Protein 9WPN (pdb70)

Secondary structure (DSSP, 8-state):
--EEEEEE-SSPPSSTHHHHHHHHHHHHTTEEEEEE-TTSSS--HHHHHTS-HHHHHHHHHHHHHHHHHHHHHHT-EEEEEEEEEETTEEEEEEEEEETTEEEEEE-SS----GGG-HHHH------SS---EEEEETTEEEEE--TGGGG-HHHHHHHHHTT-SEEEEE----GGGHHHHHHHHHHHHHHHT-EEEEE--EEE-TT--EEE---EEE-TTS-EEEE--SSSEEEEE----SHHHHHHH-HHHHHHTS--/--EEEEEE--SPPSS-SHHHHHHHHHHHTTEEEEEE-TTSSS--HHHHHTS-HHHHHHHHHHHHHHHHHHHHHHT-EEEEEEEEE-SS-EEEEEEEEETTEEEEEE-SS----GGG-HHHH------SS---EEEEETTEEEEE--TGGGG-HHHHHHHHHTT-SEEEEE----GGGHHHHHHHHHHHHHHHT-EEEEE--EEE-TT--EEE---EEE-TTS-EEEE--SSSEEEEE----THHHHHHH-HHHHHHT-/--EEEEEE--PPPSS-SHHHHHHHHHHHTTEEEEEE-TTSSS--HHHHTTS-HHHHHHHHHHHHHHHHHHHHHHT-EEEEEEEEE-SS-EEEEEEEEETTEEEEEE-SS----GGG-HHHH------SS---EEEEETTEEEEE--TGGGG-HHHHHHHHHTT-SEEEEE----TT-HHHHHHHHHHHHHHHT-EEEEE--EEE-TT--EEE---EEE-TTS-EEEE--SSSEEEEE----THHHHHHH-HHHHHHT-/--EEEEEE---HHHHHHHHHTTEEEEEE-TTSSS--HHHHHTS-HHHHHHHHHHHHHHHHHHHHHHT-EEEEEEEEEETTEEEEEEEEEETTEEEEEE-SS----GGG-HHHH------SS---EEEEETTEEEEE--TGGGG-HHHHHHHHHTT-SEEEEE----GGGHHHHHHHHHHHHHHHT-EEEEE--EEE-TT--EEE---EEE-TTS-EEEE--SSSEEEEE----THHHHHHH-HHHHHHT-/--EEEEEE-SSPPSSTHHHHHHHHHHHHTTEEEEEE-TTSSS--HHHHHTS-HHHHHHHHHHHHHHHHHHHHHHT-EEEEEEEEE-SS-EEEEEEEEETTEEEEEE-SS----GGG-HHHH------SS---EEEEETTEEEEE--TGGGG-HHHHHHHHHTT-SEEEEE----TT-HHHHHHHHHHHHHHHT-EEEEE--EEE-TT--EEE---EEE-TTS-EEEE--SSSEEEEE----SHHHHHHH-HHHHHHT-/-EEEEEE---HHHHHHHHHHHTTEEEEEE-TTSSS--HHHHHTS-HHHHHHHHHHHHHHHHHHHHHHT-EEEEEEEEEETTEEEEEEEEEETTEEEEEE-SS----GGG-HHHH------SS---EEEEETTEEEEE--TGGGG-HHHHHHHHHTT-SEEEEE------HHHHHHHHHHHHHHHT-EEEEE--EEE-TT--EEE---EEE-TTS-EEEE--SSSEEEEE----THHHHHHH-HHHHHHT---

Nearest PDB structures (foldseek):
  4izt-assembly1_A-2  TM=8.010E-01  e=1.543E-17  Nesterenkonia sp. 10004
  4izs-assembly1_A  TM=7.920E-01  e=1.069E-17  Nesterenkonia sp. 10004
  5ny2-assembly1_A  TM=7.999E-01  e=2.094E-17  Nesterenkonia sp. 10004
  5g3o-assembly1_F  TM=7.509E-01  e=4.819E-15  Bacillus cereus
  2e2k-assembly1_D  TM=7.493E-01  e=9.438E-15  Helicobacter pylori 26695

Foldseek 3Di:
DAKEKEWAAAADDLDCVVVLVVLVVCLVVPYQEYEYAAQNLHHDQVVVVVDDLVVLQCSQVSVVVVQLVSQLVSQHWYWAWGWDRDDNAIFTWIWTHHPVGIDIGGAQDDDCDPVRHPVVRHDTDHDPDDDWAWDDDPPFTETEHELVRLVDVSHLVNCLVVQGAEYEYRYEDFPVCVVVSLVSQLVSLQLSQYKYWYFYYADADPVRGGGFTFTWIAGSNSHTDDTDTRDGDMDMDDTDRRPVSCVPVVNVVVVVVDDD/DEKEKEWAAAADDLDDCPVVVVLVVCLVVVYQEYEYAANNLHHDQVVVVPDDLVRRQSSQVSVVVVQQVSQLVSQHWYWAFGWDRDDPAIFTWIWTHGPVGIDIGGAQDDDCDPVRHPVVRGDTDHDPDDDWAWDDRPPFTETEHELVRLVDVSHLVNCLVVQGAEYEYRYEDFDVCVVVSLVSVLCSLQLSQYKYWYFYYADADPVRTGGFTFTWIAGSNSHTDGTDTRDTDMDMDDGDRSPVSCVVVVSSVVVVVD/DEKEKEWAAAADDLDDCVVVVVLVVCLVVPYQEYEYAPCRLHHDQVVVVVDDLVVLQSSQVSVVVVLQVSQLVSQHWYWAWGWHRDDPFIFIWIWTHHPVGIDIHGAQDDDCDPVRHPVVRGDTDHDPDDEWAWDDDPPFTETEHELVRLVDVVHLVNCLVVQHAEYEYHYEDFPPCVVVSLVSQLVSLQLSQYKYFYFYYADADPVRTGRFTFTFIAGSNSDTDDTDTRDTDMDMDDGDRSVVSCVPVVNSVVVVVD/DEKEKEWADLPLVVLVVCLVVPYQEYEYAACPLHHDQVVVVPDDLVRRQVSQVVSVVVQLVSQLVSQHWYWYFGWDRDDPFIFTWIWTHGPVGIDIGTAQDDDCDPVRHPVVRHPTDHDPDDDWAWDDDPPFTETEHELVRLVDVVHLVRCLVVQGAEYEYRYEDFDVCVVVSLVSVLCSLQLSQHKYWYFYYAHADPVRGGTFTFTFIAHSNSHTDGTDTSDTDMDMDDTDRSVVSCVVVVNSVVVVVD/DAKEKEWAAAADDLPCVVVLVVLVVCLVVPYQEYEYAPNNLHHDQVVVVVDDLVVLVSSQVSVQVVLQVSQLVSQHWYWAWGWDRDPPFIFTWIWTHGPVGIDIGGAQDFDCDPVRHPVVRGDTDHDPDDDWAWDDDPPFTETEHELVRLVDVVNLVVCLVVQGAEYEYRYEDWDPCVVVSLVSVLVSLQLSQYKYFYFYYADADPVRTGRFTFTFIAASNSHTDDTDGRDTDMDMDDGDGRPVSCVVVVNVVVVVVD/DKEKEWAALVVVLVVLVVCLVVPHQEYEYAPQRLHHDQVVVVVDDLVVRCVSQVVVVVVQQVSQLVSQHWYWAWGWDSDDPFIFTWIWTHHPVGIDIGGAADDDCDPVRHPVVRHDTDHDPDDDWAWDDDDPFTETEHELVRLVDVVHLVNCLVVQHAEYEYRYEDFVCVVVSLVSQLVSLQLSQYKYWYFYYADADPVRGGGFTFTFIAGSNSHTDDTDGRDTDMDMDDGDRSPVSCVPVVNVVVPVVDDD

Radius of gyration: 45.3 Å; Cα contacts (8 Å, |Δi|>4): 3450; chains: 6; bounding box: 81×86×154 Å

B-factor: mean 49.9, std 15.81, range [15.61, 124.73]

Organism: Campylobacter jejuni (NCBI:txid197)

InterPro domains:
  IPR003010 Carbon-nitrogen hydrolase [PF00795] (22-237)
  IPR036526 Carbon-nitrogen hydrolase superfamily [G3DSA:3.60.110.10] (1-256)
  IPR036526 Carbon-nitrogen hydrolase superfamily [SSF56317] (3-249)
  IPR050345 Aliphatic Amidase/Beta-Ureidopropionase [PTHR43674] (17-251)

Sequence (1536 aa):
MSKIAALQFPTLALSESRLDYYLKASKDNGVNLVVLGEYVINSFFTELLHMPKNMIKEQSEAKKESLIKLAKKYELEIIAPYVSVEAKSYKKLCLKVTPNGVKSYEQQILMPYEHWNEEKFFSNKTPSELKIFTFNYEKLKCALLFGFETHFDIFWQQIMAKKIDLVIVPSACTFESKQRWEELLKTRAFLNSTSILRVNRIGKTKDEWNFYGDTLFINAFGEIESKLGSEEEMLIIEPKKSDEARKLWGFDKIIKEFKNMSKIAALQFPTLALSESRLDYYLKASKDNGVNLVVLGEYVINSFFTELLHMPKNMIKEQSEAKKESLIKLAKKYELEIIAPYVSVEAKSYKKLCLKVTPNGVKSYEQQILMPYEHWNEEKFFSNKTPSELKIFTFNYEKLKCALLFGFETHFDIFWQQIMAKKIDLVIVPSACTFESKQRWEELLKTRAFLNSTSILRVNRIGKTKDEWNFYGDTLFINAFGEIESKLGSEEEMLIIEPKKSDEARKLWGFDKIIKEFMSKIAALQFPTLALSESRLDYYLKASKDNGVNLVVLGEYVINSFFTELLHMPKNMIKEQSEAKKESLIKLAKKYELEIIAPYVSVEAKSYKKLCLKVTPNGVKSYEQQILMPYEHWNEEKFFSNKTPSELKIFTFNYEKLKCALLFGFETHFDIFWQQIMAKKIDLVIVPSACTFESKQRWEELLKTRAFLNSTSILRVNRIGKTKDEWNFYGDTLFINAFGEIESKLGSEEEMLIIEPKKSDEARKLWGFDKIIKEFMSKIAALQFPLDYYLKASKDNGVNLVVLGEYVINSFFTELLHMPKNMIKEQSEAKKESLIKLAKKYELEIIAPYVSVEAKSYKKLCLKVTPNGVKSYEQQILMPYEHWNEEKFFSNKTPSELKIFTFNYEKLKCALLFGFETHFDIFWQQIMAKKIDLVIVPSACTFESKQRWEELLKTRAFLNSTSILRVNRIGKTKDEWNFYGDTLFINAFGEIESKLGSEEEMLIIEPKKSDEARKLWGFDKIIKEFMSKIAALQFPTLALSESRLDYYLKASKDNGVNLVVLGEYVINSFFTELLHMPKNMIKEQSEAKKESLIKLAKKYELEIIAPYVSVEAKSYKKLCLKVTPNGVKSYEQQILMPYEHWNEEKFFSNKTPSELKIFTFNYEKLKCALLFGFETHFDIFWQQIMAKKIDLVIVPSACTFESKQRWEELLKTRAFLNSTSILRVNRIGKTKDEWNFYGDTLFINAFGEIESKLGSEEEMLIIEPKKSDEARKLWGFDKIIKEFSKIAALQFPSRLDYYLKASKDNGVNLVVLGEYVINSFFTELLHMPKNMIKEQSEAKKESLIKLAKKYELEIIAPYVSVEAKSYKKLCLKVTPNGVKSYEQQILMPYEHWNEEKFFSNKTPSELKIFTFNYEKLKCALLFGFETHFDIFWQQIMAKKIDLVIVPSACTESKQRWEELLKTRAFLNSTSILRVNRIGKTKDEWNFYGDTLFINAFGEIESKLGSEEEMLIIEPKKSDEARKLWGFDKIIKEFKN

Solvent-accessible surface area: 58599 Å² total; per-residue (Å²): 193,24,49,0,0,0,0,0,4,46,32,15,50,25,30,50,39,90,7,7,10,15,0,47,15,0,68,90,72,41,0,55,0,0,0,0,0,9,6,0,0,2,3,0,4,16,6,2,91,113,15,77,46,105,14,1,25,51,0,0,86,29,5,59,123,14,0,50,92,0,0,114,108,29,122,2,41,0,0,0,5,10,4,23,28,67,102,79,51,26,53,6,20,1,5,22,0,20,33,150,34,59,132,58,12,54,1,19,4,4,28,53,33,170,118,23,38,2,75,167,38,8,58,23,68,91,43,96,146,12,62,10,45,53,22,118,12,98,135,5,51,0,0,2,1,3,1,8,0,0,6,3,15,50,0,0,57,42,1,18,77,104,98,6,1,0,0,0,0,1,1,10,3,39,111,100,15,69,120,63,10,35,16,1,0,31,7,2,0,9,5,7,7,0,4,0,0,2,0,0,10,19,28,82,4,75,87,132,53,63,4,10,0,6,0,0,3,0,26,9,80,8,106,53,93,29,92,22,34,65,120,61,51,52,17,42,2,84,12,154,96,0,69,119,7,33,152,111,58,15,4,24,69,27,38,66,126,25,150,103,110,17,45,0,0,0,0,0,0,35,42,2,60,114,101,48,88,75,5,44,133,29,0,105,23,0,66,100,76,37,0,49,0,0,0,0,0,10,6,0,1,1,7,6,3,20,93,1,89,166,24,84,51,73,110,0,84,110,23,0,71,35,5,69,126,45,0,58,59,18,0,117,130,28,119,2,36,1,0,0,6,9,2,12,21,81,117,107,31,40,44,6,19,1,5,12,0,7,28,144,33,56,116,57,11,49,1,18,4,7,26,53,33,170,120,22,36,5,74,173,40,6,59,19,63,96,44,74,52,5,63,10,48,51,21,118,8,98,78,5,63,0,0,1,0,2,1,15,0,0,5,1,11,17,0,0,62,39,1,25,81,107,27,5,0,0,0,0,0,2,1,13,2,34,122,108,13,67,123,62,18,33,16,1,0,26,5,2,0,3,3,8,1,0,4,0,0,2,0,0,10,19,28,85,18,98,79,139,59,69,3,12,0,15,0,0,6,0,17,10,66,10,101,49,105,30,87,17,31,80,61,55,58,58,19,48,5,99,13,148,84,1,79,122,2,38,84,106,53,16,1,41,68,28,42,75,145,72,205,18,34,0,0,0,0,0,0,35,39,3,61,104,104,42,51,80,4,26,25,17,0,20,11,0,68,99,61,40,0,53,0,0,0,0,0,9,6,0,1,2,20,6,3,19,46,1,88,162,34,88,61,118,106,0,87,50,18,1,86,36,8,74,131,39,0,63,62,18,0,126,102,19,119,2,38,0,0,0,7,16,5,13,20,72,118,108,35,39,50,4,20,1,4,15,0,19,30,148,33,53,130,60,11,54,1,23,3,7,24,51,28,177,94,11,31,4,91,166,40,6,56,21,60,86,45,108,149,12,56,10,41,57,20,115,10,96,75,4,73,1,0,1,0,2,2,16,0,0,9,1,12,56,0,0,55,44,1,27,70,106,46,7,0,0,0,0,0,1,1,12,3,5,102,102,12,99,122,69,20,28,11,2,0,30,5,2,0,8,4,8,8,0,4,0,0,1,0,0,12,15,28,101,19,110,86,129,37,80,3,26,0,7,0,0,2,0,19,8,76,9,97,26,58,0,75,17,37,62,106,53,45,53,8,12,0,26,13,73,92,1,55,122,5,43,158,107,47,16,4,30,66,25,55,73,133,98,124,20,60,0,0,1,3,0,41,122,74,80,168,52,5,38,25,0,71,131,76,38,0,49,0,0,0,10,0,9,7,30,14,7,24,4,3,16,92,1,85,164,43,74,50,94,97,0,61,109,48,0,84,56,85,66,125,54,10,70,63,31,0,62,128,38,60,2,37,2,0,0,5,11,4,12,22,80,107,110,32,40,44,6,16,0,4,12,0,9,61,149,31,55,116,58,11,41,1,25,5,10,33,53,31,100,122,16,37,4,95,174,33,5,59,22,129,99,24,111,75,10,60,12,44,49,20,115,8,87,85,6,94,0,0,0,0,1,2,12,0,0,6,4,14,54,0,0,64,47,0,18,67,107,87,5,7,0,0,0,0,1,1,15,3,36,62,107,12,76,122,67,17,42,17,1,0,32,6,2,0,2,4,8,5,0,5,0,0,3,0,0,19,11,23,75,10,97,87,122,53,80,6,8,0,10,0,0,2,0,28,8,73,10,101,63,102,25,70,14,31,85,63,47,63,53,16,53,5,89,9,148,66,1,62,122,2,59,158,102,50,18,3,27,74,25,44,79,90,76,187,22,53,0,0,0,0,0,0,35,40,6,36,10,59,77,81,79,2,37,147,25,0,28,27,1,64,121,84,40,0,55,0,0,0,0,0,9,6,0,1,2,16,8,2,20,48,1,82,144,19,9,60,68,1,0,86,19,5,1,65,11,3,46,78,6,0,51,52,8,0,38,146,41,61,4,32,0,0,0,7,9,4,18,12,63,110,109,34,40,50,5,19,1,1,15,0,18,30,27,5,17,51,59,11,49,2,16,2,5,28,52,36,101,118,12,34,4,74,174,36,6,56,20,62,85,43,83,119,4,64,11,35,48,11,121,8,102,77,6,26,0,0,1,1,2,1,12,0,0,6,4,14,19,0,0,63,42,1,22,53,93,44,6,2,0,0,0,0,1,0,12,1,15,83,112,12,38,122,65,14,35,19,1,0,26,6,2,0,6,6,11,4,0,3,0,0,0,0,0,10,15,27,117,23,111,85,123,51,65,2,31,0,18,0,0,4,0,18,9,70,7,102,55,108,29,106,28,45,64,129,70,26,64,17,43,3,96,14,71,102,0,70,137,3,52,84,98,51,15,4,55,66,30,77,75,82,84,61,12,0,0,0,1,0,17,92,132,69,30,30,73,47,1,43,51,1,68,94,66,45,0,46,0,0,0,5,0,9,6,22,7,7,21,7,2,33,100,2,91,166,33,85,45,83,124,0,29,68,52,0,99,51,79,66,127,45,5,71,60,20,0,58,146,42,120,3,41,0,0,2,7,19,3,15,44,73,106,93,47,28,50,6,18,1,7,22,0,19,57,151,35,50,137,57,10,48,2,25,5,24,28,55,34,100,118,21,46,4,51,76,40,7,68,22,58,112,35,103,77,22,60,14,49,56,24,122,10,102,77,6,81,1,0,2,0,2,1,16,0,0,9,2,16,74,0,0,60,45,0,28,79,108,36,8,1,0,0,0,0,1,0,14,2,34,131,16,34,118,64,18,54,14,1,0,22,5,2,0,9,6,8,7,0,4,0,0,2,0,0,19,19,29,78,27,120,66,82,64,95,4,31,0,39,0,2,3,0,26,8,76,8,103,60,104,31,72,24,32,62,123,85,60,58,18,65,7,106,6,146,95,2,72,133,4,64,85,102,47,20,5,47,68,26,44,96,139,23,89,91

Structure (mmCIF, N/CA/C/O backbone):
data_9WPN
#
_entry.id   9WPN
#
_cell.length_a   80.829
_cell.length_b   133.433
_cell.length_c   152.811
_cell.angle_alpha   90.000
_cell.angle_beta   90.000
_cell.angle_gamma   90.000
#
_symmetry.space_group_name_H-M   'P 21 21 21'
#
loop_
_entity.id
_entity.type
_entity.pdbx_description
1 polymer 'Carbon-nitrogen hydrolase family protein'
2 water water
#
loop_
_atom_site.group_PDB
_atom_site.id
_atom_site.type_symbol
_atom_site.label_atom_id
_atom_site.label_alt_id
_atom_site.label_comp_id
_atom_site.label_asym_id
_atom_site.label_entity_id
_atom_site.label_seq_id
_atom_site.pdbx_PDB_ins_code
_atom_site.Cartn_x
_atom_site.Cartn_y
_atom_site.Cartn_z
_atom_site.occupancy
_atom_site.B_iso_or_equiv
_atom_site.auth_seq_id
_atom_site.auth_comp_id
_atom_site.auth_asym_id
_atom_site.auth_atom_id
_atom_site.pdbx_PDB_model_num
ATOM 1 N N . MET A 1 7 ? 21.16300 -3.21900 6.10200 1.000 69.99692 1 MET A N 1
ATOM 2 C CA . MET A 1 7 ? 20.25400 -4.28000 6.52400 1.000 70.71457 1 MET A CA 1
ATOM 3 C C . MET A 1 7 ? 20.17400 -5.39300 5.47700 1.000 65.74973 1 MET A C 1
ATOM 4 O O . MET A 1 7 ? 19.89900 -5.14300 4.30300 1.000 64.95553 1 MET A O 1
ATOM 9 N N . SER A 1 8 ? 20.41500 -6.62400 5.92400 1.000 62.59845 2 SER A N 1
ATOM 10 C CA . SER A 1 8 ? 20.50400 -7.78600 5.04400 1.000 55.49769 2 SER A CA 1
ATOM 11 C C . SER A 1 8 ? 19.10200 -8.28000 4.70800 1.000 55.18699 2 SER A C 1
ATOM 12 O O . SER A 1 8 ? 18.37800 -8.75900 5.58600 1.000 59.73558 2 SER A O 1
ATOM 15 N N . LYS A 1 9 ? 18.71000 -8.16200 3.44300 1.000 52.21137 3 LYS A N 1
ATOM 16 C CA . LYS A 1 9 ? 17.38600 -8.56800 3.00100 1.000 49.17009 3 LYS A CA 1
ATOM 17 C C . LYS A 1 9 ? 17.51400 -9.64000 1.92800 1.000 44.11243 3 LYS A C 1
ATOM 18 O O . LYS A 1 9 ? 18.50000 -9.68700 1.18500 1.000 44.09088 3 LYS A O 1
ATOM 24 N N . ILE A 1 10 ? 16.51400 -10.51500 1.86500 1.000 40.93784 4 ILE A N 1
ATOM 25 C CA . ILE A 1 10 ? 16.47300 -11.60600 0.90000 1.000 37.97888 4 ILE A CA 1
ATOM 26 C C . ILE A 1 10 ? 15.11100 -11.59800 0.22400 1.000 36.20535 4 ILE A C 1
ATOM 27 O O . ILE A 1 10 ? 14.09300 -11.29500 0.85700 1.000 35.30674 4 ILE A O 1
ATOM 32 N N . ALA A 1 11 ? 15.09400 -11.92800 -1.06400 1.000 35.17107 5 ALA A N 1
ATOM 33 C CA . ALA A 1 11 ? 13.87000 -12.00600 -1.83900 1.000 33.53915 5 ALA A CA 1
ATOM 34 C C . ALA A 1 11 ? 13.64600 -13.44400 -2.27700 1.000 31.82070 5 ALA A C 1
ATOM 35 O O . ALA A 1 11 ? 14.58000 -14.12700 -2.70400 1.000 33.58243 5 ALA A O 1
ATOM 37 N N . ALA A 1 12 ? 12.41100 -13.90300 -2.14700 1.000 28.93404 6 ALA A N 1
ATOM 38 C CA . ALA A 1 12 ? 11.99900 -15.21300 -2.62200 1.000 28.88393 6 ALA A CA 1
ATOM 39 C C . ALA A 1 12 ? 11.00000 -15.00500 -3.74700 1.000 38.97942 6 ALA A C 1
ATOM 40 O O . ALA A 1 12 ? 10.05100 -14.22700 -3.59900 1.000 46.47361 6 ALA A O 1
ATOM 42 N N . LEU A 1 13 ? 11.21900 -15.67900 -4.87000 1.000 37.32947 7 LEU A N 1
ATOM 43 C CA . LEU A 1 13 ? 10.36600 -15.52600 -6.03900 1.000 32.97079 7 LEU A CA 1
ATOM 44 C C . LEU A 1 13 ? 9.50500 -16.77000 -6.18200 1.000 26.10637 7 LEU A C 1
ATOM 45 O O . LEU A 1 13 ? 10.02700 -17.87600 -6.35100 1.000 25.20520 7 LEU A O 1
ATOM 50 N N . GLN A 1 14 ? 8.19100 -16.58200 -6.13700 1.000 27.61056 8 GLN A N 1
ATOM 51 C CA . GLN A 1 14 ? 7.24000 -17.67100 -6.31900 1.000 30.64196 8 GLN A CA 1
ATOM 52 C C . GLN A 1 14 ? 6.88100 -17.69400 -7.79800 1.000 40.15448 8 GLN A C 1
ATOM 53 O O . GLN A 1 14 ? 6.19500 -16.79300 -8.29200 1.000 43.73192 8 GLN A O 1
ATOM 59 N N . PHE A 1 15 ? 7.34300 -18.71600 -8.50300 1.000 43.38654 9 PHE A N 1
ATOM 60 C CA . PHE A 1 15 ? 7.25900 -18.77800 -9.95200 1.000 44.17804 9 PHE A CA 1
ATOM 61 C C . PHE A 1 15 ? 6.69100 -20.10300 -10.42300 1.000 44.33780 9 PHE A C 1
ATOM 62 O O . PHE A 1 15 ? 6.75200 -21.11200 -9.71000 1.000 45.67911 9 PHE A O 1
ATOM 70 N N . PRO A 1 16 ? 6.11800 -20.12500 -11.62800 1.000 37.27892 10 PRO A N 1
ATOM 71 C CA . PRO A 1 16 ? 5.92700 -21.39300 -12.33100 1.000 33.32603 10 PRO A CA 1
ATOM 72 C C . PRO A 1 16 ? 7.20600 -21.67400 -13.09900 1.000 32.97077 10 PRO A C 1
ATOM 73 O O . PRO A 1 16 ? 8.23000 -21.04200 -12.81600 1.000 34.56937 10 PRO A O 1
ATOM 77 N N . THR A 1 17 ? 7.19500 -22.60200 -14.04900 1.000 32.93008 11 THR A N 1
ATOM 78 C CA . THR A 1 17 ? 8.39400 -22.80700 -14.84800 1.000 34.08044 11 THR A CA 1
ATOM 79 C C . THR A 1 17 ? 8.69300 -21.53900 -15.64300 1.000 34.32585 11 THR A C 1
ATOM 80 O O . THR A 1 17 ? 7.80200 -20.96800 -16.27900 1.000 38.12571 11 THR A O 1
ATOM 84 N N . LEU A 1 18 ? 9.94400 -21.08600 -15.57000 1.000 30.84860 12 LEU A N 1
ATOM 85 C CA . LEU A 1 18 ? 10.32900 -19.80500 -16.14900 1.000 31.41260 12 LEU A CA 1
ATOM 86 C C . LEU A 1 18 ? 10.13400 -19.79400 -17.66000 1.000 35.33576 12 LEU A C 1
ATOM 87 O O . LEU A 1 18 ? 10.37900 -20.79000 -18.34600 1.000 33.57665 12 LEU A O 1
ATOM 92 N N . ALA A 1 19 ? 9.69200 -18.65300 -18.17700 1.000 39.85677 13 ALA A N 1
ATOM 93 C CA . ALA A 1 19 ? 9.69500 -18.44900 -19.61500 1.000 41.06713 13 ALA A CA 1
ATOM 94 C C . ALA A 1 19 ? 11.12900 -18.42400 -20.12300 1.000 39.90910 13 ALA A C 1
ATOM 95 O O . ALA A 1 19 ? 12.06800 -18.13200 -19.37900 1.000 39.98319 13 ALA A O 1
ATOM 97 N N . LEU A 1 20 ? 11.29700 -18.74800 -21.40500 1.000 44.18902 14 LEU A N 1
ATOM 98 C CA . LEU A 1 20 ? 12.63200 -18.70800 -21.98700 1.000 45.85389 14 LEU A CA 1
ATOM 99 C C . LEU A 1 20 ? 13.12500 -17.27800 -22.14900 1.000 46.86788 14 LEU A C 1
ATOM 100 O O . LEU A 1 20 ? 14.32700 -17.02200 -22.02500 1.000 48.67931 14 LEU A O 1
ATOM 105 N N . SER A 1 21 ? 12.22200 -16.33800 -22.41300 1.000 47.69702 15 SER A N 1
ATOM 106 C CA . SER A 1 21 ? 12.60500 -14.93400 -22.42100 1.000 52.63123 15 SER A CA 1
ATOM 107 C C . SER A 1 21 ? 12.85000 -14.46900 -20.99200 1.000 50.24784 15 SER A C 1
ATOM 108 O O . SER A 1 21 ? 12.02100 -14.68900 -20.10300 1.000 52.08766 15 SER A O 1
ATOM 111 N N . GLU A 1 22 ? 13.99300 -13.83000 -20.77100 1.000 47.00806 16 GLU A N 1
ATOM 112 C CA . GLU A 1 22 ? 14.39100 -13.39700 -19.44000 1.000 42.54583 16 GLU A CA 1
ATOM 113 C C . GLU A 1 22 ? 13.69300 -12.12100 -18.98500 1.000 43.07350 16 GLU A C 1
ATOM 114 O O . GLU A 1 22 ? 14.00400 -11.62900 -17.89800 1.000 43.48002 16 GLU A O 1
ATOM 120 N N . SER A 1 23 ? 12.75200 -11.59000 -19.77000 1.000 45.24058 17 SER A N 1
ATOM 121 C CA . SER A 1 23 ? 12.17000 -10.28700 -19.45900 1.000 46.19597 17 SER A CA 1
ATOM 122 C C . SER A 1 23 ? 11.45900 -10.29000 -18.10900 1.000 45.86450 17 SER A C 1
ATOM 123 O O . SER A 1 23 ? 11.62100 -9.35500 -17.31600 1.000 44.27988 17 SER A O 1
ATOM 126 N N . ARG A 1 24 ? 10.66200 -11.32500 -17.83200 1.000 47.56662 18 ARG A N 1
ATOM 127 C CA . ARG A 1 24 ? 9.89900 -11.34300 -16.58700 1.000 47.37219 18 ARG A CA 1
ATOM 128 C C . ARG A 1 24 ? 10.80000 -11.61600 -15.38800 1.000 48.86598 18 ARG A C 1
ATOM 129 O O . ARG A 1 24 ? 10.60500 -11.03900 -14.31200 1.000 48.92389 18 ARG A O 1
ATOM 137 N N . LEU A 1 25 ? 11.79000 -12.49500 -15.55300 1.000 48.58089 19 LEU A N 1
ATOM 138 C CA . LEU A 1 25 ? 12.76800 -12.70600 -14.49100 1.000 48.55723 19 LEU A CA 1
ATOM 139 C C . LEU A 1 25 ? 13.62300 -11.46200 -14.28000 1.000 48.39063 19 LEU A C 1
ATOM 140 O O . LEU A 1 25 ? 13.99500 -11.13900 -13.14500 1.000 44.54178 19 LEU A O 1
ATOM 145 N N . ASP A 1 26 ? 13.93200 -10.74800 -15.36700 1.000 50.46524 20 ASP A N 1
ATOM 146 C CA . ASP A 1 26 ? 14.74000 -9.53500 -15.28200 1.000 49.35711 20 ASP A CA 1
ATOM 147 C C . ASP A 1 26 ? 14.07000 -8.49000 -14.39800 1.000 50.33644 20 ASP A C 1
ATOM 148 O O . ASP A 1 26 ? 14.74200 -7.79400 -13.62700 1.000 52.55791 20 ASP A O 1
ATOM 153 N N . TYR A 1 27 ? 12.74500 -8.36700 -14.49900 1.000 45.86009 21 TYR A N 1
ATOM 154 C CA . TYR A 1 27 ? 12.03300 -7.34500 -13.73900 1.000 40.17171 21 TYR A CA 1
ATOM 155 C C . TYR A 1 27 ? 12.11500 -7.60900 -12.24200 1.000 37.13195 21 TYR A C 1
ATOM 156 O O . TYR A 1 27 ? 12.31800 -6.67800 -11.45200 1.000 34.47220 21 TYR A O 1
ATOM 165 N N . TYR A 1 28 ? 11.95700 -8.86900 -11.83200 1.000 38.08928 22 TYR A N 1
ATOM 166 C CA . TYR A 1 28 ? 11.97000 -9.18100 -10.40700 1.000 37.27234 22 TYR A CA 1
ATOM 167 C C . TYR A 1 28 ? 13.35200 -8.97300 -9.80700 1.000 43.25245 22 TYR A C 1
ATOM 168 O O . TYR A 1 28 ? 13.47400 -8.51200 -8.66600 1.000 49.62957 22 TYR A O 1
ATOM 177 N N . LEU A 1 29 ? 14.40700 -9.29800 -10.55700 1.000 43.13656 23 LEU A N 1
ATOM 178 C CA . LEU A 1 29 ? 15.75300 -9.06400 -10.04700 1.000 43.01912 23 LEU A CA 1
ATOM 179 C C . LEU A 1 29 ? 16.01000 -7.57400 -9.85900 1.000 44.91848 23 LEU A C 1
ATOM 180 O O . LEU A 1 29 ? 16.67100 -7.16900 -8.89600 1.000 45.66106 23 LEU A O 1
ATOM 185 N N . LYS A 1 30 ? 15.48500 -6.74200 -10.76200 1.000 46.97254 24 LYS A N 1
ATOM 186 C CA . LYS A 1 30 ? 15.59900 -5.29700 -10.58900 1.000 47.80323 24 LYS A CA 1
ATOM 187 C C . LYS A 1 30 ? 14.76600 -4.82200 -9.40500 1.000 43.35809 24 LYS A C 1
ATOM 188 O O . LYS A 1 30 ? 15.18300 -3.92100 -8.66900 1.000 44.20317 24 LYS A O 1
ATOM 194 N N . ALA A 1 31 ? 13.57600 -5.40100 -9.22000 1.000 37.69324 25 ALA A N 1
ATOM 195 C CA . ALA A 1 31 ? 12.75400 -5.04100 -8.07000 1.000 37.95255 25 ALA A CA 1
ATOM 196 C C . ALA A 1 31 ? 13.44100 -5.42000 -6.76600 1.000 38.92287 25 ALA A C 1
ATOM 197 O O . ALA A 1 31 ? 13.38500 -4.67000 -5.78400 1.000 41.03505 25 ALA A O 1
ATOM 199 N N . SER A 1 32 ? 14.10000 -6.57800 -6.73900 1.000 38.20212 26 SER A N 1
ATOM 200 C CA . SER A 1 32 ? 14.82800 -6.97900 -5.54200 1.000 37.05220 26 SER A CA 1
ATOM 201 C C . SER A 1 32 ? 15.96200 -6.00700 -5.26300 1.000 38.28020 26 SER A C 1
ATOM 202 O O . SER A 1 32 ? 16.10200 -5.49400 -4.14700 1.000 40.96136 26 SER A O 1
ATOM 205 N N . LYS A 1 33 ? 16.76300 -5.71700 -6.28900 1.000 38.03657 27 LYS A N 1
ATOM 206 C CA . LYS A 1 33 ? 17.89800 -4.81800 -6.12500 1.000 40.12606 27 LYS A CA 1
ATOM 207 C C . LYS A 1 33 ? 17.43800 -3.42200 -5.71400 1.000 42.69268 27 LYS A C 1
ATOM 208 O O . LYS A 1 33 ? 18.06500 -2.78000 -4.86300 1.000 42.64536 27 LYS A O 1
ATOM 214 N N . ASP A 1 34 ? 16.32900 -2.94600 -6.29100 1.000 45.15935 28 ASP A N 1
ATOM 215 C CA . ASP A 1 34 ? 15.80900 -1.62900 -5.93200 1.000 49.48075 28 ASP A CA 1
ATOM 216 C C . ASP A 1 34 ? 15.38500 -1.56800 -4.47200 1.000 49.18689 28 ASP A C 1
ATOM 217 O O . ASP A 1 34 ? 15.51300 -0.51800 -3.83300 1.000 50.68715 28 ASP A O 1
ATOM 222 N N . ASN A 1 35 ? 14.87800 -2.67400 -3.93200 1.000 48.52532 29 ASN A N 1
ATOM 223 C CA . ASN A 1 35 ? 14.44600 -2.75200 -2.54400 1.000 47.13808 29 ASN A CA 1
ATOM 224 C C . ASN A 1 35 ? 15.57500 -3.11500 -1.59200 1.000 49.09360 29 ASN A C 1
ATOM 225 O O . ASN A 1 35 ? 15.31500 -3.35600 -0.41100 1.000 56.18136 29 ASN A O 1
ATOM 230 N N . GLY A 1 36 ? 16.80800 -3.20000 -2.07800 1.000 48.17501 30 GLY A N 1
ATOM 231 C CA . GLY A 1 36 ? 17.92900 -3.49400 -1.21300 1.000 51.65670 30 GLY A CA 1
ATOM 232 C C . GLY A 1 36 ? 18.17000 -4.96700 -0.99000 1.000 53.53118 30 GLY A C 1
ATOM 233 O O . GLY A 1 36 ? 18.71000 -5.34400 0.05600 1.000 60.16597 30 GLY A O 1
ATOM 234 N N . VAL A 1 37 ? 17.77600 -5.81600 -1.93300 1.000 47.48265 31 VAL A N 1
ATOM 235 C CA . VAL A 1 37 ? 17.95700 -7.25800 -1.82300 1.000 40.81355 31 VAL A CA 1
ATOM 236 C C . VAL A 1 37 ? 19.18100 -7.65700 -2.63400 1.000 41.18488 31 VAL A C 1
ATOM 237 O O . VAL A 1 37 ? 19.32600 -7.25200 -3.79400 1.000 45.06928 31 VAL A O 1
ATOM 241 N N . ASN A 1 38 ? 20.07000 -8.43800 -2.02100 1.000 41.31192 32 ASN A N 1
ATOM 242 C CA . ASN A 1 38 ? 21.27100 -8.93600 -2.67700 1.000 42.35939 32 ASN A CA 1
ATOM 243 C C . ASN A 1 38 ? 21.28300 -10.45100 -2.83900 1.000 41.63856 32 ASN A C 1
ATOM 244 O O . ASN A 1 38 ? 22.28600 -11.00100 -3.30300 1.000 43.91962 32 ASN A O 1
ATOM 249 N N . LEU A 1 39 ? 20.20500 -11.13900 -2.46800 1.000 39.16061 33 LEU A N 1
ATOM 250 C CA . LEU A 1 39 ? 20.11500 -12.58700 -2.60200 1.000 37.45806 33 LEU A CA 1
ATOM 251 C C . LEU A 1 39 ? 18.69300 -12.97000 -2.97500 1.000 36.85902 33 LEU A C 1
ATOM 252 O O . LEU A 1 39 ? 17.74000 -12.52800 -2.32900 1.000 38.04671 33 LEU A O 1
ATOM 257 N N . VAL A 1 40 ? 18.55200 -13.78200 -4.02100 1.000 36.54073 34 VAL A N 1
ATOM 258 C CA . VAL A 1 40 ? 17.25200 -14.20400 -4.52700 1.000 34.16734 34 VAL A CA 1
ATOM 259 C C . VAL A 1 40 ? 17.19300 -15.72500 -4.56200 1.000 30.14801 34 VAL A C 1
ATOM 260 O O . VAL A 1 40 ? 18.15600 -16.38500 -4.96800 1.000 29.55410 34 VAL A O 1
ATOM 264 N N . VAL A 1 41 ? 16.05100 -16.27900 -4.15800 1.000 28.97002 35 VAL A N 1
ATOM 265 C CA . VAL A 1 41 ? 15.84600 -17.71900 -4.09400 1.000 28.55042 35 VAL A CA 1
ATOM 266 C C . VAL A 1 41 ? 14.68700 -18.09100 -5.00400 1.000 28.34028 35 VAL A C 1
ATOM 267 O O . VAL A 1 41 ? 13.64500 -17.42700 -5.00300 1.000 32.91554 35 VAL A O 1
ATOM 271 N N . LEU A 1 42 ? 14.86600 -19.16700 -5.76100 1.000 26.13504 36 LEU A N 1
ATOM 272 C CA . LEU A 1 42 ? 13.83700 -19.71500 -6.62500 1.000 28.34848 36 LEU A CA 1
ATOM 273 C C . LEU A 1 42 ? 13.42200 -21.08300 -6.10700 1.000 31.65929 36 LEU A C 1
ATOM 274 O O . LEU A 1 42 ? 14.18400 -21.76500 -5.41600 1.000 33.26007 36 LEU A O 1
ATOM 279 N N . GLY A 1 43 ? 12.21300 -21.49600 -6.47200 1.000 31.79634 37 GLY A N 1
ATOM 280 C CA . GLY A 1 43 ? 11.72400 -22.78700 -6.04700 1.000 34.47983 37 GLY A CA 1
ATOM 281 C C . GLY A 1 43 ? 12.26100 -23.90900 -6.91100 1.000 37.56705 37 GLY A C 1
ATOM 282 O O . GLY A 1 43 ? 12.99000 -23.70800 -7.88100 1.000 45.68650 37 GLY A O 1
ATOM 283 N N . GLU A 1 44 ? 11.89600 -25.12700 -6.53200 1.000 35.27487 38 GLU A N 1
ATOM 284 C CA . GLU A 1 44 ? 12.29500 -26.28600 -7.31200 1.000 37.32288 38 GLU A CA 1
ATOM 285 C C . GLU A 1 44 ? 11.52900 -26.30800 -8.62800 1.000 40.64255 38 GLU A C 1
ATOM 286 O O . GLU A 1 44 ? 10.35300 -25.93900 -8.68400 1.000 44.85843 38 GLU A O 1
ATOM 292 N N . TYR A 1 45 ? 12.20900 -26.73400 -9.69300 1.000 38.62887 39 TYR A N 1
ATOM 293 C CA . TYR A 1 45 ? 11.60300 -26.85500 -11.01900 1.000 32.93681 39 TYR A CA 1
ATOM 294 C C . TYR A 1 45 ? 10.98000 -25.53600 -11.47600 1.000 33.30457 39 TYR A C 1
ATOM 295 O O . TYR A 1 45 ? 9.85200 -25.48400 -11.97100 1.000 33.48009 39 TYR A O 1
ATOM 304 N N . VAL A 1 46 ? 11.73400 -24.45700 -11.29200 1.000 32.82567 40 VAL A N 1
ATOM 305 C CA . VAL A 1 46 ? 11.38500 -23.15600 -11.83900 1.000 30.62943 40 VAL A CA 1
ATOM 306 C C . VAL A 1 46 ? 12.18700 -22.85400 -13.10000 1.000 28.45709 40 VAL A C 1
ATOM 307 O O . VAL A 1 46 ? 11.64500 -22.33300 -14.07400 1.000 32.99191 40 VAL A O 1
ATOM 311 N N . ILE A 1 47 ? 13.47700 -23.19800 -13.10300 1.000 25.23407 41 ILE A N 1
ATOM 312 C CA . ILE A 1 47 ? 14.26600 -23.12000 -14.32700 1.000 29.63972 41 ILE A CA 1
ATOM 313 C C . ILE A 1 47 ? 13.84100 -24.20600 -15.30700 1.000 33.96332 41 ILE A C 1
ATOM 314 O O . ILE A 1 47 ? 13.81500 -23.99300 -16.52500 1.000 35.64442 41 ILE A O 1
ATOM 319 N N . ASN A 1 48 ? 13.48200 -25.37700 -14.79600 1.000 33.54632 42 ASN A N 1
ATOM 320 C CA . ASN A 1 48 ? 13.13700 -26.51500 -15.63100 1.000 31.86929 42 ASN A CA 1
ATOM 321 C C . ASN A 1 48 ? 11.64900 -26.81100 -15.51400 1.000 30.43115 42 ASN A C 1
ATOM 322 O O . ASN A 1 48 ? 10.94800 -26.28900 -14.64400 1.000 29.74516 42 ASN A O 1
ATOM 327 N N . SER A 1 49 ? 11.17900 -27.69400 -16.38500 1.000 33.09490 43 SER A N 1
ATOM 328 C CA . SER A 1 49 ? 9.81600 -28.16800 -16.25700 1.000 36.60690 43 SER A CA 1
ATOM 329 C C . SER A 1 49 ? 9.73700 -29.12800 -15.07600 1.000 35.87804 43 SER A C 1
ATOM 330 O O . SER A 1 49 ? 10.75000 -29.65500 -14.60700 1.000 37.63841 43 SER A O 1
ATOM 333 N N . PHE A 1 50 ? 8.52500 -29.32500 -14.56700 1.000 34.68820 44 PHE A N 1
ATOM 334 C CA . PHE A 1 50 ? 8.36900 -30.18400 -13.40300 1.000 33.10518 44 PHE A CA 1
ATOM 335 C C . PHE A 1 50 ? 8.82300 -31.60900 -13.71500 1.000 32.89307 44 PHE A C 1
ATOM 336 O O . PHE A 1 50 ? 8.83500 -32.04500 -14.87100 1.000 33.86135 44 PHE A O 1
ATOM 344 N N . PHE A 1 51 ? 9.20700 -32.32800 -12.65700 1.000 31.25471 45 PHE A N 1
ATOM 345 C CA . PHE A 1 51 ? 9.83700 -33.63700 -12.79700 1.000 31.66806 45 PHE A CA 1
ATOM 346 C C . PHE A 1 51 ? 9.03900 -34.56800 -13.70400 1.000 33.30504 45 PHE A C 1
ATOM 347 O O . PHE A 1 51 ? 9.59400 -35.17600 -14.62600 1.000 32.03329 45 PHE A O 1
ATOM 355 N N . THR A 1 52 ? 7.73000 -34.68600 -13.46400 1.000 35.81835 46 THR A N 1
ATOM 356 C CA . THR A 1 52 ? 6.92300 -35.59000 -14.28100 1.000 38.71498 46 THR A CA 1
ATOM 357 C C . THR A 1 52 ? 6.79600 -35.09400 -15.71800 1.000 44.54900 46 THR A C 1
ATOM 358 O O . THR A 1 52 ? 6.63100 -35.90500 -16.63800 1.000 44.16551 46 THR A O 1
ATOM 362 N N . GLU A 1 53 ? 6.87700 -33.77700 -15.93400 1.000 47.17149 47 GLU A N 1
ATOM 363 C CA . GLU A 1 53 ? 6.88200 -33.25500 -17.29700 1.000 44.85778 47 GLU A CA 1
ATOM 364 C C . GLU A 1 53 ? 8.22300 -33.49600 -17.98000 1.000 40.40895 47 GLU A C 1
ATOM 365 O O . GLU A 1 53 ? 8.28000 -33.61500 -19.21000 1.000 41.05632 47 GLU A O 1
ATOM 371 N N . LEU A 1 54 ? 9.30500 -33.57400 -17.20100 1.000 38.82605 48 LEU A N 1
ATOM 372 C CA . LEU A 1 54 ? 10.60900 -33.91000 -17.76400 1.000 38.41118 48 LEU A CA 1
ATOM 373 C C . LEU A 1 54 ? 10.62700 -35.32100 -18.33400 1.000 41.93397 48 LEU A C 1
ATOM 374 O O . LEU A 1 54 ? 11.39300 -35.59900 -19.26300 1.000 49.53734 48 LEU A O 1
ATOM 379 N N . LEU A 1 55 ? 9.80100 -36.22300 -17.79200 1.000 40.06519 49 LEU A N 1
ATOM 380 C CA . LEU A 1 55 ? 9.77500 -37.59800 -18.28300 1.000 42.84034 49 LEU A CA 1
ATOM 381 C C . LEU A 1 55 ? 9.29200 -37.67900 -19.72500 1.000 45.99672 49 LEU A C 1
ATOM 382 O O . LEU A 1 55 ? 9.75100 -38.54300 -20.48100 1.000 50.54702 49 LEU A O 1
ATOM 387 N N . HIS A 1 56 ? 8.36600 -36.80500 -20.12500 1.000 45.30835 50 HIS A N 1
ATOM 388 C CA . HIS A 1 56 ? 7.84600 -36.78200 -21.48700 1.000 51.47920 50 HIS A CA 1
ATOM 389 C C . HIS A 1 56 ? 8.55200 -35.73900 -22.35200 1.000 52.13283 50 HIS A C 1
ATOM 390 O O . HIS A 1 56 ? 7.95400 -35.19600 -23.28900 1.000 53.65271 50 HIS A O 1
ATOM 397 N N . MET A 1 57 ? 9.82000 -35.45200 -22.05400 1.000 48.88938 51 MET A N 1
ATOM 398 C CA . MET A 1 57 ? 10.63900 -34.48600 -22.76200 1.000 48.13339 51 MET A CA 1
ATOM 399 C C . MET A 1 57 ? 11.91700 -35.13300 -23.28200 1.000 51.65536 51 MET A C 1
ATOM 400 O O . MET A 1 57 ? 12.51100 -35.97000 -22.59300 1.000 53.35094 51 MET A O 1
ATOM 405 N N . PRO A 1 58 ? 12.36100 -34.77500 -24.48400 1.000 54.04301 52 PRO A N 1
ATOM 406 C CA . PRO A 1 58 ? 13.62000 -35.32600 -24.99700 1.000 56.19545 52 PRO A CA 1
ATOM 407 C C . PRO A 1 58 ? 14.81600 -34.78300 -24.22900 1.000 56.22654 52 PRO A C 1
ATOM 408 O O . PRO A 1 58 ? 14.78200 -33.67700 -23.67900 1.000 51.30385 52 PRO A O 1
ATOM 412 N N . LYS A 1 59 ? 15.88100 -35.59100 -24.18100 1.000 58.25578 53 LYS A N 1
ATOM 413 C CA . LYS A 1 59 ? 17.08300 -35.20300 -23.44500 1.000 54.39493 53 LYS A CA 1
ATOM 414 C C . LYS A 1 59 ? 17.63200 -33.86800 -23.93600 1.000 56.47289 53 LYS A C 1
ATOM 415 O O . LYS A 1 59 ? 17.99700 -33.00400 -23.12900 1.000 54.51327 53 LYS A O 1
ATOM 418 N N . ASN A 1 60 ? 17.68800 -33.67700 -25.25800 1.000 56.78433 54 ASN A N 1
ATOM 419 C CA . ASN A 1 60 ? 18.22300 -32.43300 -25.80300 1.000 56.15841 54 ASN A CA 1
ATOM 420 C C . ASN A 1 60 ? 17.37200 -31.24000 -25.39700 1.000 56.92271 54 ASN A C 1
ATOM 421 O O . ASN A 1 60 ? 17.89500 -30.14500 -25.16200 1.000 60.69242 54 ASN A O 1
ATOM 426 N N . MET A 1 61 ? 16.05600 -31.42900 -25.31800 1.000 54.36171 55 MET A N 1
ATOM 427 C CA . MET A 1 61 ? 15.17700 -30.32500 -24.95300 1.000 43.26062 55 MET A CA 1
ATOM 428 C C . MET A 1 61 ? 15.40000 -29.89200 -23.50600 1.000 42.38154 55 MET A C 1
ATOM 429 O O . MET A 1 61 ? 15.33800 -28.69500 -23.19400 1.000 38.18794 55 MET A O 1
ATOM 434 N N . ILE A 1 62 ? 15.65800 -30.85000 -22.60900 1.000 40.65013 56 ILE A N 1
ATOM 435 C CA . ILE A 1 62 ? 15.96800 -30.51200 -21.22300 1.000 35.26528 56 ILE A CA 1
ATOM 436 C C . ILE A 1 62 ? 17.30800 -29.79800 -21.14600 1.000 36.65378 56 ILE A C 1
ATOM 437 O O . ILE A 1 62 ? 17.46800 -28.82800 -20.39400 1.000 34.01361 56 ILE A O 1
ATOM 442 N N . LYS A 1 63 ? 18.29700 -30.27100 -21.91100 1.000 38.87674 57 LYS A N 1
ATOM 443 C CA . LYS A 1 63 ? 19.59000 -29.59700 -21.93700 1.000 42.69707 57 LYS A CA 1
ATOM 444 C C . LYS A 1 63 ? 19.45300 -28.17100 -22.45700 1.000 46.41942 57 LYS A C 1
ATOM 445 O O . LYS A 1 63 ? 20.01100 -27.23300 -21.87400 1.000 44.09212 57 LYS A O 1
ATOM 447 N N . GLU A 1 64 ? 18.69400 -27.98500 -23.54300 1.000 49.05670 58 GLU A N 1
ATOM 448 C CA . GLU A 1 64 ? 18.47400 -26.64100 -24.07200 1.000 48.33675 58 GLU A CA 1
ATOM 449 C C . GLU A 1 64 ? 17.77900 -25.75500 -23.04500 1.000 42.06513 58 GLU A C 1
ATOM 450 O O . GLU A 1 64 ? 18.12400 -24.57800 -22.89300 1.000 38.22152 58 GLU A O 1
ATOM 456 N N . GLN A 1 65 ? 16.81700 -26.31400 -22.30800 1.000 41.11689 59 GLN A N 1
ATOM 457 C CA . GLN A 1 65 ? 16.10700 -25.54000 -21.29500 1.000 38.45092 59 GLN A CA 1
ATOM 458 C C . GLN A 1 65 ? 17.04400 -25.10200 -20.18000 1.000 35.48076 59 GLN A C 1
ATOM 459 O O . GLN A 1 65 ? 17.01000 -23.94700 -19.74200 1.000 33.79119 59 GLN A O 1
ATOM 465 N N . SER A 1 66 ? 17.88100 -26.02200 -19.69900 1.000 35.30999 60 SER A N 1
ATOM 466 C CA . SER A 1 66 ? 18.76700 -25.71200 -18.58600 1.000 31.65810 60 SER A CA 1
ATOM 467 C C . SER A 1 66 ? 19.86300 -24.74200 -19.01000 1.000 38.36900 60 SER A C 1
ATOM 468 O O . SER A 1 66 ? 20.10200 -23.72800 -18.34300 1.000 35.15189 60 SER A O 1
ATOM 471 N N . GLU A 1 67 ? 20.51800 -25.02300 -20.14200 1.000 46.73118 61 GLU A N 1
ATOM 472 C CA . GLU A 1 67 ? 21.65300 -24.21200 -20.57700 1.000 51.10818 61 GLU A CA 1
ATOM 473 C C . GLU A 1 67 ? 21.22500 -22.79300 -20.93500 1.000 46.26396 61 GLU A C 1
ATOM 474 O O . GLU A 1 67 ? 21.96300 -21.83400 -20.67800 1.000 41.78279 61 GLU A O 1
ATOM 480 N N . ALA A 1 68 ? 20.05000 -22.64400 -21.55200 1.000 45.52332 62 ALA A N 1
ATOM 481 C CA . ALA A 1 68 ? 19.56300 -21.31800 -21.92100 1.000 43.94007 62 ALA A CA 1
ATOM 482 C C . ALA A 1 68 ? 19.27400 -20.47100 -20.69000 1.000 39.71119 62 ALA A C 1
ATOM 483 O O . ALA A 1 68 ? 19.64500 -19.29300 -20.63500 1.000 43.00999 62 ALA A O 1
ATOM 485 N N . LYS A 1 69 ? 18.60300 -21.04900 -19.69400 1.000 34.41860 63 LYS A N 1
ATOM 486 C CA . LYS A 1 69 ? 18.21900 -20.26900 -18.52400 1.000 34.48546 63 LYS A CA 1
ATOM 487 C C . LYS A 1 69 ? 19.36700 -20.11400 -17.53300 1.000 31.64677 63 LYS A C 1
ATOM 488 O O . LYS A 1 69 ? 19.41700 -19.11400 -16.80600 1.000 29.99951 63 LYS A O 1
ATOM 494 N N . LYS A 1 70 ? 20.29200 -21.07500 -17.48500 1.000 30.23566 64 LYS A N 1
ATOM 495 C CA . LYS A 1 70 ? 21.52300 -20.84800 -16.73900 1.000 34.85864 64 LYS A CA 1
ATOM 496 C C . LYS A 1 70 ? 22.29000 -19.66200 -17.31100 1.000 45.65797 64 LYS A C 1
ATOM 497 O O . LYS A 1 70 ? 22.87200 -18.86900 -16.56200 1.000 54.38070 64 LYS A O 1
ATOM 503 N N . GLU A 1 71 ? 22.29300 -19.51900 -18.64000 1.000 44.87837 65 GLU A N 1
ATOM 504 C CA . GLU A 1 71 ? 22.95500 -18.37700 -19.26200 1.000 44.48594 65 GLU A CA 1
ATOM 505 C C . GLU A 1 71 ? 22.30000 -17.06600 -18.84400 1.000 43.42143 65 GLU A C 1
ATOM 506 O O . GLU A 1 71 ? 22.99100 -16.06800 -18.60400 1.000 40.93316 65 GLU A O 1
ATOM 512 N N . SER A 1 72 ? 20.96600 -17.04900 -18.74500 1.000 44.72968 66 SER A N 1
ATOM 513 C CA . SER A 1 72 ? 20.27800 -15.83600 -18.31100 1.000 41.95998 66 SER A CA 1
ATOM 514 C C . SER A 1 72 ? 20.60100 -15.50800 -16.85900 1.000 35.40702 66 SER A C 1
ATOM 515 O O . SER A 1 72 ? 20.82500 -14.34200 -16.51700 1.000 34.08690 66 SER A O 1
ATOM 518 N N . LEU A 1 73 ? 20.64700 -16.52200 -15.99600 1.000 34.74113 67 LEU A N 1
ATOM 519 C CA . LEU A 1 73 ? 20.95100 -16.27300 -14.59100 1.000 36.12997 67 LEU A CA 1
ATOM 520 C C . LEU A 1 73 ? 22.36700 -15.73900 -14.41300 1.000 38.02728 67 LEU A C 1
ATOM 521 O O . LEU A 1 73 ? 22.59800 -14.83200 -13.60700 1.000 39.79331 67 LEU A O 1
ATOM 526 N N . ILE A 1 74 ? 23.32900 -16.28700 -15.16000 1.000 36.29592 68 ILE A N 1
ATOM 527 C CA . ILE A 1 74 ? 24.71300 -15.83300 -15.04700 1.000 36.08418 68 ILE A CA 1
ATOM 528 C C . ILE A 1 74 ? 24.84200 -14.39000 -15.51800 1.000 39.50744 68 ILE A C 1
ATOM 529 O O . ILE A 1 74 ? 25.55100 -13.58300 -14.90400 1.000 33.62533 68 ILE A O 1
ATOM 534 N N . LYS A 1 75 ? 24.16300 -14.04400 -16.61400 1.000 43.30933 69 LYS A N 1
ATOM 535 C CA . LYS A 1 75 ? 24.20300 -12.67300 -17.11200 1.000 46.06141 69 LYS A CA 1
ATOM 536 C C . LYS A 1 75 ? 23.47400 -11.71700 -16.17600 1.000 44.45997 69 LYS A C 1
ATOM 537 O O . LYS A 1 75 ? 23.97600 -10.62500 -15.88100 1.000 47.99203 69 LYS A O 1
ATOM 543 N N . LEU A 1 76 ? 22.29200 -12.10900 -15.69800 1.000 40.50396 70 LEU A N 1
ATOM 544 C CA . LEU A 1 76 ? 21.50800 -11.23000 -14.83600 1.000 40.46892 70 LEU A CA 1
ATOM 545 C C . LEU A 1 76 ? 22.16700 -11.02800 -13.47700 1.000 41.19790 70 LEU A C 1
ATOM 546 O O . LEU A 1 76 ? 22.00800 -9.96500 -12.86400 1.000 42.13192 70 LEU A O 1
ATOM 551 N N . ALA A 1 77 ? 22.88900 -12.03300 -12.97900 1.000 40.54079 71 ALA A N 1
ATOM 552 C CA . ALA A 1 77 ? 23.61000 -11.86000 -11.72200 1.000 38.56234 71 ALA A CA 1
ATOM 553 C C . ALA A 1 77 ? 24.68100 -10.78800 -11.85600 1.000 46.03999 71 ALA A C 1
ATOM 554 O O . ALA A 1 77 ? 24.84600 -9.94900 -10.96300 1.000 49.14332 71 ALA A O 1
ATOM 556 N N . LYS A 1 78 ? 25.41000 -10.78700 -12.97600 1.000 48.99499 72 LYS A N 1
ATOM 557 C CA . LYS A 1 78 ? 26.39700 -9.74000 -13.21300 1.000 48.40487 72 LYS A CA 1
ATOM 558 C C . LYS A 1 78 ? 25.71700 -8.39400 -13.42400 1.000 47.76668 72 LYS A C 1
ATOM 559 O O . LYS A 1 78 ? 26.22500 -7.35600 -12.98300 1.000 47.25633 72 LYS A O 1
ATOM 565 N N . LYS A 1 79 ? 24.55600 -8.40500 -14.08500 1.000 47.41168 73 LYS A N 1
ATOM 566 C CA . LYS A 1 79 ? 23.86300 -7.16800 -14.42900 1.000 47.04696 73 LYS A CA 1
ATOM 567 C C . LYS A 1 79 ? 23.40300 -6.41300 -13.18600 1.000 41.39738 73 LYS A C 1
ATOM 568 O O . LYS A 1 79 ? 23.53500 -5.18600 -13.11300 1.000 40.49079 73 LYS A O 1
ATOM 574 N N . TYR A 1 80 ? 22.83200 -7.12000 -12.21300 1.000 37.80299 74 TYR A N 1
ATOM 575 C CA . TYR A 1 80 ? 22.30600 -6.49900 -11.00600 1.000 39.94662 74 TYR A CA 1
ATOM 576 C C . TYR A 1 80 ? 23.19900 -6.67800 -9.78400 1.000 39.59253 74 TYR A C 1
ATOM 577 O O . TYR A 1 80 ? 22.84100 -6.19700 -8.70400 1.000 37.72189 74 TYR A O 1
ATOM 586 N N . GLU A 1 81 ? 24.34300 -7.34600 -9.92700 1.000 55.97033 75 GLU A N 1
ATOM 587 C CA . GLU A 1 81 ? 25.32100 -7.48400 -8.84900 1.000 53.75310 75 GLU A CA 1
ATOM 588 C C . GLU A 1 81 ? 24.67900 -8.08000 -7.59700 1.000 54.03607 75 GLU A C 1
ATOM 589 O O . GLU A 1 81 ? 24.77200 -7.53900 -6.49300 1.000 56.67904 75 GLU A O 1
ATOM 595 N N . LEU A 1 82 ? 24.03000 -9.22600 -7.78300 1.000 50.54353 76 LEU A N 1
ATOM 596 C CA . LEU A 1 82 ? 23.37100 -9.94500 -6.70600 1.000 45.23287 76 LEU A CA 1
ATOM 597 C C . LEU A 1 82 ? 23.58800 -11.43700 -6.91100 1.000 44.36463 76 LEU A C 1
ATOM 598 O O . LEU A 1 82 ? 24.09000 -11.87700 -7.94900 1.000 46.07823 76 LEU A O 1
ATOM 603 N N . GLU A 1 83 ? 23.22800 -12.21300 -5.89700 1.000 39.35793 77 GLU A N 1
ATOM 604 C CA . GLU A 1 83 ? 23.30100 -13.66200 -5.96300 1.000 37.76963 77 GLU A CA 1
ATOM 605 C C . GLU A 1 83 ? 21.91700 -14.24300 -6.21800 1.000 37.02514 77 GLU A C 1
ATOM 606 O O . GLU A 1 83 ? 20.90400 -13.71400 -5.75100 1.000 35.73806 77 GLU A O 1
ATOM 612 N N . ILE A 1 84 ? 21.88100 -15.33800 -6.97300 1.000 38.84755 78 ILE A N 1
ATOM 613 C CA . ILE A 1 84 ? 20.64600 -16.04700 -7.28200 1.000 35.65113 78 ILE A CA 1
ATOM 614 C C . ILE A 1 84 ? 20.82000 -17.49700 -6.86200 1.000 35.49276 78 ILE A C 1
ATOM 615 O O . ILE A 1 84 ? 21.81900 -18.13600 -7.21700 1.000 35.42409 78 ILE A O 1
ATOM 620 N N . ILE A 1 85 ? 19.85200 -18.00800 -6.10700 1.000 32.87062 79 ILE A N 1
ATOM 621 C CA . ILE A 1 85 ? 19.81700 -19.40200 -5.68600 1.000 31.00097 79 ILE A CA 1
ATOM 622 C C . ILE A 1 85 ? 18.71900 -20.08400 -6.48900 1.000 31.47018 79 ILE A C 1
ATOM 623 O O . ILE A 1 85 ? 17.55500 -19.66600 -6.43700 1.000 28.85088 79 ILE A O 1
ATOM 628 N N . ALA A 1 86 ? 19.08200 -21.11600 -7.24700 1.000 30.90702 80 ALA A N 1
ATOM 629 C CA . ALA A 1 86 ? 18.06800 -21.72200 -8.09800 1.000 31.99186 80 ALA A CA 1
ATOM 630 C C . ALA A 1 86 ? 18.30100 -23.21200 -8.31500 1.000 33.29082 80 ALA A C 1
ATOM 631 O O . ALA A 1 86 ? 19.36900 -23.61100 -8.79900 1.000 29.47353 80 ALA A O 1
ATOM 633 N N . PRO A 1 87 ? 17.31700 -24.05900 -7.99900 1.000 35.59065 81 PRO A N 1
ATOM 634 C CA . PRO A 1 87 ? 17.42600 -25.48400 -8.34300 1.000 32.75227 81 PRO A CA 1
ATOM 635 C C . PRO A 1 87 ? 17.53800 -25.67200 -9.85100 1.000 32.53293 81 PRO A C 1
ATOM 636 O O . PRO A 1 87 ? 16.76200 -25.10700 -10.62700 1.000 36.48488 81 PRO A O 1
ATOM 640 N N . TYR A 1 88 ? 18.51500 -26.47500 -10.25900 1.000 29.89540 82 TYR A N 1
ATOM 641 C CA . TYR A 1 88 ? 18.91100 -26.61200 -11.65300 1.000 29.86673 82 TYR A CA 1
ATOM 642 C C . TYR A 1 88 ? 19.06000 -28.08500 -11.99500 1.000 32.04952 82 TYR A C 1
ATOM 643 O O . TYR A 1 88 ? 19.61600 -28.86100 -11.21000 1.000 36.41894 82 TYR A O 1
ATOM 652 N N . VAL A 1 89 ? 18.56400 -28.46900 -13.16500 1.000 31.34284 83 VAL A N 1
ATOM 653 C CA . VAL A 1 89 ? 18.71900 -29.83300 -13.65700 1.000 34.12026 83 VAL A CA 1
ATOM 654 C C . VAL A 1 89 ? 19.88700 -29.83000 -14.63400 1.000 36.81508 83 VAL A C 1
ATOM 655 O O . VAL A 1 89 ? 19.80600 -29.23700 -15.71800 1.000 39.03325 83 VAL A O 1
ATOM 659 N N . SER A 1 90 ? 20.97400 -30.49800 -14.23500 1.000 37.22474 84 SER A N 1
ATOM 660 C CA . SER A 1 90 ? 22.21500 -30.52000 -14.99800 1.000 39.20350 84 SER A CA 1
ATOM 661 C C . SER A 1 90 ? 22.19800 -31.73300 -15.91800 1.000 45.94295 84 SER A C 1
ATOM 662 O O . SER A 1 90 ? 22.14200 -32.87200 -15.44300 1.000 49.23860 84 SER A O 1
ATOM 665 N N . VAL A 1 91 ? 22.25800 -31.49400 -17.22300 1.000 47.09035 85 VAL A N 1
ATOM 666 C CA . VAL A 1 91 ? 22.26900 -32.56600 -18.21100 1.000 48.15057 85 VAL A CA 1
ATOM 667 C C . VAL A 1 91 ? 23.69600 -32.78200 -18.70900 1.000 54.55617 85 VAL A C 1
ATOM 668 O O . VAL A 1 91 ? 24.21400 -31.98700 -19.50100 1.000 57.15367 85 VAL A O 1
ATOM 672 N N . GLU A 1 92 ? 24.35000 -33.83400 -18.21600 1.000 59.53483 86 GLU A N 1
ATOM 673 C CA . GLU A 1 92 ? 25.64400 -34.28300 -18.71200 1.000 67.18965 86 GLU A CA 1
ATOM 674 C C . GLU A 1 92 ? 25.40400 -35.54600 -19.52100 1.000 69.94197 86 GLU A C 1
ATOM 675 O O . GLU A 1 92 ? 24.70000 -36.44900 -19.05900 1.000 71.98827 86 GLU A O 1
ATOM 681 N N . ALA A 1 93 ? 26.00400 -35.62100 -20.71000 1.000 71.21610 87 ALA A N 1
ATOM 682 C CA . ALA A 1 93 ? 25.75700 -36.73900 -21.61600 1.000 75.45232 87 ALA A CA 1
ATOM 683 C C . ALA A 1 93 ? 24.27100 -37.07400 -21.66100 1.000 77.15544 87 ALA A C 1
ATOM 684 O O . ALA A 1 93 ? 23.45100 -36.25300 -22.08800 1.000 79.28870 87 ALA A O 1
ATOM 686 N N . LYS A 1 94 ? 23.92400 -38.27200 -21.18600 1.000 73.31160 88 LYS A N 1
ATOM 687 C CA . LYS A 1 94 ? 22.54500 -38.72700 -21.09000 1.000 67.43959 88 LYS A CA 1
ATOM 688 C C . LYS A 1 94 ? 22.08900 -38.78900 -19.64000 1.000 63.05256 88 LYS A C 1
ATOM 689 O O . LYS A 1 94 ? 20.91500 -39.07900 -19.38300 1.000 62.80050 88 LYS A O 1
ATOM 691 N N . SER A 1 95 ? 22.97900 -38.49900 -18.69000 1.000 60.87319 89 SER A N 1
ATOM 692 C CA . SER A 1 95 ? 22.63500 -38.58700 -17.28100 1.000 53.60974 89 SER A CA 1
ATOM 693 C C . SER A 1 95 ? 22.15100 -37.22900 -16.79000 1.000 50.55701 89 SER A C 1
ATOM 694 O O . SER A 1 95 ? 22.45400 -36.18800 -17.37500 1.000 52.96159 89 SER A O 1
ATOM 697 N N . TYR A 1 96 ? 21.42100 -37.24300 -15.68000 1.000 48.57119 90 TYR A N 1
ATOM 698 C CA . TYR A 1 96 ? 20.89600 -36.02200 -15.08700 1.000 45.95363 90 TYR A CA 1
ATOM 699 C C . TYR A 1 96 ? 21.34200 -35.88000 -13.63900 1.000 47.54472 90 TYR A C 1
ATOM 700 O O . TYR A 1 96 ? 21.40000 -36.86600 -12.89900 1.000 54.29194 90 TYR A O 1
ATOM 709 N N . LYS A 1 97 ? 21.62800 -34.64700 -13.23300 1.000 43.07496 91 LYS A N 1
ATOM 710 C CA . LYS A 1 97 ? 21.92800 -34.32200 -11.84500 1.000 42.62136 91 LYS A CA 1
ATOM 711 C C . LYS A 1 97 ? 21.00100 -33.21200 -11.37300 1.000 40.16500 91 LYS A C 1
ATOM 712 O O . LYS A 1 97 ? 20.73000 -32.25900 -12.11200 1.000 40.56873 91 LYS A O 1
ATOM 718 N N . LYS A 1 98 ? 20.51200 -33.34400 -10.14200 1.000 38.27811 92 LYS A N 1
ATOM 719 C CA . LYS A 1 98 ? 19.67900 -32.32600 -9.51200 1.000 37.91674 92 LYS A CA 1
ATOM 720 C C . LYS A 1 98 ? 20.56300 -31.51200 -8.57500 1.000 43.67595 92 LYS A C 1
ATOM 721 O O . LYS A 1 98 ? 21.02000 -32.01700 -7.54200 1.000 46.38812 92 LYS A O 1
ATOM 727 N N . LEU A 1 99 ? 20.80400 -30.25600 -8.92900 1.000 42.63974 93 LEU A N 1
ATOM 728 C CA . LEU A 1 99 ? 21.65400 -29.39800 -8.12600 1.000 39.29482 93 LEU A CA 1
ATOM 729 C C . LEU A 1 99 ? 20.87100 -28.15300 -7.73900 1.000 38.13519 93 LEU A C 1
ATOM 730 O O . LEU A 1 99 ? 19.78800 -27.88000 -8.26200 1.000 35.88335 93 LEU A O 1
ATOM 735 N N . CYS A 1 100 ? 21.42700 -27.39100 -6.80600 1.000 42.52604 94 CYS A N 1
ATOM 736 C CA . CYS A 1 100 ? 20.92600 -26.05600 -6.50400 1.000 42.29675 94 CYS A CA 1
ATOM 737 C C . CYS A 1 100 ? 22.06000 -25.09100 -6.81000 1.000 38.40336 94 CYS A C 1
ATOM 738 O O . CYS A 1 100 ? 23.10400 -25.12100 -6.15100 1.000 36.26375 94 CYS A O 1
ATOM 741 N N . LEU A 1 101 ? 21.85700 -24.24700 -7.81100 1.000 37.27834 95 LEU A N 1
ATOM 742 C CA . LEU A 1 101 ? 22.88100 -23.29800 -8.20400 1.000 37.62743 95 LEU A CA 1
ATOM 743 C C . LEU A 1 101 ? 22.87400 -22.08500 -7.28600 1.000 40.25661 95 LEU A C 1
ATOM 744 O O . LEU A 1 101 ? 21.82600 -21.64600 -6.80400 1.000 39.39462 95 LEU A O 1
ATOM 749 N N . LYS A 1 102 ? 24.06500 -21.54600 -7.04600 1.000 45.32600 96 LYS A N 1
ATOM 750 C CA . LYS A 1 102 ? 24.25000 -20.26700 -6.36500 1.000 45.73989 96 LYS A CA 1
ATOM 751 C C . LYS A 1 102 ? 24.99700 -19.37400 -7.34900 1.000 45.69821 96 LYS A C 1
ATOM 752 O O . LYS A 1 102 ? 26.22300 -19.25400 -7.30000 1.000 51.38099 96 LYS A O 1
ATOM 758 N N . VAL A 1 103 ? 24.24900 -18.76600 -8.26300 1.000 37.30006 97 VAL A N 1
ATOM 759 C CA . VAL A 1 103 ? 24.84200 -17.92600 -9.29500 1.000 38.23103 97 VAL A CA 1
ATOM 760 C C . VAL A 1 103 ? 25.16400 -16.56400 -8.69800 1.000 38.31984 97 VAL A C 1
ATOM 761 O O . VAL A 1 103 ? 24.29100 -15.90100 -8.12700 1.000 35.67295 97 VAL A O 1
ATOM 765 N N . THR A 1 104 ? 26.40900 -16.13500 -8.85000 1.000 39.76728 98 THR A N 1
ATOM 766 C CA . THR A 1 104 ? 26.90100 -14.86000 -8.35200 1.000 45.05504 98 THR A CA 1
ATOM 767 C C . THR A 1 104 ? 27.55800 -14.12500 -9.50700 1.000 49.32157 98 THR A C 1
ATOM 768 O O . THR A 1 104 ? 27.84700 -14.72000 -10.55100 1.000 50.49264 98 THR A O 1
ATOM 772 N N . PRO A 1 105 ? 27.82000 -12.82200 -9.35700 1.000 50.23785 99 PRO A N 1
ATOM 773 C CA . PRO A 1 105 ? 28.48100 -12.09000 -10.45300 1.000 50.81260 99 PRO A CA 1
ATOM 774 C C . PRO A 1 105 ? 29.85600 -12.62100 -10.81400 1.000 56.17149 99 PRO A C 1
ATOM 775 O O . PRO A 1 105 ? 30.25100 -12.54900 -11.98500 1.000 58.39155 99 PRO A O 1
ATOM 779 N N . ASN A 1 106 ? 30.59400 -13.16300 -9.84700 1.000 58.31525 100 ASN A N 1
ATOM 780 C CA . ASN A 1 106 ? 31.96600 -13.59900 -10.06400 1.000 63.06651 100 ASN A CA 1
ATOM 781 C C . ASN A 1 106 ? 32.10800 -15.08400 -10.38600 1.000 61.80425 100 ASN A C 1
ATOM 782 O O . ASN A 1 106 ? 33.22100 -15.53000 -10.68600 1.000 67.67707 100 ASN A O 1
ATOM 787 N N . GLY A 1 107 ? 31.02400 -15.84700 -10.36200 1.000 54.20046 101 GLY A N 1
ATOM 788 C CA . GLY A 1 107 ? 31.10400 -17.25700 -10.68600 1.000 52.89313 101 GLY A CA 1
ATOM 789 C C . GLY A 1 107 ? 29.86100 -17.98600 -10.22500 1.000 49.33414 101 GLY A C 1
ATOM 790 O O . GLY A 1 107 ? 28.90700 -17.38700 -9.72200 1.000 46.24642 101 GLY A O 1
ATOM 791 N N . VAL A 1 108 ? 29.89800 -19.30700 -10.39200 1.000 49.40529 102 VAL A N 1
ATOM 792 C CA . VAL A 1 108 ? 28.77400 -20.17000 -10.05200 1.000 48.93450 102 VAL A CA 1
ATOM 793 C C . VAL A 1 108 ? 29.23800 -21.27500 -9.11100 1.000 52.16295 102 VAL A C 1
ATOM 794 O O . VAL A 1 108 ? 30.18000 -22.01000 -9.43000 1.000 59.69611 102 VAL A O 1
ATOM 798 N N . LYS A 1 109 ? 28.57600 -21.39200 -7.96100 1.000 45.34326 103 LYS A N 1
ATOM 799 C CA . LYS A 1 109 ? 28.73700 -22.51100 -7.04400 1.000 40.34122 103 LYS A CA 1
ATOM 800 C C . LYS A 1 109 ? 27.46700 -23.35300 -7.07100 1.000 38.40528 103 LYS A C 1
ATOM 801 O O . LYS A 1 109 ? 26.37700 -22.84000 -7.33300 1.000 45.43395 103 LYS A O 1
ATOM 807 N N . SER A 1 110 ? 27.60700 -24.65400 -6.82500 1.000 35.19672 104 SER A N 1
ATOM 808 C CA . SER A 1 110 ? 26.47500 -25.56700 -6.90900 1.000 36.12766 104 SER A CA 1
ATOM 809 C C . SER A 1 110 ? 26.43900 -26.49700 -5.70300 1.000 39.72971 104 SER A C 1
ATOM 810 O O . SER A 1 110 ? 27.47900 -26.85700 -5.14100 1.000 44.81558 104 SER A O 1
ATOM 813 N N . TYR A 1 111 ? 25.22200 -26.87500 -5.31000 1.000 36.60861 105 TYR A N 1
ATOM 814 C CA . TYR A 1 111 ? 24.97800 -27.82900 -4.23300 1.000 35.70540 105 TYR A CA 1
ATOM 815 C C . TYR A 1 111 ? 24.27400 -29.04700 -4.80700 1.000 35.16747 105 TYR A C 1
ATOM 816 O O . TYR A 1 111 ? 23.18700 -28.92400 -5.38300 1.000 32.90568 105 TYR A O 1
ATOM 825 N N . GLU A 1 112 ? 24.88200 -30.21800 -4.63500 1.000 38.06227 106 GLU A N 1
ATOM 826 C CA . GLU A 1 112 ? 24.32000 -31.46700 -5.13200 1.000 37.95577 106 GLU A CA 1
ATOM 827 C C . GLU A 1 112 ? 23.41500 -32.07300 -4.06600 1.000 39.50232 106 GLU A C 1
ATOM 828 O O . GLU A 1 112 ? 23.87000 -32.35500 -2.95100 1.000 45.26659 106 GLU A O 1
ATOM 834 N N . GLN A 1 113 ? 22.14000 -32.27300 -4.40700 1.000 34.93865 107 GLN A N 1
ATOM 835 C CA . GLN A 1 113 ? 21.19500 -32.83500 -3.45000 1.000 36.30281 107 GLN A CA 1
ATOM 836 C C . GLN A 1 113 ? 21.65000 -34.22000 -3.01600 1.000 39.46411 107 GLN A C 1
ATOM 837 O O . GLN A 1 113 ? 21.98000 -35.07200 -3.84800 1.000 41.82497 107 GLN A O 1
ATOM 843 N N . GLN A 1 114 ? 21.66300 -34.44200 -1.70400 1.000 36.57859 108 GLN A N 1
ATOM 844 C CA . GLN A 1 114 ? 22.16800 -35.69000 -1.15400 1.000 36.46499 108 GLN A CA 1
ATOM 845 C C . GLN A 1 114 ? 21.09300 -36.75300 -0.99100 1.000 36.62809 108 GLN A C 1
ATOM 846 O O . GLN A 1 114 ? 21.39100 -37.94400 -1.12300 1.000 44.81838 108 GLN A O 1
ATOM 852 N N . ILE A 1 115 ? 19.85400 -36.36200 -0.71200 1.000 31.39863 109 ILE A N 1
ATOM 853 C CA . ILE A 1 115 ? 18.75700 -37.30400 -0.53300 1.000 33.86564 109 ILE A CA 1
ATOM 854 C C . ILE A 1 115 ? 17.63700 -36.92300 -1.49400 1.000 35.90529 109 ILE A C 1
ATOM 855 O O . ILE A 1 115 ? 17.11000 -35.80500 -1.43000 1.000 27.06761 109 ILE A O 1
ATOM 860 N N . LEU A 1 116 ? 17.26700 -37.85700 -2.36800 1.000 33.51887 110 LEU A N 1
ATOM 861 C CA . LEU A 1 116 ? 16.23700 -37.65700 -3.37500 1.000 30.43529 110 LEU A CA 1
ATOM 862 C C . LEU A 1 116 ? 15.02700 -38.53600 -3.08500 1.000 32.66646 110 LEU A C 1
ATOM 863 O O . LEU A 1 116 ? 15.12200 -39.56900 -2.41500 1.000 33.92544 110 LEU A O 1
ATOM 868 N N . MET A 1 117 ? 13.89200 -38.12900 -3.63600 1.000 35.83364 111 MET A N 1
ATOM 869 C CA . MET A 1 117 ? 12.64400 -38.85500 -3.42300 1.000 39.22180 111 MET A CA 1
ATOM 870 C C . MET A 1 117 ? 12.66900 -40.17400 -4.18800 1.000 41.52221 111 MET A C 1
ATOM 871 O O . MET A 1 117 ? 12.92200 -40.17700 -5.39900 1.000 46.25309 111 MET A O 1
ATOM 876 N N . PRO A 1 118 ? 12.40500 -41.30400 -3.53300 1.000 40.75382 112 PRO A N 1
ATOM 877 C CA . PRO A 1 118 ? 12.39400 -42.60500 -4.23000 1.000 44.08985 112 PRO A CA 1
ATOM 878 C C . PRO A 1 118 ? 11.00900 -43.15800 -4.55200 1.000 47.66785 112 PRO A C 1
ATOM 879 O O . PRO A 1 118 ? 10.92800 -44.30700 -4.99900 1.000 55.66833 112 PRO A O 1
ATOM 883 N N . TYR A 1 119 ? 9.94700 -42.38500 -4.35200 1.000 44.63778 113 TYR A N 1
ATOM 884 C CA . TYR A 1 119 ? 8.59300 -42.88800 -4.54100 1.000 45.37068 113 TYR A CA 1
ATOM 885 C C . TYR A 1 119 ? 8.31200 -43.09100 -6.02500 1.000 44.99908 113 TYR A C 1
ATOM 886 O O . TYR A 1 119 ? 8.73800 -42.29500 -6.86000 1.000 43.74919 113 TYR A O 1
ATOM 895 N N . GLU A 1 120 ? 7.57900 -44.15900 -6.35500 1.000 48.24476 114 GLU A N 1
ATOM 896 C CA . GLU A 1 120 ? 7.43800 -44.54900 -7.75700 1.000 52.29012 114 GLU A CA 1
ATOM 897 C C . GLU A 1 120 ? 6.81500 -43.43700 -8.59800 1.000 50.51263 114 GLU A C 1
ATOM 898 O O . GLU A 1 120 ? 7.27000 -43.17200 -9.71600 1.000 51.84642 114 GLU A O 1
ATOM 904 N N . HIS A 1 121 ? 5.77900 -42.77100 -8.08000 1.000 49.71719 115 HIS A N 1
ATOM 905 C CA . HIS A 1 121 ? 5.12000 -41.71900 -8.85100 1.000 49.61217 115 HIS A CA 1
ATOM 906 C C . HIS A 1 121 ? 5.98900 -40.47600 -8.99900 1.000 52.36142 115 HIS A C 1
ATOM 907 O O . HIS A 1 121 ? 5.73200 -39.65700 -9.88800 1.000 57.71876 115 HIS A O 1
ATOM 914 N N . TRP A 1 122 ? 7.00200 -40.31600 -8.14900 1.000 48.95077 116 TRP A N 1
ATOM 915 C CA . TRP A 1 122 ? 7.86700 -39.14500 -8.15800 1.000 46.18270 116 TRP A CA 1
ATOM 916 C C . TRP A 1 122 ? 9.29400 -39.61100 -7.85000 1.000 46.74098 116 TRP A C 1
ATOM 917 O O . TRP A 1 122 ? 9.92900 -39.19200 -6.88600 1.000 48.25691 116 TRP A O 1
ATOM 928 N N . ASN A 1 123 ? 9.80700 -40.50700 -8.70100 1.000 46.11384 117 ASN A N 1
ATOM 929 C CA . ASN A 1 123 ? 11.06400 -41.22000 -8.44900 1.000 45.95300 117 ASN A CA 1
ATOM 930 C C . ASN A 1 123 ? 12.25100 -40.38400 -8.91900 1.000 47.40735 117 ASN A C 1
ATOM 931 O O . ASN A 1 123 ? 12.78800 -40.56100 -10.01400 1.000 52.27769 117 ASN A O 1
ATOM 936 N N . GLU A 1 124 ? 12.67400 -39.45900 -8.05600 1.000 45.77406 118 GLU A N 1
ATOM 937 C CA . GLU A 1 124 ? 13.86000 -38.66600 -8.35700 1.000 44.96653 118 GLU A CA 1
ATOM 938 C C . GLU A 1 124 ? 15.14100 -39.47800 -8.20700 1.000 47.98446 118 GLU A C 1
ATOM 939 O O . GLU A 1 124 ? 16.13100 -39.19600 -8.89200 1.000 51.58991 118 GLU A O 1
ATOM 945 N N . GLU A 1 125 ? 15.14400 -40.48900 -7.33200 1.000 47.03733 119 GLU A N 1
ATOM 946 C CA . GLU A 1 125 ? 16.34200 -41.30700 -7.15100 1.000 51.14064 119 GLU A CA 1
ATOM 947 C C . GLU A 1 125 ? 16.71100 -42.05900 -8.42500 1.000 55.76276 119 GLU A C 1
ATOM 948 O O . GLU A 1 125 ? 17.89600 -42.18300 -8.76000 1.000 64.06562 119 GLU A O 1
ATOM 954 N N . LYS A 1 126 ? 15.71700 -42.57800 -9.14500 1.000 49.91888 120 LYS A N 1
ATOM 955 C CA . LYS A 1 126 ? 16.02400 -43.33200 -10.35400 1.000 50.98093 120 LYS A CA 1
ATOM 956 C C . LYS A 1 126 ? 16.33000 -42.40800 -11.52500 1.000 51.20771 120 LYS A C 1
ATOM 957 O O . LYS A 1 126 ? 17.17600 -42.73300 -12.36600 1.000 58.29820 120 LYS A O 1
ATOM 963 N N . PHE A 1 127 ? 15.66600 -41.25200 -11.59200 1.000 42.74053 121 PHE A N 1
ATOM 964 C CA . PHE A 1 127 ? 15.86900 -40.35500 -12.72700 1.000 42.73109 121 PHE A CA 1
ATOM 965 C C . PHE A 1 127 ? 17.22500 -39.66700 -12.66000 1.000 42.51862 121 PHE A C 1
ATOM 966 O O . PHE A 1 127 ? 17.91000 -39.53600 -13.68200 1.000 46.43503 121 PHE A O 1
ATOM 974 N N . PHE A 1 128 ? 17.61700 -39.19700 -11.48100 1.000 39.95676 122 PHE A N 1
ATOM 975 C CA . PHE A 1 128 ? 18.85700 -38.45100 -11.33400 1.000 41.66717 122 PHE A CA 1
ATOM 976 C C . PHE A 1 128 ? 20.02000 -39.38000 -11.00800 1.000 41.81518 122 PHE A C 1
ATOM 977 O O . PHE A 1 128 ? 19.84500 -40.48100 -10.48000 1.000 42.89130 122 PHE A O 1
ATOM 985 N N . SER A 1 129 ? 21.22500 -38.91000 -11.32800 1.000 42.73120 123 SER A N 1
ATOM 986 C CA . SER A 1 129 ? 22.43800 -39.67000 -11.06700 1.000 45.15755 123 SER A CA 1
ATOM 987 C C . SER A 1 129 ? 23.30900 -38.91900 -10.06900 1.000 48.04408 123 SER A C 1
ATOM 988 O O . SER A 1 129 ? 24.51700 -38.76500 -10.27500 1.000 45.73446 123 SER A O 1
ATOM 991 N N . ASN A 1 130 ? 22.69500 -38.44000 -8.99000 1.000 48.13190 124 ASN A N 1
ATOM 992 C CA . ASN A 1 130 ? 23.42100 -37.68400 -7.98300 1.000 46.57823 124 ASN A CA 1
ATOM 993 C C . ASN A 1 130 ? 24.35100 -38.60400 -7.20400 1.000 52.24704 124 ASN A C 1
ATOM 994 O O . ASN A 1 130 ? 24.01900 -39.76300 -6.93500 1.000 54.89764 124 ASN A O 1
ATOM 999 N N . LYS A 1 131 ? 25.51800 -38.08300 -6.83100 1.000 54.36609 125 LYS A N 1
ATOM 1000 C CA . LYS A 1 131 ? 26.43700 -38.86100 -6.01300 1.000 55.08594 125 LYS A CA 1
ATOM 1001 C C . LYS A 1 131 ? 25.88700 -38.95500 -4.59600 1.000 63.48194 125 LYS A C 1
ATOM 1002 O O . LYS A 1 131 ? 25.50500 -37.94300 -3.99600 1.000 64.86614 125 LYS A O 1
ATOM 1004 N N . THR A 1 132 ? 25.84300 -40.17000 -4.05900 1.000 67.15815 126 THR A N 1
ATOM 1005 C CA . THR A 1 132 ? 25.37600 -40.37400 -2.69700 1.000 64.95927 126 THR A CA 1
ATOM 1006 C C . THR A 1 132 ? 26.58700 -40.37200 -1.77500 1.000 60.59445 126 THR A C 1
ATOM 1007 O O . THR A 1 132 ? 27.41000 -41.29800 -1.85100 1.000 60.30687 126 THR A O 1
ATOM 1011 N N . PRO A 1 133 ? 26.74900 -39.37200 -0.91400 1.000 55.84644 127 PRO A N 1
ATOM 1012 C CA . PRO A 1 133 ? 27.94800 -39.30300 -0.07400 1.000 56.16119 127 PRO A CA 1
ATOM 1013 C C . PRO A 1 133 ? 27.92200 -40.32900 1.05000 1.000 59.20589 127 PRO A C 1
ATOM 1014 O O . PRO A 1 133 ? 26.86900 -40.80800 1.47600 1.000 62.66720 127 PRO A O 1
ATOM 1018 N N . SER A 1 134 ? 29.12500 -40.67900 1.51700 1.000 57.62217 128 SER A N 1
ATOM 1019 C CA . SER A 1 134 ? 29.24000 -41.58200 2.65900 1.000 58.63603 128 SER A CA 1
ATOM 1020 C C . SER A 1 134 ? 28.70200 -40.93000 3.92900 1.000 63.87613 128 SER A C 1
ATOM 1021 O O . SER A 1 134 ? 28.07000 -41.59700 4.75700 1.000 70.88340 128 SER A O 1
ATOM 1023 N N . GLU A 1 135 ? 28.95100 -39.63400 4.10700 1.000 57.95300 129 GLU A N 1
ATOM 1024 C CA . GLU A 1 135 ? 28.43000 -38.88100 5.23700 1.000 51.34584 129 GLU A CA 1
ATOM 1025 C C . GLU A 1 135 ? 27.64200 -37.68400 4.73000 1.000 43.24043 129 GLU A C 1
ATOM 1026 O O . GLU A 1 135 ? 28.06600 -36.99700 3.79500 1.000 42.63114 129 GLU A O 1
ATOM 1032 N N . LEU A 1 136 ? 26.49900 -37.43400 5.35900 1.000 40.65406 130 LEU A N 1
ATOM 1033 C CA . LEU A 1 136 ? 25.69500 -36.26500 5.04600 1.000 37.35646 130 LEU A CA 1
ATOM 1034 C C . LEU A 1 136 ? 26.30200 -35.03300 5.70100 1.000 46.78147 130 LEU A C 1
ATOM 1035 O O . LEU A 1 136 ? 26.70300 -35.07000 6.86800 1.000 52.14009 130 LEU A O 1
ATOM 1040 N N . LYS A 1 137 ? 26.38400 -33.94400 4.94200 1.000 34.40069 131 LYS A N 1
ATOM 1041 C CA . LYS A 1 137 ? 26.89800 -32.68200 5.45700 1.000 34.15011 131 LYS A CA 1
ATOM 1042 C C . LYS A 1 137 ? 26.01600 -31.55300 4.94600 1.000 39.66706 131 LYS A C 1
ATOM 1043 O O . LYS A 1 137 ? 25.72900 -31.49000 3.74700 1.000 42.18877 131 LYS A O 1
ATOM 1045 N N . ILE A 1 138 ? 25.58700 -30.66500 5.84700 1.000 30.58455 132 ILE A N 1
ATOM 1046 C CA . ILE A 1 138 ? 24.74400 -29.54800 5.43700 1.000 36.00098 132 ILE A CA 1
ATOM 1047 C C . ILE A 1 138 ? 25.56700 -28.55800 4.62600 1.000 40.75380 132 ILE A C 1
ATOM 1048 O O . ILE A 1 138 ? 26.75000 -28.31900 4.91000 1.000 42.81568 132 ILE A O 1
ATOM 1053 N N . PHE A 1 139 ? 24.93500 -27.97100 3.61000 1.000 40.79296 133 PHE A N 1
ATOM 1054 C CA . PHE A 1 139 ? 25.55900 -26.94500 2.78400 1.000 36.03489 133 PHE A CA 1
ATOM 1055 C C . PHE A 1 139 ? 25.36200 -25.60200 3.47200 1.000 31.81136 133 PHE A C 1
ATOM 1056 O O . PHE A 1 139 ? 24.22400 -25.15900 3.65700 1.000 26.49501 133 PHE A O 1
ATOM 1064 N N . THR A 1 140 ? 26.46100 -24.95800 3.85100 1.000 33.27784 134 THR A N 1
ATOM 1065 C CA . THR A 1 140 ? 26.40300 -23.70600 4.58800 1.000 32.43364 134 THR A CA 1
ATOM 1066 C C . THR A 1 140 ? 27.17200 -22.62500 3.84800 1.000 36.34143 134 THR A C 1
ATOM 1067 O O . THR A 1 140 ? 28.20200 -22.89400 3.22100 1.000 40.15618 134 THR A O 1
ATOM 1071 N N . PHE A 1 141 ? 26.65800 -21.40200 3.93300 1.000 36.01235 135 PHE A N 1
ATOM 1072 C CA . PHE A 1 141 ? 27.32700 -20.23900 3.38000 1.000 36.63446 135 PHE A CA 1
ATOM 1073 C C . PHE A 1 141 ? 26.97100 -19.05300 4.25700 1.000 36.48864 135 PHE A C 1
ATOM 1074 O O . PHE A 1 141 ? 25.95500 -19.05600 4.95700 1.000 36.31384 135 PHE A O 1
ATOM 1082 N N . ASN A 1 142 ? 27.81200 -18.03000 4.20500 1.000 41.46288 136 ASN A N 1
ATOM 1083 C CA . ASN A 1 142 ? 27.60200 -16.81000 4.96800 1.000 45.39397 136 ASN A CA 1
ATOM 1084 C C . ASN A 1 142 ? 27.13700 -15.72000 4.01600 1.000 52.78632 136 ASN A C 1
ATOM 1085 O O . ASN A 1 142 ? 27.81600 -15.41800 3.02900 1.000 61.89122 136 ASN A O 1
ATOM 1090 N N . TYR A 1 143 ? 25.98200 -15.13800 4.31100 1.000 49.15959 137 TYR A N 1
ATOM 1091 C CA . TYR A 1 143 ? 25.43200 -14.02700 3.54400 1.000 48.29323 137 TYR A CA 1
ATOM 1092 C C . TYR A 1 143 ? 25.45700 -12.81500 4.46200 1.000 54.02975 137 TYR A C 1
ATOM 1093 O O . TYR A 1 143 ? 24.62200 -12.68900 5.36200 1.000 53.78130 137 TYR A O 1
ATOM 1102 N N . GLU A 1 144 ? 26.41500 -11.92200 4.21200 1.000 59.30394 138 GLU A N 1
ATOM 1103 C CA . GLU A 1 144 ? 26.67300 -10.74600 5.04600 1.000 55.17472 138 GLU A CA 1
ATOM 1104 C C . GLU A 1 144 ? 26.96300 -11.25400 6.45400 1.000 47.28387 138 GLU A C 1
ATOM 1105 O O . GLU A 1 144 ? 27.89500 -12.06200 6.61100 1.000 43.55166 138 GLU A O 1
ATOM 1111 N N . LYS A 1 145 ? 26.22800 -10.84100 7.48000 1.000 47.09164 139 LYS A N 1
ATOM 1112 C CA . LYS A 1 145 ? 26.48900 -11.27900 8.84700 1.000 47.05432 139 LYS A CA 1
ATOM 1113 C C . LYS A 1 145 ? 25.66900 -12.50100 9.25800 1.000 45.16207 139 LYS A C 1
ATOM 1114 O O . LYS A 1 145 ? 25.74600 -12.92000 10.41800 1.000 48.84819 139 LYS A O 1
ATOM 1118 N N . LEU A 1 146 ? 24.87100 -13.06200 8.35400 1.000 42.82862 140 LEU A N 1
ATOM 1119 C CA . LEU A 1 146 ? 24.02400 -14.20700 8.65300 1.000 43.16119 140 LEU A CA 1
ATOM 1120 C C . LEU A 1 146 ? 24.76800 -15.51100 8.38400 1.000 49.32574 140 LEU A C 1
ATOM 1121 O O . LEU A 1 146 ? 25.58300 -15.60400 7.46300 1.000 54.12819 140 LEU A O 1
ATOM 1126 N N . LYS A 1 147 ? 24.47400 -16.52600 9.19900 1.000 48.40318 141 LYS A N 1
ATOM 1127 C CA . LYS A 1 147 ? 24.94600 -17.88700 8.96200 1.000 41.56109 141 LYS A CA 1
ATOM 1128 C C . LYS A 1 147 ? 23.79900 -18.65600 8.32400 1.000 38.80604 141 LYS A C 1
ATOM 1129 O O . LYS A 1 147 ? 22.74900 -18.83700 8.94800 1.000 37.86529 141 LYS A O 1
ATOM 1133 N N . CYS A 1 148 ? 23.98300 -19.08500 7.07900 1.000 39.49914 142 CYS A N 1
ATOM 1134 C CA . CYS A 1 148 ? 22.91100 -19.71600 6.32800 1.000 39.35512 142 CYS A CA 1
ATOM 1135 C C . CYS A 1 148 ? 23.25800 -21.14700 5.94700 1.000 41.38722 142 CYS A C 1
ATOM 1136 O O . CYS A 1 148 ? 24.42600 -21.53000 5.85400 1.000 41.25742 142 CYS A O 1
ATOM 1139 N N . ALA A 1 149 ? 22.20600 -21.93000 5.72300 1.000 41.24032 143 ALA A N 1
ATOM 1140 C CA . ALA A 1 149 ? 22.31000 -23.29300 5.23500 1.000 39.88133 143 ALA A CA 1
ATOM 1141 C C . ALA A 1 149 ? 21.30800 -23.49400 4.10500 1.000 37.61778 143 ALA A C 1
ATOM 1142 O O . ALA A 1 149 ? 20.26200 -22.83900 4.06200 1.000 36.34172 143 ALA A O 1
ATOM 1144 N N . LEU A 1 150 ? 21.63700 -24.40000 3.18600 1.000 34.93662 144 LEU A N 1
ATOM 1145 C CA . LEU A 1 150 ? 20.79300 -24.70000 2.03500 1.000 28.58034 144 LEU A CA 1
ATOM 1146 C C . LEU A 1 150 ? 20.32800 -26.14500 2.13800 1.000 26.05101 144 LEU A C 1
ATOM 1147 O O . LEU A 1 150 ? 21.14900 -27.06800 2.14300 1.000 30.04367 144 LEU A O 1
ATOM 1152 N N . LEU A 1 151 ? 19.01600 -26.33800 2.21800 1.000 23.40999 145 LEU A N 1
ATOM 1153 C CA . LEU A 1 151 ? 18.41100 -27.65500 2.32800 1.000 26.62661 145 LEU A CA 1
ATOM 1154 C C . LEU A 1 151 ? 17.30600 -27.78700 1.29100 1.000 33.69663 145 LEU A C 1
ATOM 1155 O O . LEU A 1 151 ? 16.49200 -26.87400 1.12100 1.000 37.62823 145 LEU A O 1
ATOM 1160 N N . PHE A 1 152 ? 17.25300 -28.93900 0.63100 1.000 33.70295 146 PHE A N 1
ATOM 1161 C CA . PHE A 1 152 ? 16.15100 -29.19600 -0.27800 1.000 33.38361 146 PHE A CA 1
ATOM 1162 C C . PHE A 1 152 ? 14.91100 -29.58800 0.51700 1.000 40.71311 146 PHE A C 1
ATOM 1163 O O . PHE A 1 152 ? 14.98800 -29.98100 1.68500 1.000 47.02976 146 PHE A O 1
ATOM 1171 N N . GLY A 1 153 ? 13.75000 -29.45900 -0.12700 1.000 38.84299 147 GLY A N 1
ATOM 1172 C CA . GLY A 1 153 ? 12.50500 -29.69900 0.58000 1.000 34.97551 147 GLY A CA 1
ATOM 1173 C C . GLY A 1 153 ? 12.43000 -31.09300 1.16900 1.000 37.44230 147 GLY A C 1
ATOM 1174 O O . GLY A 1 153 ? 12.09200 -31.26200 2.34300 1.000 45.02873 147 GLY A O 1
ATOM 1175 N N . PHE A 1 154 ? 12.80200 -32.10600 0.38500 1.000 33.79953 148 PHE A N 1
ATOM 1176 C CA . PHE A 1 154 ? 12.70600 -33.47100 0.88600 1.000 29.49966 148 PHE A CA 1
ATOM 1177 C C . PHE A 1 154 ? 13.70100 -33.72600 2.00800 1.000 29.84312 148 PHE A C 1
ATOM 1178 O O . PHE A 1 154 ? 13.40600 -34.48700 2.93600 1.000 29.55986 148 PHE A O 1
ATOM 1186 N N . GLU A 1 155 ? 14.86300 -33.07500 1.95800 1.000 31.24949 149 GLU A N 1
ATOM 1187 C CA . GLU A 1 155 ? 15.90900 -33.30500 2.94400 1.000 31.47930 149 GLU A CA 1
ATOM 1188 C C . GLU A 1 155 ? 15.55300 -32.76300 4.32600 1.000 28.96962 149 GLU A C 1
ATOM 1189 O O . GLU A 1 155 ? 16.19300 -33.15500 5.30900 1.000 23.81804 149 GLU A O 1
ATOM 1195 N N . THR A 1 156 ? 14.53800 -31.90100 4.43300 1.000 26.57416 150 THR A N 1
ATOM 1196 C CA . THR A 1 156 ? 14.15400 -31.35300 5.72900 1.000 32.92875 150 THR A CA 1
ATOM 1197 C C . THR A 1 156 ? 13.48900 -32.38700 6.63200 1.000 35.21966 150 THR A C 1
ATOM 1198 O O . THR A 1 156 ? 13.26700 -32.10000 7.81400 1.000 35.63355 150 THR A O 1
ATOM 1202 N N . HIS A 1 157 ? 13.17300 -33.57100 6.10600 1.000 33.30185 151 HIS A N 1
ATOM 1203 C CA . HIS A 1 157 ? 12.49200 -34.63500 6.83400 1.000 31.62959 151 HIS A CA 1
ATOM 1204 C C . HIS A 1 157 ? 13.41800 -35.45200 7.72000 1.000 32.84566 151 HIS A C 1
ATOM 1205 O O . HIS A 1 157 ? 12.94700 -36.37300 8.39800 1.000 35.85640 151 HIS A O 1
ATOM 1212 N N . PHE A 1 158 ? 14.71200 -35.16300 7.71700 1.000 30.76531 152 PHE A N 1
ATOM 1213 C CA . PHE A 1 158 ? 15.70500 -35.99800 8.37500 1.000 31.49572 152 PHE A CA 1
ATOM 1214 C C . PHE A 1 158 ? 16.35700 -35.23100 9.51600 1.000 30.86384 152 PHE A C 1
ATOM 1215 O O . PHE A 1 158 ? 16.90600 -34.14500 9.30300 1.000 29.01175 152 PHE A O 1
ATOM 1223 N N . ASP A 1 159 ? 16.29900 -35.80400 10.72500 1.000 32.92156 153 ASP A N 1
ATOM 1224 C CA . ASP A 1 159 ? 16.83300 -35.11600 11.89700 1.000 39.28792 153 ASP A CA 1
ATOM 1225 C C . ASP A 1 159 ? 18.33700 -34.90700 11.78900 1.000 44.26017 153 ASP A C 1
ATOM 1226 O O . ASP A 1 159 ? 18.87500 -33.96200 12.37800 1.000 45.47315 153 ASP A O 1
ATOM 1231 N N . ILE A 1 160 ? 19.02600 -35.78000 11.05000 1.000 45.98660 154 ILE A N 1
ATOM 1232 C CA . ILE A 1 160 ? 20.48400 -35.72600 10.96400 1.000 46.44667 154 ILE A CA 1
ATOM 1233 C C . ILE A 1 160 ? 20.95500 -34.37900 10.41700 1.000 42.83762 154 ILE A C 1
ATOM 1234 O O . ILE A 1 160 ? 21.96600 -33.83100 10.87300 1.000 44.93796 154 ILE A O 1
ATOM 1239 N N . PHE A 1 161 ? 20.23200 -33.82000 9.44000 1.000 34.64162 155 PHE A N 1
ATOM 1240 C CA . PHE A 1 161 ? 20.59300 -32.50300 8.91700 1.000 29.06651 155 PHE A CA 1
ATOM 1241 C C . PHE A 1 161 ? 20.39900 -31.41900 9.96600 1.000 27.01473 155 PHE A C 1
ATOM 1242 O O . PHE A 1 161 ? 21.22000 -30.50200 10.08200 1.000 27.22429 155 PHE A O 1
ATOM 1250 N N . TRP A 1 162 ? 19.30300 -31.49100 10.71700 1.000 28.21571 156 TRP A N 1
ATOM 1251 C CA . TRP A 1 162 ? 18.97500 -30.42600 11.65600 1.000 29.25231 156 TRP A CA 1
ATOM 1252 C C . TRP A 1 162 ? 19.93500 -30.38500 12.83600 1.000 33.75041 156 TRP A C 1
ATOM 1253 O O . TRP A 1 162 ? 20.21300 -29.30300 13.36400 1.000 34.69698 156 TRP A O 1
ATOM 1264 N N . GLN A 1 163 ? 20.44900 -31.53900 13.26200 1.000 39.56892 157 GLN A N 1
ATOM 1265 C CA . GLN A 1 163 ? 21.45500 -31.55000 14.31900 1.000 42.15022 157 GLN A CA 1
ATOM 1266 C C . GLN A 1 163 ? 22.68900 -30.75200 13.90600 1.000 42.36210 157 GLN A C 1
ATOM 1267 O O . GLN A 1 163 ? 23.27700 -30.03600 14.72600 1.000 42.19811 157 GLN A O 1
ATOM 1273 N N . GLN A 1 164 ? 23.09000 -30.85500 12.63400 1.000 39.73529 158 GLN A N 1
ATOM 1274 C CA . GLN A 1 164 ? 24.21000 -30.05700 12.14000 1.000 36.83821 158 GLN A CA 1
ATOM 1275 C C . GLN A 1 164 ? 23.86800 -28.57100 12.11000 1.000 35.27436 158 GLN A C 1
ATOM 1276 O O . GLN A 1 164 ? 24.72300 -27.72700 12.40400 1.000 40.56756 158 GLN A O 1
ATOM 1282 N N . ILE A 1 165 ? 22.63200 -28.22800 11.73900 1.000 31.15579 159 ILE A N 1
ATOM 1283 C CA . ILE A 1 165 ? 22.22200 -26.82500 11.71000 1.000 31.58216 159 ILE A CA 1
ATOM 1284 C C . ILE A 1 165 ? 22.29500 -26.22000 13.10900 1.000 36.75508 159 ILE A C 1
ATOM 1285 O O . ILE A 1 165 ? 22.73700 -25.07700 13.28700 1.000 40.06085 159 ILE A O 1
ATOM 1290 N N . MET A 1 166 ? 21.86900 -26.97700 14.12300 1.000 36.43494 160 MET A N 1
ATOM 1291 C CA . MET A 1 166 ? 21.96200 -26.49600 15.49700 1.000 38.16419 160 MET A CA 1
ATOM 1292 C C . MET A 1 166 ? 23.41300 -26.36900 15.94500 1.000 43.21962 160 MET A C 1
ATOM 1293 O O . MET A 1 166 ? 23.78200 -25.39000 16.60600 1.000 45.51534 160 MET A O 1
ATOM 1298 N N . ALA A 1 167 ? 24.24700 -27.35600 15.60800 1.000 43.69643 161 ALA A N 1
ATOM 1299 C CA . ALA A 1 167 ? 25.64100 -27.32500 16.03800 1.000 46.28758 161 ALA A CA 1
ATOM 1300 C C . ALA A 1 167 ? 26.38800 -26.15600 15.40900 1.000 47.29361 161 ALA A C 1
ATOM 1301 O O . ALA A 1 167 ? 27.25400 -25.54700 16.04900 1.000 48.29448 161 ALA A O 1
ATOM 1303 N N . LYS A 1 168 ? 26.08200 -25.83800 14.15300 1.000 48.97119 162 LYS A N 1
ATOM 1304 C CA . LYS A 1 168 ? 26.75600 -24.74700 13.46200 1.000 50.57556 162 LYS A CA 1
ATOM 1305 C C . LYS A 1 168 ? 26.12200 -23.39000 13.75400 1.000 48.76224 162 LYS A C 1
ATOM 1306 O O . LYS A 1 168 ? 26.59000 -22.37900 13.21600 1.000 53.67814 162 LYS A O 1
ATOM 1312 N N . LYS A 1 169 ? 25.09100 -23.35000 14.60100 1.000 40.43275 163 LYS A N 1
ATOM 1313 C CA . LYS A 1 169 ? 24.42700 -22.11300 15.01600 1.000 39.38289 163 LYS A CA 1
ATOM 1314 C C . LYS A 1 169 ? 23.95700 -21.30100 13.81000 1.000 39.67827 163 LYS A C 1
ATOM 1315 O O . LYS A 1 169 ? 24.20800 -20.09900 13.69500 1.000 41.75585 163 LYS A O 1
ATOM 1321 N N . ILE A 1 170 ? 23.26800 -21.98900 12.89800 1.000 38.67483 164 ILE A N 1
ATOM 1322 C CA . ILE A 1 170 ? 22.76900 -21.37400 11.67500 1.000 36.99524 164 ILE A CA 1
ATOM 1323 C C . ILE A 1 170 ? 21.67200 -20.36700 11.99600 1.000 38.93087 164 ILE A C 1
ATOM 1324 O O . ILE A 1 170 ? 20.81400 -20.60700 12.85600 1.000 41.55553 164 ILE A O 1
ATOM 1329 N N . ASP A 1 171 ? 21.69500 -19.22600 11.30000 1.000 38.68052 165 ASP A N 1
ATOM 1330 C CA . ASP A 1 171 ? 20.68300 -18.19000 11.46900 1.000 38.17475 165 ASP A CA 1
ATOM 1331 C C . ASP A 1 171 ? 19.48300 -18.40300 10.55900 1.000 37.41513 165 ASP A C 1
ATOM 1332 O O . ASP A 1 171 ? 18.33800 -18.21800 10.98700 1.000 34.59537 165 ASP A O 1
ATOM 1337 N N . LEU A 1 172 ? 19.72200 -18.80000 9.31200 1.000 38.44265 166 LEU A N 1
ATOM 1338 C CA . LEU A 1 172 ? 18.65800 -18.96000 8.33100 1.000 40.65264 166 LEU A CA 1
ATOM 1339 C C . LEU A 1 172 ? 18.89300 -20.22100 7.51400 1.000 39.39916 166 LEU A C 1
ATOM 1340 O O . LEU A 1 172 ? 20.00500 -20.46000 7.03400 1.000 38.85205 166 LEU A O 1
ATOM 1345 N N . VAL A 1 173 ? 17.84000 -21.00900 7.33200 1.000 36.21344 167 VAL A N 1
ATOM 1346 C CA . VAL A 1 173 ? 17.87400 -22.18300 6.47100 1.000 34.65893 167 VAL A CA 1
ATOM 1347 C C . VAL A 1 173 ? 17.01500 -21.88600 5.25000 1.000 35.33122 167 VAL A C 1
ATOM 1348 O O . VAL A 1 173 ? 15.82900 -21.55500 5.37700 1.000 31.03039 167 VAL A O 1
ATOM 1352 N N . ILE A 1 174 ? 17.60800 -22.01900 4.06700 1.000 36.64387 168 ILE A N 1
ATOM 1353 C CA . ILE A 1 174 ? 16.92700 -21.75200 2.80800 1.000 30.68370 168 ILE A CA 1
ATOM 1354 C C . ILE A 1 174 ? 16.43500 -23.08500 2.26800 1.000 31.56370 168 ILE A C 1
ATOM 1355 O O . ILE A 1 174 ? 17.22400 -24.02200 2.09600 1.000 19.96131 168 ILE A O 1
ATOM 1360 N N . VAL A 1 175 ? 15.13200 -23.17800 2.01500 1.000 26.86092 169 VAL A N 1
ATOM 1361 C CA . VAL A 1 175 ? 14.52800 -24.43300 1.57600 1.000 27.96978 169 VAL A CA 1
ATOM 1362 C C . VAL A 1 175 ? 13.78700 -24.21900 0.26000 1.000 34.56645 169 VAL A C 1
ATOM 1363 O O . VAL A 1 175 ? 12.60800 -23.83600 0.26800 1.000 42.28232 169 VAL A O 1
ATOM 1367 N N . PRO A 1 176 ? 14.43100 -24.42400 -0.88700 1.000 27.37612 170 PRO A N 1
ATOM 1368 C CA . PRO A 1 176 ? 13.67400 -24.53800 -2.13700 1.000 25.82172 170 PRO A CA 1
ATOM 1369 C C . PRO A 1 176 ? 12.97300 -25.88500 -2.19900 1.000 31.38220 170 PRO A C 1
ATOM 1370 O O . PRO A 1 176 ? 13.54900 -26.91600 -1.84600 1.000 34.40286 170 PRO A O 1
ATOM 1374 N N . SER A 1 177 ? 11.71600 -25.87400 -2.63700 1.000 34.22183 171 SER A N 1
ATOM 1375 C CA . SER A 1 177 ? 10.91400 -27.09000 -2.61200 1.000 37.57988 171 SER A CA 1
ATOM 1376 C C . SER A 1 177 ? 9.89700 -27.07500 -3.74500 1.000 37.40733 171 SER A C 1
ATOM 1377 O O . SER A 1 177 ? 9.73000 -26.08000 -4.45400 1.000 35.72365 171 SER A O 1
ATOM 1380 N N . ALA A 1 178 ? 9.23200 -28.21900 -3.91400 1.000 37.31261 172 ALA A N 1
ATOM 1381 C CA . ALA A 1 178 ? 8.08900 -28.36900 -4.81600 1.000 35.36428 172 ALA A CA 1
ATOM 1382 C C . ALA A 1 178 ? 7.04300 -29.17000 -4.04300 1.000 34.33722 172 ALA A C 1
ATOM 1383 O O . ALA A 1 178 ? 7.16200 -30.39000 -3.91300 1.000 35.35371 172 ALA A O 1
ATOM 1385 N N . CYS A 1 179 ? 6.04400 -28.47600 -3.50400 1.000 33.40292 173 CYS A N 1
ATOM 1386 C CA . CYS A 1 179 ? 5.06900 -29.06100 -2.59500 1.000 34.90796 173 CYS A CA 1
ATOM 1387 C C . CYS A 1 179 ? 3.67200 -29.01700 -3.19200 1.000 36.42090 173 CYS A C 1
ATOM 1388 O O . CYS A 1 179 ? 3.29700 -28.04200 -3.84700 1.000 34.94920 173 CYS A O 1
ATOM 1391 N N . THR A 1 180 ? 2.89500 -30.05800 -2.91700 1.000 41.53966 174 THR A N 1
ATOM 1392 C CA . THR A 1 180 ? 1.57100 -30.24600 -3.48700 1.000 43.60696 174 THR A CA 1
ATOM 1393 C C . THR A 1 180 ? 0.51100 -29.90800 -2.44300 1.000 49.02122 174 THR A C 1
ATOM 1394 O O . THR A 1 180 ? 0.71500 -30.10100 -1.24200 1.000 53.61815 174 THR A O 1
ATOM 1398 N N . PHE A 1 181 ? -0.61700 -29.36100 -2.92100 1.000 60.96165 175 PHE A N 1
ATOM 1399 C CA . PHE A 1 181 ? -1.62000 -28.76100 -2.04200 1.000 59.13024 175 PHE A CA 1
ATOM 1400 C C . PHE A 1 181 ? -2.14700 -29.73300 -0.99400 1.000 60.63677 175 PHE A C 1
ATOM 1401 O O . PHE A 1 181 ? -2.55900 -29.30400 0.09000 1.000 65.26084 175 PHE A O 1
ATOM 1409 N N . GLU A 1 182 ? -2.14200 -31.03400 -1.27700 1.000 55.56182 176 GLU A N 1
ATOM 1410 C CA . GLU A 1 182 ? -2.65800 -31.93200 -0.25300 1.000 53.70210 176 GLU A CA 1
ATOM 1411 C C . GLU A 1 182 ? -1.68900 -32.14000 0.90300 1.000 48.30903 176 GLU A C 1
ATOM 1412 O O . GLU A 1 182 ? -2.00300 -32.91800 1.80900 1.000 51.39880 176 GLU A O 1
ATOM 1414 N N . SER A 1 183 ? -0.53900 -31.46100 0.90800 1.000 43.68404 177 SER A N 1
ATOM 1415 C CA . SER A 1 183 ? 0.43100 -31.54500 1.99600 1.000 44.89902 177 SER A CA 1
ATOM 1416 C C . SER A 1 183 ? 0.65800 -30.19300 2.66100 1.000 42.76136 177 SER A C 1
ATOM 1417 O O . SER A 1 183 ? 1.66200 -30.01100 3.35600 1.000 33.69653 177 SER A O 1
ATOM 1420 N N . LYS A 1 184 ? -0.23700 -29.23100 2.42400 1.000 48.35952 178 LYS A N 1
ATOM 1421 C CA . LYS A 1 184 ? -0.03000 -27.86800 2.90700 1.000 46.96325 178 LYS A CA 1
ATOM 1422 C C . LYS A 1 184 ? 0.09600 -27.82300 4.42500 1.000 46.60138 178 LYS A C 1
ATOM 1423 O O . LYS A 1 184 ? 1.00100 -27.17500 4.96500 1.000 44.31151 178 LYS A O 1
ATOM 1429 N N . GLN A 1 185 ? -0.80900 -28.50700 5.13100 1.000 47.60025 179 GLN A N 1
ATOM 1430 C CA . GLN A 1 185 ? -0.79700 -28.47300 6.59100 1.000 48.33946 179 GLN A CA 1
ATOM 1431 C C . GLN A 1 185 ? 0.43200 -29.17500 7.15600 1.000 48.30664 179 GLN A C 1
ATOM 1432 O O . GLN A 1 185 ? 1.07700 -28.66100 8.07700 1.000 49.86530 179 GLN A O 1
ATOM 1438 N N . ARG A 1 186 ? 0.76800 -30.35200 6.62200 1.000 43.79147 180 ARG A N 1
ATOM 1439 C CA . ARG A 1 186 ? 1.90500 -31.10900 7.13800 1.000 34.46953 180 ARG A CA 1
ATOM 1440 C C . ARG A 1 186 ? 3.21000 -30.33900 6.97400 1.000 30.49817 180 ARG A C 1
ATOM 1441 O O . ARG A 1 186 ? 4.06000 -30.34700 7.87200 1.000 29.17485 180 ARG A O 1
ATOM 1449 N N . TRP A 1 187 ? 3.38500 -29.66300 5.83500 1.000 31.27223 181 TRP A N 1
ATOM 1450 C CA . TRP A 1 187 ? 4.59900 -28.87800 5.61700 1.000 36.48805 181 TRP A CA 1
ATOM 1451 C C . TRP A 1 187 ? 4.69500 -27.72400 6.60500 1.000 33.83456 181 TRP A C 1
ATOM 1452 O O . TRP A 1 187 ? 5.78900 -27.39300 7.07800 1.000 32.24152 181 TRP A O 1
ATOM 1463 N N . GLU A 1 188 ? 3.56600 -27.07300 6.89600 1.000 33.17674 182 GLU A N 1
ATOM 1464 C CA . GLU A 1 188 ? 3.56100 -25.99200 7.87500 1.000 32.27264 182 GLU A CA 1
ATOM 1465 C C . GLU A 1 188 ? 3.96000 -26.50600 9.24900 1.000 34.64683 182 GLU A C 1
ATOM 1466 O O . GLU A 1 188 ? 4.76200 -25.88000 9.95300 1.000 36.81564 182 GLU A O 1
ATOM 1472 N N . GLU A 1 189 ? 3.39400 -27.64400 9.65000 1.000 33.68348 183 GLU A N 1
ATOM 1473 C CA . GLU A 1 189 ? 3.70000 -28.22300 10.95000 1.000 34.02056 183 GLU A CA 1
ATOM 1474 C C . GLU A 1 189 ? 5.15400 -28.66400 11.03100 1.000 31.75359 183 GLU A C 1
ATOM 1475 O O . GLU A 1 189 ? 5.79700 -28.50700 12.07300 1.000 36.08081 183 GLU A O 1
ATOM 1481 N N . LEU A 1 190 ? 5.68200 -29.23500 9.94800 1.000 30.65026 184 LEU A N 1
ATOM 1482 C CA . LEU A 1 190 ? 7.07000 -29.68500 9.94300 1.000 31.56344 184 LEU A CA 1
ATOM 1483 C C . LEU A 1 190 ? 8.03800 -28.51100 10.03600 1.000 30.51581 184 LEU A C 1
ATOM 1484 O O . LEU A 1 190 ? 8.95400 -28.51400 10.86600 1.000 32.60863 184 LEU A O 1
ATOM 1489 N N . LEU A 1 191 ? 7.85700 -27.49700 9.18500 1.000 29.14795 185 LEU A N 1
ATOM 1490 C CA . LEU A 1 191 ? 8.81800 -26.39800 9.13900 1.000 32.07073 185 LEU A CA 1
ATOM 1491 C C . LEU A 1 191 ? 8.74600 -25.53300 10.39200 1.000 36.75268 185 LEU A C 1
ATOM 1492 O O . LEU A 1 191 ? 9.77800 -25.06100 10.88600 1.000 33.90164 185 LEU A O 1
ATOM 1497 N N . LYS A 1 192 ? 7.54100 -25.31000 10.91900 1.000 40.65545 186 LYS A N 1
ATOM 1498 C CA . LYS A 1 192 ? 7.41000 -24.56300 12.16600 1.000 37.36562 186 LYS A CA 1
ATOM 1499 C C . LYS A 1 192 ? 8.07000 -25.30800 13.32100 1.000 38.40439 186 LYS A C 1
ATOM 1500 O O . LYS A 1 192 ? 8.68300 -24.69100 14.20200 1.000 40.58502 186 LYS A O 1
ATOM 1506 N N . THR A 1 193 ? 7.95800 -26.64100 13.33200 1.000 34.49667 187 THR A N 1
ATOM 1507 C CA . THR A 1 193 ? 8.58400 -27.43200 14.38600 1.000 32.86689 187 THR A CA 1
ATOM 1508 C C . THR A 1 193 ? 10.10000 -27.43300 14.25800 1.000 34.51023 187 THR A C 1
ATOM 1509 O O . THR A 1 193 ? 10.81000 -27.34600 15.26600 1.000 36.42890 187 THR A O 1
ATOM 1513 N N . ARG A 1 194 ? 10.61600 -27.51500 13.02900 1.000 30.62810 188 ARG A N 1
ATOM 1514 C CA . ARG A 1 194 ? 12.06200 -27.50000 12.83900 1.000 25.51672 188 ARG A CA 1
ATOM 1515 C C . ARG A 1 194 ? 12.65600 -26.17100 13.27600 1.000 23.81623 188 ARG A C 1
ATOM 1516 O O . ARG A 1 194 ? 13.71200 -26.13500 13.91900 1.000 23.36870 188 ARG A O 1
ATOM 1524 N N . ALA A 1 195 ? 11.98600 -25.06800 12.94400 1.000 25.59904 189 ALA A N 1
ATOM 1525 C CA . ALA A 1 195 ? 12.48800 -23.75400 13.32600 1.000 26.14737 189 ALA A CA 1
ATOM 1526 C C . ALA A 1 195 ? 12.44800 -23.56600 14.83700 1.000 26.26286 189 ALA A C 1
ATOM 1527 O O . ALA A 1 195 ? 13.40300 -23.05000 15.42900 1.000 27.43830 189 ALA A O 1
ATOM 1529 N N . PHE A 1 196 ? 11.35900 -23.99300 15.47700 1.000 27.85022 190 PHE A N 1
ATOM 1530 C CA . PHE A 1 196 ? 11.23900 -23.84300 16.92400 1.000 31.72740 190 PHE A CA 1
ATOM 1531 C C . PHE A 1 196 ? 12.26200 -24.70500 17.65700 1.000 32.35320 190 PHE A C 1
ATOM 1532 O O . PHE A 1 196 ? 12.90200 -24.24400 18.61100 1.000 34.68117 190 PHE A O 1
ATOM 1540 N N . LEU A 1 197 ? 12.42700 -25.96000 17.23100 1.000 29.72859 191 LEU A N 1
ATOM 1541 C CA . LEU A 1 197 ? 13.30400 -26.88000 17.94600 1.000 32.02253 191 LEU A CA 1
ATOM 1542 C C . LEU A 1 197 ? 14.77800 -26.50900 17.78300 1.000 35.05362 191 LEU A C 1
ATOM 1543 O O . LEU A 1 197 ? 15.55900 -26.62700 18.73500 1.000 39.35975 191 LEU A O 1
ATOM 1548 N N . ASN A 1 198 ? 15.18500 -26.06900 16.59300 1.000 32.80187 192 ASN A N 1
ATOM 1549 C CA . ASN A 1 198 ? 16.58800 -25.77200 16.32700 1.000 32.21807 192 ASN A CA 1
ATOM 1550 C C . ASN A 1 198 ? 16.90800 -24.28600 16.35200 1.000 36.23865 192 ASN A C 1
ATOM 1551 O O . ASN A 1 198 ? 18.05700 -23.91400 16.09500 1.000 37.36431 192 ASN A O 1
ATOM 1556 N N . SER A 1 199 ? 15.92600 -23.43600 16.64400 1.000 41.44128 193 SER A N 1
ATOM 1557 C CA . SER A 1 199 ? 16.12100 -21.99300 16.79900 1.000 45.42108 193 SER A CA 1
ATOM 1558 C C . SER A 1 199 ? 16.83000 -21.39300 15.58600 1.000 44.07438 193 SER A C 1
ATOM 1559 O O . SER A 1 199 ? 17.91500 -20.81700 15.68100 1.000 47.57915 193 SER A O 1
ATOM 1562 N N . THR A 1 200 ? 16.20000 -21.56600 14.42800 1.000 38.13488 194 THR A N 1
ATOM 1563 C CA . THR A 1 200 ? 16.69600 -21.00800 13.18100 1.000 34.31845 194 THR A CA 1
ATOM 1564 C C . THR A 1 200 ? 15.51300 -20.55900 12.33800 1.000 30.08172 194 THR A C 1
ATOM 1565 O O . THR A 1 200 ? 14.43000 -21.14200 12.40600 1.000 26.93259 194 THR A O 1
ATOM 1569 N N . SER A 1 201 ? 15.72400 -19.50700 11.55400 1.000 30.38338 195 SER A N 1
ATOM 1570 C CA . SER A 1 201 ? 14.71600 -19.08200 10.59700 1.000 27.67595 195 SER A CA 1
ATOM 1571 C C . SER A 1 201 ? 14.74900 -19.96800 9.35700 1.000 24.99143 195 SER A C 1
ATOM 1572 O O . SER A 1 201 ? 15.80000 -20.46600 8.94600 1.000 24.33649 195 SER A O 1
ATOM 1575 N N . ILE A 1 202 ? 13.57500 -20.17100 8.76800 1.000 26.56791 196 ILE A N 1
ATOM 1576 C CA . ILE A 1 202 ? 13.41500 -21.01100 7.58800 1.000 27.23471 196 ILE A CA 1
ATOM 1577 C C . ILE A 1 202 ? 12.73500 -20.18900 6.50000 1.000 30.76609 196 ILE A C 1
ATOM 1578 O O . ILE A 1 202 ? 11.69000 -19.57000 6.73900 1.000 30.07860 196 ILE A O 1
ATOM 1583 N N . LEU A 1 203 ? 13.32700 -20.18800 5.31100 1.000 30.22720 197 LEU A N 1
ATOM 1584 C CA . LEU A 1 203 ? 12.73100 -19.59000 4.12400 1.000 26.45223 197 LEU A CA 1
ATOM 1585 C C . LEU A 1 203 ? 12.41400 -20.72500 3.16600 1.000 26.39176 197 LEU A C 1
ATOM 1586 O O . LEU A 1 203 ? 13.32400 -21.38500 2.65400 1.000 29.13168 197 LEU A O 1
ATOM 1591 N N . ARG A 1 204 ? 11.13100 -20.96600 2.94700 1.000 25.34714 198 ARG A N 1
ATOM 1592 C CA . ARG A 1 204 ? 10.66600 -22.03800 2.07700 1.000 29.87021 198 ARG A CA 1
ATOM 1593 C C . ARG A 1 204 ? 10.03800 -21.40800 0.83800 1.000 31.15577 198 ARG A C 1
ATOM 1594 O O . ARG A 1 204 ? 9.02100 -20.71400 0.93300 1.000 33.91309 198 ARG A O 1
ATOM 1602 N N . VAL A 1 205 ? 10.66600 -21.62100 -0.31400 1.000 31.88658 199 VAL A N 1
ATOM 1603 C CA . VAL A 1 205 ? 10.20800 -21.07800 -1.58900 1.000 34.07544 199 VAL A CA 1
ATOM 1604 C C . VAL A 1 205 ? 9.64500 -22.22900 -2.40900 1.000 36.59566 199 VAL A C 1
ATOM 1605 O O . VAL A 1 205 ? 10.35800 -23.19300 -2.71000 1.000 40.93154 199 VAL A O 1
ATOM 1609 N N . ASN A 1 206 ? 8.37300 -22.12600 -2.77400 1.000 34.99539 200 ASN A N 1
ATOM 1610 C CA . ASN A 1 206 ? 7.67700 -23.15900 -3.52500 1.000 31.51632 200 ASN A CA 1
ATOM 1611 C C . ASN A 1 206 ? 7.36400 -22.67200 -4.93800 1.000 33.54090 200 ASN A C 1
ATOM 1612 O O . ASN A 1 206 ? 7.40500 -21.47400 -5.23200 1.000 34.75556 200 ASN A O 1
ATOM 1617 N N . ARG A 1 207 ? 7.05500 -23.61800 -5.82000 1.000 33.83157 201 ARG A N 1
ATOM 1618 C CA . ARG A 1 207 ? 6.62800 -23.30000 -7.17300 1.000 35.19889 201 ARG A CA 1
ATOM 1619 C C . ARG A 1 207 ? 5.10600 -23.24400 -7.25100 1.000 37.34857 201 ARG A C 1
ATOM 1620 O O . ARG A 1 207 ? 4.39600 -23.66300 -6.33600 1.000 37.57138 201 ARG A O 1
ATOM 1628 N N . ILE A 1 208 ? 4.60600 -22.69900 -8.36200 1.000 39.84479 202 ILE A N 1
ATOM 1629 C CA . ILE A 1 208 ? 3.17800 -22.65100 -8.65800 1.000 41.21671 202 ILE A CA 1
ATOM 1630 C C . ILE A 1 208 ? 2.93300 -23.29900 -10.01400 1.000 43.45197 202 ILE A C 1
ATOM 1631 O O . ILE A 1 208 ? 3.80300 -23.29300 -10.89200 1.000 46.12685 202 ILE A O 1
ATOM 1636 N N . GLY A 1 209 ? 1.76000 -23.88900 -10.17100 1.000 43.45130 203 GLY A N 1
ATOM 1637 C CA . GLY A 1 209 ? 1.34900 -24.46500 -11.43800 1.000 46.45540 203 GLY A CA 1
ATOM 1638 C C . GLY A 1 209 ? 0.68500 -25.81800 -11.26000 1.000 51.69739 203 GLY A C 1
ATOM 1639 O O . GLY A 1 209 ? 0.81500 -26.48100 -10.23100 1.000 45.64989 203 GLY A O 1
ATOM 1640 N N . LYS A 1 210 ? -0.04800 -26.23300 -12.29000 1.000 53.08623 204 LYS A N 1
ATOM 1641 C CA . LYS A 1 210 ? -0.66500 -27.55100 -12.34200 1.000 60.19872 204 LYS A CA 1
ATOM 1642 C C . LYS A 1 210 ? 0.01500 -28.39100 -13.41700 1.000 67.70678 204 LYS A C 1
ATOM 1643 O O . LYS A 1 210 ? 0.42800 -27.86800 -14.45800 1.000 70.73145 204 LYS A O 1
ATOM 1647 N N . THR A 1 211 ? 0.12900 -29.69400 -13.16100 1.000 67.91143 205 THR A N 1
ATOM 1648 C CA . THR A 1 211 ? 0.83100 -30.60900 -14.04700 1.000 64.63578 205 THR A CA 1
ATOM 1649 C C . THR A 1 211 ? -0.16000 -31.41300 -14.89100 1.000 65.08507 205 THR A C 1
ATOM 1650 O O . THR A 1 211 ? -1.38000 -31.27300 -14.77200 1.000 64.59789 205 THR A O 1
ATOM 1654 N N . LYS A 1 212 ? 0.38900 -32.27500 -15.75600 1.000 65.84504 206 LYS A N 1
ATOM 1655 C CA . LYS A 1 212 ? -0.44300 -33.09100 -16.63800 1.000 70.21415 206 LYS A CA 1
ATOM 1656 C C . LY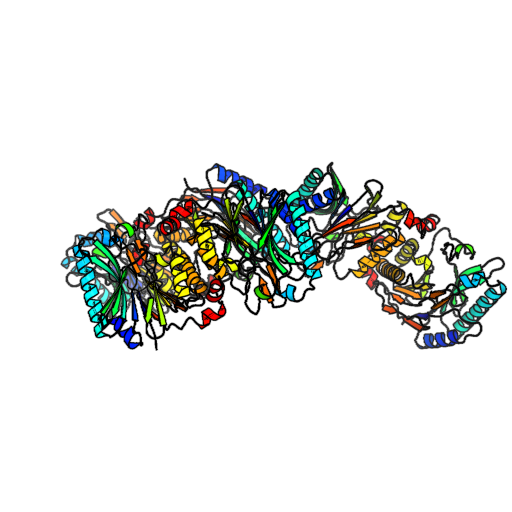S A 1 212 ? -1.35600 -34.02000 -15.85000 1.000 71.60144 206 LYS A C 1
ATOM 1657 O O . LYS A 1 212 ? -2.45300 -34.35300 -16.31400 1.000 69.31659 206 LYS A O 1
ATOM 1659 N N . ASP A 1 213 ? -0.92300 -34.44800 -14.66600 1.000 73.96527 207 ASP A N 1
ATOM 1660 C CA . ASP A 1 213 ? -1.71800 -35.28200 -13.77700 1.000 76.78967 207 ASP A CA 1
ATOM 1661 C C . ASP A 1 213 ? -2.59600 -34.45600 -12.84900 1.000 72.76098 207 ASP A C 1
ATOM 1662 O O . ASP A 1 213 ? -3.13400 -34.99700 -11.87700 1.000 65.45299 207 ASP A O 1
ATOM 1667 N N . GLU A 1 214 ? -2.72700 -33.15500 -13.12300 1.000 76.48492 208 GLU A N 1
ATOM 1668 C CA . GLU A 1 214 ? -3.53300 -32.23600 -12.31900 1.000 78.05076 208 GLU A CA 1
ATOM 1669 C C . GLU A 1 214 ? -3.03800 -32.17600 -10.87400 1.000 72.82779 208 GLU A C 1
ATOM 1670 O O . GLU A 1 214 ? -3.82600 -32.08600 -9.93100 1.000 74.66833 208 GLU A O 1
ATOM 1676 N N . TRP A 1 215 ? -1.71700 -32.22800 -10.70500 1.000 65.47907 209 TRP A N 1
ATOM 1677 C CA . TRP A 1 215 ? -1.09100 -31.97100 -9.41300 1.000 59.21421 209 TRP A CA 1
ATOM 1678 C C . TRP A 1 215 ? -1.01900 -30.46500 -9.20700 1.000 60.05097 209 TRP A C 1
ATOM 1679 O O . TRP A 1 215 ? -0.43800 -29.75400 -10.03400 1.000 61.86477 209 TRP A O 1
ATOM 1690 N N . ASN A 1 216 ? -1.59000 -29.97300 -8.11500 1.000 58.43372 210 ASN A N 1
ATOM 1691 C CA . ASN A 1 216 ? -1.66400 -28.53700 -7.88300 1.000 57.93576 210 ASN A CA 1
ATOM 1692 C C . ASN A 1 216 ? -0.51600 -28.09700 -6.98400 1.000 46.58746 210 ASN A C 1
ATOM 1693 O O . ASN A 1 216 ? -0.32800 -28.64600 -5.89400 1.000 43.57760 210 ASN A O 1
ATOM 1698 N N . PHE A 1 217 ? 0.25700 -27.12000 -7.45700 1.000 43.79983 211 PHE A N 1
ATOM 1699 C CA . PHE A 1 217 ? 1.30000 -26.47100 -6.66900 1.000 40.40514 211 PHE A CA 1
ATOM 1700 C C . PHE A 1 217 ? 0.77000 -25.12100 -6.20400 1.000 50.18675 211 PHE A C 1
ATOM 1701 O O . PHE A 1 217 ? 0.61300 -24.19200 -7.00400 1.000 42.05942 211 PHE A O 1
ATOM 1709 N N . TYR A 1 218 ? 0.51200 -25.02000 -4.90500 1.000 52.49105 212 TYR A N 1
ATOM 1710 C CA . TYR A 1 218 ? -0.17600 -23.89800 -4.28500 1.000 56.73702 212 TYR A CA 1
ATOM 1711 C C . TYR A 1 218 ? 0.75700 -22.74900 -3.94400 1.000 49.69614 212 TYR A C 1
ATOM 1712 O O . TYR A 1 218 ? 0.29000 -21.70600 -3.47900 1.000 50.11000 212 TYR A O 1
ATOM 1721 N N . GLY A 1 219 ? 2.05200 -22.90900 -4.17600 1.000 45.84250 213 GLY A N 1
ATOM 1722 C CA . GLY A 1 219 ? 3.00700 -21.92100 -3.73400 1.000 42.26074 213 GLY A CA 1
ATOM 1723 C C . GLY A 1 219 ? 3.10100 -21.90400 -2.22400 1.000 39.80210 213 GLY A C 1
ATOM 1724 O O . GLY A 1 219 ? 3.64000 -22.83500 -1.61900 1.000 37.98670 213 GLY A O 1
ATOM 1725 N N . ASP A 1 220 ? 2.55900 -20.85300 -1.60800 1.000 40.90649 214 ASP A N 1
ATOM 1726 C CA . ASP A 1 220 ? 2.61400 -20.66600 -0.15900 1.000 43.18322 214 ASP A CA 1
ATOM 1727 C C . ASP A 1 220 ? 4.06100 -20.55000 0.31900 1.000 40.88249 214 ASP A C 1
ATOM 1728 O O . ASP A 1 220 ? 4.47900 -21.19200 1.28400 1.000 41.55910 214 ASP A O 1
ATOM 1733 N N . THR A 1 221 ? 4.84000 -19.74700 -0.40100 1.000 37.47501 215 THR A N 1
ATOM 1734 C CA . THR A 1 221 ? 6.17200 -19.39600 0.06600 1.000 32.98615 215 THR A CA 1
ATOM 1735 C C . THR A 1 221 ? 6.06100 -18.62900 1.37400 1.000 33.99356 215 THR A C 1
ATOM 1736 O O . THR A 1 221 ? 5.29200 -17.66800 1.47800 1.000 35.84062 215 THR A O 1
ATOM 1740 N N . LEU A 1 222 ? 6.81900 -19.06000 2.38200 1.000 32.81001 216 LEU A N 1
ATOM 1741 C CA . LEU A 1 222 ? 6.68400 -18.49000 3.71200 1.000 37.52728 216 LEU A CA 1
ATOM 1742 C C . LEU A 1 222 ? 8.04700 -18.29100 4.35600 1.000 35.97617 216 LEU A C 1
ATOM 1743 O O . LEU A 1 222 ? 9.03700 -18.92700 3.98600 1.000 35.44107 216 LEU A O 1
ATOM 1748 N N . PHE A 1 223 ? 8.07200 -17.37700 5.32600 1.000 38.34376 217 PHE A N 1
ATOM 1749 C CA . PHE A 1 223 ? 9.22200 -17.10500 6.18100 1.000 35.04592 217 PHE A CA 1
ATOM 1750 C C . PHE A 1 223 ? 8.85000 -17.42500 7.62300 1.000 32.89329 217 PHE A C 1
ATOM 1751 O O . PHE A 1 223 ? 7.88300 -16.86700 8.15400 1.000 29.59628 217 PHE A O 1
ATOM 1759 N N . ILE A 1 224 ? 9.60800 -18.32400 8.24900 1.000 32.47093 218 ILE A N 1
ATOM 1760 C CA . ILE A 1 224 ? 9.42200 -18.69200 9.65000 1.000 33.26571 218 ILE A CA 1
ATOM 1761 C C . ILE A 1 224 ? 10.62900 -18.19900 10.43500 1.000 31.05007 218 ILE A C 1
ATOM 1762 O O . ILE A 1 224 ? 11.77300 -18.41400 10.01700 1.000 25.64302 218 ILE A O 1
ATOM 1767 N N . ASN A 1 225 ? 10.38400 -17.53700 11.56600 1.000 34.40415 219 ASN A N 1
ATOM 1768 C CA . ASN A 1 225 ? 11.48400 -17.03000 12.37400 1.000 33.76549 219 ASN A CA 1
ATOM 1769 C C . ASN A 1 225 ? 11.97700 -18.11000 13.33900 1.000 29.78030 219 ASN A C 1
ATOM 1770 O O . ASN A 1 225 ? 11.45300 -19.22600 13.39000 1.000 25.95971 219 ASN A O 1
ATOM 1775 N N . ALA A 1 226 ? 12.99500 -17.76200 14.13100 1.000 33.08464 220 ALA A N 1
ATOM 1776 C CA . ALA A 1 226 ? 13.65000 -18.71200 15.02500 1.000 35.41022 220 ALA A CA 1
ATOM 1777 C C . ALA A 1 226 ? 12.78600 -19.13200 16.21000 1.000 40.42449 220 ALA A C 1
ATOM 1778 O O . ALA A 1 226 ? 13.19000 -20.03100 16.95500 1.000 42.09877 220 ALA A O 1
ATOM 1780 N N . PHE A 1 227 ? 11.63000 -18.50400 16.41700 1.000 42.42352 221 PHE A N 1
ATOM 1781 C CA . PHE A 1 227 ? 10.69300 -18.91900 17.45300 1.000 40.65818 221 PHE A CA 1
ATOM 1782 C C . PHE A 1 227 ? 9.68900 -19.94800 16.95200 1.000 40.57860 221 PHE A C 1
ATOM 1783 O O . PHE A 1 227 ? 8.85600 -20.41900 17.73500 1.000 42.79924 221 PHE A O 1
ATOM 1791 N N . GLY A 1 228 ? 9.74400 -20.29800 15.67000 1.000 36.21444 222 GLY A N 1
ATOM 1792 C CA . GLY A 1 228 ? 8.78900 -21.22000 15.09800 1.000 36.76227 222 GLY A CA 1
ATOM 1793 C C . GLY A 1 228 ? 7.48400 -20.57800 14.70500 1.000 38.91608 222 GLY A C 1
ATOM 1794 O O . GLY A 1 228 ? 6.47500 -21.27700 14.57300 1.000 41.79845 222 GLY A O 1
ATOM 1795 N N . GLU A 1 229 ? 7.47500 -19.26500 14.50400 1.000 37.91668 223 GLU A N 1
ATOM 1796 C CA . GLU A 1 229 ? 6.28800 -18.52000 14.11700 1.000 39.01444 223 GLU A CA 1
ATOM 1797 C C . GLU A 1 229 ? 6.43100 -18.04400 12.67700 1.000 35.59780 223 GLU A C 1
ATOM 1798 O O . GLU A 1 229 ? 7.52900 -17.72200 12.21400 1.000 29.36380 223 GLU A O 1
ATOM 1804 N N . ILE A 1 230 ? 5.30900 -18.01100 11.96800 1.000 39.90129 224 ILE A N 1
ATOM 1805 C CA . ILE A 1 230 ? 5.29900 -17.57000 10.57700 1.000 41.49256 224 ILE A CA 1
ATOM 1806 C C . ILE A 1 230 ? 5.29000 -16.04400 10.53100 1.000 41.72240 224 ILE A C 1
ATOM 1807 O O . ILE A 1 230 ? 4.35800 -15.40500 11.03200 1.000 41.92956 224 ILE A O 1
ATOM 1812 N N . GLU A 1 231 ? 6.32200 -15.46000 9.91200 1.000 32.13135 225 GLU A N 1
ATOM 1813 C CA . GLU A 1 231 ? 6.45000 -14.01200 9.76100 1.000 33.73705 225 GLU A CA 1
ATOM 1814 C C . GLU A 1 231 ? 5.81200 -13.52100 8.46900 1.000 42.29658 225 GLU A C 1
ATOM 1815 O O . GLU A 1 231 ? 5.05900 -12.54200 8.47500 1.000 37.28214 225 GLU A O 1
ATOM 1821 N N . SER A 1 232 ? 6.11900 -14.18000 7.35500 1.000 39.57422 226 SER A N 1
ATOM 1822 C CA . SER A 1 232 ? 5.63700 -13.78300 6.04400 1.000 34.23507 226 SER A CA 1
ATOM 1823 C C . SER A 1 232 ? 5.05900 -14.99600 5.33100 1.000 37.12132 226 SER A C 1
ATOM 1824 O O . SER A 1 232 ? 5.44300 -16.14000 5.58600 1.000 34.16100 226 SER A O 1
ATOM 1827 N N . LYS A 1 233 ? 4.14300 -14.72900 4.41000 1.000 40.22668 227 LYS A N 1
ATOM 1828 C CA . LYS A 1 233 ? 3.48200 -15.78600 3.66600 1.000 40.75141 227 LYS A CA 1
ATOM 1829 C C . LYS A 1 233 ? 3.12500 -15.24100 2.29400 1.000 47.42394 227 LYS A C 1
ATOM 1830 O O . LYS A 1 233 ? 2.98200 -14.03000 2.10500 1.000 54.84217 227 LYS A O 1
ATOM 1836 N N . LEU A 1 234 ? 2.99900 -16.14300 1.33000 1.000 45.03697 228 LEU A N 1
ATOM 1837 C CA . LEU A 1 234 ? 2.59700 -15.78500 -0.01900 1.000 43.89115 228 LEU A CA 1
ATOM 1838 C C . LEU A 1 234 ? 1.35800 -16.58200 -0.40100 1.000 43.92570 228 LEU A C 1
ATOM 1839 O O . LEU A 1 234 ? 0.97300 -17.54100 0.27100 1.000 46.48602 228 LEU A O 1
ATOM 1844 N N . GLY A 1 235 ? 0.72400 -16.17000 -1.49000 1.000 41.80852 229 GLY A N 1
ATOM 1845 C CA . GLY A 1 235 ? -0.45800 -16.82700 -1.98800 1.000 44.35725 229 GLY A CA 1
ATOM 1846 C C . GLY A 1 235 ? -0.13200 -17.84700 -3.05800 1.000 45.43865 229 GLY A C 1
ATOM 1847 O O . GLY A 1 235 ? 0.99700 -18.33700 -3.17000 1.000 40.34252 229 GLY A O 1
ATOM 1848 N N . SER A 1 236 ? -1.13800 -18.15800 -3.86900 1.000 51.32776 230 SER A N 1
ATOM 1849 C CA . SER A 1 236 ? -0.99200 -19.10500 -4.96300 1.000 51.69963 230 SER A CA 1
ATOM 1850 C C . SER A 1 236 ? -0.61300 -18.43600 -6.27600 1.000 54.42762 230 SER A C 1
ATOM 1851 O O . SER A 1 236 ? -0.38400 -19.13700 -7.26500 1.000 59.32094 230 SER A O 1
ATOM 1854 N N . GLU A 1 237 ? -0.52000 -17.11200 -6.30700 1.000 54.06084 231 GLU A N 1
ATOM 1855 C CA . GLU A 1 237 ? -0.21300 -16.38100 -7.52600 1.000 58.52880 231 GLU A CA 1
ATOM 1856 C C . GLU A 1 237 ? 1.27600 -16.06000 -7.60800 1.000 57.74442 231 GLU A C 1
ATOM 1857 O O . GLU A 1 237 ? 2.03700 -16.24100 -6.65400 1.000 54.79894 231 GLU A O 1
ATOM 1863 N N . GLU A 1 238 ? 1.68900 -15.59700 -8.78700 1.000 60.00003 232 GLU A N 1
ATOM 1864 C CA . GLU A 1 238 ? 3.06000 -15.14800 -8.99200 1.000 54.39590 232 GLU A CA 1
ATOM 1865 C C . GLU A 1 238 ? 3.34600 -13.97300 -8.07000 1.000 57.21268 232 GLU A C 1
ATOM 1866 O O . GLU A 1 238 ? 2.65300 -12.95200 -8.12800 1.000 66.17315 232 GLU A O 1
ATOM 1872 N N . GLU A 1 239 ? 4.37500 -14.09800 -7.23500 1.000 49.96372 233 GLU A N 1
ATOM 1873 C CA . GLU A 1 239 ? 4.62200 -13.09200 -6.21200 1.000 52.52985 233 GLU A CA 1
ATOM 1874 C C . GLU A 1 239 ? 6.10000 -13.06900 -5.84800 1.000 51.62859 233 GLU A C 1
ATOM 1875 O O . GLU A 1 239 ? 6.86600 -13.97500 -6.18400 1.000 50.52228 233 GLU A O 1
ATOM 1881 N N . MET A 1 240 ? 6.48100 -12.01800 -5.12700 1.000 51.93623 234 MET A N 1
ATOM 1882 C CA . MET A 1 240 ? 7.83000 -11.84200 -4.61100 1.000 46.40941 234 MET A CA 1
ATOM 1883 C C . MET A 1 240 ? 7.72300 -11.56600 -3.12100 1.000 39.93580 234 MET A C 1
ATOM 1884 O O . MET A 1 240 ? 6.89000 -10.75900 -2.69700 1.000 38.61434 234 MET A O 1
ATOM 1889 N N . LEU A 1 241 ? 8.55000 -12.24300 -2.33200 1.000 34.32258 235 LEU A N 1
ATOM 1890 C CA . LEU A 1 241 ? 8.54600 -12.09500 -0.88400 1.000 33.90328 235 LEU A CA 1
ATOM 1891 C C . LEU A 1 241 ? 9.91700 -11.61000 -0.44500 1.000 35.84685 235 LEU A C 1
ATOM 1892 O O . LEU A 1 241 ? 10.92100 -12.28900 -0.67800 1.000 39.23208 235 LEU A O 1
ATOM 1897 N N . ILE A 1 242 ? 9.95500 -10.44700 0.19700 1.000 38.31246 236 ILE A N 1
ATOM 1898 C CA . ILE A 1 242 ? 11.18500 -9.87500 0.73000 1.000 37.64173 236 ILE A CA 1
ATOM 1899 C C . ILE A 1 242 ? 11.17400 -10.05600 2.24100 1.000 40.22998 236 ILE A C 1
ATOM 1900 O O . ILE A 1 242 ? 10.17900 -9.73800 2.90400 1.000 42.95973 236 ILE A O 1
ATOM 1905 N N . ILE A 1 243 ? 12.27800 -10.56600 2.78100 1.000 36.98777 237 ILE A N 1
ATOM 1906 C CA . ILE A 1 243 ? 12.38500 -10.88300 4.19800 1.000 36.69046 237 ILE A CA 1
ATOM 1907 C C . ILE A 1 243 ? 13.60400 -10.17500 4.76900 1.000 41.27722 237 ILE A C 1
ATOM 1908 O O . ILE A 1 243 ? 14.62500 -10.02200 4.08800 1.000 41.03146 237 ILE A O 1
ATOM 1913 N N . GLU A 1 244 ? 13.48000 -9.70900 6.01500 1.000 48.32836 238 GLU A N 1
ATOM 1914 C CA . GLU A 1 244 ? 14.58600 -9.15200 6.78800 1.000 49.72053 238 GLU A CA 1
ATOM 1915 C C . GLU A 1 244 ? 14.91500 -10.14800 7.88900 1.000 49.17456 238 GLU A C 1
ATOM 1916 O O . GLU A 1 244 ? 14.38600 -10.04600 9.00600 1.000 49.24887 238 GLU A O 1
ATOM 1922 N N . PRO A 1 245 ? 15.76500 -11.13600 7.62800 1.000 49.82978 239 PRO A N 1
ATOM 1923 C CA . PRO A 1 245 ? 16.04100 -12.15800 8.64100 1.000 48.40094 239 PRO A CA 1
ATOM 1924 C C . PRO A 1 245 ? 16.97300 -11.64200 9.72300 1.000 48.32974 239 PRO A C 1
ATOM 1925 O O . PRO A 1 245 ? 17.84200 -10.79900 9.48800 1.000 50.70221 239 PRO A O 1
ATOM 1929 N N . LYS A 1 246 ? 16.77000 -12.16200 10.92800 1.000 44.36064 240 LYS A N 1
ATOM 1930 C CA . LYS A 1 246 ? 17.50700 -11.73200 12.10300 1.000 47.16036 240 LYS A CA 1
ATOM 1931 C C . LYS A 1 246 ? 18.36800 -12.87300 12.62600 1.000 49.13793 240 LYS A C 1
ATOM 1932 O O . LYS A 1 246 ? 18.14200 -14.04600 12.31400 1.000 49.54306 240 LYS A O 1
ATOM 1938 N N . LYS A 1 247 ? 19.36400 -12.51600 13.43100 1.000 50.26589 241 LYS A N 1
ATOM 1939 C CA . LYS A 1 247 ? 20.22400 -13.52600 14.02700 1.000 49.01227 241 LYS A CA 1
ATOM 1940 C C . LYS A 1 247 ? 19.45400 -14.32300 15.07500 1.000 48.01961 241 LYS A C 1
ATOM 1941 O O . LYS A 1 247 ? 18.57600 -13.80200 15.76900 1.000 46.09378 241 LYS A O 1
ATOM 1947 N N . SER A 1 248 ? 19.78500 -15.60700 15.17800 1.000 49.17223 242 SER A N 1
ATOM 1948 C CA . SER A 1 248 ? 19.04200 -16.53000 16.02400 1.000 53.40666 242 SER A CA 1
ATOM 1949 C C . SER A 1 248 ? 19.56800 -16.59200 17.44700 1.000 54.74755 242 SER A C 1
ATOM 1950 O O . SER A 1 248 ? 19.13700 -17.46100 18.20900 1.000 59.48663 242 SER A O 1
ATOM 1953 N N . ASP A 1 249 ? 20.48900 -15.70300 17.82400 1.000 54.15277 243 ASP A N 1
ATOM 1954 C CA . ASP A 1 249 ? 21.03900 -15.74900 19.17400 1.000 52.99551 243 ASP A CA 1
ATOM 1955 C C . ASP A 1 249 ? 19.96400 -15.49800 20.22200 1.000 53.14599 243 ASP A C 1
ATOM 1956 O O . ASP A 1 249 ? 19.88700 -16.21300 21.22700 1.000 51.99899 243 ASP A O 1
ATOM 1961 N N . GLU A 1 250 ? 19.10500 -14.50200 19.98900 1.000 55.8109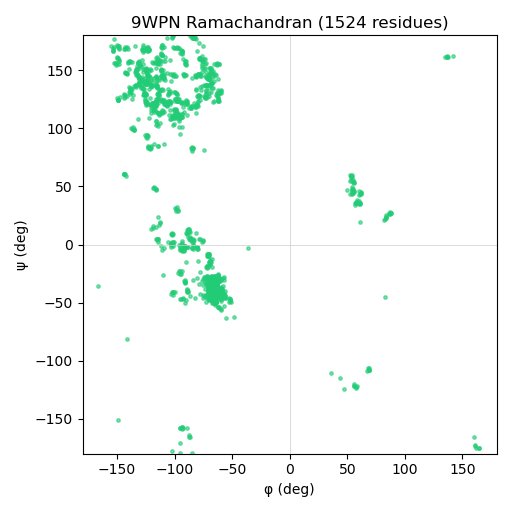3 244 GLU A N 1
ATOM 1962 C CA . GLU A 1 250 ? 18.11500 -14.12800 20.99400 1.000 60.04599 244 GLU A CA 1
ATOM 1963 C C . GLU A 1 250 ? 17.09500 -15.23700 21.22200 1.000 53.01655 244 GLU A C 1
ATOM 1964 O O . GLU A 1 250 ? 16.75000 -15.54900 22.36700 1.000 57.53813 244 GLU A O 1
ATOM 1970 N N . ALA A 1 251 ? 16.58800 -15.83400 20.14200 1.000 45.02525 245 ALA A N 1
ATOM 1971 C CA . ALA A 1 251 ? 15.60500 -16.90000 20.29000 1.000 42.87963 245 ALA A CA 1
ATOM 1972 C C . ALA A 1 251 ? 16.23300 -18.16400 20.85600 1.000 41.96544 245 ALA A C 1
ATOM 1973 O O . ALA A 1 251 ? 15.56700 -18.92000 21.57100 1.000 44.19689 245 ALA A O 1
ATOM 1975 N N . ARG A 1 252 ? 17.50600 -18.40900 20.54000 1.000 41.71511 246 ARG A N 1
ATOM 1976 C CA . ARG A 1 252 ? 18.19800 -19.57900 21.06600 1.000 40.99493 246 ARG A CA 1
ATOM 1977 C C . ARG A 1 252 ? 18.23000 -19.54700 22.58800 1.000 44.19466 246 ARG A C 1
ATOM 1978 O O . ARG A 1 252 ? 18.10600 -20.58800 23.24400 1.000 49.80206 246 ARG A O 1
ATOM 1986 N N . LYS A 1 253 ? 18.40200 -18.35500 23.16400 1.000 43.66792 247 LYS A N 1
ATOM 1987 C CA . LYS A 1 253 ? 18.45200 -18.21000 24.61500 1.000 44.37838 247 LYS A CA 1
ATOM 1988 C C . LYS A 1 253 ? 17.12900 -18.57800 25.28200 1.000 44.51618 247 LYS A C 1
ATOM 1989 O O . LYS A 1 253 ? 17.13000 -19.05900 26.42100 1.000 46.29419 247 LYS A O 1
ATOM 1995 N N . LEU A 1 254 ? 15.99800 -18.35100 24.60800 1.000 43.39764 248 LEU A N 1
ATOM 1996 C CA . LEU A 1 254 ? 14.69800 -18.48000 25.26600 1.000 44.99864 248 LEU A CA 1
ATOM 1997 C C . LEU A 1 254 ? 14.46900 -19.88800 25.80100 1.000 45.66929 248 LEU A C 1
ATOM 1998 O O . LEU A 1 254 ? 14.21200 -20.07900 26.99400 1.000 49.89512 248 LEU A O 1
ATOM 2003 N N . TRP A 1 255 ? 14.55500 -20.89000 24.92900 1.000 46.58585 249 TRP A N 1
ATOM 2004 C CA . TRP A 1 255 ? 14.33700 -22.27600 25.32100 1.000 44.89197 249 TRP A CA 1
ATOM 2005 C C . TRP A 1 255 ? 15.63000 -23.00900 25.64000 1.000 43.12595 249 TRP A C 1
ATOM 2006 O O . TRP A 1 255 ? 15.59700 -23.99400 26.38500 1.000 44.58968 249 TRP A O 1
ATOM 2017 N N . GLY A 1 256 ? 16.75600 -22.54200 25.11100 1.000 41.53870 250 GLY A N 1
ATOM 2018 C CA . GLY A 1 256 ? 18.04300 -23.12600 25.44700 1.000 43.41785 250 GLY A CA 1
ATOM 2019 C C . GLY A 1 256 ? 18.15400 -24.59900 25.13200 1.000 44.27084 250 GLY A C 1
ATOM 2020 O O . GLY A 1 256 ? 18.77600 -25.34900 25.89600 1.000 49.76747 250 GLY A O 1
ATOM 2021 N N . PHE A 1 257 ? 17.55400 -25.03800 24.02400 1.000 41.70063 251 PHE A N 1
ATOM 2022 C CA . PHE A 1 257 ? 17.65200 -26.44300 23.64500 1.000 41.44066 251 PHE A CA 1
ATOM 2023 C C . PHE A 1 257 ? 19.09700 -26.82800 23.34600 1.000 42.77626 251 PHE A C 1
ATOM 2024 O O . PHE A 1 257 ? 19.51800 -27.95600 23.62800 1.000 43.25283 251 PHE A O 1
ATOM 2032 N N . ASP A 1 258 ? 19.87100 -25.90200 22.77300 1.000 43.40508 252 ASP A N 1
ATOM 2033 C CA . ASP A 1 258 ? 21.26800 -26.19500 22.47400 1.000 45.10836 252 ASP A CA 1
ATOM 2034 C C . ASP A 1 258 ? 22.08500 -26.33900 23.75300 1.000 43.33267 252 ASP A C 1
ATOM 2035 O O . ASP A 1 258 ? 22.96000 -27.20800 23.83900 1.000 43.34396 252 ASP A O 1
ATOM 2040 N N . LYS A 1 259 ? 21.82800 -25.49000 24.75100 1.000 43.76652 253 LYS A N 1
ATOM 2041 C CA . LYS A 1 259 ? 22.57100 -25.58700 26.00500 1.000 45.65936 253 LYS A CA 1
ATOM 2042 C C . LYS A 1 259 ? 22.31000 -26.92400 26.69100 1.000 45.57448 253 LYS A C 1
ATOM 2043 O O . LYS A 1 259 ? 23.20600 -27.49100 27.32700 1.000 46.33801 253 LYS A O 1
ATOM 2045 N N . ILE A 1 260 ? 21.07500 -27.42500 26.59600 1.000 44.82145 254 ILE A N 1
ATOM 2046 C CA . ILE A 1 260 ? 20.73300 -28.72100 27.17700 1.000 44.17555 254 ILE A CA 1
ATOM 2047 C C . ILE A 1 260 ? 21.39100 -29.85700 26.39800 1.000 43.38268 254 ILE A C 1
ATOM 2048 O O . ILE A 1 260 ? 21.99400 -30.76600 26.98100 1.000 46.67062 254 ILE A O 1
ATOM 2053 N N . ILE A 1 261 ? 21.29700 -29.81400 25.06700 1.000 40.60252 255 ILE A N 1
ATOM 2054 C CA . ILE A 1 261 ? 21.78900 -30.91300 24.24000 1.000 41.27184 255 ILE A CA 1
ATOM 2055 C C . ILE A 1 261 ? 23.30900 -30.99100 24.25200 1.000 44.66797 255 ILE A C 1
ATOM 2056 O O . ILE A 1 261 ? 23.88200 -32.08400 24.15800 1.000 44.42704 255 ILE A O 1
ATOM 2061 N N . LYS A 1 262 ? 23.98800 -29.85000 24.37500 1.000 51.79920 256 LYS A N 1
ATOM 2062 C CA . LYS A 1 262 ? 25.44600 -29.84100 24.30000 1.000 54.40085 256 LYS A CA 1
ATOM 2063 C C . LYS A 1 262 ? 26.08700 -30.65900 25.42000 1.000 57.61742 256 LYS A C 1
ATOM 2064 O O . LYS A 1 262 ? 27.20300 -31.16600 25.25200 1.000 62.22869 256 LYS A O 1
ATOM 2066 N N . GLU A 1 263 ? 25.39800 -30.81500 26.55800 1.000 55.49258 257 GLU A N 1
ATOM 2067 C CA . GLU A 1 263 ? 26.00500 -31.47200 27.70800 1.000 62.91778 257 GLU A CA 1
ATOM 2068 C C . GLU A 1 263 ? 26.00200 -32.99500 27.61000 1.000 64.68573 257 GLU A C 1
ATOM 2069 O O . GLU A 1 263 ? 26.70500 -33.65000 28.38600 1.000 70.31193 257 GLU A O 1
ATOM 2075 N N . PHE A 1 264 ? 25.22700 -33.57700 26.70100 1.000 62.68004 258 PHE A N 1
ATOM 2076 C CA . PHE A 1 264 ? 25.16300 -35.02300 26.53500 1.000 63.98378 258 PHE A CA 1
ATOM 2077 C C . PHE A 1 264 ? 26.14500 -35.50100 25.46800 1.000 62.71127 258 PHE A C 1
ATOM 2078 O O . PHE A 1 264 ? 26.65000 -34.72500 24.65700 1.000 62.16577 258 PHE A O 1
ATOM 2086 N N . LYS A 1 265 ? 26.40600 -36.81100 25.47900 1.000 65.47999 259 LYS A N 1
ATOM 2087 C CA . LYS A 1 265 ? 27.49600 -37.40400 24.71100 1.000 67.89788 259 LYS A CA 1
ATOM 2088 C C . LYS A 1 265 ? 27.01400 -38.31100 23.58200 1.000 69.37427 259 LYS A C 1
ATOM 2089 O O . LYS A 1 265 ? 27.79100 -39.13200 23.08400 1.000 70.70669 259 LYS A O 1
ATOM 2095 N N . ASN A 1 266 ? 25.75800 -38.18700 23.16600 1.000 68.38708 260 ASN A N 1
ATOM 2096 C CA . ASN A 1 266 ? 25.24400 -39.02900 22.08800 1.000 69.95993 260 ASN A CA 1
ATOM 2097 C C . ASN A 1 266 ? 25.79600 -38.58200 20.73700 1.000 71.89951 260 ASN A C 1
ATOM 2098 O O . ASN A 1 266 ? 26.13800 -37.41400 20.54700 1.000 71.85327 260 ASN A O 1
ATOM 2104 N N . MET B 1 7 ? -7.16800 -58.23500 20.73100 1.000 68.62108 1 MET B N 1
ATOM 2105 C CA . MET B 1 7 ? -6.28600 -57.18200 20.24000 1.000 68.86002 1 MET B CA 1
ATOM 2106 C C . MET B 1 7 ? -5.63100 -56.42000 21.39000 1.000 63.87205 1 MET B C 1
ATOM 2107 O O . MET B 1 7 ? -6.07100 -56.50700 22.53500 1.000 64.38023 1 MET B O 1
ATOM 2109 N N . SER B 1 8 ? -4.57800 -55.66900 21.07500 1.000 61.27385 2 SER B N 1
ATOM 2110 C CA . SER B 1 8 ? -3.81400 -54.92100 22.07200 1.000 58.59611 2 SER B CA 1
ATOM 2111 C C . SER B 1 8 ? -4.36800 -53.50300 22.16400 1.000 59.10125 2 SER B C 1
ATOM 2112 O O . SER B 1 8 ? -4.23700 -52.71600 21.22100 1.000 65.86857 2 SER B O 1
ATOM 2114 N N . LYS B 1 9 ? -4.98300 -53.17800 23.30100 1.000 52.80840 3 LYS B N 1
ATOM 2115 C CA . LYS B 1 9 ? -5.61200 -51.88600 23.52500 1.000 45.95314 3 LYS B CA 1
ATOM 2116 C C . LYS B 1 9 ? -4.99000 -51.19900 24.73400 1.000 43.41164 3 LYS B C 1
ATOM 2117 O O . LYS B 1 9 ? -4.50100 -51.85300 25.66000 1.000 43.77730 3 LYS B O 1
ATOM 2123 N N . ILE B 1 10 ? -5.01300 -49.86600 24.70900 1.000 43.93257 4 ILE B N 1
ATOM 2124 C CA . ILE B 1 10 ? -4.45800 -49.02900 25.76800 1.000 41.14440 4 ILE B CA 1
ATOM 2125 C C . ILE B 1 10 ? -5.49500 -47.98600 26.16200 1.000 37.61659 4 ILE B C 1
ATOM 2126 O O . ILE B 1 10 ? -6.23500 -47.48200 25.30900 1.000 37.24037 4 ILE B O 1
ATOM 2131 N N . ALA B 1 11 ? -5.55100 -47.65900 27.45100 1.000 34.89474 5 ALA B N 1
ATOM 2132 C CA . ALA B 1 11 ? -6.46700 -46.64900 27.95900 1.000 32.76658 5 ALA B CA 1
ATOM 2133 C C . ALA B 1 11 ? -5.67600 -45.47700 28.51800 1.000 32.91414 5 ALA B C 1
ATOM 2134 O O . ALA B 1 11 ? -4.66100 -45.66500 29.19200 1.000 33.59271 5 ALA B O 1
ATOM 2136 N N . ALA B 1 12 ? -6.12100 -44.26700 28.20100 1.000 30.37256 6 ALA B N 1
ATOM 2137 C CA . ALA B 1 12 ? -5.54300 -43.04800 28.74500 1.000 28.62752 6 ALA B CA 1
ATOM 2138 C C . ALA B 1 12 ? -6.59400 -42.35800 29.59700 1.000 27.87110 6 ALA B C 1
ATOM 2139 O O . ALA B 1 12 ? -7.72500 -42.15300 29.14700 1.000 28.92716 6 ALA B O 1
ATOM 2141 N N . LEU B 1 13 ? -6.22400 -42.00700 30.82300 1.000 26.60139 7 LEU B N 1
ATOM 2142 C CA . LEU B 1 13 ? -7.13400 -41.37400 31.76800 1.000 26.73560 7 LEU B CA 1
ATOM 2143 C C . LEU B 1 13 ? -6.73300 -39.91600 31.91300 1.000 27.46266 7 LEU B C 1
ATOM 2144 O O . LEU B 1 13 ? -5.58400 -39.61500 32.25300 1.000 30.72117 7 LEU B O 1
ATOM 2149 N N . GLN B 1 14 ? -7.66800 -39.01700 31.63100 1.000 28.86544 8 GLN B N 1
ATOM 2150 C CA . GLN B 1 14 ? -7.44300 -37.58300 31.76500 1.000 33.08499 8 GLN B CA 1
ATOM 2151 C C . GLN B 1 14 ? -7.96000 -37.14600 33.13000 1.000 37.68651 8 GLN B C 1
ATOM 2152 O O . GLN B 1 14 ? -9.17400 -37.09800 33.35300 1.000 43.86147 8 GLN B O 1
ATOM 2158 N N . PHE B 1 15 ? -7.04800 -36.80700 34.02900 1.000 34.34492 9 PHE B N 1
ATOM 2159 C CA . PHE B 1 15 ? -7.37100 -36.55300 35.42300 1.000 35.18967 9 PHE B CA 1
ATOM 2160 C C . PHE B 1 15 ? -6.74200 -35.25800 35.90600 1.000 42.09878 9 PHE B C 1
ATOM 2161 O O . PHE B 1 15 ? -5.75600 -34.78000 35.33300 1.000 29.15910 9 PHE B O 1
ATOM 2169 N N . PRO B 1 16 ? -7.30000 -34.66000 36.96200 1.000 43.20744 10 PRO B N 1
ATOM 2170 C CA . PRO B 1 16 ? -6.55800 -33.64100 37.71000 1.000 44.14872 10 PRO B CA 1
ATOM 2171 C C . PRO B 1 16 ? -5.72500 -34.31900 38.78500 1.000 45.79832 10 PRO B C 1
ATOM 2172 O O . PRO B 1 16 ? -5.54600 -35.54100 38.75200 1.000 46.55313 10 PRO B O 1
ATOM 2176 N N . THR B 1 17 ? -5.20800 -33.55800 39.74200 1.000 47.54721 11 THR B N 1
ATOM 2177 C CA . THR B 1 17 ? -4.54500 -34.17700 40.88100 1.000 46.59094 11 THR B CA 1
ATOM 2178 C C . THR B 1 17 ? -5.56100 -34.96500 41.69800 1.000 45.40952 11 THR B C 1
ATOM 2179 O O . THR B 1 17 ? -6.57900 -34.41800 42.13600 1.000 47.35397 11 THR B O 1
ATOM 2183 N N . LEU B 1 18 ? -5.29300 -36.25300 41.88400 1.000 40.31075 12 LEU B N 1
ATOM 2184 C CA . LEU B 1 18 ? -6.22800 -37.13000 42.57000 1.000 39.82378 12 LEU B CA 1
ATOM 2185 C C . LEU B 1 18 ? -6.10300 -36.98300 44.08200 1.000 43.02081 12 LEU B C 1
ATOM 2186 O O . LEU B 1 18 ? -5.01300 -36.76900 44.62200 1.000 43.53759 12 LEU B O 1
ATOM 2191 N N . ALA B 1 19 ? -7.24200 -37.10700 44.76300 1.000 45.23008 13 ALA B N 1
ATOM 2192 C CA . ALA B 1 19 ? -7.31700 -36.97800 46.21000 1.000 46.30613 13 ALA B CA 1
ATOM 2193 C C . ALA B 1 19 ? -6.83700 -38.25500 46.89700 1.000 55.09546 13 ALA B C 1
ATOM 2194 O O . ALA B 1 19 ? -6.56600 -39.27700 46.26000 1.000 58.10364 13 ALA B O 1
ATOM 2196 N N . LEU B 1 20 ? -6.74500 -38.18900 48.22700 1.000 60.33429 14 LEU B N 1
ATOM 2197 C CA . LEU B 1 20 ? -6.22100 -39.31500 48.99500 1.000 61.54850 14 LEU B CA 1
ATOM 2198 C C . LEU B 1 20 ? -7.15900 -40.51400 48.92800 1.000 62.21476 14 LEU B C 1
ATOM 2199 O O . LEU B 1 20 ? -6.72900 -41.63600 48.63300 1.000 62.87887 14 LEU B O 1
ATOM 2204 N N . SER B 1 21 ? -8.44100 -40.30200 49.20500 1.000 63.96377 15 SER B N 1
ATOM 2205 C CA . SER B 1 21 ? -9.45100 -41.35400 49.11400 1.000 65.35296 15 SER B CA 1
ATOM 2206 C C . SER B 1 21 ? -10.19800 -41.16100 47.79800 1.000 70.68464 15 SER B C 1
ATOM 2207 O O . SER B 1 21 ? -11.04500 -40.27300 47.67600 1.000 75.68420 15 SER B O 1
ATOM 2209 N N . GLU B 1 22 ? -9.87900 -41.99700 46.81000 1.000 68.36057 16 GLU B N 1
ATOM 2210 C CA . GLU B 1 22 ? -10.44200 -41.86600 45.47400 1.000 69.10111 16 GLU B CA 1
ATOM 2211 C C . GLU B 1 22 ? -10.83600 -43.23700 44.95100 1.000 68.70797 16 GLU B C 1
ATOM 2212 O O . GLU B 1 22 ? -10.00900 -44.15200 44.92200 1.000 73.66685 16 GLU B O 1
ATOM 2218 N N . SER B 1 23 ? -12.09200 -43.37400 44.54100 1.000 62.90541 17 SER B N 1
ATOM 2219 C CA . SER B 1 23 ? -12.53900 -44.56400 43.83300 1.000 56.69081 17 SER B CA 1
ATOM 2220 C C . SER B 1 23 ? -12.46000 -44.40000 42.32200 1.000 52.34589 17 SER B C 1
ATOM 2221 O O . SER B 1 23 ? -12.82200 -45.32800 41.59200 1.000 50.46161 17 SER B O 1
ATOM 2224 N N . ARG B 1 24 ? -11.98300 -43.24800 41.84200 1.000 50.43655 18 ARG B N 1
ATOM 2225 C CA . ARG B 1 24 ? -11.96000 -42.99400 40.40500 1.000 49.47248 18 ARG B CA 1
ATOM 2226 C C . ARG B 1 24 ? -10.95900 -43.89600 39.69600 1.000 46.83239 18 ARG B C 1
ATOM 2227 O O . ARG B 1 24 ? -11.24700 -44.41100 38.60900 1.000 49.95520 18 ARG B O 1
ATOM 2235 N N . LEU B 1 25 ? -9.78100 -44.10400 40.28900 1.000 39.29299 19 LEU B N 1
ATOM 2236 C CA . LEU B 1 25 ? -8.83100 -45.03500 39.69200 1.000 33.73838 19 LEU B CA 1
ATOM 2237 C C . LEU B 1 25 ? -9.39600 -46.44800 39.67900 1.000 36.77714 19 LEU B C 1
ATOM 2238 O O . LEU B 1 25 ? -9.21500 -47.18800 38.70700 1.000 35.29847 19 LEU B O 1
ATOM 2243 N N . ASP B 1 26 ? -10.10300 -46.83300 40.74300 1.000 42.97786 20 ASP B N 1
ATOM 2244 C CA . ASP B 1 26 ? -10.70100 -48.16300 40.78600 1.000 41.87040 20 ASP B CA 1
ATOM 2245 C C . ASP B 1 26 ? -11.75900 -48.33000 39.69900 1.000 43.94615 20 ASP B C 1
ATOM 2246 O O . ASP B 1 26 ? -11.80200 -49.36200 39.02000 1.000 45.55293 20 ASP B O 1
ATOM 2251 N N . TYR B 1 27 ? -12.61300 -47.31600 39.51100 1.000 44.66026 21 TYR B N 1
ATOM 2252 C CA . TYR B 1 27 ? -13.69300 -47.42500 38.53200 1.000 49.71228 21 TYR B CA 1
ATOM 2253 C C . TYR B 1 27 ? -13.17400 -47.42000 37.09900 1.000 51.57189 21 TYR B C 1
ATOM 2254 O O . TYR B 1 27 ? -13.62700 -48.21700 36.26800 1.000 51.27042 21 TYR B O 1
ATOM 2263 N N . TYR B 1 28 ? -12.23900 -46.52200 36.78400 1.000 50.73406 22 TYR B N 1
ATOM 2264 C CA . TYR B 1 28 ? -11.75800 -46.42100 35.40900 1.000 46.37092 22 TYR B CA 1
ATOM 2265 C C . TYR B 1 28 ? -10.95600 -47.65600 35.01100 1.000 43.28572 22 TYR B C 1
ATOM 2266 O O . TYR B 1 28 ? -11.00700 -48.08700 33.85300 1.000 39.62997 22 TYR B O 1
ATOM 2275 N N . LEU B 1 29 ? -10.19500 -48.22800 35.94800 1.000 43.12979 23 LEU B N 1
ATOM 2276 C CA . LEU B 1 29 ? -9.46200 -49.45400 35.64500 1.000 38.45775 23 LEU B CA 1
ATOM 2277 C C . LEU B 1 29 ? -10.40400 -50.62200 35.36800 1.000 39.09832 23 LEU B C 1
ATOM 2278 O O . LEU B 1 29 ? -10.10300 -51.47700 34.52700 1.000 40.19124 23 LEU B O 1
ATOM 2283 N N . LYS B 1 30 ? -11.54100 -50.69000 36.06400 1.000 39.61976 24 LYS B N 1
ATOM 2284 C CA . LYS B 1 30 ? -12.48600 -51.76600 35.77700 1.000 42.82339 24 LYS B CA 1
ATOM 2285 C C . LYS B 1 30 ? -13.10300 -51.61100 34.39200 1.000 43.54355 24 LYS B C 1
ATOM 2286 O O . LYS B 1 30 ? -13.26800 -52.60100 33.66900 1.000 42.68631 24 LYS B O 1
ATOM 2292 N N . ALA B 1 31 ? -13.44500 -50.38000 34.00200 1.000 44.79606 25 ALA B N 1
ATOM 2293 C CA . ALA B 1 31 ? -13.98800 -50.15000 32.66600 1.000 41.78283 25 ALA B CA 1
ATOM 2294 C C . ALA B 1 31 ? -12.96200 -50.48000 31.59000 1.000 43.98804 25 ALA B C 1
ATOM 2295 O O . ALA B 1 31 ? -13.30800 -51.03100 30.53800 1.000 43.06980 25 ALA B O 1
ATOM 2297 N N . SER B 1 32 ? -11.69200 -50.15100 31.83900 1.000 46.58517 26 SER B N 1
ATOM 2298 C CA . SER B 1 32 ? -10.63500 -50.46000 30.88100 1.000 47.58732 26 SER B CA 1
ATOM 2299 C C . SER B 1 32 ? -10.47200 -51.96500 30.70800 1.000 51.12098 26 SER B C 1
ATOM 2300 O O . SER B 1 32 ? -10.45900 -52.47500 29.58200 1.000 57.13576 26 SER B O 1
ATOM 2303 N N . LYS B 1 33 ? -10.36500 -52.69400 31.82400 1.000 46.07907 27 LYS B N 1
ATOM 2304 C CA . LYS B 1 33 ? -10.17300 -54.14000 31.75900 1.000 43.96987 27 LYS B CA 1
ATOM 2305 C C . LYS B 1 33 ? -11.34500 -54.82800 31.07000 1.000 52.07533 27 LYS B C 1
ATOM 2306 O O . LYS B 1 33 ? -11.15200 -55.79500 30.32500 1.000 53.73767 27 LYS B O 1
ATOM 2312 N N . ASP B 1 34 ? -12.56800 -54.35100 31.31800 1.000 59.11679 28 ASP B N 1
ATOM 2313 C CA . ASP B 1 34 ? -13.74100 -54.94300 30.67800 1.000 59.98777 28 ASP B CA 1
ATOM 2314 C C . ASP B 1 34 ? -13.69900 -54.78500 29.16500 1.000 53.87379 28 ASP B C 1
ATOM 2315 O O . ASP B 1 34 ? -14.20800 -55.64500 28.43800 1.000 53.31797 28 ASP B O 1
ATOM 2320 N N . ASN B 1 35 ? -13.10700 -53.70000 28.67400 1.000 51.07012 29 ASN B N 1
ATOM 2321 C CA . ASN B 1 35 ? -12.99300 -53.45500 27.24500 1.000 53.60327 29 ASN B CA 1
ATOM 2322 C C . ASN B 1 35 ? -11.77100 -54.11400 26.62400 1.000 51.26309 29 ASN B C 1
ATOM 2323 O O . ASN B 1 35 ? -11.50500 -53.89900 25.43800 1.000 53.35608 29 ASN B O 1
ATOM 2328 N N . GLY B 1 36 ? -11.02400 -54.90100 27.38900 1.000 48.16599 30 GLY B N 1
ATOM 2329 C CA . GLY B 1 36 ? -9.86800 -55.58500 26.85500 1.000 47.96648 30 GLY B CA 1
ATOM 2330 C C . GLY B 1 36 ? -8.60500 -54.76200 26.88800 1.000 50.02038 30 GLY B C 1
ATOM 2331 O O . GLY B 1 36 ? -7.70300 -54.99200 26.07300 1.000 54.69300 30 GLY B O 1
ATOM 2332 N N . VAL B 1 37 ? -8.50600 -53.81100 27.81200 1.000 46.58035 31 VAL B N 1
ATOM 2333 C CA . VAL B 1 37 ? -7.33500 -52.95500 27.94100 1.000 43.04973 31 VAL B CA 1
ATOM 2334 C C . VAL B 1 37 ? -6.45900 -53.52400 29.04400 1.000 44.75790 31 VAL B C 1
ATOM 2335 O O . VAL B 1 37 ? -6.94600 -53.82100 30.14200 1.000 48.21100 31 VAL B O 1
ATOM 2339 N N . ASN B 1 38 ? -5.17500 -53.70100 28.74900 1.000 43.93180 32 ASN B N 1
ATOM 2340 C CA . ASN B 1 38 ? -4.21900 -54.20300 29.72100 1.000 42.69435 32 ASN B CA 1
ATOM 2341 C C . ASN B 1 38 ? -3.12500 -53.20100 30.05900 1.000 40.23151 32 ASN B C 1
ATOM 2342 O O . ASN B 1 38 ? -2.19600 -53.55100 30.79500 1.000 37.32504 32 ASN B O 1
ATOM 2347 N N . LEU B 1 39 ? -3.19500 -51.97900 29.53200 1.000 40.29518 33 LEU B N 1
ATOM 2348 C CA . LEU B 1 39 ? -2.22600 -50.93400 29.83500 1.000 41.71414 33 LEU B CA 1
ATOM 2349 C C . LEU B 1 39 ? -2.96000 -49.60400 29.90600 1.000 43.68339 33 LEU B C 1
ATOM 2350 O O . LEU B 1 39 ? -3.67500 -49.23900 28.96700 1.000 46.19730 33 LEU B O 1
ATOM 2355 N N . VAL B 1 40 ? -2.77200 -48.88300 31.01200 1.000 38.37447 34 VAL B N 1
ATOM 2356 C CA . VAL B 1 40 ? -3.44100 -47.61300 31.26700 1.000 31.69584 34 VAL B CA 1
ATOM 2357 C C . VAL B 1 40 ? -2.38100 -46.55900 31.54700 1.000 26.86157 34 VAL B C 1
ATOM 2358 O O . VAL B 1 40 ? -1.42500 -46.81000 32.28700 1.000 25.76910 34 VAL B O 1
ATOM 2362 N N . VAL B 1 41 ? -2.57100 -45.36700 30.98900 1.000 27.01663 35 VAL B N 1
ATOM 2363 C CA . VAL B 1 41 ? -1.59500 -44.29100 31.09200 1.000 28.74569 35 VAL B CA 1
ATOM 2364 C C . VAL B 1 41 ? -2.22600 -43.09500 31.78700 1.000 27.12861 35 VAL B C 1
ATOM 2365 O O . VAL B 1 41 ? -3.37300 -42.72900 31.50900 1.000 24.78896 35 VAL B O 1
ATOM 2369 N N . LEU B 1 42 ? -1.46400 -42.49200 32.69100 1.000 28.29429 36 LEU B N 1
ATOM 2370 C CA . LEU B 1 42 ? -1.85400 -41.29200 33.40800 1.000 30.02261 36 LEU B CA 1
ATOM 2371 C C . LEU B 1 42 ? -0.93800 -40.14800 33.00300 1.000 36.04099 36 LEU B C 1
ATOM 2372 O O . LEU B 1 42 ? 0.20000 -40.35400 32.57500 1.000 42.19953 36 LEU B O 1
ATOM 2377 N N . GLY B 1 43 ? -1.44400 -38.93000 33.15200 1.000 37.92620 37 GLY B N 1
ATOM 2378 C CA . GLY B 1 43 ? -0.66600 -37.75700 32.83300 1.000 34.69905 37 GLY B CA 1
ATOM 2379 C C . GLY B 1 43 ? 0.24600 -37.35100 33.97400 1.000 30.69056 37 GLY B C 1
ATOM 2380 O O . GLY B 1 43 ? 0.25800 -37.94300 35.05300 1.000 29.78130 37 GLY B O 1
ATOM 2381 N N . GLU B 1 44 ? 1.02000 -36.30200 33.71600 1.000 28.08768 38 GLU B N 1
ATOM 2382 C CA . GLU B 1 44 ? 1.91400 -35.75900 34.72600 1.000 25.24260 38 GLU B CA 1
ATOM 2383 C C . GLU B 1 44 ? 1.11400 -35.07200 35.82300 1.000 27.22681 38 GLU B C 1
ATOM 2384 O O . GLU B 1 44 ? 0.07400 -34.46200 35.56600 1.000 28.67583 38 GLU B O 1
ATOM 2390 N N . TYR B 1 45 ? 1.59500 -35.20100 37.05800 1.000 29.02611 39 TYR B N 1
ATOM 2391 C CA . TYR B 1 45 ? 0.99100 -34.54800 38.22000 1.000 27.13369 39 TYR B CA 1
ATOM 2392 C C . TYR B 1 45 ? -0.49300 -34.87800 38.34500 1.000 25.83384 39 TYR B C 1
ATOM 2393 O O . TYR B 1 45 ? -1.32800 -34.01100 38.59400 1.000 26.98245 39 TYR B O 1
ATOM 2402 N N . VAL B 1 46 ? -0.81700 -36.15300 38.16200 1.000 26.05240 40 VAL B N 1
ATOM 2403 C CA . VAL B 1 46 ? -2.14100 -36.67800 38.46700 1.000 32.64875 40 VAL B CA 1
ATOM 2404 C C . VAL B 1 46 ? -2.14100 -37.41600 39.79900 1.000 32.53426 40 VAL B C 1
ATOM 2405 O O . VAL B 1 46 ? -3.06400 -37.27000 40.60000 1.000 34.25925 40 VAL B O 1
ATOM 2409 N N . ILE B 1 47 ? -1.08400 -38.18800 40.05400 1.000 32.18441 41 ILE B N 1
ATOM 2410 C CA . ILE B 1 47 ? -0.89000 -38.77700 41.36900 1.000 31.24315 41 ILE B CA 1
ATOM 2411 C C . ILE B 1 47 ? -0.52900 -37.70300 42.38300 1.000 37.39244 41 ILE B C 1
ATOM 2412 O O . ILE B 1 47 ? -0.94600 -37.76600 43.54700 1.000 41.44593 41 ILE B O 1
ATOM 2417 N N . ASN B 1 48 ? 0.20700 -36.68500 41.95400 1.000 38.16481 42 ASN B N 1
ATOM 2418 C CA . ASN B 1 48 ? 0.73400 -35.64700 42.82300 1.000 37.21612 42 ASN B CA 1
ATOM 2419 C C . ASN B 1 48 ? 0.04200 -34.31700 42.55400 1.000 36.43750 42 ASN B C 1
ATOM 2420 O O . ASN B 1 48 ? -0.72700 -34.16100 41.60100 1.000 37.28823 42 ASN B O 1
ATOM 2425 N N . SER B 1 49 ? 0.32700 -33.34800 43.41600 1.000 35.47412 43 SER B N 1
ATOM 2426 C CA . SER B 1 49 ? -0.11000 -31.98900 43.15400 1.000 35.05033 43 SER B CA 1
ATOM 2427 C C . SER B 1 49 ? 0.78700 -31.37700 42.08600 1.000 33.98716 43 SER B C 1
ATOM 2428 O O . SER B 1 49 ? 1.90100 -31.84800 41.84000 1.000 33.35927 43 SER B O 1
ATOM 2431 N N . PHE B 1 50 ? 0.28500 -30.33500 41.42300 1.000 34.26949 44 PHE B N 1
ATOM 2432 C CA . PHE B 1 50 ? 1.07600 -29.72400 40.36400 1.000 35.03612 44 PHE B CA 1
ATOM 2433 C C . PHE B 1 50 ? 2.36700 -29.13300 40.92600 1.000 37.51199 44 PHE B C 1
ATOM 2434 O O . PHE B 1 50 ? 2.45400 -28.78200 42.10500 1.000 41.28287 44 PHE B O 1
ATOM 2442 N N . PHE B 1 51 ? 3.37200 -29.02000 40.05000 1.000 35.76830 45 PHE B N 1
ATOM 2443 C CA . PHE B 1 51 ? 4.72900 -28.66100 40.45900 1.000 35.85572 45 PHE B CA 1
ATOM 2444 C C . PHE B 1 51 ? 4.77300 -27.39200 41.30800 1.000 39.62410 45 PHE B C 1
ATOM 2445 O O . PHE B 1 51 ? 5.41600 -27.36600 42.36400 1.000 40.22478 45 PHE B O 1
ATOM 2453 N N . THR B 1 52 ? 4.09900 -26.32500 40.86900 1.000 41.80188 46 THR B N 1
ATOM 2454 C CA . THR B 1 52 ? 4.14900 -25.08300 41.63600 1.000 43.33990 46 THR B CA 1
ATOM 2455 C C . THR B 1 52 ? 3.47300 -25.23500 42.99200 1.000 46.40737 46 THR B C 1
ATOM 2456 O O . THR B 1 52 ? 3.82700 -24.53100 43.94500 1.000 47.77085 46 THR B O 1
ATOM 2460 N N . GLU B 1 53 ? 2.50500 -26.14500 43.09900 1.000 51.19282 47 GLU B N 1
ATOM 2461 C CA . GLU B 1 53 ? 1.91900 -26.44200 44.39800 1.000 57.04154 47 GLU B CA 1
ATOM 2462 C C . GLU B 1 53 ? 2.88900 -27.22800 45.27300 1.000 55.39931 47 GLU B C 1
ATOM 2463 O O . GLU B 1 53 ? 2.86500 -27.09200 46.50200 1.000 58.29383 47 GLU B O 1
ATOM 2469 N N . LEU B 1 54 ? 3.75700 -28.03700 44.65500 1.000 51.30104 48 LEU B N 1
ATOM 2470 C CA . LEU B 1 54 ? 4.69200 -28.87100 45.40500 1.000 46.52339 48 LEU B CA 1
ATOM 2471 C C . LEU B 1 54 ? 5.75200 -28.04400 46.12100 1.000 46.74617 48 LEU B C 1
ATOM 2472 O O . LEU B 1 54 ? 6.29000 -28.48500 47.14200 1.000 45.61545 48 LEU B O 1
ATOM 2477 N N . LEU B 1 55 ? 6.07500 -26.85700 45.59800 1.000 48.20958 49 LEU B N 1
ATOM 2478 C CA . LEU B 1 55 ? 7.09400 -26.02000 46.22400 1.000 51.46115 49 LEU B CA 1
ATOM 2479 C C . LEU B 1 55 ? 6.67100 -25.58200 47.62200 1.000 61.55273 49 LEU B C 1
ATOM 2480 O O . LEU B 1 55 ? 7.50700 -25.47000 48.52600 1.000 71.27372 49 LEU B O 1
ATOM 2485 N N . HIS B 1 56 ? 5.37700 -25.32600 47.82100 1.000 60.51512 50 HIS B N 1
ATOM 2486 C CA . HIS B 1 56 ? 4.84500 -24.89300 49.10700 1.000 62.64400 50 HIS B CA 1
ATOM 2487 C C . HIS B 1 56 ? 4.23100 -26.04200 49.90400 1.000 60.25276 50 HIS B C 1
ATOM 2488 O O . HIS B 1 56 ? 3.29000 -25.83100 50.67900 1.000 63.75178 50 HIS B O 1
ATOM 2495 N N . MET B 1 57 ? 4.74500 -27.25800 49.73300 1.000 53.56669 51 MET B N 1
ATOM 2496 C CA . MET B 1 57 ? 4.22500 -28.40100 50.45600 1.000 51.79023 51 MET B CA 1
ATOM 2497 C C . MET B 1 57 ? 5.33700 -29.06900 51.25500 1.000 52.60479 51 MET B C 1
ATOM 2498 O O . MET B 1 57 ? 6.47500 -29.15700 50.78000 1.000 48.25581 51 MET B O 1
ATOM 2503 N N . PRO B 1 58 ? 5.04700 -29.52600 52.47200 1.000 60.38108 52 PRO B N 1
ATOM 2504 C CA . PRO B 1 58 ? 6.07300 -30.20800 53.26900 1.000 59.11446 52 PRO B CA 1
ATOM 2505 C C . PRO B 1 58 ? 6.41000 -31.57500 52.69600 1.000 55.98313 52 PRO B C 1
ATOM 2506 O O . PRO B 1 58 ? 5.58400 -32.22600 52.05300 1.000 53.00284 52 PRO B O 1
ATOM 2510 N N . LYS B 1 59 ? 7.65300 -32.00300 52.93500 1.000 54.79725 53 LYS B N 1
ATOM 2511 C CA . LYS B 1 59 ? 8.10600 -33.29200 52.42000 1.000 48.49084 53 LYS B CA 1
ATOM 2512 C C . LYS B 1 59 ? 7.20200 -34.42300 52.89300 1.000 52.24566 53 LYS B C 1
ATOM 2513 O O . LYS B 1 59 ? 6.84800 -35.31100 52.10900 1.000 51.88505 53 LYS B O 1
ATOM 2515 N N . ASN B 1 60 ? 6.81700 -34.40700 54.17400 1.000 55.44224 54 ASN B N 1
ATOM 2516 C CA . ASN B 1 60 ? 5.95100 -35.45900 54.70100 1.000 53.66845 54 ASN B CA 1
ATOM 2517 C C . ASN B 1 60 ? 4.59400 -35.44800 54.00900 1.000 56.15324 54 ASN B C 1
ATOM 2518 O O . ASN B 1 60 ? 3.99700 -36.50700 53.78100 1.000 54.33133 54 ASN B O 1
ATOM 2520 N N . MET B 1 61 ? 4.08600 -34.25800 53.67300 1.000 59.36899 55 MET B N 1
ATOM 2521 C CA . MET B 1 61 ? 2.81300 -34.16900 52.96300 1.000 56.93810 55 MET B CA 1
ATOM 2522 C C . MET B 1 61 ? 2.91600 -34.74800 51.55900 1.000 54.95815 55 MET B C 1
ATOM 2523 O O . MET B 1 61 ? 2.02300 -35.47800 51.11300 1.000 52.01895 55 MET B O 1
ATOM 2528 N N . ILE B 1 62 ? 4.01100 -34.44900 50.85800 1.000 55.27396 56 ILE B N 1
ATOM 2529 C CA . ILE B 1 62 ? 4.21900 -34.99700 49.52400 1.000 46.75167 56 ILE B CA 1
ATOM 2530 C C . ILE B 1 62 ? 4.48600 -36.49100 49.60600 1.000 46.07677 56 ILE B C 1
ATOM 2531 O O . ILE B 1 62 ? 3.97400 -37.27400 48.79800 1.000 47.91625 56 ILE B O 1
ATOM 2536 N N . LYS B 1 63 ? 5.28900 -36.90900 50.58700 1.000 46.78312 57 LYS B N 1
ATOM 2537 C CA . LYS B 1 63 ? 5.53100 -38.33200 50.79700 1.000 50.36262 57 LYS B CA 1
ATOM 2538 C C . LYS B 1 63 ? 4.22600 -39.05900 51.09700 1.000 51.25649 57 LYS B C 1
ATOM 2539 O O . LYS B 1 63 ? 3.98500 -40.15900 50.58500 1.000 49.67027 57 LYS B O 1
ATOM 2545 N N . GLU B 1 64 ? 3.36900 -38.44900 51.91900 1.000 51.06783 58 GLU B N 1
ATOM 2546 C CA . GLU B 1 64 ? 2.05900 -39.02300 52.20800 1.000 50.50296 58 GLU B CA 1
ATOM 2547 C C . GLU B 1 64 ? 1.24300 -39.19000 50.93500 1.000 44.28859 58 GLU B C 1
ATOM 2548 O O . GLU B 1 64 ? 0.53900 -40.19100 50.76000 1.000 42.20088 58 GLU B O 1
ATOM 2554 N N . GLN B 1 65 ? 1.31800 -38.20400 50.04000 1.000 44.60892 59 GLN B N 1
ATOM 2555 C CA . GLN B 1 65 ? 0.56500 -38.24100 48.79100 1.000 43.16953 59 GLN B CA 1
ATOM 2556 C C . GLN B 1 65 ? 1.07200 -39.33600 47.86000 1.000 42.22875 59 GLN B C 1
ATOM 2557 O O . GLN B 1 65 ? 0.28100 -40.10200 47.29500 1.000 40.48685 59 GLN B O 1
ATOM 2563 N N . SER B 1 66 ? 2.39200 -39.41900 47.68400 1.000 42.76215 60 SER B N 1
ATOM 2564 C CA . SER B 1 66 ? 2.96100 -40.36500 46.73000 1.000 44.09567 60 SER B CA 1
ATOM 2565 C C . SER B 1 66 ? 2.83100 -41.80300 47.21700 1.000 48.30977 60 SER B C 1
ATOM 2566 O O . SER B 1 66 ? 2.44600 -42.69300 46.45000 1.000 50.52079 60 SER B O 1
ATOM 2569 N N . GLU B 1 67 ? 3.15300 -42.05000 48.49000 1.000 47.77130 61 GLU B N 1
ATOM 2570 C CA . GLU B 1 67 ? 3.15900 -43.42000 48.99700 1.000 46.83506 61 GLU B CA 1
ATOM 2571 C C . GLU B 1 67 ? 1.76200 -44.02600 48.97200 1.000 47.13899 61 GLU B C 1
ATOM 2572 O O . GLU B 1 67 ? 1.60100 -45.22400 48.70700 1.000 47.72214 61 GLU B O 1
ATOM 2578 N N . ALA B 1 68 ? 0.73900 -43.21700 49.26000 1.000 46.51279 62 ALA B N 1
ATOM 2579 C CA . ALA B 1 68 ? -0.63300 -43.71800 49.25100 1.000 43.25707 62 ALA B CA 1
ATOM 2580 C C . ALA B 1 68 ? -1.06900 -44.14000 47.85300 1.000 36.91245 62 ALA B C 1
ATOM 2581 O O . ALA B 1 68 ? -1.74900 -45.15900 47.69000 1.000 38.01788 62 ALA B O 1
ATOM 2583 N N . LYS B 1 69 ? -0.70000 -43.36600 46.83200 1.000 35.42419 63 LYS B N 1
ATOM 2584 C CA . LYS B 1 69 ? -1.10000 -43.71100 45.47300 1.000 33.85797 63 LYS B CA 1
ATOM 2585 C C . LYS B 1 69 ? -0.28200 -44.87400 44.93000 1.000 32.54919 63 LYS B C 1
ATOM 2586 O O . LYS B 1 69 ? -0.80100 -45.69600 44.16700 1.000 33.53168 63 LYS B O 1
ATOM 2592 N N . LYS B 1 70 ? 0.99600 -44.95500 45.30500 1.000 33.03028 64 LYS B N 1
ATOM 2593 C CA . LYS B 1 70 ? 1.81300 -46.10200 44.92200 1.000 36.54490 64 LYS B CA 1
ATOM 2594 C C . LYS B 1 70 ? 1.22300 -47.39600 45.46900 1.000 37.90803 64 LYS B C 1
ATOM 2595 O O . LYS B 1 70 ? 1.19200 -48.41700 44.77400 1.000 35.22828 64 LYS B O 1
ATOM 2601 N N . GLU B 1 71 ? 0.73300 -47.36300 46.71200 1.000 44.09486 65 GLU B N 1
ATOM 2602 C CA . GLU B 1 71 ? 0.07000 -48.52800 47.28700 1.000 49.24730 65 GLU B CA 1
ATOM 2603 C C . GLU B 1 71 ? -1.21700 -48.86000 46.54200 1.000 50.51605 65 GLU B C 1
ATOM 2604 O O . GLU B 1 71 ? -1.49700 -50.03200 46.26600 1.000 56.28611 65 GLU B O 1
ATOM 2610 N N . SER B 1 72 ? -2.01600 -47.84200 46.21600 1.000 44.57666 66 SER B N 1
ATOM 2611 C CA . SER B 1 72 ? -3.26300 -48.08800 45.50000 1.000 42.14030 66 SER B CA 1
ATOM 2612 C C . SER B 1 72 ? -3.00000 -48.66500 44.11600 1.000 41.16506 66 SER B C 1
ATOM 2613 O O . SER B 1 72 ? -3.69100 -49.59400 43.68700 1.000 40.16646 66 SER B O 1
ATOM 2616 N N . LEU B 1 73 ? -1.99200 -48.14000 43.41400 1.000 40.97809 67 LEU B N 1
ATOM 2617 C CA . LEU B 1 73 ? -1.66300 -48.64800 42.08700 1.000 36.19191 67 LEU B CA 1
ATOM 2618 C C . LEU B 1 73 ? -1.18400 -50.09400 42.15100 1.000 37.62737 67 LEU B C 1
ATOM 2619 O O . LEU B 1 73 ? -1.54300 -50.91300 41.29700 1.000 41.05045 67 LEU B O 1
ATOM 2624 N N . ILE B 1 74 ? -0.37900 -50.43000 43.16400 1.000 35.34840 68 ILE B N 1
ATOM 2625 C CA . ILE B 1 74 ? 0.11600 -51.79900 43.29500 1.000 35.86429 68 ILE B CA 1
ATOM 2626 C C . ILE B 1 74 ? -1.03400 -52.76000 43.55200 1.000 36.38429 68 ILE B C 1
ATOM 2627 O O . ILE B 1 74 ? -1.11000 -53.83700 42.94700 1.000 36.34242 68 ILE B O 1
ATOM 2632 N N . LYS B 1 75 ? -1.95800 -52.37600 44.43600 1.000 35.93579 69 LYS B N 1
ATOM 2633 C CA . LYS B 1 75 ? -3.11900 -53.21400 44.71500 1.000 33.87967 69 LYS B CA 1
ATOM 2634 C C . LYS B 1 75 ? -4.06400 -53.26300 43.51900 1.000 33.66551 69 LYS B C 1
ATOM 2635 O O . LYS B 1 75 ? -4.57500 -54.33400 43.17100 1.000 33.66622 69 LYS B O 1
ATOM 2637 N N . LEU B 1 76 ? -4.31200 -52.11400 42.88000 1.000 31.83857 70 LEU B N 1
ATOM 2638 C CA . LEU B 1 76 ? -5.22300 -52.08700 41.73900 1.000 33.50522 70 LEU B CA 1
ATOM 2639 C C . LEU B 1 76 ? -4.65700 -52.83800 40.54400 1.000 34.07928 70 LEU B C 1
ATOM 2640 O O . LEU B 1 76 ? -5.41700 -53.45000 39.78400 1.000 39.27387 70 LEU B O 1
ATOM 2645 N N . ALA B 1 77 ? -3.33700 -52.80800 40.35500 1.000 30.56332 71 ALA B N 1
ATOM 2646 C CA . ALA B 1 77 ? -2.74600 -53.57400 39.26500 1.000 34.70888 71 ALA B CA 1
ATOM 2647 C C . ALA B 1 77 ? -2.95400 -55.06900 39.47500 1.000 38.94104 71 ALA B C 1
ATOM 2648 O O . ALA B 1 77 ? -3.28900 -55.79300 38.53300 1.000 40.23465 71 ALA B O 1
ATOM 2650 N N . LYS B 1 78 ? -2.76900 -55.54700 40.70800 1.000 40.24826 72 LYS B N 1
ATOM 2651 C CA . LYS B 1 78 ? -3.02300 -56.95200 41.01100 1.000 38.74122 72 LYS B CA 1
ATOM 2652 C C . LYS B 1 78 ? -4.51000 -57.28500 40.96400 1.000 42.23858 72 LYS B C 1
ATOM 2653 O O . LYS B 1 78 ? -4.87900 -58.41100 40.61000 1.000 43.74652 72 LYS B O 1
ATOM 2659 N N . LYS B 1 79 ? -5.37300 -56.34400 41.35600 1.000 43.41577 73 LYS B N 1
ATOM 2660 C CA . LYS B 1 79 ? -6.81000 -56.60600 41.34400 1.000 41.86206 73 LYS B CA 1
ATOM 2661 C C . LYS B 1 79 ? -7.31700 -56.83200 39.92600 1.000 38.72644 73 LYS B C 1
ATOM 2662 O O . LYS B 1 79 ? -8.05000 -57.79100 39.66100 1.000 38.17953 73 LYS B O 1
ATOM 2668 N N . TYR B 1 80 ? -6.92000 -55.96800 38.99500 1.000 38.80769 74 TYR B N 1
ATOM 2669 C CA . TYR B 1 80 ? -7.41400 -56.03200 37.62700 1.000 40.40990 74 TYR B CA 1
ATOM 2670 C C . TYR B 1 80 ? -6.40800 -56.64600 36.66200 1.000 44.60374 74 TYR B C 1
ATOM 2671 O O . TYR B 1 80 ? -6.72800 -56.81100 35.48000 1.000 45.74677 74 TYR B O 1
ATOM 2680 N N . GLU B 1 81 ? -5.21700 -57.00200 37.14200 1.000 43.79624 75 GLU B N 1
ATOM 2681 C CA . GLU B 1 81 ? -4.20700 -57.70900 36.35700 1.000 46.08542 75 GLU B CA 1
ATOM 2682 C C . GLU B 1 81 ? -3.90200 -56.97900 35.04600 1.000 43.85999 75 GLU B C 1
ATOM 2683 O O . GLU B 1 81 ? -4.00900 -57.52300 33.94600 1.000 41.55353 75 GLU B O 1
ATOM 2689 N N . LEU B 1 82 ? -3.53500 -55.70600 35.19500 1.000 43.59682 76 LEU B N 1
ATOM 2690 C CA . LEU B 1 82 ? -3.13900 -54.84300 34.09000 1.000 39.11910 76 LEU B CA 1
ATOM 2691 C C . LEU B 1 82 ? -1.99700 -53.94700 34.55900 1.000 36.05864 76 LEU B C 1
ATOM 2692 O O . LEU B 1 82 ? -1.67900 -53.88600 35.75000 1.000 37.07677 76 LEU B O 1
ATOM 2697 N N . GLU B 1 83 ? -1.37000 -53.25400 33.61200 1.000 33.14923 77 GLU B N 1
ATOM 2698 C CA . GLU B 1 83 ? -0.26100 -52.35400 33.89700 1.000 35.07328 77 GLU B CA 1
ATOM 2699 C C . GLU B 1 83 ? -0.72700 -50.90200 33.93400 1.000 32.24815 77 GLU B C 1
ATOM 2700 O O . GLU B 1 83 ? -1.63700 -50.50400 33.20200 1.000 31.57879 77 GLU B O 1
ATOM 2706 N N . ILE B 1 84 ? -0.09400 -50.11000 34.80000 1.000 33.42013 78 ILE B N 1
ATOM 2707 C CA . ILE B 1 84 ? -0.41000 -48.69500 34.96800 1.000 33.03123 78 ILE B CA 1
ATOM 2708 C C . ILE B 1 84 ? 0.86400 -47.88400 34.77500 1.000 32.04347 78 ILE B C 1
ATOM 2709 O O . ILE B 1 84 ? 1.89300 -48.17400 35.39600 1.000 34.30645 78 ILE B O 1
ATOM 2714 N N . ILE B 1 85 ? 0.78500 -46.86200 33.93000 1.000 29.26528 79 ILE B N 1
ATOM 2715 C CA . ILE B 1 85 ? 1.88200 -45.93300 33.69200 1.000 30.82285 79 ILE B CA 1
ATOM 2716 C C . ILE B 1 85 ? 1.50100 -44.60900 34.34400 1.000 28.20348 79 ILE B C 1
ATOM 2717 O O . ILE B 1 85 ? 0.46400 -44.02200 34.01000 1.000 27.90751 79 ILE B O 1
ATOM 2722 N N . ALA B 1 86 ? 2.31800 -44.14200 35.28600 1.000 25.88712 80 ALA B N 1
ATOM 2723 C CA . ALA B 1 86 ? 1.94000 -42.92000 35.98700 1.000 25.55696 80 ALA B CA 1
ATOM 2724 C C . ALA B 1 86 ? 3.16000 -42.11900 36.42300 1.000 24.90433 80 ALA B C 1
ATOM 2725 O O . ALA B 1 86 ? 4.03000 -42.64200 37.13400 1.000 22.13190 80 ALA B O 1
ATOM 2727 N N . PRO B 1 87 ? 3.24900 -40.84800 36.02900 1.000 25.10080 81 PRO B N 1
ATOM 2728 C CA . PRO B 1 87 ? 4.31400 -39.98400 36.55200 1.000 25.21000 81 PRO B CA 1
ATOM 2729 C C . PRO B 1 87 ? 4.20700 -39.85900 38.06300 1.000 22.76839 81 PRO B C 1
ATOM 2730 O O . PRO B 1 87 ? 3.13800 -39.58500 38.61100 1.000 22.80199 81 PRO B O 1
ATOM 2734 N N . TYR B 1 88 ? 5.33000 -40.06600 38.73500 1.000 23.28868 82 TYR B N 1
ATOM 2735 C CA . TYR B 1 88 ? 5.35000 -40.22500 40.18000 1.000 29.64204 82 TYR B CA 1
ATOM 2736 C C . TYR B 1 88 ? 6.47000 -39.38600 40.77200 1.000 28.76889 82 TYR B C 1
ATOM 2737 O O . TYR B 1 88 ? 7.59300 -39.38300 40.26000 1.000 27.24270 82 TYR B O 1
ATOM 2746 N N . VAL B 1 89 ? 6.17300 -38.70100 41.86900 1.000 31.03456 83 VAL B N 1
ATOM 2747 C CA . VAL B 1 89 ? 7.16700 -37.91500 42.59000 1.000 31.04351 83 VAL B CA 1
ATOM 2748 C C . VAL B 1 89 ? 7.65200 -38.76600 43.75700 1.000 30.56779 83 VAL B C 1
ATOM 2749 O O . VAL B 1 89 ? 6.90300 -39.03500 44.70200 1.000 28.57529 83 VAL B O 1
ATOM 2753 N N . SER B 1 90 ? 8.90800 -39.19900 43.67400 1.000 30.31998 84 SER B N 1
ATOM 2754 C CA . SER B 1 90 ? 9.51500 -40.08400 44.65800 1.000 31.37333 84 SER B CA 1
ATOM 2755 C C . SER B 1 90 ? 10.23200 -39.25800 45.71800 1.000 41.77798 84 SER B C 1
ATOM 2756 O O . SER B 1 90 ? 11.11600 -38.45400 45.39400 1.000 47.11016 84 SER B O 1
ATOM 2759 N N . VAL B 1 91 ? 9.84200 -39.45300 46.97400 1.000 42.62184 85 VAL B N 1
ATOM 2760 C CA . VAL B 1 91 ? 10.43800 -38.77900 48.12200 1.000 44.88454 85 VAL B CA 1
ATOM 2761 C C . VAL B 1 91 ? 11.48600 -39.70800 48.72300 1.000 48.79871 85 VAL B C 1
ATOM 2762 O O . VAL B 1 91 ? 11.15000 -40.69100 49.39600 1.000 54.42366 85 VAL B O 1
ATOM 2766 N N . GLU B 1 92 ? 12.75900 -39.37500 48.51300 1.000 46.96036 86 GLU B N 1
ATOM 2767 C CA . GLU B 1 92 ? 13.87400 -40.15400 49.01700 1.000 48.44921 86 GLU B CA 1
ATOM 2768 C C . GLU B 1 92 ? 14.33600 -39.54600 50.34000 1.000 49.30405 86 GLU B C 1
ATOM 2769 O O . GLU B 1 92 ? 13.67900 -38.66700 50.90700 1.000 51.07173 86 GLU B O 1
ATOM 2775 N N . ALA B 1 93 ? 15.47400 -40.02400 50.84500 1.000 50.55146 87 ALA B N 1
ATOM 2776 C CA . ALA B 1 93 ? 15.93500 -39.59300 52.16000 1.000 51.60764 87 ALA B CA 1
ATOM 2777 C C . ALA B 1 93 ? 16.26300 -38.10400 52.17700 1.000 48.86441 87 ALA B C 1
ATOM 2778 O O . ALA B 1 93 ? 15.80200 -37.37000 53.05900 1.000 49.16678 87 ALA B O 1
ATOM 2780 N N . LYS B 1 94 ? 17.04600 -37.63500 51.20700 1.000 46.23228 88 LYS B N 1
ATOM 2781 C CA . LYS B 1 94 ? 17.43100 -36.23400 51.14300 1.000 45.17085 88 LYS B CA 1
ATOM 2782 C C . LYS B 1 94 ? 16.83800 -35.45400 49.97200 1.000 44.71162 88 LYS B C 1
ATOM 2783 O O . LYS B 1 94 ? 17.08300 -34.24600 49.87800 1.000 46.40576 88 LYS B O 1
ATOM 2785 N N . SER B 1 95 ? 16.05700 -36.07700 49.08800 1.000 45.10708 89 SER B N 1
ATOM 2786 C CA . SER B 1 95 ? 15.65700 -35.37000 47.87300 1.000 41.90391 89 SER B CA 1
ATOM 2787 C C . SER B 1 95 ? 14.32700 -35.87900 47.33200 1.000 46.22470 89 SER B C 1
ATOM 2788 O O . SER B 1 95 ? 13.72500 -36.81500 47.85900 1.000 46.92655 89 SER B O 1
ATOM 2791 N N . TYR B 1 96 ? 13.87700 -35.21900 46.26200 1.000 50.82490 90 TYR B N 1
ATOM 2792 C CA . TYR B 1 96 ? 12.69200 -35.59600 45.50500 1.000 43.67470 90 TYR B CA 1
ATOM 2793 C C . TYR B 1 96 ? 13.16500 -36.03100 44.12600 1.000 44.36293 90 TYR B C 1
ATOM 2794 O O . TYR B 1 96 ? 14.08900 -35.43400 43.56800 1.000 45.32873 90 TYR B O 1
ATOM 2803 N N . LYS B 1 97 ? 12.53600 -37.06800 43.57800 1.000 45.09772 91 LYS B N 1
ATOM 2804 C CA . LYS B 1 97 ? 12.83800 -37.54100 42.23300 1.000 43.19358 91 LYS B CA 1
ATOM 2805 C C . LYS B 1 97 ? 11.56500 -37.61600 41.40400 1.000 40.56505 91 LYS B C 1
ATOM 2806 O O . LYS B 1 97 ? 10.51600 -38.04000 41.89600 1.000 42.41996 91 LYS B O 1
ATOM 2812 N N . LYS B 1 98 ? 11.66500 -37.21000 40.14200 1.000 36.63817 92 LYS B N 1
ATOM 2813 C CA . LYS B 1 98 ? 10.54800 -37.28100 39.20800 1.000 32.27193 92 LYS B CA 1
ATOM 2814 C C . LYS B 1 98 ? 10.71600 -38.53800 38.36900 1.000 35.81263 92 LYS B C 1
ATOM 2815 O O . LYS B 1 98 ? 11.62200 -38.61900 37.53100 1.000 38.71699 92 LYS B O 1
ATOM 2821 N N . LEU B 1 99 ? 9.83600 -39.50700 38.58200 1.000 35.90455 93 LEU B N 1
ATOM 2822 C CA . LEU B 1 99 ? 9.89800 -40.76300 37.86500 1.000 32.58165 93 LEU B CA 1
ATOM 2823 C C . LEU B 1 99 ? 8.57500 -40.98900 37.15300 1.000 32.67903 93 LEU B C 1
ATOM 2824 O O . LEU B 1 99 ? 7.59000 -40.27600 37.36500 1.000 31.97698 93 LEU B O 1
ATOM 2829 N N . CYS B 1 100 ? 8.56900 -41.99300 36.28700 1.000 31.69120 94 CYS B N 1
ATOM 2830 C CA . CYS B 1 100 ? 7.33900 -42.52600 35.72600 1.000 30.36801 94 CYS B CA 1
ATOM 2831 C C . CYS B 1 100 ? 7.25100 -43.98500 36.13500 1.000 32.66690 94 CYS B C 1
ATOM 2832 O O . CYS B 1 100 ? 8.10800 -44.78700 35.75600 1.000 38.07222 94 CYS B O 1
ATOM 2835 N N . LEU B 1 101 ? 6.24000 -44.32100 36.92700 1.000 32.51653 95 LEU B N 1
ATOM 2836 C CA . LEU B 1 101 ? 6.06700 -45.69600 37.35900 1.000 33.09952 95 LEU B CA 1
ATOM 2837 C C . LEU B 1 101 ? 5.37800 -46.50700 36.27000 1.000 34.23732 95 LEU B C 1
ATOM 2838 O O . LEU B 1 101 ? 4.50400 -46.00700 35.55700 1.000 36.66826 95 LEU B O 1
ATOM 2843 N N . LYS B 1 102 ? 5.78000 -47.76900 36.14900 1.000 32.63554 96 LYS B N 1
ATOM 2844 C CA . LYS B 1 102 ? 5.09600 -48.75800 35.32200 1.000 32.42930 96 LYS B CA 1
ATOM 2845 C C . LYS B 1 102 ? 4.70800 -49.88100 36.27400 1.000 35.80289 96 LYS B C 1
ATOM 2846 O O . LYS B 1 102 ? 5.43000 -50.87000 36.42900 1.000 37.52527 96 LYS B O 1
ATOM 2852 N N . VAL B 1 103 ? 3.58000 -49.69700 36.95100 1.000 33.38062 97 VAL B N 1
ATOM 2853 C CA . VAL B 1 103 ? 3.11300 -50.66200 37.93700 1.000 30.78497 97 VAL B CA 1
ATOM 2854 C C . VAL B 1 103 ? 2.45000 -51.82400 37.21200 1.000 29.43531 97 VAL B C 1
ATOM 2855 O O . VAL B 1 103 ? 1.56900 -51.62600 36.36900 1.000 27.78047 97 VAL B O 1
ATOM 2859 N N . THR B 1 104 ? 2.86300 -53.03600 37.54500 1.000 31.03336 98 THR B N 1
ATOM 2860 C CA . THR B 1 104 ? 2.36500 -54.25900 36.93400 1.000 34.60819 98 THR B CA 1
ATOM 2861 C C . THR B 1 104 ? 1.88500 -55.19700 38.02600 1.000 37.22293 98 THR B C 1
ATOM 2862 O O . THR B 1 104 ? 2.12300 -54.96100 39.21500 1.000 37.29668 98 THR B O 1
ATOM 2866 N N . PRO B 1 105 ? 1.16600 -56.26300 37.65900 1.000 37.42776 99 PRO B N 1
ATOM 2867 C CA . PRO B 1 105 ? 0.78500 -57.26200 38.66900 1.000 38.00803 99 PRO B CA 1
ATOM 2868 C C . PRO B 1 105 ? 1.97900 -57.92100 39.32600 1.000 39.13592 99 PRO B C 1
ATOM 2869 O O . PRO B 1 105 ? 1.88000 -58.37900 40.47100 1.000 38.60467 99 PRO B O 1
ATOM 2873 N N . ASN B 1 106 ? 3.09900 -58.01200 38.61500 1.000 42.86139 100 ASN B N 1
ATOM 2874 C CA . ASN B 1 106 ? 4.28600 -58.70600 39.08800 1.000 49.44812 100 ASN B CA 1
ATOM 2875 C C . ASN B 1 106 ? 5.31800 -57.79800 39.75200 1.000 45.58508 100 ASN B C 1
ATOM 2876 O O . ASN B 1 106 ? 6.32900 -58.30200 40.24600 1.000 50.43358 100 ASN B O 1
ATOM 2881 N N . GLY B 1 107 ? 5.11000 -56.49000 39.76900 1.000 40.54333 101 GLY B N 1
ATOM 2882 C CA . GLY B 1 107 ? 6.05300 -55.60400 40.42000 1.000 39.34177 101 GLY B CA 1
ATOM 2883 C C . GLY B 1 107 ? 5.89600 -54.17400 39.93700 1.000 36.49414 101 GLY B C 1
ATOM 2884 O O . GLY B 1 107 ? 4.97500 -53.84600 39.19200 1.000 37.38758 101 GLY B O 1
ATOM 2885 N N . VAL B 1 108 ? 6.83400 -53.33400 40.37100 1.000 35.45875 102 VAL B N 1
ATOM 2886 C CA . VAL B 1 108 ? 6.87000 -51.92400 39.99400 1.000 33.38178 102 VAL B CA 1
ATOM 2887 C C . VAL B 1 108 ? 8.22400 -51.62200 39.36700 1.000 39.22833 102 VAL B C 1
ATOM 2888 O O . VAL B 1 108 ? 9.26800 -51.83700 39.99500 1.000 36.09607 102 VAL B O 1
ATOM 2892 N N . LYS B 1 109 ? 8.20100 -51.12100 38.13400 1.000 44.24628 103 LYS B N 1
ATOM 2893 C CA . LYS B 1 109 ? 9.37400 -50.59500 37.45500 1.000 42.74655 103 LYS B CA 1
ATOM 2894 C C . LYS B 1 109 ? 9.20900 -49.09000 37.29000 1.000 39.38388 103 LYS B C 1
ATOM 2895 O O . LYS B 1 109 ? 8.08800 -48.58400 37.19600 1.000 41.74999 103 LYS B O 1
ATOM 2901 N N . SER B 1 110 ? 10.32600 -48.36700 37.27200 1.000 34.35197 104 SER B N 1
ATOM 2902 C CA . SER B 1 110 ? 10.27600 -46.91400 37.22000 1.000 32.49168 104 SER B CA 1
ATOM 2903 C C . SER B 1 110 ? 11.23900 -46.38100 36.16900 1.000 30.66830 104 SER B C 1
ATOM 2904 O O . SER B 1 110 ? 12.31000 -46.94500 35.93400 1.000 31.69886 104 SER B O 1
ATOM 2907 N N . TYR B 1 111 ? 10.84500 -45.26700 35.55400 1.000 29.09399 105 TYR B N 1
ATOM 2908 C CA . TYR B 1 111 ? 11.65700 -44.55300 34.57700 1.000 29.44512 105 TYR B CA 1
ATOM 2909 C C . TYR B 1 111 ? 11.97400 -43.17600 35.14400 1.000 28.29432 105 TYR B C 1
ATOM 2910 O O . TYR B 1 111 ? 11.06300 -42.38700 35.41500 1.000 27.30874 105 TYR B O 1
ATOM 2919 N N . GLU B 1 112 ? 13.26000 -42.89000 35.30900 1.000 29.54480 106 GLU B N 1
ATOM 2920 C CA . GLU B 1 112 ? 13.72300 -41.61800 35.84800 1.000 31.60905 106 GLU B CA 1
ATOM 2921 C C . GLU B 1 112 ? 13.93500 -40.64000 34.69800 1.000 33.53016 106 GLU B C 1
ATOM 2922 O O . GLU B 1 112 ? 14.71600 -40.91700 33.78000 1.000 39.14875 106 GLU B O 1
ATOM 2928 N N . GLN B 1 113 ? 13.24700 -39.50100 34.75200 1.000 28.28484 107 GLN B N 1
ATOM 2929 C CA . GLN B 1 113 ? 13.33100 -38.52800 33.67100 1.000 30.03377 107 GLN B CA 1
ATOM 2930 C C . GLN B 1 113 ? 14.76600 -38.05600 33.48400 1.000 30.79185 107 GLN B C 1
ATOM 2931 O O . GLN B 1 113 ? 15.45500 -37.71600 34.45000 1.000 30.91280 107 GLN B O 1
ATOM 2937 N N . GLN B 1 114 ? 15.21800 -38.05700 32.23100 1.000 31.19125 108 GLN B N 1
ATOM 2938 C CA . GLN B 1 114 ? 16.59900 -37.72500 31.91400 1.000 29.61784 108 GLN B CA 1
ATOM 2939 C C . GLN B 1 114 ? 16.81300 -36.25000 31.62300 1.000 35.64101 108 GLN B C 1
ATOM 2940 O O . GLN B 1 114 ? 17.89300 -35.72300 31.92200 1.000 44.26416 108 GLN B O 1
ATOM 2946 N N . ILE B 1 115 ? 15.82700 -35.56700 31.05100 1.000 30.74375 109 ILE B N 1
ATOM 2947 C CA . ILE B 1 115 ? 15.93700 -34.14200 30.75800 1.000 31.48391 109 ILE B CA 1
ATOM 2948 C C . ILE B 1 115 ? 14.77100 -33.43500 31.43400 1.000 36.34323 109 ILE B C 1
ATOM 2949 O O . ILE B 1 115 ? 13.60400 -33.72800 31.14300 1.000 37.84784 109 ILE B O 1
ATOM 2954 N N . LEU B 1 116 ? 15.09200 -32.49300 32.31800 1.000 36.04730 110 LEU B N 1
ATOM 2955 C CA . LEU B 1 116 ? 14.12300 -31.75600 33.11400 1.000 31.30008 110 LEU B CA 1
ATOM 2956 C C . LEU B 1 116 ? 14.10600 -30.28700 32.70400 1.000 30.67511 110 LEU B C 1
ATOM 2957 O O . LEU B 1 116 ? 15.09400 -29.74800 32.19800 1.000 32.71383 110 LEU B O 1
ATOM 2962 N N . MET B 1 117 ? 12.98000 -29.63100 32.95900 1.000 31.05613 111 MET B N 1
ATOM 2963 C CA . MET B 1 117 ? 12.83800 -28.22500 32.58900 1.000 32.27845 111 MET B CA 1
ATOM 2964 C C . MET B 1 117 ? 13.63600 -27.34500 33.54800 1.000 36.37535 111 MET B C 1
ATOM 2965 O O . MET B 1 117 ? 13.48500 -27.47300 34.77000 1.000 38.45654 111 MET B O 1
ATOM 2970 N N . PRO B 1 118 ? 14.50400 -26.46600 33.04600 1.000 36.31383 112 PRO B N 1
ATOM 2971 C CA . PRO B 1 118 ? 15.27900 -25.56800 33.92300 1.000 38.18365 112 PRO B CA 1
ATOM 2972 C C . PRO B 1 118 ? 14.78100 -24.12700 33.97200 1.000 36.69029 112 PRO B C 1
ATOM 2973 O O . PRO B 1 118 ? 15.47700 -23.28400 34.54700 1.000 38.46648 112 PRO B O 1
ATOM 2977 N N . TYR B 1 119 ? 13.62600 -23.83100 33.38900 1.000 36.80780 113 TYR B N 1
ATOM 2978 C CA . TYR B 1 119 ? 13.13800 -22.46100 33.29500 1.000 37.76901 113 TYR B CA 1
ATOM 2979 C C . TYR B 1 119 ? 12.70200 -21.94700 34.66400 1.000 37.57258 113 TYR B C 1
ATOM 2980 O O . TYR B 1 119 ? 12.16500 -22.69800 35.47700 1.000 37.19986 113 TYR B O 1
ATOM 2989 N N . GLU B 1 120 ? 12.93400 -20.65300 34.91200 1.000 38.82648 114 GLU B N 1
ATOM 2990 C CA . GLU B 1 120 ? 12.79100 -20.10500 36.26100 1.000 40.52513 114 GLU B CA 1
ATOM 2991 C C . GLU B 1 120 ? 11.38800 -20.31500 36.82400 1.000 40.72495 114 GLU B C 1
ATOM 2992 O O . GLU B 1 120 ? 11.22800 -20.72100 37.98300 1.000 39.56711 114 GLU B O 1
ATOM 2998 N N . HIS B 1 121 ? 10.35600 -20.05100 36.01600 1.000 43.65099 115 HIS B N 1
ATOM 2999 C CA . HIS B 1 121 ? 8.98200 -20.15900 36.50100 1.000 44.88070 115 HIS B CA 1
ATOM 3000 C C . HIS B 1 121 ? 8.55000 -21.60300 36.72000 1.000 43.25392 115 HIS B C 1
ATOM 3001 O O . HIS B 1 121 ? 7.54900 -21.84300 37.40300 1.000 44.95703 115 HIS B O 1
ATOM 3008 N N . TRP B 1 122 ? 9.25700 -22.56100 36.12700 1.000 40.40607 116 TRP B N 1
ATOM 3009 C CA . TRP B 1 122 ? 8.91200 -23.96800 36.21700 1.000 39.09302 116 TRP B CA 1
ATOM 3010 C C . TRP B 1 122 ? 10.21200 -24.77400 36.27800 1.000 41.73221 116 TRP B C 1
ATOM 3011 O O . TRP B 1 122 ? 10.51600 -25.59400 35.41700 1.000 45.77854 116 TRP B O 1
ATOM 3022 N N . ASN B 1 123 ? 11.01600 -24.51000 37.31100 1.000 42.53078 117 ASN B N 1
ATOM 3023 C CA . ASN B 1 123 ? 12.37100 -25.05600 37.42100 1.000 41.63832 117 ASN B CA 1
ATOM 3024 C C . ASN B 1 123 ? 12.31600 -26.44700 38.04900 1.000 42.68588 117 ASN B C 1
ATOM 3025 O O . ASN B 1 123 ? 12.57800 -26.64000 39.23900 1.000 51.29635 117 ASN B O 1
ATOM 3030 N N . GLU B 1 124 ? 11.99600 -27.44300 37.21800 1.000 38.18340 118 GLU B N 1
ATOM 3031 C CA . GLU B 1 124 ? 12.01200 -28.81900 37.70200 1.000 39.60185 118 GLU B CA 1
ATOM 3032 C C . GLU B 1 124 ? 13.43300 -29.33100 37.88500 1.000 44.28292 118 GLU B C 1
ATOM 3033 O O . GLU B 1 124 ? 13.67000 -30.19900 38.73300 1.000 43.46711 118 GLU B O 1
ATOM 3039 N N . GLU B 1 125 ? 14.38300 -28.81100 37.10300 1.000 48.54568 119 GLU B N 1
ATOM 3040 C CA . GLU B 1 125 ? 15.77700 -29.22400 37.24100 1.000 49.31489 119 GLU B CA 1
ATOM 3041 C C . GLU B 1 125 ? 16.33000 -28.85700 38.61400 1.000 48.22959 119 GLU B C 1
ATOM 3042 O O . GLU B 1 125 ? 17.13400 -29.60100 39.18900 1.000 53.08835 119 GLU B O 1
ATOM 3048 N N . LYS B 1 126 ? 15.91700 -27.70900 39.15200 1.000 43.81010 120 LYS B N 1
ATOM 3049 C CA . LYS B 1 126 ? 16.37800 -27.29400 40.47300 1.000 46.16324 120 LYS B CA 1
ATOM 3050 C C . LYS B 1 126 ? 15.69700 -28.09800 41.57400 1.000 45.47847 120 LYS B C 1
ATOM 3051 O O . LYS B 1 126 ? 16.35800 -28.56900 42.50600 1.000 46.71703 120 LYS B O 1
ATOM 3057 N N . PHE B 1 127 ? 14.37900 -28.28800 41.46500 1.000 45.32789 121 PHE B N 1
ATOM 3058 C CA . PHE B 1 127 ? 13.61100 -28.91900 42.53500 1.000 46.16448 121 PHE B CA 1
ATOM 3059 C C . PHE B 1 127 ? 13.94600 -30.39900 42.67500 1.000 47.53707 121 PHE B C 1
ATOM 3060 O O . PHE B 1 127 ? 14.09000 -30.90400 43.79500 1.000 58.26784 121 PHE B O 1
ATOM 3068 N N . PHE B 1 128 ? 14.05100 -31.11400 41.56100 1.000 39.93107 122 PHE B N 1
ATOM 3069 C CA . PHE B 1 128 ? 14.29900 -32.54600 41.58800 1.000 38.61318 122 PHE B CA 1
ATOM 3070 C C . PHE B 1 128 ? 15.79300 -32.84700 41.55700 1.000 40.17983 122 PHE B C 1
ATOM 3071 O O . PHE B 1 128 ? 16.61500 -32.02200 41.14900 1.000 43.74899 122 PHE B O 1
ATOM 3079 N N . SER B 1 129 ? 16.13800 -34.04400 42.02900 1.000 39.53586 123 SER B N 1
ATOM 3080 C CA . SER B 1 129 ? 17.51800 -34.50900 42.02900 1.000 40.76723 123 SER B CA 1
ATOM 3081 C C . SER B 1 129 ? 17.64200 -35.75000 41.15400 1.000 40.17845 123 SER B C 1
ATOM 3082 O O . SER B 1 129 ? 18.20200 -36.76400 41.57900 1.000 40.04257 123 SER B O 1
ATOM 3085 N N . ASN B 1 130 ? 17.09900 -35.68200 39.94100 1.000 41.12990 124 ASN B N 1
ATOM 3086 C CA . ASN B 1 130 ? 17.12500 -36.81600 39.02800 1.000 39.59154 124 ASN B CA 1
ATOM 3087 C C . ASN B 1 130 ? 18.54400 -37.08800 38.54300 1.000 39.59770 124 ASN B C 1
ATOM 3088 O O . ASN B 1 130 ? 19.36100 -36.17500 38.39600 1.000 39.94605 124 ASN B O 1
ATOM 3093 N N . LYS B 1 131 ? 18.83700 -38.36300 38.29700 1.000 43.98132 125 LYS B N 1
ATOM 3094 C CA . LYS B 1 131 ? 20.15000 -38.73400 37.78800 1.000 52.03075 125 LYS B CA 1
ATOM 3095 C C . LYS B 1 131 ? 20.29400 -38.25500 36.35000 1.000 65.08683 125 LYS B C 1
ATOM 3096 O O . LYS B 1 131 ? 19.40700 -38.47500 35.51700 1.000 68.00207 125 LYS B O 1
ATOM 3098 N N . THR B 1 132 ? 21.40300 -37.57400 36.06500 1.000 70.64116 126 THR B N 1
ATOM 3099 C CA . THR B 1 132 ? 21.67200 -37.11000 34.71500 1.000 67.89462 126 THR B CA 1
ATOM 3100 C C . THR B 1 132 ? 22.57700 -38.11100 34.01500 1.000 60.89868 126 THR B C 1
ATOM 3101 O O . THR B 1 132 ? 23.75700 -38.22200 34.38300 1.000 61.87397 126 THR B O 1
ATOM 3105 N N . PRO B 1 133 ? 22.09000 -38.86000 33.03100 1.000 54.06022 127 PRO B N 1
ATOM 3106 C CA . PRO B 1 133 ? 22.94800 -39.83400 32.35400 1.000 57.63857 127 PRO B CA 1
ATOM 3107 C C . PRO B 1 133 ? 23.90300 -39.15300 31.38700 1.000 59.37659 127 PRO B C 1
ATOM 3108 O O . PRO B 1 133 ? 23.63400 -38.07100 30.86200 1.000 60.43127 127 PRO B O 1
ATOM 3112 N N . SER B 1 134 ? 25.03800 -39.81000 31.15400 1.000 61.42171 128 SER B N 1
ATOM 3113 C CA . SER B 1 134 ? 26.00300 -39.28500 30.19400 1.000 65.66789 128 SER B CA 1
ATOM 3114 C C . SER B 1 134 ? 25.46500 -39.35000 28.77100 1.000 66.58964 128 SER B C 1
ATOM 3115 O O . SER B 1 134 ? 25.64400 -38.41100 27.98700 1.000 72.17527 128 SER B O 1
ATOM 3117 N N . GLU B 1 135 ? 24.79400 -40.44200 28.42700 1.000 57.26077 129 GLU B N 1
ATOM 3118 C CA . GLU B 1 135 ? 24.19400 -40.62300 27.11800 1.000 46.98613 129 GLU B CA 1
ATOM 3119 C C . GLU B 1 135 ? 22.71100 -40.89200 27.30500 1.000 42.62695 129 GLU B C 1
ATOM 3120 O O . GLU B 1 135 ? 22.30800 -41.61700 28.21900 1.000 42.93103 129 GLU B O 1
ATOM 3122 N N . LEU B 1 136 ? 21.90600 -40.30200 26.43500 1.000 38.33305 130 LEU B N 1
ATOM 3123 C CA . LEU B 1 136 ? 20.46900 -40.49300 26.48500 1.000 27.99102 130 LEU B CA 1
ATOM 3124 C C . LEU B 1 136 ? 20.09700 -41.85900 25.93300 1.000 26.64350 130 LEU B C 1
ATOM 3125 O O . LEU B 1 136 ? 20.64700 -42.31200 24.92500 1.000 27.34846 130 LEU B O 1
ATOM 3130 N N . LYS B 1 137 ? 19.18900 -42.53200 26.63200 1.000 25.89591 131 LYS B N 1
ATOM 3131 C CA . LYS B 1 137 ? 18.66800 -43.81600 26.19300 1.000 30.75923 131 LYS B CA 1
ATOM 3132 C C . LYS B 1 137 ? 17.16400 -43.79500 26.41200 1.000 37.36088 131 LYS B C 1
ATOM 3133 O O . LYS B 1 137 ? 16.69600 -43.48400 27.51200 1.000 43.56388 131 LYS B O 1
ATOM 3135 N N . ILE B 1 138 ? 16.41400 -44.13200 25.36400 1.000 37.91186 132 ILE B N 1
ATOM 3136 C CA . ILE B 1 138 ? 14.96200 -44.15900 25.45800 1.000 36.90406 132 ILE B CA 1
ATOM 3137 C C . ILE B 1 138 ? 14.52700 -45.33800 26.31000 1.000 35.45266 132 ILE B C 1
ATOM 3138 O O . ILE B 1 138 ? 15.15600 -46.40600 26.30200 1.000 36.95443 132 ILE B O 1
ATOM 3143 N N . PHE B 1 139 ? 13.45800 -45.14200 27.07200 1.000 31.82205 133 PHE B N 1
ATOM 3144 C CA . PHE B 1 139 ? 12.88900 -46.21200 27.87500 1.000 31.62981 133 PHE B CA 1
ATOM 3145 C C . PHE B 1 139 ? 11.92800 -46.99200 26.98700 1.000 28.46322 133 PHE B C 1
ATOM 3146 O O . PHE B 1 139 ? 10.93400 -46.44000 26.50500 1.000 26.14615 133 PHE B O 1
ATOM 3154 N N . THR B 1 140 ? 12.22800 -48.26800 26.76600 1.000 29.54420 134 THR B N 1
ATOM 3155 C CA . THR B 1 140 ? 11.45600 -49.10300 25.86100 1.000 30.66895 134 THR B CA 1
ATOM 3156 C C . THR B 1 140 ? 10.94200 -50.33700 26.58400 1.000 36.27097 134 THR B C 1
ATOM 3157 O O . THR B 1 140 ? 11.61600 -50.90200 27.45200 1.000 39.92730 134 THR B O 1
ATOM 3161 N N . PHE B 1 141 ? 9.74300 -50.75800 26.19200 1.000 35.09977 135 PHE B N 1
ATOM 3162 C CA . PHE B 1 141 ? 9.12800 -51.96100 26.72300 1.000 29.92247 135 PHE B CA 1
ATOM 3163 C C . PHE B 1 141 ? 8.25800 -52.58700 25.64500 1.000 30.53253 135 PHE B C 1
ATOM 3164 O O . PHE B 1 141 ? 7.84500 -51.92700 24.68700 1.000 29.37962 135 PHE B O 1
ATOM 3172 N N . ASN B 1 142 ? 7.98400 -53.87600 25.81400 1.000 35.42057 136 ASN B N 1
ATOM 3173 C CA . ASN B 1 142 ? 7.13700 -54.62800 24.90000 1.000 38.12682 136 ASN B CA 1
ATOM 3174 C C . ASN B 1 142 ? 5.78200 -54.77800 25.57500 1.000 41.78203 136 ASN B C 1
ATOM 3175 O O . ASN B 1 142 ? 5.70100 -55.29400 26.69500 1.000 47.04200 136 ASN B O 1
ATOM 3180 N N . TYR B 1 143 ? 4.73000 -54.30700 24.91500 1.000 40.34925 137 TYR B N 1
ATOM 3181 C CA . TYR B 1 143 ? 3.36100 -54.46600 25.40000 1.000 44.73219 137 TYR B CA 1
ATOM 3182 C C . TYR B 1 143 ? 2.63100 -55.34200 24.39300 1.000 49.36233 137 TYR B C 1
ATOM 3183 O O . TYR B 1 143 ? 2.23900 -54.87000 23.32100 1.000 56.71749 137 TYR B O 1
ATOM 3192 N N . GLU B 1 144 ? 2.43800 -56.61200 24.74900 1.000 46.81072 138 GLU B N 1
ATOM 3193 C CA . GLU B 1 144 ? 1.83500 -57.60800 23.86200 1.000 48.40956 138 GLU B CA 1
ATOM 3194 C C . GLU B 1 144 ? 2.66500 -57.62600 22.58300 1.000 48.28807 138 GLU B C 1
ATOM 3195 O O . GLU B 1 144 ? 3.88400 -57.85800 22.67100 1.000 49.30186 138 GLU B O 1
ATOM 3201 N N . LYS B 1 145 ? 2.09300 -57.37700 21.40800 1.000 48.76095 139 LYS B N 1
ATOM 3202 C CA . LYS B 1 145 ? 2.85500 -57.42900 20.16500 1.000 51.92239 139 LYS B CA 1
ATOM 3203 C C . LYS B 1 145 ? 3.44700 -56.08200 19.75600 1.000 51.04025 139 LYS B C 1
ATOM 3204 O O . LYS B 1 145 ? 4.15300 -56.01500 18.74400 1.000 50.97815 139 LYS B O 1
ATOM 3206 N N . LEU B 1 146 ? 3.19600 -55.02000 20.51700 1.000 48.09727 140 LEU B N 1
ATOM 3207 C CA . LEU B 1 146 ? 3.66200 -53.68300 20.17600 1.000 40.57782 140 LEU B CA 1
ATOM 3208 C C . LEU B 1 146 ? 5.02800 -53.39800 20.79000 1.000 41.41521 140 LEU B C 1
ATOM 3209 O O . LEU B 1 146 ? 5.33900 -53.84400 21.89700 1.000 49.55258 140 LEU B O 1
ATOM 3214 N N . LYS B 1 147 ? 5.83600 -52.62600 20.06700 1.000 36.15348 141 LYS B N 1
ATOM 3215 C CA . LYS B 1 147 ? 7.09200 -52.09700 20.58600 1.000 38.05581 141 LYS B CA 1
ATOM 3216 C C . LYS B 1 147 ? 6.83700 -50.66400 21.03500 1.000 39.60001 141 LYS B C 1
ATOM 3217 O O . LYS B 1 147 ? 6.50500 -49.80300 20.21200 1.000 36.70831 141 LYS B O 1
ATOM 3223 N N . CYS B 1 148 ? 6.97900 -50.41200 22.33500 1.000 39.39919 142 CYS B N 1
ATOM 3224 C CA . CYS B 1 148 ? 6.59800 -49.13300 22.91200 1.000 31.03377 142 CYS B CA 1
ATOM 3225 C C . CYS B 1 148 ? 7.80100 -48.40800 23.49600 1.000 29.41632 142 CYS B C 1
ATOM 3226 O O . CYS B 1 148 ? 8.80800 -49.01500 23.86500 1.000 29.82797 142 CYS B O 1
ATOM 3229 N N . ALA B 1 149 ? 7.66600 -47.08900 23.59000 1.000 30.45931 143 ALA B N 1
ATOM 3230 C CA . ALA B 1 149 ? 8.65800 -46.23200 24.21700 1.000 30.12041 143 ALA B CA 1
ATOM 3231 C C . ALA B 1 149 ? 7.95900 -45.28000 25.17600 1.000 28.57976 143 ALA B C 1
ATOM 3232 O O . ALA B 1 149 ? 6.78800 -44.93400 24.99500 1.000 27.91021 143 ALA B O 1
ATOM 3234 N N . LEU B 1 150 ? 8.68300 -44.88000 26.21600 1.000 26.79399 144 LEU B N 1
ATOM 3235 C CA . LEU B 1 150 ? 8.16400 -43.99200 27.24600 1.000 30.45931 144 LEU B CA 1
ATOM 3236 C C . LEU B 1 150 ? 8.98500 -42.71100 27.23900 1.000 32.57695 144 LEU B C 1
ATOM 3237 O O . LEU B 1 150 ? 10.19800 -42.74600 27.47500 1.000 36.96254 144 LEU B O 1
ATOM 3242 N N . LEU B 1 151 ? 8.32500 -41.58900 26.97300 1.000 30.15613 145 LEU B N 1
ATOM 3243 C CA . LEU B 1 151 ? 8.97600 -40.28900 26.92500 1.000 30.92541 145 LEU B CA 1
ATOM 3244 C C . LEU B 1 151 ? 8.18500 -39.29500 27.75700 1.000 30.07013 145 LEU B C 1
ATOM 3245 O O . LEU B 1 151 ? 6.95200 -39.29900 27.72900 1.000 32.84845 145 LEU B O 1
ATOM 3250 N N . PHE B 1 152 ? 8.89200 -38.44700 28.49600 1.000 30.94913 146 PHE B N 1
ATOM 3251 C CA . PHE B 1 152 ? 8.21600 -37.36300 29.18600 1.000 35.96139 146 PHE B CA 1
ATOM 3252 C C . PHE B 1 152 ? 7.89800 -36.24600 28.19700 1.000 45.76871 146 PHE B C 1
ATOM 3253 O O . PHE B 1 152 ? 8.50600 -36.13700 27.12900 1.000 48.86035 146 PHE B O 1
ATOM 3261 N N . GLY B 1 153 ? 6.93300 -35.40400 28.57200 1.000 49.85485 147 GLY B N 1
ATOM 3262 C CA . GLY B 1 153 ? 6.46100 -34.38400 27.65000 1.000 47.61350 147 GLY B CA 1
ATOM 3263 C C . GLY B 1 153 ? 7.56600 -33.46600 27.17000 1.000 42.14769 147 GLY B C 1
ATOM 3264 O O . GLY B 1 153 ? 7.67200 -33.17900 25.97600 1.000 44.79672 147 GLY B O 1
ATOM 3265 N N . PHE B 1 154 ? 8.41900 -33.01400 28.08800 1.000 35.15520 148 PHE B N 1
ATOM 3266 C CA . PHE B 1 154 ? 9.48000 -32.08800 27.71000 1.000 31.31749 148 PHE B CA 1
ATOM 3267 C C . PHE B 1 154 ? 10.54100 -32.75800 26.85200 1.000 30.24055 148 PHE B C 1
ATOM 3268 O O . PHE B 1 154 ? 11.13400 -32.10800 25.98400 1.000 32.08193 148 PHE B O 1
ATOM 3276 N N . GLU B 1 155 ? 10.78900 -34.05000 27.07500 1.000 27.62453 149 GLU B N 1
ATOM 3277 C CA . GLU B 1 155 ? 11.85400 -34.75800 26.37800 1.000 25.71044 149 GLU B CA 1
ATOM 3278 C C . GLU B 1 155 ? 11.55900 -34.96200 24.89300 1.000 25.17211 149 GLU B C 1
ATOM 3279 O O . GLU B 1 155 ? 12.48400 -35.26300 24.13000 1.000 24.48873 149 GLU B O 1
ATOM 3285 N N . THR B 1 156 ? 10.31300 -34.77200 24.45500 1.000 25.07487 150 THR B N 1
ATOM 3286 C CA . THR B 1 156 ? 9.97500 -34.95600 23.04800 1.000 31.81714 150 THR B CA 1
ATOM 3287 C C . THR B 1 156 ? 10.56200 -33.87100 22.15600 1.000 38.86588 150 THR B C 1
ATOM 3288 O O . THR B 1 156 ? 10.48800 -33.99600 20.92700 1.000 44.54841 150 THR B O 1
ATOM 3292 N N . HIS B 1 157 ? 11.14300 -32.82400 22.73800 1.000 37.34272 151 HIS B N 1
ATOM 3293 C CA . HIS B 1 157 ? 11.70800 -31.71300 21.98600 1.000 35.88533 151 HIS B CA 1
ATOM 3294 C C . HIS B 1 157 ? 13.09600 -32.00700 21.43500 1.000 33.02710 151 HIS B C 1
ATOM 3295 O O . HIS B 1 157 ? 13.65800 -31.15300 20.74100 1.000 38.18073 151 HIS B O 1
ATOM 3302 N N . PHE B 1 158 ? 13.66000 -33.17800 21.71700 1.000 29.08044 152 PHE B N 1
ATOM 3303 C CA . PHE B 1 158 ? 15.05300 -33.48000 21.41300 1.000 34.18418 152 PHE B CA 1
ATOM 3304 C C . PHE B 1 158 ? 15.17000 -34.58000 20.36300 1.000 37.70155 152 PHE B C 1
ATOM 3305 O O . PHE B 1 158 ? 14.59400 -35.66300 20.52200 1.000 38.23998 152 PHE B O 1
ATOM 3313 N N . ASP B 1 159 ? 15.91200 -34.28600 19.28500 1.000 35.49689 153 ASP B N 1
ATOM 3314 C CA . ASP B 1 159 ? 16.03400 -35.21800 18.16600 1.000 33.38483 153 ASP B CA 1
ATOM 3315 C C . ASP B 1 159 ? 16.72000 -36.51900 18.57100 1.000 34.16267 153 ASP B C 1
ATOM 3316 O O . ASP B 1 159 ? 16.45700 -37.56800 17.96800 1.000 33.22272 153 ASP B O 1
ATOM 3321 N N . ILE B 1 160 ? 17.59700 -36.47100 19.57900 1.000 36.19400 154 ILE B N 1
ATOM 3322 C CA . ILE B 1 160 ? 18.36700 -37.65200 19.97300 1.000 34.68185 154 ILE B CA 1
ATOM 3323 C C . ILE B 1 160 ? 17.44500 -38.79600 20.37300 1.000 34.38300 154 ILE B C 1
ATOM 3324 O O . ILE B 1 160 ? 17.69100 -39.96100 20.03300 1.000 34.48307 154 ILE B O 1
ATOM 3329 N N . PHE B 1 161 ? 16.35600 -38.48200 21.07800 1.000 35.50760 155 PHE B N 1
ATOM 3330 C CA . PHE B 1 161 ? 15.41700 -39.51900 21.49200 1.000 34.69317 155 PHE B CA 1
ATOM 3331 C C . PHE B 1 161 ? 14.73300 -40.15800 20.29200 1.000 33.91144 155 PHE B C 1
ATOM 3332 O O . PHE B 1 161 ? 14.55100 -41.38100 20.24600 1.000 32.43014 155 PHE B O 1
ATOM 3340 N N . TRP B 1 162 ? 14.32700 -39.34300 19.32200 1.000 33.45625 156 TRP B N 1
ATOM 3341 C CA . TRP B 1 162 ? 13.57000 -39.86400 18.19400 1.000 27.93460 156 TRP B CA 1
ATOM 3342 C C . TRP B 1 162 ? 14.43800 -40.71000 17.27400 1.000 27.00201 156 TRP B C 1
ATOM 3343 O O . TRP B 1 162 ? 13.95100 -41.68500 16.69400 1.000 26.64702 156 TRP B O 1
ATOM 3354 N N . GLN B 1 163 ? 15.72100 -40.36400 17.14100 1.000 29.76779 157 GLN B N 1
ATOM 3355 C CA . GLN B 1 163 ? 16.63000 -41.19600 16.36200 1.000 32.18602 157 GLN B CA 1
ATOM 3356 C C . GLN B 1 163 ? 16.70200 -42.60200 16.94200 1.000 34.46437 157 GLN B C 1
ATOM 3357 O O . GLN B 1 163 ? 16.68600 -43.59300 16.20300 1.000 35.79220 157 GLN B O 1
ATOM 3363 N N . GLN B 1 164 ? 16.75200 -42.70600 18.27300 1.000 34.15293 158 GLN B N 1
ATOM 3364 C CA . GLN B 1 164 ? 16.73700 -44.01100 18.92200 1.000 28.52479 158 GLN B CA 1
ATOM 3365 C C . GLN B 1 164 ? 15.39400 -44.70300 18.73500 1.000 26.90518 158 GLN B C 1
ATOM 3366 O O . GLN B 1 164 ? 15.34300 -45.92000 18.51900 1.000 29.14977 158 GLN B O 1
ATOM 3372 N N . ILE B 1 165 ? 14.30000 -43.94500 18.81900 1.000 25.35389 159 ILE B N 1
ATOM 3373 C CA . ILE B 1 165 ? 12.97200 -44.51400 18.60500 1.000 29.78335 159 ILE B CA 1
ATOM 3374 C C . ILE B 1 165 ? 12.85000 -45.05200 17.18400 1.000 33.46445 159 ILE B C 1
ATOM 3375 O O . ILE B 1 165 ? 12.29000 -46.13200 16.95600 1.000 34.03147 159 ILE B O 1
ATOM 3380 N N . MET B 1 166 ? 13.39000 -44.31800 16.20700 1.000 34.02002 160 MET B N 1
ATOM 3381 C CA . MET B 1 166 ? 13.36400 -44.79200 14.82900 1.000 33.36717 160 MET B CA 1
ATOM 3382 C C . MET B 1 166 ? 14.22500 -46.03500 14.65200 1.000 36.04921 160 MET B C 1
ATOM 3383 O O . MET B 1 166 ? 13.82600 -46.97800 13.95900 1.000 41.65857 160 MET B O 1
ATOM 3388 N N . ALA B 1 167 ? 15.41100 -46.05200 15.26200 1.000 31.90654 161 ALA B N 1
ATOM 3389 C CA . ALA B 1 167 ? 16.31500 -47.18100 15.08000 1.000 30.79840 161 ALA B CA 1
ATOM 3390 C C . ALA B 1 167 ? 15.71400 -48.46100 15.64000 1.000 37.67260 161 ALA B C 1
ATOM 3391 O O . ALA B 1 167 ? 15.85700 -49.53600 15.04600 1.000 46.98251 161 ALA B O 1
ATOM 3393 N N . LYS B 1 168 ? 15.01000 -48.36400 16.76400 1.000 36.64636 162 LYS B N 1
ATOM 3394 C CA . LYS B 1 168 ? 14.42400 -49.53300 17.40200 1.000 38.78645 162 LYS B CA 1
ATOM 3395 C C . LYS B 1 168 ? 13.08700 -49.93000 16.78900 1.000 41.50740 162 LYS B C 1
ATOM 3396 O O . LYS B 1 168 ? 12.44700 -50.85700 17.29800 1.000 43.96540 162 LYS B O 1
ATOM 3402 N N . LYS B 1 169 ? 12.65600 -49.24800 15.72500 1.000 41.05400 163 LYS B N 1
ATOM 3403 C CA . LYS B 1 169 ? 11.41400 -49.55400 15.01100 1.000 36.73094 163 LYS B CA 1
ATOM 3404 C C . LYS B 1 169 ? 10.21900 -49.57300 15.96300 1.000 41.18853 163 LYS B C 1
ATOM 3405 O O . LYS B 1 169 ? 9.37800 -50.47200 15.92600 1.000 43.99327 163 LYS B O 1
ATOM 3407 N N . ILE B 1 170 ? 10.13800 -48.53900 16.80400 1.000 40.91197 164 ILE B N 1
ATOM 3408 C CA . ILE B 1 170 ? 9.08400 -48.44000 17.80800 1.000 37.14016 164 ILE B CA 1
ATOM 3409 C C . ILE B 1 170 ? 7.73100 -48.24200 17.13300 1.000 37.87564 164 ILE B C 1
ATOM 3410 O O . ILE B 1 170 ? 7.60400 -47.48900 16.15600 1.000 38.51389 164 ILE B O 1
ATOM 3415 N N . ASP B 1 171 ? 6.70800 -48.92300 17.65800 1.000 38.14555 165 ASP B N 1
ATOM 3416 C CA . ASP B 1 171 ? 5.34500 -48.82800 17.14500 1.000 36.89616 165 ASP B CA 1
ATOM 3417 C C . ASP B 1 171 ? 4.55000 -47.70800 17.80600 1.000 35.11512 165 ASP B C 1
ATOM 3418 O O . ASP B 1 171 ? 3.77200 -47.02500 17.13300 1.000 35.21520 165 ASP B O 1
ATOM 3423 N N . LEU B 1 172 ? 4.70900 -47.52100 19.11600 1.000 36.96867 166 LEU B N 1
ATOM 3424 C CA . LEU B 1 172 ? 3.95700 -46.51000 19.84900 1.000 40.19754 166 LEU B CA 1
ATOM 3425 C C . LEU B 1 172 ? 4.86600 -45.81600 20.85100 1.000 39.42770 166 LEU B C 1
ATOM 3426 O O . LEU B 1 172 ? 5.59800 -46.47900 21.59100 1.000 39.28564 166 LEU B O 1
ATOM 3431 N N . VAL B 1 173 ? 4.80100 -44.48800 20.89100 1.000 36.13377 167 VAL B N 1
ATOM 3432 C CA . VAL B 1 173 ? 5.50700 -43.69600 21.89100 1.000 33.26923 167 VAL B CA 1
ATOM 3433 C C . VAL B 1 173 ? 4.46500 -43.09100 22.82000 1.000 32.79451 167 VAL B C 1
ATOM 3434 O O . VAL B 1 173 ? 3.54700 -42.39300 22.37000 1.000 30.76932 167 VAL B O 1
ATOM 3438 N N . ILE B 1 174 ? 4.60200 -43.36800 24.11300 1.000 32.74815 168 ILE B N 1
ATOM 3439 C CA . ILE B 1 174 ? 3.68700 -42.87600 25.13400 1.000 33.99894 168 ILE B CA 1
ATOM 3440 C C . ILE B 1 174 ? 4.31400 -41.67000 25.81000 1.000 30.43029 168 ILE B C 1
ATOM 3441 O O . ILE B 1 174 ? 5.44700 -41.74300 26.30500 1.000 28.59531 168 ILE B O 1
ATOM 3446 N N . VAL B 1 175 ? 3.58600 -40.55800 25.81900 1.000 31.13804 169 VAL B N 1
ATOM 3447 C CA . VAL B 1 175 ? 4.09000 -39.29800 26.35400 1.000 28.28992 169 VAL B CA 1
ATOM 3448 C C . VAL B 1 175 ? 3.13900 -38.79900 27.43500 1.000 32.14606 169 VAL B C 1
ATOM 3449 O O . VAL B 1 175 ? 2.13500 -38.14500 27.11900 1.000 36.71556 169 VAL B O 1
ATOM 3453 N N . PRO B 1 176 ? 3.38400 -39.10400 28.70800 1.000 32.83192 170 PRO B N 1
ATOM 3454 C CA . PRO B 1 176 ? 2.66500 -38.39600 29.77200 1.000 34.40843 170 PRO B CA 1
ATOM 3455 C C . PRO B 1 176 ? 3.20600 -36.98200 29.87500 1.000 32.92524 170 PRO B C 1
ATOM 3456 O O . PRO B 1 176 ? 4.41800 -36.76000 29.82300 1.000 34.14655 170 PRO B O 1
ATOM 3460 N N . SER B 1 177 ? 2.30700 -36.01600 30.01000 1.000 30.94384 171 SER B N 1
ATOM 3461 C CA . SER B 1 177 ? 2.74800 -34.63300 29.94400 1.000 34.94996 171 SER B CA 1
ATOM 3462 C C . SER B 1 177 ? 1.86900 -33.75000 30.81300 1.000 45.28643 171 SER B C 1
ATOM 3463 O O . SER B 1 177 ? 0.83800 -34.17400 31.34200 1.000 48.63865 171 SER B O 1
ATOM 3466 N N . ALA B 1 178 ? 2.31500 -32.50600 30.96200 1.000 48.34188 172 ALA B N 1
ATOM 3467 C CA . ALA B 1 178 ? 1.55700 -31.44100 31.61000 1.000 48.59249 172 ALA B CA 1
ATOM 3468 C C . ALA B 1 178 ? 1.70600 -30.22200 30.70700 1.000 45.35106 172 ALA B C 1
ATOM 3469 O O . ALA B 1 178 ? 2.73100 -29.53500 30.74200 1.000 46.77444 172 ALA B O 1
ATOM 3471 N N . CYS B 1 179 ? 0.69200 -29.97900 29.88200 1.000 42.46107 173 CYS B N 1
ATOM 3472 C CA . CYS B 1 179 ? 0.72000 -28.94600 28.85600 1.000 42.85672 173 CYS B CA 1
ATOM 3473 C C . CYS B 1 179 ? -0.34200 -27.89700 29.15100 1.000 45.15691 173 CYS B C 1
ATOM 3474 O O . CYS B 1 179 ? -1.44500 -28.22600 29.59600 1.000 44.47153 173 CYS B O 1
ATOM 3477 N N . THR B 1 180 ? -0.02400 -26.64000 28.85600 1.000 49.51304 174 THR B N 1
ATOM 3478 C CA . THR B 1 180 ? -0.88300 -25.51800 29.20000 1.000 54.57881 174 THR B CA 1
ATOM 3479 C C . THR B 1 180 ? -1.39000 -24.86300 27.92300 1.000 59.56510 174 THR B C 1
ATOM 3480 O O . THR B 1 180 ? -0.78900 -24.99100 26.85200 1.000 55.01863 174 THR B O 1
ATOM 3484 N N . PHE B 1 181 ? -2.52700 -24.17100 28.05400 1.000 57.66344 175 PHE B N 1
ATOM 3485 C CA . PHE B 1 181 ? -3.34800 -23.84100 26.89200 1.000 57.67066 175 PHE B CA 1
ATOM 3486 C C . PHE B 1 181 ? -2.61800 -22.95500 25.89400 1.000 56.90830 175 PHE B C 1
ATOM 3487 O O . PHE B 1 181 ? -2.93000 -22.98800 24.69800 1.000 59.31826 175 PHE B O 1
ATOM 3495 N N . GLU B 1 182 ? -1.64900 -22.16500 26.34400 1.000 51.58256 176 GLU B N 1
ATOM 3496 C CA . GLU B 1 182 ? -0.96500 -21.30500 25.39200 1.000 49.28714 176 GLU B CA 1
ATOM 3497 C C . GLU B 1 182 ? 0.03500 -22.05700 24.52600 1.000 47.93913 176 GLU B C 1
ATOM 3498 O O . GLU B 1 182 ? 0.70500 -21.42900 23.70100 1.000 57.17444 176 GLU B O 1
ATOM 3500 N N . SER B 1 183 ? 0.14700 -23.37800 24.67700 1.000 40.85575 177 SER B N 1
ATOM 3501 C CA . SER B 1 183 ? 1.02600 -24.18400 23.83900 1.000 42.50229 177 SER B CA 1
ATOM 3502 C C . SER B 1 183 ? 0.27200 -25.26200 23.06600 1.000 39.52271 177 SER B C 1
ATOM 3503 O O . SER B 1 183 ? 0.90700 -26.16300 22.50500 1.000 37.12173 177 SER B O 1
ATOM 3506 N N . LYS B 1 184 ? -1.05900 -25.18500 23.01100 1.000 38.76635 178 LYS B N 1
ATOM 3507 C CA . LYS B 1 184 ? -1.85200 -26.25900 22.41800 1.000 37.43199 178 LYS B CA 1
ATOM 3508 C C . LYS B 1 184 ? -1.47800 -26.49700 20.95800 1.000 35.82822 178 LYS B C 1
ATOM 3509 O O . LYS B 1 184 ? -1.28000 -27.64300 20.53700 1.000 34.91043 178 LYS B O 1
ATOM 3515 N N . GLN B 1 185 ? -1.37600 -25.42400 20.16800 1.000 36.60626 179 GLN B N 1
ATOM 3516 C CA . GLN B 1 185 ? -1.08400 -25.57900 18.74500 1.000 39.31036 179 GLN B CA 1
ATOM 3517 C C . GLN B 1 185 ? 0.33400 -26.09000 18.51900 1.000 38.88545 179 GLN B C 1
ATOM 3518 O O . GLN B 1 185 ? 0.55500 -26.97400 17.68200 1.000 37.02833 179 GLN B O 1
ATOM 3524 N N . ARG B 1 186 ? 1.30900 -25.53400 19.24500 1.000 39.99718 180 ARG B N 1
ATOM 3525 C CA . ARG B 1 186 ? 2.70000 -25.94700 19.07700 1.000 33.24571 180 ARG B CA 1
ATOM 3526 C C . ARG B 1 186 ? 2.88900 -27.41900 19.42500 1.000 31.15868 180 ARG B C 1
ATOM 3527 O O . ARG B 1 186 ? 3.65100 -28.12700 18.75600 1.000 31.98723 180 ARG B O 1
ATOM 3535 N N . TRP B 1 187 ? 2.21100 -27.89700 20.47400 1.000 28.81420 181 TRP B N 1
ATOM 3536 C CA . TRP B 1 187 ? 2.34500 -29.30100 20.85300 1.000 27.58222 181 TRP B CA 1
ATOM 3537 C C . TRP B 1 187 ? 1.79400 -30.22300 19.76900 1.000 30.68208 181 TRP B C 1
ATOM 3538 O O . TRP B 1 187 ? 2.40200 -31.25400 19.45900 1.000 33.43205 181 TRP B O 1
ATOM 3549 N N . GLU B 1 188 ? 0.64200 -29.87200 19.18600 1.000 32.64083 182 GLU B N 1
ATOM 3550 C CA . GLU B 1 188 ? 0.05700 -30.68500 18.12100 1.000 36.01593 182 GLU B CA 1
ATOM 3551 C C . GLU B 1 188 ? 0.96500 -30.73600 16.90200 1.000 38.05618 182 GLU B C 1
ATOM 3552 O O . GLU B 1 188 ? 1.17500 -31.80500 16.31500 1.000 38.31140 182 GLU B O 1
ATOM 3558 N N . GLU B 1 189 ? 1.50600 -29.58300 16.50600 1.000 36.61997 183 GLU B N 1
ATOM 3559 C CA . GLU B 1 189 ? 2.39800 -29.52400 15.35600 1.000 33.01048 183 GLU B CA 1
ATOM 3560 C C . GLU B 1 189 ? 3.64700 -30.35100 15.60700 1.000 37.87295 183 GLU B C 1
ATOM 3561 O O . GLU B 1 189 ? 4.12500 -31.06200 14.71500 1.000 40.28521 183 GLU B O 1
ATOM 3567 N N . LEU B 1 190 ? 4.17500 -30.28100 16.83100 1.000 39.04346 184 LEU B N 1
ATOM 3568 C CA . LEU B 1 190 ? 5.38300 -31.01500 17.18900 1.000 34.26194 184 LEU B CA 1
ATOM 3569 C C . LEU B 1 190 ? 5.15000 -32.51900 17.15600 1.000 33.58720 184 LEU B C 1
ATOM 3570 O O . LEU B 1 190 ? 5.92100 -33.26300 16.53900 1.000 36.59935 184 LEU B O 1
ATOM 3575 N N . LEU B 1 191 ? 4.08900 -32.98500 17.81900 1.000 32.95378 185 LEU B N 1
ATOM 3576 C CA . LEU B 1 191 ? 3.86000 -34.42200 17.94600 1.000 34.97250 185 LEU B CA 1
ATOM 3577 C C . LEU B 1 191 ? 3.44400 -35.04700 16.61800 1.000 31.08641 185 LEU B C 1
ATOM 3578 O O . LEU B 1 191 ? 3.85400 -36.16800 16.29800 1.000 26.97435 185 LEU B O 1
ATOM 3583 N N . LYS B 1 192 ? 2.62700 -34.34400 15.83500 1.000 30.53250 186 LYS B N 1
ATOM 3584 C CA . LYS B 1 192 ? 2.26400 -34.85400 14.51900 1.000 33.28018 186 LYS B CA 1
ATOM 3585 C C . LYS B 1 192 ? 3.49400 -34.96200 13.62800 1.000 40.99979 186 LYS B C 1
ATOM 3586 O O . LYS B 1 192 ? 3.61900 -35.90400 12.83600 1.000 46.37579 186 LYS B O 1
ATOM 3592 N N . THR B 1 193 ? 4.42400 -34.01400 13.76200 1.000 38.46341 187 THR B N 1
ATOM 3593 C CA . THR B 1 193 ? 5.65300 -34.07400 12.98100 1.000 34.36468 187 THR B CA 1
ATOM 3594 C C . THR B 1 193 ? 6.53000 -35.23800 13.42400 1.000 33.92909 187 THR B C 1
ATOM 3595 O O . THR B 1 193 ? 7.11000 -35.93600 12.58500 1.000 36.00627 187 THR B O 1
ATOM 3599 N N . ARG B 1 194 ? 6.60700 -35.48100 14.73600 1.000 30.85163 188 ARG B N 1
ATOM 3600 C CA . ARG B 1 194 ? 7.41000 -36.58500 15.25700 1.000 28.09714 188 ARG B CA 1
ATOM 3601 C C . ARG B 1 194 ? 6.85600 -37.93600 14.81700 1.000 28.93884 188 ARG B C 1
ATOM 3602 O O . ARG B 1 194 ? 7.62000 -38.84600 14.47300 1.000 30.48930 188 ARG B O 1
ATOM 3610 N N . ALA B 1 195 ? 5.53100 -38.09200 14.84400 1.000 28.77380 189 ALA B N 1
ATOM 3611 C CA . ALA B 1 195 ? 4.92300 -39.34800 14.41800 1.000 31.87724 189 ALA B CA 1
ATOM 3612 C C . ALA B 1 195 ? 5.12500 -39.57200 12.92600 1.000 36.19849 189 ALA B C 1
ATOM 3613 O O . ALA B 1 195 ? 5.41400 -40.69100 12.48800 1.000 38.45567 189 ALA B O 1
ATOM 3615 N N . PHE B 1 196 ? 4.96700 -38.51400 12.13400 1.000 37.47583 190 PHE B N 1
ATOM 3616 C CA . PHE B 1 196 ? 5.15100 -38.61400 10.69300 1.000 37.43887 190 PHE B CA 1
ATOM 3617 C C . PHE B 1 196 ? 6.60500 -38.90300 10.33900 1.000 37.89479 190 PHE B C 1
ATOM 3618 O O . PHE B 1 196 ? 6.89000 -39.80100 9.54100 1.000 40.90162 190 PHE B O 1
ATOM 3626 N N . LEU B 1 197 ? 7.54100 -38.17100 10.94800 1.000 34.15427 191 LEU B N 1
ATOM 3627 C CA . LEU B 1 197 ? 8.94300 -38.30600 10.56900 1.000 34.66397 191 LEU B CA 1
ATOM 3628 C C . LEU B 1 197 ? 9.52500 -39.64500 10.99800 1.000 35.64600 191 LEU B C 1
ATOM 3629 O O . LEU B 1 197 ? 10.31800 -40.24300 10.26300 1.000 38.58824 191 LEU B O 1
ATOM 3634 N N . ASN B 1 198 ? 9.15000 -40.13600 12.17400 1.000 33.65150 192 ASN B N 1
ATOM 3635 C CA . ASN B 1 198 ? 9.73400 -41.36000 12.70500 1.000 32.85434 192 ASN B CA 1
ATOM 3636 C C . ASN B 1 198 ? 8.84700 -42.58600 12.52800 1.000 35.22566 192 ASN B C 1
ATOM 3637 O O . ASN B 1 198 ? 9.23400 -43.67600 12.96100 1.000 34.85926 192 ASN B O 1
ATOM 3642 N N . SER B 1 199 ? 7.69000 -42.43800 11.88300 1.000 39.02807 193 SER B N 1
ATOM 3643 C CA . SER B 1 199 ? 6.78500 -43.54600 11.57900 1.000 40.08650 193 SER B CA 1
ATOM 3644 C C . SER B 1 199 ? 6.43700 -44.32900 12.84200 1.000 39.16686 193 SER B C 1
ATOM 3645 O O . SER B 1 199 ? 6.67300 -45.53200 12.95700 1.000 39.76434 193 SER B O 1
ATOM 3648 N N . THR B 1 200 ? 5.86400 -43.60900 13.80100 1.000 37.46023 194 THR B N 1
ATOM 3649 C CA . THR B 1 200 ? 5.43000 -44.19600 15.05600 1.000 36.45184 194 THR B CA 1
ATOM 3650 C C . THR B 1 200 ? 4.12500 -43.54600 15.48500 1.000 36.55700 194 THR B C 1
ATOM 3651 O O . THR B 1 200 ? 3.87300 -42.37600 15.19300 1.000 34.00463 194 THR B O 1
ATOM 3655 N N . SER B 1 201 ? 3.28300 -44.32500 16.15200 1.000 37.96393 195 SER B N 1
ATOM 3656 C CA . SER B 1 201 ? 2.09500 -43.77600 16.78000 1.000 39.49518 195 SER B CA 1
ATOM 3657 C C . SER B 1 201 ? 2.47900 -43.11500 18.09900 1.000 37.91606 195 SER B C 1
ATOM 3658 O O . SER B 1 201 ? 3.42400 -43.53500 18.77500 1.000 36.64372 195 SER B O 1
ATOM 3661 N N . ILE B 1 202 ? 1.76200 -42.05000 18.45000 1.000 37.48872 196 ILE B N 1
ATOM 3662 C CA . ILE B 1 202 ? 2.03900 -41.29400 19.66700 1.000 35.13777 196 ILE B CA 1
ATOM 3663 C C . ILE B 1 202 ? 0.76500 -41.19400 20.49500 1.000 36.14385 196 ILE B C 1
ATOM 3664 O O . ILE B 1 202 ? -0.29500 -40.83400 19.97300 1.000 37.46005 196 ILE B O 1
ATOM 3669 N N . LEU B 1 203 ? 0.86800 -41.52800 21.78000 1.000 34.91796 197 LEU B N 1
ATOM 3670 C CA . LEU B 1 203 ? -0.20400 -41.32500 22.75000 1.000 34.39835 197 LEU B CA 1
ATOM 3671 C C . LEU B 1 203 ? 0.28300 -40.28900 23.75300 1.000 32.88812 197 LEU B C 1
ATOM 3672 O O . LEU B 1 203 ? 1.24000 -40.53800 24.49500 1.000 32.64854 197 LEU B O 1
ATOM 3677 N N . ARG B 1 204 ? -0.35400 -39.12200 23.75000 1.000 30.15706 198 ARG B N 1
ATOM 3678 C CA . ARG B 1 204 ? -0.00600 -38.01000 24.62900 1.000 25.93470 198 ARG B CA 1
ATOM 3679 C C . ARG B 1 204 ? -1.13900 -37.82500 25.63100 1.000 24.76490 198 ARG B C 1
ATOM 3680 O O . ARG B 1 204 ? -2.25400 -37.45800 25.25000 1.000 25.63322 198 ARG B O 1
ATOM 3688 N N . VAL B 1 205 ? -0.85500 -38.08000 26.90400 1.000 25.36860 199 VAL B N 1
ATOM 3689 C CA . VAL B 1 205 ? -1.84300 -37.97500 27.97200 1.000 26.84672 199 VAL B CA 1
ATOM 3690 C C . VAL B 1 205 ? -1.51700 -36.74300 28.80500 1.000 27.46602 199 VAL B C 1
ATOM 3691 O O . VAL B 1 205 ? -0.41000 -36.62600 29.34600 1.000 30.05154 199 VAL B O 1
ATOM 3695 N N . ASN B 1 206 ? -2.47100 -35.82200 28.89400 1.000 28.72039 200 ASN B N 1
ATOM 3696 C CA . ASN B 1 206 ? -2.32200 -34.57700 29.63300 1.000 30.90365 200 ASN B CA 1
ATOM 3697 C C . ASN B 1 206 ? -3.23600 -34.56200 30.85500 1.000 35.07706 200 ASN B C 1
ATOM 3698 O O . ASN B 1 206 ? -4.16000 -35.36900 30.98200 1.000 43.57010 200 ASN B O 1
ATOM 3703 N N . ARG B 1 207 ? -2.94900 -33.64100 31.77100 1.000 31.85561 201 ARG B N 1
ATOM 3704 C CA . ARG B 1 207 ? -3.78200 -33.40000 32.93900 1.000 32.82638 201 ARG B CA 1
ATOM 3705 C C . ARG B 1 207 ? -4.77100 -32.26400 32.67600 1.000 34.70984 201 ARG B C 1
ATOM 3706 O O . ARG B 1 207 ? -4.67200 -31.53400 31.68800 1.000 33.93210 201 ARG B O 1
ATOM 3714 N N . ILE B 1 208 ? -5.74900 -32.13700 33.57700 1.000 39.48563 202 ILE B N 1
ATOM 3715 C CA . ILE B 1 208 ? -6.73600 -31.06100 33.55600 1.000 37.56245 202 ILE B CA 1
ATOM 3716 C C . ILE B 1 208 ? -6.71500 -30.33500 34.89600 1.000 37.83053 202 ILE B C 1
ATOM 3717 O O . ILE B 1 208 ? -6.40600 -30.92000 35.93900 1.000 37.73780 202 ILE B O 1
ATOM 3722 N N . GLY B 1 209 ? -7.02800 -29.04900 34.86100 1.000 40.12705 203 GLY B N 1
ATOM 3723 C CA . GLY B 1 209 ? -7.15200 -28.24600 36.06400 1.000 41.63339 203 GLY B CA 1
ATOM 3724 C C . GLY B 1 209 ? -6.50100 -26.88100 35.92200 1.000 44.13971 203 GLY B C 1
ATOM 3725 O O . GLY B 1 209 ? -5.67700 -26.63600 35.04100 1.000 44.44792 203 GLY B O 1
ATOM 3726 N N . LYS B 1 210 ? -6.88700 -25.97000 36.81200 1.000 48.23262 204 LYS B N 1
ATOM 3727 C CA . LYS B 1 210 ? -6.28100 -24.65000 36.92000 1.000 50.17581 204 LYS B CA 1
ATOM 3728 C C . LYS B 1 210 ? -5.48800 -24.59000 38.21600 1.000 53.40485 204 LYS B C 1
ATOM 3729 O O . LYS B 1 210 ? -5.90300 -25.15500 39.23300 1.000 57.04783 204 LYS B O 1
ATOM 3732 N N . THR B 1 211 ? -4.36000 -23.89100 38.18700 1.000 54.17094 205 THR B N 1
ATOM 3733 C CA . THR B 1 211 ? -3.46400 -23.83800 39.33100 1.000 56.39440 205 THR B CA 1
ATOM 3734 C C . THR B 1 211 ? -3.63900 -22.52600 40.09100 1.000 67.44847 205 THR B C 1
ATOM 3735 O O . THR B 1 211 ? -4.45700 -21.67100 39.74000 1.000 76.85655 205 THR B O 1
ATOM 3739 N N . LYS B 1 212 ? -2.85900 -22.37900 41.16600 1.000 65.35055 206 LYS B N 1
ATOM 3740 C CA . LYS B 1 212 ? -2.92900 -21.17200 41.98200 1.000 62.85007 206 LYS B CA 1
ATOM 3741 C C . LYS B 1 212 ? -2.54600 -19.92900 41.18800 1.000 61.13498 206 LYS B C 1
ATOM 3742 O O . LYS B 1 212 ? -3.05000 -18.83600 41.46800 1.000 64.92975 206 LYS B O 1
ATOM 3744 N N . ASP B 1 213 ? -1.66600 -20.07500 40.19900 1.000 58.33168 207 ASP B N 1
ATOM 3745 C CA . ASP B 1 213 ? -1.24200 -18.98200 39.33300 1.000 62.16236 207 ASP B CA 1
ATOM 3746 C C . ASP B 1 213 ? -2.13900 -18.81000 38.11400 1.000 62.55112 207 ASP B C 1
ATOM 3747 O O . ASP B 1 213 ? -1.75300 -18.10900 37.17400 1.000 66.95645 207 ASP B O 1
ATOM 3752 N N . GLU B 1 214 ? -3.31500 -19.44100 38.10700 1.000 59.09704 208 GLU B N 1
ATOM 3753 C CA . GLU B 1 214 ? -4.24700 -19.39100 36.97900 1.000 57.98049 208 GLU B CA 1
ATOM 3754 C C . GLU B 1 214 ? -3.62000 -19.97600 35.71700 1.000 56.15472 208 GLU B C 1
ATOM 3755 O O . GLU B 1 214 ? -3.85400 -19.50000 34.60400 1.000 55.23880 208 GLU B O 1
ATOM 3761 N N . TRP B 1 215 ? -2.80500 -21.01300 35.89200 1.000 56.56616 209 TRP B N 1
ATOM 3762 C CA . TRP B 1 215 ? -2.32400 -21.80400 34.76700 1.000 56.78215 209 TRP B CA 1
ATOM 3763 C C . TRP B 1 215 ? -3.39400 -22.83000 34.41700 1.000 61.41859 209 TRP B C 1
ATOM 3764 O O . TRP B 1 215 ? -3.77900 -23.64000 35.26700 1.000 65.72543 209 TRP B O 1
ATOM 3775 N N . ASN B 1 216 ? -3.88000 -22.80200 33.18200 1.000 61.21673 210 ASN B N 1
ATOM 3776 C CA . ASN B 1 216 ? -4.96700 -23.67800 32.76700 1.000 59.16042 210 ASN B CA 1
ATOM 3777 C C . ASN B 1 216 ? -4.39200 -24.89100 32.05300 1.000 52.72431 210 ASN B C 1
ATOM 3778 O O . ASN B 1 216 ? -3.61700 -24.74700 31.10200 1.000 53.09238 210 ASN B O 1
ATOM 3783 N N . PHE B 1 217 ? -4.75400 -26.08000 32.52800 1.000 51.19477 211 PHE B N 1
ATOM 3784 C CA . PHE B 1 217 ? -4.40200 -27.33300 31.86700 1.000 48.22293 211 PHE B CA 1
ATOM 3785 C C . PHE B 1 217 ? -5.63300 -27.83500 31.12600 1.000 52.60004 211 PHE B C 1
ATOM 3786 O O . PHE B 1 217 ? -6.63300 -28.21900 31.74400 1.000 53.68299 211 PHE B O 1
ATOM 3794 N N . TYR B 1 218 ? -5.55800 -27.80500 29.79800 1.000 52.17753 212 TYR B N 1
ATOM 3795 C CA . TYR B 1 218 ? -6.69600 -28.03400 28.92100 1.000 52.20068 212 TYR B CA 1
ATOM 3796 C C . TYR B 1 218 ? -6.95200 -29.50600 28.65100 1.000 48.16230 212 TYR B C 1
ATOM 3797 O O . TYR B 1 218 ? -7.93800 -29.83200 27.98300 1.000 49.83709 212 TYR B O 1
ATOM 3806 N N . GLY B 1 219 ? -6.11000 -30.39600 29.16000 1.000 45.82326 213 GLY B N 1
ATOM 3807 C CA . GLY B 1 219 ? -6.21500 -31.79500 28.81300 1.000 46.01898 213 GLY B CA 1
ATOM 3808 C C . GLY B 1 219 ? -5.86600 -31.99800 27.35400 1.000 49.02931 213 GLY B C 1
ATOM 3809 O O . GLY B 1 219 ? -4.70300 -31.86100 26.96200 1.000 53.37540 213 GLY B O 1
ATOM 3810 N N . ASP B 1 220 ? -6.87400 -32.30900 26.54000 1.000 46.56693 214 ASP B N 1
ATOM 3811 C CA . ASP B 1 220 ? -6.69400 -32.54900 25.10800 1.000 48.10685 214 ASP B CA 1
ATOM 3812 C C . ASP B 1 220 ? -5.73200 -33.71300 24.86800 1.000 42.35306 214 ASP B C 1
ATOM 3813 O O . ASP B 1 220 ? -4.80500 -33.63400 24.05700 1.000 40.43684 214 ASP B O 1
ATOM 3818 N N . THR B 1 221 ? -5.94300 -34.79100 25.61600 1.000 39.04900 215 THR B N 1
ATOM 3819 C CA . THR B 1 221 ? -5.22500 -36.03500 25.37900 1.000 34.47372 215 THR B CA 1
ATOM 3820 C C . THR B 1 221 ? -5.54700 -36.54300 23.98000 1.000 38.68603 215 THR B C 1
ATOM 3821 O O . THR B 1 221 ? -6.71500 -36.59100 23.58200 1.000 44.75443 215 THR B O 1
ATOM 3825 N N . LEU B 1 222 ? -4.51600 -36.90300 23.21700 1.000 35.15051 216 LEU B N 1
ATOM 3826 C CA . LEU B 1 222 ? -4.73100 -37.27300 21.82500 1.000 38.97823 216 LEU B CA 1
ATOM 3827 C C . LEU B 1 222 ? -3.91700 -38.50700 21.46100 1.000 35.90896 216 LEU B C 1
ATOM 3828 O O . LEU B 1 222 ? -2.91000 -38.83300 22.09600 1.000 33.65357 216 LEU B O 1
ATOM 3833 N N . PHE B 1 223 ? -4.38800 -39.18900 20.42000 1.000 34.08841 217 PHE B N 1
ATOM 3834 C CA . PHE B 1 223 ? -3.71600 -40.33000 19.81300 1.000 34.40567 217 PHE B CA 1
ATOM 3835 C C . PHE B 1 223 ? -3.34900 -39.97200 18.37900 1.000 35.71273 217 PHE B C 1
ATOM 3836 O O . PHE B 1 223 ? -4.22000 -39.59800 17.58400 1.000 33.65350 217 PHE B O 1
ATOM 3844 N N . ILE B 1 224 ? -2.06200 -40.06400 18.05800 1.000 33.63793 218 ILE B N 1
ATOM 3845 C CA . ILE B 1 224 ? -1.55500 -39.80600 16.71600 1.000 33.71563 218 ILE B CA 1
ATOM 3846 C C . ILE B 1 224 ? -1.03100 -41.11700 16.14700 1.000 34.13748 218 ILE B C 1
ATOM 3847 O O . ILE B 1 224 ? -0.31200 -41.85100 16.83500 1.000 34.76292 218 ILE B O 1
ATOM 3852 N N . ASN B 1 225 ? -1.39400 -41.41800 14.89800 1.000 35.68700 219 ASN B N 1
ATOM 3853 C CA . ASN B 1 225 ? -0.97300 -42.65700 14.25800 1.000 37.67651 219 ASN B CA 1
ATOM 3854 C C . ASN B 1 225 ? 0.41000 -42.50400 13.62300 1.000 37.94624 219 ASN B C 1
ATOM 3855 O O . ASN B 1 225 ? 1.02700 -41.43700 13.65400 1.000 36.48286 219 ASN B O 1
ATOM 3860 N N . ALA B 1 226 ? 0.89800 -43.59100 13.02300 1.000 40.05307 220 ALA B N 1
ATOM 3861 C CA . ALA B 1 226 ? 2.23700 -43.59600 12.44400 1.000 40.82655 220 ALA B CA 1
ATOM 3862 C C . ALA B 1 226 ? 2.34700 -42.76600 11.17000 1.000 41.25654 220 ALA B C 1
ATOM 3863 O O . ALA B 1 226 ? 3.46500 -42.55900 10.68300 1.000 41.96269 220 ALA B O 1
ATOM 3865 N N . PHE B 1 227 ? 1.23100 -42.29900 10.61500 1.000 40.89641 221 PHE B N 1
ATOM 3866 C CA . PHE B 1 227 ? 1.24700 -41.40800 9.46300 1.000 41.21480 221 PHE B CA 1
ATOM 3867 C C . PHE B 1 227 ? 1.26200 -39.93700 9.85100 1.000 39.37824 221 PHE B C 1
ATOM 3868 O O . PHE B 1 227 ? 1.29700 -39.07600 8.96400 1.000 39.66708 221 PHE B O 1
ATOM 3876 N N . GLY B 1 228 ? 1.23200 -39.62700 11.14300 1.000 38.58231 222 GLY B N 1
ATOM 3877 C CA . GLY B 1 228 ? 1.18800 -38.24500 11.56700 1.000 36.96187 222 GLY B CA 1
ATOM 3878 C C . GLY B 1 228 ? -0.19600 -37.65100 11.57000 1.000 37.83184 222 GLY B C 1
ATOM 3879 O O . GLY B 1 228 ? -0.33600 -36.42900 11.47100 1.000 43.13568 222 GLY B O 1
ATOM 3880 N N . GLU B 1 229 ? -1.22600 -38.48300 11.67100 1.000 36.04060 223 GLU B N 1
ATOM 3881 C CA . GLU B 1 229 ? -2.60900 -38.03900 11.68600 1.000 36.74340 223 GLU B CA 1
ATOM 3882 C C . GLU B 1 229 ? -3.17600 -38.22400 13.08500 1.000 38.12541 223 GLU B C 1
ATOM 3883 O O . GLU B 1 229 ? -2.82300 -39.17800 13.78600 1.000 36.38303 223 GLU B O 1
ATOM 3889 N N . ILE B 1 230 ? -4.04100 -37.30600 13.49800 1.000 43.17884 224 ILE B N 1
ATOM 3890 C CA . ILE B 1 230 ? -4.70600 -37.43200 14.78900 1.000 42.45378 224 ILE B CA 1
ATOM 3891 C C . ILE B 1 230 ? -5.89700 -38.36600 14.62300 1.000 43.82639 224 ILE B C 1
ATOM 3892 O O . ILE B 1 230 ? -6.81600 -38.08400 13.84800 1.000 45.56615 224 ILE B O 1
ATOM 3897 N N . GLU B 1 231 ? -5.87900 -39.48600 15.34700 1.000 44.47539 225 GLU B N 1
ATOM 3898 C CA . GLU B 1 231 ? -6.96200 -40.46500 15.31700 1.000 47.96828 225 GLU B CA 1
ATOM 3899 C C . GLU B 1 231 ? -7.98800 -40.21700 16.41600 1.000 49.44206 225 GLU B C 1
ATOM 3900 O O . GLU B 1 231 ? -9.19600 -40.23600 16.16400 1.000 52.57175 225 GLU B O 1
ATOM 3906 N N . SER B 1 232 ? -7.52400 -39.98900 17.63700 1.000 50.18347 226 SER B N 1
ATOM 3907 C CA . SER B 1 232 ? -8.40300 -39.80600 18.77600 1.000 50.91727 226 SER B CA 1
ATOM 3908 C C . SER B 1 232 ? -7.99300 -38.54400 19.51900 1.000 48.35781 226 SER B C 1
ATOM 3909 O O . SER B 1 232 ? -6.84600 -38.09700 19.44700 1.000 44.79461 226 SER B O 1
ATOM 3912 N N . LYS B 1 233 ? -8.95500 -37.95200 20.21500 1.000 49.82260 227 LYS B N 1
ATOM 3913 C CA . LYS B 1 233 ? -8.69500 -36.74300 20.97800 1.000 49.82265 227 LYS B CA 1
ATOM 3914 C C . LYS B 1 233 ? -9.67100 -36.69800 22.14300 1.000 54.74900 227 LYS B C 1
ATOM 3915 O O . LYS B 1 233 ? -10.74900 -37.29800 22.09900 1.000 59.55713 227 LYS B O 1
ATOM 3921 N N . LEU B 1 234 ? -9.28500 -35.98000 23.19000 1.000 50.75885 228 LEU B N 1
ATOM 3922 C CA . LEU B 1 234 ? -10.13800 -35.80600 24.35300 1.000 47.97037 228 LEU B CA 1
ATOM 3923 C C . LEU B 1 234 ? -10.37100 -34.31900 24.59400 1.000 49.63371 228 LEU B C 1
ATOM 3924 O O . LEU B 1 234 ? -9.70500 -33.45600 24.01700 1.000 53.30378 228 LEU B O 1
ATOM 3929 N N . GLY B 1 235 ? -11.32700 -34.02100 25.46100 1.000 47.94715 229 GLY B N 1
ATOM 3930 C CA . GLY B 1 235 ? -11.69300 -32.65500 25.76300 1.000 49.25758 229 GLY B CA 1
ATOM 3931 C C . GLY B 1 235 ? -10.95000 -32.11400 26.96200 1.000 48.98778 229 GLY B C 1
ATOM 3932 O O . GLY B 1 235 ? -9.87400 -32.59000 27.33100 1.000 50.25496 229 GLY B O 1
ATOM 3933 N N . SER B 1 236 ? -11.53400 -31.09000 27.57400 1.000 50.21658 230 SER B N 1
ATOM 3934 C CA . SER B 1 236 ? -10.95000 -30.46600 28.75100 1.000 51.91223 230 SER B CA 1
ATOM 3935 C C . SER B 1 236 ? -11.45700 -31.06200 30.05900 1.000 51.69111 230 SER B C 1
ATOM 3936 O O . SER B 1 236 ? -10.95900 -30.68600 31.12500 1.000 55.37849 230 SER B O 1
ATOM 3939 N N . GLU B 1 237 ? -12.41700 -31.97900 30.00600 1.000 49.92633 231 GLU B N 1
ATOM 3940 C CA . GLU B 1 237 ? -12.98800 -32.59700 31.19300 1.000 44.70418 231 GLU B CA 1
ATOM 3941 C C . GLU B 1 237 ? -12.36700 -33.97100 31.43400 1.000 46.98352 231 GLU B C 1
ATOM 3942 O O . GLU B 1 237 ? -11.64400 -34.51200 30.59500 1.000 45.23222 231 GLU B O 1
ATOM 3944 N N . GLU B 1 238 ? -12.64900 -34.52300 32.61500 1.000 48.12571 232 GLU B N 1
ATOM 3945 C CA . GLU B 1 238 ? -12.20300 -35.87000 32.95300 1.000 45.49946 232 GLU B CA 1
ATOM 3946 C C . GLU B 1 238 ? -12.82300 -36.89100 32.00800 1.000 46.89887 232 GLU B C 1
ATOM 3947 O O . GLU B 1 238 ? -14.04800 -36.98900 31.89800 1.000 53.13721 232 GLU B O 1
ATOM 3953 N N . GLU B 1 239 ? -11.97500 -37.68000 31.35500 1.000 44.01994 233 GLU B N 1
ATOM 3954 C CA . GLU B 1 239 ? -12.42300 -38.58100 30.30500 1.000 47.15140 233 GLU B CA 1
ATOM 3955 C C . GLU B 1 239 ? -11.46700 -39.75900 30.21200 1.000 45.13863 233 GLU B C 1
ATOM 3956 O O . GLU B 1 239 ? -10.38300 -39.76200 30.80100 1.000 45.56022 233 GLU B O 1
ATOM 3962 N N . MET B 1 240 ? -11.88400 -40.76500 29.44900 1.000 43.74430 234 MET B N 1
ATOM 3963 C CA . MET B 1 240 ? -11.06900 -41.93900 29.18200 1.000 41.30112 234 MET B CA 1
ATOM 3964 C C . MET B 1 240 ? -11.00700 -42.15000 27.68000 1.000 38.64713 234 MET B C 1
ATOM 3965 O O . MET B 1 240 ? -12.03000 -42.05300 26.99500 1.000 44.01189 234 MET B O 1
ATOM 3970 N N . LEU B 1 241 ? -9.81100 -42.41700 27.16800 1.000 35.35552 235 LEU B N 1
ATOM 3971 C CA . LEU B 1 241 ? -9.60100 -42.65200 25.74700 1.000 35.84989 235 LEU B CA 1
ATOM 3972 C C . LEU B 1 241 ? -9.02200 -44.04600 25.56800 1.000 37.22840 235 LEU B C 1
ATOM 3973 O O . LEU B 1 241 ? -7.94300 -44.34200 26.08900 1.000 36.80419 235 LEU B O 1
ATOM 3978 N N . ILE B 1 242 ? -9.73200 -44.89700 24.83400 1.000 39.12678 236 ILE B N 1
ATOM 3979 C CA . ILE B 1 242 ? -9.26800 -46.24600 24.52600 1.000 40.80583 236 ILE B CA 1
ATOM 3980 C C . ILE B 1 242 ? -8.82700 -46.27900 23.07000 1.000 42.67625 236 ILE B C 1
ATOM 3981 O O . ILE B 1 242 ? -9.56500 -45.84400 22.17900 1.000 47.14575 236 ILE B O 1
ATOM 3986 N N . ILE B 1 243 ? -7.62200 -46.79200 22.83200 1.000 42.90959 237 ILE B N 1
ATOM 3987 C CA . ILE B 1 243 ? -7.02800 -46.81100 21.50400 1.000 43.51038 237 ILE B CA 1
ATOM 3988 C C . ILE B 1 243 ? -6.59400 -48.23000 21.17600 1.000 47.18472 237 ILE B C 1
ATOM 3989 O O . ILE B 1 243 ? -6.22800 -49.01300 22.05900 1.000 48.02290 237 ILE B O 1
ATOM 3994 N N . GLU B 1 244 ? -6.65200 -48.56200 19.88700 1.000 51.32394 238 GLU B N 1
ATOM 3995 C CA . GLU B 1 244 ? -6.19700 -49.84800 19.37200 1.000 53.44417 238 GLU B CA 1
ATOM 3996 C C . GLU B 1 244 ? -5.00500 -49.57700 18.46900 1.000 52.63415 238 GLU B C 1
ATOM 3997 O O . GLU B 1 244 ? -5.16600 -49.42200 17.24900 1.000 55.36739 238 GLU B O 1
ATOM 4003 N N . PRO B 1 245 ? -3.79500 -49.47700 19.01600 1.000 49.76314 239 PRO B N 1
ATOM 4004 C CA . PRO B 1 245 ? -2.63600 -49.15000 18.18100 1.000 49.76375 239 PRO B CA 1
ATOM 4005 C C . PRO B 1 245 ? -2.33800 -50.25800 17.18700 1.000 51.81075 239 PRO B C 1
ATOM 4006 O O . PRO B 1 245 ? -2.45300 -51.44700 17.49600 1.000 54.38943 239 PRO B O 1
ATOM 4010 N N . LYS B 1 246 ? -1.96500 -49.85000 15.97900 1.000 51.59482 240 LYS B N 1
ATOM 4011 C CA . LYS B 1 246 ? -1.55900 -50.74800 14.91200 1.000 51.31220 240 LYS B CA 1
ATOM 4012 C C . LYS B 1 246 ? -0.04500 -50.71100 14.76000 1.000 49.86210 240 LYS B C 1
ATOM 4013 O O . LYS B 1 246 ? 0.62100 -49.76600 15.19300 1.000 49.62600 240 LYS B O 1
ATOM 4019 N N . LYS B 1 247 ? 0.50000 -51.76000 14.15200 1.000 50.11256 241 LYS B N 1
ATOM 4020 C CA . LYS B 1 247 ? 1.93800 -51.80900 13.94300 1.000 49.02661 241 LYS B CA 1
ATOM 4021 C C . LYS B 1 247 ? 2.33300 -50.83900 12.83400 1.000 48.67423 241 LYS B C 1
ATOM 4022 O O . LYS B 1 247 ? 1.60300 -50.63900 11.85900 1.000 51.10003 241 LYS B O 1
ATOM 4028 N N . SER B 1 248 ? 3.50400 -50.23400 12.99000 1.000 47.33641 242 SER B N 1
ATOM 4029 C CA . SER B 1 248 ? 3.94600 -49.16500 12.10800 1.000 53.22160 242 SER B CA 1
ATOM 4030 C C . SER B 1 248 ? 4.69100 -49.67300 10.88400 1.000 56.03368 242 SER B C 1
ATOM 4031 O O . SER B 1 248 ? 5.30300 -48.87100 10.16900 1.000 53.84670 242 SER B O 1
ATOM 4034 N N . ASP B 1 249 ? 4.65900 -50.98300 10.63300 1.000 61.38137 243 ASP B N 1
ATOM 4035 C CA . ASP B 1 249 ? 5.37000 -51.53800 9.48600 1.000 60.72355 243 ASP B CA 1
ATOM 4036 C C . ASP B 1 249 ? 4.84900 -50.95100 8.17900 1.000 57.95246 243 ASP B C 1
ATOM 4037 O O . ASP B 1 249 ? 5.63300 -50.64600 7.27200 1.000 56.34937 243 ASP B O 1
ATOM 4042 N N . GLU B 1 250 ? 3.52700 -50.79700 8.05700 1.000 57.64440 244 GLU B N 1
ATOM 4043 C CA . GLU B 1 250 ? 2.96600 -50.24300 6.82800 1.000 62.34199 244 GLU B CA 1
ATOM 4044 C C . GLU B 1 250 ? 3.37800 -48.79000 6.61500 1.000 59.34738 244 GLU B C 1
ATOM 4045 O O . GLU B 1 250 ? 3.76000 -48.40700 5.50300 1.000 59.23963 244 GLU B O 1
ATOM 4051 N N . ALA B 1 251 ? 3.32900 -47.97100 7.66400 1.000 56.29481 245 ALA B N 1
ATOM 4052 C CA . ALA B 1 251 ? 3.69600 -46.56900 7.50100 1.000 52.89024 245 ALA B CA 1
ATOM 4053 C C . ALA B 1 251 ? 5.19200 -46.40500 7.26000 1.000 54.52127 245 ALA B C 1
ATOM 4054 O O . ALA B 1 251 ? 5.61100 -45.52300 6.50000 1.000 58.38031 245 ALA B O 1
ATOM 4056 N N . ARG B 1 252 ? 6.01300 -47.24300 7.89500 1.000 52.37958 246 ARG B N 1
ATOM 4057 C CA . ARG B 1 252 ? 7.45200 -47.16400 7.67300 1.000 50.60745 246 ARG B CA 1
ATOM 4058 C C . ARG B 1 252 ? 7.79800 -47.47500 6.22300 1.000 55.18940 246 ARG B C 1
ATOM 4059 O O . ARG B 1 252 ? 8.65000 -46.80900 5.62300 1.000 60.51202 246 ARG B O 1
ATOM 4067 N N . LYS B 1 253 ? 7.14200 -48.48300 5.63900 1.000 53.80745 247 LYS B N 1
ATOM 4068 C CA . LYS B 1 253 ? 7.40300 -48.82000 4.24300 1.000 53.21300 247 LYS B CA 1
ATOM 4069 C C . LYS B 1 253 ? 6.95600 -47.70400 3.30800 1.000 53.78973 247 LYS B C 1
ATOM 4070 O O . LYS B 1 253 ? 7.58300 -47.48600 2.26500 1.000 55.47196 247 LYS B O 1
ATOM 4072 N N . LEU B 1 254 ? 5.87000 -47.00400 3.65300 1.000 51.91418 248 LEU B N 1
ATOM 4073 C CA . LEU B 1 254 ? 5.30600 -46.00000 2.75400 1.000 50.97934 248 LEU B CA 1
ATOM 4074 C C . LEU B 1 254 ? 6.29000 -44.86600 2.50000 1.000 45.73518 248 LEU B C 1
ATOM 4075 O O . LEU B 1 254 ? 6.59800 -44.53900 1.34800 1.000 45.14664 248 LEU B O 1
ATOM 4080 N N . TRP B 1 255 ? 6.79600 -44.25200 3.56800 1.000 44.34316 249 TRP B N 1
ATOM 4081 C CA . TRP B 1 255 ? 7.68000 -43.10600 3.41900 1.000 44.94900 249 TRP B CA 1
ATOM 4082 C C . TRP B 1 255 ? 9.15000 -43.49300 3.41500 1.000 42.39716 249 TRP B C 1
ATOM 4083 O O . TRP B 1 255 ? 9.97500 -42.73000 2.89700 1.000 40.93243 249 TRP B O 1
ATOM 4094 N N . GLY B 1 256 ? 9.49300 -44.64300 3.98800 1.000 42.09674 250 GLY B N 1
ATOM 4095 C CA . GLY B 1 256 ? 10.85200 -45.14900 3.94000 1.000 40.39093 250 GLY B CA 1
ATOM 4096 C C . GLY B 1 256 ? 11.90100 -44.21700 4.49700 1.000 41.59896 250 GLY B C 1
ATOM 4097 O O . GLY B 1 256 ? 13.02500 -44.18500 3.98300 1.000 42.95633 250 GLY B O 1
ATOM 4098 N N . PHE B 1 257 ? 11.56700 -43.44200 5.53200 1.000 42.14369 251 PHE B N 1
ATOM 4099 C CA . PHE B 1 257 ? 12.58100 -42.59500 6.14700 1.000 43.63485 251 PHE B CA 1
ATOM 4100 C C . PHE B 1 257 ? 13.66300 -43.43500 6.81500 1.000 47.23323 251 PHE B C 1
ATOM 4101 O O . PHE B 1 257 ? 14.83700 -43.04700 6.81300 1.000 51.60485 251 PHE B O 1
ATOM 4109 N N . ASP B 1 258 ? 13.29000 -44.58700 7.38300 1.000 45.59038 252 ASP B N 1
ATOM 4110 C CA . ASP B 1 258 ? 14.27600 -45.44900 8.02600 1.000 45.50193 252 ASP B CA 1
ATOM 4111 C C . ASP B 1 258 ? 15.23100 -46.06100 7.01200 1.000 47.65383 252 ASP B C 1
ATOM 4112 O O . ASP B 1 258 ? 16.44400 -46.10800 7.24900 1.000 49.79606 252 ASP B O 1
ATOM 4117 N N . LYS B 1 259 ? 14.70400 -46.52700 5.87400 1.000 45.50541 253 LYS B N 1
ATOM 4118 C CA . LYS B 1 259 ? 15.54900 -47.17500 4.87600 1.000 43.42294 253 LYS B CA 1
ATOM 4119 C C . LYS B 1 259 ? 16.57400 -46.20500 4.31000 1.000 47.50068 253 LYS B C 1
ATOM 4120 O O . LYS B 1 259 ? 17.71800 -46.58700 4.04300 1.000 52.76509 253 LYS B O 1
ATOM 4122 N N . ILE B 1 260 ? 16.18200 -44.94300 4.12300 1.000 47.61606 254 ILE B N 1
ATOM 4123 C CA . ILE B 1 260 ? 17.10600 -43.94300 3.59600 1.000 48.42431 254 ILE B CA 1
ATOM 4124 C C . ILE B 1 260 ? 18.19400 -43.62300 4.61600 1.000 53.60904 254 ILE B C 1
ATOM 4125 O O . ILE B 1 260 ? 19.38500 -43.59700 4.28400 1.000 60.90208 254 ILE B O 1
ATOM 4130 N N . ILE B 1 261 ? 17.81200 -43.39100 5.87600 1.000 50.74167 255 ILE B N 1
ATOM 4131 C CA . ILE B 1 261 ? 18.82100 -43.02700 6.87000 1.000 53.70384 255 ILE B CA 1
ATOM 4132 C C . ILE B 1 261 ? 19.71700 -44.20800 7.21200 1.000 57.75521 255 ILE B C 1
ATOM 4133 O O . ILE B 1 261 ? 20.91300 -44.02800 7.48300 1.000 60.80185 255 ILE B O 1
ATOM 4138 N N . LYS B 1 262 ? 19.17300 -45.42900 7.18300 1.000 56.59438 256 LYS B N 1
ATOM 4139 C CA . LYS B 1 262 ? 19.95200 -46.60400 7.56400 1.000 53.13786 256 LYS B CA 1
ATOM 4140 C C . LYS B 1 262 ? 21.14500 -46.82300 6.64200 1.000 57.82948 256 LYS B C 1
ATOM 4141 O O . LYS B 1 262 ? 22.13300 -47.44100 7.05200 1.000 63.71258 256 LYS B O 1
ATOM 4143 N N . GLU B 1 263 ? 21.07700 -46.32900 5.40000 1.000 55.69229 257 GLU B N 1
ATOM 4144 C CA . GLU B 1 263 ? 22.19100 -46.47300 4.46600 1.000 64.27326 257 GLU B CA 1
ATOM 4145 C C . GLU B 1 263 ? 23.42100 -45.67400 4.88700 1.000 70.99269 257 GLU B C 1
ATOM 4146 O O . GLU B 1 263 ? 24.52700 -45.97000 4.42100 1.000 77.78429 257 GLU B O 1
ATOM 4152 N N . PHE B 1 264 ? 23.26100 -44.67600 5.74800 1.000 69.14839 258 PHE B N 1
ATOM 4153 C CA . PHE B 1 264 ? 24.39200 -43.86800 6.19000 1.000 68.59038 258 PHE B CA 1
ATOM 4154 C C . PHE B 1 264 ? 24.87900 -44.31600 7.56600 1.000 67.44480 258 PHE B C 1
ATOM 4155 O O . PHE B 1 264 ? 24.50200 -43.74100 8.58700 1.000 63.59158 258 PHE B O 1
ATOM 4163 N N . MET C 1 7 ? 11.81600 5.63000 -34.21500 1.000 62.87294 1 MET C N 1
ATOM 4164 C CA . MET C 1 7 ? 10.38200 5.82200 -34.40900 1.000 68.11477 1 MET C CA 1
ATOM 4165 C C . MET C 1 7 ? 9.63100 6.01400 -33.09100 1.000 69.05818 1 MET C C 1
ATOM 4166 O O . MET C 1 7 ? 10.18800 5.85400 -32.00500 1.000 71.27529 1 MET C O 1
ATOM 4171 N N . SER C 1 8 ? 8.35100 6.35300 -33.21700 1.000 67.50748 2 SER C N 1
ATOM 4172 C CA . SER C 1 8 ? 7.44700 6.58800 -32.09700 1.000 63.40638 2 SER C CA 1
ATOM 4173 C C . SER C 1 8 ? 6.52100 5.38700 -31.95700 1.000 61.65460 2 SER C C 1
ATOM 4174 O O . SER C 1 8 ? 5.71400 5.11500 -32.85300 1.000 65.99315 2 SER C O 1
ATOM 4177 N N . LYS C 1 9 ? 6.62800 4.68100 -30.83600 1.000 55.52616 3 LYS C N 1
ATOM 4178 C CA . LYS C 1 9 ? 5.87000 3.46200 -30.61500 1.000 49.77124 3 LYS C CA 1
ATOM 4179 C C . LYS C 1 9 ? 4.91300 3.63200 -29.44600 1.000 50.89735 3 LYS C C 1
ATOM 4180 O O . LYS C 1 9 ? 5.16800 4.40100 -28.51400 1.000 55.58095 3 LYS C O 1
ATOM 4186 N N . ILE C 1 10 ? 3.80900 2.89000 -29.50400 1.000 45.79205 4 ILE C N 1
ATOM 4187 C CA . ILE C 1 10 ? 2.77200 2.90800 -28.48200 1.000 39.97937 4 ILE C CA 1
ATOM 4188 C C . ILE C 1 10 ? 2.49000 1.47100 -28.07700 1.000 38.82275 4 ILE C C 1
ATOM 4189 O O . ILE C 1 10 ? 2.48500 0.57000 -28.92300 1.000 40.17601 4 ILE C O 1
ATOM 4194 N N . ALA C 1 11 ? 2.23700 1.26000 -26.78900 1.000 36.59680 5 ALA C N 1
ATOM 4195 C CA . ALA C 1 11 ? 1.93200 -0.06000 -26.25700 1.000 36.63489 5 ALA C CA 1
ATOM 4196 C C . ALA C 1 11 ? 0.51400 -0.07600 -25.71300 1.000 38.69572 5 ALA C C 1
ATOM 4197 O O . ALA C 1 11 ? 0.08300 0.86800 -25.04700 1.000 42.19455 5 ALA C O 1
ATOM 4199 N N . ALA C 1 12 ? -0.20900 -1.14800 -26.01100 1.000 40.01492 6 ALA C N 1
ATOM 4200 C CA . ALA C 1 12 ? -1.54500 -1.36700 -25.48300 1.000 39.39365 6 ALA C CA 1
ATOM 4201 C C . ALA C 1 12 ? -1.51300 -2.57300 -24.55700 1.000 34.76639 6 ALA C C 1
ATOM 4202 O O . ALA C 1 12 ? -1.02600 -3.64100 -24.93900 1.000 30.79371 6 ALA C O 1
ATOM 4204 N N . LEU C 1 13 ? -2.03600 -2.40200 -23.34800 1.000 35.72505 7 LEU C N 1
ATOM 4205 C CA . LEU C 1 13 ? -2.04200 -3.45100 -22.34000 1.000 37.24555 7 LEU C CA 1
ATOM 4206 C C . LEU C 1 13 ? -3.46600 -3.97000 -22.21100 1.000 34.45741 7 LEU C C 1
ATOM 4207 O O . LEU C 1 13 ? -4.38400 -3.21000 -21.88000 1.000 30.88151 7 LEU C O 1
ATOM 4212 N N . GLN C 1 14 ? -3.64700 -5.25500 -22.47800 1.000 37.00066 8 GLN C N 1
ATOM 4213 C CA . GLN C 1 14 ? -4.94900 -5.89900 -22.37300 1.000 36.64710 8 GLN C CA 1
ATOM 4214 C C . GLN C 1 14 ? -5.01800 -6.55500 -20.99900 1.000 33.31083 8 GLN C C 1
ATOM 4215 O O . GLN C 1 14 ? -4.34800 -7.56100 -20.74900 1.000 33.62210 8 GLN C O 1
ATOM 4221 N N . PHE C 1 15 ? -5.83100 -5.98700 -20.11900 1.000 33.69090 9 PHE C N 1
ATOM 4222 C CA . PHE C 1 15 ? -5.87700 -6.33000 -18.70900 1.000 34.16162 9 PHE C CA 1
ATOM 4223 C C . PHE C 1 15 ? -7.30400 -6.55100 -18.24500 1.000 36.51756 9 PHE C C 1
ATOM 4224 O O . PHE C 1 15 ? -8.25300 -6.03900 -18.84800 1.000 37.29971 9 PHE C O 1
ATOM 4232 N N . PRO C 1 16 ? -7.48500 -7.30900 -17.16600 1.000 39.51610 10 PRO C N 1
ATOM 4233 C CA . PRO C 1 16 ? -8.74500 -7.24200 -16.42200 1.000 39.04440 10 PRO C CA 1
ATOM 4234 C C . PRO C 1 16 ? -8.63200 -6.13600 -15.38600 1.000 42.10732 10 PRO C C 1
ATOM 4235 O O . PRO C 1 16 ? -7.72700 -5.29700 -15.47300 1.000 42.79298 10 PRO C O 1
ATOM 4239 N N . THR C 1 17 ? -9.52300 -6.11400 -14.40000 1.000 43.43012 11 THR C N 1
ATOM 4240 C CA . THR C 1 17 ? -9.37400 -5.16900 -13.30300 1.000 37.48238 11 THR C CA 1
ATOM 4241 C C . THR C 1 17 ? -8.15300 -5.53800 -12.46700 1.000 37.22376 11 THR C C 1
ATOM 4242 O O . THR C 1 17 ? -7.97000 -6.70100 -12.09800 1.000 42.75878 11 THR C O 1
ATOM 4246 N N . LEU C 1 18 ? -7.31000 -4.54800 -12.18600 1.000 34.75139 12 LEU C N 1
ATOM 4247 C CA . LEU C 1 18 ? -6.07200 -4.76500 -11.45200 1.000 38.78723 12 LEU C CA 1
ATOM 4248 C C . LEU C 1 18 ? -6.32900 -4.74200 -9.94900 1.000 48.08689 12 LEU C C 1
ATOM 4249 O O . LEU C 1 18 ? -7.15200 -3.96200 -9.45600 1.000 53.54837 12 LEU C O 1
ATOM 4254 N N . ALA C 1 19 ? -5.61700 -5.60100 -9.22200 1.000 47.66406 13 ALA C N 1
ATOM 4255 C CA . ALA C 1 19 ? -5.73400 -5.64300 -7.77200 1.000 47.40709 13 ALA C CA 1
ATOM 4256 C C . ALA C 1 19 ? -4.99200 -4.47000 -7.13600 1.000 50.51899 13 ALA C C 1
ATOM 4257 O O . ALA C 1 19 ? -4.13300 -3.83400 -7.75300 1.000 52.68274 13 ALA C O 1
ATOM 4259 N N . LEU C 1 20 ? -5.33800 -4.19200 -5.87600 1.000 52.95834 14 LEU C N 1
ATOM 4260 C CA . LEU C 1 20 ? -4.75300 -3.05800 -5.16300 1.000 58.69566 14 LEU C CA 1
ATOM 4261 C C . LEU C 1 20 ? -3.23000 -3.13600 -5.14500 1.000 64.83844 14 LEU C C 1
ATOM 4262 O O . LEU C 1 20 ? -2.54300 -2.26600 -5.69400 1.000 69.82956 14 LEU C O 1
ATOM 4267 N N . SER C 1 21 ? -2.68000 -4.17300 -4.51600 1.000 64.10301 15 SER C N 1
ATOM 4268 C CA . SER C 1 21 ? -1.23600 -4.39900 -4.51900 1.000 62.39150 15 SER C CA 1
ATOM 4269 C C . SER C 1 21 ? -0.92000 -5.33900 -5.67300 1.000 63.81201 15 SER C C 1
ATOM 4270 O O . SER C 1 21 ? -1.12300 -6.55200 -5.57700 1.000 69.74682 15 SER C O 1
ATOM 4272 N N . GLU C 1 22 ? -0.43200 -4.77800 -6.77800 1.000 56.94376 16 GLU C N 1
ATOM 4273 C CA . GLU C 1 22 ? -0.10700 -5.56400 -7.95500 1.000 56.02902 16 GLU C CA 1
ATOM 4274 C C . GLU C 1 22 ? 1.19000 -5.05500 -8.56400 1.000 59.33163 16 GLU C C 1
ATOM 4275 O O . GLU C 1 22 ? 1.53200 -3.87500 -8.44600 1.000 61.45358 16 GLU C O 1
ATOM 4277 N N . SER C 1 23 ? 1.91100 -5.96800 -9.21100 1.000 58.82493 17 SER C N 1
ATOM 4278 C CA . SER C 1 23 ? 3.11000 -5.63700 -9.96500 1.000 56.95957 17 SER C CA 1
ATOM 4279 C C . SER C 1 23 ? 2.88800 -5.68300 -11.47000 1.000 57.63877 17 SER C C 1
ATOM 4280 O O . SER C 1 23 ? 3.83700 -5.45500 -12.22800 1.000 59.70439 17 SER C O 1
ATOM 4283 N N . ARG C 1 24 ? 1.66000 -5.97100 -11.91800 1.000 55.48727 18 ARG C N 1
ATOM 4284 C CA . ARG C 1 24 ? 1.37600 -6.08000 -13.34800 1.000 51.12929 18 ARG C CA 1
ATOM 4285 C C . ARG C 1 24 ? 1.75000 -4.80400 -14.08600 1.000 48.91353 18 ARG C C 1
ATOM 4286 O O . ARG C 1 24 ? 2.48300 -4.83600 -15.08200 1.000 50.57293 18 ARG C O 1
ATOM 4294 N N . LEU C 1 25 ? 1.24100 -3.66600 -13.61200 1.000 44.61635 19 LEU C N 1
ATOM 4295 C CA . LEU C 1 25 ? 1.49100 -2.40100 -14.29000 1.000 39.51914 19 LEU C CA 1
ATOM 4296 C C . LEU C 1 25 ? 2.97500 -2.06400 -14.29400 1.000 45.22216 19 LEU C C 1
ATOM 4297 O O . LEU C 1 25 ? 3.49500 -1.53600 -15.28100 1.000 48.07032 19 LEU C O 1
ATOM 4302 N N . ASP C 1 26 ? 3.67500 -2.37400 -13.20100 1.000 51.39623 20 ASP C N 1
ATOM 4303 C CA . ASP C 1 26 ? 5.10100 -2.07200 -13.11700 1.000 51.95237 20 ASP C CA 1
ATOM 4304 C C . ASP C 1 26 ? 5.91300 -2.85000 -14.15200 1.000 52.56249 20 ASP C C 1
ATOM 4305 O O . ASP C 1 26 ? 6.79800 -2.28400 -14.80600 1.000 51.73340 20 ASP C O 1
ATOM 4310 N N . TYR C 1 27 ? 5.63400 -4.14800 -14.31400 1.000 52.26312 21 TYR C N 1
ATOM 4311 C CA . TYR C 1 27 ? 6.42100 -4.94900 -15.25100 1.000 53.24094 21 TYR C CA 1
ATOM 4312 C C . TYR C 1 27 ? 6.13100 -4.57100 -16.69900 1.000 46.85406 21 TYR C C 1
ATOM 4313 O O . TYR C 1 27 ? 7.05600 -4.44400 -17.51100 1.000 41.32349 21 TYR C O 1
ATOM 4322 N N . TYR C 1 28 ? 4.85500 -4.38500 -17.04400 1.000 45.37725 22 TYR C N 1
ATOM 4323 C CA . TYR C 1 28 ? 4.51300 -4.08600 -18.43000 1.000 44.12490 22 TYR C CA 1
ATOM 4324 C C . TYR C 1 28 ? 5.04200 -2.72100 -18.84600 1.000 42.07819 22 TYR C C 1
ATOM 4325 O O . TYR C 1 28 ? 5.47100 -2.54400 -19.99300 1.000 42.92163 22 TYR C O 1
ATOM 4334 N N . LEU C 1 29 ? 5.01600 -1.74400 -17.93500 1.000 39.50753 23 LEU C N 1
ATOM 4335 C CA . LEU C 1 29 ? 5.60800 -0.44600 -18.24200 1.000 38.04980 23 LEU C CA 1
ATOM 4336 C C . LEU C 1 29 ? 7.11400 -0.56200 -18.42800 1.000 45.33457 23 LEU C C 1
ATOM 4337 O O . LEU C 1 29 ? 7.69800 0.14400 -19.26100 1.000 50.44934 23 LEU C O 1
ATOM 4342 N N . LYS C 1 30 ? 7.76500 -1.43200 -17.65100 1.000 44.91697 24 LYS C N 1
ATOM 4343 C CA . LYS C 1 30 ? 9.18900 -1.66600 -17.86100 1.000 47.02472 24 LYS C CA 1
ATOM 4344 C C . LYS C 1 30 ? 9.43200 -2.35200 -19.19800 1.000 47.42297 24 LYS C C 1
ATOM 4345 O O . LYS C 1 30 ? 10.37700 -2.00800 -19.91800 1.000 46.05905 24 LYS C O 1
ATOM 4351 N N . ALA C 1 31 ? 8.57700 -3.31500 -19.55000 1.000 50.14246 25 ALA C N 1
ATOM 4352 C CA . ALA C 1 31 ? 8.69200 -3.98200 -20.84200 1.000 52.39663 25 ALA C CA 1
ATOM 4353 C C . ALA C 1 31 ? 8.46700 -3.00300 -21.98800 1.000 53.07584 25 ALA C C 1
ATOM 4354 O O . ALA C 1 31 ? 9.12600 -3.09500 -23.03100 1.000 53.91206 25 ALA C O 1
ATOM 4356 N N . SER C 1 32 ? 7.53000 -2.06700 -21.81800 1.000 50.41900 26 SER C N 1
ATOM 4357 C CA . SER C 1 32 ? 7.28300 -1.06500 -22.84900 1.000 46.85283 26 SER C CA 1
ATOM 4358 C C . SER C 1 32 ? 8.50300 -0.17400 -23.05000 1.000 45.46707 26 SER C C 1
ATOM 4359 O O . SER C 1 32 ? 8.96000 0.03000 -24.18000 1.000 44.65813 26 SER C O 1
ATOM 4362 N N . LYS C 1 33 ? 9.05100 0.35500 -21.95400 1.000 44.94203 27 LYS C N 1
ATOM 4363 C CA . LYS C 1 33 ? 10.19800 1.24900 -22.05700 1.000 42.90647 27 LYS C CA 1
ATOM 4364 C C . LYS C 1 33 ? 11.40100 0.54300 -22.66700 1.000 45.31090 27 LYS C C 1
ATOM 4365 O O . LYS C 1 33 ? 12.14600 1.14100 -23.45300 1.000 46.67397 27 LYS C O 1
ATOM 4371 N N . ASP C 1 34 ? 11.61200 -0.72800 -22.31700 1.000 46.35063 28 ASP C N 1
ATOM 4372 C CA . ASP C 1 34 ? 12.73900 -1.46700 -22.87700 1.000 51.32667 28 ASP C CA 1
ATOM 4373 C C . ASP C 1 34 ? 12.61700 -1.62100 -24.38700 1.000 54.64020 28 ASP C C 1
ATOM 4374 O O . ASP C 1 34 ? 13.63200 -1.65200 -25.09100 1.000 57.91336 28 ASP C O 1
ATOM 4379 N N . ASN C 1 35 ? 11.39500 -1.73900 -24.89800 1.000 53.31511 29 ASN C N 1
ATOM 4380 C CA . ASN C 1 35 ? 11.14400 -1.86700 -26.32600 1.000 53.61817 29 ASN C CA 1
ATOM 4381 C C . ASN C 1 35 ? 10.98900 -0.52100 -27.03300 1.000 51.23873 29 ASN C C 1
ATOM 4382 O O . ASN C 1 35 ? 10.62100 -0.49600 -28.21200 1.000 52.77884 29 ASN C O 1
ATOM 4387 N N . GLY C 1 36 ? 11.21900 0.59100 -26.34000 1.000 48.31841 30 GLY C N 1
ATOM 4388 C CA . GLY C 1 36 ? 11.16200 1.89100 -26.97700 1.000 47.14206 30 GLY C CA 1
ATOM 4389 C C . GLY C 1 36 ? 9.80000 2.53900 -27.02100 1.000 49.36400 30 GLY C C 1
ATOM 4390 O O . GLY C 1 36 ? 9.52800 3.32300 -27.93800 1.000 54.92729 30 GLY C O 1
ATOM 4391 N N . VAL C 1 37 ? 8.92800 2.24000 -26.06700 1.000 47.52565 31 VAL C N 1
ATOM 4392 C CA . VAL C 1 37 ? 7.58300 2.80100 -26.02000 1.000 44.48254 31 VAL C CA 1
ATOM 4393 C C . VAL C 1 37 ? 7.56400 3.97100 -25.04700 1.000 44.37061 31 VAL C C 1
ATOM 4394 O O . VAL C 1 37 ? 8.04900 3.85700 -23.91300 1.000 44.38637 31 VAL C O 1
ATOM 4398 N N . ASN C 1 38 ? 7.01000 5.09800 -25.49100 1.000 43.46114 32 ASN C N 1
ATOM 4399 C CA . ASN C 1 38 ? 6.85900 6.28100 -24.65700 1.000 43.92003 32 ASN C CA 1
ATOM 4400 C C . ASN C 1 38 ? 5.40100 6.61500 -24.379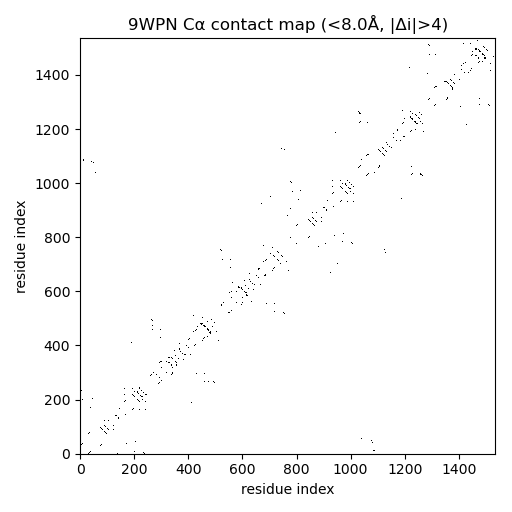00 1.000 39.29111 32 ASN C C 1
ATOM 4401 O O . ASN C 1 38 ? 5.12900 7.60900 -23.70000 1.000 39.75935 32 ASN C O 1
ATOM 4406 N N . LEU C 1 39 ? 4.46100 5.80700 -24.87000 1.000 36.67844 33 LEU C N 1
ATOM 4407 C CA . LEU C 1 39 ? 3.04000 6.01800 -24.62900 1.000 33.95058 33 LEU C CA 1
ATOM 4408 C C . LEU C 1 39 ? 2.35600 4.66800 -24.48000 1.000 33.71150 33 LEU C C 1
ATOM 4409 O O . LEU C 1 39 ? 2.47100 3.81100 -25.36000 1.000 35.47904 33 LEU C O 1
ATOM 4414 N N . VAL C 1 40 ? 1.63100 4.49100 -23.37600 1.000 32.02296 34 VAL C N 1
ATOM 4415 C CA . VAL C 1 40 ? 0.96400 3.23600 -23.04500 1.000 29.78294 34 VAL C CA 1
ATOM 4416 C C . VAL C 1 40 ? -0.51200 3.51400 -22.79700 1.000 30.39572 34 VAL C C 1
ATOM 4417 O O . VAL C 1 40 ? -0.86300 4.50900 -22.15400 1.000 33.29645 34 VAL C O 1
ATOM 4421 N N . VAL C 1 41 ? -1.37900 2.63000 -23.29400 1.000 31.45965 35 VAL C N 1
ATOM 4422 C CA . VAL C 1 41 ? -2.82500 2.80300 -23.20300 1.000 31.59554 35 VAL C CA 1
ATOM 4423 C C . VAL C 1 41 ? -3.44600 1.62800 -22.45700 1.000 30.94274 35 VAL C C 1
ATOM 4424 O O . VAL C 1 41 ? -3.07200 0.47100 -22.67700 1.000 27.12496 35 VAL C O 1
ATOM 4428 N N . LEU C 1 42 ? -4.39700 1.93200 -21.57300 1.000 34.98339 36 LEU C N 1
ATOM 4429 C CA . LEU C 1 42 ? -5.16600 0.93400 -20.84200 1.000 32.82126 36 LEU C CA 1
ATOM 4430 C C . LEU C 1 42 ? -6.63400 0.99000 -21.25100 1.000 36.23182 36 LEU C C 1
ATOM 4431 O O . LEU C 1 42 ? -7.14000 2.01800 -21.71100 1.000 36.14936 36 LEU C O 1
ATOM 4436 N N . GLY C 1 43 ? -7.32100 -0.13700 -21.06100 1.000 38.60609 37 GLY C N 1
ATOM 4437 C CA . GLY C 1 43 ? -8.72600 -0.24300 -21.38900 1.000 36.12165 37 GLY C CA 1
ATOM 4438 C C . GLY C 1 43 ? -9.63100 0.29300 -20.29200 1.000 35.60960 37 GLY C C 1
ATOM 4439 O O . GLY C 1 43 ? -9.19500 0.73800 -19.23100 1.000 39.09354 37 GLY C O 1
ATOM 4440 N N . GLU C 1 44 ? -10.93100 0.25200 -20.57500 1.000 33.65491 38 GLU C N 1
ATOM 4441 C CA . GLU C 1 44 ? -11.93100 0.69700 -19.61500 1.000 32.82124 38 GLU C CA 1
ATOM 4442 C C . GLU C 1 44 ? -12.05900 -0.28700 -18.46000 1.000 33.12047 38 GLU C C 1
ATOM 4443 O O . GLU C 1 44 ? -11.95800 -1.50300 -18.64500 1.000 32.00025 38 GLU C O 1
ATOM 4449 N N . TYR C 1 45 ? -12.27800 0.25400 -17.25800 1.000 33.87841 39 TYR C N 1
ATOM 4450 C CA . TYR C 1 45 ? -12.46400 -0.54600 -16.04400 1.000 30.95220 39 TYR C CA 1
ATOM 4451 C C . TYR C 1 45 ? -11.30700 -1.51600 -15.84300 1.000 32.56686 39 TYR C C 1
ATOM 4452 O O . TYR C 1 45 ? -11.49200 -2.69000 -15.51500 1.000 35.60213 39 TYR C O 1
ATOM 4461 N N . VAL C 1 46 ? -10.09700 -1.01100 -16.04900 1.000 32.10242 40 VAL C N 1
ATOM 4462 C CA . VAL C 1 46 ? -8.88400 -1.74300 -15.73300 1.000 30.53476 40 VAL C CA 1
ATOM 4463 C C . VAL C 1 46 ? -8.27200 -1.25000 -14.42800 1.000 31.01609 40 VAL C C 1
ATOM 4464 O O . VAL C 1 46 ? -7.79900 -2.04800 -13.61700 1.000 33.23021 40 VAL C O 1
ATOM 4468 N N . ILE C 1 47 ? -8.28200 0.06800 -14.21600 1.000 30.70810 41 ILE C N 1
ATOM 4469 C CA . ILE C 1 47 ? -7.89600 0.62500 -12.92400 1.000 34.60457 41 ILE C CA 1
ATOM 4470 C C . ILE C 1 47 ? -8.97200 0.34800 -11.87900 1.000 41.67441 41 ILE C C 1
ATOM 4471 O O . ILE C 1 47 ? -8.67100 0.09300 -10.70500 1.000 43.25210 41 ILE C O 1
ATOM 4476 N N . ASN C 1 48 ? -10.23700 0.38000 -12.28700 1.000 43.14691 42 ASN C N 1
ATOM 4477 C CA . ASN C 1 48 ? -11.36500 0.15900 -11.39600 1.000 41.24259 42 ASN C CA 1
ATOM 4478 C C . ASN C 1 48 ? -12.04800 -1.15400 -11.74800 1.000 40.05563 42 ASN C C 1
ATOM 4479 O O . ASN C 1 48 ? -11.77700 -1.77000 -12.78100 1.000 43.47175 42 ASN C O 1
ATOM 4484 N N . SER C 1 49 ? -12.96500 -1.57000 -10.88500 1.000 40.49940 43 SER C N 1
ATOM 4485 C CA . SER C 1 49 ? -13.76700 -2.74300 -11.18100 1.000 41.24756 43 SER C CA 1
ATOM 4486 C C . SER C 1 49 ? -14.81700 -2.39800 -12.22800 1.000 43.39749 43 SER C C 1
ATOM 4487 O O . SER C 1 49 ? -15.15200 -1.23000 -12.44700 1.000 45.15398 43 SER C O 1
ATOM 4490 N N . PHE C 1 50 ? -15.33000 -3.43000 -12.89000 1.000 43.45336 44 PHE C N 1
ATOM 4491 C CA . PHE C 1 50 ? -16.30500 -3.19200 -13.94300 1.000 40.80904 44 PHE C CA 1
ATOM 4492 C C . PHE C 1 50 ? -17.54200 -2.50300 -13.37700 1.000 38.09321 44 PHE C C 1
ATOM 4493 O O . PHE C 1 50 ? -17.84100 -2.59200 -12.18300 1.000 38.83505 44 PHE C O 1
ATOM 4501 N N . PHE C 1 51 ? -18.24900 -1.79200 -14.25800 1.000 35.87155 45 PHE C N 1
ATOM 4502 C CA . PHE C 1 51 ? -19.34800 -0.92100 -13.84800 1.000 35.95178 45 PHE C CA 1
ATOM 4503 C C . PHE C 1 51 ? -20.37400 -1.64300 -12.97100 1.000 38.93996 45 PHE C C 1
ATOM 4504 O O . PHE C 1 51 ? -20.80800 -1.11300 -11.94200 1.000 37.35952 45 PHE C O 1
ATOM 4512 N N . THR C 1 52 ? -20.78500 -2.85100 -13.36800 1.000 43.09000 46 THR C N 1
ATOM 4513 C CA . THR C 1 52 ? -21.79800 -3.56800 -12.59500 1.000 44.83637 46 THR C CA 1
ATOM 4514 C C . THR C 1 52 ? -21.28900 -3.96600 -11.21200 1.000 45.10562 46 THR C C 1
ATOM 4515 O O . THR C 1 52 ? -22.08300 -4.06900 -10.26900 1.000 45.54752 46 THR C O 1
ATOM 4519 N N . GLU C 1 53 ? -19.98100 -4.20000 -11.06800 1.000 43.50637 47 GLU C N 1
ATOM 4520 C CA . GLU C 1 53 ? -19.43100 -4.46100 -9.74200 1.000 43.34163 47 GLU C CA 1
ATOM 4521 C C . GLU C 1 53 ? -19.32400 -3.17900 -8.92500 1.000 44.70416 47 GLU C C 1
ATOM 4522 O O . GLU C 1 53 ? -19.43500 -3.21700 -7.69400 1.000 48.60201 47 GLU C O 1
ATOM 4524 N N . LEU C 1 54 ? -19.11900 -2.03900 -9.59400 1.000 41.72758 48 LEU C N 1
ATOM 4525 C CA . LEU C 1 54 ? -19.04000 -0.75200 -8.90800 1.000 40.60154 48 LEU C CA 1
ATOM 4526 C C . LEU C 1 54 ? -20.34500 -0.40700 -8.20400 1.000 44.04268 48 LEU C C 1
ATOM 4527 O O . LEU C 1 54 ? -20.34100 0.33200 -7.21400 1.000 46.29077 48 LEU C O 1
ATOM 4532 N N . LEU C 1 55 ? -21.47000 -0.90800 -8.71500 1.000 46.02241 49 LEU C N 1
ATOM 4533 C CA . LEU C 1 55 ? -22.75500 -0.62500 -8.08900 1.000 48.03234 49 LEU C CA 1
ATOM 4534 C C . LEU C 1 55 ? -22.81600 -1.21800 -6.69100 1.000 51.84190 49 LEU C C 1
ATOM 4535 O O . LEU C 1 55 ? -23.44400 -0.64500 -5.79400 1.000 54.62776 49 LEU C O 1
ATOM 4540 N N . HIS C 1 56 ? -22.17600 -2.37000 -6.49200 1.000 54.56648 50 HIS C N 1
ATOM 4541 C CA . HIS C 1 56 ? -22.16400 -3.06600 -5.21500 1.000 58.92501 50 HIS C CA 1
ATOM 4542 C C . HIS C 1 56 ? -20.89300 -2.79500 -4.41600 1.000 60.52926 50 HIS C C 1
ATOM 4543 O O . HIS C 1 56 ? -20.49100 -3.62900 -3.59600 1.000 66.30194 50 HIS C O 1
ATOM 4550 N N . MET C 1 57 ? -20.27200 -1.62900 -4.60500 1.000 52.90822 51 MET C N 1
ATOM 4551 C CA . MET C 1 57 ? -19.05600 -1.31000 -3.87500 1.000 49.88199 51 MET C CA 1
ATOM 4552 C C . MET C 1 57 ? -19.25000 -0.05400 -3.04100 1.000 53.77651 51 MET C C 1
ATOM 4553 O O . MET C 1 57 ? -19.89000 0.90200 -3.49700 1.000 54.59260 51 MET C O 1
ATOM 4558 N N . PRO C 1 58 ? -18.69900 -0.01900 -1.83100 1.000 55.00774 52 PRO C N 1
ATOM 4559 C CA . PRO C 1 58 ? -18.82100 1.18100 -1.00200 1.000 56.15180 52 PRO C CA 1
ATOM 4560 C C . PRO C 1 58 ? -18.03000 2.32500 -1.61100 1.000 54.73561 52 PRO C C 1
ATOM 4561 O O . PRO C 1 58 ? -17.04100 2.11700 -2.31800 1.000 54.48377 52 PRO C O 1
ATOM 4565 N N . LYS C 1 59 ? -18.49500 3.54600 -1.34000 1.000 55.76350 53 LYS C N 1
ATOM 4566 C CA . LYS C 1 59 ? -17.87400 4.73100 -1.92600 1.000 55.04934 53 LYS C CA 1
ATOM 4567 C C . LYS C 1 59 ? -16.38100 4.79600 -1.62000 1.000 58.44921 53 LYS C C 1
ATOM 4568 O O . LYS C 1 59 ? -15.56500 5.05500 -2.51400 1.000 56.92578 53 LYS C O 1
ATOM 4571 N N . ASN C 1 60 ? -16.00400 4.55600 -0.36200 1.000 61.55037 54 ASN C N 1
ATOM 4572 C CA . ASN C 1 60 ? -14.59700 4.61600 0.02400 1.000 62.92819 54 ASN C CA 1
ATOM 4573 C C . ASN C 1 60 ? -13.76600 3.51400 -0.62600 1.000 50.56214 54 ASN C C 1
ATOM 4574 O O . ASN C 1 60 ? -12.58400 3.73000 -0.92000 1.000 50.05109 54 ASN C O 1
ATOM 4579 N N . MET C 1 61 ? -14.33700 2.32600 -0.83200 1.000 49.71761 55 MET C N 1
ATOM 4580 C CA . MET C 1 61 ? -13.57100 1.27200 -1.49300 1.000 48.11299 55 MET C CA 1
ATOM 4581 C C . MET C 1 61 ? -13.23900 1.65800 -2.92700 1.000 46.47409 55 MET C C 1
ATOM 4582 O O . MET C 1 61 ? -12.16400 1.32100 -3.43700 1.000 44.16672 55 MET C O 1
ATOM 4587 N N . ILE C 1 62 ? -14.16100 2.34800 -3.60100 1.000 45.52799 56 ILE C N 1
ATOM 4588 C CA . ILE C 1 62 ? -13.88700 2.82000 -4.95200 1.000 43.10161 56 ILE C CA 1
ATOM 4589 C C . ILE C 1 62 ? -12.80600 3.89300 -4.92900 1.000 46.65591 56 ILE C C 1
ATOM 4590 O O . ILE C 1 62 ? -11.90000 3.89700 -5.77200 1.000 43.43628 56 ILE C O 1
ATOM 4595 N N . LYS C 1 63 ? -12.87200 4.80700 -3.95600 1.000 43.30321 57 LYS C N 1
ATOM 4596 C CA . LYS C 1 63 ? -11.85800 5.85200 -3.84700 1.000 44.20612 57 LYS C CA 1
ATOM 4597 C C . LYS C 1 63 ? -10.47500 5.26100 -3.59700 1.000 50.13797 57 LYS C C 1
ATOM 4598 O O . LYS C 1 63 ? -9.50400 5.62500 -4.26900 1.000 46.00030 57 LYS C O 1
ATOM 4604 N N . GLU C 1 64 ? -10.37100 4.31900 -2.65400 1.000 53.50100 58 GLU C N 1
ATOM 4605 C CA . GLU C 1 64 ? -9.08200 3.68600 -2.38300 1.000 54.31411 58 GLU C CA 1
ATOM 4606 C C . GLU C 1 64 ? -8.55500 2.98000 -3.62600 1.000 50.23210 58 GLU C C 1
ATOM 4607 O O . GLU C 1 64 ? -7.35100 3.01200 -3.90900 1.000 46.21081 58 GLU C O 1
ATOM 4609 N N . GLN C 1 65 ? -9.45100 2.35200 -4.38900 1.000 47.66843 59 GLN C N 1
ATOM 4610 C CA . GLN C 1 65 ? -9.05000 1.68100 -5.61900 1.000 45.04506 59 GLN C CA 1
ATOM 4611 C C . GLN C 1 65 ? -8.52400 2.68800 -6.63200 1.000 49.53722 59 GLN C C 1
ATOM 4612 O O . GLN C 1 65 ? -7.48000 2.47200 -7.25900 1.000 50.37565 59 GLN C O 1
ATOM 4618 N N . SER C 1 66 ? -9.24400 3.79900 -6.80600 1.000 50.25916 60 SER C N 1
ATOM 4619 C CA . SER C 1 66 ? -8.84400 4.80700 -7.78300 1.000 44.37142 60 SER C CA 1
ATOM 4620 C C . SER C 1 66 ? -7.60400 5.56500 -7.32000 1.000 44.73999 60 SER C C 1
ATOM 4621 O O . SER C 1 66 ? -6.65600 5.75200 -8.09200 1.000 39.92109 60 SER C O 1
ATOM 4624 N N . GLU C 1 67 ? -7.59000 5.99600 -6.05300 1.000 49.29612 61 GLU C N 1
ATOM 4625 C CA . GLU C 1 67 ? -6.49300 6.82000 -5.54700 1.000 50.95073 61 GLU C CA 1
ATOM 4626 C C . GLU C 1 67 ? -5.17300 6.06000 -5.55600 1.000 48.79481 61 GLU C C 1
ATOM 4627 O O . GLU C 1 67 ? -4.11300 6.64100 -5.82200 1.000 44.88214 61 GLU C O 1
ATOM 4633 N N . ALA C 1 68 ? -5.21400 4.76200 -5.24800 1.000 47.71143 62 ALA C N 1
ATOM 4634 C CA . ALA C 1 68 ? -3.99300 3.96400 -5.23900 1.000 47.33743 62 ALA C CA 1
ATOM 4635 C C . ALA C 1 68 ? -3.38600 3.86600 -6.63300 1.000 41.42625 62 ALA C C 1
ATOM 4636 O O . ALA C 1 68 ? -2.18300 4.08400 -6.81500 1.000 43.08364 62 ALA C O 1
ATOM 4638 N N . LYS C 1 69 ? -4.20600 3.54600 -7.63500 1.000 37.94896 63 LYS C N 1
ATOM 4639 C CA . LYS C 1 69 ? -3.67100 3.38800 -8.98300 1.000 35.79681 63 LYS C CA 1
ATOM 4640 C C . LYS C 1 69 ? -3.22400 4.71900 -9.57600 1.000 36.09420 63 LYS C C 1
ATOM 4641 O O . LYS C 1 69 ? -2.25900 4.75500 -10.34900 1.000 34.60038 63 LYS C O 1
ATOM 4647 N N . LYS C 1 70 ? -3.89600 5.82000 -9.22500 1.000 36.06201 64 LYS C N 1
ATOM 4648 C CA . LYS C 1 70 ? -3.46600 7.12900 -9.70900 1.000 36.22675 64 LYS C CA 1
ATOM 4649 C C . LYS C 1 70 ? -2.08600 7.49100 -9.17700 1.000 53.31505 64 LYS C C 1
ATOM 4650 O O . LYS C 1 70 ? -1.25000 8.02100 -9.91800 1.000 53.99092 64 LYS C O 1
ATOM 4656 N N . GLU C 1 71 ? -1.82700 7.22500 -7.89300 1.000 47.31583 65 GLU C N 1
ATOM 4657 C CA . GLU C 1 71 ? -0.51100 7.53700 -7.34400 1.000 47.48758 65 GLU C CA 1
ATOM 4658 C C . GLU C 1 71 ? 0.54900 6.59800 -7.90600 1.000 47.58519 65 GLU C C 1
ATOM 4659 O O . GLU C 1 71 ? 1.68800 7.01100 -8.15300 1.000 42.05137 65 GLU C O 1
ATOM 4665 N N . SER C 1 72 ? 0.18900 5.33000 -8.12000 1.000 50.13082 66 SER C N 1
ATOM 4666 C CA . SER C 1 72 ? 1.10300 4.40600 -8.78300 1.000 52.44664 66 SER C CA 1
ATOM 4667 C C . SER C 1 72 ? 1.44000 4.88200 -10.18900 1.000 51.69544 66 SER C C 1
ATOM 4668 O O . SER C 1 72 ? 2.59800 4.81500 -10.61400 1.000 55.45722 66 SER C O 1
ATOM 4671 N N . LEU C 1 73 ? 0.44100 5.38200 -10.92200 1.000 45.73046 67 LEU C N 1
ATOM 4672 C CA . LEU C 1 73 ? 0.69600 5.86000 -12.27700 1.000 41.32693 67 LEU C CA 1
ATOM 4673 C C . LEU C 1 73 ? 1.62900 7.06400 -12.27200 1.000 42.20349 67 LEU C C 1
ATOM 4674 O O . LEU C 1 73 ? 2.52600 7.16700 -13.11700 1.000 44.87891 67 LEU C O 1
ATOM 4679 N N . ILE C 1 74 ? 1.45100 7.97400 -11.31200 1.000 40.63474 68 ILE C N 1
ATOM 4680 C CA . ILE C 1 74 ? 2.29300 9.16400 -11.25000 1.000 43.95483 68 ILE C CA 1
ATOM 4681 C C . ILE C 1 74 ? 3.73700 8.78100 -10.96800 1.000 49.70820 68 ILE C C 1
ATOM 4682 O O . ILE C 1 74 ? 4.67100 9.32300 -11.57200 1.000 52.31531 68 ILE C O 1
ATOM 4687 N N . LYS C 1 75 ? 3.94600 7.83700 -10.04800 1.000 50.87359 69 LYS C N 1
ATOM 4688 C CA . LYS C 1 75 ? 5.29800 7.37700 -9.76200 1.000 48.28168 69 LYS C CA 1
ATOM 4689 C C . LYS C 1 75 ? 5.86500 6.58500 -10.93300 1.000 45.52524 69 LYS C C 1
ATOM 4690 O O . LYS C 1 75 ? 7.02500 6.77600 -11.31600 1.000 45.31673 69 LYS C O 1
ATOM 4692 N N . LEU C 1 76 ? 5.05900 5.69600 -11.51900 1.000 43.09880 70 LEU C N 1
ATOM 4693 C CA . LEU C 1 76 ? 5.54100 4.86600 -12.61800 1.000 42.57723 70 LEU C CA 1
ATOM 4694 C C . LEU C 1 76 ? 5.81700 5.67700 -13.87600 1.000 42.41340 70 LEU C C 1
ATOM 4695 O O . LEU C 1 76 ? 6.74000 5.34800 -14.63000 1.000 48.33694 70 LEU C O 1
ATOM 4700 N N . ALA C 1 77 ? 5.03700 6.72900 -14.12800 1.000 39.07283 71 ALA C N 1
ATOM 4701 C CA . ALA C 1 77 ? 5.32100 7.57400 -15.28200 1.000 39.33422 71 ALA C CA 1
ATOM 4702 C C . ALA C 1 77 ? 6.66700 8.26700 -15.12700 1.000 38.02184 71 ALA C C 1
ATOM 4703 O O . ALA C 1 77 ? 7.45800 8.32700 -16.07500 1.000 36.09421 71 ALA C O 1
ATOM 4705 N N . LYS C 1 78 ? 6.95000 8.78200 -13.92800 1.000 38.41737 72 LYS C N 1
ATOM 4706 C CA . LYS C 1 78 ? 8.24800 9.39200 -13.66500 1.000 42.47851 72 LYS C CA 1
ATOM 4707 C C . LYS C 1 78 ? 9.35400 8.34600 -13.64000 1.000 47.15346 72 LYS C C 1
ATOM 4708 O O . LYS C 1 78 ? 10.48400 8.61800 -14.06500 1.000 50.98262 72 LYS C O 1
ATOM 4714 N N . LYS C 1 79 ? 9.04800 7.14800 -13.13500 1.000 47.84492 73 LYS C N 1
ATOM 4715 C CA . LYS C 1 79 ? 10.05800 6.10100 -13.01400 1.000 48.82732 73 LYS C CA 1
ATOM 4716 C C . LYS C 1 79 ? 10.56400 5.65800 -14.38100 1.000 49.71481 73 LYS C C 1
ATOM 4717 O O . LYS C 1 79 ? 11.77400 5.53700 -14.60200 1.000 54.46639 73 LYS C O 1
ATOM 4723 N N . TYR C 1 80 ? 9.65000 5.41800 -15.31500 1.000 46.94878 74 TYR C N 1
ATOM 4724 C CA . TYR C 1 80 ? 10.00700 4.91200 -16.63100 1.000 47.61963 74 TYR C CA 1
ATOM 4725 C C . TYR C 1 80 ? 9.97700 5.97200 -17.72300 1.000 48.07248 74 TYR C C 1
ATOM 4726 O O . TYR C 1 80 ? 10.22100 5.64000 -18.88700 1.000 48.49451 74 TYR C O 1
ATOM 4735 N N . GLU C 1 81 ? 9.67400 7.22500 -17.38400 1.000 56.18286 75 GLU C N 1
ATOM 4736 C CA . GLU C 1 81 ? 9.73000 8.33600 -18.33600 1.000 52.48818 75 GLU C CA 1
A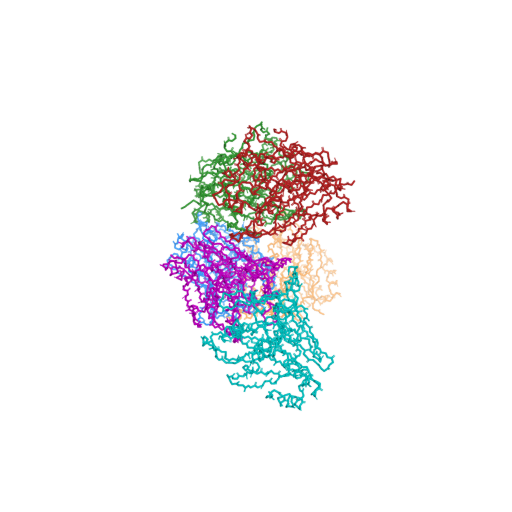TOM 4737 C C . GLU C 1 81 ? 8.86900 8.06500 -19.56900 1.000 48.11388 75 GLU C C 1
ATOM 4738 O O . GLU C 1 81 ? 9.33500 8.13700 -20.70800 1.000 50.95880 75 GLU C O 1
ATOM 4744 N N . LEU C 1 82 ? 7.60100 7.73300 -19.33600 1.000 46.00441 76 LEU C N 1
ATOM 4745 C CA . LEU C 1 82 ? 6.66100 7.51100 -20.42400 1.000 45.10623 76 LEU C CA 1
ATOM 4746 C C . LEU C 1 82 ? 5.28200 8.01300 -20.01200 1.000 42.61450 76 LEU C C 1
ATOM 4747 O O . LEU C 1 82 ? 5.03000 8.31700 -18.84300 1.000 44.09241 76 LEU C O 1
ATOM 4752 N N . GLU C 1 83 ? 4.38000 8.09100 -20.98800 1.000 41.33390 77 GLU C N 1
ATOM 4753 C CA . GLU C 1 83 ? 3.00900 8.52800 -20.76100 1.000 40.20219 77 GLU C CA 1
ATOM 4754 C C . GLU C 1 83 ? 2.08400 7.32100 -20.66400 1.000 41.33247 77 GLU C C 1
ATOM 4755 O O . GLU C 1 83 ? 2.29300 6.30800 -21.33800 1.000 38.31195 77 GLU C O 1
ATOM 4761 N N . ILE C 1 84 ? 1.06700 7.43500 -19.80900 1.000 43.28579 78 ILE C N 1
ATOM 4762 C CA . ILE C 1 84 ? 0.09200 6.37600 -19.57600 1.000 38.19731 78 ILE C CA 1
ATOM 4763 C C . ILE C 1 84 ? -1.30900 6.94300 -19.76800 1.000 34.63085 78 ILE C C 1
ATOM 4764 O O . ILE C 1 84 ? -1.65400 7.96800 -19.17100 1.000 34.14526 78 ILE C O 1
ATOM 4769 N N . ILE C 1 85 ? -2.11700 6.26900 -20.58000 1.000 34.28779 79 ILE C N 1
ATOM 4770 C CA . ILE C 1 85 ? -3.51300 6.63200 -20.79800 1.000 35.49335 79 ILE C CA 1
ATOM 4771 C C . ILE C 1 85 ? -4.37600 5.57200 -20.12400 1.000 35.57341 79 ILE C C 1
ATOM 4772 O O . ILE C 1 85 ? -4.28700 4.38500 -20.46500 1.000 31.07169 79 ILE C O 1
ATOM 4777 N N . ALA C 1 86 ? -5.21300 5.99000 -19.17300 1.000 38.67010 80 ALA C N 1
ATOM 4778 C CA . ALA C 1 86 ? -6.00000 5.01100 -18.43100 1.000 37.41493 80 ALA C CA 1
ATOM 4779 C C . ALA C 1 86 ? -7.34700 5.57500 -17.99300 1.000 38.67582 80 ALA C C 1
ATOM 4780 O O . ALA C 1 86 ? -7.39200 6.59800 -17.29700 1.000 41.46988 80 ALA C O 1
ATOM 4782 N N . PRO C 1 87 ? -8.45600 4.92500 -18.35400 1.000 32.71448 81 PRO C N 1
ATOM 4783 C CA . PRO C 1 87 ? -9.76700 5.34400 -17.83600 1.000 31.05999 81 PRO C CA 1
ATOM 4784 C C . PRO C 1 87 ? -9.82200 5.23900 -16.31900 1.000 29.83668 81 PRO C C 1
ATOM 4785 O O . PRO C 1 87 ? -9.44700 4.22400 -15.72900 1.000 30.72472 81 PRO C O 1
ATOM 4789 N N . TYR C 1 88 ? -10.29900 6.30300 -15.69100 1.000 28.68724 82 TYR C N 1
ATOM 4790 C CA . TYR C 1 88 ? -10.20500 6.47400 -14.25100 1.000 29.88814 82 TYR C CA 1
ATOM 4791 C C . TYR C 1 88 ? -11.55300 6.92600 -13.71100 1.000 32.52109 82 TYR C C 1
ATOM 4792 O O . TYR C 1 88 ? -12.18500 7.81900 -14.28200 1.000 36.03434 82 TYR C O 1
ATOM 4801 N N . VAL C 1 89 ? -11.98900 6.32700 -12.60800 1.000 33.00709 83 VAL C N 1
ATOM 4802 C CA . VAL C 1 89 ? -13.22100 6.72900 -11.93500 1.000 34.46872 83 VAL C CA 1
ATOM 4803 C C . VAL C 1 89 ? -12.83400 7.60300 -10.75200 1.000 34.96245 83 VAL C C 1
ATOM 4804 O O . VAL C 1 89 ? -12.24100 7.12000 -9.78400 1.000 34.87755 83 VAL C O 1
ATOM 4808 N N . SER C 1 90 ? -13.14700 8.89400 -10.82800 1.000 36.37115 84 SER C N 1
ATOM 4809 C CA . SER C 1 90 ? -12.78200 9.83700 -9.77700 1.000 42.05870 84 SER C CA 1
ATOM 4810 C C . SER C 1 90 ? -13.94800 9.96700 -8.80300 1.000 45.96613 84 SER C C 1
ATOM 4811 O O . SER C 1 90 ? -15.06200 10.31800 -9.20000 1.000 49.58385 84 SER C O 1
ATOM 4814 N N . VAL C 1 91 ? -13.69400 9.66600 -7.53500 1.000 47.78700 85 VAL C N 1
ATOM 4815 C CA . VAL C 1 91 ? -14.71000 9.75200 -6.49600 1.000 52.78624 85 VAL C CA 1
ATOM 4816 C C . VAL C 1 91 ? -14.57300 11.11500 -5.85200 1.000 59.27391 85 VAL C C 1
ATOM 4817 O O . VAL C 1 91 ? -13.61200 11.37600 -5.13100 1.000 63.33121 85 VAL C O 1
ATOM 4821 N N . GLU C 1 92 ? -15.54900 11.96400 -6.09500 1.000 60.88467 86 GLU C N 1
ATOM 4822 C CA . GLU C 1 92 ? -15.53100 13.32300 -5.60100 1.000 61.27516 86 GLU C CA 1
ATOM 4823 C C . GLU C 1 92 ? -16.32400 13.34300 -4.30200 1.000 64.83600 86 GLU C C 1
ATOM 4824 O O . GLU C 1 92 ? -16.74400 12.29800 -3.81300 1.000 65.31339 86 GLU C O 1
ATOM 4830 N N . ALA C 1 93 ? -16.44000 14.50900 -3.67300 1.000 68.70762 87 ALA C N 1
ATOM 4831 C CA . ALA C 1 93 ? -17.08300 14.60800 -2.36300 1.000 71.07746 87 ALA C CA 1
ATOM 4832 C C . ALA C 1 93 ? -18.42100 13.87100 -2.33100 1.000 69.61948 87 ALA C C 1
ATOM 4833 O O . ALA C 1 93 ? -18.59500 12.91400 -1.56500 1.000 68.77136 87 ALA C O 1
ATOM 4835 N N . LYS C 1 94 ? -19.37800 14.30900 -3.15200 1.000 66.19595 88 LYS C N 1
ATOM 4836 C CA . LYS C 1 94 ? -20.69400 13.69100 -3.22100 1.000 65.31364 88 LYS C CA 1
ATOM 4837 C C . LYS C 1 94 ? -20.98800 12.94300 -4.52800 1.000 62.60487 88 LYS C C 1
ATOM 4838 O O . LYS C 1 94 ? -22.06100 12.33400 -4.63800 1.000 64.39367 88 LYS C O 1
ATOM 4840 N N . SER C 1 95 ? -20.09800 12.98000 -5.52900 1.000 59.48115 89 SER C N 1
ATOM 4841 C CA . SER C 1 95 ? -20.39600 12.37800 -6.82900 1.000 54.20042 89 SER C CA 1
ATOM 4842 C C . SER C 1 95 ? -19.23700 11.53900 -7.37000 1.000 51.31494 89 SER C C 1
ATOM 4843 O O . SER C 1 95 ? -18.12800 11.52500 -6.83200 1.000 51.68316 89 SER C O 1
ATOM 4846 N N . TYR C 1 96 ? -19.53100 10.81800 -8.45300 1.000 50.39600 90 TYR C N 1
ATOM 4847 C CA . TYR C 1 96 ? -18.55100 10.06800 -9.23100 1.000 46.15802 90 TYR C CA 1
ATOM 4848 C C . TYR C 1 96 ? -18.44700 10.66700 -10.63000 1.000 38.48395 90 TYR C C 1
ATOM 4849 O O . TYR C 1 96 ? -19.44800 11.08900 -11.21100 1.000 38.24474 90 TYR C O 1
ATOM 4858 N N . LYS C 1 97 ? -17.22600 10.71300 -11.16300 1.000 36.71430 91 LYS C N 1
ATOM 4859 C CA . LYS C 1 97 ? -16.99500 11.15100 -12.53400 1.000 37.34101 91 LYS C CA 1
ATOM 4860 C C . LYS C 1 97 ? -16.14900 10.11500 -13.26500 1.000 34.74678 91 LYS C C 1
ATOM 4861 O O . LYS C 1 97 ? -15.21200 9.54800 -12.69200 1.000 33.47052 91 LYS C O 1
ATOM 4867 N N . LYS C 1 98 ? -16.48800 9.87400 -14.53300 1.000 33.65786 92 LYS C N 1
ATOM 4868 C CA . LYS C 1 98 ? -15.76000 8.94300 -15.38700 1.000 33.81489 92 LYS C CA 1
ATOM 4869 C C . LYS C 1 98 ? -14.78900 9.75000 -16.23300 1.000 35.78663 92 LYS C C 1
ATOM 4870 O O . LYS C 1 98 ? -15.20700 10.53400 -17.08900 1.000 39.18435 92 LYS C O 1
ATOM 4876 N N . LEU C 1 99 ? -13.49900 9.56900 -15.98100 1.000 36.84235 93 LEU C N 1
ATOM 4877 C CA . LEU C 1 99 ? -12.45600 10.29900 -16.67800 1.000 33.02840 93 LEU C CA 1
ATOM 4878 C C . LEU C 1 99 ? -11.50400 9.32600 -17.35000 1.000 33.83737 93 LEU C C 1
ATOM 4879 O O . LEU C 1 99 ? -11.54900 8.11300 -17.13000 1.000 42.65935 93 LEU C O 1
ATOM 4884 N N . CYS C 1 100 ? -10.66000 9.87900 -18.21200 1.000 26.94540 94 CYS C N 1
ATOM 4885 C CA . CYS C 1 100 ? -9.50600 9.17700 -18.75000 1.000 26.32039 94 CYS C CA 1
ATOM 4886 C C . CYS C 1 100 ? -8.27500 9.97800 -18.35800 1.000 28.70590 94 CYS C C 1
ATOM 4887 O O . CYS C 1 100 ? -8.12700 11.13200 -18.77600 1.000 31.24154 94 CYS C O 1
ATOM 4890 N N . LEU C 1 101 ? -7.41500 9.38800 -17.53600 1.000 27.75410 95 LEU C N 1
ATOM 4891 C CA . LEU C 1 101 ? -6.20400 10.07200 -17.11600 1.000 28.86073 95 LEU C CA 1
ATOM 4892 C C . LEU C 1 101 ? -5.13000 9.94600 -18.18400 1.000 34.53381 95 LEU C C 1
ATOM 4893 O O . LEU C 1 101 ? -5.02900 8.92400 -18.86900 1.000 37.41095 95 LEU C O 1
ATOM 4898 N N . LYS C 1 102 ? -4.33500 11.00100 -18.33400 1.000 35.20935 96 LYS C N 1
ATOM 4899 C CA . LYS C 1 102 ? -3.13500 10.98100 -19.16700 1.000 38.38930 96 LYS C CA 1
ATOM 4900 C C . LYS C 1 102 ? -1.96000 11.38300 -18.27900 1.000 41.60467 96 LYS C C 1
ATOM 4901 O O . LYS C 1 102 ? -1.56200 12.55000 -18.23300 1.000 44.32446 96 LYS C O 1
ATOM 4907 N N . VAL C 1 103 ? -1.42600 10.41000 -17.54700 1.000 41.94408 97 VAL C N 1
ATOM 4908 C CA . VAL C 1 103 ? -0.33000 10.65500 -16.61600 1.000 44.16200 97 VAL C CA 1
ATOM 4909 C C . VAL C 1 103 ? 0.98400 10.70100 -17.38300 1.000 44.65035 97 VAL C C 1
ATOM 4910 O O . VAL C 1 103 ? 1.30500 9.78000 -18.14400 1.000 45.89975 97 VAL C O 1
ATOM 4914 N N . THR C 1 104 ? 1.74900 11.76300 -17.18000 1.000 44.58895 98 THR C N 1
ATOM 4915 C CA . THR C 1 104 ? 3.03700 11.97700 -17.82400 1.000 45.20386 98 THR C CA 1
ATOM 4916 C C . THR C 1 104 ? 4.06200 12.28800 -16.74900 1.000 48.11309 98 THR C C 1
ATOM 4917 O O . THR C 1 104 ? 3.70700 12.52800 -15.59100 1.000 49.89707 98 THR C O 1
ATOM 4921 N N . PRO C 1 105 ? 5.35500 12.28700 -17.09300 1.000 48.20793 99 PRO C N 1
ATOM 4922 C CA . PRO C 1 105 ? 6.36400 12.67500 -16.09500 1.000 52.48148 99 PRO C CA 1
ATOM 4923 C C . PRO C 1 10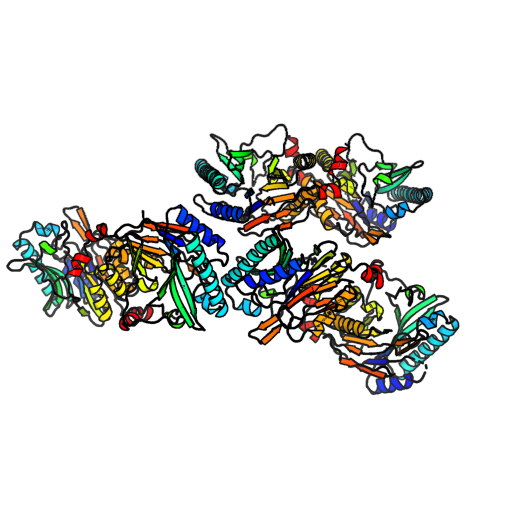5 ? 6.17100 14.08300 -15.57000 1.000 57.87084 99 PRO C C 1
ATOM 4924 O O . PRO C 1 105 ? 6.50700 14.36000 -14.41200 1.000 62.06813 99 PRO C O 1
ATOM 4928 N N . ASN C 1 106 ? 5.63400 14.97900 -16.39000 1.000 56.82493 100 ASN C N 1
ATOM 4929 C CA . ASN C 1 106 ? 5.43800 16.37800 -16.03500 1.000 59.78033 100 ASN C CA 1
ATOM 4930 C C . ASN C 1 106 ? 4.04600 16.69300 -15.49400 1.000 53.84009 100 ASN C C 1
ATOM 4931 O O . ASN C 1 106 ? 3.74600 17.86700 -15.26000 1.000 47.80879 100 ASN C O 1
ATOM 4936 N N . GLY C 1 107 ? 3.15800 15.71800 -15.37400 1.000 43.87782 101 GLY C N 1
ATOM 4937 C CA . GLY C 1 107 ? 1.87100 16.00100 -14.77700 1.000 43.17749 101 GLY C CA 1
ATOM 4938 C C . GLY C 1 107 ? 0.83000 14.95500 -15.12500 1.000 46.97876 101 GLY C C 1
ATOM 4939 O O . GLY C 1 107 ? 1.12400 13.92300 -15.72700 1.000 43.40319 101 GLY C O 1
ATOM 4940 N N . VAL C 1 108 ? -0.39800 15.25700 -14.71300 1.000 47.15478 102 VAL C N 1
ATOM 4941 C CA . VAL C 1 108 ? -1.56900 14.43200 -14.97700 1.000 42.16662 102 VAL C CA 1
ATOM 4942 C C . VAL C 1 108 ? -2.59700 15.32300 -15.65400 1.000 40.01612 102 VAL C C 1
ATOM 4943 O O . VAL C 1 108 ? -2.96700 16.37500 -15.11600 1.000 38.41104 102 VAL C O 1
ATOM 4947 N N . LYS C 1 109 ? -3.03800 14.91900 -16.83500 1.000 40.74837 103 LYS C N 1
ATOM 4948 C CA . LYS C 1 109 ? -4.14300 15.55800 -17.52500 1.000 42.84904 103 LYS C CA 1
ATOM 4949 C C . LYS C 1 109 ? -5.31700 14.59000 -17.54800 1.000 45.74210 103 LYS C C 1
ATOM 4950 O O . LYS C 1 109 ? -5.13100 13.37000 -17.53500 1.000 45.71163 103 LYS C O 1
ATOM 4956 N N . SER C 1 110 ? -6.53000 15.13400 -17.56900 1.000 47.43686 104 SER C N 1
ATOM 4957 C CA . SER C 1 110 ? -7.72600 14.30900 -17.49900 1.000 43.90048 104 SER C CA 1
ATOM 4958 C C . SER C 1 110 ? -8.70900 14.72700 -18.58300 1.000 46.74969 104 SER C C 1
ATOM 4959 O O . SER C 1 110 ? -8.81300 15.90500 -18.93800 1.000 51.31056 104 SER C O 1
ATOM 4962 N N . TYR C 1 111 ? -9.42700 13.73700 -19.11000 1.000 42.81404 105 TYR C N 1
ATOM 4963 C CA . TYR C 1 111 ? -10.46500 13.94000 -20.11300 1.000 36.20075 105 TYR C CA 1
ATOM 4964 C C . TYR C 1 111 ? -11.78900 13.47000 -19.53100 1.000 32.09030 105 TYR C C 1
ATOM 4965 O O . TYR C 1 111 ? -11.92100 12.30500 -19.14700 1.000 31.67954 105 TYR C O 1
ATOM 4974 N N . GLU C 1 112 ? -12.76600 14.36600 -19.46700 1.000 34.12883 106 GLU C N 1
ATOM 4975 C CA . GLU C 1 112 ? -14.07800 14.02000 -18.94000 1.000 37.24037 106 GLU C CA 1
ATOM 4976 C C . GLU C 1 112 ? -14.93600 13.50900 -20.08900 1.000 39.80170 106 GLU C C 1
ATOM 4977 O O . GLU C 1 112 ? -15.14500 14.22100 -21.07700 1.000 42.68623 106 GLU C O 1
ATOM 4983 N N . GLN C 1 113 ? -15.41500 12.27300 -19.96700 1.000 35.55857 107 GLN C N 1
ATOM 4984 C CA . GLN C 1 113 ? -16.23700 11.68600 -21.01500 1.000 31.52406 107 GLN C CA 1
ATOM 4985 C C . GLN C 1 113 ? -17.50900 12.50800 -21.19700 1.000 31.83457 107 GLN C C 1
ATOM 4986 O O . GLN C 1 113 ? -18.18500 12.85100 -20.22400 1.000 33.22481 107 GLN C O 1
ATOM 4992 N N . GLN C 1 114 ? -17.82500 12.84000 -22.44900 1.000 33.47787 108 GLN C N 1
ATOM 4993 C CA . GLN C 1 114 ? -18.94900 13.72300 -22.74200 1.000 35.21494 108 GLN C CA 1
ATOM 4994 C C . GLN C 1 114 ? -20.25900 12.98000 -22.97100 1.000 34.41792 108 GLN C C 1
ATOM 4995 O O . GLN C 1 114 ? -21.32300 13.49100 -22.60400 1.000 35.82287 108 GLN C O 1
ATOM 5001 N N . ILE C 1 115 ? -20.21400 11.78200 -23.54200 1.000 33.67170 109 ILE C N 1
ATOM 5002 C CA . ILE C 1 115 ? -21.40800 10.98700 -23.81100 1.000 36.28505 109 ILE C CA 1
ATOM 5003 C C . ILE C 1 115 ? -21.23400 9.64200 -23.12100 1.000 40.16836 109 ILE C C 1
ATOM 5004 O O . ILE C 1 115 ? -20.27200 8.91400 -23.40000 1.000 39.98689 109 ILE C O 1
ATOM 5009 N N . LEU C 1 116 ? -22.15800 9.31700 -22.22200 1.000 42.38239 110 LEU C N 1
ATOM 5010 C CA . LEU C 1 116 ? -22.12300 8.09000 -21.44300 1.000 41.36782 110 LEU C CA 1
ATOM 5011 C C . LEU C 1 116 ? -23.29600 7.19200 -21.82200 1.000 40.74665 110 LEU C C 1
ATOM 5012 O O . LEU C 1 116 ? -24.32400 7.65400 -22.32900 1.000 39.47023 110 LEU C O 1
ATOM 5017 N N . MET C 1 117 ? -23.14100 5.90100 -21.55100 1.000 38.48892 111 MET C N 1
ATOM 5018 C CA . MET C 1 117 ? -24.18300 4.94000 -21.89400 1.000 41.51114 111 MET C CA 1
ATOM 5019 C C . MET C 1 117 ? -25.36900 5.07400 -20.94400 1.000 44.29562 111 MET C C 1
ATOM 5020 O O . MET C 1 117 ? -25.18500 5.04100 -19.72000 1.000 41.60972 111 MET C O 1
ATOM 5025 N N . PRO C 1 118 ? -26.58900 5.23300 -21.45900 1.000 45.73492 112 PRO C N 1
ATOM 5026 C CA . PRO C 1 118 ? -27.78500 5.31800 -20.60100 1.000 46.03630 112 PRO C CA 1
ATOM 5027 C C . PRO C 1 118 ? -28.62700 4.04500 -20.53700 1.000 44.99947 112 PRO C C 1
ATOM 5028 O O . PRO C 1 118 ? -29.73800 4.10400 -19.99900 1.000 43.53002 112 PRO C O 1
ATOM 5032 N N . TYR C 1 119 ? -28.13800 2.92800 -21.06900 1.000 44.63924 113 TYR C N 1
ATOM 5033 C CA . TYR C 1 119 ? -28.93000 1.70600 -21.15500 1.000 48.28004 113 TYR C CA 1
ATOM 5034 C C . TYR C 1 119 ? -29.15100 1.08700 -19.77800 1.000 48.80632 113 TYR C C 1
ATOM 5035 O O . TYR C 1 119 ? -28.27500 1.13100 -18.91300 1.000 43.26972 113 TYR C O 1
ATOM 5044 N N . GLU C 1 120 ? -30.33400 0.49100 -19.58700 1.000 47.02178 114 GLU C N 1
ATOM 5045 C CA . GLU C 1 120 ? -30.75800 0.05700 -18.25700 1.000 51.91583 114 GLU C CA 1
ATOM 5046 C C . GLU C 1 120 ? -29.76700 -0.91400 -17.62500 1.000 54.88123 114 GLU C C 1
ATOM 5047 O O . GLU C 1 120 ? -29.44900 -0.79900 -16.43400 1.000 56.60211 114 GLU C O 1
ATOM 5053 N N . HIS C 1 121 ? -29.28800 -1.89300 -18.39700 1.000 55.36597 115 HIS C N 1
ATOM 5054 C CA . HIS C 1 121 ? -28.37400 -2.89300 -17.85300 1.000 53.82236 115 HIS C CA 1
ATOM 5055 C C . HIS C 1 121 ? -26.97800 -2.33900 -17.58300 1.000 46.68088 115 HIS C C 1
ATOM 5056 O O . HIS C 1 121 ? -26.22100 -2.95200 -16.82500 1.000 47.75697 115 HIS C O 1
ATOM 5063 N N . TRP C 1 122 ? -26.61500 -1.21000 -18.19400 1.000 42.99283 116 TRP C N 1
ATOM 5064 C CA . TRP C 1 122 ? -25.28400 -0.62800 -18.05900 1.000 41.06449 116 TRP C CA 1
ATOM 5065 C C . TRP C 1 122 ? -25.39600 0.90100 -18.05600 1.000 41.14850 116 TRP C C 1
ATOM 5066 O O . TRP C 1 122 ? -24.84400 1.60000 -18.90000 1.000 40.46608 116 TRP C O 1
ATOM 5077 N N . ASN C 1 123 ? -26.12800 1.44600 -17.08100 1.000 42.90539 117 ASN C N 1
ATOM 5078 C CA . ASN C 1 123 ? -26.47800 2.87100 -17.06600 1.000 47.96673 117 ASN C CA 1
ATOM 5079 C C . ASN C 1 123 ? -25.34200 3.68500 -16.44700 1.000 48.94098 117 ASN C C 1
ATOM 5080 O O . ASN C 1 123 ? -25.36700 4.06700 -15.27400 1.000 51.90960 117 ASN C O 1
ATOM 5085 N N . GLU C 1 124 ? -24.34200 3.99200 -17.28000 1.000 47.39032 118 GLU C N 1
ATOM 5086 C CA . GLU C 1 124 ? -23.23300 4.83500 -16.83800 1.000 47.22259 118 GLU C CA 1
ATOM 5087 C C . GLU C 1 124 ? -23.66600 6.28500 -16.66500 1.000 51.65030 118 GLU C C 1
ATOM 5088 O O . GLU C 1 124 ? -23.07500 7.01600 -15.86100 1.000 50.03049 118 GLU C O 1
ATOM 5094 N N . GLU C 1 125 ? -24.69000 6.71300 -17.40900 1.000 53.37203 119 GLU C N 1
ATOM 5095 C CA . GLU C 1 125 ? -25.18600 8.08000 -17.29100 1.000 53.31247 119 GLU C CA 1
ATOM 5096 C C . GLU C 1 125 ? -25.72000 8.35900 -15.89100 1.000 52.43762 119 GLU C C 1
ATOM 5097 O O . GLU C 1 125 ? -25.46400 9.42700 -15.32000 1.000 57.41718 119 GLU C O 1
ATOM 5103 N N . LYS C 1 126 ? -26.45900 7.40900 -15.31700 1.000 46.73528 120 LYS C N 1
ATOM 5104 C CA . LYS C 1 126 ? -27.04100 7.62600 -13.99700 1.000 45.89503 120 LYS C CA 1
ATOM 5105 C C . LYS C 1 126 ? -25.97400 7.56800 -12.91300 1.000 42.97098 120 LYS C C 1
ATOM 5106 O O . LYS C 1 126 ? -25.87500 8.47500 -12.07800 1.000 47.11398 120 LYS C O 1
ATOM 5112 N N . PHE C 1 127 ? -25.15000 6.51600 -12.92800 1.000 41.48455 121 PHE C N 1
ATOM 5113 C CA . PHE C 1 127 ? -24.16500 6.31200 -11.86900 1.000 45.42105 121 PHE C CA 1
ATOM 5114 C C . PHE C 1 127 ? -23.18000 7.47400 -11.78400 1.000 49.88934 121 PHE C C 1
ATOM 5115 O O . PHE C 1 127 ? -22.87600 7.96100 -10.68700 1.000 51.98879 121 PHE C O 1
ATOM 5123 N N . PHE C 1 128 ? -22.67800 7.93700 -12.92400 1.000 48.17521 122 PHE C N 1
ATOM 5124 C CA . PHE C 1 128 ? -21.69100 9.00500 -12.93600 1.000 42.20454 122 PHE C CA 1
ATOM 5125 C C . PHE C 1 128 ? -22.37500 10.36500 -13.00300 1.000 46.30663 122 PHE C C 1
ATOM 5126 O O . PHE C 1 128 ? -23.53100 10.49200 -13.41900 1.000 45.67427 122 PHE C O 1
ATOM 5134 N N . SER C 1 129 ? -21.64200 11.38800 -12.56100 1.000 50.10987 123 SER C N 1
ATOM 5135 C CA . SER C 1 129 ? -22.14400 12.75500 -12.54600 1.000 51.15326 123 SER C CA 1
ATOM 5136 C C . SER C 1 129 ? -21.32000 13.62900 -13.47900 1.000 51.34662 123 SER C C 1
ATOM 5137 O O . SER C 1 129 ? -20.89100 14.72300 -13.09300 1.000 54.48663 123 SER C O 1
ATOM 5140 N N . ASN C 1 130 ? -21.08000 13.14900 -14.69700 1.000 48.72972 124 ASN C N 1
ATOM 5141 C CA . ASN C 1 130 ? -20.27400 13.89200 -15.65400 1.000 50.54546 124 ASN C CA 1
ATOM 5142 C C . ASN C 1 130 ? -21.02000 15.12500 -16.15500 1.000 52.17406 124 ASN C C 1
ATOM 5143 O O . ASN C 1 130 ? -22.24700 15.12700 -16.29300 1.000 51.35635 124 ASN C O 1
ATOM 5148 N N . LYS C 1 131 ? -20.25800 16.18700 -16.41700 1.000 55.66029 125 LYS C N 1
ATOM 5149 C CA . LYS C 1 131 ? -20.82000 17.41900 -16.95800 1.000 59.88404 125 LYS C CA 1
ATOM 5150 C C . LYS C 1 131 ? -21.20100 17.24000 -18.42300 1.000 67.68607 125 LYS C C 1
ATOM 5151 O O . LYS C 1 131 ? -20.42100 16.70200 -19.21600 1.000 67.93655 125 LYS C O 1
ATOM 5153 N N . THR C 1 132 ? -22.40800 17.68700 -18.78300 1.000 71.89646 126 THR C N 1
ATOM 5154 C CA . THR C 1 132 ? -22.85300 17.63200 -20.17000 1.000 70.64945 126 THR C CA 1
ATOM 5155 C C . THR C 1 132 ? -22.51700 18.96300 -20.83000 1.000 71.46116 126 THR C C 1
ATOM 5156 O O . THR C 1 132 ? -23.15400 19.97800 -20.51000 1.000 76.29858 126 THR C O 1
ATOM 5158 N N . PRO C 1 133 ? -21.55200 19.01200 -21.74200 1.000 66.08927 127 PRO C N 1
ATOM 5159 C CA . PRO C 1 133 ? -21.14700 20.28800 -22.33500 1.000 64.29501 127 PRO C CA 1
ATOM 5160 C C . PRO C 1 133 ? -22.14400 20.78900 -23.36800 1.000 65.44294 127 PRO C C 1
ATOM 5161 O O . PRO C 1 133 ? -22.92300 20.03200 -23.94900 1.000 64.07362 127 PRO C O 1
ATOM 5165 N N . SER C 1 134 ? -22.12500 22.10900 -23.56200 1.000 71.07212 128 SER C N 1
ATOM 5166 C CA . SER C 1 134 ? -22.94000 22.71700 -24.60900 1.000 74.60289 128 SER C CA 1
ATOM 5167 C C . SER C 1 134 ? -22.43600 22.32800 -25.99500 1.000 74.48020 128 SER C C 1
ATOM 5168 O O . SER C 1 134 ? -23.23600 22.10300 -26.91300 1.000 74.36164 128 SER C O 1
ATOM 5170 N N . GLU C 1 135 ? -21.11800 22.23500 -26.16300 1.000 70.58973 129 GLU C N 1
ATOM 5171 C CA . GLU C 1 135 ? -20.50200 21.87700 -27.43300 1.000 64.12981 129 GLU C CA 1
ATOM 5172 C C . GLU C 1 135 ? -19.63500 20.63800 -27.25000 1.000 56.06477 129 GLU C C 1
ATOM 5173 O O . GLU C 1 135 ? -18.85700 20.55600 -26.29400 1.000 55.16425 129 GLU C O 1
ATOM 5179 N N . LEU C 1 136 ? -19.76500 19.68100 -28.16800 1.000 50.61232 130 LEU C N 1
ATOM 5180 C CA . LEU C 1 136 ? -18.93300 18.48400 -28.15100 1.000 45.38228 130 LEU C CA 1
ATOM 5181 C C . LEU C 1 136 ? -17.58500 18.78000 -28.79600 1.000 42.01482 130 LEU C C 1
ATOM 5182 O O . LEU C 1 136 ? -17.52400 19.35900 -29.88500 1.000 44.49414 130 LEU C O 1
ATOM 5187 N N . LYS C 1 137 ? -16.50400 18.36900 -28.13800 1.000 39.66307 131 LYS C N 1
ATOM 5188 C CA . LYS C 1 137 ? -15.16400 18.60600 -28.65700 1.000 37.83854 131 LYS C CA 1
ATOM 5189 C C . LYS C 1 137 ? -14.28300 17.38900 -28.42600 1.000 35.80228 131 LYS C C 1
ATOM 5190 O O . LYS C 1 137 ? -14.23200 16.86300 -27.31100 1.000 38.36585 131 LYS C O 1
ATOM 5192 N N . ILE C 1 138 ? -13.57700 16.95500 -29.47100 1.000 33.49068 132 ILE C N 1
ATOM 5193 C CA . ILE C 1 138 ? -12.66000 15.83100 -29.32900 1.000 34.58508 132 ILE C CA 1
ATOM 5194 C C . ILE C 1 138 ? -11.45300 16.25100 -28.50200 1.000 33.32053 132 ILE C C 1
ATOM 5195 O O . ILE C 1 138 ? -10.94900 17.37500 -28.62200 1.000 33.93087 132 ILE C O 1
ATOM 5200 N N . PHE C 1 139 ? -10.96900 15.33100 -27.67500 1.000 33.69616 133 PHE C N 1
ATOM 5201 C CA . PHE C 1 139 ? -9.78000 15.55100 -26.86300 1.000 36.65770 133 PHE C CA 1
ATOM 5202 C C . PHE C 1 139 ? -8.55300 15.20500 -27.70300 1.000 39.67579 133 PHE C C 1
ATOM 5203 O O . PHE C 1 139 ? -8.39400 14.05800 -28.13700 1.000 38.52488 133 PHE C O 1
ATOM 5211 N N . THR C 1 140 ? -7.69200 16.19300 -27.93900 1.000 41.46053 134 THR C N 1
ATOM 5212 C CA . THR C 1 140 ? -6.53000 16.01600 -28.79800 1.000 40.50131 134 THR C CA 1
ATOM 5213 C C . THR C 1 140 ? -5.25600 16.37100 -28.04600 1.000 34.33052 134 THR C C 1
ATOM 5214 O O . THR C 1 140 ? -5.24500 17.25000 -27.18000 1.000 36.17069 134 THR C O 1
ATOM 5218 N N . PHE C 1 141 ? -4.18500 15.65700 -28.38200 1.000 31.80749 135 PHE C N 1
ATOM 5219 C CA . PHE C 1 141 ? -2.86600 15.90900 -27.82600 1.000 35.23033 135 PHE C CA 1
ATOM 5220 C C . PHE C 1 141 ? -1.82900 15.53100 -28.87200 1.000 39.31418 135 PHE C C 1
ATOM 5221 O O . PHE C 1 141 ? -2.10800 14.77000 -29.80300 1.000 38.37662 135 PHE C O 1
ATOM 5229 N N . ASN C 1 142 ? -0.62300 16.06600 -28.71000 1.000 44.16729 136 ASN C N 1
ATOM 5230 C CA . ASN C 1 142 ? 0.48400 15.77800 -29.61300 1.000 48.07242 136 ASN C CA 1
ATOM 5231 C C . ASN C 1 142 ? 1.46700 14.83400 -28.93600 1.000 53.36401 136 ASN C C 1
ATOM 5232 O O . ASN C 1 142 ? 1.99500 15.14100 -27.86200 1.000 62.26780 136 ASN C O 1
ATOM 5237 N N . TYR C 1 143 ? 1.70600 13.68700 -29.56600 1.000 50.70505 137 TYR C N 1
ATOM 5238 C CA . TYR C 1 143 ? 2.69100 12.71000 -29.11200 1.000 47.64605 137 TYR C CA 1
ATOM 5239 C C . TYR C 1 143 ? 3.76300 12.61000 -30.19300 1.000 43.97831 137 TYR C C 1
ATOM 5240 O O . TYR C 1 143 ? 3.54900 11.98200 -31.23600 1.000 36.56841 137 TYR C O 1
ATOM 5249 N N . GLU C 1 144 ? 4.91000 13.24300 -29.93600 1.000 50.36058 138 GLU C N 1
ATOM 5250 C CA . GLU C 1 144 ? 6.04200 13.31200 -30.86500 1.000 50.73201 138 GLU C CA 1
ATOM 5251 C C . GLU C 1 144 ? 5.55000 13.89700 -32.18400 1.000 50.12806 138 GLU C C 1
ATOM 5252 O O . GLU C 1 144 ? 5.01800 15.02100 -32.16800 1.000 52.11176 138 GLU C O 1
ATOM 5258 N N . LYS C 1 145 ? 5.68500 13.21500 -33.31900 1.000 48.15288 139 LYS C N 1
ATOM 5259 C CA . LYS C 1 145 ? 5.27800 13.78900 -34.59700 1.000 47.25386 139 LYS C CA 1
ATOM 5260 C C . LYS C 1 145 ? 3.84100 13.45900 -34.98000 1.000 49.02795 139 LYS C C 1
ATOM 5261 O O . LYS C 1 145 ? 3.38300 13.90700 -36.03500 1.000 52.68016 139 LYS C O 1
ATOM 5263 N N . LEU C 1 146 ? 3.12800 12.68900 -34.16500 1.000 49.07199 140 LEU C N 1
ATOM 5264 C CA . LEU C 1 146 ? 1.76600 12.27300 -34.47300 1.000 46.03029 140 LEU C CA 1
ATOM 5265 C C . LEU C 1 146 ? 0.74200 13.24700 -33.89600 1.000 47.29651 140 LEU C C 1
ATOM 5266 O O . LEU C 1 146 ? 0.95100 13.84800 -32.83900 1.000 54.06721 140 LEU C O 1
ATOM 5271 N N . LYS C 1 147 ? -0.37300 13.40000 -34.60700 1.000 40.75100 141 LYS C N 1
ATOM 5272 C CA . LYS C 1 147 ? -1.53400 14.12200 -34.10200 1.000 37.62429 141 LYS C CA 1
ATOM 5273 C C . LYS C 1 147 ? -2.53600 13.09200 -33.60000 1.000 37.69846 141 LYS C C 1
ATOM 5274 O O . LYS C 1 147 ? -3.06500 12.30400 -34.39200 1.000 38.53576 141 LYS C O 1
ATOM 5280 N N . CYS C 1 148 ? -2.80400 13.09800 -32.29700 1.000 37.42999 142 CYS C N 1
ATOM 5281 C CA . CYS C 1 148 ? -3.63200 12.06800 -31.69100 1.000 33.68857 142 CYS C CA 1
ATOM 5282 C C . CYS C 1 148 ? -4.91900 12.66000 -31.13400 1.000 30.52539 142 CYS C C 1
ATOM 5283 O O . CYS C 1 148 ? -5.01700 13.85900 -30.86300 1.000 34.15352 142 CYS C O 1
ATOM 5286 N N . ALA C 1 149 ? -5.91600 11.78800 -31.00000 1.000 25.59959 143 ALA C N 1
ATOM 5287 C CA . ALA C 1 149 ? -7.18800 12.10800 -30.37700 1.000 25.15101 143 ALA C CA 1
ATOM 5288 C C . ALA C 1 149 ? -7.53600 11.00000 -29.39600 1.000 27.12409 143 ALA C C 1
ATOM 5289 O O . ALA C 1 149 ? -7.13800 9.84600 -29.57400 1.000 28.96272 143 ALA C O 1
ATOM 5291 N N . LEU C 1 150 ? -8.27100 11.36100 -28.34900 1.000 28.71932 144 LEU C N 1
ATOM 5292 C CA . LEU C 1 150 ? -8.66700 10.42400 -27.30500 1.000 28.12874 144 LEU C CA 1
ATOM 5293 C C . LEU C 1 150 ? -10.18400 10.32000 -27.30200 1.000 24.72587 144 LEU C C 1
ATOM 5294 O O . LEU C 1 150 ? -10.87700 11.31300 -27.05400 1.000 26.73268 144 LEU C O 1
ATOM 5299 N N . LEU C 1 151 ? -10.69600 9.12400 -27.56900 1.000 23.54289 145 LEU C N 1
ATOM 5300 C CA . LEU C 1 151 ? -12.13000 8.88300 -27.60800 1.000 27.45617 145 LEU C CA 1
ATOM 5301 C C . LEU C 1 151 ? -12.46500 7.65300 -26.78200 1.000 32.15788 145 LEU C C 1
ATOM 5302 O O . LEU C 1 151 ? -11.77300 6.63400 -26.86000 1.000 35.95354 145 LEU C O 1
ATOM 5307 N N . PHE C 1 152 ? -13.54900 7.74000 -26.01900 1.000 32.99171 146 PHE C N 1
ATOM 5308 C CA . PHE C 1 152 ? -14.02900 6.57700 -25.29800 1.000 36.39334 146 PHE C CA 1
ATOM 5309 C C . PHE C 1 152 ? -14.76700 5.64900 -26.25800 1.000 42.23292 146 PHE C C 1
ATOM 5310 O O . PHE C 1 152 ? -15.21100 6.05500 -27.33600 1.000 48.89163 146 PHE C O 1
ATOM 5318 N N . GLY C 1 153 ? -14.89700 4.38600 -25.85300 1.000 40.38563 147 GLY C N 1
ATOM 5319 C CA . GLY C 1 153 ? -15.46700 3.39500 -26.75000 1.000 39.86138 147 GLY C CA 1
ATOM 5320 C C . GLY C 1 153 ? -16.86300 3.75200 -27.22300 1.000 36.25799 147 GLY C C 1
ATOM 5321 O O . GLY C 1 153 ? -17.17400 3.63200 -28.40900 1.000 33.95681 147 GLY C O 1
ATOM 5322 N N . PHE C 1 154 ? -17.71900 4.20500 -26.30400 1.000 36.08481 148 PHE C N 1
ATOM 5323 C CA . PHE C 1 154 ? -19.09500 4.52800 -26.66800 1.000 30.99680 148 PHE C CA 1
ATOM 5324 C C . PHE C 1 154 ? -19.16800 5.75900 -27.55800 1.000 34.55295 148 PHE C C 1
ATOM 5325 O O . PHE C 1 154 ? -20.06600 5.86000 -28.40200 1.000 38.01696 148 PHE C O 1
ATOM 5333 N N . GLU C 1 155 ? -18.24000 6.70100 -27.38800 1.000 34.06144 149 GLU C N 1
ATOM 5334 C CA . GLU C 1 155 ? -18.28400 7.95300 -28.13200 1.000 31.71206 149 GLU C CA 1
ATOM 5335 C C . GLU C 1 155 ? -17.97000 7.77800 -29.61800 1.000 29.58996 149 GLU C C 1
ATOM 5336 O O . GLU C 1 155 ? -18.26300 8.68300 -30.40800 1.000 28.63882 149 GLU C O 1
ATOM 5342 N N . THR C 1 156 ? -17.40700 6.63900 -30.02700 1.000 27.18893 150 THR C N 1
ATOM 5343 C CA . THR C 1 156 ? -17.11700 6.43100 -31.43900 1.000 26.53742 150 THR C CA 1
ATOM 5344 C C . THR C 1 156 ? -18.37600 6.22600 -32.27100 1.000 27.41147 150 THR C C 1
ATOM 5345 O O . THR C 1 156 ? -18.29200 6.24100 -33.50200 1.000 27.68291 150 THR C O 1
ATOM 5349 N N . HIS C 1 157 ? -19.53200 6.05200 -31.63300 1.000 28.03980 151 HIS C N 1
ATOM 5350 C CA . HIS C 1 157 ? -20.78700 5.82800 -32.33600 1.000 29.03832 151 HIS C CA 1
ATOM 5351 C C . HIS C 1 157 ? -21.41500 7.11300 -32.85500 1.000 31.56492 151 HIS C C 1
ATOM 5352 O O . HIS C 1 157 ? -22.44900 7.04900 -33.52800 1.000 34.84278 151 HIS C O 1
ATOM 5359 N N . PHE C 1 158 ? -20.82400 8.27000 -32.57300 1.000 32.92543 152 PHE C N 1
ATOM 5360 C CA . PHE C 1 158 ? -21.43300 9.55600 -32.88700 1.000 35.12047 152 PHE C CA 1
ATOM 5361 C C . PHE C 1 158 ? -20.58700 10.26700 -33.93600 1.000 34.63403 152 PHE C C 1
ATOM 5362 O O . PHE C 1 158 ? -19.40300 10.53900 -33.70700 1.000 31.54964 152 PHE C O 1
ATOM 5370 N N . ASP C 1 159 ? -21.21300 10.58300 -35.07700 1.000 36.47079 153 ASP C N 1
ATOM 5371 C CA . ASP C 1 159 ? -20.48800 11.14100 -36.21600 1.000 37.38792 153 ASP C CA 1
ATOM 5372 C C . ASP C 1 159 ? -19.90400 12.51500 -35.91600 1.000 35.34064 153 ASP C C 1
ATOM 5373 O O . ASP C 1 159 ? -18.90300 12.90300 -36.52800 1.000 35.32570 153 ASP C O 1
ATOM 5378 N N . ILE C 1 160 ? -20.51700 13.26600 -34.99700 1.000 35.49398 154 ILE C N 1
ATOM 5379 C CA . ILE C 1 160 ? -20.06400 14.62700 -34.71800 1.000 37.28906 154 ILE C CA 1
ATOM 5380 C C . ILE C 1 160 ? -18.60100 14.63300 -34.28100 1.000 36.35915 154 ILE C C 1
ATOM 5381 O O . ILE C 1 160 ? -17.84400 15.55100 -34.61600 1.000 37.16095 154 ILE C O 1
ATOM 5386 N N . PHE C 1 161 ? -18.17800 13.61000 -33.53400 1.000 36.36984 155 PHE C N 1
ATOM 5387 C CA . PHE C 1 161 ? -16.78200 13.52600 -33.11100 1.000 36.17367 155 PHE C CA 1
ATOM 5388 C C . PHE C 1 161 ? -15.85300 13.32200 -34.30200 1.000 35.61095 155 PHE C C 1
ATOM 5389 O O . PHE C 1 161 ? -14.81000 13.97700 -34.41000 1.000 33.31417 155 PHE C O 1
ATOM 5397 N N . TRP C 1 162 ? -16.22700 12.42200 -35.21300 1.000 35.69955 156 TRP C N 1
ATOM 5398 C CA . TRP C 1 162 ? -15.33500 12.03900 -36.30400 1.000 32.52638 156 TRP C CA 1
ATOM 5399 C C . TRP C 1 162 ? -15.14900 13.15900 -37.31400 1.000 33.71041 156 TRP C C 1
ATOM 5400 O O . TRP C 1 162 ? -14.07300 13.27700 -37.91100 1.000 33.64610 156 TRP C O 1
ATOM 5411 N N . GLN C 1 163 ? -16.17900 13.98100 -37.52400 1.000 34.69486 157 GLN C N 1
ATOM 5412 C CA . GLN C 1 163 ? -16.03500 15.13500 -38.40400 1.000 35.65113 157 GLN C CA 1
ATOM 5413 C C . GLN C 1 163 ? -14.93300 16.06400 -37.90900 1.000 35.81351 157 GLN C C 1
ATOM 5414 O O . GLN C 1 163 ? -14.15800 16.60600 -38.70700 1.000 35.92502 157 GLN C O 1
ATOM 5420 N N . GLN C 1 164 ? -14.84400 16.25200 -36.59100 1.000 36.86539 158 GLN C N 1
ATOM 5421 C CA . GLN C 1 164 ? -13.75700 17.03700 -36.01300 1.000 40.38771 158 GLN C CA 1
ATOM 5422 C C . GLN C 1 164 ? -12.41200 16.33900 -36.18500 1.000 40.73061 158 GLN C C 1
ATOM 5423 O O . GLN C 1 164 ? -11.39200 16.99600 -36.42400 1.000 45.33922 158 GLN C O 1
ATOM 5429 N N . ILE C 1 165 ? -12.38500 15.01100 -36.05200 1.000 35.61245 159 ILE C N 1
ATOM 5430 C CA . ILE C 1 165 ? -11.14400 14.26200 -36.23800 1.000 33.80409 159 ILE C CA 1
ATOM 5431 C C . ILE C 1 165 ? -10.62400 14.43800 -37.66000 1.000 40.44881 159 ILE C C 1
ATOM 5432 O O . ILE C 1 165 ? -9.41700 14.59900 -37.88300 1.000 47.31842 159 ILE C O 1
ATOM 5437 N N . MET C 1 166 ? -11.52700 14.41900 -38.64200 1.000 38.92118 160 MET C N 1
ATOM 5438 C CA . MET C 1 166 ? -11.13400 14.63200 -40.03200 1.000 37.19544 160 MET C CA 1
ATOM 5439 C C . MET C 1 166 ? -10.63700 16.05300 -40.26800 1.000 36.80431 160 MET C C 1
ATOM 5440 O O . MET C 1 166 ? -9.64700 16.26000 -40.97800 1.000 39.47371 160 MET C O 1
ATOM 5445 N N . ALA C 1 167 ? -11.33000 17.04400 -39.70300 1.000 35.29488 161 ALA C N 1
ATOM 5446 C CA . ALA C 1 167 ? -10.95900 18.43600 -39.93300 1.000 36.07841 161 ALA C CA 1
ATOM 5447 C C . ALA C 1 167 ? -9.58900 18.75400 -39.35000 1.000 35.24787 161 ALA C C 1
ATOM 5448 O O . ALA C 1 167 ? -8.82000 19.52400 -39.93500 1.000 35.86621 161 ALA C O 1
ATOM 5450 N N . LYS C 1 168 ? -9.26600 18.17100 -38.20300 1.000 34.01658 162 LYS C N 1
ATOM 5451 C CA . LYS C 1 168 ? -8.00400 18.44200 -37.53200 1.000 37.83831 162 LYS C CA 1
ATOM 5452 C C . LYS C 1 168 ? -6.85000 17.60400 -38.07200 1.000 41.27987 162 LYS C C 1
ATOM 5453 O O . LYS C 1 168 ? -5.74700 17.67500 -37.51700 1.000 43.79485 162 LYS C O 1
ATOM 5459 N N . LYS C 1 169 ? -7.07800 16.81800 -39.12700 1.000 39.94953 163 LYS C N 1
ATOM 5460 C CA . LYS C 1 169 ? -6.04100 15.99600 -39.75300 1.000 41.16815 163 LYS C CA 1
ATOM 5461 C C . LYS C 1 169 ? -5.37200 15.08300 -38.72800 1.000 41.64641 163 LYS C C 1
ATOM 5462 O O . LYS C 1 169 ? -4.14500 14.98200 -38.65200 1.000 40.58710 163 LYS C O 1
ATOM 5466 N N . ILE C 1 170 ? -6.20500 14.42000 -37.92200 1.000 40.12490 164 ILE C N 1
ATOM 5467 C CA . ILE C 1 170 ? -5.70400 13.53500 -36.87800 1.000 37.61156 164 ILE C CA 1
ATOM 5468 C C . ILE C 1 170 ? -5.06200 12.30300 -37.50400 1.000 36.80128 164 ILE C C 1
ATOM 5469 O O . ILE C 1 170 ? -5.60600 11.70100 -38.44000 1.000 36.16908 164 ILE C O 1
ATOM 5474 N N . ASP C 1 171 ? -3.90700 11.90200 -36.96600 1.000 36.47630 165 ASP C N 1
ATOM 5475 C CA . ASP C 1 171 ? -3.19800 10.71800 -37.44100 1.000 34.57949 165 ASP C CA 1
ATOM 5476 C C . ASP C 1 171 ? -3.64100 9.45200 -36.72100 1.000 33.46758 165 ASP C C 1
ATOM 5477 O O . ASP C 1 171 ? -3.75700 8.39200 -37.34500 1.000 33.65652 165 ASP C O 1
ATOM 5482 N N . LEU C 1 172 ? -3.87500 9.53800 -35.41300 1.000 31.98931 166 LEU C N 1
ATOM 5483 C CA . LEU C 1 172 ? -4.22600 8.37400 -34.61500 1.000 30.91421 166 LEU C CA 1
ATOM 5484 C C . LEU C 1 172 ? -5.32600 8.73300 -33.63100 1.000 29.19260 166 LEU C C 1
ATOM 5485 O O . LEU C 1 172 ? -5.27200 9.78400 -32.99100 1.000 28.65209 166 LEU C O 1
ATOM 5490 N N . VAL C 1 173 ? -6.32800 7.86600 -33.52900 1.000 30.50274 167 VAL C N 1
ATOM 5491 C CA . VAL C 1 173 ? -7.38800 7.97800 -32.53400 1.000 30.22535 167 VAL C CA 1
ATOM 5492 C C . VAL C 1 173 ? -7.22300 6.83300 -31.54700 1.000 32.82959 167 VAL C C 1
ATOM 5493 O O . VAL C 1 173 ? -7.17100 5.66200 -31.94600 1.000 31.18850 167 VAL C O 1
ATOM 5497 N N . ILE C 1 174 ? -7.13900 7.16800 -30.26400 1.000 34.18669 168 ILE C N 1
ATOM 5498 C CA . ILE C 1 174 ? -6.96100 6.18900 -29.19800 1.000 29.60034 168 ILE C CA 1
ATOM 5499 C C . ILE C 1 174 ? -8.33100 5.90700 -28.59900 1.000 30.46426 168 ILE C C 1
ATOM 5500 O O . ILE C 1 174 ? -9.02400 6.83300 -28.16200 1.000 32.61044 168 ILE C O 1
ATOM 5505 N N . VAL C 1 175 ? -8.73600 4.64000 -28.58300 1.000 32.15430 169 VAL C N 1
ATOM 5506 C CA . VAL C 1 175 ? -10.07900 4.29100 -28.12000 1.000 29.74797 169 VAL C CA 1
ATOM 5507 C C . VAL C 1 175 ? -9.99100 3.25900 -27.00000 1.000 28.86294 169 VAL C C 1
ATOM 5508 O O . VAL C 1 175 ? -9.94400 2.04900 -27.26900 1.000 29.87180 169 VAL C O 1
ATOM 5512 N N . PRO C 1 176 ? -9.95800 3.68200 -25.73800 1.000 28.37643 170 PRO C N 1
ATOM 5513 C CA . PRO C 1 176 ? -10.15900 2.73000 -24.64000 1.000 35.33917 170 PRO C CA 1
ATOM 5514 C C . PRO C 1 176 ? -11.61900 2.31700 -24.57200 1.000 47.80969 170 PRO C C 1
ATOM 5515 O O . PRO C 1 176 ? -12.52000 3.15000 -24.70200 1.000 58.14196 170 PRO C O 1
ATOM 5519 N N . SER C 1 177 ? -11.85700 1.02400 -24.36300 1.000 46.04829 171 SER C N 1
ATOM 5520 C CA . SER C 1 177 ? -13.22000 0.51900 -24.42700 1.000 44.61399 171 SER C CA 1
ATOM 5521 C C . SER C 1 177 ? -13.40300 -0.64700 -23.47000 1.000 39.93194 171 SER C C 1
ATOM 5522 O O . SER C 1 177 ? -12.44700 -1.17900 -22.90100 1.000 37.60898 171 SER C O 1
ATOM 5525 N N . ALA C 1 178 ? -14.66700 -1.02700 -23.29900 1.000 38.16563 172 ALA C N 1
ATOM 5526 C CA . ALA C 1 178 ? -15.06400 -2.23700 -22.58100 1.000 36.09882 172 ALA C CA 1
ATOM 5527 C C . ALA C 1 178 ? -16.16300 -2.87100 -23.42800 1.000 37.08996 172 ALA C C 1
ATOM 5528 O O . ALA C 1 178 ? -17.31900 -2.43900 -23.37400 1.000 38.87916 172 ALA C O 1
ATOM 5530 N N . CYS C 1 179 ? -15.80200 -3.87500 -24.22100 1.000 37.72874 173 CYS C N 1
ATOM 5531 C CA . CYS C 1 179 ? -16.71600 -4.45600 -25.19300 1.000 42.09283 173 CYS C CA 1
ATOM 5532 C C . CYS C 1 179 ? -17.00700 -5.90900 -24.84700 1.000 43.60232 173 CYS C C 1
ATOM 5533 O O . CYS C 1 179 ? -16.10300 -6.67200 -24.49300 1.000 44.40292 173 CYS C O 1
ATOM 5536 N N . THR C 1 180 ? -18.27500 -6.28900 -24.98700 1.000 42.82323 174 THR C N 1
ATOM 5537 C CA . THR C 1 180 ? -18.74400 -7.60900 -24.59300 1.000 45.51131 174 THR C CA 1
ATOM 5538 C C . THR C 1 180 ? -19.89000 -8.03000 -25.50100 1.000 50.78983 174 THR C C 1
ATOM 5539 O O . THR C 1 180 ? -19.93600 -7.62800 -26.66700 1.000 52.76812 174 THR C O 1
ATOM 5543 N N . PHE C 1 181 ? -20.80400 -8.84900 -24.97900 1.000 56.99226 175 PHE C N 1
ATOM 5544 C CA . PHE C 1 181 ? -22.08900 -9.15300 -25.60900 1.000 62.29415 175 PHE C CA 1
ATOM 5545 C C . PHE C 1 181 ? -21.94900 -9.81700 -26.97500 1.000 65.25257 175 PHE C C 1
ATOM 5546 O O . PHE C 1 181 ? -22.90300 -9.81300 -27.76200 1.000 69.66941 175 PHE C O 1
ATOM 5554 N N . GLU C 1 182 ? -20.78600 -10.39900 -27.27100 1.000 60.86520 176 GLU C N 1
ATOM 5555 C CA . GLU C 1 182 ? -20.51900 -10.99400 -28.57900 1.000 59.00912 176 GLU C CA 1
ATOM 5556 C C . GLU C 1 182 ? -20.81400 -9.99300 -29.69500 1.000 60.78934 176 GLU C C 1
ATOM 5557 O O . GLU C 1 182 ? -21.57900 -10.25600 -30.62500 1.000 65.62423 176 GLU C O 1
ATOM 5559 N N . SER C 1 183 ? -20.18200 -8.82500 -29.59000 1.000 42.97434 177 SER C N 1
ATOM 5560 C CA . SER C 1 183 ? -20.31300 -7.73800 -30.55200 1.000 45.79938 177 SER C CA 1
ATOM 5561 C C . SER C 1 183 ? -19.00800 -7.51500 -31.30600 1.000 43.73003 177 SER C C 1
ATOM 5562 O O . SER C 1 183 ? -18.79200 -6.44200 -31.88400 1.000 38.14161 177 SER C O 1
ATOM 5565 N N . LYS C 1 184 ? -18.13800 -8.52700 -31.29700 1.000 42.54724 178 LYS C N 1
ATOM 5566 C CA . LYS C 1 184 ? -16.78600 -8.41500 -31.83500 1.000 42.50680 178 LYS C CA 1
ATOM 5567 C C . LYS C 1 184 ? -16.78700 -7.97700 -33.29600 1.000 44.07453 178 LYS C C 1
ATOM 5568 O O . LYS C 1 184 ? -16.01200 -7.09600 -33.69000 1.000 41.27786 178 LYS C O 1
ATOM 5574 N N . GLN C 1 185 ? -17.64700 -8.58500 -34.11900 1.000 38.57648 179 GLN C N 1
ATOM 5575 C CA . GLN C 1 185 ? -17.66700 -8.25300 -35.54300 1.000 48.61503 179 GLN C CA 1
ATOM 5576 C C . GLN C 1 185 ? -18.17100 -6.83300 -35.78400 1.000 47.89982 179 GLN C C 1
ATOM 5577 O O . GLN C 1 185 ? -17.60700 -6.10100 -36.60500 1.000 45.62384 179 GLN C O 1
ATOM 5583 N N . ARG C 1 186 ? -19.24400 -6.43600 -35.09400 1.000 46.14126 180 ARG C N 1
ATOM 5584 C CA . ARG C 1 186 ? -19.79200 -5.09300 -35.26900 1.000 40.73452 180 ARG C CA 1
ATOM 5585 C C . ARG C 1 186 ? -18.77400 -4.02300 -34.89500 1.000 40.23295 180 ARG C C 1
ATOM 5586 O O . ARG C 1 186 ? -18.68200 -2.98200 -35.55700 1.000 38.92779 180 ARG C O 1
ATOM 5594 N N . TRP C 1 187 ? -18.01400 -4.25400 -33.82300 1.000 38.23483 181 TRP C N 1
ATOM 5595 C CA . TRP C 1 187 ? -16.99700 -3.29300 -33.41400 1.000 37.28609 181 TRP C CA 1
ATOM 5596 C C . TRP C 1 187 ? -15.88900 -3.18900 -34.45200 1.000 37.89062 181 TRP C C 1
ATOM 5597 O O . TRP C 1 187 ? -15.40400 -2.08900 -34.73900 1.000 40.76833 181 TRP C O 1
ATOM 5608 N N . GLU C 1 188 ? -15.46400 -4.32300 -35.01400 1.000 40.02220 182 GLU C N 1
ATOM 5609 C CA . GLU C 1 188 ? -14.44400 -4.29100 -36.05700 1.000 44.94648 182 GLU C CA 1
ATOM 5610 C C . GLU C 1 188 ? -14.94100 -3.51900 -37.26800 1.000 47.85424 182 GLU C C 1
ATOM 5611 O O . GLU C 1 188 ? -14.22000 -2.68600 -37.82800 1.000 51.60498 182 GLU C O 1
ATOM 5617 N N . GLU C 1 189 ? -16.18400 -3.78100 -37.67200 1.000 45.05452 183 GLU C N 1
ATOM 5618 C CA . GLU C 1 189 ? -16.76500 -3.11000 -38.82500 1.000 40.11205 183 GLU C CA 1
ATOM 5619 C C . GLU C 1 189 ? -16.88200 -1.61300 -38.58400 1.000 35.03991 183 GLU C C 1
ATOM 5620 O O . GLU C 1 189 ? -16.61800 -0.80800 -39.48400 1.000 32.37964 183 GLU C O 1
ATOM 5626 N N . LEU C 1 190 ? -17.26900 -1.22400 -37.36900 1.000 30.10403 184 LEU C N 1
ATOM 5627 C CA . LEU C 1 190 ? -17.40600 0.19200 -37.05100 1.000 31.78666 184 LEU C CA 1
ATOM 5628 C C . LEU C 1 190 ? -16.06000 0.89600 -37.11800 1.000 32.74362 184 LEU C C 1
ATOM 5629 O O . LEU C 1 190 ? -15.91700 1.92900 -37.78100 1.000 27.22141 184 LEU C O 1
ATOM 5634 N N . LEU C 1 191 ? -15.05300 0.33600 -36.44800 1.000 30.60038 185 LEU C N 1
ATOM 5635 C CA . LEU C 1 191 ? -13.75600 0.99700 -36.36500 1.000 28.47443 185 LEU C CA 1
ATOM 5636 C C . LEU C 1 191 ? -13.03200 0.98200 -37.70400 1.000 29.37763 185 LEU C C 1
ATOM 5637 O O . LEU C 1 191 ? -12.35000 1.95200 -38.05500 1.000 31.75131 185 LEU C O 1
ATOM 5642 N N . LYS C 1 192 ? -13.15400 -0.10700 -38.46400 1.000 28.74601 186 LYS C N 1
ATOM 5643 C CA . LYS C 1 192 ? -12.55200 -0.12600 -39.79300 1.000 31.61266 186 LYS C CA 1
ATOM 5644 C C . LYS C 1 192 ? -13.19500 0.92600 -40.69000 1.000 30.36451 186 LYS C C 1
ATOM 5645 O O . LYS C 1 192 ? -12.51100 1.57900 -41.48700 1.000 28.21640 186 LYS C O 1
ATOM 5651 N N . THR C 1 193 ? -14.50700 1.12400 -40.54800 1.000 32.23171 187 THR C N 1
ATOM 5652 C CA . THR C 1 193 ? -15.20300 2.13000 -41.34300 1.000 32.72188 187 THR C CA 1
ATOM 5653 C C . THR C 1 193 ? -14.80400 3.54300 -40.92600 1.000 30.04119 187 THR C C 1
ATOM 5654 O O . THR C 1 193 ? -14.65500 4.43000 -41.77600 1.000 31.58258 187 THR C O 1
ATOM 5658 N N . ARG C 1 194 ? -14.62600 3.77300 -39.62500 1.000 26.81682 188 ARG C N 1
ATOM 5659 C CA . ARG C 1 194 ? -14.21000 5.09400 -39.16400 1.000 28.33839 188 ARG C CA 1
ATOM 5660 C C . ARG C 1 194 ? -12.80800 5.43200 -39.66000 1.000 29.32552 188 ARG C C 1
ATOM 5661 O O . ARG C 1 194 ? -12.54200 6.57100 -40.06200 1.000 29.82452 188 ARG C O 1
ATOM 5669 N N . ALA C 1 195 ? -11.89600 4.45500 -39.62800 1.000 26.75165 189 ALA C N 1
ATOM 5670 C CA . ALA C 1 195 ? -10.53200 4.69700 -40.08500 1.000 26.78192 189 ALA C CA 1
ATOM 5671 C C . ALA C 1 195 ? -10.49200 4.96200 -41.58300 1.000 30.51328 189 ALA C C 1
ATOM 5672 O O . ALA C 1 195 ? -9.78300 5.86500 -42.04400 1.000 30.92192 189 ALA C O 1
ATOM 5674 N N . PHE C 1 196 ? -11.25600 4.18900 -42.35400 1.000 35.91661 190 PHE C N 1
ATOM 5675 C CA . PHE C 1 196 ? -11.28500 4.36900 -43.80000 1.000 37.89643 190 PHE C CA 1
ATOM 5676 C C . PHE C 1 196 ? -11.90600 5.71200 -44.17700 1.000 42.66258 190 PHE C C 1
ATOM 5677 O O . PHE C 1 196 ? -11.37100 6.44000 -45.02400 1.000 43.87481 190 PHE C O 1
ATOM 5685 N N . LEU C 1 197 ? -13.03800 6.05700 -43.55600 1.000 39.03374 191 LEU C N 1
ATOM 5686 C CA . LEU C 1 197 ? -13.75600 7.27000 -43.93500 1.000 34.86288 191 LEU C CA 1
ATOM 5687 C C . LEU C 1 197 ? -13.01500 8.53100 -43.50400 1.000 34.64955 191 LEU C C 1
ATOM 5688 O O . LEU C 1 197 ? -12.99900 9.52700 -44.23600 1.000 36.69297 191 LEU C O 1
ATOM 5693 N N . ASN C 1 198 ? -12.40400 8.52100 -42.32500 1.000 34.65039 192 ASN C N 1
ATOM 5694 C CA . ASN C 1 198 ? -11.77100 9.72100 -41.79500 1.000 35.44206 192 ASN C CA 1
ATOM 5695 C C . ASN C 1 198 ? -10.25500 9.72300 -41.94800 1.000 38.76839 192 ASN C C 1
ATOM 5696 O O . ASN C 1 198 ? -9.60900 10.68700 -41.52600 1.000 39.55504 192 ASN C O 1
ATOM 5701 N N . SER C 1 199 ? -9.68300 8.68300 -42.55300 1.000 39.92740 193 SER C N 1
ATOM 5702 C CA . SER C 1 199 ? -8.25000 8.59500 -42.84200 1.000 36.97004 193 SER C CA 1
ATOM 5703 C C . SER C 1 199 ? -7.41200 8.83300 -41.58600 1.000 37.30292 193 SER C C 1
ATOM 5704 O O . SER C 1 199 ? -6.58500 9.74300 -41.50800 1.000 38.61985 193 SER C O 1
ATOM 5707 N N . THR C 1 200 ? -7.65500 7.99500 -40.58700 1.000 37.75925 194 THR C N 1
ATOM 5708 C CA . THR C 1 200 ? -6.90700 8.03900 -39.34300 1.000 32.76409 194 THR C CA 1
ATOM 5709 C C . THR C 1 200 ? -6.69800 6.61900 -38.84500 1.000 31.53926 194 THR C C 1
ATOM 5710 O O . THR C 1 200 ? -7.53200 5.74100 -39.06900 1.000 30.52835 194 THR C O 1
ATOM 5714 N N . SER C 1 201 ? -5.56900 6.40000 -38.18000 1.000 31.72071 195 SER C N 1
ATOM 5715 C CA . SER C 1 201 ? -5.33500 5.12600 -37.52400 1.000 30.20540 195 SER C CA 1
ATOM 5716 C C . SER C 1 201 ? -6.11500 5.07800 -36.22000 1.000 30.37513 195 SER C C 1
ATOM 5717 O O . SER C 1 201 ? -6.32500 6.09900 -35.55900 1.000 24.94301 195 SER C O 1
ATOM 5720 N N . ILE C 1 202 ? -6.57000 3.88100 -35.86600 1.000 37.25001 196 ILE C N 1
ATOM 5721 C CA . ILE C 1 202 ? -7.35900 3.67100 -34.66000 1.000 35.29156 196 ILE C CA 1
ATOM 5722 C C . ILE C 1 202 ? -6.69500 2.58600 -33.82700 1.000 34.34585 196 ILE C C 1
ATOM 5723 O O . ILE C 1 202 ? -6.38600 1.50700 -34.34100 1.000 38.35973 196 ILE C O 1
ATOM 5728 N N . LEU C 1 203 ? -6.46600 2.87800 -32.55100 1.000 34.75782 197 LEU C N 1
ATOM 5729 C CA . LEU C 1 203 ? -5.99700 1.89800 -31.57700 1.000 34.32580 197 LEU C CA 1
ATOM 5730 C C . LEU C 1 203 ? -7.10500 1.70800 -30.55300 1.000 30.30648 197 LEU C C 1
ATOM 5731 O O . LEU C 1 203 ? -7.42100 2.63200 -29.79600 1.000 31.64388 197 LEU C O 1
ATOM 5736 N N . ARG C 1 204 ? -7.69300 0.51800 -30.53500 1.000 27.86441 198 ARG C N 1
ATOM 5737 C CA . ARG C 1 204 ? -8.79700 0.18000 -29.64500 1.000 30.02152 198 ARG C CA 1
ATOM 5738 C C . ARG C 1 204 ? -8.29100 -0.81100 -28.60700 1.000 30.09147 198 ARG C C 1
ATOM 5739 O O . ARG C 1 204 ? -7.92300 -1.93900 -28.95100 1.000 31.02823 198 ARG C O 1
ATOM 5747 N N . VAL C 1 205 ? -8.27000 -0.39000 -27.34500 1.000 29.27209 199 VAL C N 1
ATOM 5748 C CA . VAL C 1 205 ? -7.78800 -1.21600 -26.24100 1.000 30.47585 199 VAL C CA 1
ATOM 5749 C C . VAL C 1 205 ? -8.98500 -1.66100 -25.41300 1.000 27.91446 199 VAL C C 1
ATOM 5750 O O . VAL C 1 205 ? -9.71500 -0.82300 -24.86700 1.000 27.26697 199 VAL C O 1
ATOM 5754 N N . ASN C 1 206 ? -9.17200 -2.97500 -25.30400 1.000 27.68094 200 ASN C N 1
ATOM 5755 C CA . ASN C 1 206 ? -10.28500 -3.57300 -24.57900 1.000 31.00182 200 ASN C CA 1
ATOM 5756 C C . ASN C 1 206 ? -9.79100 -4.26400 -23.31400 1.000 32.64882 200 ASN C C 1
ATOM 5757 O O . ASN C 1 206 ? -8.60000 -4.54700 -23.15700 1.000 37.77915 200 ASN C O 1
ATOM 5762 N N . ARG C 1 207 ? -10.72400 -4.53100 -22.40600 1.000 31.35723 201 ARG C N 1
ATOM 5763 C CA . ARG C 1 207 ? -10.41600 -5.30100 -21.21200 1.000 32.86134 201 ARG C CA 1
ATOM 5764 C C . ARG C 1 207 ? -10.72500 -6.77600 -21.45400 1.000 35.95616 201 ARG C C 1
ATOM 5765 O O . ARG C 1 207 ? -11.38500 -7.15300 -22.42400 1.000 36.40487 201 ARG C O 1
ATOM 5773 N N . ILE C 1 208 ? -10.23300 -7.61700 -20.55200 1.000 37.69634 202 ILE C N 1
ATOM 5774 C CA . ILE C 1 208 ? -10.51500 -9.04600 -20.56800 1.000 38.53059 202 ILE C CA 1
ATOM 5775 C C . ILE C 1 208 ? -11.12000 -9.42600 -19.22400 1.000 37.99420 202 ILE C C 1
ATOM 5776 O O . ILE C 1 208 ? -10.88200 -8.76300 -18.21000 1.000 37.53286 202 ILE C O 1
ATOM 5781 N N . GLY C 1 209 ? -11.96600 -10.44400 -19.23200 1.000 40.02444 203 GLY C N 1
ATOM 5782 C CA . GLY C 1 209 ? -12.54200 -10.97700 -18.01100 1.000 42.00137 203 GLY C CA 1
ATOM 5783 C C . GLY C 1 209 ? -14.02700 -11.25500 -18.15100 1.000 43.38088 203 GLY C C 1
ATOM 5784 O O . GLY C 1 209 ? -14.70800 -10.75000 -19.04200 1.000 42.45397 203 GLY C O 1
ATOM 5785 N N . LYS C 1 210 ? -14.53800 -12.08600 -17.24600 1.000 45.86767 204 LYS C N 1
ATOM 5786 C CA . LYS C 1 210 ? -15.96000 -12.38900 -17.15000 1.000 48.93498 204 LYS C CA 1
ATOM 5787 C C . LYS C 1 210 ? -16.52000 -11.81000 -15.85800 1.000 54.28882 204 LYS C C 1
ATOM 5788 O O . LYS C 1 210 ? -15.83400 -11.78800 -14.83100 1.000 60.55678 204 LYS C O 1
ATOM 5792 N N . THR C 1 211 ? -17.76500 -11.34400 -15.90400 1.000 53.28272 205 THR C N 1
ATOM 5793 C CA . THR C 1 211 ? -18.37900 -10.73900 -14.73500 1.000 59.88240 205 THR C CA 1
ATOM 5794 C C . THR C 1 211 ? -19.33100 -11.73800 -14.08000 1.000 63.88746 205 THR C C 1
ATOM 5795 O O . THR C 1 211 ? -19.53100 -12.85700 -14.56000 1.000 68.26008 205 THR C O 1
ATOM 5799 N N . LYS C 1 212 ? -19.93400 -11.31600 -12.96400 1.000 63.14923 206 LYS C N 1
ATOM 5800 C CA . LYS C 1 212 ? -20.86000 -12.18800 -12.24900 1.000 62.40687 206 LYS C CA 1
ATOM 5801 C C . LYS C 1 212 ? -22.06000 -12.55800 -13.11100 1.000 63.44157 206 LYS C C 1
ATOM 5802 O O . LYS C 1 212 ? -22.63400 -13.64000 -12.94600 1.000 64.33657 206 LYS C O 1
ATOM 5804 N N . ASP C 1 213 ? -22.44600 -11.68100 -14.03600 1.000 64.49350 207 ASP C N 1
ATOM 5805 C CA . ASP C 1 213 ? -23.55300 -11.92100 -14.95100 1.000 69.07451 207 ASP C CA 1
ATOM 5806 C C . ASP C 1 213 ? -23.12300 -12.65500 -16.21800 1.000 66.47426 207 ASP C C 1
ATOM 5807 O O . ASP C 1 213 ? -23.89900 -12.71000 -17.18000 1.000 65.25299 207 ASP C O 1
ATOM 5812 N N . GLU C 1 214 ? -21.91200 -13.22100 -16.22900 1.000 63.45190 208 GLU C N 1
ATOM 5813 C CA . GLU C 1 214 ? -21.36100 -13.93800 -17.38300 1.000 59.17572 208 GLU C CA 1
ATOM 5814 C C . GLU C 1 214 ? -21.23100 -13.02800 -18.60000 1.000 53.69406 208 GLU C C 1
ATOM 5815 O O . GLU C 1 214 ? -21.38600 -13.46400 -19.74200 1.000 54.25615 208 GLU C O 1
ATOM 5821 N N . TRP C 1 215 ? -20.91200 -11.76000 -18.36300 1.000 50.99487 209 TRP C N 1
ATOM 5822 C CA . TRP C 1 215 ? -20.57200 -10.87300 -19.46500 1.000 55.40797 209 TRP C CA 1
ATOM 5823 C C . TRP C 1 215 ? -19.12000 -11.12800 -19.83500 1.000 53.03007 209 TRP C C 1
ATOM 5824 O O . TRP C 1 215 ? -18.21800 -10.92000 -19.01400 1.000 49.62009 209 TRP C O 1
ATOM 5835 N N . ASN C 1 216 ? -18.88900 -11.54700 -21.07300 1.000 51.81938 210 ASN C N 1
ATOM 5836 C CA . ASN C 1 216 ? -17.56400 -11.95000 -21.51900 1.000 50.16437 210 ASN C CA 1
ATOM 5837 C C . ASN C 1 216 ? -16.89600 -10.78400 -22.22700 1.000 43.68335 210 ASN C C 1
ATOM 5838 O O . ASN C 1 216 ? -17.43900 -10.24800 -23.19800 1.000 43.74866 210 ASN C O 1
ATOM 5843 N N . PHE C 1 217 ? -15.72100 -10.40200 -21.74900 1.000 42.07290 211 PHE C N 1
ATOM 5844 C CA . PHE C 1 217 ? -14.91600 -9.38200 -22.40200 1.000 38.65617 211 PHE C CA 1
ATOM 5845 C C . PHE C 1 217 ? -13.80700 -10.11200 -23.14400 1.000 39.50877 211 PHE C C 1
ATOM 5846 O O . PHE C 1 217 ? -12.86300 -10.61900 -22.52900 1.000 39.23566 211 PHE C O 1
ATOM 5854 N N . TYR C 1 218 ? -13.92000 -10.13500 -24.46800 1.000 42.44662 212 TYR C N 1
ATOM 5855 C CA . TYR C 1 218 ? -13.10300 -10.95300 -25.35200 1.000 44.68263 212 TYR C CA 1
ATOM 5856 C C . TYR C 1 218 ? -11.76800 -10.31500 -25.68900 1.000 45.50847 212 TYR C C 1
ATOM 5857 O O . TYR C 1 218 ? -10.98300 -10.91600 -26.42900 1.000 51.18169 212 TYR C O 1
ATOM 5866 N N . GLY C 1 219 ? -11.49700 -9.12200 -25.17500 1.000 42.39668 213 GLY C N 1
ATOM 5867 C CA . GLY C 1 219 ? -10.30800 -8.39300 -25.55300 1.000 38.89473 213 GLY C CA 1
ATOM 5868 C C . GLY C 1 219 ? -10.37700 -7.92000 -26.98800 1.000 36.51048 213 GLY C C 1
ATOM 5869 O O . GLY C 1 219 ? -11.15300 -7.01600 -27.30700 1.000 37.97496 213 GLY C O 1
ATOM 5870 N N . ASP C 1 220 ? -9.58500 -8.53900 -27.86400 1.000 36.07499 214 ASP C N 1
ATOM 5871 C CA . ASP C 1 220 ? -9.50200 -8.14600 -29.27300 1.000 42.47526 214 ASP C CA 1
ATOM 5872 C C . ASP C 1 220 ? -9.02000 -6.70400 -29.41100 1.000 43.91309 214 ASP C C 1
ATOM 5873 O O . ASP C 1 220 ? -9.56600 -5.91600 -30.18600 1.000 46.23175 214 ASP C O 1
ATOM 5878 N N . THR C 1 221 ? -8.00800 -6.34500 -28.62700 1.000 43.40043 215 THR C N 1
ATOM 5879 C CA . THR C 1 221 ? -7.33700 -5.06900 -28.81900 1.000 40.83221 215 THR C CA 1
ATOM 5880 C C . THR C 1 221 ? -6.65300 -5.07200 -30.18000 1.000 38.26581 215 THR C C 1
ATOM 5881 O O . THR C 1 221 ? -5.91300 -6.00300 -30.51200 1.000 37.20862 215 THR C O 1
ATOM 5885 N N . LEU C 1 222 ? -6.90900 -4.04100 -30.98000 1.000 38.65501 216 LEU C N 1
ATOM 5886 C CA . LEU C 1 222 ? -6.44100 -4.04900 -32.35800 1.000 44.00333 216 LEU C CA 1
ATOM 5887 C C . LEU C 1 222 ? -5.93800 -2.67600 -32.77700 1.000 42.04508 216 LEU C C 1
ATOM 5888 O O . LEU C 1 222 ? -6.31800 -1.64600 -32.21400 1.000 42.56764 216 LEU C O 1
ATOM 5893 N N . PHE C 1 223 ? -5.08500 -2.68300 -33.79900 1.000 39.01412 217 PHE C N 1
ATOM 5894 C CA . PHE C 1 223 ? -4.56900 -1.47700 -34.43200 1.000 35.31759 217 PHE C CA 1
ATOM 5895 C C . PHE C 1 223 ? -5.04800 -1.45000 -35.87500 1.000 34.13064 217 PHE C C 1
ATOM 5896 O O . PHE C 1 223 ? -4.76500 -2.37500 -36.64400 1.000 32.11928 217 PHE C O 1
ATOM 5904 N N . ILE C 1 224 ? -5.77800 -0.39900 -36.23700 1.000 33.16254 218 ILE C N 1
ATOM 5905 C CA . ILE C 1 224 ? -6.25500 -0.18700 -37.59900 1.000 33.57334 218 ILE C CA 1
ATOM 5906 C C . ILE C 1 224 ? -5.54200 1.03200 -38.16100 1.000 33.41033 218 ILE C C 1
ATOM 5907 O O . ILE C 1 224 ? -5.46300 2.06900 -37.49100 1.000 29.54370 218 ILE C O 1
ATOM 5912 N N . ASN C 1 225 ? -5.02600 0.91300 -39.38700 1.000 33.30275 219 ASN C N 1
ATOM 5913 C CA . ASN C 1 225 ? -4.31300 2.01200 -40.02400 1.000 33.47571 219 ASN C CA 1
ATOM 5914 C C . ASN C 1 225 ? -5.29800 2.95100 -40.72100 1.000 36.16989 219 ASN C C 1
ATOM 5915 O O . ASN C 1 225 ? -6.51500 2.74900 -40.69800 1.000 40.70675 219 ASN C O 1
ATOM 5920 N N . ALA C 1 226 ? -4.76500 3.99600 -41.35800 1.000 35.62284 220 ALA C N 1
ATOM 5921 C CA . ALA C 1 226 ? -5.60900 5.00600 -41.98500 1.000 36.00644 220 ALA C CA 1
ATOM 5922 C C . ALA C 1 226 ? -6.32600 4.51400 -43.24300 1.000 35.84353 220 ALA C C 1
ATOM 5923 O O . ALA C 1 226 ? -7.19400 5.23000 -43.75500 1.000 36.64402 220 ALA C O 1
ATOM 5925 N N . PHE C 1 227 ? -5.99700 3.33300 -43.75900 1.000 35.61598 221 PHE C N 1
ATOM 5926 C CA . PHE C 1 227 ? -6.73700 2.77000 -44.88300 1.000 38.25768 221 PHE C CA 1
ATOM 5927 C C . PHE C 1 227 ? -7.89900 1.88700 -44.44400 1.000 38.92902 221 PHE C C 1
ATOM 5928 O O . PHE C 1 227 ? -8.65500 1.41300 -45.30000 1.000 39.88639 221 PHE C O 1
ATOM 5936 N N . GLY C 1 228 ? -8.07500 1.67400 -43.14200 1.000 35.74208 222 GLY C N 1
ATOM 5937 C CA . GLY C 1 228 ? -9.12800 0.79200 -42.68300 1.000 36.03740 222 GLY C CA 1
ATOM 5938 C C . GLY C 1 228 ? -8.74600 -0.66700 -42.68700 1.000 38.61427 222 GLY C C 1
ATOM 5939 O O . GLY C 1 228 ? -9.62000 -1.52900 -42.81300 1.000 43.31262 222 GLY C O 1
ATOM 5940 N N . GLU C 1 229 ? -7.45600 -0.96700 -42.58500 1.000 38.13518 223 GLU C N 1
ATOM 5941 C CA . GLU C 1 229 ? -6.94700 -2.32900 -42.59000 1.000 42.68924 223 GLU C CA 1
ATOM 5942 C C . GLU C 1 229 ? -6.46200 -2.68000 -41.18900 1.000 43.66220 223 GLU C C 1
ATOM 5943 O O . GLU C 1 229 ? -5.85100 -1.84600 -40.51200 1.000 46.62795 223 GLU C O 1
ATOM 5949 N N . ILE C 1 230 ? -6.69900 -3.91600 -40.75800 1.000 42.73635 224 ILE C N 1
ATOM 5950 C CA . ILE C 1 230 ? -6.22900 -4.34500 -39.44300 1.000 40.70535 224 ILE C CA 1
ATOM 5951 C C . ILE C 1 230 ? -4.76200 -4.72800 -39.55800 1.000 44.41029 224 ILE C C 1
ATOM 5952 O O . ILE C 1 230 ? -4.39700 -5.62000 -40.33200 1.000 48.66107 224 ILE C O 1
ATOM 5957 N N . GLU C 1 231 ? -3.91600 -4.04000 -38.79700 1.000 43.35977 225 GLU C N 1
ATOM 5958 C CA . GLU C 1 231 ? -2.48300 -4.28300 -38.82500 1.000 44.04489 225 GLU C CA 1
ATOM 5959 C C . GLU C 1 231 ? -2.06800 -5.26000 -37.72600 1.000 45.09442 225 GLU C C 1
ATOM 5960 O O . GLU C 1 231 ? -1.31900 -6.20900 -37.98000 1.000 46.36156 225 GLU C O 1
ATOM 5966 N N . SER C 1 232 ? -2.54900 -5.03300 -36.50100 1.000 47.90674 226 SER C N 1
ATOM 5967 C CA . SER C 1 232 ? -2.21000 -5.84200 -35.34000 1.000 48.06807 226 SER C CA 1
ATOM 5968 C C . SER C 1 232 ? -3.47700 -6.21100 -34.58500 1.000 44.09661 226 SER C C 1
ATOM 5969 O O . SER C 1 232 ? -4.47800 -5.49300 -34.62400 1.000 44.25360 226 SER C O 1
ATOM 5972 N N . LYS C 1 233 ? -3.41600 -7.33000 -33.87500 1.000 41.25033 227 LYS C N 1
ATOM 5973 C CA . LYS C 1 233 ? -4.57800 -7.82000 -33.15600 1.000 38.99450 227 LYS C CA 1
ATOM 5974 C C . LYS C 1 233 ? -4.09300 -8.58600 -31.94200 1.000 42.53231 227 LYS C C 1
ATOM 5975 O O . LYS C 1 233 ? -2.98300 -9.11600 -31.93400 1.000 51.06188 227 LYS C O 1
ATOM 5981 N N . LEU C 1 234 ? -4.94400 -8.65400 -30.92500 1.000 36.41223 228 LEU C N 1
ATOM 5982 C CA . LEU C 1 234 ? -4.65700 -9.41700 -29.72200 1.000 35.27535 228 LEU C CA 1
ATOM 5983 C C . LEU C 1 234 ? -5.75900 -10.44300 -29.47500 1.000 41.46302 228 LEU C C 1
ATOM 5984 O O . LEU C 1 234 ? -6.84200 -10.39400 -30.06500 1.000 44.12687 228 LEU C O 1
ATOM 5989 N N . GLY C 1 235 ? -5.47500 -11.37600 -28.57400 1.000 42.15579 229 GLY C N 1
ATOM 5990 C CA . GLY C 1 235 ? -6.40700 -12.42500 -28.22600 1.000 45.87123 229 GLY C CA 1
ATOM 5991 C C . GLY C 1 235 ? -7.24100 -12.04500 -27.02300 1.000 48.04977 229 GLY C C 1
ATOM 5992 O O . GLY C 1 235 ? -7.44300 -10.86700 -26.71600 1.000 48.56116 229 GLY C O 1
ATOM 5993 N N . SER C 1 236 ? -7.75600 -13.06800 -26.35000 1.000 49.68100 230 SER C N 1
ATOM 5994 C CA . SER C 1 236 ? -8.55000 -12.88900 -25.14600 1.000 49.86531 230 SER C CA 1
ATOM 5995 C C . SER C 1 236 ? -7.71900 -12.96000 -23.87300 1.000 50.38460 230 SER C C 1
ATOM 5996 O O . SER C 1 236 ? -8.27200 -12.78200 -22.78600 1.000 56.21477 230 SER C O 1
ATOM 5999 N N . GLU C 1 237 ? -6.41700 -13.21400 -23.97600 1.000 51.49596 231 GLU C N 1
ATOM 6000 C CA . GLU C 1 237 ? -5.54900 -13.33800 -22.81400 1.000 57.96832 231 GLU C CA 1
ATOM 6001 C C . GLU C 1 237 ? -4.82200 -12.02900 -22.52900 1.000 58.99705 231 GLU C C 1
ATOM 6002 O O . GLU C 1 237 ? -4.84700 -11.08000 -23.31800 1.000 59.22023 231 GLU C O 1
ATOM 6008 N N . GLU C 1 238 ? -4.18200 -11.98800 -21.36000 1.000 57.74536 232 GLU C N 1
ATOM 6009 C CA . GLU C 1 238 ? -3.36400 -10.84600 -20.97100 1.000 53.00388 232 GLU C CA 1
ATOM 6010 C C . GLU C 1 238 ? -2.21200 -10.68700 -21.95400 1.000 47.13652 232 GLU C C 1
ATOM 6011 O O . GLU C 1 238 ? -1.41200 -11.60900 -22.14100 1.000 47.54156 232 GLU C O 1
ATOM 6017 N N . GLU C 1 239 ? -2.11400 -9.51300 -22.57000 1.000 41.88169 233 GLU C N 1
ATOM 6018 C CA . GLU C 1 239 ? -1.15700 -9.32600 -23.64900 1.000 42.47994 233 GLU C CA 1
ATOM 6019 C C . GLU C 1 239 ? -0.76400 -7.86200 -23.75100 1.000 40.95084 233 GLU C C 1
ATOM 6020 O O . GLU C 1 239 ? -1.40600 -6.97300 -23.18700 1.000 39.83686 233 GLU C O 1
ATOM 6026 N N . MET C 1 240 ? 0.29900 -7.62800 -24.51400 1.000 40.57392 234 MET C N 1
ATOM 6027 C CA . MET C 1 240 ? 0.80500 -6.29600 -24.80000 1.000 40.33432 234 MET C CA 1
ATOM 6028 C C . MET C 1 240 ? 0.98100 -6.17400 -26.30400 1.000 38.89063 234 MET C C 1
ATOM 6029 O O . MET C 1 240 ? 1.49000 -7.09800 -26.94400 1.000 39.58030 234 MET C O 1
ATOM 6034 N N . LEU C 1 241 ? 0.53900 -5.05600 -26.87000 1.000 37.69792 235 LEU C N 1
ATOM 6035 C CA . LEU C 1 241 ? 0.64100 -4.82100 -28.30400 1.000 38.29182 235 LEU C CA 1
ATOM 6036 C C . LEU C 1 241 ? 1.46500 -3.56500 -28.53000 1.000 38.18212 235 LEU C C 1
ATOM 6037 O O . LEU C 1 241 ? 1.06500 -2.47800 -28.10500 1.000 37.21412 235 LEU C O 1
ATOM 6042 N N . ILE C 1 242 ? 2.59900 -3.70500 -29.21100 1.000 40.56152 236 ILE C N 1
ATOM 6043 C CA . ILE C 1 242 ? 3.46500 -2.57600 -29.52600 1.000 42.47384 236 ILE C CA 1
ATOM 6044 C C . ILE C 1 242 ? 3.30400 -2.25200 -31.00200 1.000 42.78576 236 ILE C C 1
ATOM 6045 O O . ILE C 1 242 ? 3.43400 -3.13500 -31.85800 1.000 43.47119 236 ILE C O 1
ATOM 6050 N N . ILE C 1 243 ? 3.03900 -0.97800 -31.29700 1.000 44.30292 237 ILE C N 1
ATOM 6051 C CA . ILE C 1 243 ? 2.73000 -0.51300 -32.64200 1.000 42.14028 237 ILE C CA 1
ATOM 6052 C C . ILE C 1 243 ? 3.63200 0.65700 -33.01300 1.000 43.36805 237 ILE C C 1
ATOM 6053 O O . ILE C 1 243 ? 4.15000 1.37300 -32.15400 1.000 43.08896 237 ILE C O 1
ATOM 6058 N N . GLU C 1 244 ? 3.82000 0.83400 -34.32700 1.000 45.41006 238 GLU C N 1
ATOM 6059 C CA . GLU C 1 244 ? 4.58100 1.93800 -34.91300 1.000 48.16705 238 GLU C CA 1
ATOM 6060 C C . GLU C 1 244 ? 3.64400 2.72000 -35.82800 1.000 47.10958 238 GLU C C 1
ATOM 6061 O O . GLU C 1 244 ? 3.60400 2.48000 -37.04500 1.000 47.04659 238 GLU C O 1
ATOM 6067 N N . PRO C 1 245 ? 2.87000 3.65800 -35.27900 1.000 45.99213 239 PRO C N 1
ATOM 6068 C CA . PRO C 1 245 ? 1.88600 4.37500 -36.10100 1.000 45.67920 239 PRO C CA 1
ATOM 6069 C C . PRO C 1 245 ? 2.55900 5.30200 -37.10000 1.000 47.72672 239 PRO C C 1
ATOM 6070 O O . PRO C 1 245 ? 3.57200 5.93800 -36.80100 1.000 50.99748 239 PRO C O 1
ATOM 6074 N N . LYS C 1 246 ? 1.97600 5.38100 -38.29300 1.000 45.27627 240 LYS C N 1
ATOM 6075 C CA . LYS C 1 246 ? 2.47300 6.23100 -39.36200 1.000 44.48075 240 LYS C CA 1
ATOM 6076 C C . LYS C 1 246 ? 1.53500 7.41400 -39.57300 1.000 42.89122 240 LYS C C 1
ATOM 6077 O O . LYS C 1 246 ? 0.35500 7.37600 -39.20900 1.000 40.92825 240 LYS C O 1
ATOM 6079 N N . LYS C 1 247 ? 2.07500 8.47700 -40.16400 1.000 45.56777 241 LYS C N 1
ATOM 6080 C CA . LYS C 1 247 ? 1.25000 9.63500 -40.47100 1.000 44.80830 241 LYS C CA 1
ATOM 6081 C C . LYS C 1 247 ? 0.24000 9.28200 -41.55500 1.000 43.63415 241 LYS C C 1
ATOM 6082 O O . LYS C 1 247 ? 0.52900 8.51200 -42.47500 1.000 43.34119 241 LYS C O 1
ATOM 6088 N N . SER C 1 248 ? -0.95000 9.86100 -41.44400 1.000 42.70036 242 SER C N 1
ATOM 6089 C CA . SER C 1 248 ? -2.06400 9.54200 -42.32100 1.000 45.34158 242 SER C CA 1
ATOM 6090 C C . SER C 1 248 ? -2.08400 10.40100 -43.57800 1.000 50.59326 242 SER C C 1
ATOM 6091 O O . SER C 1 248 ? -3.08600 10.39900 -44.30200 1.000 48.81592 242 SER C O 1
ATOM 6094 N N . ASP C 1 249 ? -1.00000 11.14000 -43.84100 1.000 54.29215 243 ASP C N 1
ATOM 6095 C CA . ASP C 1 249 ? -0.95300 12.02900 -44.99900 1.000 52.56039 243 ASP C CA 1
ATOM 6096 C C . ASP C 1 249 ? -1.10100 11.26300 -46.30900 1.000 51.38780 243 ASP C C 1
ATOM 6097 O O . ASP C 1 249 ? -1.79800 11.71900 -47.22300 1.000 54.34274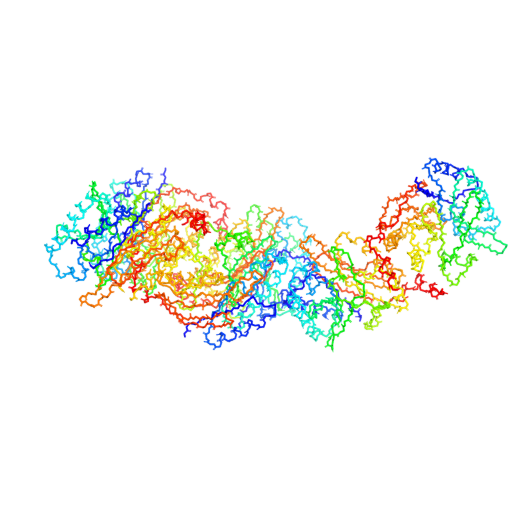 243 ASP C O 1
ATOM 6102 N N . GLU C 1 250 ? -0.43900 10.11100 -46.43600 1.000 47.93526 244 GLU C N 1
ATOM 6103 C CA . GLU C 1 250 ? -0.53700 9.35500 -47.68200 1.000 51.10746 244 GLU C CA 1
ATOM 6104 C C . GLU C 1 250 ? -1.94700 8.82100 -47.90600 1.000 44.97045 244 GLU C C 1
ATOM 6105 O O . GLU C 1 250 ? -2.48600 8.90600 -49.01600 1.000 43.80627 244 GLU C O 1
ATOM 6111 N N . ALA C 1 251 ? -2.55800 8.26100 -46.86200 1.000 43.88459 245 ALA C N 1
ATOM 6112 C CA . ALA C 1 251 ? -3.89500 7.69900 -47.00200 1.000 42.28673 245 ALA C CA 1
ATOM 6113 C C . ALA C 1 251 ? -4.93700 8.78200 -47.22300 1.000 45.82522 245 ALA C C 1
ATOM 6114 O O . ALA C 1 251 ? -5.95400 8.53600 -47.87900 1.000 49.44771 245 ALA C O 1
ATOM 6116 N N . ARG C 1 252 ? -4.71700 9.97000 -46.65600 1.000 46.84365 246 ARG C N 1
ATOM 6117 C CA . ARG C 1 252 ? -5.64500 11.07500 -46.86700 1.000 49.25984 246 ARG C CA 1
ATOM 6118 C C . ARG C 1 252 ? -5.72700 11.43500 -48.34500 1.000 50.85734 246 ARG C C 1
ATOM 6119 O O . ARG C 1 252 ? -6.81200 11.72500 -48.86400 1.000 55.69360 246 ARG C O 1
ATOM 6127 N N . LYS C 1 253 ? -4.58300 11.41900 -49.03800 1.000 44.32174 247 LYS C N 1
ATOM 6128 C CA . LYS C 1 253 ? -4.55100 11.75100 -50.45800 1.000 43.36448 247 LYS C CA 1
ATOM 6129 C C . LYS C 1 253 ? -5.30200 10.73700 -51.31000 1.000 41.20215 247 LYS C C 1
ATOM 6130 O O . LYS C 1 253 ? -5.89900 11.11100 -52.32300 1.000 42.30153 247 LYS C O 1
ATOM 6136 N N . LEU C 1 254 ? -5.28200 9.45900 -50.92400 1.000 41.48412 248 LEU C N 1
ATOM 6137 C CA . LEU C 1 254 ? -5.79000 8.40500 -51.79800 1.000 42.07876 248 LEU C CA 1
ATOM 6138 C C . LEU C 1 254 ? -7.26200 8.61700 -52.13800 1.000 44.19146 248 LEU C C 1
ATOM 6139 O O . LEU C 1 254 ? -7.63800 8.68400 -53.31400 1.000 42.92323 248 LEU C O 1
ATOM 6144 N N . TRP C 1 255 ? -8.11100 8.73200 -51.11700 1.000 46.34546 249 TRP C N 1
ATOM 6145 C CA . TRP C 1 255 ? -9.54300 8.91100 -51.32000 1.000 44.34024 249 TRP C CA 1
ATOM 6146 C C . TRP C 1 255 ? -9.97700 10.36700 -51.27200 1.000 39.38887 249 TRP C C 1
ATOM 6147 O O . TRP C 1 255 ? -11.03800 10.69600 -51.81300 1.000 39.15581 249 TRP C O 1
ATOM 6158 N N . GLY C 1 256 ? -9.19700 11.23200 -50.63300 1.000 38.86481 250 GLY C N 1
ATOM 6159 C CA . GLY C 1 256 ? -9.47400 12.66000 -50.64000 1.000 39.21401 250 GLY C CA 1
ATOM 6160 C C . GLY C 1 256 ? -10.83300 13.05000 -50.10500 1.000 42.99109 250 GLY C C 1
ATOM 6161 O O . GLY C 1 256 ? -11.44300 14.00200 -50.60500 1.000 39.31383 250 GLY C O 1
ATOM 6162 N N . PHE C 1 257 ? -11.32200 12.33500 -49.09000 1.000 43.12043 251 PHE C N 1
ATOM 6163 C CA . PHE C 1 257 ? -12.60900 12.68000 -48.49600 1.000 42.45047 251 PHE C CA 1
ATOM 6164 C C . PHE C 1 257 ? -12.56600 14.04500 -47.81400 1.000 44.16111 251 PHE C C 1
ATOM 6165 O O . PHE C 1 257 ? -13.56800 14.77100 -47.82000 1.000 44.21645 251 PHE C O 1
ATOM 6173 N N . ASP C 1 258 ? -11.42200 14.41100 -47.22500 1.000 44.17802 252 ASP C N 1
ATOM 6174 C CA . ASP C 1 258 ? -11.30500 15.71000 -46.56900 1.000 47.14467 252 ASP C CA 1
ATOM 6175 C C . ASP C 1 258 ? -11.34600 16.85400 -47.57700 1.000 45.13037 252 ASP C C 1
ATOM 6176 O O . ASP C 1 258 ? -12.00300 17.87400 -47.33600 1.000 43.12736 252 ASP C O 1
ATOM 6181 N N . LYS C 1 259 ? -10.65200 16.70500 -48.71000 1.000 42.99398 253 LYS C N 1
ATOM 6182 C CA . LYS C 1 259 ? -10.63600 17.77000 -49.71100 1.000 43.49519 253 LYS C CA 1
ATOM 6183 C C . LYS C 1 259 ? -12.02400 18.00300 -50.29200 1.000 42.73998 253 LYS C C 1
ATOM 6184 O O . LYS C 1 259 ? -12.39400 19.14300 -50.59100 1.000 45.17255 253 LYS C O 1
ATOM 6186 N N . ILE C 1 260 ? -12.80500 16.93600 -50.46300 1.000 42.19972 254 ILE C N 1
ATOM 6187 C CA . ILE C 1 260 ? -14.15600 17.07700 -50.99700 1.000 44.80367 254 ILE C CA 1
ATOM 6188 C C . ILE C 1 260 ? -15.04200 17.83700 -50.01600 1.000 49.46674 254 ILE C C 1
ATOM 6189 O O . ILE C 1 260 ? -15.81600 18.71900 -50.40900 1.000 50.94632 254 ILE C O 1
ATOM 6194 N N . ILE C 1 261 ? -14.94400 17.50400 -48.72700 1.000 52.80166 255 ILE C N 1
ATOM 6195 C CA . ILE C 1 261 ? -15.79900 18.12100 -47.71700 1.000 57.19032 255 ILE C CA 1
ATOM 6196 C C . ILE C 1 261 ? -15.44200 19.59000 -47.49500 1.000 63.63957 255 ILE C C 1
ATOM 6197 O O . ILE C 1 261 ? -16.32700 20.41700 -47.23800 1.000 67.42872 255 ILE C O 1
ATOM 6202 N N . LYS C 1 262 ? -14.16100 19.95000 -47.63000 1.000 64.14153 256 LYS C N 1
ATOM 6203 C CA . LYS C 1 262 ? -13.73400 21.31700 -47.33500 1.000 61.45546 256 LYS C CA 1
ATOM 6204 C C . LYS C 1 262 ? -14.40400 22.34300 -48.24400 1.000 63.52342 256 LYS C C 1
ATOM 6205 O O . LYS C 1 262 ? -14.61500 23.48900 -47.83000 1.000 63.46025 256 LYS C O 1
ATOM 6207 N N . GLU C 1 263 ? -14.75300 21.95500 -49.47400 1.000 65.31755 257 GLU C N 1
ATOM 6208 C CA . GLU C 1 263 ? -15.28100 22.91400 -50.43900 1.000 69.56982 257 GLU C CA 1
ATOM 6209 C C . GLU C 1 263 ? -16.67200 23.41000 -50.07000 1.000 73.62278 257 GLU C C 1
ATOM 6210 O O . GLU C 1 263 ? -17.11300 24.43200 -50.60300 1.000 78.47297 257 GLU C O 1
ATOM 6216 N N . PHE C 1 264 ? -17.36400 22.71500 -49.17500 1.000 73.00075 258 PHE C N 1
ATOM 6217 C CA . PHE C 1 264 ? -18.69600 23.11300 -48.74500 1.000 73.97911 258 PHE C CA 1
ATOM 6218 C C . PHE C 1 264 ? -18.63300 23.91600 -47.44700 1.000 72.34048 258 PHE C C 1
ATOM 6219 O O . PHE C 1 264 ? -17.82300 24.83300 -47.31000 1.000 71.98336 258 PHE C O 1
ATOM 6227 N N . MET D 1 7 ? -49.67600 -3.23800 -47.24100 1.000 84.23678 1 MET D N 1
ATOM 6228 C CA . MET D 1 7 ? -48.52100 -4.00000 -47.70300 1.000 80.70715 1 MET D CA 1
ATOM 6229 C C . MET D 1 7 ? -47.56700 -3.11100 -48.49400 1.000 74.42455 1 MET D C 1
ATOM 6230 O O . MET D 1 7 ? -47.97300 -2.47600 -49.46600 1.000 77.16012 1 MET D O 1
ATOM 6232 N N . SER D 1 8 ? -46.30100 -3.05900 -48.07700 1.000 66.14607 2 SER D N 1
ATOM 6233 C CA . SER D 1 8 ? -45.29300 -2.24700 -48.75300 1.000 62.69783 2 SER D CA 1
ATOM 6234 C C . SER D 1 8 ? -44.05100 -3.09400 -48.99100 1.000 64.23511 2 SER D C 1
ATOM 6235 O O . SER D 1 8 ? -43.31200 -3.39700 -48.04800 1.000 66.57278 2 SER D O 1
ATOM 6238 N N . LYS D 1 9 ? -43.82300 -3.46100 -50.25000 1.000 62.19168 3 LYS D N 1
ATOM 6239 C CA . LYS D 1 9 ? -42.69100 -4.27800 -50.66200 1.000 57.11463 3 LYS D CA 1
ATOM 6240 C C . LYS D 1 9 ? -41.92500 -3.56000 -51.76300 1.000 49.91232 3 LYS D C 1
ATOM 6241 O O . LYS D 1 9 ? -42.50000 -2.78500 -52.53000 1.000 50.55573 3 LYS D O 1
ATOM 6247 N N . ILE D 1 10 ? -40.62100 -3.82000 -51.84000 1.000 54.93326 4 ILE D N 1
ATOM 6248 C CA . ILE D 1 10 ? -39.75600 -3.21500 -52.84800 1.000 51.74083 4 ILE D CA 1
ATOM 6249 C C . ILE D 1 10 ? -38.92000 -4.30600 -53.50600 1.000 50.88642 4 ILE D C 1
ATOM 6250 O O . ILE D 1 10 ? -38.49700 -5.26100 -52.84500 1.000 48.56088 4 ILE D O 1
ATOM 6255 N N . ALA D 1 11 ? -38.68100 -4.16200 -54.80900 1.000 52.94106 5 ALA D N 1
ATOM 6256 C CA . ALA D 1 11 ? -37.87800 -5.10400 -55.57600 1.000 53.86130 5 ALA D CA 1
ATOM 6257 C C . ALA D 1 11 ? -36.62600 -4.42000 -56.11300 1.000 52.31023 5 ALA D C 1
ATOM 6258 O O . ALA D 1 11 ? -36.68900 -3.29600 -56.62100 1.000 55.22671 5 ALA D O 1
ATOM 6260 N N . ALA D 1 12 ? -35.49100 -5.10700 -56.00300 1.000 48.90411 6 ALA D N 1
ATOM 6261 C CA . ALA D 1 12 ? -34.22100 -4.64500 -56.55000 1.000 49.55225 6 ALA D CA 1
ATOM 6262 C C . ALA D 1 12 ? -33.78400 -5.59300 -57.66200 1.000 55.64499 6 ALA D C 1
ATOM 6263 O O . ALA D 1 12 ? -33.78300 -6.81400 -57.47500 1.000 57.99843 6 ALA D O 1
ATOM 6265 N N . LEU D 1 13 ? -33.42800 -5.03200 -58.81800 1.000 52.76639 7 LEU D N 1
ATOM 6266 C CA . LEU D 1 13 ? -33.07400 -5.80600 -60.00500 1.000 52.55601 7 LEU D CA 1
ATOM 6267 C C . LEU D 1 13 ? -31.58300 -5.71300 -60.31900 1.000 50.99832 7 LEU D C 1
ATOM 6268 O O . LEU D 1 13 ? -31.03000 -4.61200 -60.42300 1.000 44.88364 7 LEU D O 1
ATOM 6273 N N . GLN D 1 14 ? -30.93400 -6.87400 -60.40700 1.000 49.50238 8 GLN D N 1
ATOM 6274 C CA . GLN D 1 14 ? -29.54200 -7.01200 -60.82400 1.000 61.62238 8 GLN D CA 1
ATOM 6275 C C . GLN D 1 14 ? -29.48200 -7.40500 -62.29900 1.000 67.63122 8 GLN D C 1
ATOM 6276 O O . GLN D 1 14 ? -29.92200 -8.50200 -62.66200 1.000 68.99400 8 GLN D O 1
ATOM 6282 N N . PHE D 1 15 ? -28.94000 -6.52800 -63.14900 1.000 72.44070 9 PHE D N 1
ATOM 6283 C CA . PHE D 1 15 ? -28.95300 -6.83700 -64.57400 1.000 79.61235 9 PHE D CA 1
ATOM 6284 C C . PHE D 1 15 ? -27.55300 -6.71800 -65.16000 1.000 82.27331 9 PHE D C 1
ATOM 6285 O O . PHE D 1 15 ? -26.80800 -5.79100 -64.81500 1.000 79.29655 9 PHE D O 1
ATOM 6293 N N . PRO D 1 16 ? -27.17900 -7.62900 -66.08000 1.000 83.04461 10 PRO D N 1
ATOM 6294 C CA . PRO D 1 16 ? -25.99000 -7.56500 -66.93700 1.000 84.84800 10 PRO D CA 1
ATOM 6295 C C . PRO D 1 16 ? -26.25400 -6.85200 -68.26400 1.000 84.00448 10 PRO D C 1
ATOM 6296 O O . PRO D 1 16 ? -25.30700 -6.35300 -68.87000 1.000 79.71411 10 PRO D O 1
ATOM 6300 N N . LEU D 1 25 ? -36.63800 -6.68100 -68.74300 1.000 84.94343 19 LEU D N 1
ATOM 6301 C CA . LEU D 1 25 ? -37.21200 -5.81300 -67.72000 1.000 82.34819 19 LEU D CA 1
ATOM 6302 C C . LEU D 1 25 ? -38.71200 -6.04500 -67.58700 1.000 87.65193 19 LEU D C 1
ATOM 6303 O O . LEU D 1 25 ? -39.26300 -5.97500 -66.48900 1.000 85.29819 19 LEU D O 1
ATOM 6305 N N . ASP D 1 26 ? -39.36900 -6.32100 -68.71600 1.000 96.71188 20 ASP D N 1
ATOM 6306 C CA . ASP D 1 26 ? -40.80900 -6.55800 -68.69500 1.000 101.81052 20 ASP D CA 1
ATOM 6307 C C . ASP D 1 26 ? -41.15900 -7.75000 -67.81500 1.000 106.76185 20 ASP D C 1
ATOM 6308 O O . ASP D 1 26 ? -42.14200 -7.71100 -67.06600 1.000 108.58989 20 ASP D O 1
ATOM 6313 N N . TYR D 1 27 ? -40.35600 -8.81400 -67.88200 1.000 108.57395 21 TYR D N 1
ATOM 6314 C CA . TYR D 1 27 ? -40.64300 -10.01400 -67.10300 1.000 109.16924 21 TYR D CA 1
ATOM 6315 C C . TYR D 1 27 ? -40.50700 -9.74200 -65.61100 1.000 99.05452 21 TYR D C 1
ATOM 6316 O O . TYR D 1 27 ? -41.35500 -10.16400 -64.81600 1.000 97.60849 21 TYR D O 1
ATOM 6325 N N . TYR D 1 28 ? -39.45600 -9.02400 -65.21700 1.000 94.01735 22 TYR D N 1
ATOM 6326 C CA . TYR D 1 28 ? -39.20800 -8.78300 -63.79900 1.000 88.83643 22 TYR D CA 1
ATOM 6327 C C . TYR D 1 28 ? -40.24100 -7.83400 -63.19900 1.000 87.77319 22 TYR D C 1
ATOM 6328 O O . TYR D 1 28 ? -40.65900 -8.01500 -62.04900 1.000 84.82135 22 TYR D O 1
ATOM 6337 N N . LEU D 1 29 ? -40.66800 -6.82000 -63.95900 1.000 89.18791 23 LEU D N 1
ATOM 6338 C CA . LEU D 1 29 ? -41.68300 -5.89400 -63.45800 1.000 84.41593 23 LEU D CA 1
ATOM 6339 C C . LEU D 1 29 ? -43.01400 -6.59700 -63.22100 1.000 87.11749 23 LEU D C 1
ATOM 6340 O O . LEU D 1 29 ? -43.73900 -6.26800 -62.27400 1.000 83.84997 23 LEU D O 1
ATOM 6345 N N . LYS D 1 30 ? -43.35700 -7.56700 -64.07200 1.000 93.95015 24 LYS D N 1
ATOM 6346 C CA . LYS D 1 30 ? -44.58600 -8.32500 -63.86500 1.000 99.34460 24 LYS D CA 1
ATOM 6347 C C . LYS D 1 30 ? -44.50300 -9.16700 -62.59900 1.000 101.37991 24 LYS D C 1
ATOM 6348 O O . LYS D 1 30 ? -45.48100 -9.26900 -61.85000 1.000 104.90670 24 LYS D O 1
ATOM 6350 N N . ALA D 1 31 ? -43.34000 -9.77200 -62.34200 1.000 99.12610 25 ALA D N 1
ATOM 6351 C CA . ALA D 1 31 ? -43.15600 -10.53900 -61.11400 1.000 96.55132 25 ALA D CA 1
ATOM 6352 C C . ALA D 1 31 ? -43.24700 -9.64500 -59.88500 1.000 90.82716 25 ALA D C 1
ATOM 6353 O O . ALA D 1 31 ? -43.79100 -10.05300 -58.85100 1.000 92.44195 25 ALA D O 1
ATOM 6355 N N . SER D 1 32 ? -42.70800 -8.42600 -59.97200 1.000 84.25327 26 SER D N 1
ATOM 6356 C CA . SER D 1 32 ? -42.79900 -7.49600 -58.85200 1.000 75.99321 26 SER D CA 1
ATOM 6357 C C . SER D 1 32 ? -44.25100 -7.13300 -58.57300 1.000 77.14604 26 SER D C 1
ATOM 6358 O O . SER D 1 32 ? -44.72000 -7.22100 -57.43200 1.000 74.91821 26 SER D O 1
ATOM 6361 N N . LYS D 1 33 ? -44.98500 -6.73400 -59.61400 1.000 82.81729 27 LYS D N 1
ATOM 6362 C CA . LYS D 1 33 ? -46.39200 -6.39700 -59.43100 1.000 86.07274 27 LYS D CA 1
ATOM 6363 C C . LYS D 1 33 ? -47.18400 -7.60900 -58.96100 1.000 91.21833 27 LYS D C 1
ATOM 6364 O O . LYS D 1 33 ? -48.08100 -7.48600 -58.11900 1.000 92.47129 27 LYS D O 1
ATOM 6370 N N . ASP D 1 34 ? -46.86000 -8.79100 -59.49300 1.000 93.72583 28 ASP D N 1
ATOM 6371 C CA . ASP D 1 34 ? -47.55900 -10.00800 -59.08900 1.000 99.76793 28 ASP D CA 1
ATOM 6372 C C . ASP D 1 34 ? -47.32200 -10.32600 -57.61700 1.000 99.14386 28 ASP D C 1
ATOM 6373 O O . ASP D 1 34 ? -48.21700 -10.83800 -56.93500 1.000 101.98404 28 ASP D O 1
ATOM 6378 N N . ASN D 1 35 ? -46.12600 -10.02900 -57.10700 1.000 77.44996 29 ASN D N 1
ATOM 6379 C CA . ASN D 1 35 ? -45.79300 -10.27800 -55.71000 1.000 78.30336 29 ASN D CA 1
ATOM 6380 C C . ASN D 1 35 ? -46.17100 -9.12500 -54.79000 1.000 77.60907 29 ASN D C 1
ATOM 6381 O O . ASN D 1 35 ? -45.84500 -9.17300 -53.59900 1.000 77.07383 29 ASN D O 1
ATOM 6386 N N . GLY D 1 36 ? -46.83200 -8.09400 -55.30700 1.000 81.56286 30 GLY D N 1
ATOM 6387 C CA . GLY D 1 36 ? -47.25700 -6.98300 -54.48100 1.000 82.43263 30 GLY D CA 1
ATOM 6388 C C . GLY D 1 36 ? -46.23000 -5.88900 -54.31300 1.000 77.67779 30 GLY D C 1
ATOM 6389 O O . GLY D 1 36 ? -46.26100 -5.17200 -53.30600 1.000 75.06007 30 GLY D O 1
ATOM 6390 N N . VAL D 1 37 ? -45.32300 -5.73000 -55.27200 1.000 76.36632 31 VAL D N 1
ATOM 6391 C CA . VAL D 1 37 ? -44.29400 -4.69900 -55.23000 1.000 71.66955 31 VAL D CA 1
ATOM 6392 C C . VAL D 1 37 ? -44.75100 -3.53300 -56.09600 1.000 71.03278 31 VAL D C 1
ATOM 6393 O O . VAL D 1 37 ? -45.15900 -3.72900 -57.24700 1.000 73.91672 31 VAL D O 1
ATOM 6397 N N . ASN D 1 38 ? -44.69100 -2.32300 -55.54000 1.000 68.47593 32 ASN D N 1
ATOM 6398 C CA . ASN D 1 38 ? -45.07200 -1.10600 -56.24300 1.000 66.37155 32 ASN D CA 1
ATOM 6399 C C . ASN D 1 38 ? -43.89800 -0.16100 -56.46700 1.000 62.50417 32 ASN D C 1
ATOM 6400 O O . ASN D 1 38 ? -44.10100 0.95300 -56.95900 1.000 67.15428 32 ASN D O 1
ATOM 6405 N N . LEU D 1 39 ? -42.68300 -0.56600 -56.09900 1.000 56.15466 33 LEU D N 1
ATOM 6406 C CA . LEU D 1 39 ? -41.47900 0.23000 -56.30100 1.000 50.83397 33 LEU D CA 1
ATOM 6407 C C . LEU D 1 39 ? -40.33000 -0.70000 -56.65200 1.000 50.78251 33 LEU D C 1
ATOM 6408 O O . LEU D 1 39 ? -40.07100 -1.66800 -55.93200 1.000 51.88699 33 LEU D O 1
ATOM 6413 N N . VAL D 1 40 ? -39.63100 -0.39100 -57.73900 1.000 50.64224 34 VAL D N 1
ATOM 6414 C CA . VAL D 1 40 ? -38.52500 -1.20100 -58.23100 1.000 50.10147 34 VAL D CA 1
ATOM 6415 C C . VAL D 1 40 ? -37.29200 -0.31300 -58.32400 1.000 46.46390 34 VAL D C 1
ATOM 6416 O O . VAL D 1 40 ? -37.38700 0.84900 -58.73400 1.000 48.75957 34 VAL D O 1
ATOM 6420 N N . VAL D 1 41 ? -36.13800 -0.85200 -57.93500 1.000 42.15536 35 VAL D N 1
ATOM 6421 C CA . VAL D 1 41 ? -34.89200 -0.09400 -57.91800 1.000 38.73822 35 VAL D CA 1
ATOM 6422 C C . VAL D 1 41 ? -33.88100 -0.75900 -58.83900 1.000 39.64259 35 VAL D C 1
ATOM 6423 O O . VAL D 1 41 ? -33.73600 -1.98700 -58.83900 1.000 41.22450 35 VAL D O 1
ATOM 6427 N N . LEU D 1 42 ? -33.17900 0.06000 -59.61900 1.000 38.29469 36 LEU D N 1
ATOM 6428 C CA . LEU D 1 42 ? -32.10800 -0.37700 -60.50000 1.000 39.14908 36 LEU D CA 1
ATOM 6429 C C . LEU D 1 42 ? -30.78100 0.19900 -60.02300 1.000 35.99216 36 LEU D C 1
ATOM 6430 O O . LEU D 1 42 ? -30.73300 1.22700 -59.34300 1.000 34.16765 36 LEU D O 1
ATOM 6435 N N . GLY D 1 43 ? -29.69500 -0.47400 -60.39900 1.000 35.35305 37 GLY D N 1
ATOM 6436 C CA . GLY D 1 43 ? -28.36900 -0.04700 -60.01500 1.000 32.65221 37 GLY D CA 1
ATOM 6437 C C . GLY D 1 43 ? -27.81800 1.04300 -60.91300 1.000 37.10725 37 GLY D C 1
ATOM 6438 O O . GLY D 1 43 ? -28.44700 1.49000 -61.87100 1.000 39.00073 37 GLY D O 1
ATOM 6439 N N . GLU D 1 44 ? -26.61000 1.48700 -60.57500 1.000 42.58048 38 GLU D N 1
ATOM 6440 C CA . GLU D 1 44 ? -25.93800 2.49800 -61.37800 1.000 47.20882 38 GLU D CA 1
ATOM 6441 C C . GLU D 1 44 ? -25.50100 1.91100 -62.71300 1.000 50.11693 38 GLU D C 1
ATOM 6442 O O . GLU D 1 44 ? -25.09400 0.74900 -62.79200 1.000 50.94533 38 GLU D O 1
ATOM 6448 N N . TYR D 1 45 ? -25.60800 2.72200 -63.76700 1.000 46.83891 39 TYR D N 1
ATOM 6449 C CA . TYR D 1 45 ? -25.16900 2.33300 -65.10500 1.000 40.33350 39 TYR D CA 1
ATOM 6450 C C . TYR D 1 45 ? -25.78600 1.00200 -65.52000 1.000 42.32422 39 TYR D C 1
ATOM 6451 O O . TYR D 1 45 ? -25.11100 0.11700 -66.04900 1.000 50.00563 39 TYR D O 1
ATOM 6460 N N . VAL D 1 46 ? -27.07600 0.84400 -65.24600 1.000 39.84248 40 VAL D N 1
ATOM 6461 C CA . VAL D 1 46 ? -27.83400 -0.29600 -65.73800 1.000 39.75107 40 VAL D CA 1
ATOM 6462 C C . VAL D 1 46 ? -28.71300 0.09400 -66.91600 1.000 44.57914 40 VAL D C 1
ATOM 6463 O O . VAL D 1 46 ? -28.77500 -0.62300 -67.91600 1.000 51.69775 40 VAL D O 1
ATOM 6467 N N . ILE D 1 47 ? -29.37200 1.25000 -66.81600 1.000 45.31578 41 ILE D N 1
ATOM 6468 C CA . ILE D 1 47 ? -30.09000 1.81700 -67.95100 1.000 47.10392 41 ILE D CA 1
ATOM 6469 C C . ILE D 1 47 ? -29.10600 2.33400 -68.99100 1.000 48.28457 41 ILE D C 1
ATOM 6470 O O . ILE D 1 47 ? -29.37100 2.27300 -70.19600 1.000 57.07351 41 ILE D O 1
ATOM 6475 N N . ASN D 1 48 ? -27.95300 2.82300 -68.55400 1.000 46.39347 42 ASN D N 1
ATOM 6476 C CA . ASN D 1 48 ? -26.93800 3.38200 -69.43000 1.000 48.98929 42 ASN D CA 1
ATOM 6477 C C . ASN D 1 48 ? -25.73700 2.44700 -69.49100 1.000 49.13176 42 ASN D C 1
ATOM 6478 O O . ASN D 1 48 ? -25.62100 1.48400 -68.72700 1.000 44.77368 42 ASN D O 1
ATOM 6483 N N . SER D 1 49 ? -24.83000 2.74700 -70.41400 1.000 53.73762 43 SER D N 1
ATOM 6484 C CA . SER D 1 49 ? -23.57500 2.02100 -70.46200 1.000 53.47887 43 SER D CA 1
ATOM 6485 C C . SER D 1 49 ? -22.66200 2.50600 -69.34100 1.000 52.93316 43 SER D C 1
ATOM 6486 O O . SER D 1 49 ? -22.81800 3.60800 -68.81000 1.000 54.97940 43 SER D O 1
ATOM 6489 N N . PHE D 1 50 ? -21.70300 1.66100 -68.97700 1.000 51.60444 44 PHE D N 1
ATOM 6490 C CA . PHE D 1 50 ? -20.81200 2.00200 -67.88200 1.000 47.26245 44 PHE D CA 1
ATOM 6491 C C . PHE D 1 50 ? -19.99400 3.24600 -68.21900 1.000 47.78655 44 PHE D C 1
ATOM 6492 O O . PHE D 1 50 ? -19.79300 3.59900 -69.38400 1.000 48.49289 44 PHE D O 1
ATOM 6500 N N . PHE D 1 51 ? -19.53900 3.92200 -67.16100 1.000 47.84807 45 PHE D N 1
ATOM 6501 C CA . PHE D 1 51 ? -18.87000 5.21200 -67.29800 1.000 47.54388 45 PHE D CA 1
ATOM 6502 C C . PHE D 1 51 ? -17.72300 5.15400 -68.30500 1.000 50.38344 45 PHE D C 1
ATOM 6503 O O . PHE D 1 51 ? -17.59700 6.02700 -69.17100 1.000 47.48617 45 PHE D O 1
ATOM 6511 N N . THR D 1 52 ? -16.87100 4.12700 -68.20200 1.000 56.00719 46 THR D N 1
ATOM 6512 C CA . THR D 1 52 ? -15.71900 4.01400 -69.09600 1.000 57.48647 46 THR D CA 1
ATOM 6513 C C . THR D 1 52 ? -16.13100 3.75000 -70.54200 1.000 55.54387 46 THR D C 1
ATOM 6514 O O . THR D 1 52 ? -15.41300 4.14500 -71.46800 1.000 57.50494 46 THR D O 1
ATOM 6518 N N . GLU D 1 53 ? -17.25900 3.06700 -70.75800 1.000 54.36935 47 GLU D N 1
ATOM 6519 C CA . GLU D 1 53 ? -17.78800 2.92800 -72.11200 1.000 55.53216 47 GLU D CA 1
ATOM 6520 C C . GLU D 1 53 ? -18.36900 4.24200 -72.61800 1.000 57.03116 47 GLU D C 1
ATOM 6521 O O . GLU D 1 53 ? -18.29600 4.53500 -73.81800 1.000 61.71961 47 GLU D O 1
ATOM 6527 N N . LEU D 1 54 ? -18.94300 5.04200 -71.71700 1.000 55.16840 48 LEU D N 1
ATOM 6528 C CA . LEU D 1 54 ? -19.55800 6.30900 -72.09900 1.000 52.57285 48 LEU D CA 1
ATOM 6529 C C . LEU D 1 54 ? -18.52300 7.31600 -72.58700 1.000 55.62762 48 LEU D C 1
ATOM 6530 O O . LEU D 1 54 ? -18.85300 8.20300 -73.38300 1.000 62.22134 48 LEU D O 1
ATOM 6535 N N . LEU D 1 55 ? -17.27800 7.20500 -72.11500 1.000 54.87433 49 LEU D N 1
ATOM 6536 C CA . LEU D 1 55 ? -16.23600 8.14500 -72.52000 1.000 58.85656 49 LEU D CA 1
ATOM 6537 C C . LEU D 1 55 ? -15.93900 8.04500 -74.01100 1.000 64.39656 49 LEU D C 1
ATOM 6538 O O . LEU D 1 55 ? -15.66300 9.05700 -74.66400 1.000 66.02592 49 LEU D O 1
ATOM 6543 N N . HIS D 1 56 ? -15.99700 6.83600 -74.57000 1.000 68.37621 50 HIS D N 1
ATOM 6544 C CA . HIS D 1 56 ? -15.69300 6.61600 -75.97700 1.000 74.62619 50 HIS D CA 1
ATOM 6545 C C . HIS D 1 56 ? -16.95100 6.57000 -76.83700 1.000 75.53784 50 HIS D C 1
ATOM 6546 O O . HIS D 1 56 ? -16.96600 5.91300 -77.88500 1.000 81.51926 50 HIS D O 1
ATOM 6553 N N . MET D 1 57 ? -18.00400 7.27000 -76.42200 1.000 67.98713 51 MET D N 1
ATOM 6554 C CA . MET D 1 57 ? -19.26200 7.28300 -77.14000 1.000 65.73289 51 MET D CA 1
ATOM 6555 C C . MET D 1 57 ? -19.65400 8.71300 -77.49500 1.000 69.53106 51 MET D C 1
ATOM 6556 O O . MET D 1 57 ? -19.44400 9.62700 -76.69000 1.000 73.72860 51 MET D O 1
ATOM 6561 N N . PRO D 1 58 ? -20.21100 8.94200 -78.68300 1.000 71.18009 52 PRO D N 1
ATOM 6562 C CA . PRO D 1 58 ? -20.63200 10.30000 -79.04600 1.000 72.03633 52 PRO D CA 1
ATOM 6563 C C . PRO D 1 58 ? -21.81800 10.74500 -78.20600 1.000 67.55041 52 PRO D C 1
ATOM 6564 O O . PRO D 1 58 ? -22.62500 9.93000 -77.75100 1.000 64.45590 52 PRO D O 1
ATOM 6568 N N . LYS D 1 59 ? -21.90700 12.06200 -77.99700 1.000 67.85305 53 LYS D N 1
ATOM 6569 C CA . LYS D 1 59 ? -22.95800 12.61800 -77.14800 1.000 63.39177 53 LYS D CA 1
ATOM 6570 C C . LYS D 1 59 ? -24.34200 12.21700 -77.63900 1.000 66.54318 53 LYS D C 1
ATOM 6571 O O . LYS D 1 59 ? -25.19900 11.81000 -76.84700 1.000 62.49760 53 LYS D O 1
ATOM 6573 N N . ASN D 1 60 ? -24.57700 12.32100 -78.95000 1.000 68.56816 54 ASN D N 1
ATOM 6574 C CA . ASN D 1 60 ? -25.88400 11.96700 -79.49600 1.000 74.88359 54 ASN D CA 1
ATOM 6575 C C . ASN D 1 60 ? -26.18200 10.48600 -79.31800 1.000 72.56928 54 ASN D C 1
ATOM 6576 O O . ASN D 1 60 ? -27.34200 10.10400 -79.12400 1.000 68.90258 54 ASN D O 1
ATOM 6581 N N . MET D 1 61 ? -25.15400 9.64000 -79.38800 1.000 72.36208 55 MET D N 1
ATOM 6582 C CA . MET D 1 61 ? -25.35900 8.21100 -79.18800 1.000 73.51606 55 MET D CA 1
ATOM 6583 C C . MET D 1 61 ? -25.82600 7.91700 -77.76900 1.000 72.45288 55 MET D C 1
ATOM 6584 O O . MET D 1 61 ? -26.67400 7.04200 -77.55300 1.000 73.60355 55 MET D O 1
ATOM 6589 N N . ILE D 1 62 ? -25.28000 8.63600 -76.78700 1.000 66.23605 56 ILE D N 1
ATOM 6590 C CA . ILE D 1 62 ? -25.72500 8.46600 -75.41000 1.000 57.47714 56 ILE D CA 1
ATOM 6591 C C . ILE D 1 62 ? -27.14800 8.98800 -75.24000 1.000 58.78332 56 ILE D C 1
ATOM 6592 O O . ILE D 1 62 ? -27.98400 8.34700 -74.59400 1.000 55.64506 56 ILE D O 1
ATOM 6597 N N . LYS D 1 63 ? -27.45600 10.13900 -75.84700 1.000 63.37480 57 LYS D N 1
ATOM 6598 C CA . LYS D 1 63 ? -28.80400 10.69400 -75.74900 1.000 66.62247 57 LYS D CA 1
ATOM 6599 C C . LYS D 1 63 ? -29.84400 9.73900 -76.32200 1.000 74.50437 57 LYS D C 1
ATOM 6600 O O . LYS D 1 63 ? -30.92000 9.56100 -75.73900 1.000 79.49155 57 LYS D O 1
ATOM 6606 N N . GLU D 1 64 ? -29.55100 9.13000 -77.47400 1.000 75.77664 58 GLU D N 1
ATOM 6607 C CA . GLU D 1 64 ? -30.47500 8.15700 -78.04600 1.000 67.76257 58 GLU D CA 1
ATOM 6608 C C . GLU D 1 64 ? -30.69200 6.98200 -77.09700 1.000 73.65133 58 GLU D C 1
ATOM 6609 O O . GLU D 1 64 ? -31.81300 6.47500 -76.97200 1.000 74.47805 58 GLU D O 1
ATOM 6615 N N . GLN D 1 65 ? -29.63100 6.53300 -76.41800 1.000 68.97633 59 GLN D N 1
ATOM 6616 C CA . GLN D 1 65 ? -29.77500 5.44300 -75.45600 1.000 62.93758 59 GLN D CA 1
ATOM 6617 C C . GLN D 1 65 ? -30.61900 5.85800 -74.26100 1.000 58.27114 59 GLN D C 1
ATOM 6618 O O . GLN D 1 65 ? -31.53300 5.13200 -73.84900 1.000 57.02529 59 GLN D O 1
ATOM 6624 N N . SER D 1 66 ? -30.32300 7.02700 -73.68900 1.000 55.40686 60 SER D N 1
ATOM 6625 C CA . SER D 1 66 ? -30.97100 7.43300 -72.44800 1.000 52.97498 60 SER D CA 1
ATOM 6626 C C . SER D 1 66 ? -32.44100 7.75200 -72.66900 1.000 57.84274 60 SER D C 1
ATOM 6627 O O . SER D 1 66 ? -33.30800 7.28700 -71.92000 1.000 54.76316 60 SER D O 1
ATOM 6630 N N . GLU D 1 67 ? -32.74000 8.54100 -73.69900 1.000 58.91583 61 GLU D N 1
ATOM 6631 C CA . GLU D 1 67 ? -34.11300 8.97100 -73.92200 1.000 61.86476 61 GLU D CA 1
ATOM 6632 C C . GLU D 1 67 ? -35.00400 7.79800 -74.31800 1.000 63.68082 61 GLU D C 1
ATOM 6633 O O . GLU D 1 67 ? -36.16700 7.73000 -73.90400 1.000 64.66293 61 GLU D O 1
ATOM 6639 N N . ALA D 1 68 ? -34.47600 6.86600 -75.11700 1.000 64.57832 62 ALA D N 1
ATOM 6640 C CA . ALA D 1 68 ? -35.25700 5.69400 -75.50200 1.000 66.81689 62 ALA D CA 1
ATOM 6641 C C . ALA D 1 68 ? -35.57000 4.81700 -74.29600 1.000 65.11868 62 ALA D C 1
ATOM 6642 O O . ALA D 1 68 ? -36.69600 4.32900 -74.15000 1.000 66.98356 62 ALA D O 1
ATOM 6644 N N . LYS D 1 69 ? -34.58600 4.60000 -73.42200 1.000 60.94189 63 LYS D N 1
ATOM 6645 C CA . LYS D 1 69 ? -34.82100 3.77800 -72.24100 1.000 59.78943 63 LYS D CA 1
ATOM 6646 C C . LYS D 1 69 ? -35.61600 4.53100 -71.18100 1.000 58.97975 63 LYS D C 1
ATOM 6647 O O . LYS D 1 69 ? -36.38800 3.91400 -70.43700 1.000 55.65934 63 LYS D O 1
ATOM 6653 N N . LYS D 1 70 ? -35.44900 5.85600 -71.10300 1.000 59.35767 64 LYS D N 1
ATOM 6654 C CA . LYS D 1 70 ? -36.35700 6.67200 -70.30200 1.000 58.43149 64 LYS D CA 1
ATOM 6655 C C . LYS D 1 70 ? -37.78100 6.58300 -70.82900 1.000 62.38670 64 LYS D C 1
ATOM 6656 O O . LYS D 1 70 ? -38.74000 6.54600 -70.04900 1.000 59.97537 64 LYS D O 1
ATOM 6662 N N . GLU D 1 71 ? -37.93900 6.56500 -72.15500 1.000 66.19455 65 GLU D N 1
ATOM 6663 C CA . GLU D 1 71 ? -39.26100 6.37600 -72.74300 1.000 70.48185 65 GLU D CA 1
ATOM 6664 C C . GLU D 1 71 ? -39.85900 5.04000 -72.32600 1.000 70.66398 65 GLU D C 1
ATOM 6665 O O . GLU D 1 71 ? -41.04600 4.96200 -71.98900 1.000 73.78319 65 GLU D O 1
ATOM 6671 N N . SER D 1 72 ? -39.04900 3.97600 -72.33600 1.000 68.90077 66 SER D N 1
ATOM 6672 C CA . SER D 1 72 ? -39.55000 2.66000 -71.95200 1.000 70.14118 66 SER D CA 1
ATOM 6673 C C . SER D 1 72 ? -39.94100 2.62100 -70.48100 1.000 66.42989 66 SER D C 1
ATOM 6674 O O . SER D 1 72 ? -40.95500 2.01400 -70.11900 1.000 66.79833 66 SER D O 1
ATOM 6677 N N . LEU D 1 73 ? -39.14700 3.26100 -69.61800 1.000 59.37806 67 LEU D N 1
ATOM 6678 C CA . LEU D 1 73 ? -39.45900 3.27100 -68.19100 1.000 56.97785 67 LEU D CA 1
ATOM 6679 C C . LEU D 1 73 ? -40.76900 3.99500 -67.90500 1.000 59.86890 67 LEU D C 1
ATOM 6680 O O . LEU D 1 73 ? -41.54700 3.56300 -67.04600 1.000 59.48747 67 LEU D O 1
ATOM 6685 N N . ILE D 1 74 ? -41.01900 5.11500 -68.59000 1.000 64.01166 68 ILE D N 1
ATOM 6686 C CA . ILE D 1 74 ? -42.26200 5.85100 -68.36800 1.000 68.16338 68 ILE D CA 1
ATOM 6687 C C . ILE D 1 74 ? -43.45400 5.02800 -68.83900 1.000 72.14066 68 ILE D C 1
ATOM 6688 O O . ILE D 1 74 ? -44.50800 4.99900 -68.19000 1.000 69.77538 68 ILE D O 1
ATOM 6693 N N . LYS D 1 75 ? -43.30300 4.34200 -69.97300 1.000 70.34573 69 LYS D N 1
ATOM 6694 C CA . LYS D 1 75 ? -44.36600 3.47300 -70.46400 1.000 74.76107 69 LYS D CA 1
ATOM 6695 C C . LYS D 1 75 ? -44.55700 2.26700 -69.54900 1.000 73.10318 69 LYS D C 1
ATOM 6696 O O . LYS D 1 75 ? -45.69200 1.91800 -69.20500 1.000 75.73512 69 LYS D O 1
ATOM 6698 N N . LEU D 1 76 ? -43.46000 1.63300 -69.12200 1.000 76.10514 70 LEU D N 1
ATOM 6699 C CA . LEU D 1 76 ? -43.58400 0.46400 -68.25400 1.000 75.70428 70 LEU D CA 1
ATOM 6700 C C . LEU D 1 76 ? -44.13200 0.83800 -66.88400 1.000 79.15706 70 LEU D C 1
ATOM 6701 O O . LEU D 1 76 ? -44.82200 0.02800 -66.25400 1.000 83.80837 70 LEU D O 1
ATOM 6706 N N . ALA D 1 77 ? -43.82400 2.04400 -66.39900 1.000 76.21805 71 ALA D N 1
ATOM 6707 C CA . ALA D 1 77 ? -44.39200 2.49700 -65.13400 1.000 72.60831 71 ALA D CA 1
ATOM 6708 C C . ALA D 1 77 ? -45.90400 2.65200 -65.23300 1.000 74.15418 71 ALA D C 1
ATOM 6709 O O . ALA D 1 77 ? -46.63700 2.27500 -64.31200 1.000 68.39613 71 ALA D O 1
ATOM 6711 N N . LYS D 1 78 ? -46.38800 3.21300 -66.34400 1.000 79.50528 72 LYS D N 1
ATOM 6712 C CA . LYS D 1 78 ? -47.82800 3.36000 -66.53700 1.000 87.78477 72 LYS D CA 1
ATOM 6713 C C . LYS D 1 78 ? -48.50800 2.01200 -66.75200 1.000 89.04215 72 LYS D C 1
ATOM 6714 O O . LYS D 1 78 ? -49.64400 1.81000 -66.30700 1.000 93.03398 72 LYS D O 1
ATOM 6716 N N . LYS D 1 79 ? -47.83800 1.08300 -67.44200 1.000 87.61705 73 LYS D N 1
ATOM 6717 C CA . LYS D 1 79 ? -48.45700 -0.20600 -67.74400 1.000 91.14886 73 LYS D CA 1
ATOM 6718 C C . LYS D 1 79 ? -48.71500 -1.01200 -66.47300 1.000 93.36070 73 LYS D C 1
ATOM 6719 O O . LYS D 1 79 ? -49.78300 -1.61900 -66.32300 1.000 84.48832 73 LYS D O 1
ATOM 6725 N N . TYR D 1 80 ? -47.75300 -1.03900 -65.55000 1.000 85.43431 74 TYR D N 1
ATOM 6726 C CA . TYR D 1 80 ? -47.88600 -1.80300 -64.31500 1.000 84.42469 74 TYR D CA 1
ATOM 6727 C C . TYR D 1 80 ? -48.25000 -0.95000 -63.10700 1.000 82.64053 74 TYR D C 1
ATOM 6728 O O . TYR D 1 80 ? -48.42500 -1.50300 -62.01800 1.000 76.27990 74 TYR D O 1
ATOM 6737 N N . GLU D 1 81 ? -48.38400 0.36600 -63.26900 1.000 87.84314 75 GLU D N 1
ATOM 6738 C CA . GLU D 1 81 ? -48.80900 1.25900 -62.18900 1.000 89.44445 75 GLU D CA 1
ATOM 6739 C C . GLU D 1 81 ? -47.91000 1.10100 -60.95900 1.000 85.49086 75 GLU D C 1
ATOM 6740 O O . GLU D 1 81 ? -48.36400 0.81900 -59.84800 1.000 89.51420 75 GLU D O 1
ATOM 6742 N N . LEU D 1 82 ? -46.60800 1.28000 -61.18200 1.000 76.43076 76 LEU D N 1
ATOM 6743 C CA . LEU D 1 82 ? -45.61800 1.18800 -60.12000 1.000 72.41818 76 LEU D CA 1
ATOM 6744 C C . LEU D 1 82 ? -44.56500 2.26700 -60.32500 1.000 67.98475 76 LEU D C 1
ATOM 6745 O O . LEU D 1 82 ? -44.50200 2.91300 -61.37400 1.000 69.85960 76 LEU D O 1
ATOM 6750 N N . GLU D 1 83 ? -43.73400 2.46600 -59.30900 1.000 62.79870 77 GLU D N 1
ATOM 6751 C CA . GLU D 1 83 ? -42.65100 3.43400 -59.38200 1.000 54.29911 77 GLU D CA 1
ATOM 6752 C C . GLU D 1 83 ? -41.33100 2.72300 -59.65800 1.000 50.16632 77 GLU D C 1
ATOM 6753 O O . GLU D 1 83 ? -41.11200 1.58900 -59.22700 1.000 48.75144 77 GLU D O 1
ATOM 6759 N N . ILE D 1 84 ? -40.46200 3.39100 -60.41300 1.000 52.87877 78 ILE D N 1
ATOM 6760 C CA . ILE D 1 84 ? -39.14700 2.86200 -60.75900 1.000 48.55074 78 ILE D CA 1
ATOM 6761 C C . ILE D 1 84 ? -38.08800 3.88500 -60.37000 1.000 43.87496 78 ILE D C 1
ATOM 6762 O O . ILE D 1 84 ? -38.18700 5.06100 -60.73900 1.000 43.90528 78 ILE D O 1
ATOM 6767 N N . ILE D 1 85 ? -37.07300 3.43300 -59.63900 1.000 41.24868 79 ILE D N 1
ATOM 6768 C CA . ILE D 1 85 ? -35.93300 4.25600 -59.25500 1.000 38.68451 79 ILE D CA 1
ATOM 6769 C C . ILE D 1 85 ? -34.75100 3.78800 -60.08900 1.000 38.69313 79 ILE D C 1
ATOM 6770 O O . ILE D 1 85 ? -34.37100 2.61300 -60.03000 1.000 38.64687 79 ILE D O 1
ATOM 6775 N N . ALA D 1 86 ? -34.17500 4.69300 -60.88000 1.000 41.07260 80 ALA D N 1
ATOM 6776 C CA . ALA D 1 86 ? -33.11700 4.25500 -61.76800 1.000 41.07426 80 ALA D CA 1
ATOM 6777 C C . ALA D 1 86 ? -32.09300 5.34800 -62.04200 1.000 41.85127 80 ALA D C 1
ATOM 6778 O O . ALA D 1 86 ? -32.48000 6.44900 -62.46200 1.000 43.63524 80 ALA D O 1
ATOM 6780 N N . PRO D 1 87 ? -30.80600 5.08900 -61.81300 1.000 44.90031 81 PRO D N 1
ATOM 6781 C CA . PRO D 1 87 ? -29.77900 6.04800 -62.24100 1.000 46.45110 81 PRO D CA 1
ATOM 6782 C C . PRO D 1 87 ? -29.79600 6.23800 -63.75300 1.000 41.55057 81 PRO D C 1
ATOM 6783 O O . PRO D 1 87 ? -29.75400 5.27700 -64.52500 1.000 37.22689 81 PRO D O 1
ATOM 6787 N N . TYR D 1 88 ? -29.82100 7.50100 -64.16400 1.000 39.84781 82 TYR D N 1
ATOM 6788 C CA . TYR D 1 88 ? -30.04500 7.92000 -65.53900 1.000 40.06633 82 TYR D CA 1
ATOM 6789 C C . TYR D 1 88 ? -29.01500 8.97200 -65.91500 1.000 45.04467 82 TYR D C 1
ATOM 6790 O O . TYR D 1 88 ? -28.71600 9.86700 -65.11900 1.000 48.50113 82 TYR D O 1
ATOM 6799 N N . VAL D 1 89 ? -28.46200 8.85800 -67.12000 1.000 44.99131 83 VAL D N 1
ATOM 6800 C CA . VAL D 1 89 ? -27.53200 9.85400 -67.64000 1.000 43.51523 83 VAL D CA 1
ATOM 6801 C C . VAL D 1 89 ? -28.32800 10.76400 -68.56300 1.000 45.90570 83 VAL D C 1
ATOM 6802 O O . VAL D 1 89 ? -28.72300 10.36300 -69.66200 1.000 48.49683 83 VAL D O 1
ATOM 6806 N N . SER D 1 90 ? -28.55600 11.99300 -68.11100 1.000 49.75389 84 SER D N 1
ATOM 6807 C CA . SER D 1 90 ? -29.35600 12.97500 -68.83100 1.000 50.26063 84 SER D CA 1
ATOM 6808 C C . SER D 1 90 ? -28.45500 13.85800 -69.68500 1.000 52.87482 84 SER D C 1
ATOM 6809 O O . SER D 1 90 ? -27.54000 14.50500 -69.16200 1.000 52.88084 84 SER D O 1
ATOM 6812 N N . VAL D 1 91 ? -28.71200 13.88800 -70.99100 1.000 57.02683 85 VAL D N 1
ATOM 6813 C CA . VAL D 1 91 ? -27.94400 14.72000 -71.91100 1.000 62.61438 85 VAL D CA 1
ATOM 6814 C C . VAL D 1 91 ? -28.70800 16.01900 -72.11600 1.000 68.39396 85 VAL D C 1
ATOM 6815 O O . VAL D 1 91 ? -29.67700 16.07100 -72.88200 1.000 64.64696 85 VAL D O 1
ATOM 6819 N N . GLU D 1 92 ? -28.26500 17.07300 -71.43500 1.000 76.63107 86 GLU D N 1
ATOM 6820 C CA . GLU D 1 92 ? -28.85600 18.39100 -71.58100 1.000 81.35613 86 GLU D CA 1
ATOM 6821 C C . GLU D 1 92 ? -27.91700 19.20400 -72.45500 1.000 80.41185 86 GLU D C 1
ATOM 6822 O O . GLU D 1 92 ? -26.69700 19.02500 -72.38200 1.000 77.83159 86 GLU D O 1
ATOM 6828 N N . ALA D 1 93 ? -28.47100 20.02700 -73.35200 1.000 83.31330 87 ALA D N 1
ATOM 6829 C CA . ALA D 1 93 ? -27.72500 20.95100 -74.24700 1.000 83.88236 87 ALA D CA 1
ATOM 6830 C C . ALA D 1 93 ? -26.41200 20.28900 -74.66400 1.000 80.74773 87 ALA D C 1
ATOM 6831 O O . ALA D 1 93 ? -26.46100 19.19300 -75.19900 1.000 78.12195 87 ALA D O 1
ATOM 6833 N N . LYS D 1 94 ? -25.30800 20.83900 -74.15200 1.000 79.80118 88 LYS D N 1
ATOM 6834 C CA . LYS D 1 94 ? -23.97200 20.32300 -74.44100 1.000 78.36791 88 LYS D CA 1
ATOM 6835 C C . LYS D 1 94 ? -23.30200 19.74600 -73.19300 1.000 69.08403 88 LYS D C 1
ATOM 6836 O O . LYS D 1 94 ? -22.07400 19.70600 -73.08800 1.000 73.42675 88 LYS D O 1
ATOM 6838 N N . SER D 1 95 ? -24.10400 19.34300 -72.20900 1.000 65.89304 89 SER D N 1
ATOM 6839 C CA . SER D 1 95 ? -23.59100 18.84700 -70.94000 1.000 64.01864 89 SER D CA 1
ATOM 6840 C C . SER D 1 95 ? -24.18400 17.47300 -70.63800 1.000 61.80670 89 SER D C 1
ATOM 6841 O O . SER D 1 95 ? -25.12100 17.02000 -71.29700 1.000 62.74167 89 SER D O 1
ATOM 6844 N N . TYR D 1 96 ? -23.60200 16.79900 -69.64600 1.000 58.14721 90 TYR D N 1
ATOM 6845 C CA . TYR D 1 96 ? -24.11100 15.53500 -69.13500 1.000 55.49385 90 TYR D CA 1
ATOM 6846 C C . TYR D 1 96 ? -24.43900 15.71700 -67.66400 1.000 53.95679 90 TYR D C 1
ATOM 6847 O O . TYR D 1 96 ? -23.67500 16.35100 -66.93100 1.000 54.84515 90 TYR D O 1
ATOM 6856 N N . LYS D 1 97 ? -25.55200 15.14500 -67.22100 1.000 52.03633 91 LYS D N 1
ATOM 6857 C CA . LYS D 1 97 ? -25.89600 15.16000 -65.80800 1.000 46.71238 91 LYS D CA 1
ATOM 6858 C C . LYS D 1 97 ? -26.21600 13.75000 -65.34400 1.000 49.31848 91 LYS D C 1
ATOM 6859 O O . LYS D 1 97 ? -26.89500 12.99200 -66.04300 1.000 44.77408 91 LYS D O 1
ATOM 6865 N N . LYS D 1 98 ? -25.72500 13.40800 -64.15800 1.000 46.74463 92 LYS D N 1
ATOM 6866 C CA . LYS D 1 98 ? -26.00400 12.12000 -63.53900 1.000 46.72994 92 LYS D CA 1
ATOM 6867 C C . LYS D 1 98 ? -27.11700 12.32700 -62.52100 1.000 48.17984 92 LYS D C 1
ATOM 6868 O O . LYS D 1 98 ? -26.90400 12.94800 -61.47200 1.000 49.63169 92 LYS D O 1
ATOM 6874 N N . LEU D 1 99 ? -28.29900 11.80800 -62.82400 1.000 43.83379 93 LEU D N 1
ATOM 6875 C CA . LEU D 1 99 ? -29.43400 11.92800 -61.92900 1.000 45.51976 93 LEU D CA 1
ATOM 6876 C C . LEU D 1 99 ? -29.97100 10.54300 -61.60600 1.000 43.26190 93 LEU D C 1
ATOM 6877 O O . LEU D 1 99 ? -29.56200 9.53600 -62.18700 1.000 40.95969 93 LEU D O 1
ATOM 6882 N N . CYS D 1 100 ? -30.87900 10.50100 -60.63800 1.000 40.67020 94 CYS D N 1
ATOM 6883 C CA . CYS D 1 100 ? -31.63500 9.29800 -60.32700 1.000 51.09766 94 CYS D CA 1
ATOM 6884 C C . CYS D 1 100 ? -33.10700 9.59200 -60.56500 1.000 50.21838 94 CYS D C 1
ATOM 6885 O O . CYS D 1 100 ? -33.69300 10.44500 -59.89000 1.000 43.70967 94 CYS D O 1
ATOM 6888 N N . LEU D 1 101 ? -33.69500 8.89400 -61.52800 1.000 48.18579 95 LEU D N 1
ATOM 6889 C CA . LEU D 1 101 ? -35.08900 9.10600 -61.87100 1.000 49.13304 95 LEU D CA 1
ATOM 6890 C C . LEU D 1 101 ? -35.98900 8.36200 -60.89700 1.000 51.58538 95 LEU D C 1
ATOM 6891 O O . LEU D 1 101 ? -35.64900 7.27600 -60.41900 1.000 53.55034 95 LEU D O 1
ATOM 6896 N N . LYS D 1 102 ? -37.13700 8.96000 -60.59300 1.000 55.25252 96 LYS D N 1
ATOM 6897 C CA . LYS D 1 102 ? -38.20100 8.30100 -59.84100 1.000 60.60420 96 LYS D CA 1
ATOM 6898 C C . LYS D 1 102 ? -39.41800 8.34500 -60.75400 1.000 64.84534 96 LYS D C 1
ATOM 6899 O O . LYS D 1 102 ? -40.27600 9.22400 -60.63700 1.000 67.73220 96 LYS D O 1
ATOM 6905 N N . VAL D 1 103 ? -39.47800 7.39000 -61.67700 1.000 65.33282 97 VAL D N 1
ATOM 6906 C CA . VAL D 1 103 ? -40.54000 7.34200 -62.67300 1.000 66.73657 97 VAL D CA 1
ATOM 6907 C C . VAL D 1 103 ? -41.79500 6.77700 -62.02800 1.000 70.44828 97 VAL D C 1
ATOM 6908 O O . VAL D 1 103 ? -41.76800 5.70100 -61.41900 1.000 72.14060 97 VAL D O 1
ATOM 6912 N N . THR D 1 104 ? -42.89900 7.49300 -62.17200 1.000 72.30260 98 THR D N 1
ATOM 6913 C CA . THR D 1 104 ? -44.18700 7.13700 -61.59800 1.000 73.72165 98 THR D CA 1
ATOM 6914 C C . THR D 1 104 ? -45.23300 7.15000 -62.69700 1.000 77.30925 98 THR D C 1
ATOM 6915 O O . THR D 1 104 ? -44.97600 7.62500 -63.80900 1.000 77.27133 98 THR D O 1
ATOM 6919 N N . PRO D 1 105 ? -46.42500 6.60200 -62.43800 1.000 78.77561 99 PRO D N 1
ATOM 6920 C CA . PRO D 1 105 ? -47.49200 6.69800 -63.44700 1.000 81.04642 99 PRO D CA 1
ATOM 6921 C C . PRO D 1 105 ? -47.89000 8.13000 -63.74700 1.000 81.11527 99 PRO D C 1
ATOM 6922 O O . PRO D 1 105 ? -48.30600 8.43500 -64.87200 1.000 81.98340 99 PRO D O 1
ATOM 6926 N N . ASN D 1 106 ? -47.78600 9.01200 -62.75400 1.000 80.24757 100 ASN D N 1
ATOM 6927 C CA . ASN D 1 106 ? -48.17300 10.41500 -62.84800 1.000 80.63594 100 ASN D CA 1
ATOM 6928 C C . ASN D 1 106 ? -47.01800 11.36400 -63.15900 1.000 73.30046 100 ASN D C 1
ATOM 6929 O O . ASN D 1 106 ? -47.23000 12.58000 -63.18200 1.000 73.16907 100 ASN D O 1
ATOM 6934 N N . GLY D 1 107 ? -45.80100 10.87200 -63.31100 1.000 69.00413 101 GLY D N 1
ATOM 6935 C CA . GLY D 1 107 ? -44.72200 11.75700 -63.69600 1.000 67.26284 101 GLY D CA 1
ATOM 6936 C C . GLY D 1 107 ? -43.35700 11.17200 -63.40700 1.000 64.20508 101 GLY D C 1
ATOM 6937 O O . GLY D 1 107 ? -43.21400 10.02400 -62.98900 1.000 64.16569 101 GLY D O 1
ATOM 6938 N N . VAL D 1 108 ? -42.34900 12.00600 -63.65000 1.000 63.31009 102 VAL D N 1
ATOM 6939 C CA . VAL D 1 108 ? -40.94900 11.67400 -63.41600 1.000 62.59182 102 VAL D CA 1
ATOM 6940 C C . VAL D 1 108 ? -40.35600 12.75400 -62.52700 1.000 64.32723 102 VAL D C 1
ATOM 6941 O O . VAL D 1 108 ? -40.37700 13.93800 -62.88600 1.000 67.51751 102 VAL D O 1
ATOM 6945 N N . LYS D 1 109 ? -39.82500 12.35100 -61.37800 1.000 61.48034 103 LYS D N 1
ATOM 6946 C CA . LYS D 1 109 ? -39.04700 13.22600 -60.51800 1.000 58.35178 103 LYS D CA 1
ATOM 6947 C C . LYS D 1 109 ? -37.60300 12.74500 -60.53400 1.000 56.36028 103 LYS D C 1
ATOM 6948 O O . LYS D 1 109 ? -37.33800 11.55100 -60.69700 1.000 55.85459 103 LYS D O 1
ATOM 6954 N N . SER D 1 110 ? -36.66400 13.67500 -60.37500 1.000 56.85389 104 SER D N 1
ATOM 6955 C CA . SER D 1 110 ? -35.25300 13.34000 -60.50400 1.000 60.62412 104 SER D CA 1
ATOM 6956 C C . SER D 1 110 ? -34.43700 13.91700 -59.35600 1.000 55.17778 104 SER D C 1
ATOM 6957 O O . SER D 1 110 ? -34.73000 14.99500 -58.83300 1.000 56.69444 104 SER D O 1
ATOM 6960 N N . TYR D 1 111 ? -33.39600 13.17700 -58.98800 1.000 51.29070 105 TYR D N 1
ATOM 6961 C CA . TYR D 1 111 ? -32.42700 13.57400 -57.97500 1.000 48.62272 105 TYR D CA 1
ATOM 6962 C C . TYR D 1 111 ? -31.06400 13.69600 -58.64100 1.000 42.32101 105 TYR D C 1
ATOM 6963 O O . TYR D 1 111 ? -30.57000 12.73000 -59.22800 1.000 41.16910 105 TYR D O 1
ATOM 6972 N N . GLU D 1 112 ? -30.46100 14.87600 -58.54700 1.000 42.91821 106 GLU D N 1
ATOM 6973 C CA . GLU D 1 112 ? -29.14800 15.13300 -59.12200 1.000 42.28286 106 GLU D CA 1
ATOM 6974 C C . GLU D 1 112 ? -28.07400 14.79900 -58.09400 1.000 40.41320 106 GLU D C 1
ATOM 6975 O O . GLU D 1 112 ? -28.08600 15.34800 -56.98800 1.000 44.75198 106 GLU D O 1
ATOM 6981 N N . GLN D 1 113 ? -27.15100 13.90400 -58.45100 1.000 37.26139 107 GLN D N 1
ATOM 6982 C CA . GLN D 1 113 ? -26.09500 13.52500 -57.52000 1.000 35.31788 107 GLN D CA 1
ATOM 6983 C C . GLN D 1 113 ? -25.28100 14.75000 -57.12200 1.000 36.77973 107 GLN D C 1
ATOM 6984 O O . GLN D 1 113 ? -24.84900 15.53000 -57.97400 1.000 42.17410 107 GLN D O 1
ATOM 6990 N N . GLN D 1 114 ? -25.08000 14.92000 -55.81600 1.000 33.31616 108 GLN D N 1
ATOM 6991 C CA . GLN D 1 114 ? -24.42400 16.11400 -55.29700 1.000 34.68776 108 GLN D CA 1
ATOM 6992 C C . GLN D 1 114 ? -22.91300 15.97600 -55.15600 1.000 33.77691 108 GLN D C 1
ATOM 6993 O O . GLN D 1 114 ? -22.20200 16.98000 -55.26600 1.000 35.67866 108 GLN D O 1
ATOM 6999 N N . ILE D 1 115 ? -22.40200 14.77900 -54.88600 1.000 36.29168 109 ILE D N 1
ATOM 7000 C CA . ILE D 1 115 ? -20.96400 14.54500 -54.77800 1.000 38.86617 109 ILE D CA 1
ATOM 7001 C C . ILE D 1 115 ? -20.58700 13.43100 -55.74600 1.000 41.90541 109 ILE D C 1
ATOM 7002 O O . ILE D 1 115 ? -21.10500 12.31200 -55.64300 1.000 48.98313 109 ILE D O 1
ATOM 7007 N N . LEU D 1 116 ? -19.67600 13.73100 -56.67000 1.000 36.83214 110 LEU D N 1
ATOM 7008 C CA . LEU D 1 116 ? -19.24100 12.80600 -57.70500 1.000 34.90368 110 LEU D CA 1
ATOM 7009 C C . LEU D 1 116 ? -17.78700 12.41200 -57.48000 1.000 34.41032 110 LEU D C 1
ATOM 7010 O O . LEU D 1 116 ? -17.02300 13.12100 -56.82100 1.000 34.90323 110 LEU D O 1
ATOM 7015 N N . MET D 1 117 ? -17.40600 11.28000 -58.05700 1.000 34.57484 111 MET D N 1
ATOM 7016 C CA . MET D 1 117 ? -16.04600 10.77100 -57.89200 1.000 38.20404 111 MET D CA 1
ATOM 7017 C C . MET D 1 117 ? -15.05900 11.61900 -58.68900 1.000 40.99513 111 MET D C 1
ATOM 7018 O O . MET D 1 117 ? -15.23900 11.80600 -59.89900 1.000 40.71410 111 MET D O 1
ATOM 7023 N N . PRO D 1 118 ? -13.99800 12.13900 -58.06300 1.000 40.56351 112 PRO D N 1
ATOM 7024 C CA . PRO D 1 118 ? -12.99700 12.92600 -58.79500 1.000 44.64746 112 PRO D CA 1
ATOM 7025 C C . PRO D 1 118 ? -11.71800 12.16600 -59.13000 1.000 52.84560 112 PRO D C 1
ATOM 7026 O O . PRO D 1 118 ? -10.76500 12.79500 -59.60300 1.000 59.55183 112 PRO D O 1
ATOM 7030 N N . TYR D 1 119 ? -11.68800 10.85600 -58.90200 1.000 49.54894 113 TYR D N 1
ATOM 7031 C CA . TYR D 1 119 ? -10.48200 10.06600 -59.09900 1.000 48.27344 113 TYR D CA 1
ATOM 7032 C C . TYR D 1 119 ? -10.17600 9.92000 -60.58600 1.000 50.95962 113 TYR D C 1
ATOM 7033 O O . TYR D 1 119 ? -11.08300 9.80900 -61.41300 1.000 46.66257 113 TYR D O 1
ATOM 7042 N N . GLU D 1 120 ? -8.88200 9.92800 -60.92200 1.000 59.01143 114 GLU D N 1
ATOM 7043 C CA . GLU D 1 120 ? -8.46900 10.03100 -62.32300 1.000 63.58365 114 GLU D CA 1
ATOM 7044 C C . GLU D 1 120 ? -9.01700 8.89000 -63.17700 1.000 52.41970 114 GLU D C 1
ATOM 7045 O O . GLU D 1 120 ? -9.51200 9.12500 -64.28400 1.000 53.72396 114 GLU D O 1
ATOM 7047 N N . HIS D 1 121 ? -8.94600 7.64900 -62.68300 1.000 52.59934 115 HIS D N 1
ATOM 7048 C CA . HIS D 1 121 ? -9.37400 6.50800 -63.49000 1.000 52.15526 115 HIS D CA 1
ATOM 7049 C C . HIS D 1 121 ? -10.88600 6.44200 -63.66600 1.000 50.11558 115 HIS D C 1
ATOM 7050 O O . HIS D 1 121 ? -11.36100 5.74700 -64.57000 1.000 51.50565 115 HIS D O 1
ATOM 7057 N N . TRP D 1 122 ? -11.65000 7.12300 -62.81400 1.000 47.28309 116 TRP D N 1
ATOM 7058 C CA . TRP D 1 122 ? -13.10400 7.10200 -62.86700 1.000 45.53668 116 TRP D CA 1
ATOM 7059 C C . TRP D 1 122 ? -13.61500 8.50000 -62.49900 1.000 48.41781 116 TRP D C 1
ATOM 7060 O O . TRP D 1 122 ? -14.32600 8.70400 -61.51900 1.000 46.85329 116 TRP D O 1
ATOM 7071 N N . ASN D 1 123 ? -13.22500 9.49300 -63.30200 1.000 50.38718 117 ASN D N 1
ATOM 7072 C CA . ASN D 1 123 ? -13.46800 10.90400 -62.99300 1.000 46.34139 117 ASN D CA 1
ATOM 7073 C C . ASN D 1 123 ? -14.86700 11.30300 -63.45200 1.000 45.99756 117 ASN D C 1
ATOM 7074 O O . ASN D 1 123 ? -15.07100 11.87100 -64.52800 1.000 48.45842 117 ASN D O 1
ATOM 7079 N N . GLU D 1 124 ? -15.85000 11.01100 -62.59600 1.000 44.67899 118 GLU D N 1
ATOM 7080 C CA . GLU D 1 124 ? -17.21700 11.44100 -62.86800 1.000 46.82176 118 GLU D CA 1
ATOM 7081 C C . GLU D 1 124 ? -17.37000 12.94500 -62.69400 1.000 48.08996 118 GLU D C 1
ATOM 7082 O O . GLU D 1 124 ? -18.24500 13.55300 -63.32000 1.000 50.89566 118 GLU D O 1
ATOM 7088 N N . GLU D 1 125 ? -16.54200 13.55700 -61.84100 1.000 47.77444 119 GLU D N 1
ATOM 7089 C CA . GLU D 1 125 ? -16.60400 15.00400 -61.66000 1.000 49.67603 119 GLU D CA 1
ATOM 7090 C C . GLU D 1 125 ? -16.25600 15.73500 -62.95100 1.000 57.80353 119 GLU D C 1
ATOM 7091 O O . GLU D 1 125 ? -16.83300 16.78500 -63.25600 1.000 64.65593 119 GLU D O 1
ATOM 7097 N N . LYS D 1 126 ? -15.31200 15.19400 -63.72300 1.000 59.33944 120 LYS D N 1
ATOM 7098 C CA . LYS D 1 126 ? -14.92700 15.80800 -64.98900 1.000 54.19660 120 LYS D CA 1
ATOM 7099 C C . LYS D 1 126 ? -15.98200 15.56600 -66.06300 1.000 55.26475 120 LYS D C 1
ATOM 7100 O O . LYS D 1 126 ? -16.37800 16.49400 -66.77600 1.000 67.74263 120 LYS D O 1
ATOM 7106 N N . PHE D 1 127 ? -16.45700 14.32200 -66.17500 1.000 59.97808 121 PHE D N 1
ATOM 7107 C CA . PHE D 1 127 ? -17.37200 13.95500 -67.25400 1.000 60.44466 121 PHE D CA 1
ATOM 7108 C C . PHE D 1 127 ? -18.72900 14.62500 -67.10300 1.000 54.97979 121 PHE D C 1
ATOM 7109 O O . PHE D 1 127 ? -19.29700 15.11500 -68.08700 1.000 58.01941 121 PHE D O 1
ATOM 7117 N N . PHE D 1 128 ? -19.27600 14.63900 -65.89400 1.000 51.81934 122 PHE D N 1
ATOM 7118 C CA . PHE D 1 128 ? -20.60900 15.17300 -65.67800 1.000 52.93016 122 PHE D CA 1
ATOM 7119 C C . PHE D 1 128 ? -20.53700 16.65800 -65.35300 1.000 55.84493 122 PHE D C 1
ATOM 7120 O O . PHE D 1 128 ? -19.52300 17.16200 -64.86200 1.000 58.31361 122 PHE D O 1
ATOM 7128 N N . SER D 1 129 ? -21.63300 17.35900 -65.63300 1.000 54.83971 123 SER D N 1
ATOM 7129 C CA . SER D 1 129 ? -21.71200 18.78800 -65.36700 1.000 64.09452 123 SER D CA 1
ATOM 7130 C C . SER D 1 129 ? -22.79800 19.02400 -64.33000 1.000 60.55506 123 SER D C 1
ATOM 7131 O O . SER D 1 129 ? -23.65100 19.90300 -64.49500 1.000 57.33891 123 SER D O 1
ATOM 7134 N N . ASN D 1 130 ? -22.75600 18.23800 -63.25700 1.000 57.41595 124 ASN D N 1
ATOM 7135 C CA . ASN D 1 130 ? -23.78000 18.29600 -62.22600 1.000 53.92201 124 ASN D CA 1
ATOM 7136 C C . ASN D 1 130 ? -23.71600 19.60500 -61.45100 1.000 52.68075 124 ASN D C 1
ATOM 7137 O O . ASN D 1 130 ? -22.64800 20.18800 -61.24100 1.000 52.51748 124 ASN D O 1
ATOM 7142 N N . LYS D 1 131 ? -24.88900 20.05600 -61.02300 1.000 53.91295 125 LYS D N 1
ATOM 7143 C CA . LYS D 1 131 ? -25.00600 21.27000 -60.23100 1.000 56.38722 125 LYS D CA 1
ATOM 7144 C C . LYS D 1 131 ? -24.43000 21.06500 -58.83600 1.000 57.26829 125 LYS D C 1
ATOM 7145 O O . LYS D 1 131 ? -24.67700 20.04500 -58.18500 1.000 55.29407 125 LYS D O 1
ATOM 7151 N N . THR D 1 132 ? -23.63800 22.03700 -58.38600 1.000 65.00334 126 THR D N 1
ATOM 7152 C CA . THR D 1 132 ? -23.06700 22.00000 -57.04700 1.000 69.11845 126 THR D CA 1
ATOM 7153 C C . THR D 1 132 ? -24.01700 22.73200 -56.10600 1.000 66.77116 126 THR D C 1
ATOM 7154 O O . THR D 1 132 ? -24.19500 23.95200 -56.25100 1.000 68.13525 126 THR D O 1
ATOM 7158 N N . PRO D 1 133 ? -24.64700 22.04800 -55.15300 1.000 61.44498 127 PRO D N 1
ATOM 7159 C CA . PRO D 1 133 ? -25.64100 22.70600 -54.30000 1.000 61.25722 127 PRO D CA 1
ATOM 7160 C C . PRO D 1 133 ? -24.98600 23.64600 -53.30000 1.000 64.97209 127 PRO D C 1
ATOM 7161 O O . PRO D 1 133 ? -23.81100 23.51000 -52.95100 1.000 62.90582 127 PRO D O 1
ATOM 7165 N N . SER D 1 134 ? -25.76900 24.62800 -52.84700 1.000 70.95299 128 SER D N 1
ATOM 7166 C CA . SER D 1 134 ? -25.25700 25.53900 -51.82800 1.000 75.65450 128 SER D CA 1
ATOM 7167 C C . SER D 1 134 ? -25.02300 24.80700 -50.51200 1.000 75.05733 128 SER D C 1
ATOM 7168 O O . SER D 1 134 ? -23.98600 24.99500 -49.86400 1.000 81.96030 128 SER D O 1
ATOM 7170 N N . GLU D 1 135 ? -25.97100 23.96300 -50.11300 1.000 64.21268 129 GLU D N 1
ATOM 7171 C CA . GLU D 1 135 ? -25.87800 23.11300 -48.93500 1.000 57.29377 129 GLU D CA 1
ATOM 7172 C C . GLU D 1 135 ? -26.20800 21.69000 -49.35600 1.000 55.00010 129 GLU D C 1
ATOM 7173 O O . GLU D 1 135 ? -27.08800 21.48300 -50.19800 1.000 63.29495 129 GLU D O 1
ATOM 7175 N N . LEU D 1 136 ? -25.52100 20.70800 -48.78100 1.000 46.30663 130 LEU D N 1
ATOM 7176 C CA . LEU D 1 136 ? -25.85400 19.32900 -49.10700 1.000 42.10467 130 LEU D CA 1
ATOM 7177 C C . LEU D 1 136 ? -27.17500 18.97400 -48.43800 1.000 40.38232 130 LEU D C 1
ATOM 7178 O O . LEU D 1 136 ? -27.37400 19.25100 -47.25200 1.000 39.65174 130 LEU D O 1
ATOM 7183 N N . LYS D 1 137 ? -28.08500 18.37000 -49.20100 1.000 42.82330 131 LYS D N 1
ATOM 7184 C CA . LYS D 1 137 ? -29.39400 17.99000 -48.68300 1.000 40.86243 131 LYS D CA 1
ATOM 7185 C C . LYS D 1 137 ? -29.77800 16.61200 -49.20500 1.000 38.78105 131 LYS D C 1
ATOM 7186 O O . LYS D 1 137 ? -29.67600 16.35400 -50.40700 1.000 41.40930 131 LYS D O 1
ATOM 7188 N N . ILE D 1 138 ? -30.21400 15.73300 -48.29900 1.000 33.07843 132 ILE D N 1
ATOM 7189 C CA . ILE D 1 138 ? -30.63400 14.39300 -48.69200 1.000 31.86998 132 ILE D CA 1
ATOM 7190 C C . ILE D 1 138 ? -31.96400 14.45300 -49.42700 1.000 33.20203 132 ILE D C 1
ATOM 7191 O O . ILE D 1 138 ? -32.85500 15.24500 -49.08800 1.000 34.35278 132 ILE D O 1
ATOM 7196 N N . PHE D 1 139 ? -32.10800 13.59000 -50.42700 1.000 35.96814 133 PHE D N 1
ATOM 7197 C CA . PHE D 1 139 ? -33.33900 13.44700 -51.19100 1.000 38.02639 133 PHE D CA 1
ATOM 7198 C C . PHE D 1 139 ? -34.25600 12.48000 -50.44900 1.000 38.76677 133 PHE D C 1
ATOM 7199 O O . PHE D 1 139 ? -33.88900 11.32100 -50.23200 1.000 36.33025 133 PHE D O 1
ATOM 7207 N N . THR D 1 140 ? -35.43300 12.95800 -50.04100 1.000 41.63709 134 THR D N 1
ATOM 7208 C CA . THR D 1 140 ? -36.36300 12.16400 -49.25000 1.000 39.56527 134 THR D CA 1
ATOM 7209 C C . THR D 1 140 ? -37.71400 12.07900 -49.94400 1.000 42.94936 134 THR D C 1
ATOM 7210 O O . THR D 1 140 ? -38.17400 13.03600 -50.57000 1.000 44.83877 134 THR D O 1
ATOM 7214 N N . PHE D 1 141 ? -38.35500 10.92200 -49.80200 1.000 46.82730 135 PHE D N 1
ATOM 7215 C CA . PHE D 1 141 ? -39.68000 10.69900 -50.35400 1.000 47.68328 135 PHE D CA 1
ATOM 7216 C C . PHE D 1 141 ? -40.42500 9.70100 -49.47900 1.000 51.33763 135 PHE D C 1
ATOM 7217 O O . PHE D 1 141 ? -39.82700 8.97300 -48.68100 1.000 42.48641 135 PHE D O 1
ATOM 7225 N N . ASN D 1 142 ? -41.74600 9.69600 -49.62600 1.000 53.88610 136 ASN D N 1
ATOM 7226 C CA . ASN D 1 142 ? -42.62200 8.78600 -48.90100 1.000 55.76450 136 ASN D CA 1
ATOM 7227 C C . ASN D 1 142 ? -43.07400 7.68200 -49.84400 1.000 60.89319 136 ASN D C 1
ATOM 7228 O O . ASN D 1 142 ? -43.66000 7.96100 -50.89700 1.000 67.60257 136 ASN D O 1
ATOM 7233 N N . TYR D 1 143 ? -42.81100 6.43800 -49.47100 1.000 59.06636 137 TYR D N 1
ATOM 7234 C CA . TYR D 1 143 ? -43.30400 5.29000 -50.22100 1.000 63.32026 137 TYR D CA 1
ATOM 7235 C C . TYR D 1 143 ? -44.28400 4.57500 -49.29900 1.000 66.36451 137 TYR D C 1
ATOM 7236 O O . TYR D 1 143 ? -43.87800 3.85000 -48.38600 1.000 57.72523 137 TYR D O 1
ATOM 7245 N N . GLU D 1 144 ? -45.57700 4.78500 -49.55300 1.000 68.61303 138 GLU D N 1
ATOM 7246 C CA . GLU D 1 144 ? -46.66400 4.24600 -48.73400 1.000 70.70871 138 GLU D CA 1
ATOM 7247 C C . GLU D 1 144 ? -46.43300 4.71400 -47.30100 1.000 71.50059 138 GLU D C 1
ATOM 7248 O O . GLU D 1 144 ? -46.39500 5.93600 -47.07400 1.000 71.10084 138 GLU D O 1
ATOM 7254 N N . LYS D 1 145 ? -46.26900 3.82400 -46.32600 1.000 71.08978 139 LYS D N 1
ATOM 7255 C CA . LYS D 1 145 ? -46.09700 4.22900 -44.93700 1.000 66.99799 139 LYS D CA 1
ATOM 7256 C C . LYS D 1 145 ? -44.63800 4.42800 -44.53500 1.000 62.69608 139 LYS D C 1
ATOM 7257 O O . LYS D 1 145 ? -44.37400 4.77800 -43.38100 1.000 54.04168 139 LYS D O 1
ATOM 7259 N N . LEU D 1 146 ? -43.69100 4.19800 -45.43800 1.000 60.88663 140 LEU D N 1
ATOM 7260 C CA . LEU D 1 146 ? -42.27200 4.32700 -45.12900 1.000 55.30184 140 LEU D CA 1
ATOM 7261 C C . LEU D 1 146 ? -41.75300 5.72300 -45.46200 1.000 55.20455 140 LEU D C 1
ATOM 7262 O O . LEU D 1 146 ? -42.20100 6.36500 -46.41600 1.000 57.47920 140 LEU D O 1
ATOM 7267 N N . LYS D 1 147 ? -40.78800 6.18200 -44.66700 1.000 51.95662 141 LYS D N 1
ATOM 7268 C CA . LYS D 1 147 ? -40.03600 7.39800 -44.95900 1.000 48.40897 141 LYS D CA 1
ATOM 7269 C C . LYS D 1 147 ? -38.72000 6.98200 -45.60100 1.000 44.85206 141 LYS D C 1
ATOM 7270 O O . LYS D 1 147 ? -37.89800 6.31900 -44.96100 1.000 42.12810 141 LYS D O 1
ATOM 7276 N N . CYS D 1 148 ? -38.51300 7.37300 -46.85300 1.000 45.53348 142 CYS D N 1
ATOM 7277 C CA . CYS D 1 148 ? -37.37400 6.88900 -47.61200 1.000 40.31968 142 CYS D CA 1
ATOM 7278 C C . CYS D 1 148 ? -36.42000 8.02600 -47.94600 1.000 36.17832 142 CYS D C 1
ATOM 7279 O O . CYS D 1 148 ? -36.79600 9.20000 -47.98200 1.000 35.81940 142 CYS D O 1
ATOM 7282 N N . ALA D 1 149 ? -35.16700 7.65100 -48.17900 1.000 34.74589 143 ALA D N 1
ATOM 7283 C CA . ALA D 1 149 ? -34.13600 8.56900 -48.62600 1.000 36.27858 143 ALA D CA 1
ATOM 7284 C C . ALA D 1 149 ? -33.38600 7.92800 -49.78200 1.000 36.70301 143 ALA D C 1
ATOM 7285 O O . ALA D 1 149 ? -33.25300 6.70200 -49.85300 1.000 34.90289 143 ALA D O 1
ATOM 7287 N N . LEU D 1 150 ? -32.89400 8.77000 -50.68700 1.000 39.05819 144 LEU D N 1
ATOM 7288 C CA . LEU D 1 150 ? -32.18900 8.32400 -51.88100 1.000 38.98302 144 LEU D CA 1
ATOM 7289 C C . LEU D 1 150 ? -30.76400 8.85400 -51.84700 1.000 38.81764 144 LEU D C 1
ATOM 7290 O O . LEU D 1 150 ? -30.55000 10.07200 -51.86200 1.000 44.00981 144 LEU D O 1
ATOM 7295 N N . LEU D 1 151 ? -29.79700 7.94200 -51.81800 1.000 33.62668 145 LEU D N 1
ATOM 7296 C CA . LEU D 1 151 ? -28.38500 8.28800 -51.78900 1.000 32.02665 145 LEU D CA 1
ATOM 7297 C C . LEU D 1 151 ? -27.64900 7.48500 -52.84600 1.000 38.37636 145 LEU D C 1
ATOM 7298 O O . LEU D 1 151 ? -27.90800 6.29000 -53.02200 1.000 42.22583 145 LEU D O 1
ATOM 7303 N N . PHE D 1 152 ? -26.72300 8.13700 -53.53600 1.000 40.59506 146 PHE D N 1
ATOM 7304 C CA . PHE D 1 152 ? -25.87300 7.41500 -54.46300 1.000 40.56996 146 PHE D CA 1
ATOM 7305 C C . PHE D 1 152 ? -24.77200 6.69000 -53.69800 1.000 38.74718 146 PHE D C 1
ATOM 7306 O O . PHE D 1 152 ? -24.46200 7.01700 -52.54900 1.000 35.48076 146 PHE D O 1
ATOM 7314 N N . GLY D 1 153 ? -24.18500 5.68600 -54.35200 1.000 41.40077 147 GLY D N 1
ATOM 7315 C CA . GLY D 1 153 ? -23.20500 4.85100 -53.67700 1.000 37.36887 147 GLY D CA 1
ATOM 7316 C C . GLY D 1 153 ? -22.03000 5.63900 -53.13600 1.000 34.04835 147 GLY D C 1
ATOM 7317 O O . GLY D 1 153 ? -21.61500 5.44300 -51.99200 1.000 35.47960 147 GLY D O 1
ATOM 7318 N N . PHE D 1 154 ? -21.49000 6.55900 -53.93600 1.000 30.92925 148 PHE D N 1
ATOM 7319 C CA . PHE D 1 154 ? -20.33100 7.31500 -53.47900 1.000 28.54658 148 PHE D CA 1
ATOM 7320 C C . PHE D 1 154 ? -20.70300 8.26500 -52.35000 1.000 32.48580 148 PHE D C 1
ATOM 7321 O O . PHE D 1 154 ? -19.89000 8.51000 -51.44900 1.000 33.62662 148 PHE D O 1
ATOM 7329 N N . GLU D 1 155 ? -21.93200 8.78500 -52.36500 1.000 31.52285 149 GLU D N 1
ATOM 7330 C CA . GLU D 1 155 ? -22.35900 9.76200 -51.37000 1.000 30.46705 149 GLU D CA 1
ATOM 7331 C C . GLU D 1 155 ? -22.50700 9.16100 -49.97800 1.000 30.71615 149 GLU D C 1
ATOM 7332 O O . GLU D 1 155 ? -22.60200 9.91500 -49.00400 1.000 32.63337 149 GLU D O 1
ATOM 7338 N N . THR D 1 156 ? -22.51500 7.83100 -49.85400 1.000 26.98679 150 THR D N 1
ATOM 7339 C CA . THR D 1 156 ? -22.63100 7.19600 -48.54800 1.000 24.37975 150 THR D CA 1
ATOM 7340 C C . THR D 1 156 ? -21.37800 7.36500 -47.69800 1.000 24.64063 150 THR D C 1
ATOM 7341 O O . THR D 1 156 ? -21.41900 7.07100 -46.49900 1.000 26.54575 150 THR D O 1
ATOM 7345 N N . HIS D 1 157 ? -20.28300 7.85700 -48.27300 1.000 25.77084 151 HIS D N 1
ATOM 7346 C CA . HIS D 1 157 ? -19.02200 8.00000 -47.55700 1.000 28.25213 151 HIS D CA 1
ATOM 7347 C C . HIS D 1 157 ? -18.97100 9.24200 -46.68400 1.000 34.32259 151 HIS D C 1
ATOM 7348 O O . HIS D 1 157 ? -17.97900 9.43700 -45.97300 1.000 43.49875 151 HIS D O 1
ATOM 7355 N N . PHE D 1 158 ? -19.99800 10.08300 -46.71100 1.000 31.67531 152 PHE D N 1
ATOM 7356 C CA . PHE D 1 158 ? -19.93900 11.39100 -46.07300 1.000 34.84833 152 PHE D CA 1
ATOM 7357 C C . PHE D 1 158 ? -20.92800 11.44700 -44.91700 1.000 36.88572 152 PHE D C 1
ATOM 7358 O O . PHE D 1 158 ? -22.12700 11.20700 -45.10600 1.000 36.44212 152 PHE D O 1
ATOM 7366 N N . ASP D 1 159 ? -20.41200 11.76800 -43.72500 1.000 33.25737 153 ASP D N 1
ATOM 7367 C CA . ASP D 1 159 ? -21.23000 11.74800 -42.51700 1.000 34.61292 153 ASP D CA 1
ATOM 7368 C C . ASP D 1 159 ? -22.34700 12.78100 -42.56400 1.000 31.32627 153 ASP D C 1
ATOM 7369 O O . ASP D 1 159 ? -23.39500 12.58200 -41.93900 1.000 32.18242 153 ASP D O 1
ATOM 7374 N N . ILE D 1 160 ? -22.14400 13.88700 -43.28500 1.000 31.39356 154 ILE D N 1
ATOM 7375 C CA . ILE D 1 160 ? -23.13900 14.95800 -43.30800 1.000 35.32810 154 ILE D CA 1
ATOM 7376 C C . ILE D 1 160 ? -24.47400 14.43900 -43.82600 1.000 32.02303 154 ILE D C 1
ATOM 7377 O O . ILE D 1 160 ? -25.53900 14.80300 -43.31200 1.000 33.56232 154 ILE D O 1
ATOM 7382 N N . PHE D 1 161 ? -24.44100 13.54900 -44.82200 1.000 30.22351 155 PHE D N 1
ATOM 7383 C CA . PHE D 1 161 ? -25.68100 12.97200 -45.33200 1.000 29.93558 155 PHE D CA 1
ATOM 7384 C C . PHE D 1 161 ? -26.37800 12.14900 -44.26000 1.000 27.08596 155 PHE D C 1
ATOM 7385 O O . PHE D 1 161 ? -27.60500 12.21000 -44.11200 1.000 26.12399 155 PHE D O 1
ATOM 7393 N N . TRP D 1 162 ? -25.60700 11.35700 -43.51400 1.000 28.13340 156 TRP D N 1
ATOM 7394 C CA . TRP D 1 162 ? -26.18200 10.45300 -42.52800 1.000 24.22956 156 TRP D CA 1
ATOM 7395 C C . TRP D 1 162 ? -26.73700 11.20100 -41.32500 1.000 26.90315 156 TRP D C 1
ATOM 7396 O O . TRP D 1 162 ? -27.73000 10.76000 -40.73400 1.000 27.68372 156 TRP D O 1
ATOM 7407 N N . GLN D 1 163 ? -26.11500 12.32000 -40.94300 1.000 27.62289 157 GLN D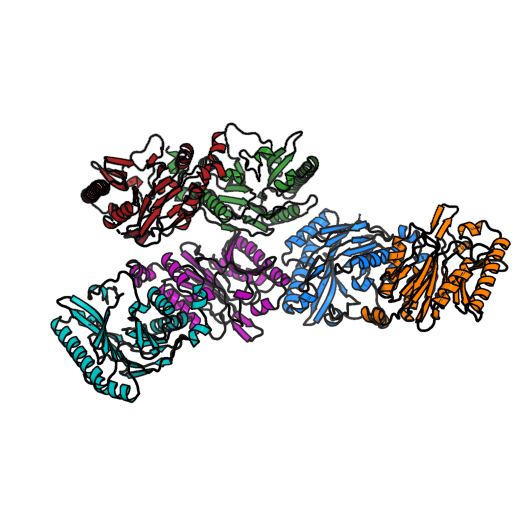 N 1
ATOM 7408 C CA . GLN D 1 163 ? -26.67500 13.13600 -39.87200 1.000 31.45286 157 GLN D CA 1
ATOM 7409 C C . GLN D 1 163 ? -28.07400 13.61300 -40.23500 1.000 32.20139 157 GLN D C 1
ATOM 7410 O O . GLN D 1 163 ? -28.98200 13.60900 -39.39600 1.000 35.28171 157 GLN D O 1
ATOM 7416 N N . GLN D 1 164 ? -28.26600 14.01000 -41.49400 1.000 30.19035 158 GLN D N 1
ATOM 7417 C CA . GLN D 1 164 ? -29.58100 14.43000 -41.96200 1.000 31.58866 158 GLN D CA 1
ATOM 7418 C C . GLN D 1 164 ? -30.56000 13.26400 -42.00900 1.000 33.48034 158 GLN D C 1
ATOM 7419 O O . GLN D 1 164 ? -31.74100 13.42900 -41.67900 1.000 38.50132 158 GLN D O 1
ATOM 7425 N N . ILE D 1 165 ? -30.09700 12.08400 -42.43000 1.000 31.08249 159 ILE D N 1
ATOM 7426 C CA . ILE D 1 165 ? -30.97500 10.91600 -42.48100 1.000 30.59951 159 ILE D CA 1
ATOM 7427 C C . ILE D 1 165 ? -31.47500 10.56400 -41.08400 1.000 30.01442 159 ILE D C 1
ATOM 7428 O O . ILE D 1 165 ? -32.64900 10.22700 -40.89200 1.000 29.74103 159 ILE D O 1
ATOM 7433 N N . MET D 1 166 ? -30.59700 10.65900 -40.08600 1.000 29.11788 160 MET D N 1
ATOM 7434 C CA . MET D 1 166 ? -31.00600 10.41700 -38.70900 1.000 30.26862 160 MET D CA 1
ATOM 7435 C C . MET D 1 166 ? -31.99300 11.47100 -38.23100 1.000 34.13926 160 MET D C 1
ATOM 7436 O O . MET D 1 166 ? -32.95700 11.15500 -37.52000 1.000 35.01221 160 MET D O 1
ATOM 7441 N N . ALA D 1 167 ? -31.75100 12.73400 -38.59400 1.000 34.42666 161 ALA D N 1
ATOM 7442 C CA . ALA D 1 167 ? -32.59900 13.81800 -38.11500 1.000 37.90454 161 ALA D CA 1
ATOM 7443 C C . ALA D 1 167 ? -34.02800 13.67000 -38.61800 1.000 38.65872 161 ALA D C 1
ATOM 7444 O O . ALA D 1 167 ? -34.98400 13.92400 -37.87400 1.000 43.19790 161 ALA D O 1
ATOM 7446 N N . LYS D 1 168 ? -34.19800 13.23500 -39.86600 1.000 36.01504 162 LYS D N 1
ATOM 7447 C CA . LYS D 1 168 ? -35.53000 13.07800 -40.43200 1.000 38.05311 162 LYS D CA 1
ATOM 7448 C C . LYS D 1 168 ? -36.17600 11.74400 -40.08500 1.000 41.21948 162 LYS D C 1
ATOM 7449 O O . LYS D 1 168 ? -37.29600 11.48500 -40.54400 1.000 44.06050 162 LYS D O 1
ATOM 7455 N N . LYS D 1 169 ? -35.51400 10.91200 -39.27400 1.000 37.80835 163 LYS D N 1
ATOM 7456 C CA . LYS D 1 169 ? -36.04500 9.61800 -38.84700 1.000 35.01283 163 LYS D CA 1
ATOM 7457 C C . LYS D 1 169 ? -36.42900 8.75500 -40.04900 1.000 32.87636 163 LYS D C 1
ATOM 7458 O O . LYS D 1 169 ? -37.52000 8.18400 -40.11500 1.000 33.63811 163 LYS D O 1
ATOM 7464 N N . ILE D 1 170 ? -35.51600 8.68400 -41.02000 1.000 30.37827 164 ILE D N 1
ATOM 7465 C CA . ILE D 1 170 ? -35.74600 7.90200 -42.22800 1.000 29.39296 164 ILE D CA 1
ATOM 7466 C C . ILE D 1 170 ? -35.74500 6.41800 -41.88600 1.000 31.23294 164 ILE D C 1
ATOM 7467 O O . ILE D 1 170 ? -34.89900 5.93600 -41.11900 1.000 32.93307 164 ILE D O 1
ATOM 7472 N N . ASP D 1 171 ? -36.68100 5.67700 -42.48000 1.000 32.60432 165 ASP D N 1
ATOM 7473 C CA . ASP D 1 171 ? -36.81300 4.24400 -42.25300 1.000 30.00538 165 ASP D CA 1
ATOM 7474 C C . ASP D 1 171 ? -35.95300 3.42400 -43.20400 1.000 30.21422 165 ASP D C 1
ATOM 7475 O O . ASP D 1 171 ? -35.35300 2.42400 -42.79400 1.000 32.14373 165 ASP D O 1
ATOM 7480 N N . LEU D 1 172 ? -35.88000 3.83300 -44.46800 1.000 29.30010 166 LEU D N 1
ATOM 7481 C CA . LEU D 1 172 ? -35.16600 3.09000 -45.49500 1.000 27.26076 166 LEU D CA 1
ATOM 7482 C C . LEU D 1 172 ? -34.35800 4.05000 -46.34700 1.000 30.38863 166 LEU D C 1
ATOM 7483 O O . LEU D 1 172 ? -34.87100 5.08500 -46.78000 1.000 34.13928 166 LEU D O 1
ATOM 7488 N N . VAL D 1 173 ? -33.10000 3.69900 -46.59200 1.000 28.63930 167 VAL D N 1
ATOM 7489 C CA . VAL D 1 173 ? -32.23400 4.43800 -47.50000 1.000 26.82384 167 VAL D CA 1
ATOM 7490 C C . VAL D 1 173 ? -31.99000 3.55900 -48.71400 1.000 26.48237 167 VAL D C 1
ATOM 7491 O O . VAL D 1 173 ? -31.50400 2.42900 -48.58400 1.000 28.01564 167 VAL D O 1
ATOM 7495 N N . ILE D 1 174 ? -32.30700 4.08200 -49.89200 1.000 24.34500 168 ILE D N 1
ATOM 7496 C CA . ILE D 1 174 ? -32.13500 3.36200 -51.14700 1.000 25.03835 168 ILE D CA 1
ATOM 7497 C C . ILE D 1 174 ? -30.81800 3.82200 -51.76000 1.000 28.33944 168 ILE D C 1
ATOM 7498 O O . ILE D 1 174 ? -30.60200 5.02500 -51.95700 1.000 27.13848 168 ILE D O 1
ATOM 7503 N N . VAL D 1 175 ? -29.91900 2.87900 -52.03000 1.000 30.15975 169 VAL D N 1
ATOM 7504 C CA . VAL D 1 175 ? -28.59000 3.23600 -52.52700 1.000 29.75913 169 VAL D CA 1
ATOM 7505 C C . VAL D 1 175 ? -28.28700 2.50800 -53.83300 1.000 27.21355 169 VAL D C 1
ATOM 7506 O O . VAL D 1 175 ? -27.82500 1.35700 -53.81100 1.000 27.43795 169 VAL D O 1
ATOM 7510 N N . PRO D 1 176 ? -28.54300 3.11900 -54.98800 1.000 26.46119 170 PRO D N 1
ATOM 7511 C CA . PRO D 1 176 ? -27.99200 2.57900 -56.23700 1.000 28.57522 170 PRO D CA 1
ATOM 7512 C C . PRO D 1 176 ? -26.49600 2.84400 -56.31000 1.000 30.76557 170 PRO D C 1
ATOM 7513 O O . PRO D 1 176 ? -26.02600 3.93500 -55.97800 1.000 31.42631 170 PRO D O 1
ATOM 7517 N N . SER D 1 177 ? -25.74100 1.84200 -56.75100 1.000 34.24000 171 SER D N 1
ATOM 7518 C CA . SER D 1 177 ? -24.29100 1.96200 -56.72700 1.000 38.04403 171 SER D CA 1
ATOM 7519 C C . SER D 1 177 ? -23.67800 1.18500 -57.88300 1.000 36.04657 171 SER D C 1
ATOM 7520 O O . SER D 1 177 ? -24.35000 0.43200 -58.59000 1.000 32.70803 171 SER D O 1
ATOM 7523 N N . ALA D 1 178 ? -22.37600 1.39500 -58.06600 1.000 39.12652 172 ALA D N 1
ATOM 7524 C CA . ALA D 1 178 ? -21.56700 0.62700 -59.01000 1.000 40.02488 172 ALA D CA 1
ATOM 7525 C C . ALA D 1 178 ? -20.28000 0.27800 -58.27100 1.000 39.62378 172 ALA D C 1
ATOM 7526 O O . ALA D 1 178 ? -19.36600 1.10200 -58.17300 1.000 43.15883 172 ALA D O 1
ATOM 7528 N N . CYS D 1 179 ? -20.22700 -0.93700 -57.73900 1.000 38.89728 173 CYS D N 1
ATOM 7529 C CA . CYS D 1 179 ? -19.14700 -1.39200 -56.87700 1.000 40.28128 173 CYS D CA 1
ATOM 7530 C C . CYS D 1 179 ? -18.42700 -2.57300 -57.51400 1.000 42.43232 173 CYS D C 1
ATOM 7531 O O . CYS D 1 179 ? -19.06100 -3.44100 -58.12100 1.000 42.54996 173 CYS D O 1
ATOM 7534 N N . THR D 1 180 ? -17.11200 -2.63500 -57.33100 1.000 44.55605 174 THR D N 1
ATOM 7535 C CA . THR D 1 180 ? -16.29000 -3.64400 -57.98200 1.000 49.12578 174 THR D CA 1
ATOM 7536 C C . THR D 1 180 ? -15.81500 -4.65500 -56.94800 1.000 53.73167 174 THR D C 1
ATOM 7537 O O . THR D 1 180 ? -15.84300 -4.40200 -55.74000 1.000 57.32066 174 THR D O 1
ATOM 7541 N N . PHE D 1 181 ? -15.39700 -5.82300 -57.44500 1.000 53.91864 175 PHE D N 1
ATOM 7542 C CA . PHE D 1 181 ? -15.24200 -6.98100 -56.57200 1.000 54.57932 175 PHE D CA 1
ATOM 7543 C C . PHE D 1 181 ? -14.19700 -6.75200 -55.49000 1.000 61.25804 175 PHE D C 1
ATOM 7544 O O . PHE D 1 181 ? -14.32200 -7.30000 -54.38800 1.000 68.42611 175 PHE D O 1
ATOM 7552 N N . GLU D 1 182 ? -13.17300 -5.94300 -55.76500 1.000 56.45645 176 GLU D N 1
ATOM 7553 C CA . GLU D 1 182 ? -12.15800 -5.76500 -54.73600 1.000 50.46657 176 GLU D CA 1
ATOM 7554 C C . GLU D 1 182 ? -12.61500 -4.86800 -53.59500 1.000 49.95260 176 GLU D C 1
ATOM 7555 O O . GLU D 1 182 ? -11.81300 -4.60700 -52.69300 1.000 56.94985 176 GLU D O 1
ATOM 7557 N N . SER D 1 183 ? -13.86900 -4.40800 -53.59500 1.000 43.24516 177 SER D N 1
ATOM 7558 C CA . SER D 1 183 ? -14.39600 -3.58700 -52.51400 1.000 39.94377 177 SER D CA 1
ATOM 7559 C C . SER D 1 183 ? -15.57200 -4.24200 -51.80600 1.000 42.42466 177 SER D C 1
ATOM 7560 O O . SER D 1 183 ? -16.28600 -3.56000 -51.06200 1.000 43.45649 177 SER D O 1
ATOM 7563 N N . LYS D 1 184 ? -15.80200 -5.53900 -52.02400 1.000 44.52136 178 LYS D N 1
ATOM 7564 C CA . LYS D 1 184 ? -16.99900 -6.17600 -51.48300 1.000 41.51928 178 LYS D CA 1
ATOM 7565 C C . LYS D 1 184 ? -17.04800 -6.08000 -49.96200 1.000 41.26592 178 LYS D C 1
ATOM 7566 O O . LYS D 1 184 ? -18.07000 -5.68300 -49.38900 1.000 39.54712 178 LYS D O 1
ATOM 7572 N N . GLN D 1 185 ? -15.94400 -6.42600 -49.28900 1.000 43.04026 179 GLN D N 1
ATOM 7573 C CA . GLN D 1 185 ? -15.94100 -6.41600 -47.82700 1.000 44.52311 179 GLN D CA 1
ATOM 7574 C C . GLN D 1 185 ? -16.02100 -4.99900 -47.27500 1.000 49.00564 179 GLN D C 1
ATOM 7575 O O . GLN D 1 185 ? -16.75800 -4.74300 -46.31600 1.000 49.06010 179 GLN D O 1
ATOM 7581 N N . ARG D 1 186 ? -15.25200 -4.07300 -47.85200 1.000 50.34318 180 ARG D N 1
ATOM 7582 C CA . ARG D 1 186 ? -15.26000 -2.69800 -47.36500 1.000 44.83591 180 ARG D CA 1
ATOM 7583 C C . ARG D 1 186 ? -16.64900 -2.08800 -47.48300 1.000 40.07317 180 ARG D C 1
ATOM 7584 O O . ARG D 1 186 ? -17.09100 -1.34900 -46.59600 1.000 38.34598 180 ARG D O 1
ATOM 7592 N N . TRP D 1 187 ? -17.34600 -2.37800 -48.58400 1.000 40.03921 181 TRP D N 1
ATOM 7593 C CA . TRP D 1 187 ? -18.70500 -1.87800 -48.76600 1.000 34.82968 181 TRP D CA 1
ATOM 7594 C C . TRP D 1 187 ? -19.67300 -2.48400 -47.75900 1.000 29.27331 181 TRP D C 1
ATOM 7595 O O . TRP D 1 187 ? -20.53600 -1.77800 -47.22600 1.000 27.20086 181 TRP D O 1
ATOM 7606 N N . GLU D 1 188 ? -19.55300 -3.78500 -47.48700 1.000 28.47840 182 GLU D N 1
ATOM 7607 C CA . GLU D 1 188 ? -20.44500 -4.41600 -46.51900 1.000 31.01080 182 GLU D CA 1
ATOM 7608 C C . GLU D 1 188 ? -20.26800 -3.80000 -45.13900 1.000 33.05033 182 GLU D C 1
ATOM 7609 O O . GLU D 1 188 ? -21.24700 -3.48100 -44.45400 1.000 30.37869 182 GLU D O 1
ATOM 7615 N N . GLU D 1 189 ? -19.01300 -3.61400 -44.72400 1.000 37.18061 183 GLU D N 1
ATOM 7616 C CA . GLU D 1 189 ? -18.73000 -3.03800 -43.41600 1.000 32.68624 183 GLU D CA 1
ATOM 7617 C C . GLU D 1 189 ? -19.21500 -1.59700 -43.32600 1.000 31.55568 183 GLU D C 1
ATOM 7618 O O . GLU D 1 189 ? -19.72700 -1.17300 -42.28300 1.000 37.12757 183 GLU D O 1
ATOM 7624 N N . LEU D 1 190 ? -19.05100 -0.82600 -44.40400 1.000 26.85837 184 LEU D N 1
ATOM 7625 C CA . LEU D 1 190 ? -19.48000 0.57000 -44.39700 1.000 29.35717 184 LEU D CA 1
ATOM 7626 C C . LEU D 1 190 ? -20.99200 0.67900 -44.25900 1.000 31.33625 184 LEU D C 1
ATOM 7627 O O . LEU D 1 190 ? -21.49700 1.45100 -43.43700 1.000 37.70713 184 LEU D O 1
ATOM 7632 N N . LEU D 1 191 ? -21.73200 -0.08000 -45.07100 1.000 27.06051 185 LEU D N 1
ATOM 7633 C CA . LEU D 1 191 ? -23.18900 0.02000 -45.06300 1.000 26.30434 185 LEU D CA 1
ATOM 7634 C C . LEU D 1 191 ? -23.78600 -0.54800 -43.78000 1.000 24.24747 185 LEU D C 1
ATOM 7635 O O . LEU D 1 191 ? -24.79200 -0.03200 -43.27800 1.000 22.69266 185 LEU D O 1
ATOM 7640 N N . LYS D 1 192 ? -23.20100 -1.62300 -43.24900 1.000 24.06517 186 LYS D N 1
ATOM 7641 C CA . LYS D 1 192 ? -23.68800 -2.16200 -41.98400 1.000 27.42015 186 LYS D CA 1
ATOM 7642 C C . LYS D 1 192 ? -23.50000 -1.15600 -40.85600 1.000 24.96068 186 LYS D C 1
ATOM 7643 O O . LYS D 1 192 ? -24.37500 -1.00400 -39.99500 1.000 25.32331 186 LYS D O 1
ATOM 7649 N N . THR D 1 193 ? -22.38400 -0.42500 -40.87100 1.000 24.88578 187 THR D N 1
ATOM 7650 C CA . THR D 1 193 ? -22.13700 0.57500 -39.83900 1.000 25.33360 187 THR D CA 1
ATOM 7651 C C . THR D 1 193 ? -23.08200 1.76400 -39.97300 1.000 25.05333 187 THR D C 1
ATOM 7652 O O . THR D 1 193 ? -23.56400 2.29200 -38.96700 1.000 26.69409 187 THR D O 1
ATOM 7656 N N . ARG D 1 194 ? -23.37100 2.19100 -41.20400 1.000 23.83772 188 ARG D N 1
ATOM 7657 C CA . ARG D 1 194 ? -24.29100 3.30800 -41.40200 1.000 24.37322 188 ARG D CA 1
ATOM 7658 C C . ARG D 1 194 ? -25.70200 2.95600 -40.94200 1.000 27.39212 188 ARG D C 1
ATOM 7659 O O . ARG D 1 194 ? -26.38600 3.78300 -40.32700 1.000 26.54132 188 ARG D O 1
ATOM 7667 N N . ALA D 1 195 ? -26.15900 1.73700 -41.24300 1.000 30.58888 189 ALA D N 1
ATOM 7668 C CA . ALA D 1 195 ? -27.49700 1.32600 -40.83200 1.000 32.67263 189 ALA D CA 1
ATOM 7669 C C . ALA D 1 195 ? -27.59800 1.21300 -39.31900 1.000 31.23038 189 ALA D C 1
ATOM 7670 O O . ALA D 1 195 ? -28.58900 1.64400 -38.71900 1.000 26.93057 189 ALA D O 1
ATOM 7672 N N . PHE D 1 196 ? -26.57600 0.64100 -38.68600 1.000 31.87106 190 PHE D N 1
ATOM 7673 C CA . PHE D 1 196 ? -26.58500 0.49100 -37.23700 1.000 34.60078 190 PHE D CA 1
ATOM 7674 C C . PHE D 1 196 ? -26.51400 1.84700 -36.54100 1.000 36.23407 190 PHE D C 1
ATOM 7675 O O . PHE D 1 196 ? -27.28400 2.11900 -35.61100 1.000 38.40481 190 PHE D O 1
ATOM 7683 N N . LEU D 1 197 ? -25.61200 2.72300 -36.99500 1.000 33.89554 191 LEU D N 1
ATOM 7684 C CA . LEU D 1 197 ? -25.39000 3.99400 -36.30800 1.000 35.67404 191 LEU D CA 1
ATOM 7685 C C . LEU D 1 197 ? -26.57400 4.94200 -36.46100 1.000 36.77520 191 LEU D C 1
ATOM 7686 O O . LEU D 1 197 ? -26.90200 5.68400 -35.52800 1.000 40.01619 191 LEU D O 1
ATOM 7691 N N . ASN D 1 198 ? -27.20900 4.96000 -37.63000 1.000 36.08068 192 ASN D N 1
ATOM 7692 C CA . ASN D 1 198 ? -28.29900 5.88900 -37.89500 1.000 34.92464 192 ASN D CA 1
ATOM 7693 C C . ASN D 1 198 ? -29.67700 5.24600 -37.80200 1.000 37.55429 192 ASN D C 1
ATOM 7694 O O . ASN D 1 198 ? -30.68000 5.94100 -38.00200 1.000 40.34153 192 ASN D O 1
ATOM 7699 N N . SER D 1 199 ? -29.74800 3.95300 -37.48700 1.000 37.29680 193 SER D N 1
ATOM 7700 C CA . SER D 1 199 ? -31.00300 3.22400 -37.28200 1.000 35.51715 193 SER D CA 1
ATOM 7701 C C . SER D 1 199 ? -31.95000 3.38700 -38.47100 1.000 31.42768 193 SER D C 1
ATOM 7702 O O . SER D 1 199 ? -33.07600 3.87000 -38.35400 1.000 31.36205 193 SER D O 1
ATOM 7705 N N . THR D 1 200 ? -31.46600 2.96300 -39.63300 1.000 30.72674 194 THR D N 1
ATOM 7706 C CA . THR D 1 200 ? -32.25900 2.98500 -40.85100 1.000 33.99858 194 THR D CA 1
ATOM 7707 C C . THR D 1 200 ? -31.96100 1.72300 -41.64500 1.000 33.37277 194 THR D C 1
ATOM 7708 O O . THR D 1 200 ? -30.84400 1.19900 -41.61200 1.000 30.72073 194 THR D O 1
ATOM 7712 N N . SER D 1 201 ? -32.97300 1.22800 -42.34900 1.000 32.63500 195 SER D N 1
ATOM 7713 C CA . SER D 1 201 ? -32.75300 0.12100 -43.26200 1.000 31.82703 195 SER D CA 1
ATOM 7714 C C . SER D 1 201 ? -32.11000 0.65100 -44.53400 1.000 30.34328 195 SER D C 1
ATOM 7715 O O . SER D 1 201 ? -32.38800 1.77200 -44.97300 1.000 27.05687 195 SER D O 1
ATOM 7718 N N . ILE D 1 202 ? -31.23000 -0.15100 -45.11700 1.000 29.36261 196 ILE D N 1
ATOM 7719 C CA . ILE D 1 202 ? -30.50100 0.24100 -46.31200 1.000 30.10568 196 ILE D CA 1
ATOM 7720 C C . ILE D 1 202 ? -30.72800 -0.82300 -47.36700 1.000 34.09455 196 ILE D C 1
ATOM 7721 O O . ILE D 1 202 ? -30.53800 -2.01600 -47.10200 1.000 37.62268 196 ILE D O 1
ATOM 7726 N N . LEU D 1 203 ? -31.13500 -0.39600 -48.55300 1.000 31.72891 197 LEU D N 1
ATOM 7727 C CA . LEU D 1 203 ? -31.23700 -1.27300 -49.70900 1.000 30.67015 197 LEU D CA 1
ATOM 7728 C C . LEU D 1 203 ? -30.19200 -0.79900 -50.70400 1.000 31.80100 197 LEU D C 1
ATOM 7729 O O . LEU D 1 203 ? -30.31300 0.29600 -51.26500 1.000 39.20687 197 LEU D O 1
ATOM 7734 N N . ARG D 1 204 ? -29.16800 -1.61400 -50.91600 1.000 27.44227 198 ARG D N 1
ATOM 7735 C CA . ARG D 1 204 ? -28.06900 -1.27300 -51.80900 1.000 28.98252 198 ARG D CA 1
ATOM 7736 C C . ARG D 1 204 ? -28.17500 -2.15600 -53.04300 1.000 34.18332 198 ARG D C 1
ATOM 7737 O O . ARG D 1 204 ? -27.99500 -3.37500 -52.95800 1.000 38.74523 198 ARG D O 1
ATOM 7745 N N . VAL D 1 205 ? -28.45100 -1.53400 -54.18600 1.000 33.64061 199 VAL D N 1
ATOM 7746 C CA . VAL D 1 205 ? -28.61400 -2.23200 -55.45400 1.000 40.21348 199 VAL D CA 1
ATOM 7747 C C . VAL D 1 205 ? -27.37800 -1.95300 -56.29400 1.000 42.34179 199 VAL D C 1
ATOM 7748 O O . VAL D 1 205 ? -27.09600 -0.79700 -56.63400 1.000 47.42662 199 VAL D O 1
ATOM 7752 N N . ASN D 1 206 ? -26.65400 -3.01000 -56.63900 1.000 41.40318 200 ASN D N 1
ATOM 7753 C CA . ASN D 1 206 ? -25.42300 -2.91400 -57.40200 1.000 42.39790 200 ASN D CA 1
ATOM 7754 C C . ASN D 1 206 ? -25.65100 -3.50400 -58.78600 1.000 47.58530 200 ASN D C 1
ATOM 7755 O O . ASN D 1 206 ? -26.62500 -4.22200 -59.02200 1.000 55.56502 200 ASN D O 1
ATOM 7760 N N . ARG D 1 207 ? -24.75500 -3.17800 -59.71000 1.000 47.67216 201 ARG D N 1
ATOM 7761 C CA . ARG D 1 207 ? -24.80300 -3.72500 -61.05700 1.000 49.76734 201 ARG D CA 1
ATOM 7762 C C . ARG D 1 207 ? -23.90000 -4.94700 -61.19400 1.000 48.94434 201 ARG D C 1
ATOM 7763 O O . ARG D 1 207 ? -23.01500 -5.20400 -60.37500 1.000 43.53845 201 ARG D O 1
ATOM 7771 N N . ILE D 1 208 ? -24.13000 -5.68900 -62.27700 1.000 52.96954 202 ILE D N 1
ATOM 7772 C CA . ILE D 1 208 ? -23.28400 -6.79700 -62.70100 1.000 54.20605 202 ILE D CA 1
ATOM 7773 C C . ILE D 1 208 ? -22.86800 -6.49700 -64.13400 1.000 57.61934 202 ILE D C 1
ATOM 7774 O O . ILE D 1 208 ? -23.58100 -5.79900 -64.86300 1.000 58.59461 202 ILE D O 1
ATOM 7779 N N . GLY D 1 209 ? -21.71000 -7.00100 -64.53100 1.000 63.67172 203 GLY D N 1
ATOM 7780 C CA . GLY D 1 209 ? -21.21200 -6.81700 -65.88400 1.000 72.93282 203 GLY D CA 1
ATOM 7781 C C . GLY D 1 209 ? -19.70800 -6.60700 -65.91900 1.000 74.28466 203 GLY D C 1
ATOM 7782 O O . GLY D 1 209 ? -19.06500 -6.30800 -64.91300 1.000 70.13383 203 GLY D O 1
ATOM 7783 N N . LYS D 1 210 ? -19.13300 -6.79300 -67.10900 1.000 79.66575 204 LYS D N 1
ATOM 7784 C CA . LYS D 1 210 ? -17.70300 -6.62700 -67.34300 1.000 82.75076 204 LYS D CA 1
ATOM 7785 C C . LYS D 1 210 ? -17.40900 -5.41600 -68.22000 1.000 84.86026 204 LYS D C 1
ATOM 7786 O O . LYS D 1 210 ? -18.18500 -5.08600 -69.12300 1.000 90.89012 204 LYS D O 1
ATOM 7788 N N . THR D 1 211 ? -16.29700 -4.73900 -67.92500 1.000 80.87077 205 THR D N 1
ATOM 7789 C CA . THR D 1 211 ? -15.85100 -3.56600 -68.66500 1.000 79.96967 205 THR D CA 1
ATOM 7790 C C . THR D 1 211 ? -14.64200 -3.92600 -69.52900 1.000 89.99921 205 THR D C 1
ATOM 7791 O O . THR D 1 211 ? -14.14500 -5.05700 -69.51000 1.000 93.39204 205 THR D O 1
ATOM 7795 N N . LYS D 1 212 ? -14.17000 -2.93600 -70.29500 1.000 94.12131 206 LYS D N 1
ATOM 7796 C CA . LYS D 1 212 ? -12.98400 -3.11900 -71.13000 1.000 96.38504 206 LYS D CA 1
ATOM 7797 C C . LYS D 1 212 ? -11.72400 -3.33000 -70.29600 1.000 96.97381 206 LYS D C 1
ATOM 7798 O O . LYS D 1 212 ? -10.80100 -4.02600 -70.73500 1.000 99.96834 206 LYS D O 1
ATOM 7800 N N . ASP D 1 213 ? -11.66400 -2.73700 -69.10200 1.000 92.19925 207 ASP D N 1
ATOM 7801 C CA . ASP D 1 213 ? -10.52800 -2.88500 -68.20300 1.000 88.46751 207 ASP D CA 1
ATOM 7802 C C . ASP D 1 213 ? -10.65400 -4.10400 -67.30100 1.000 83.30937 207 ASP D C 1
ATOM 7803 O O . ASP D 1 213 ? -9.87100 -4.24300 -66.35500 1.000 81.02020 207 ASP D O 1
ATOM 7808 N N . GLU D 1 214 ? -11.62300 -4.98000 -67.57300 1.000 82.97867 208 GLU D N 1
ATOM 7809 C CA . GLU D 1 214 ? -11.85400 -6.18300 -66.77400 1.000 83.57425 208 GLU D CA 1
ATOM 7810 C C . GLU D 1 214 ? -12.14000 -5.83100 -65.31500 1.000 75.87534 208 GLU D C 1
ATOM 7811 O O . GLU D 1 214 ? -11.69000 -6.51000 -64.39000 1.000 74.89790 208 GLU D O 1
ATOM 7817 N N . TRP D 1 215 ? -12.89000 -4.74900 -65.11300 1.000 71.97975 209 TRP D N 1
ATOM 7818 C CA . TRP D 1 215 ? -13.42300 -4.41200 -63.80000 1.000 66.64123 209 TRP D CA 1
ATOM 7819 C C . TRP D 1 215 ? -14.62300 -5.31000 -63.54100 1.000 67.35868 209 TRP D C 1
ATOM 7820 O O . TRP D 1 215 ? -15.55600 -5.35200 -64.34900 1.000 69.35758 209 TRP D O 1
ATOM 7831 N N . ASN D 1 216 ? -14.60100 -6.03700 -62.42700 1.000 65.47893 210 ASN D N 1
ATOM 7832 C CA . ASN D 1 216 ? -15.62500 -7.03800 -62.16400 1.000 66.18859 210 ASN D CA 1
ATOM 7833 C C . ASN D 1 216 ? -16.73300 -6.42000 -61.32200 1.000 57.19924 210 ASN D C 1
ATOM 7834 O O . ASN D 1 216 ? -16.47900 -5.92100 -60.22100 1.000 53.00832 210 ASN D O 1
ATOM 7839 N N . PHE D 1 217 ? -17.95900 -6.45400 -61.84600 1.000 57.72757 211 PHE D N 1
ATOM 7840 C CA . PHE D 1 217 ? -19.14400 -6.04800 -61.10200 1.000 57.34712 211 PHE D CA 1
ATOM 7841 C C . PHE D 1 217 ? -19.89200 -7.30600 -60.67800 1.000 61.52809 211 PHE D C 1
ATOM 7842 O O . PHE D 1 217 ? -20.50700 -7.98900 -61.50400 1.000 60.02621 211 PHE D O 1
ATOM 7850 N N . TYR D 1 218 ? -19.82500 -7.59600 -59.38200 1.000 65.47125 212 TYR D N 1
ATOM 7851 C CA . TYR D 1 218 ? -20.28900 -8.82400 -58.75200 1.000 67.47709 212 TYR D CA 1
ATOM 7852 C C . TYR D 1 218 ? -21.75400 -8.77300 -58.34200 1.000 61.83409 212 TYR D C 1
ATOM 7853 O O . TYR D 1 218 ? -22.26900 -9.76500 -57.81900 1.000 62.07861 212 TYR D O 1
ATOM 7862 N N . GLY D 1 219 ? -22.43000 -7.64900 -58.54800 1.000 58.61009 213 GLY D N 1
ATOM 7863 C CA . GLY D 1 219 ? -23.76900 -7.48700 -58.02600 1.000 57.20987 213 GLY D CA 1
ATOM 7864 C C . GLY D 1 219 ? -23.74500 -7.40300 -56.51800 1.000 55.70084 213 GLY D C 1
ATOM 7865 O O . GLY D 1 219 ? -23.28700 -6.40500 -55.95600 1.000 52.70787 213 GLY D O 1
ATOM 7866 N N . ASP D 1 220 ? -24.20800 -8.46200 -55.85600 1.000 57.79427 214 ASP D N 1
ATOM 7867 C CA . ASP D 1 220 ? -24.27600 -8.51700 -54.39600 1.000 54.31371 214 ASP D CA 1
ATOM 7868 C C . ASP D 1 220 ? -25.20800 -7.43800 -53.84800 1.000 46.02631 214 ASP D C 1
ATOM 7869 O O . ASP D 1 220 ? -24.89400 -6.75200 -52.87400 1.000 41.22208 214 ASP D O 1
ATOM 7874 N N . THR D 1 221 ? -26.36200 -7.28100 -54.49200 1.000 46.92547 215 THR D N 1
ATOM 7875 C CA . THR D 1 221 ? -27.41400 -6.42600 -53.96100 1.000 44.26682 215 THR D CA 1
ATOM 7876 C C . THR D 1 221 ? -27.89800 -6.98300 -52.62800 1.000 44.57210 215 THR D C 1
ATOM 7877 O O . THR D 1 221 ? -28.18300 -8.17900 -52.50800 1.000 48.24751 215 THR D O 1
ATOM 7881 N N . LEU D 1 222 ? -27.97500 -6.12400 -51.61500 1.000 37.96841 216 LEU D N 1
ATOM 7882 C CA . LEU D 1 222 ? -28.30800 -6.60300 -50.28400 1.000 38.60112 216 LEU D CA 1
ATOM 7883 C C . LEU D 1 222 ? -29.28000 -5.64500 -49.61300 1.000 39.06408 216 LEU D C 1
ATOM 7884 O O . LEU D 1 222 ? -29.39000 -4.47100 -49.97400 1.000 42.43294 216 LEU D O 1
ATOM 7889 N N . PHE D 1 223 ? -30.00200 -6.18600 -48.64000 1.000 40.32552 217 PHE D N 1
ATOM 7890 C CA . PHE D 1 223 ? -30.91100 -5.43500 -47.79000 1.000 38.59755 217 PHE D CA 1
ATOM 7891 C C . PHE D 1 223 ? -30.40200 -5.52900 -46.36000 1.000 39.35940 217 PHE D C 1
ATOM 7892 O O . PHE D 1 223 ? -30.24400 -6.63300 -45.82800 1.000 41.20792 217 PHE D O 1
ATOM 7900 N N . ILE D 1 224 ? -30.14800 -4.37700 -45.74400 1.000 38.19670 218 ILE D N 1
ATOM 7901 C CA . ILE D 1 224 ? -29.67400 -4.29200 -44.36600 1.000 35.93194 218 ILE D CA 1
ATOM 7902 C C . ILE D 1 224 ? -30.78500 -3.69800 -43.51400 1.000 33.88868 218 ILE D C 1
ATOM 7903 O O . ILE D 1 224 ? -31.41500 -2.71000 -43.90800 1.000 34.64879 218 ILE D O 1
ATOM 7908 N N . ASN D 1 225 ? -31.04000 -4.30400 -42.35700 1.000 36.57771 219 ASN D N 1
ATOM 7909 C CA . ASN D 1 225 ? -32.09900 -3.80800 -41.49300 1.000 42.05513 219 ASN D CA 1
ATOM 7910 C C . ASN D 1 225 ? -31.57600 -2.67400 -40.60900 1.000 40.82589 219 ASN D C 1
ATOM 7911 O O . ASN D 1 225 ? -30.39000 -2.33000 -40.62500 1.000 42.58683 219 ASN D O 1
ATOM 7916 N N . ALA D 1 226 ? -32.47300 -2.10000 -39.80600 1.000 36.17150 220 ALA D N 1
ATOM 7917 C CA . ALA D 1 226 ? -32.12700 -0.95000 -38.97800 1.000 30.05613 220 ALA D CA 1
ATOM 7918 C C . ALA D 1 226 ? -31.22300 -1.30800 -37.80500 1.000 31.69946 220 ALA D C 1
ATOM 7919 O O . ALA D 1 226 ? -30.76300 -0.40200 -37.10200 1.000 32.79670 220 ALA D O 1
ATOM 7921 N N . PHE D 1 227 ? -30.98300 -2.59100 -37.55600 1.000 30.44018 221 PHE D N 1
ATOM 7922 C CA . PHE D 1 227 ? -30.05600 -3.02500 -36.52100 1.000 33.90235 221 PHE D CA 1
ATOM 7923 C C . PHE D 1 227 ? -28.63600 -3.22400 -37.03900 1.000 37.82186 221 PHE D C 1
ATOM 7924 O O . PHE D 1 227 ? -27.74700 -3.57700 -36.25400 1.000 42.07181 221 PHE D O 1
ATOM 7932 N N . GLY D 1 228 ? -28.40300 -3.01100 -38.33200 1.000 36.61888 222 GLY D N 1
ATOM 7933 C CA . GLY D 1 228 ? -27.09200 -3.22300 -38.91200 1.000 27.99277 222 GLY D CA 1
ATOM 7934 C C . GLY D 1 228 ? -26.80300 -4.64900 -39.30800 1.000 29.04844 222 GLY D C 1
ATOM 7935 O O . GLY D 1 228 ? -25.63400 -5.02500 -39.42200 1.000 30.44734 222 GLY D O 1
ATOM 7936 N N . GLU D 1 229 ? -27.83700 -5.45000 -39.53600 1.000 31.45832 223 GLU D N 1
ATOM 7937 C CA . GLU D 1 229 ? -27.70900 -6.84300 -39.92900 1.000 32.94790 223 GLU D CA 1
ATOM 7938 C C . GLU D 1 229 ? -28.13700 -7.00100 -41.38100 1.000 33.05880 223 GLU D C 1
ATOM 7939 O O . GLU D 1 229 ? -29.03200 -6.29800 -41.85800 1.000 30.23766 223 GLU D O 1
ATOM 7945 N N . ILE D 1 230 ? -27.49200 -7.92100 -42.08800 1.000 34.64369 224 ILE D N 1
ATOM 7946 C CA . ILE D 1 230 ? -27.87900 -8.19700 -43.46700 1.000 34.02784 224 ILE D CA 1
ATOM 7947 C C . ILE D 1 230 ? -29.10800 -9.09500 -43.43400 1.000 35.68304 224 ILE D C 1
ATOM 7948 O O . ILE D 1 230 ? -29.05900 -10.21400 -42.91400 1.000 36.34271 224 ILE D O 1
ATOM 7953 N N . GLU D 1 231 ? -30.21400 -8.60300 -43.99200 1.000 33.91871 225 GLU D N 1
ATOM 7954 C CA . GLU D 1 231 ? -31.46500 -9.34900 -44.00600 1.000 36.18302 225 GLU D CA 1
ATOM 7955 C C . GLU D 1 231 ? -31.63200 -10.17100 -45.28300 1.000 37.89235 225 GLU D C 1
ATOM 7956 O O . GLU D 1 231 ? -32.01100 -11.34300 -45.21900 1.000 40.61370 225 GLU D O 1
ATOM 7962 N N . SER D 1 232 ? -31.37100 -9.56800 -46.44300 1.000 40.78499 226 SER D N 1
ATOM 7963 C CA . SER D 1 232 ? -31.52200 -10.21900 -47.73600 1.000 42.92520 226 SER D CA 1
ATOM 7964 C C . SER D 1 232 ? -30.24400 -10.00900 -48.53300 1.000 46.09907 226 SER D C 1
ATOM 7965 O O . SER D 1 232 ? -29.51700 -9.03600 -48.32200 1.000 46.01108 226 SER D O 1
ATOM 7968 N N . LYS D 1 233 ? -29.97800 -10.92300 -49.46400 1.000 50.15307 227 LYS D N 1
ATOM 7969 C CA . LYS D 1 233 ? -28.75300 -10.85300 -50.24700 1.000 50.44337 227 LYS D CA 1
ATOM 7970 C C . LYS D 1 233 ? -28.98800 -11.46800 -51.61900 1.000 56.05540 227 LYS D C 1
ATOM 7971 O O . LYS D 1 233 ? -29.89700 -12.27800 -51.81100 1.000 62.96681 227 LYS D O 1
ATOM 7974 N N . LEU D 1 234 ? -28.16600 -11.05000 -52.58200 1.000 56.53863 228 LEU D N 1
ATOM 7975 C CA . LEU D 1 234 ? -28.18100 -11.58800 -53.93500 1.000 60.65950 228 LEU D CA 1
ATOM 7976 C C . LEU D 1 234 ? -26.79100 -12.10000 -54.29800 1.000 66.27776 228 LEU D C 1
ATOM 7977 O O . LEU D 1 234 ? -25.79900 -11.81800 -53.61900 1.000 65.77827 228 LEU D O 1
ATOM 7982 N N . GLY D 1 235 ? -26.72800 -12.85600 -55.38900 1.000 72.22725 229 GLY D N 1
ATOM 7983 C CA . GLY D 1 235 ? -25.49200 -13.42300 -55.88000 1.000 76.16574 229 GLY D CA 1
ATOM 7984 C C . GLY D 1 235 ? -24.84800 -12.57400 -56.95800 1.000 71.98928 229 GLY D C 1
ATOM 7985 O O . GLY D 1 235 ? -25.08600 -11.36600 -57.06600 1.000 69.55722 229 GLY D O 1
ATOM 7986 N N . SER D 1 236 ? -24.00500 -13.21900 -57.76200 1.000 68.62326 230 SER D N 1
ATOM 7987 C CA . SER D 1 236 ? -23.32900 -12.55800 -58.86900 1.000 61.85479 230 SER D CA 1
ATOM 7988 C C . SER D 1 236 ? -24.07600 -12.69100 -60.19100 1.000 70.75694 230 SER D C 1
ATOM 7989 O O . SER D 1 236 ? -23.65700 -12.08900 -61.18500 1.000 73.80711 230 SER D O 1
ATOM 7992 N N . GLU D 1 237 ? -25.16800 -13.44700 -60.22600 1.000 72.83960 231 GLU D N 1
ATOM 7993 C CA . GLU D 1 237 ? -25.93600 -13.66100 -61.44300 1.000 70.85239 231 GLU D CA 1
ATOM 7994 C C . GLU D 1 237 ? -27.14300 -12.72600 -61.48000 1.000 72.28023 231 GLU D C 1
ATOM 7995 O O . GLU D 1 237 ? -27.47700 -12.05900 -60.49700 1.000 68.14007 231 GLU D O 1
ATOM 7997 N N . GLU D 1 238 ? -27.78700 -12.67000 -62.64600 1.000 78.08597 232 GLU D N 1
ATOM 7998 C CA . GLU D 1 238 ? -29.00400 -11.88000 -62.79400 1.000 75.00081 232 GLU D CA 1
ATOM 7999 C C . GLU D 1 238 ? -30.09000 -12.42400 -61.87500 1.000 73.82893 232 GLU D C 1
ATOM 8000 O O . GLU D 1 238 ? -30.46900 -13.59500 -61.97500 1.000 77.35207 232 GLU D O 1
ATOM 8002 N N . GLU D 1 239 ? -30.61600 -11.56500 -61.00400 1.000 68.36368 233 GLU D N 1
ATOM 8003 C CA . GLU D 1 239 ? -31.54000 -11.99700 -59.96500 1.000 66.05927 233 GLU D CA 1
ATOM 8004 C C . GLU D 1 239 ? -32.45700 -10.84300 -59.58500 1.000 59.30973 233 GLU D C 1
ATOM 8005 O O . GLU D 1 239 ? -32.25500 -9.69500 -59.98900 1.000 58.98397 233 GLU D O 1
ATOM 8011 N N . MET D 1 240 ? -33.48200 -11.17700 -58.80500 1.000 58.98423 234 MET D N 1
ATOM 8012 C CA . MET D 1 240 ? -34.44100 -10.22800 -58.26000 1.000 57.74560 234 MET D CA 1
ATOM 8013 C C . MET D 1 240 ? -34.54900 -10.44600 -56.75900 1.000 56.88743 234 MET D C 1
ATOM 8014 O O . MET D 1 240 ? -34.61500 -11.58900 -56.29400 1.000 61.13409 234 MET D O 1
ATOM 8019 N N . LEU D 1 241 ? -34.55600 -9.34800 -56.00600 1.000 51.50579 235 LEU D N 1
ATOM 8020 C CA . LEU D 1 241 ? -34.62800 -9.38000 -54.55100 1.000 47.96181 235 LEU D CA 1
ATOM 8021 C C . LEU D 1 241 ? -35.88200 -8.64600 -54.10200 1.000 43.31978 235 LEU D C 1
ATOM 8022 O O . LEU D 1 241 ? -36.06200 -7.47100 -54.43000 1.000 45.84803 235 LEU D O 1
ATOM 8027 N N . ILE D 1 242 ? -36.74900 -9.33500 -53.36600 1.000 42.62299 236 ILE D N 1
ATOM 8028 C CA . ILE D 1 242 ? -37.95900 -8.73500 -52.81300 1.000 42.30772 236 ILE D CA 1
ATOM 8029 C C . ILE D 1 242 ? -37.74600 -8.50500 -51.32300 1.000 45.83409 236 ILE D C 1
ATOM 8030 O O . ILE D 1 242 ? -37.30100 -9.41100 -50.60600 1.000 45.90201 236 ILE D O 1
ATOM 8035 N N . ILE D 1 243 ? -38.03900 -7.29200 -50.85800 1.000 43.70734 237 ILE D N 1
ATOM 8036 C CA . ILE D 1 243 ? -37.86100 -6.92400 -49.45800 1.000 42.69461 237 ILE D CA 1
ATOM 8037 C C . ILE D 1 243 ? -39.16400 -6.31900 -48.95000 1.000 43.36450 237 ILE D C 1
ATOM 8038 O O . ILE D 1 243 ? -39.87400 -5.63400 -49.69300 1.000 45.09394 237 ILE D O 1
ATOM 8043 N N . GLU D 1 244 ? -39.48700 -6.58800 -47.68500 1.000 45.67443 238 GLU D N 1
ATOM 8044 C CA . GLU D 1 244 ? -40.65000 -6.00100 -47.02100 1.000 50.47426 238 GLU D CA 1
ATOM 8045 C C . GLU D 1 244 ? -40.13300 -5.18100 -45.84600 1.000 53.97636 238 GLU D C 1
ATOM 8046 O O . GLU D 1 244 ? -40.03700 -5.68600 -44.71500 1.000 58.63712 238 GLU D O 1
ATOM 8052 N N . PRO D 1 245 ? -39.77100 -3.91900 -46.07000 1.000 49.03878 239 PRO D N 1
ATOM 8053 C CA . PRO D 1 245 ? -39.14500 -3.12700 -45.00600 1.000 47.33676 239 PRO D CA 1
ATOM 8054 C C . PRO D 1 245 ? -40.12200 -2.78100 -43.89300 1.000 46.60111 239 PRO D C 1
ATOM 8055 O O . PRO D 1 245 ? -41.31500 -2.56200 -44.12100 1.000 49.18292 239 PRO D O 1
ATOM 8059 N N . LYS D 1 246 ? -39.59200 -2.72500 -42.67400 1.000 45.32133 240 LYS D N 1
ATOM 8060 C CA . LYS D 1 246 ? -40.34100 -2.34200 -41.48600 1.000 46.27592 240 LYS D CA 1
ATOM 8061 C C . LYS D 1 246 ? -39.86900 -0.97700 -41.00000 1.000 45.65610 240 LYS D C 1
ATOM 8062 O O . LYS D 1 246 ? -38.75900 -0.53600 -41.30800 1.000 52.59927 240 LYS D O 1
ATOM 8068 N N . LYS D 1 247 ? -40.72800 -0.30600 -40.23700 1.000 41.98118 241 LYS D N 1
ATOM 8069 C CA . LYS D 1 247 ? -40.36600 0.99700 -39.70000 1.000 41.33757 241 LYS D CA 1
ATOM 8070 C C . LYS D 1 247 ? -39.19900 0.86400 -38.72700 1.000 39.86054 241 LYS D C 1
ATOM 8071 O O . LYS D 1 247 ? -39.06600 -0.13200 -38.01100 1.000 38.74722 241 LYS D O 1
ATOM 8074 N N . SER D 1 248 ? -38.34800 1.88500 -38.69900 1.000 38.43437 242 SER D N 1
ATOM 8075 C CA . SER D 1 248 ? -37.13600 1.84700 -37.89200 1.000 40.29831 242 SER D CA 1
ATOM 8076 C C . SER D 1 248 ? -37.38200 2.32200 -36.46500 1.000 43.99916 242 SER D C 1
ATOM 8077 O O . SER D 1 248 ? -36.42300 2.54700 -35.72000 1.000 42.26028 242 SER D O 1
ATOM 8080 N N . ASP D 1 249 ? -38.65300 2.48200 -36.08200 1.000 47.19504 243 ASP D N 1
ATOM 8081 C CA . ASP D 1 249 ? -38.99700 2.95700 -34.74500 1.000 48.85632 243 ASP D CA 1
ATOM 8082 C C . ASP D 1 249 ? -38.49100 2.00500 -33.66900 1.000 50.91478 243 ASP D C 1
ATOM 8083 O O . ASP D 1 249 ? -37.99600 2.44300 -32.62400 1.000 54.11640 243 ASP D O 1
ATOM 8088 N N . GLU D 1 250 ? -38.62200 0.69800 -33.89900 1.000 50.33227 244 GLU D N 1
ATOM 8089 C CA . GLU D 1 250 ? -38.16800 -0.27700 -32.91200 1.000 49.24288 244 GLU D CA 1
ATOM 8090 C C . GLU D 1 250 ? -36.66000 -0.21500 -32.71400 1.000 44.69929 244 GLU D C 1
ATOM 8091 O O . GLU D 1 250 ? -36.17500 -0.27700 -31.57900 1.000 41.57169 244 GLU D O 1
ATOM 8097 N N . ALA D 1 251 ? -35.89900 -0.10400 -33.80200 1.000 48.65644 245 ALA D N 1
ATOM 8098 C CA . ALA D 1 251 ? -34.44900 -0.02500 -33.67000 1.000 48.73670 245 ALA D CA 1
ATOM 8099 C C . ALA D 1 251 ? -34.00000 1.30800 -33.08300 1.000 51.32706 245 ALA D C 1
ATOM 8100 O O . ALA D 1 251 ? -32.98900 1.35400 -32.37200 1.000 55.47160 245 ALA D O 1
ATOM 8102 N N . ARG D 1 252 ? -34.71200 2.40100 -33.37800 1.000 47.35974 246 ARG D N 1
ATOM 8103 C CA . ARG D 1 252 ? -34.32700 3.69200 -32.81400 1.000 46.37653 246 ARG D CA 1
ATOM 8104 C C . ARG D 1 252 ? -34.41300 3.68000 -31.29400 1.000 45.23180 246 ARG D C 1
ATOM 8105 O O . ARG D 1 252 ? -33.51800 4.19500 -30.61300 1.000 45.20127 246 ARG D O 1
ATOM 8113 N N . LYS D 1 253 ? -35.47400 3.08000 -30.74400 1.000 45.39220 247 LYS D N 1
ATOM 8114 C CA . LYS D 1 253 ? -35.62300 3.04200 -29.29300 1.000 48.74179 247 LYS D CA 1
ATOM 8115 C C . LYS D 1 253 ? -34.52100 2.22400 -28.64000 1.000 53.32952 247 LYS D C 1
ATOM 8116 O O . LYS D 1 253 ? -34.07800 2.55400 -27.53500 1.000 64.63306 247 LYS D O 1
ATOM 8122 N N . LEU D 1 254 ? -34.06600 1.16200 -29.30700 1.000 46.79003 248 LEU D N 1
ATOM 8123 C CA . LEU D 1 254 ? -33.14100 0.22500 -28.68100 1.000 46.15301 248 LEU D CA 1
ATOM 8124 C C . LEU D 1 254 ? -31.83000 0.91500 -28.31200 1.000 47.14103 248 LEU D C 1
ATOM 8125 O O . LEU D 1 254 ? -31.40000 0.87400 -27.15400 1.000 52.54503 248 LEU D O 1
ATOM 8130 N N . TRP D 1 255 ? -31.18600 1.57100 -29.27900 1.000 46.39361 249 TRP D N 1
ATOM 8131 C CA . TRP D 1 255 ? -29.90900 2.22000 -29.01000 1.000 48.77365 249 TRP D CA 1
ATOM 8132 C C . TRP D 1 255 ? -30.05200 3.69700 -28.66900 1.000 49.66449 249 TRP D C 1
ATOM 8133 O O . TRP D 1 255 ? -29.18700 4.24200 -27.97300 1.000 48.37012 249 TRP D O 1
ATOM 8144 N N . GLY D 1 256 ? -31.12100 4.34400 -29.12600 1.000 51.84789 250 GLY D N 1
ATOM 8145 C CA . GLY D 1 256 ? -31.38100 5.73700 -28.79300 1.000 51.37860 250 GLY D CA 1
ATOM 8146 C C . GLY D 1 256 ? -30.27600 6.69300 -29.18200 1.000 49.12662 250 GLY D C 1
ATOM 8147 O O . GLY D 1 256 ? -30.03300 7.67500 -28.46900 1.000 48.40422 250 GLY D O 1
ATOM 8148 N N . PHE D 1 257 ? -29.60400 6.43800 -30.31100 1.000 50.89192 251 PHE D N 1
ATOM 8149 C CA . PHE D 1 257 ? -28.53500 7.33000 -30.75600 1.000 49.36817 251 PHE D CA 1
ATOM 8150 C C . PHE D 1 257 ? -29.05800 8.71600 -31.11500 1.000 49.93133 251 PHE D C 1
ATOM 8151 O O . PHE D 1 257 ? -28.39200 9.71600 -30.83700 1.000 51.30647 251 PHE D O 1
ATOM 8159 N N . ASP D 1 258 ? -30.25000 8.80300 -31.71000 1.000 48.97172 252 ASP D N 1
ATOM 8160 C CA . ASP D 1 258 ? -30.77600 10.11100 -32.08700 1.000 51.64422 252 ASP D CA 1
ATOM 8161 C C . ASP D 1 258 ? -31.11200 10.94100 -30.85400 1.000 52.21351 252 ASP D C 1
ATOM 8162 O O . ASP D 1 258 ? -30.88000 12.15600 -30.83300 1.000 53.19887 252 ASP D O 1
ATOM 8167 N N . LYS D 1 259 ? -31.67500 10.30300 -29.82400 1.000 50.54429 253 LYS D N 1
ATOM 8168 C CA . LYS D 1 259 ? -32.04800 11.02500 -28.61200 1.000 51.21515 253 LYS D CA 1
ATOM 8169 C C . LYS D 1 259 ? -30.82900 11.59600 -27.89700 1.000 51.43179 253 LYS D C 1
ATOM 8170 O O . LYS D 1 259 ? -30.90000 12.68700 -27.31800 1.000 51.13674 253 LYS D O 1
ATOM 8172 N N . ILE D 1 260 ? -29.70300 10.87600 -27.91500 1.000 49.44825 254 ILE D N 1
ATOM 8173 C CA . ILE D 1 260 ? -28.52000 11.35100 -27.20000 1.000 51.39793 254 ILE D CA 1
ATOM 8174 C C . ILE D 1 260 ? -27.95500 12.61300 -27.84900 1.000 59.91466 254 ILE D C 1
ATOM 8175 O O . ILE D 1 260 ? -27.67900 13.60400 -27.16200 1.000 64.77097 254 ILE D O 1
ATOM 8180 N N . ILE D 1 261 ? -27.77500 12.60500 -29.17500 1.000 60.46799 255 ILE D N 1
ATOM 8181 C CA . ILE D 1 261 ? -27.21600 13.79600 -29.81400 1.000 61.64658 255 ILE D CA 1
ATOM 8182 C C . ILE D 1 261 ? -28.23700 14.92500 -29.82200 1.000 65.48830 255 ILE D C 1
ATOM 8183 O O . ILE D 1 261 ? -27.86500 16.10400 -29.86100 1.000 70.19487 255 ILE D O 1
ATOM 8188 N N . LYS D 1 262 ? -29.53200 14.59500 -29.82800 1.000 66.08216 256 LYS D N 1
ATOM 8189 C CA . LYS D 1 262 ? -30.55400 15.63800 -29.84500 1.000 70.13703 256 LYS D CA 1
ATOM 8190 C C . LYS D 1 262 ? -30.45900 16.53000 -28.61200 1.000 72.69662 256 LYS D C 1
ATOM 8191 O O . LYS D 1 262 ? -30.81000 17.71400 -28.67700 1.000 74.22314 256 LYS D O 1
ATOM 8193 N N . GLU D 1 263 ? -29.98100 15.98400 -27.48600 1.000 73.13950 257 GLU D N 1
ATOM 8194 C CA . GLU D 1 263 ? -29.76600 16.77700 -26.27800 1.000 73.65958 257 GLU D CA 1
ATOM 8195 C C . GLU D 1 263 ? -28.60900 17.75900 -26.42500 1.000 74.58678 257 GLU D C 1
ATOM 8196 O O . GLU D 1 263 ? -28.50100 18.69200 -25.62300 1.000 77.38883 257 GLU D O 1
ATOM 8198 N N . PHE D 1 264 ? -27.74900 17.57300 -27.42200 1.000 73.02717 258 PHE D N 1
ATOM 8199 C CA . PHE D 1 264 ? -26.66100 18.50900 -27.68700 1.000 73.16982 258 PHE D CA 1
ATOM 8200 C C . PHE D 1 264 ? -27.03700 19.46100 -28.82000 1.000 71.47877 258 PHE D C 1
ATOM 8201 O O . PHE D 1 264 ? -27.87100 19.13700 -29.66600 1.000 66.22136 258 PHE D O 1
ATOM 8209 N N . MET E 1 7 ? 14.02800 -4.71600 -56.77500 1.000 77.18881 1 MET E N 1
ATOM 8210 C CA . MET E 1 7 ? 13.26800 -5.94700 -56.96000 1.000 76.26599 1 MET E CA 1
ATOM 8211 C C . MET E 1 7 ? 12.51900 -6.35200 -55.69600 1.000 74.03671 1 MET E C 1
ATOM 8212 O O . MET E 1 7 ? 12.92000 -6.00300 -54.58600 1.000 74.04044 1 MET E O 1
ATOM 8217 N N . SER E 1 8 ? 11.42600 -7.09100 -55.88100 1.000 71.14321 2 SER E N 1
ATOM 8218 C CA . SER E 1 8 ? 10.64200 -7.65000 -54.78400 1.000 66.26716 2 SER E CA 1
ATOM 8219 C C . SER E 1 8 ? 11.07700 -9.09800 -54.59400 1.000 62.27475 2 SER E C 1
ATOM 8220 O O . SER E 1 8 ? 10.86000 -9.93700 -55.47400 1.000 61.65078 2 SER E O 1
ATOM 8222 N N . LYS E 1 9 ? 11.71500 -9.38400 -53.46500 1.000 61.64329 3 LYS E N 1
ATOM 8223 C CA . LYS E 1 9 ? 12.24900 -10.70900 -53.19800 1.000 61.62151 3 LYS E CA 1
ATOM 8224 C C . LYS E 1 9 ? 11.66600 -11.29800 -51.92000 1.000 57.95735 3 LYS E C 1
ATOM 8225 O O . LYS E 1 9 ? 11.32200 -10.58100 -50.97700 1.000 59.63040 3 LYS E O 1
ATOM 8231 N N . ILE E 1 10 ? 11.56400 -12.62400 -51.90500 1.000 52.46877 4 ILE E N 1
ATOM 8232 C CA . ILE E 1 10 ? 11.06700 -13.37800 -50.76300 1.000 51.51347 4 ILE E CA 1
ATOM 8233 C C . ILE E 1 10 ? 12.05600 -14.49900 -50.49200 1.000 51.41837 4 ILE E C 1
ATOM 8234 O O . ILE E 1 10 ? 12.59900 -15.09700 -51.42700 1.000 51.56344 4 ILE E O 1
ATOM 8239 N N . ALA E 1 11 ? 12.28000 -14.79600 -49.21800 1.000 50.43388 5 ALA E N 1
ATOM 8240 C CA . ALA E 1 11 ? 13.18500 -15.86100 -48.82100 1.000 48.88388 5 ALA E CA 1
ATOM 8241 C C . ALA E 1 11 ? 12.38500 -16.94800 -48.12500 1.000 46.23692 5 ALA E C 1
ATOM 8242 O O . ALA E 1 11 ? 11.54100 -16.65300 -47.27200 1.000 47.22260 5 ALA E O 1
ATOM 8244 N N . ALA E 1 12 ? 12.65800 -18.19600 -48.48600 1.000 41.97385 6 ALA E N 1
ATOM 8245 C CA . ALA E 1 12 ? 12.05500 -19.35800 -47.85300 1.000 40.02919 6 ALA E CA 1
ATOM 8246 C C . ALA E 1 12 ? 13.15100 -20.11600 -47.11900 1.000 39.33235 6 ALA E C 1
ATOM 8247 O O . ALA E 1 12 ? 14.19500 -20.41900 -47.70500 1.000 40.47383 6 ALA E O 1
ATOM 8249 N N . LEU E 1 13 ? 12.91400 -20.42000 -45.84400 1.000 39.51847 7 LEU E N 1
ATOM 8250 C CA . LEU E 1 13 ? 13.89500 -21.07600 -44.98700 1.000 41.76983 7 LEU E CA 1
ATOM 8251 C C . LEU E 1 13 ? 13.46700 -22.52800 -44.78700 1.000 40.76178 7 LEU E C 1
ATOM 8252 O O . LEU E 1 13 ? 12.34800 -22.79300 -44.33900 1.000 40.13241 7 LEU E O 1
ATOM 8257 N N . GLN E 1 14 ? 14.33600 -23.46600 -45.16600 1.000 41.11705 8 GLN E N 1
ATOM 8258 C CA . GLN E 1 14 ? 14.06300 -24.89300 -44.98600 1.000 37.43087 8 GLN E CA 1
ATOM 8259 C C . GLN E 1 14 ? 14.73200 -25.30800 -43.69200 1.000 37.68211 8 GLN E C 1
ATOM 8260 O O . GLN E 1 14 ? 15.95600 -25.32300 -43.58200 1.000 37.29352 8 GLN E O 1
ATOM 8266 N N . PHE E 1 15 ? 13.91600 -25.61700 -42.70900 1.000 36.85146 9 PHE E N 1
ATOM 8267 C CA . PHE E 1 15 ? 14.37300 -25.83000 -41.35100 1.000 36.01740 9 PHE E CA 1
ATOM 8268 C C . PHE E 1 15 ? 13.84600 -27.15500 -40.84600 1.000 36.48526 9 PHE E C 1
ATOM 8269 O O . PHE E 1 15 ? 12.84100 -27.66800 -41.35100 1.000 42.97345 9 PHE E O 1
ATOM 8277 N N . PRO E 1 16 ? 14.48400 -27.72500 -39.83600 1.000 36.36902 10 PRO E N 1
ATOM 8278 C CA . PRO E 1 16 ? 13.78100 -28.74300 -39.04700 1.000 38.42558 10 PRO E CA 1
ATOM 8279 C C . PRO E 1 16 ? 13.05700 -28.03700 -37.91100 1.000 41.86680 10 PRO E C 1
ATOM 8280 O O . PRO E 1 16 ? 12.76200 -26.84600 -38.06000 1.000 42.37928 10 PRO E O 1
ATOM 8284 N N . THR E 1 17 ? 12.72400 -28.73900 -36.83500 1.000 42.18916 11 THR E N 1
ATOM 8285 C CA . THR E 1 17 ? 12.21800 -28.04300 -35.67700 1.000 36.95839 11 THR E CA 1
ATOM 8286 C C . THR E 1 17 ? 13.33200 -27.20900 -35.09400 1.000 37.51561 11 THR E C 1
ATOM 8287 O O . THR E 1 17 ? 14.47000 -27.67100 -34.98000 1.000 41.69348 11 THR E O 1
ATOM 8291 N N . LEU E 1 18 ? 13.00800 -25.96600 -34.76700 1.000 34.29225 12 LEU E N 1
ATOM 8292 C CA . LEU E 1 18 ? 13.98000 -25.05600 -34.19800 1.000 35.76571 12 LEU E CA 1
ATOM 8293 C C . LEU E 1 18 ? 14.20700 -25.38100 -32.73200 1.000 41.11125 12 LEU E C 1
ATOM 8294 O O . LEU E 1 18 ? 13.28100 -25.76400 -32.00600 1.000 46.27060 12 LEU E O 1
ATOM 8299 N N . ALA E 1 19 ? 15.45300 -25.20200 -32.29800 1.000 40.26888 13 ALA E N 1
ATOM 8300 C CA . ALA E 1 19 ? 15.80600 -25.40400 -30.90300 1.000 39.55305 13 ALA E CA 1
ATOM 8301 C C . ALA E 1 19 ? 15.32000 -24.23400 -30.04500 1.000 41.25706 13 ALA E C 1
ATOM 8302 O O . ALA E 1 19 ? 14.84800 -23.20800 -30.54200 1.000 41.92970 13 ALA E O 1
ATOM 8304 N N . LEU E 1 20 ? 15.43100 -24.40900 -28.72300 1.000 44.32052 14 LEU E N 1
ATOM 8305 C CA . LEU E 1 20 ? 15.00400 -23.36600 -27.79200 1.000 44.76987 14 LEU E CA 1
ATOM 8306 C C . LEU E 1 20 ? 15.86300 -22.11400 -27.93200 1.000 49.00215 14 LEU E C 1
ATOM 8307 O O . LEU E 1 20 ? 15.36400 -20.99100 -27.79900 1.000 47.94364 14 LEU E O 1
ATOM 8312 N N . SER E 1 21 ? 17.15500 -22.29000 -28.19500 1.000 58.61940 15 SER E N 1
ATOM 8313 C CA . SER E 1 21 ? 18.02700 -21.15900 -28.48500 1.000 64.80309 15 SER E CA 1
ATOM 8314 C C . SER E 1 21 ? 17.61100 -20.52000 -29.80500 1.000 69.26053 15 SER E C 1
ATOM 8315 O O . SER E 1 21 ? 17.58400 -21.18300 -30.84700 1.000 71.52598 15 SER E O 1
ATOM 8317 N N . GLU E 1 22 ? 17.28800 -19.23000 -29.75900 1.000 73.15994 16 GLU E N 1
ATOM 8318 C CA . GLU E 1 22 ? 16.76400 -18.51200 -30.91500 1.000 75.43732 16 GLU E CA 1
ATOM 8319 C C . GLU E 1 22 ? 17.83400 -18.12300 -31.92800 1.000 79.77983 16 GLU E C 1
ATOM 8320 O O . GLU E 1 22 ? 17.50800 -17.45000 -32.91400 1.000 80.77816 16 GLU E O 1
ATOM 8326 N N . SER E 1 23 ? 19.08900 -18.53700 -31.72600 1.000 77.32740 17 SER E N 1
ATOM 8327 C CA . SER E 1 23 ? 20.19900 -17.94400 -32.46800 1.000 74.33390 17 SER E CA 1
ATOM 8328 C C . SER E 1 23 ? 20.14900 -18.28900 -33.95200 1.000 66.49337 17 SER E C 1
ATOM 8329 O O . SER E 1 23 ? 20.51500 -17.46100 -34.79400 1.000 65.33564 17 SER E O 1
ATOM 8332 N N . ARG E 1 24 ? 19.70800 -19.50200 -34.29800 1.000 63.66731 18 ARG E N 1
ATOM 8333 C CA . ARG E 1 24 ? 19.74800 -19.92000 -35.69800 1.000 65.09019 18 ARG E CA 1
ATOM 8334 C C . ARG E 1 24 ? 18.81000 -19.09100 -36.56800 1.000 59.84067 18 ARG E C 1
ATOM 8335 O O . ARG E 1 24 ? 19.11400 -18.83900 -37.74000 1.000 54.68960 18 ARG E O 1
ATOM 8343 N N . LEU E 1 25 ? 17.67300 -18.66100 -36.01800 1.000 58.49578 19 LEU E N 1
ATOM 8344 C CA . LEU E 1 25 ? 16.72100 -17.88100 -36.80100 1.000 51.97756 19 LEU E CA 1
ATOM 8345 C C . LEU E 1 25 ? 17.25400 -16.48200 -37.08600 1.000 53.37332 19 LEU E C 1
ATOM 8346 O O . LEU E 1 25 ? 17.02400 -15.93400 -38.16900 1.000 55.31587 19 LEU E O 1
ATOM 8351 N N . ASP E 1 26 ? 17.97100 -15.89200 -36.12700 1.000 53.79693 20 ASP E N 1
ATOM 8352 C CA . ASP E 1 26 ? 18.52300 -14.55400 -36.32200 1.000 55.00158 20 ASP E CA 1
ATOM 8353 C C . ASP E 1 26 ? 19.50500 -14.52200 -37.48800 1.000 56.72929 20 ASP E C 1
ATOM 8354 O O . ASP E 1 26 ? 19.52100 -13.56200 -38.26900 1.000 58.21674 20 ASP E O 1
ATOM 8359 N N . TYR E 1 27 ? 20.32600 -15.56600 -37.62700 1.000 56.00802 21 TYR E N 1
ATOM 8360 C CA . TYR E 1 27 ? 21.35800 -15.57000 -38.65900 1.000 57.05819 21 TYR E CA 1
ATOM 8361 C C . TYR E 1 27 ? 20.74700 -15.56500 -40.05400 1.000 59.97811 21 TYR E C 1
ATOM 8362 O O . TYR E 1 27 ? 21.20200 -14.82400 -40.93600 1.000 64.54141 21 TYR E O 1
ATOM 8371 N N . TYR E 1 28 ? 19.71600 -16.38100 -40.27600 1.000 56.59245 22 TYR E N 1
ATOM 8372 C CA . TYR E 1 28 ? 19.08900 -16.42000 -41.59300 1.000 55.44753 22 TYR E CA 1
ATOM 8373 C C . TYR E 1 28 ? 18.33400 -15.12800 -41.88100 1.000 54.54439 22 TYR E C 1
ATOM 8374 O O . TYR E 1 28 ? 18.32200 -14.65200 -43.02100 1.000 48.74978 22 TYR E O 1
ATOM 8383 N N . LEU E 1 29 ? 17.70400 -14.54400 -40.85800 1.000 54.98967 23 LEU E N 1
ATOM 8384 C CA . LEU E 1 29 ? 16.98200 -13.29300 -41.05900 1.000 55.12692 23 LEU E CA 1
ATOM 8385 C C . LEU E 1 29 ? 17.92800 -12.17200 -41.47200 1.000 59.93951 23 LEU E C 1
ATOM 8386 O O . LEU E 1 29 ? 17.56500 -11.31200 -42.28200 1.000 61.82826 23 LEU E O 1
ATOM 8391 N N . LYS E 1 30 ? 19.14600 -12.16100 -40.92200 1.000 63.40106 24 LYS E N 1
ATOM 8392 C CA . LYS E 1 30 ? 20.13600 -11.17800 -41.35500 1.000 68.09649 24 LYS E CA 1
ATOM 8393 C C . LYS E 1 30 ? 20.57900 -11.44500 -42.78700 1.000 68.73700 24 LYS E C 1
ATOM 8394 O O . LYS E 1 30 ? 20.74200 -10.50900 -43.57800 1.000 69.91991 24 LYS E O 1
ATOM 8396 N N . ALA E 1 31 ? 20.77600 -12.71800 -43.13800 1.000 69.44438 25 ALA E N 1
ATOM 8397 C CA . ALA E 1 31 ? 21.12000 -13.06400 -44.51300 1.000 68.32586 25 ALA E CA 1
ATOM 8398 C C . ALA E 1 31 ? 19.98400 -12.71600 -45.46500 1.000 63.15064 25 ALA E C 1
ATOM 8399 O O . ALA E 1 31 ? 20.22400 -12.28600 -46.59900 1.000 66.01637 25 ALA E O 1
ATOM 8401 N N . SER E 1 32 ? 18.73900 -12.91100 -45.02600 1.000 56.36081 26 SER E N 1
ATOM 8402 C CA . SER E 1 32 ? 17.59600 -12.55600 -45.85900 1.000 58.62167 26 SER E CA 1
ATOM 8403 C C . SER E 1 32 ? 17.55600 -11.05500 -46.11800 1.000 62.25974 26 SER E C 1
ATOM 8404 O O . SER E 1 32 ? 17.42500 -10.61400 -47.26600 1.000 68.49861 26 SER E O 1
ATOM 8407 N N . LYS E 1 33 ? 17.67700 -10.25300 -45.05800 1.000 59.05626 27 LYS E N 1
ATOM 8408 C CA . LYS E 1 33 ? 17.63500 -8.80100 -45.21200 1.000 60.03754 27 LYS E CA 1
ATOM 8409 C C . LYS E 1 33 ? 18.78900 -8.29400 -46.07100 1.000 62.11452 27 LYS E C 1
ATOM 8410 O O . LYS E 1 33 ? 18.61700 -7.36200 -46.86400 1.000 65.38862 27 LYS E O 1
ATOM 8416 N N . ASP E 1 34 ? 19.97300 -8.89300 -45.92400 1.000 62.86472 28 ASP E N 1
ATOM 8417 C CA . ASP E 1 34 ? 21.14200 -8.44600 -46.68100 1.000 68.08395 28 ASP E CA 1
ATOM 8418 C C . ASP E 1 34 ? 20.97100 -8.61700 -48.18700 1.000 69.53760 28 ASP E C 1
ATOM 8419 O O . ASP E 1 34 ? 21.52600 -7.82900 -48.96200 1.000 72.13404 28 ASP E O 1
ATOM 8424 N N . ASN E 1 35 ? 20.24100 -9.63900 -48.62500 1.000 69.18249 29 ASN E N 1
ATOM 8425 C CA . ASN E 1 35 ? 20.01800 -9.87200 -50.04800 1.000 72.20473 29 ASN E CA 1
ATOM 8426 C C . ASN E 1 35 ? 18.82000 -9.10600 -50.60400 1.000 69.93928 29 ASN E C 1
ATOM 8427 O O . ASN E 1 35 ? 18.44800 -9.32000 -51.76300 1.000 68.10532 29 ASN E O 1
ATOM 8432 N N . GLY E 1 36 ? 18.20600 -8.23100 -49.81000 1.000 76.87940 30 GLY E N 1
ATOM 8433 C CA . GLY E 1 36 ? 17.09400 -7.43400 -50.28400 1.000 77.92978 30 GLY E CA 1
ATOM 8434 C C . GLY E 1 36 ? 15.73900 -8.08200 -50.13400 1.000 75.56074 30 GLY E C 1
ATOM 8435 O O . GLY E 1 36 ? 14.82800 -7.78500 -50.91500 1.000 81.09362 30 GLY E O 1
ATOM 8436 N N . VAL E 1 37 ? 15.57900 -8.96600 -49.15700 1.000 67.64571 31 VAL E N 1
ATOM 8437 C CA . VAL E 1 37 ? 14.32500 -9.66400 -48.90000 1.000 63.59600 31 VAL E CA 1
ATOM 8438 C C . VAL E 1 37 ? 13.60700 -8.98500 -47.74100 1.000 62.93483 31 VAL E C 1
ATOM 8439 O O . VAL E 1 37 ? 14.21600 -8.71900 -46.69800 1.000 63.71537 31 VAL E O 1
ATOM 8443 N N . ASN E 1 38 ? 12.31700 -8.69200 -47.91400 1.000 64.51901 32 ASN E N 1
ATOM 8444 C CA . ASN E 1 38 ? 11.52200 -8.11600 -46.83600 1.000 64.46177 32 ASN E CA 1
ATOM 8445 C C . ASN E 1 38 ? 10.42500 -9.05600 -46.35600 1.000 61.29002 32 ASN E C 1
ATOM 8446 O O . ASN E 1 38 ? 9.60700 -8.65800 -45.52000 1.000 59.86748 32 ASN E O 1
ATOM 8451 N N . LEU E 1 39 ? 10.37600 -10.28500 -46.86700 1.000 60.48203 33 LEU E N 1
ATOM 8452 C CA . LEU E 1 39 ? 9.38400 -11.26800 -46.45000 1.000 57.62309 33 LEU E CA 1
ATOM 8453 C C . LEU E 1 39 ? 10.03200 -12.64000 -46.39000 1.000 59.29706 33 LEU E C 1
ATOM 8454 O O . LEU E 1 39 ? 10.64000 -13.08400 -47.36800 1.000 62.48084 33 LEU E O 1
ATOM 8459 N N . VAL E 1 40 ? 9.87900 -13.31600 -45.25400 1.000 56.63678 34 VAL E N 1
ATOM 8460 C CA . VAL E 1 40 ? 10.48000 -14.62200 -45.02000 1.000 53.71428 34 VAL E CA 1
ATOM 8461 C C . VAL E 1 40 ? 9.38000 -15.60500 -44.65200 1.000 47.05672 34 VAL E C 1
ATOM 8462 O O . VAL E 1 40 ? 8.47100 -15.27500 -43.88300 1.000 45.62376 34 VAL E O 1
ATOM 8466 N N . VAL E 1 41 ? 9.47100 -16.81800 -45.19500 1.000 45.95663 35 VAL E N 1
ATOM 8467 C CA . VAL E 1 41 ? 8.47500 -17.85900 -44.98300 1.000 42.71665 35 VAL E CA 1
ATOM 8468 C C . VAL E 1 41 ? 9.14200 -19.06600 -44.34100 1.000 38.03019 35 VAL E C 1
ATOM 8469 O O . VAL E 1 41 ? 10.24800 -19.46100 -44.72500 1.000 36.73024 35 VAL E O 1
ATOM 8473 N N . LEU E 1 42 ? 8.46200 -19.64600 -43.35900 1.000 37.85063 36 LEU E N 1
ATOM 8474 C CA . LEU E 1 42 ? 8.89700 -20.85900 -42.69100 1.000 36.03663 36 LEU E CA 1
ATOM 8475 C C . LEU E 1 42 ? 7.91200 -21.97900 -42.99900 1.000 39.82048 36 LEU E C 1
ATOM 8476 O O . LEU E 1 42 ? 6.75400 -21.73700 -43.35400 1.000 43.90361 36 LEU E O 1
ATOM 8481 N N . GLY E 1 43 ? 8.39000 -23.21700 -42.87800 1.000 38.62690 37 GLY E N 1
ATOM 8482 C CA . GLY E 1 43 ? 7.55200 -24.37400 -43.10000 1.000 34.55907 37 GLY E CA 1
ATOM 8483 C C . GLY E 1 43 ? 6.73400 -24.72900 -41.86900 1.000 31.95011 37 GLY E C 1
ATOM 8484 O O . GLY E 1 43 ? 6.83600 -24.11000 -40.81000 1.000 31.48744 37 GLY E O 1
ATOM 8485 N N . GLU E 1 44 ? 5.90800 -25.76100 -42.02200 1.000 31.76349 38 GLU E N 1
ATOM 8486 C CA . GLU E 1 44 ? 5.09400 -26.24000 -40.91100 1.000 31.86930 38 GLU E CA 1
ATOM 8487 C C . GLU E 1 44 ? 5.96600 -26.91600 -39.85800 1.000 30.46035 38 GLU E C 1
ATOM 8488 O O . GLU E 1 44 ? 6.93500 -27.61000 -40.18200 1.000 29.70411 38 GLU E O 1
ATOM 8494 N N . TYR E 1 45 ? 5.61500 -26.70800 -38.58900 1.000 29.61195 39 TYR E N 1
ATOM 8495 C CA . TYR E 1 45 ? 6.30400 -27.34000 -37.46000 1.000 34.90197 39 TYR E CA 1
ATOM 8496 C C . TYR E 1 45 ? 7.80600 -27.07000 -37.48700 1.000 36.21664 39 TYR E C 1
ATOM 8497 O O . TYR E 1 45 ? 8.62800 -27.96100 -37.26100 1.000 39.08905 39 TYR E O 1
ATOM 8506 N N . VAL E 1 46 ? 8.16300 -25.81900 -37.75300 1.000 35.85119 40 VAL E N 1
ATOM 8507 C CA . VAL E 1 46 ? 9.53500 -25.34900 -37.62700 1.000 28.76750 40 VAL E CA 1
ATOM 8508 C C . VAL E 1 46 ? 9.73500 -24.59900 -36.31900 1.000 28.67001 40 VAL E C 1
ATOM 8509 O O . VAL E 1 46 ? 10.74600 -24.77900 -35.63900 1.000 30.46120 40 VAL E O 1
ATOM 8513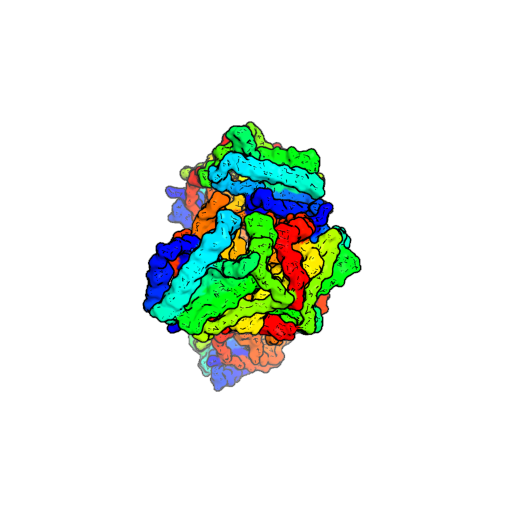 N N . ILE E 1 47 ? 8.75000 -23.78100 -35.94800 1.000 31.57156 41 ILE E N 1
ATOM 8514 C CA . ILE E 1 47 ? 8.73200 -23.15900 -34.63200 1.000 36.89197 41 ILE E CA 1
ATOM 8515 C C . ILE E 1 47 ? 8.46300 -24.20100 -33.55000 1.000 41.53285 41 ILE E C 1
ATOM 8516 O O . ILE E 1 47 ? 9.03600 -24.13700 -32.45400 1.000 44.12098 41 ILE E O 1
ATOM 8521 N N . ASN E 1 48 ? 7.63700 -25.19700 -33.85100 1.000 41.18833 42 ASN E N 1
ATOM 8522 C CA . ASN E 1 48 ? 7.21300 -26.21000 -32.89700 1.000 39.67525 42 ASN E CA 1
ATOM 8523 C C . ASN E 1 48 ? 7.80500 -27.56600 -33.24800 1.000 33.35969 42 ASN E C 1
ATOM 8524 O O . ASN E 1 48 ? 8.39900 -27.76400 -34.30800 1.000 35.46849 42 ASN E O 1
ATOM 8529 N N . SER E 1 49 ? 7.61900 -28.51300 -32.34000 1.000 31.18897 43 SER E N 1
ATOM 8530 C CA . SER E 1 49 ? 7.96600 -29.88400 -32.65400 1.000 34.26876 43 SER E CA 1
ATOM 8531 C C . SER E 1 49 ? 6.89900 -30.45800 -33.58200 1.000 32.12962 43 SER E C 1
ATOM 8532 O O . SER E 1 49 ? 5.77900 -29.94500 -33.66400 1.000 30.89867 43 SER E O 1
ATOM 8535 N N . PHE E 1 50 ? 7.26300 -31.50900 -34.31600 1.000 29.83873 44 PHE E N 1
ATOM 8536 C CA . PHE E 1 50 ? 6.31200 -32.07700 -35.26300 1.000 28.87652 44 PHE E CA 1
ATOM 8537 C C . PHE E 1 50 ? 5.08700 -32.64900 -34.55200 1.000 33.53564 44 PHE E C 1
ATOM 8538 O O . PHE E 1 50 ? 5.13900 -33.04500 -33.38500 1.000 39.70924 44 PHE E O 1
ATOM 8546 N N . PHE E 1 51 ? 3.98200 -32.71200 -35.30100 1.000 31.30506 45 PHE E N 1
ATOM 8547 C CA . PHE E 1 51 ? 2.67700 -33.07300 -34.75400 1.000 32.51971 45 PHE E CA 1
ATOM 8548 C C . PHE E 1 51 ? 2.71800 -34.37300 -33.95000 1.000 34.97743 45 PHE E C 1
ATOM 8549 O O . PHE E 1 51 ? 2.16800 -34.44500 -32.84500 1.000 33.98771 45 PHE E O 1
ATOM 8557 N N . THR E 1 52 ? 3.35000 -35.42000 -34.49100 1.000 37.02689 46 THR E N 1
ATOM 8558 C CA . THR E 1 52 ? 3.36300 -36.69600 -33.77700 1.000 40.82057 46 THR E CA 1
ATOM 8559 C C . THR E 1 52 ? 4.16700 -36.61300 -32.48400 1.000 44.60483 46 THR E C 1
ATOM 8560 O O . THR E 1 52 ? 3.84900 -37.31200 -31.51500 1.000 50.26003 46 THR E O 1
ATOM 8564 N N . GLU E 1 53 ? 5.20400 -35.77100 -32.44400 1.000 41.57769 47 GLU E N 1
ATOM 8565 C CA . GLU E 1 53 ? 5.88500 -35.52200 -31.17900 1.000 36.75407 47 GLU E CA 1
ATOM 8566 C C . GLU E 1 53 ? 5.03900 -34.64800 -30.26200 1.000 37.31344 47 GLU E C 1
ATOM 8567 O O . GLU E 1 53 ? 5.08400 -34.81500 -29.03900 1.000 40.35978 47 GLU E O 1
ATOM 8569 N N . LEU E 1 54 ? 4.24800 -33.73300 -30.83700 1.000 35.26206 48 LEU E N 1
ATOM 8570 C CA . LEU E 1 54 ? 3.40500 -32.84600 -30.04100 1.000 37.75593 48 LEU E CA 1
ATOM 8571 C C . LEU E 1 54 ? 2.33700 -33.60700 -29.26500 1.000 42.36408 48 LEU E C 1
ATOM 8572 O O . LEU E 1 54 ? 1.88800 -33.13600 -28.21400 1.000 49.20697 48 LEU E O 1
ATOM 8577 N N . LEU E 1 55 ? 1.89800 -34.76300 -29.76800 1.000 42.94086 49 LEU E N 1
ATOM 8578 C CA . LEU E 1 55 ? 0.88600 -35.52700 -29.04900 1.000 47.32837 49 LEU E CA 1
ATOM 8579 C C . LEU E 1 55 ? 1.42400 -35.98900 -27.70500 1.000 61.06098 49 LEU E C 1
ATOM 8580 O O . LEU E 1 55 ? 0.70400 -35.99100 -26.70000 1.000 69.29265 49 LEU E O 1
ATOM 8585 N N . HIS E 1 56 ? 2.70300 -36.36100 -27.67200 1.000 65.54152 50 HIS E N 1
ATOM 8586 C CA . HIS E 1 56 ? 3.37900 -36.87300 -26.48800 1.000 68.42279 50 HIS E CA 1
ATOM 8587 C C . HIS E 1 56 ? 4.21900 -35.81400 -25.78200 1.000 63.68078 50 HIS E C 1
ATOM 8588 O O . HIS E 1 56 ? 5.25100 -36.14000 -25.18600 1.000 70.49809 50 HIS E O 1
ATOM 8595 N N . MET E 1 57 ? 3.80600 -34.55000 -25.84800 1.000 54.58578 51 MET E N 1
ATOM 8596 C CA . MET E 1 57 ? 4.50100 -33.46000 -25.18500 1.000 52.32867 51 MET E CA 1
ATOM 8597 C C . MET E 1 57 ? 3.56200 -32.77400 -24.20600 1.000 57.46374 51 MET E C 1
ATOM 8598 O O . MET E 1 57 ? 2.36600 -32.64000 -24.48800 1.000 62.98633 51 MET E O 1
ATOM 8603 N N . PRO E 1 58 ? 4.06300 -32.33100 -23.05500 1.000 58.18795 52 PRO E N 1
ATOM 8604 C CA . PRO E 1 58 ? 3.18100 -31.68700 -22.08000 1.000 60.22337 52 PRO E CA 1
ATOM 8605 C C . PRO E 1 58 ? 2.66500 -30.36100 -22.60500 1.000 60.69925 52 PRO E C 1
ATOM 8606 O O . PRO E 1 58 ? 3.33200 -29.66800 -23.37600 1.000 59.27725 52 PRO E O 1
ATOM 8610 N N . LYS E 1 59 ? 1.44600 -30.01900 -22.18100 1.000 52.32389 53 LYS E N 1
ATOM 8611 C CA . LYS E 1 59 ? 0.83400 -28.76900 -22.61800 1.000 50.74436 53 LYS E CA 1
ATOM 8612 C C . LYS E 1 59 ? 1.71500 -27.57900 -22.25700 1.000 56.25080 53 LYS E C 1
ATOM 8613 O O . LYS E 1 59 ? 1.87100 -26.64700 -23.05400 1.000 58.47901 53 LYS E O 1
ATOM 8616 N N . ASN E 1 60 ? 2.29200 -27.59400 -21.05000 1.000 58.84854 54 ASN E N 1
ATOM 8617 C CA . ASN E 1 60 ? 3.12900 -26.48400 -20.60500 1.000 56.95207 54 ASN E CA 1
ATOM 8618 C C . ASN E 1 60 ? 4.38100 -26.33300 -21.46500 1.000 51.52175 54 ASN E C 1
ATOM 8619 O O . ASN E 1 60 ? 4.81700 -25.20900 -21.74100 1.000 49.02565 54 ASN E O 1
ATOM 8624 N N . MET E 1 61 ? 4.98300 -27.44900 -21.88800 1.000 51.55693 55 MET E N 1
ATOM 8625 C CA . MET E 1 61 ? 6.19400 -27.36400 -22.70300 1.000 50.60780 55 MET E CA 1
ATOM 8626 C C . MET E 1 61 ? 5.90000 -26.81500 -24.09500 1.000 49.76825 55 MET E C 1
ATOM 8627 O O . MET E 1 61 ? 6.72000 -26.08100 -24.66200 1.000 49.88118 55 MET E O 1
ATOM 8632 N N . ILE E 1 62 ? 4.74600 -27.16700 -24.67100 1.000 49.96933 56 ILE E N 1
ATOM 8633 C CA . ILE E 1 62 ? 4.37800 -26.61100 -25.97100 1.000 44.45256 56 ILE E CA 1
ATOM 8634 C C . ILE E 1 62 ? 4.17800 -25.10700 -25.84900 1.000 46.20039 56 ILE E C 1
ATOM 8635 O O . ILE E 1 62 ? 4.52200 -24.34200 -26.75900 1.000 41.68712 56 ILE E O 1
ATOM 8640 N N . LYS E 1 63 ? 3.60800 -24.66200 -24.72700 1.000 49.04123 57 LYS E N 1
ATOM 8641 C CA . LYS E 1 63 ? 3.49500 -23.23300 -24.45800 1.000 45.04548 57 LYS E CA 1
ATOM 8642 C C . LYS E 1 63 ? 4.87500 -22.58200 -24.42000 1.000 45.95010 57 LYS E C 1
ATOM 8643 O O . LYS E 1 63 ? 5.09600 -21.53100 -25.02900 1.000 49.44931 57 LYS E O 1
ATOM 8649 N N . GLU E 1 64 ? 5.82400 -23.21300 -23.72100 1.000 45.92048 58 GLU E N 1
ATOM 8650 C CA . GLU E 1 64 ? 7.18000 -22.67400 -23.62600 1.000 49.89603 58 GLU E CA 1
ATOM 8651 C C . GLU E 1 64 ? 7.86700 -22.60100 -24.98600 1.000 48.33832 58 GLU E C 1
ATOM 8652 O O . GLU E 1 64 ? 8.57800 -21.63200 -25.28100 1.000 45.92010 58 GLU E O 1
ATOM 8658 N N . GLN E 1 65 ? 7.68500 -23.62600 -25.81800 1.000 50.72854 59 GLN E N 1
ATOM 8659 C CA . GLN E 1 65 ? 8.32000 -23.64100 -27.13300 1.000 47.72600 59 GLN E CA 1
ATOM 8660 C C . GLN E 1 65 ? 7.75400 -22.54300 -28.02700 1.000 44.54653 59 GLN E C 1
ATOM 8661 O O . GLN E 1 65 ? 8.50500 -21.84000 -28.71300 1.000 41.63871 59 GLN E O 1
ATOM 8667 N N . SER E 1 66 ? 6.42900 -22.38600 -28.02800 1.000 46.12819 60 SER E N 1
ATOM 8668 C CA . SER E 1 66 ? 5.78200 -21.40900 -28.89700 1.000 45.81032 60 SER E CA 1
ATOM 8669 C C . SER E 1 66 ? 6.07400 -19.97900 -28.45600 1.000 47.25917 60 SER E C 1
ATOM 8670 O O . SER E 1 66 ? 6.33800 -19.11300 -29.29800 1.000 49.34168 60 SER E O 1
ATOM 8673 N N . GLU E 1 67 ? 6.01500 -19.70700 -27.14600 1.000 45.93340 61 GLU E N 1
ATOM 8674 C CA . GLU E 1 67 ? 6.16100 -18.33400 -26.66300 1.000 45.50841 61 GLU E CA 1
ATOM 8675 C C . GLU E 1 67 ? 7.53600 -17.76000 -26.98500 1.000 45.03067 61 GLU E C 1
ATOM 8676 O O . GLU E 1 67 ? 7.65200 -16.58900 -27.36500 1.000 43.80613 61 GLU E O 1
ATOM 8682 N N . ALA E 1 68 ? 8.58800 -18.57100 -26.86000 1.000 46.82643 62 ALA E N 1
ATOM 8683 C CA . ALA E 1 68 ? 9.92700 -18.06800 -27.14500 1.000 48.57655 62 ALA E CA 1
ATOM 8684 C C . ALA E 1 68 ? 10.05900 -17.66900 -28.60700 1.000 52.67811 62 ALA E C 1
ATOM 8685 O O . ALA E 1 68 ? 10.63100 -16.62000 -28.92300 1.000 59.50322 62 ALA E O 1
ATOM 8687 N N . LYS E 1 69 ? 9.51800 -18.48400 -29.51200 1.000 48.43580 63 LYS E N 1
ATOM 8688 C CA . LYS E 1 69 ? 9.61300 -18.16600 -30.93100 1.000 42.93502 63 LYS E CA 1
ATOM 8689 C C . LYS E 1 69 ? 8.69800 -17.00900 -31.30800 1.000 42.61679 63 LYS E C 1
ATOM 8690 O O . LYS E 1 69 ? 9.04900 -16.20300 -32.17600 1.000 45.08806 63 LYS E O 1
ATOM 8696 N N . LYS E 1 70 ? 7.53600 -16.89900 -30.66000 1.000 42.34742 64 LYS E N 1
ATOM 8697 C CA . LYS E 1 70 ? 6.63500 -15.78400 -30.93300 1.000 43.55164 64 LYS E CA 1
ATOM 8698 C C . LYS E 1 70 ? 7.25500 -14.45600 -30.51000 1.000 51.34728 64 LYS E C 1
ATOM 8699 O O . LYS E 1 70 ? 7.15100 -13.45700 -31.23200 1.000 52.64519 64 LYS E O 1
ATOM 8705 N N . GLU E 1 71 ? 7.90500 -14.42600 -29.34300 1.000 56.57110 65 GLU E N 1
ATOM 8706 C CA . GLU E 1 71 ? 8.54600 -13.19600 -28.88700 1.000 59.43817 65 GLU E CA 1
ATOM 8707 C C . GLU E 1 71 ? 9.78500 -12.88200 -29.71700 1.000 56.32504 65 GLU E C 1
ATOM 8708 O O . GLU E 1 71 ? 10.04000 -11.71700 -30.04000 1.000 58.01258 65 GLU E O 1
ATOM 8714 N N . SER E 1 72 ? 10.57200 -13.90800 -30.06300 1.000 53.80170 66 SER E N 1
ATOM 8715 C CA . SER E 1 72 ? 11.71900 -13.69400 -30.94200 1.000 52.52010 66 SER E CA 1
ATOM 8716 C C . SER E 1 72 ? 11.27200 -13.18300 -32.30300 1.000 48.05867 66 SER E C 1
ATOM 8717 O O . SER E 1 72 ? 11.92500 -12.31400 -32.89000 1.000 48.19310 66 SER E O 1
ATOM 8720 N N . LEU E 1 73 ? 10.16700 -13.71500 -32.82800 1.000 44.64056 67 LEU E N 1
ATOM 8721 C CA . LEU E 1 73 ? 9.67100 -13.22600 -34.10900 1.000 47.35423 67 LEU E CA 1
ATOM 8722 C C . LEU E 1 73 ? 9.24000 -11.76700 -34.01000 1.000 51.67450 67 LEU E C 1
ATOM 8723 O O . LEU E 1 73 ? 9.52500 -10.97100 -34.91100 1.000 57.72381 67 LEU E O 1
ATOM 8728 N N . ILE E 1 74 ? 8.57300 -11.39000 -32.91500 1.000 50.84528 68 ILE E N 1
ATOM 8729 C CA . ILE E 1 74 ? 8.16000 -9.99800 -32.74700 1.000 56.26145 68 ILE E CA 1
ATOM 8730 C C . ILE E 1 74 ? 9.37400 -9.08900 -32.59200 1.000 61.03614 68 ILE E C 1
ATOM 8731 O O . ILE E 1 74 ? 9.43200 -8.00400 -33.18400 1.000 65.41074 68 ILE E O 1
ATOM 8736 N N . LYS E 1 75 ? 10.36800 -9.51400 -31.80900 1.000 58.19327 69 LYS E N 1
ATOM 8737 C CA . LYS E 1 75 ? 11.56400 -8.69500 -31.63600 1.000 54.30912 69 LYS E CA 1
ATOM 8738 C C . LYS E 1 75 ? 12.38600 -8.63600 -32.91900 1.000 52.69411 69 LYS E C 1
ATOM 8739 O O . LYS E 1 75 ? 12.84800 -7.56300 -33.32400 1.000 50.88997 69 LYS E O 1
ATOM 8741 N N . LEU E 1 76 ? 12.58000 -9.78200 -33.57400 1.000 56.32311 70 LEU E N 1
ATOM 8742 C CA . LEU E 1 76 ? 13.38200 -9.81800 -34.79400 1.000 60.41878 70 LEU E CA 1
ATOM 8743 C C . LEU E 1 76 ? 12.69700 -9.11400 -35.96200 1.000 60.58179 70 LEU E C 1
ATOM 8744 O O . LEU E 1 76 ? 13.38100 -8.61800 -36.86500 1.000 62.48282 70 LEU E O 1
ATOM 8749 N N . ALA E 1 77 ? 11.36200 -9.10100 -35.99400 1.000 56.45415 71 ALA E N 1
ATOM 8750 C CA . ALA E 1 77 ? 10.66400 -8.38600 -37.06000 1.000 54.18469 71 ALA E CA 1
ATOM 8751 C C . ALA E 1 77 ? 10.95000 -6.89100 -37.00100 1.000 58.19138 71 ALA E C 1
ATOM 8752 O O . ALA E 1 77 ? 11.16400 -6.25100 -38.03600 1.000 61.97068 71 ALA E O 1
ATOM 8754 N N . LYS E 1 78 ? 10.94900 -6.31200 -35.79700 1.000 58.26955 72 LYS E N 1
ATOM 8755 C CA . LYS E 1 78 ? 11.31400 -4.90600 -35.65800 1.000 61.27583 72 LYS E CA 1
ATOM 8756 C C . LYS E 1 78 ? 12.79500 -4.69000 -35.94100 1.000 62.39410 72 LYS E C 1
ATOM 8757 O O . LYS E 1 78 ? 13.18100 -3.65600 -36.49600 1.000 71.26038 72 LYS E O 1
ATOM 8763 N N . LYS E 1 79 ? 13.64000 -5.65500 -35.56800 1.000 58.08002 73 LYS E N 1
ATOM 8764 C CA . LYS E 1 79 ? 15.08300 -5.48000 -35.71700 1.000 61.18763 73 LYS E CA 1
ATOM 8765 C C . LYS E 1 79 ? 15.47700 -5.33300 -37.18100 1.000 61.06729 73 LYS E C 1
ATOM 8766 O O . LYS E 1 79 ? 16.30000 -4.47800 -37.52700 1.000 66.52795 73 LYS E O 1
ATOM 8772 N N . TYR E 1 80 ? 14.92500 -6.17500 -38.04700 1.000 57.78426 74 TYR E N 1
ATOM 8773 C CA . TYR E 1 80 ? 15.24600 -6.16200 -39.46600 1.000 59.99748 74 TYR E CA 1
ATOM 8774 C C . TYR E 1 80 ? 14.16300 -5.50900 -40.31200 1.000 62.08340 74 TYR E C 1
ATOM 8775 O O . TYR E 1 80 ? 14.31500 -5.43700 -41.53300 1.000 63.52361 74 TYR E O 1
ATOM 8784 N N . GLU E 1 81 ? 13.07700 -5.03900 -39.69400 1.000 81.03983 75 GLU E N 1
ATOM 8785 C CA . GLU E 1 81 ? 12.01100 -4.29900 -40.37800 1.000 84.63468 75 GLU E CA 1
ATOM 8786 C C . GLU E 1 81 ? 11.44800 -5.08100 -41.56600 1.000 85.74595 75 GLU E C 1
ATOM 8787 O O . GLU E 1 81 ? 11.39300 -4.59200 -42.69600 1.000 90.14149 75 GLU E O 1
ATOM 8789 N N . LEU E 1 82 ? 11.01900 -6.31400 -41.30100 1.000 80.22617 76 LEU E N 1
ATOM 8790 C CA . LEU E 1 82 ? 10.42700 -7.15900 -42.32900 1.000 76.26600 76 LEU E CA 1
ATOM 8791 C C . LEU E 1 82 ? 9.29300 -7.98500 -41.73400 1.000 73.21529 76 LEU E C 1
ATOM 8792 O O . LEU E 1 82 ? 9.09300 -8.02300 -40.51700 1.000 72.96468 76 LEU E O 1
ATOM 8797 N N . GLU E 1 83 ? 8.54200 -8.64600 -42.61500 1.000 69.15241 77 GLU E N 1
ATOM 8798 C CA . GLU E 1 83 ? 7.47300 -9.54900 -42.21400 1.000 64.56622 77 GLU E CA 1
ATOM 8799 C C . GLU E 1 83 ? 7.98600 -10.98100 -42.26900 1.000 59.52032 77 GLU E C 1
ATOM 8800 O O . GLU E 1 83 ? 8.80200 -11.32700 -43.12900 1.000 62.26790 77 GLU E O 1
ATOM 8806 N N . ILE E 1 84 ? 7.51000 -11.81100 -41.34600 1.000 52.07949 78 ILE E N 1
ATOM 8807 C CA . ILE E 1 84 ? 7.87500 -13.22000 -41.28500 1.000 44.21865 78 ILE E CA 1
ATOM 8808 C C . ILE E 1 84 ? 6.59500 -14.04400 -41.27300 1.000 43.44290 78 ILE E C 1
ATOM 8809 O O . ILE E 1 84 ? 5.68600 -13.77500 -40.48100 1.000 44.38070 78 ILE E O 1
ATOM 8814 N N . ILE E 1 85 ? 6.53500 -15.05400 -42.13300 1.000 42.65161 79 ILE E N 1
ATOM 8815 C CA . ILE E 1 85 ? 5.40000 -15.96500 -42.20100 1.000 40.66472 79 ILE E CA 1
ATOM 8816 C C . ILE E 1 85 ? 5.83300 -17.26500 -41.54300 1.000 37.46891 79 ILE E C 1
ATOM 8817 O O . ILE E 1 85 ? 6.81900 -17.88200 -41.96400 1.000 38.88384 79 ILE E O 1
ATOM 8822 N N . ALA E 1 86 ? 5.11900 -17.67100 -40.49000 1.000 34.37631 80 ALA E N 1
ATOM 8823 C CA . ALA E 1 86 ? 5.52500 -18.85000 -39.74800 1.000 34.67120 80 ALA E CA 1
ATOM 8824 C C . ALA E 1 86 ? 4.34700 -19.59400 -39.13300 1.000 41.29756 80 ALA E C 1
ATOM 8825 O O . ALA E 1 86 ? 3.57400 -18.98900 -38.37200 1.000 46.27907 80 ALA E O 1
ATOM 8827 N N . PRO E 1 87 ? 4.19200 -20.88300 -39.42900 1.000 43.29371 81 PRO E N 1
ATOM 8828 C CA . PRO E 1 87 ? 3.18200 -21.69200 -38.73500 1.000 44.20896 81 PRO E CA 1
ATOM 8829 C C . PRO E 1 87 ? 3.46000 -21.76800 -37.23800 1.000 41.29108 81 PRO E C 1
ATOM 8830 O O . PRO E 1 87 ? 4.59000 -22.00700 -36.80500 1.000 42.79477 81 PRO E O 1
ATOM 8834 N N . TYR E 1 88 ? 2.41200 -21.54600 -36.45100 1.000 37.63956 82 TYR E N 1
ATOM 8835 C CA . TYR E 1 88 ? 2.51000 -21.37700 -35.01000 1.000 36.55686 82 TYR E CA 1
ATOM 8836 C C . TYR E 1 88 ? 1.44500 -22.21400 -34.31800 1.000 37.60505 82 TYR E C 1
ATOM 8837 O O . TYR E 1 88 ? 0.29200 -22.25400 -34.75700 1.000 39.24625 82 TYR E O 1
ATOM 8846 N N . VAL E 1 89 ? 1.83000 -22.87400 -33.23400 1.000 39.11176 83 VAL E N 1
ATOM 8847 C CA . VAL E 1 89 ? 0.90100 -23.62400 -32.39800 1.000 40.65204 83 VAL E CA 1
ATOM 8848 C C . VAL E 1 89 ? 0.56600 -22.75400 -31.19400 1.000 41.17827 83 VAL E C 1
ATOM 8849 O O . VAL E 1 89 ? 1.42200 -22.49700 -30.34100 1.000 36.19354 83 VAL E O 1
ATOM 8853 N N . SER E 1 90 ? -0.68000 -22.29200 -31.13000 1.000 48.63761 84 SER E N 1
ATOM 8854 C CA . SER E 1 90 ? -1.14900 -21.44700 -30.04000 1.000 52.48413 84 SER E CA 1
ATOM 8855 C C . SER E 1 90 ? -1.72900 -22.34700 -28.95600 1.000 54.30835 84 SER E C 1
ATOM 8856 O O . SER E 1 90 ? -2.67900 -23.08800 -29.20900 1.000 55.54064 84 SER E O 1
ATOM 8859 N N . VAL E 1 91 ? -1.16300 -22.27000 -27.75500 1.000 54.61764 85 VAL E N 1
ATOM 8860 C CA . VAL E 1 91 ? -1.58300 -23.06000 -26.59900 1.000 54.34674 85 VAL E CA 1
ATOM 8861 C C . VAL E 1 91 ? -2.53400 -22.20300 -25.76900 1.000 56.12934 85 VAL E C 1
ATOM 8862 O O . VAL E 1 91 ? -2.12300 -21.25300 -25.10200 1.000 54.83848 85 VAL E O 1
ATOM 8866 N N . GLU E 1 92 ? -3.81100 -22.56100 -25.80800 1.000 59.23707 86 GLU E N 1
ATOM 8867 C CA . GLU E 1 92 ? -4.87300 -21.83900 -25.13300 1.000 64.46877 86 GLU E CA 1
ATOM 8868 C C . GLU E 1 92 ? -5.25300 -22.56300 -23.84500 1.000 63.43412 86 GLU E C 1
ATOM 8869 O O . GLU E 1 92 ? -4.76300 -23.65400 -23.55700 1.000 59.16815 86 GLU E O 1
ATOM 8875 N N . ALA E 1 93 ? -6.06700 -21.91000 -23.01400 1.000 68.55178 87 ALA E N 1
ATOM 8876 C CA . ALA E 1 93 ? -6.40600 -22.46900 -21.70600 1.000 70.91579 87 ALA E CA 1
ATOM 8877 C C . ALA E 1 93 ? -6.93300 -23.90000 -21.81000 1.000 77.38905 87 ALA E C 1
ATOM 8878 O O . ALA E 1 93 ? -6.44000 -24.79900 -21.11700 1.000 82.56449 87 ALA E O 1
ATOM 8880 N N . LYS E 1 94 ? -7.90500 -24.14300 -22.69700 1.000 76.61835 88 LYS E N 1
ATOM 8881 C CA . LYS E 1 94 ? -8.48200 -25.47400 -22.83800 1.000 76.37724 88 LYS E CA 1
ATOM 8882 C C . LYS E 1 94 ? -8.13200 -26.19800 -24.13000 1.000 77.49309 88 LYS E C 1
ATOM 8883 O O . LYS E 1 94 ? -8.17800 -27.43100 -24.15300 1.000 84.46564 88 LYS E O 1
ATOM 8885 N N . SER E 1 95 ? -7.82500 -25.48100 -25.21000 1.000 71.88049 89 SER E N 1
ATOM 8886 C CA . SER E 1 95 ? -7.61900 -26.07600 -26.52300 1.000 66.05915 89 SER E CA 1
ATOM 8887 C C . SER E 1 95 ? -6.28200 -25.63900 -27.12600 1.000 61.18635 89 SER E C 1
ATOM 8888 O O . SER E 1 95 ? -5.56000 -24.80000 -26.57800 1.000 58.54977 89 SER E O 1
ATOM 8891 N N . TYR E 1 96 ? -5.93900 -26.26600 -28.25100 1.000 58.97176 90 TYR E N 1
ATOM 8892 C CA . TYR E 1 96 ? -4.80200 -25.89700 -29.08700 1.000 53.48088 90 TYR E CA 1
ATOM 8893 C C . TYR E 1 96 ? -5.33300 -25.38400 -30.41900 1.000 52.88089 90 TYR E C 1
ATOM 8894 O O . TYR E 1 96 ? -6.32600 -25.90000 -30.94300 1.000 58.96061 90 TYR E O 1
ATOM 8903 N N . LYS E 1 97 ? -4.66900 -24.37800 -30.97600 1.000 49.28765 91 LYS E N 1
ATOM 8904 C CA . LYS E 1 97 ? -5.03200 -23.85000 -32.28300 1.000 47.89763 91 LYS E CA 1
ATOM 8905 C C . LYS E 1 97 ? -3.82500 -23.86900 -33.20600 1.000 42.98388 91 LYS E C 1
ATOM 8906 O O . LYS E 1 97 ? -2.70900 -23.54600 -32.79100 1.000 40.97354 91 LYS E O 1
ATOM 8912 N N . LYS E 1 98 ? -4.05200 -24.26600 -34.45500 1.000 43.10620 92 LYS E N 1
ATOM 8913 C CA . LYS E 1 98 ? -3.02000 -24.24100 -35.48400 1.000 41.67105 92 LYS E CA 1
ATOM 8914 C C . LYS E 1 98 ? -3.26300 -23.00800 -36.34800 1.000 39.49051 92 LYS E C 1
ATOM 8915 O O . LYS E 1 98 ? -4.23600 -22.95300 -37.11100 1.000 40.24018 92 LYS E O 1
ATOM 8921 N N . LEU E 1 99 ? -2.39100 -22.01700 -36.22000 1.000 37.10448 93 LEU E N 1
ATOM 8922 C CA . LEU E 1 99 ? -2.51000 -20.79600 -36.99200 1.000 42.59616 93 LEU E CA 1
ATOM 8923 C C . LEU E 1 99 ? -1.21000 -20.55700 -37.74300 1.000 46.59125 93 LEU E C 1
ATOM 8924 O O . LEU E 1 99 ? -0.20100 -21.23100 -37.52000 1.000 49.05138 93 LEU E O 1
ATOM 8929 N N . CYS E 1 100 ? -1.25200 -19.59400 -38.65800 1.000 46.68230 94 CYS E N 1
ATOM 8930 C CA . CYS E 1 100 ? -0.06100 -19.10500 -39.33600 1.000 44.40605 94 CYS E CA 1
ATOM 8931 C C . CYS E 1 100 ? 0.12300 -17.64000 -38.98500 1.000 46.99646 94 CYS E C 1
ATOM 8932 O O . CYS E 1 100 ? -0.71700 -16.80500 -39.33600 1.000 55.50611 94 CYS E O 1
ATOM 8935 N N . LEU E 1 101 ? 1.21400 -17.33700 -38.29400 1.000 40.18090 95 LEU E N 1
ATOM 8936 C CA . LEU E 1 101 ? 1.50400 -15.97200 -37.89600 1.000 39.95980 95 LEU E CA 1
ATOM 8937 C C . LEU E 1 101 ? 2.13000 -15.21200 -39.05600 1.000 42.16701 95 LEU E C 1
ATOM 8938 O O . LEU E 1 101 ? 2.86600 -15.78100 -39.86800 1.000 43.39025 95 LEU E O 1
ATOM 8943 N N . LYS E 1 102 ? 1.80700 -13.92600 -39.14800 1.000 45.61350 96 LYS E N 1
ATOM 8944 C CA . LYS E 1 102 ? 2.47600 -12.98500 -40.04400 1.000 44.82136 96 LYS E CA 1
ATOM 8945 C C . LYS E 1 102 ? 2.99700 -11.85500 -39.16000 1.000 46.50835 96 LYS E C 1
ATOM 8946 O O . LYS E 1 102 ? 2.33400 -10.83200 -38.97300 1.000 51.01931 96 LYS E O 1
ATOM 8952 N N . VAL E 1 103 ? 4.17600 -12.06200 -38.58400 1.000 43.85485 97 VAL E N 1
ATOM 8953 C CA . VAL E 1 103 ? 4.75300 -11.09000 -37.66400 1.000 49.25326 97 VAL E CA 1
ATOM 8954 C C . VAL E 1 103 ? 5.36300 -9.94700 -38.46300 1.000 50.68392 97 VAL E C 1
ATOM 8955 O O . VAL E 1 103 ? 6.15600 -10.16800 -39.38400 1.000 48.83035 97 VAL E O 1
ATOM 8959 N N . THR E 1 104 ? 4.99200 -8.72700 -38.10700 1.000 53.78688 98 THR E N 1
ATOM 8960 C CA . THR E 1 104 ? 5.44000 -7.50100 -38.75000 1.000 61.55237 98 THR E CA 1
ATOM 8961 C C . THR E 1 104 ? 5.98100 -6.57300 -37.67900 1.000 65.43747 98 THR E C 1
ATOM 8962 O O . THR E 1 104 ? 5.83100 -6.83900 -36.48100 1.000 66.30118 98 THR E O 1
ATOM 8966 N N . PRO E 1 105 ? 6.63400 -5.47200 -38.06800 1.000 69.22955 99 PRO E N 1
ATOM 8967 C CA . PRO E 1 105 ? 7.11900 -4.53100 -37.04500 1.000 73.97550 99 PRO E CA 1
ATOM 8968 C C . PRO E 1 105 ? 6.03100 -3.97400 -36.14200 1.000 79.88945 99 PRO E C 1
ATOM 8969 O O . PRO E 1 105 ? 6.32000 -3.65600 -34.98100 1.000 82.69166 99 PRO E O 1
ATOM 8973 N N . ASN E 1 106 ? 4.79100 -3.84700 -36.61300 1.000 81.47357 100 ASN E N 1
ATOM 8974 C CA . ASN E 1 106 ? 3.76500 -3.24800 -35.77100 1.000 83.36160 100 ASN E CA 1
ATOM 8975 C C . ASN E 1 106 ? 2.95300 -4.26500 -34.98300 1.000 80.82490 100 ASN E C 1
ATOM 8976 O O . ASN E 1 106 ? 2.11700 -3.86000 -34.17000 1.000 87.84670 100 ASN E O 1
ATOM 8981 N N . GLY E 1 107 ? 3.15000 -5.55600 -35.19700 1.000 69.84786 101 GLY E N 1
ATOM 8982 C CA . GLY E 1 107 ? 2.35600 -6.52500 -34.47600 1.000 63.70662 101 GLY E CA 1
ATOM 8983 C C . GLY E 1 107 ? 2.34900 -7.87200 -35.16800 1.000 60.18453 101 GLY E C 1
ATOM 8984 O O . GLY E 1 107 ? 3.15200 -8.14900 -36.05900 1.000 56.25235 101 GLY E O 1
ATOM 8985 N N . VAL E 1 108 ? 1.40600 -8.69800 -34.72700 1.000 61.08755 102 VAL E N 1
ATOM 8986 C CA . VAL E 1 108 ? 1.21400 -10.05000 -35.22500 1.000 55.20450 102 VAL E CA 1
ATOM 8987 C C . VAL E 1 108 ? -0.19600 -10.18100 -35.78600 1.000 56.59231 102 VAL E C 1
ATOM 8988 O O . VAL E 1 108 ? -1.17800 -9.85700 -35.10600 1.000 58.57233 102 VAL E O 1
ATOM 8992 N N . LYS E 1 109 ? -0.28300 -10.63300 -37.03200 1.000 52.62662 103 LYS E N 1
ATOM 8993 C CA . LYS E 1 109 ? -1.52500 -11.06500 -37.64700 1.000 53.23414 103 LYS E CA 1
ATOM 8994 C C . LYS E 1 109 ? -1.46600 -12.58200 -37.73800 1.000 48.43398 103 LYS E C 1
ATOM 8995 O O . LYS E 1 109 ? -0.39000 -13.16300 -37.89700 1.000 46.89342 103 LYS E O 1
ATOM 9001 N N . SER E 1 110 ? -2.61700 -13.22700 -37.63000 1.000 52.05284 104 SER E N 1
ATOM 9002 C CA . SER E 1 110 ? -2.65600 -14.67800 -37.61200 1.000 53.87225 104 SER E CA 1
ATOM 9003 C C . SER E 1 110 ? -3.73800 -15.18000 -38.55200 1.000 56.96924 104 SER E C 1
ATOM 9004 O O . SER E 1 110 ? -4.79100 -14.55700 -38.71400 1.000 65.16052 104 SER E O 1
ATOM 9007 N N . TYR E 1 111 ? -3.45900 -16.31900 -39.17300 1.000 49.70302 105 TYR E N 1
ATOM 9008 C CA . TYR E 1 111 ? -4.40400 -17.00300 -40.04000 1.000 46.41525 105 TYR E CA 1
ATOM 9009 C C . TYR E 1 111 ? -4.69100 -18.36000 -39.42400 1.000 44.63036 105 TYR E C 1
ATOM 9010 O O . TYR E 1 111 ? -3.77800 -19.17600 -39.26400 1.000 41.32692 105 TYR E O 1
ATOM 9019 N N . GLU E 1 112 ? -5.95500 -18.60700 -39.09800 1.000 49.36987 106 GLU E N 1
ATOM 9020 C CA . GLU E 1 112 ? -6.36300 -19.86600 -38.49300 1.000 47.36857 106 GLU E CA 1
ATOM 9021 C C . GLU E 1 112 ? -6.71700 -20.84000 -39.60700 1.000 47.31081 106 GLU E C 1
ATOM 9022 O O . GLU E 1 112 ? -7.58200 -20.55000 -40.44100 1.000 53.94980 106 GLU E O 1
ATOM 9028 N N . GLN E 1 113 ? -6.03600 -21.98100 -39.62700 1.000 38.49620 107 GLN E N 1
ATOM 9029 C CA . GLN E 1 113 ? -6.24500 -22.96000 -40.68300 1.000 41.18865 107 GLN E CA 1
ATOM 9030 C C . GLN E 1 113 ? -7.69600 -23.42200 -40.69400 1.000 47.89677 107 GLN E C 1
ATOM 9031 O O . GLN E 1 113 ? -8.27800 -23.71400 -39.64400 1.000 54.55048 107 GLN E O 1
ATOM 9037 N N . GLN E 1 114 ? -8.29200 -23.44100 -41.88400 1.000 44.23427 108 GLN E N 1
ATOM 9038 C CA . GLN E 1 114 ? -9.70400 -23.76400 -42.03200 1.000 45.13483 108 GLN E CA 1
ATOM 9039 C C . GLN E 1 114 ? -9.97600 -25.24800 -42.27200 1.000 43.67758 108 GLN E C 1
ATOM 9040 O O . GLN E 1 114 ? -11.03000 -25.74400 -41.86000 1.000 49.28707 108 GLN E O 1
ATOM 9046 N N . ILE E 1 115 ? -9.06800 -25.97000 -42.92500 1.000 38.53873 109 ILE E N 1
ATOM 9047 C CA . ILE E 1 115 ? -9.24400 -27.39200 -43.21600 1.000 38.27293 109 ILE E CA 1
ATOM 9048 C C . ILE E 1 115 ? -8.05600 -28.15800 -42.64600 1.000 40.77426 109 ILE E C 1
ATOM 9049 O O . ILE E 1 115 ? -6.90500 -27.88000 -43.00400 1.000 37.05373 109 ILE E O 1
ATOM 9054 N N . LEU E 1 116 ? -8.32900 -29.11900 -41.76500 1.000 44.11085 110 LEU E N 1
ATOM 9055 C CA . LEU E 1 116 ? -7.27500 -29.88700 -41.11900 1.000 39.74892 110 LEU E CA 1
ATOM 9056 C C . LEU E 1 116 ? -7.34000 -31.35400 -41.53600 1.000 37.59822 110 LEU E C 1
ATOM 9057 O O . LEU E 1 116 ? -8.38100 -31.86200 -41.96300 1.000 35.74092 110 LEU E O 1
ATOM 9062 N N . MET E 1 117 ? -6.20700 -32.03500 -41.38500 1.000 41.91694 111 MET E N 1
ATOM 9063 C CA . MET E 1 117 ? -6.12900 -33.45300 -41.72300 1.000 45.10577 111 MET E CA 1
ATOM 9064 C C . MET E 1 117 ? -6.85900 -34.27800 -40.67000 1.000 45.35584 111 MET E C 1
ATOM 9065 O O . MET E 1 117 ? -6.54800 -34.16800 -39.47800 1.000 46.60150 111 MET E O 1
ATOM 9070 N N . PRO E 1 118 ? -7.81200 -35.12900 -41.05800 1.000 42.53547 112 PRO E N 1
ATOM 9071 C CA . PRO E 1 118 ? -8.51200 -35.98200 -40.08800 1.000 42.92069 112 PRO E CA 1
ATOM 9072 C C . PRO E 1 118 ? -8.05000 -37.43700 -40.05200 1.000 40.92931 112 PRO E C 1
ATOM 9073 O O . PRO E 1 118 ? -8.70200 -38.24500 -39.38500 1.000 44.10727 112 PRO E O 1
ATOM 9077 N N . TYR E 1 119 ? -6.96600 -37.77600 -40.74000 1.000 39.14000 113 TYR E N 1
ATOM 9078 C CA . TYR E 1 119 ? -6.53300 -39.16200 -40.85400 1.000 41.50233 113 TYR E CA 1
ATOM 9079 C C . TYR E 1 119 ? -5.95800 -39.66200 -39.53300 1.000 43.23816 113 TYR E C 1
ATOM 9080 O O . TYR E 1 119 ? -5.29700 -38.91700 -38.80900 1.000 41.28476 113 TYR E O 1
ATOM 9089 N N . GLU E 1 120 ? -6.20200 -40.94400 -39.23400 1.000 47.16916 114 GLU E N 1
ATOM 9090 C CA . GLU E 1 120 ? -5.90400 -41.48000 -37.90500 1.000 52.01768 114 GLU E CA 1
ATOM 9091 C C . GLU E 1 120 ? -4.43300 -41.31000 -37.53800 1.000 57.65761 114 GLU E C 1
ATOM 9092 O O . GLU E 1 120 ? -4.11000 -40.94400 -36.40100 1.000 65.02231 114 GLU E O 1
ATOM 9094 N N . HIS E 1 121 ? -3.52700 -41.58700 -38.47800 1.000 53.40282 115 HIS E N 1
ATOM 9095 C CA . HIS E 1 121 ? -2.10200 -41.48700 -38.18400 1.000 50.02457 115 HIS E CA 1
ATOM 9096 C C . HIS E 1 121 ? -1.63000 -40.04400 -38.04200 1.000 41.69162 115 HIS E C 1
ATOM 9097 O O . HIS E 1 121 ? -0.57000 -39.80900 -37.45400 1.000 38.03584 115 HIS E O 1
ATOM 9104 N N . TRP E 1 122 ? -2.38000 -39.07900 -38.57600 1.000 41.06800 116 TRP E N 1
ATOM 9105 C CA . TRP E 1 122 ? -1.99500 -37.67300 -38.54100 1.000 40.95742 116 TRP E CA 1
ATOM 9106 C C . TRP E 1 122 ? -3.25200 -36.81300 -38.35600 1.000 40.09442 116 TRP E C 1
ATOM 9107 O O . TRP E 1 122 ? -3.60400 -35.97700 -39.18100 1.000 37.35563 116 TRP E O 1
ATOM 9118 N N . ASN E 1 123 ? -3.95900 -37.02800 -37.24300 1.000 44.35487 117 ASN E N 1
ATOM 9119 C CA . ASN E 1 123 ? -5.27200 -36.41400 -37.02300 1.000 44.95615 117 ASN E CA 1
ATOM 9120 C C . ASN E 1 123 ? -5.10700 -35.01500 -36.43300 1.000 45.68366 117 ASN E C 1
ATOM 9121 O O . ASN E 1 123 ? -5.17300 -34.79700 -35.22200 1.000 48.37564 117 ASN E O 1
ATOM 9126 N N . GLU E 1 124 ? -4.89200 -34.04200 -37.32200 1.000 43.07496 118 GLU E N 1
ATOM 9127 C CA . GLU E 1 124 ? -4.83600 -32.65300 -36.88200 1.000 42.09951 118 GLU E CA 1
ATOM 9128 C C . GLU E 1 124 ? -6.21600 -32.13100 -36.50400 1.000 45.80993 118 GLU E C 1
ATOM 9129 O O . GLU E 1 124 ? -6.32600 -31.23600 -35.66000 1.000 49.76923 118 GLU E O 1
ATOM 9135 N N . GLU E 1 125 ? -7.27600 -32.67100 -37.11400 1.000 47.58481 119 GLU E N 1
ATOM 9136 C CA . GLU E 1 125 ? -8.62700 -32.23700 -36.76700 1.000 51.55495 119 GLU E CA 1
ATOM 9137 C C . GLU E 1 125 ? -8.95900 -32.55700 -35.31600 1.000 57.09541 119 GLU E C 1
ATOM 9138 O O . GLU E 1 125 ? -9.61800 -31.76400 -34.63300 1.000 69.71538 119 GLU E O 1
ATOM 9144 N N . LYS E 1 126 ? -8.52100 -33.71900 -34.82600 1.000 48.58905 120 LYS E N 1
ATOM 9145 C CA . LYS E 1 126 ? -8.84300 -34.09000 -33.45300 1.000 48.20590 120 LYS E CA 1
ATOM 9146 C C . LYS E 1 126 ? -7.95300 -33.36500 -32.44800 1.000 47.14504 120 LYS E C 1
ATOM 9147 O O . LYS E 1 126 ? -8.44300 -32.89900 -31.41500 1.000 50.00702 120 LYS E O 1
ATOM 9153 N N . PHE E 1 127 ? -6.64900 -33.25900 -32.73400 1.000 45.17203 121 PHE E N 1
ATOM 9154 C CA . PHE E 1 127 ? -5.73100 -32.61600 -31.79500 1.000 47.29243 121 PHE E CA 1
ATOM 9155 C C . PHE E 1 127 ? -6.00200 -31.12200 -31.68200 1.000 52.33517 121 PHE E C 1
ATOM 9156 O O . PHE E 1 127 ? -5.98900 -30.56300 -30.57700 1.000 47.03555 121 PHE E O 1
ATOM 9164 N N . PHE E 1 128 ? -6.21900 -30.45400 -32.80700 1.000 51.42430 122 PHE E N 1
ATOM 9165 C CA . PHE E 1 128 ? -6.41700 -29.01700 -32.79500 1.000 55.17561 122 PHE E CA 1
ATOM 9166 C C . PHE E 1 128 ? -7.89200 -28.68900 -32.64300 1.000 59.73697 122 PHE E C 1
ATOM 9167 O O . PHE E 1 128 ? -8.77300 -29.48400 -32.98700 1.000 61.95087 122 PHE E O 1
ATOM 9175 N N . SER E 1 129 ? -8.14800 -27.50200 -32.10800 1.000 61.20938 123 SER E N 1
ATOM 9176 C CA . SER E 1 129 ? -9.50400 -27.02500 -31.90100 1.000 64.64663 123 SER E CA 1
ATOM 9177 C C . SER E 1 129 ? -9.72400 -25.75800 -32.71200 1.000 66.46762 123 SER E C 1
ATOM 9178 O O . SER E 1 129 ? -10.22100 -24.75300 -32.19100 1.000 69.65286 123 SER E O 1
ATOM 9181 N N . ASN E 1 130 ? -9.35300 -25.80400 -33.98900 1.000 48.01726 124 ASN E N 1
ATOM 9182 C CA . ASN E 1 130 ? -9.46700 -24.63800 -34.84700 1.000 47.49702 124 ASN E CA 1
ATOM 9183 C C . ASN E 1 130 ? -10.92800 -24.28400 -35.07000 1.000 50.58597 124 ASN E C 1
ATOM 9184 O O . ASN E 1 130 ? -11.80200 -25.15500 -35.11900 1.000 51.81738 124 ASN E O 1
ATOM 9189 N N . LYS E 1 131 ? -11.19300 -22.98900 -35.20500 1.000 58.86158 125 LYS E N 1
ATOM 9190 C CA . LYS E 1 131 ? -12.54900 -22.56000 -35.49500 1.000 60.33503 125 LYS E CA 1
ATOM 9191 C C . LYS E 1 131 ? -12.88900 -22.97100 -36.91900 1.000 58.82499 125 LYS E C 1
ATOM 9192 O O . LYS E 1 131 ? -12.13700 -22.68300 -37.85600 1.000 51.92504 125 LYS E O 1
ATOM 9194 N N . THR E 1 132 ? -14.01700 -23.65600 -37.07900 1.000 67.71976 126 THR E N 1
ATOM 9195 C CA . THR E 1 132 ? -14.45600 -24.08400 -38.39600 1.000 68.32216 126 THR E CA 1
ATOM 9196 C C . THR E 1 132 ? -15.44100 -23.06900 -38.94400 1.000 69.26666 126 THR E C 1
ATOM 9197 O O . THR E 1 132 ? -16.55600 -22.95400 -38.41100 1.000 75.25314 126 THR E O 1
ATOM 9201 N N . PRO E 1 133 ? -15.08900 -22.30500 -39.97000 1.000 64.30918 127 PRO E N 1
ATOM 9202 C CA . PRO E 1 133 ? -16.02000 -21.30000 -40.47800 1.000 66.15047 127 PRO E CA 1
ATOM 9203 C C . PRO E 1 133 ? -17.12200 -21.94300 -41.30000 1.000 69.94161 127 PRO E C 1
ATOM 9204 O O . PRO E 1 133 ? -16.94500 -22.99900 -41.91200 1.000 70.86330 127 PRO E O 1
ATOM 9208 N N . SER E 1 134 ? -18.27700 -21.27500 -41.31000 1.000 70.92386 128 SER E N 1
ATOM 9209 C CA . SER E 1 134 ? -19.37200 -21.70400 -42.17200 1.000 69.87803 128 SER E CA 1
ATOM 9210 C C . SER E 1 134 ? -19.01400 -21.49600 -43.63700 1.000 70.18440 128 SER E C 1
ATOM 9211 O O . SER E 1 134 ? -19.41400 -22.28800 -44.49800 1.000 70.57034 128 SER E O 1
ATOM 9213 N N . GLU E 1 135 ? -18.25600 -20.44200 -43.92500 1.000 69.97388 129 GLU E N 1
ATOM 9214 C CA . GLU E 1 135 ? -17.81600 -20.09100 -45.26500 1.000 67.76117 129 GLU E CA 1
ATOM 9215 C C . GLU E 1 135 ? -16.29300 -20.08000 -45.31500 1.000 64.18051 129 GLU E C 1
ATOM 9216 O O . GLU E 1 135 ? -15.64000 -19.54600 -44.41400 1.000 66.91951 129 GLU E O 1
ATOM 9222 N N . LEU E 1 136 ? -15.72900 -20.67100 -46.36800 1.000 58.72055 130 LEU E N 1
ATOM 9223 C CA . LEU E 1 136 ? -14.28600 -20.63500 -46.58000 1.000 54.52049 130 LEU E CA 1
ATOM 9224 C C . LEU E 1 136 ? -13.87900 -19.31800 -47.23100 1.000 57.37325 130 LEU E C 1
ATOM 9225 O O . LEU E 1 136 ? -14.51100 -18.87000 -48.19400 1.000 61.46462 130 LEU E O 1
ATOM 9230 N N . LYS E 1 137 ? -12.82100 -18.69900 -46.70800 1.000 56.15555 131 LYS E N 1
ATOM 9231 C CA . LYS E 1 137 ? -12.29300 -17.45400 -47.25400 1.000 55.05991 131 LYS E CA 1
ATOM 9232 C C . LYS E 1 137 ? -10.77200 -17.50900 -47.25300 1.000 52.73289 131 LYS E C 1
ATOM 9233 O O . LYS E 1 137 ? -10.16300 -17.82300 -46.22500 1.000 49.93754 131 LYS E O 1
ATOM 9235 N N . ILE E 1 138 ? -10.16300 -17.19300 -48.40000 1.000 52.68021 132 ILE E N 1
ATOM 9236 C CA . ILE E 1 138 ? -8.70800 -17.20200 -48.50800 1.000 47.63721 132 ILE E CA 1
ATOM 9237 C C . ILE E 1 138 ? -8.11600 -16.01600 -47.75900 1.000 47.53614 132 ILE E C 1
ATOM 9238 O O . ILE E 1 138 ? -8.69400 -14.92000 -47.72400 1.000 43.76277 132 ILE E O 1
ATOM 9243 N N . PHE E 1 139 ? -6.96000 -16.24100 -47.14300 1.000 40.16045 133 PHE E N 1
ATOM 9244 C CA . PHE E 1 139 ? -6.21500 -15.20200 -46.44500 1.000 40.82993 133 PHE E CA 1
ATOM 9245 C C . PHE E 1 139 ? -5.30000 -14.51200 -47.45300 1.000 41.82198 133 PHE E C 1
ATOM 9246 O O . PHE E 1 139 ? -4.41500 -15.15300 -48.02900 1.000 38.69703 133 PHE E O 1
ATOM 9254 N N . THR E 1 140 ? -5.51100 -13.21500 -47.67300 1.000 44.78989 134 THR E N 1
ATOM 9255 C CA . THR E 1 140 ? -4.77000 -12.46500 -48.67900 1.000 45.35125 134 THR E CA 1
ATOM 9256 C C . THR E 1 140 ? -4.08800 -11.25700 -48.05100 1.000 50.25810 134 THR E C 1
ATOM 9257 O O . THR E 1 140 ? -4.60000 -10.65200 -47.10300 1.000 54.27690 134 THR E O 1
ATOM 9261 N N . PHE E 1 141 ? -2.92000 -10.91300 -48.59100 1.000 48.76586 135 PHE E N 1
ATOM 9262 C CA . PHE E 1 141 ? -2.19000 -9.73400 -48.15400 1.000 50.51652 135 PHE E CA 1
ATOM 9263 C C . PHE E 1 141 ? -1.40900 -9.18300 -49.33900 1.000 51.23300 135 PHE E C 1
ATOM 9264 O O . PHE E 1 141 ? -1.16600 -9.88300 -50.32500 1.000 48.89456 135 PHE E O 1
ATOM 9272 N N . ASN E 1 142 ? -1.02100 -7.91400 -49.23700 1.000 56.43753 136 ASN E N 1
ATOM 9273 C CA . ASN E 1 142 ? -0.24000 -7.23300 -50.26400 1.000 61.36163 136 ASN E CA 1
ATOM 9274 C C . ASN E 1 142 ? 1.20400 -7.10100 -49.79600 1.000 63.42889 136 ASN E C 1
ATOM 9275 O O . ASN E 1 142 ? 1.46300 -6.55200 -48.71900 1.000 66.31116 136 ASN E O 1
ATOM 9280 N N . TYR E 1 143 ? 2.13600 -7.61800 -50.59500 1.000 61.10275 137 TYR E N 1
ATOM 9281 C CA . TYR E 1 143 ? 3.57000 -7.48400 -50.34600 1.000 61.93222 137 TYR E CA 1
ATOM 9282 C C . TYR E 1 143 ? 4.17700 -6.68300 -51.49300 1.000 67.36956 137 TYR E C 1
ATOM 9283 O O . TYR E 1 143 ? 4.31800 -7.20100 -52.60600 1.000 71.14334 137 TYR E O 1
ATOM 9292 N N . GLU E 1 144 ? 4.52700 -5.42400 -51.22200 1.000 69.01414 138 GLU E N 1
ATOM 9293 C CA . GLU E 1 144 ? 5.04500 -4.48300 -52.22200 1.000 71.12250 138 GLU E CA 1
ATOM 9294 C C . GLU E 1 144 ? 4.00900 -4.36600 -53.33400 1.000 74.18058 138 GLU E C 1
ATOM 9295 O O . GLU E 1 144 ? 2.85200 -4.02000 -53.03700 1.000 75.92935 138 GLU E O 1
ATOM 9301 N N . LYS E 1 145 ? 4.34700 -4.63600 -54.59200 1.000 74.69693 139 LYS E N 1
ATOM 9302 C CA . LYS E 1 145 ? 3.39000 -4.50700 -55.68300 1.000 76.33031 139 LYS E CA 1
ATOM 9303 C C . LYS E 1 145 ? 2.64800 -5.80400 -55.96900 1.000 70.71597 139 LYS E C 1
ATOM 9304 O O . LYS E 1 145 ? 1.76800 -5.81900 -56.83600 1.000 72.10703 139 LYS E O 1
ATOM 9306 N N . LEU E 1 146 ? 2.97100 -6.87900 -55.25500 1.000 66.60366 140 LEU E N 1
ATOM 9307 C CA . LEU E 1 146 ? 2.37200 -8.18400 -55.49200 1.000 62.94966 140 LEU E CA 1
ATOM 9308 C C . LEU E 1 146 ? 1.13900 -8.37500 -54.61600 1.000 61.20127 140 LEU E C 1
ATOM 9309 O O . LEU E 1 146 ? 1.09400 -7.91000 -53.47400 1.000 61.98471 140 LEU E O 1
ATOM 9314 N N . LYS E 1 147 ? 0.14100 -9.06700 -55.16000 1.000 59.05051 141 LYS E N 1
ATOM 9315 C CA . LYS E 1 147 ? -1.03200 -9.49600 -54.40800 1.000 57.01063 141 LYS E CA 1
ATOM 9316 C C . LYS E 1 147 ? -0.85900 -10.96800 -54.05100 1.000 55.28179 141 LYS E C 1
ATOM 9317 O O . LYS E 1 147 ? -0.78300 -11.81900 -54.94300 1.000 52.98415 141 LYS E O 1
ATOM 9319 N N . CYS E 1 148 ? -0.78900 -11.26500 -52.75400 1.000 57.28276 142 CYS E N 1
ATOM 9320 C CA . CYS E 1 148 ? -0.45900 -12.60000 -52.27600 1.000 53.17165 142 CYS E CA 1
ATOM 9321 C C . CYS E 1 148 ? -1.61700 -13.22800 -51.51000 1.000 50.92478 142 CYS E C 1
ATOM 9322 O O . CYS E 1 148 ? -2.49400 -12.54200 -50.98000 1.000 53.51848 142 CYS E O 1
ATOM 9325 N N . ALA E 1 149 ? -1.58900 -14.55900 -51.45500 1.000 47.65702 143 ALA E N 1
ATOM 9326 C CA . ALA E 1 149 ? -2.52900 -15.35300 -50.68200 1.000 45.15653 143 ALA E CA 1
ATOM 9327 C C . ALA E 1 149 ? -1.75100 -16.37900 -49.86900 1.000 43.52959 143 ALA E C 1
ATOM 9328 O O . ALA E 1 149 ? -0.67300 -16.82500 -50.27200 1.000 41.49432 143 ALA E O 1
ATOM 9330 N N . LEU E 1 150 ? -2.31000 -16.74900 -48.71800 1.000 43.53321 144 LEU E N 1
ATOM 9331 C CA . LEU E 1 150 ? -1.67800 -17.67100 -47.78000 1.000 41.73010 144 LEU E CA 1
ATOM 9332 C C . LEU E 1 150 ? -2.52800 -18.92500 -47.65900 1.000 39.43728 144 LEU E C 1
ATOM 9333 O O . LEU E 1 150 ? -3.69500 -18.85300 -47.25800 1.000 43.37963 144 LEU E O 1
ATOM 9338 N N . LEU E 1 151 ? -1.94100 -20.06800 -47.99600 1.000 35.76624 145 LEU E N 1
ATOM 9339 C CA . LEU E 1 151 ? -2.63100 -21.34800 -47.94900 1.000 36.45106 145 LEU E CA 1
ATOM 9340 C C . LEU E 1 151 ? -1.77700 -22.36200 -47.20800 1.000 40.12023 145 LEU E C 1
ATOM 9341 O O . LEU E 1 151 ? -0.55800 -22.41100 -47.39600 1.000 44.77910 145 LEU E O 1
ATOM 9346 N N . PHE E 1 152 ? -2.41400 -23.17300 -46.37100 1.000 39.03060 146 PHE E N 1
ATOM 9347 C CA . PHE E 1 152 ? -1.68900 -24.27600 -45.76600 1.000 40.83778 146 PHE E CA 1
ATOM 9348 C C . PHE E 1 152 ? -1.53600 -25.40700 -46.77800 1.000 41.85399 146 PHE E C 1
ATOM 9349 O O . PHE E 1 152 ? -2.26400 -25.48800 -47.77400 1.000 43.54344 146 PHE E O 1
ATOM 9357 N N . GLY E 1 153 ? -0.56500 -26.28500 -46.51500 1.000 38.03462 147 GLY E N 1
ATOM 9358 C CA . GLY E 1 153 ? -0.25100 -27.32600 -47.48000 1.000 35.83112 147 GLY E CA 1
ATOM 9359 C C . GLY E 1 153 ? -1.44400 -28.20400 -47.80200 1.000 34.72565 147 GLY E C 1
ATOM 9360 O O . GLY E 1 153 ? -1.72900 -28.48100 -48.96800 1.000 37.68820 147 GLY E O 1
ATOM 9361 N N . PHE E 1 154 ? -2.17300 -28.63800 -46.77100 1.000 32.61105 148 PHE E N 1
ATOM 9362 C CA . PHE E 1 154 ? -3.31000 -29.51800 -47.00700 1.000 31.58259 148 PHE E CA 1
ATOM 9363 C C . PHE E 1 154 ? -4.46200 -28.78600 -47.67900 1.000 33.80556 148 PHE E C 1
ATOM 9364 O O . PHE E 1 154 ? -5.21700 -29.39600 -48.44500 1.000 36.35545 148 PHE E O 1
ATOM 9372 N N . GLU E 1 155 ? -4.61000 -27.48600 -47.41000 1.000 33.77537 149 GLU E N 1
ATOM 9373 C CA . GLU E 1 155 ? -5.74400 -26.73700 -47.94000 1.000 34.24268 149 GLU E CA 1
ATOM 9374 C C . GLU E 1 155 ? -5.67000 -26.55800 -49.45500 1.000 33.48793 149 GLU E C 1
ATOM 9375 O O . GLU E 1 155 ? -6.68900 -26.24900 -50.08200 1.000 33.44447 149 GLU E O 1
ATOM 9381 N N . THR E 1 156 ? -4.50600 -26.79500 -50.06400 1.000 32.70363 150 THR E N 1
ATOM 9382 C CA . THR E 1 156 ? -4.35600 -26.62900 -51.50400 1.000 35.16795 150 THR E CA 1
ATOM 9383 C C . THR E 1 156 ? -5.09200 -27.69400 -52.30700 1.000 42.49832 150 THR E C 1
ATOM 9384 O O . THR E 1 156 ? -5.17100 -27.57200 -53.53500 1.000 48.60874 150 THR E O 1
ATOM 9388 N N . HIS E 1 157 ? -5.63000 -28.72300 -51.65700 1.000 42.14382 151 HIS E N 1
ATOM 9389 C CA . HIS E 1 157 ? -6.30600 -29.81000 -52.35300 1.000 41.12696 151 HIS E CA 1
ATOM 9390 C C . HIS E 1 157 ? -7.73100 -29.47100 -52.75900 1.000 47.53476 151 HIS E C 1
ATOM 9391 O O . HIS E 1 157 ? -8.37500 -30.29100 -53.42200 1.000 57.43264 151 HIS E O 1
ATOM 9398 N N . PHE E 1 158 ? -8.23900 -28.29900 -52.39700 1.000 44.46299 152 PHE E N 1
ATOM 9399 C CA . PHE E 1 158 ? -9.65100 -27.97800 -52.56000 1.000 42.97480 152 PHE E CA 1
ATOM 9400 C C . PHE E 1 158 ? -9.82600 -26.84000 -53.55600 1.000 43.19630 152 PHE E C 1
ATOM 9401 O O . PHE E 1 158 ? -9.23900 -25.76600 -53.39000 1.000 42.27937 152 PHE E O 1
ATOM 9409 N N . ASP E 1 159 ? -10.64500 -27.08600 -54.58700 1.000 44.93482 153 ASP E N 1
ATOM 9410 C CA . ASP E 1 159 ? -10.79100 -26.13500 -55.68600 1.000 48.08941 153 ASP E CA 1
ATOM 9411 C C . ASP E 1 159 ? -11.38100 -24.80100 -55.23800 1.000 49.12373 153 ASP E C 1
ATOM 9412 O O . ASP E 1 159 ? -11.10500 -23.77000 -55.86300 1.000 52.79634 153 ASP E O 1
ATOM 9417 N N . ILE E 1 160 ? -12.19600 -24.79400 -54.17800 1.000 48.40332 154 ILE E N 1
ATOM 9418 C CA . ILE E 1 160 ? -12.85500 -23.55800 -53.75300 1.000 49.26108 154 ILE E CA 1
ATOM 9419 C C . ILE E 1 160 ? -11.82700 -22.48400 -53.41000 1.000 44.65852 154 ILE E C 1
ATOM 9420 O O . ILE E 1 160 ? -12.01500 -21.30200 -53.72400 1.000 44.04898 154 ILE E O 1
ATOM 9425 N N . PHE E 1 161 ? -10.71200 -22.87700 -52.79000 1.000 40.21037 155 PHE E N 1
ATOM 9426 C CA . PHE E 1 161 ? -9.67600 -21.90100 -52.47200 1.000 38.54504 155 PHE E CA 1
ATOM 9427 C C . PHE E 1 161 ? -9.09000 -21.30700 -53.74500 1.000 37.35902 155 PHE E C 1
ATOM 9428 O O . PHE E 1 161 ? -8.86600 -20.09400 -53.83300 1.000 37.45629 155 PHE E O 1
ATOM 9436 N N . TRP E 1 162 ? -8.83300 -22.15000 -54.74400 1.000 37.63458 156 TRP E N 1
ATOM 9437 C CA . TRP E 1 162 ? -8.18300 -21.68200 -55.96200 1.000 37.99718 156 TRP E CA 1
ATOM 9438 C C . TRP E 1 162 ? -9.11200 -20.81800 -56.80300 1.000 42.40331 156 TRP E C 1
ATOM 9439 O O . TRP E 1 162 ? -8.64800 -19.89200 -57.47800 1.000 46.28315 156 TRP E O 1
ATOM 9450 N N . GLN E 1 163 ? -10.41500 -21.11300 -56.79300 1.000 44.44830 157 GLN E N 1
ATOM 9451 C CA . GLN E 1 163 ? -11.37300 -20.26200 -57.49200 1.000 47.05792 157 GLN E CA 1
ATOM 9452 C C . GLN E 1 163 ? -11.37200 -18.84600 -56.92600 1.000 49.50126 157 GLN E C 1
ATOM 9453 O O . GLN E 1 163 ? -11.46200 -17.86900 -57.67900 1.000 53.08693 157 GLN E O 1
ATOM 9459 N N . GLN E 1 164 ? -11.27200 -18.71600 -55.60000 1.000 47.19234 158 GLN E N 1
ATOM 9460 C CA . GLN E 1 164 ? -11.17200 -17.39200 -54.99300 1.000 46.88248 158 GLN E CA 1
ATOM 9461 C C . GLN E 1 164 ? -9.85700 -16.71600 -55.35900 1.000 46.55952 158 GLN E C 1
ATOM 9462 O O . GLN E 1 164 ? -9.82100 -15.50300 -55.59800 1.000 46.77007 158 GLN E O 1
ATOM 9468 N N . ILE E 1 165 ? -8.76600 -17.48600 -55.39800 1.000 47.68219 159 ILE E N 1
ATOM 9469 C CA . ILE E 1 165 ? -7.46300 -16.94200 -55.77800 1.000 48.01168 159 ILE E CA 1
ATOM 9470 C C . ILE E 1 165 ? -7.50100 -16.41700 -57.20700 1.000 53.27026 159 ILE E C 1
ATOM 9471 O O . ILE E 1 165 ? -6.92500 -15.36600 -57.51400 1.000 59.62757 159 ILE E O 1
ATOM 9476 N N . MET E 1 166 ? -8.18000 -17.13500 -58.10300 1.000 50.29146 160 MET E N 1
ATOM 9477 C CA . MET E 1 166 ? -8.32700 -16.64800 -59.47000 1.000 46.76665 160 MET E CA 1
ATOM 9478 C C . MET E 1 166 ? -9.17600 -15.38500 -59.51100 1.000 46.77592 160 MET E C 1
ATOM 9479 O O . MET E 1 166 ? -8.84800 -14.43200 -60.22800 1.000 47.45145 160 MET E O 1
ATOM 9484 N N . ALA E 1 167 ? -10.26400 -15.35600 -58.73700 1.000 47.53990 161 ALA E N 1
ATOM 9485 C CA . ALA E 1 167 ? -11.15900 -14.20300 -58.74800 1.000 52.36451 161 ALA E CA 1
ATOM 9486 C C . ALA E 1 167 ? -10.45500 -12.95300 -58.24000 1.000 55.60277 161 ALA E C 1
ATOM 9487 O O . ALA E 1 167 ? -10.70200 -11.84700 -58.73500 1.000 60.76814 161 ALA E O 1
ATOM 9489 N N . LYS E 1 168 ? -9.58500 -13.10300 -57.24500 1.000 61.21600 162 LYS E N 1
ATOM 9490 C CA . LYS E 1 168 ? -8.87400 -11.97500 -56.66000 1.000 61.20779 162 LYS E CA 1
ATOM 9491 C C . LYS E 1 168 ? -7.61100 -11.60000 -57.42700 1.000 57.95692 162 LYS E C 1
ATOM 9492 O O . LYS E 1 168 ? -6.88400 -10.70600 -56.98100 1.000 59.71931 162 LYS E O 1
ATOM 9498 N N . LYS E 1 169 ? -7.33200 -12.26000 -58.55400 1.000 55.29773 163 LYS E N 1
ATOM 9499 C CA . LYS E 1 169 ? -6.17200 -11.95300 -59.39700 1.000 55.75877 163 LYS E CA 1
ATOM 9500 C C . LYS E 1 169 ? -4.87600 -11.98800 -58.58600 1.000 54.43858 163 LYS E C 1
ATOM 9501 O O . LYS E 1 169 ? -4.04700 -11.07900 -58.64600 1.000 53.17949 163 LYS E O 1
ATOM 9503 N N . ILE E 1 170 ? -4.71600 -13.06000 -57.80800 1.000 52.32670 164 ILE E N 1
ATOM 9504 C CA . ILE E 1 170 ? -3.55600 -13.20500 -56.93700 1.000 53.65499 164 ILE E CA 1
ATOM 9505 C C . ILE E 1 170 ? -2.29500 -13.40300 -57.76900 1.000 50.75427 164 ILE E C 1
ATOM 9506 O O . ILE E 1 170 ? -2.29900 -14.11500 -58.78400 1.000 52.36197 164 ILE E O 1
ATOM 9511 N N . ASP E 1 171 ? -1.20500 -12.76100 -57.34400 1.000 48.61336 165 ASP E N 1
ATOM 9512 C CA . ASP E 1 171 ? 0.08300 -12.86500 -58.01900 1.000 48.27515 165 ASP E CA 1
ATOM 9513 C C . ASP E 1 171 ? 0.91700 -14.02600 -57.49300 1.000 45.17540 165 ASP E C 1
ATOM 9514 O O . ASP E 1 171 ? 1.57800 -14.71700 -58.27600 1.000 44.26027 165 ASP E O 1
ATOM 9519 N N . LEU E 1 172 ? 0.91100 -14.24400 -56.18000 1.000 44.10493 166 LEU E N 1
ATOM 9520 C CA . LEU E 1 172 ? 1.72800 -15.27300 -55.55400 1.000 42.83865 166 LEU E CA 1
ATOM 9521 C C . LEU E 1 172 ? 0.94100 -15.97300 -54.45700 1.000 43.47480 166 LEU E C 1
ATOM 9522 O O . LEU E 1 172 ? 0.27900 -15.32000 -53.64700 1.000 42.58377 166 LEU E O 1
ATOM 9527 N N . VAL E 1 173 ? 1.02600 -17.30000 -54.42400 1.000 43.15250 167 VAL E N 1
ATOM 9528 C CA . VAL E 1 173 ? 0.44300 -18.09700 -53.34900 1.000 39.35588 167 VAL E CA 1
ATOM 9529 C C . VAL E 1 173 ? 1.58000 -18.69000 -52.52900 1.000 36.07915 167 VAL E C 1
ATOM 9530 O O . VAL E 1 173 ? 2.45000 -19.38600 -53.06700 1.000 31.75414 167 VAL E O 1
ATOM 9534 N N . ILE E 1 174 ? 1.57200 -18.41500 -51.22900 1.000 38.94333 168 ILE E N 1
ATOM 9535 C CA . ILE E 1 174 ? 2.57700 -18.92600 -50.30600 1.000 38.79594 168 ILE E CA 1
ATOM 9536 C C . ILE E 1 174 ? 1.97400 -20.13200 -49.59900 1.000 39.41728 168 ILE E C 1
ATOM 9537 O O . ILE E 1 174 ? 0.91300 -20.02600 -48.97100 1.000 38.83390 168 ILE E O 1
ATOM 9542 N N . VAL E 1 175 ? 2.64300 -21.27600 -49.69200 1.000 38.08675 169 VAL E N 1
ATOM 9543 C CA . VAL E 1 175 ? 2.09400 -22.51400 -49.14600 1.000 33.48222 169 VAL E CA 1
ATOM 9544 C C . VAL E 1 175 ? 3.08000 -23.11100 -48.14800 1.000 33.76827 169 VAL E C 1
ATOM 9545 O O . VAL E 1 175 ? 3.99300 -23.85200 -48.54300 1.000 32.70040 169 VAL E O 1
ATOM 9549 N N . PRO E 1 176 ? 2.94100 -22.81500 -46.85600 1.000 35.68277 170 PRO E N 1
ATOM 9550 C CA . PRO E 1 176 ? 3.68700 -23.57500 -45.84900 1.000 38.66594 170 PRO E CA 1
ATOM 9551 C C . PRO E 1 176 ? 3.11600 -24.97700 -45.73800 1.000 42.23851 170 PRO E C 1
ATOM 9552 O O . PRO E 1 176 ? 1.89700 -25.17200 -45.75500 1.000 48.46427 170 PRO E O 1
ATOM 9556 N N . SER E 1 177 ? 4.00300 -25.96400 -45.64500 1.000 35.09534 171 SER E N 1
ATOM 9557 C CA . SER E 1 177 ? 3.54100 -27.34100 -45.68200 1.000 33.88303 171 SER E CA 1
ATOM 9558 C C . SER E 1 177 ? 4.44900 -28.23600 -44.85100 1.000 32.45902 171 SER E C 1
ATOM 9559 O O . SER E 1 177 ? 5.51600 -27.83000 -44.38600 1.000 30.21765 171 SER E O 1
ATOM 9562 N N . ALA E 1 178 ? 3.98700 -29.47100 -44.66500 1.000 34.39598 172 ALA E N 1
ATOM 9563 C CA . ALA E 1 178 ? 4.78400 -30.55000 -44.08400 1.000 39.49344 172 ALA E CA 1
ATOM 9564 C C . ALA E 1 178 ? 4.51800 -31.77100 -44.95900 1.000 46.68864 172 ALA E C 1
ATOM 9565 O O . ALA E 1 178 ? 3.49800 -32.44700 -44.79500 1.000 50.50344 172 ALA E O 1
ATOM 9567 N N . CYS E 1 179 ? 5.42900 -32.04800 -45.88700 1.000 50.55377 173 CYS E N 1
ATOM 9568 C CA . CYS E 1 179 ? 5.23000 -33.08300 -46.88900 1.000 49.55295 173 CYS E CA 1
ATOM 9569 C C . CYS E 1 179 ? 6.26200 -34.18000 -46.67500 1.000 48.77470 173 CYS E C 1
ATOM 9570 O O . CYS E 1 179 ? 7.43900 -33.89900 -46.42200 1.000 49.26647 173 CYS E O 1
ATOM 9573 N N . THR E 1 180 ? 5.81500 -35.43000 -46.76800 1.000 49.30904 174 THR E N 1
ATOM 9574 C CA . THR E 1 180 ? 6.68300 -36.52000 -46.35100 1.000 54.25016 174 THR E CA 1
ATOM 9575 C C . THR E 1 180 ? 6.64300 -37.78200 -47.20500 1.000 63.78639 174 THR E C 1
ATOM 9576 O O . THR E 1 180 ? 7.52000 -37.99900 -48.04900 1.000 68.55509 174 THR E O 1
ATOM 9580 N N . PHE E 1 181 ? 5.64000 -38.63400 -46.96800 1.000 66.82603 175 PHE E N 1
ATOM 9581 C CA . PHE E 1 181 ? 5.75500 -40.07800 -47.20700 1.000 70.91340 175 PHE E CA 1
ATOM 9582 C C . PHE E 1 181 ? 5.69600 -40.40600 -48.69900 1.000 76.01746 175 PHE E C 1
ATOM 9583 O O . PHE E 1 181 ? 4.66900 -40.83400 -49.23200 1.000 80.00832 175 PHE E O 1
ATOM 9585 N N . GLU E 1 182 ? 6.84900 -40.24200 -49.36000 1.000 75.09313 176 GLU E N 1
ATOM 9586 C CA . GLU E 1 182 ? 7.03700 -40.56200 -50.77400 1.000 75.22632 176 GLU E CA 1
ATOM 9587 C C . GLU E 1 182 ? 5.92000 -39.94000 -51.60400 1.000 67.92033 176 GLU E C 1
ATOM 9588 O O . GLU E 1 182 ? 5.30200 -40.58100 -52.45400 1.000 72.84374 176 GLU E O 1
ATOM 9590 N N . SER E 1 183 ? 5.65600 -38.66700 -51.31800 1.000 55.70758 177 SER E N 1
ATOM 9591 C CA . SER E 1 183 ? 4.61700 -37.89200 -51.98100 1.000 53.10355 177 SER E CA 1
ATOM 9592 C C . SER E 1 183 ? 5.18500 -36.72500 -52.77900 1.000 49.52845 177 SER E C 1
ATOM 9593 O O . SER E 1 183 ? 4.42900 -35.81200 -53.14300 1.000 45.85479 177 SER E O 1
ATOM 9596 N N . LYS E 1 184 ? 6.49900 -36.72300 -53.03600 1.000 54.68466 178 LYS E N 1
ATOM 9597 C CA . LYS E 1 184 ? 7.15400 -35.61100 -53.72200 1.000 44.71177 178 LYS E CA 1
ATOM 9598 C C . LYS E 1 184 ? 6.56800 -35.39500 -55.11000 1.000 50.53354 178 LYS E C 1
ATOM 9599 O O . LYS E 1 184 ? 6.31300 -34.25700 -55.51800 1.000 47.00196 178 LYS E O 1
ATOM 9601 N N . GLN E 1 185 ? 6.37700 -36.48000 -55.86600 1.000 52.18146 179 GLN E N 1
ATOM 9602 C CA . GLN E 1 185 ? 5.85800 -36.34500 -57.22200 1.000 51.11217 179 GLN E CA 1
ATOM 9603 C C . GLN E 1 185 ? 4.42600 -35.83600 -57.20600 1.000 49.36700 179 GLN E C 1
ATOM 9604 O O . GLN E 1 185 ? 4.07500 -34.93100 -57.97300 1.000 45.60196 179 GLN E O 1
ATOM 9610 N N . ARG E 1 186 ? 3.58800 -36.39300 -56.32700 1.000 50.58112 180 ARG E N 1
ATOM 9611 C CA . ARG E 1 186 ? 2.19600 -35.96700 -56.26600 1.000 48.54188 180 ARG E CA 1
ATOM 9612 C C . ARG E 1 186 ? 2.10000 -34.49000 -55.91800 1.000 40.75500 180 ARG E C 1
ATOM 9613 O O . ARG E 1 186 ? 1.28900 -33.75600 -56.49500 1.000 36.92521 180 ARG E O 1
ATOM 9621 N N . TRP E 1 187 ? 2.93500 -34.03400 -54.98400 1.000 40.63566 181 TRP E N 1
ATOM 9622 C CA . TRP E 1 187 ? 2.90500 -32.63300 -54.58400 1.000 40.67703 181 TRP E CA 1
ATOM 9623 C C . TRP E 1 187 ? 3.36100 -31.71800 -55.71500 1.000 38.39832 181 TRP E C 1
ATOM 9624 O O . TRP E 1 187 ? 2.75900 -30.66400 -55.94400 1.000 35.04688 181 TRP E O 1
ATOM 9635 N N . GLU E 1 188 ? 4.42200 -32.10000 -56.43400 1.000 41.33894 182 GLU E N 1
ATOM 9636 C CA . GLU E 1 188 ? 4.89600 -31.27900 -57.54700 1.000 44.22969 182 GLU E CA 1
ATOM 9637 C C . GLU E 1 188 ? 3.85800 -31.18600 -58.65700 1.000 42.41483 182 GLU E C 1
ATOM 9638 O O . GLU E 1 188 ? 3.59500 -30.10000 -59.18600 1.000 40.63245 182 GLU E O 1
ATOM 9644 N N . GLU E 1 189 ? 3.26600 -32.32400 -59.03000 1.000 41.81189 183 GLU E N 1
ATOM 9645 C CA . GLU E 1 189 ? 2.28300 -32.32800 -60.10800 1.000 43.05889 183 GLU E CA 1
ATOM 9646 C C . GLU E 1 189 ? 1.05900 -31.50500 -59.73600 1.000 44.65759 183 GLU E C 1
ATOM 9647 O O . GLU E 1 189 ? 0.51200 -30.77700 -60.57200 1.000 49.89895 183 GLU E O 1
ATOM 9653 N N . LEU E 1 190 ? 0.61700 -31.60800 -58.48300 1.000 41.93853 184 LEU E N 1
ATOM 9654 C CA . LEU E 1 190 ? -0.53600 -30.84100 -58.02900 1.000 40.85896 184 LEU E CA 1
ATOM 9655 C C . LEU E 1 190 ? -0.23600 -29.34600 -58.03300 1.000 43.36779 184 LEU E C 1
ATOM 9656 O O . LEU E 1 190 ? -1.02600 -28.54600 -58.54900 1.000 46.63323 184 LEU E O 1
ATOM 9661 N N . LEU E 1 191 ? 0.90400 -28.94900 -57.46200 1.000 40.74674 185 LEU E N 1
ATOM 9662 C CA . LEU E 1 191 ? 1.20100 -27.52600 -57.32700 1.000 37.93492 185 LEU E CA 1
ATOM 9663 C C . LEU E 1 191 ? 1.46600 -26.87400 -58.68100 1.000 36.25242 185 LEU E C 1
ATOM 9664 O O . LEU E 1 191 ? 1.05300 -25.73200 -58.91400 1.000 31.38464 185 LEU E O 1
ATOM 9669 N N . LYS E 1 192 ? 2.14900 -27.57600 -59.58600 1.000 38.89345 186 LYS E N 1
ATOM 9670 C CA . LYS E 1 192 ? 2.35700 -27.02400 -60.92100 1.000 38.73243 186 LYS E CA 1
ATOM 9671 C C . LYS E 1 192 ? 1.03000 -26.86100 -61.65000 1.000 33.59352 186 LYS E C 1
ATOM 9672 O O . LYS E 1 192 ? 0.81900 -25.87300 -62.36200 1.000 33.92981 186 LYS E O 1
ATOM 9678 N N . THR E 1 193 ? 0.10800 -27.80600 -61.45700 1.000 33.38153 187 THR E N 1
ATOM 9679 C CA . THR E 1 193 ? -1.19400 -27.71100 -62.10500 1.000 36.39895 187 THR E CA 1
ATOM 9680 C C . THR E 1 193 ? -2.02100 -26.56900 -61.52900 1.000 38.59910 187 THR E C 1
ATOM 9681 O O . THR E 1 193 ? -2.73100 -25.87900 -62.26800 1.000 41.00384 187 THR E O 1
ATOM 9685 N N . ARG E 1 194 ? -1.95000 -26.35500 -60.21300 1.000 41.47013 188 ARG E N 1
ATOM 9686 C CA . ARG E 1 194 ? -2.67300 -25.23500 -59.61700 1.000 41.85981 188 ARG E CA 1
ATOM 9687 C C . ARG E 1 194 ? -2.12600 -23.90300 -60.10700 1.000 43.56986 188 ARG E C 1
ATOM 9688 O O . ARG E 1 194 ? -2.89400 -22.97900 -60.39800 1.000 47.40201 188 ARG E O 1
ATOM 9696 N N . ALA E 1 195 ? -0.79900 -23.78500 -60.20100 1.000 42.78872 189 ALA E N 1
ATOM 9697 C CA . ALA E 1 195 ? -0.19100 -22.54000 -60.66100 1.000 43.03014 189 ALA E CA 1
ATOM 9698 C C . ALA E 1 195 ? -0.51500 -22.26700 -62.12400 1.000 45.53390 189 ALA E C 1
ATOM 9699 O O . ALA E 1 195 ? -0.83400 -21.13100 -62.49400 1.000 49.29702 189 ALA E O 1
ATOM 9701 N N . PHE E 1 196 ? -0.44800 -23.29800 -62.96700 1.000 45.09065 190 PHE E N 1
ATOM 9702 C CA . PHE E 1 196 ? -0.72400 -23.12400 -64.39000 1.000 46.54845 190 PHE E CA 1
ATOM 9703 C C . PHE E 1 196 ? -2.18800 -22.77500 -64.63700 1.000 47.69623 190 PHE E C 1
ATOM 9704 O O . PHE E 1 196 ? -2.49700 -21.85000 -65.39800 1.000 52.84319 190 PHE E O 1
ATOM 9712 N N . LEU E 1 197 ? -3.10500 -23.49900 -63.99100 1.000 42.97216 191 LEU E N 1
ATOM 9713 C CA . LEU E 1 197 ? -4.52800 -23.31000 -64.25300 1.000 40.69198 191 LEU E CA 1
ATOM 9714 C C . LEU E 1 197 ? -5.02300 -21.96500 -63.73800 1.000 42.86826 191 LEU E C 1
ATOM 9715 O O . LEU E 1 197 ? -5.84900 -21.31300 -64.38700 1.000 47.95418 191 LEU E O 1
ATOM 9720 N N . ASN E 1 198 ? -4.53100 -21.52900 -62.58200 1.000 42.12162 192 ASN E N 1
ATOM 9721 C CA . ASN E 1 198 ? -5.00300 -20.30100 -61.96100 1.000 44.58280 192 ASN E CA 1
ATOM 9722 C C . ASN E 1 198 ? -4.07000 -19.12300 -62.20300 1.000 51.36272 192 ASN E C 1
ATOM 9723 O O . ASN E 1 198 ? -4.34700 -18.02300 -61.71200 1.000 57.09048 192 ASN E O 1
ATOM 9728 N N . SER E 1 199 ? -2.99000 -19.33000 -62.95800 1.000 36.81571 193 SER E N 1
ATOM 9729 C CA . SER E 1 199 ? -2.06200 -18.27400 -63.36000 1.000 36.46853 193 SER E CA 1
ATOM 9730 C C . SER E 1 199 ? -1.54200 -17.50300 -62.14800 1.000 34.63838 193 SER E C 1
ATOM 9731 O O . SER E 1 199 ? -1.72300 -16.29100 -62.00800 1.000 33.62065 193 SER E O 1
ATOM 9734 N N . THR E 1 200 ? -0.89200 -18.24400 -61.25800 1.000 35.47013 194 THR E N 1
ATOM 9735 C CA . THR E 1 200 ? -0.29800 -17.67300 -60.06200 1.000 41.57035 194 THR E CA 1
ATOM 9736 C C . THR E 1 200 ? 1.02400 -18.37300 -59.78600 1.000 42.81590 194 THR E C 1
ATOM 9737 O O . THR E 1 200 ? 1.20100 -19.54700 -60.11500 1.000 47.69081 194 THR E O 1
ATOM 9741 N N . SER E 1 201 ? 1.96700 -17.62600 -59.22400 1.000 40.98092 195 SER E N 1
ATOM 9742 C CA . SER E 1 201 ? 3.19600 -18.22900 -58.73900 1.000 44.01090 195 SER E CA 1
ATOM 9743 C C . SER E 1 201 ? 2.95200 -18.86300 -57.37300 1.000 41.50637 195 SER E C 1
ATOM 9744 O O . SER E 1 201 ? 2.13600 -18.38300 -56.57900 1.000 42.59171 195 SER E O 1
ATOM 9747 N N . ILE E 1 202 ? 3.64900 -19.96600 -57.11000 1.000 34.44359 196 ILE E N 1
ATOM 9748 C CA . ILE E 1 202 ? 3.50500 -20.69500 -55.85700 1.000 31.29253 196 ILE E CA 1
ATOM 9749 C C . ILE E 1 202 ? 4.87200 -20.85200 -55.21200 1.000 34.83502 196 ILE E C 1
ATOM 9750 O O . ILE E 1 202 ? 5.83200 -21.27400 -55.86700 1.000 36.63546 196 ILE E O 1
ATOM 9755 N N . LEU E 1 203 ? 4.95900 -20.49500 -53.93800 1.000 36.19687 197 LEU E N 1
ATOM 9756 C CA . LEU E 1 203 ? 6.13400 -20.75500 -53.11700 1.000 36.30758 197 LEU E CA 1
ATOM 9757 C C . LEU E 1 203 ? 5.71500 -21.73800 -52.03300 1.000 32.51692 197 LEU E C 1
ATOM 9758 O O . LEU E 1 203 ? 4.88900 -21.41200 -51.17200 1.000 29.29644 197 LEU E O 1
ATOM 9763 N N . ARG E 1 204 ? 6.26300 -22.94400 -52.09600 1.000 32.58814 198 ARG E N 1
ATOM 9764 C CA . ARG E 1 204 ? 5.95400 -24.01900 -51.16300 1.000 31.17819 198 ARG E CA 1
ATOM 9765 C C . ARG E 1 204 ? 7.18500 -24.25400 -50.30000 1.000 36.49560 198 ARG E C 1
ATOM 9766 O O . ARG E 1 204 ? 8.22000 -24.71000 -50.79600 1.000 40.01778 198 ARG E O 1
ATOM 9774 N N . VAL E 1 205 ? 7.07000 -23.94400 -49.01200 1.000 36.47237 199 VAL E N 1
ATOM 9775 C CA . VAL E 1 205 ? 8.16400 -24.08800 -48.05900 1.000 34.30296 199 VAL E CA 1
ATOM 9776 C C . VAL E 1 205 ? 7.84700 -25.28800 -47.18300 1.000 28.89634 199 VAL E C 1
ATOM 9777 O O . VAL E 1 205 ? 6.81400 -25.31300 -46.50100 1.000 28.54956 199 VAL E O 1
ATOM 9781 N N . ASN E 1 206 ? 8.72900 -26.28000 -47.20900 1.000 27.77348 200 ASN E N 1
ATOM 9782 C CA . ASN E 1 206 ? 8.55700 -27.52300 -46.47700 1.000 28.73780 200 ASN E CA 1
ATOM 9783 C C . ASN E 1 206 ? 9.58600 -27.62400 -45.35900 1.000 30.96828 200 ASN E C 1
ATOM 9784 O O . ASN E 1 206 ? 10.58800 -26.90300 -45.33600 1.000 35.73908 200 ASN E O 1
ATOM 9789 N N . ARG E 1 207 ? 9.31800 -28.52400 -44.42000 1.000 29.44564 201 ARG E N 1
ATOM 9790 C CA . ARG E 1 207 ? 10.26000 -28.81700 -43.35400 1.000 29.86287 201 ARG E CA 1
ATOM 9791 C C . ARG E 1 207 ? 11.13400 -30.00600 -43.74200 1.000 28.67457 201 ARG E C 1
ATOM 9792 O O . ARG E 1 207 ? 10.83200 -30.76300 -44.66300 1.000 30.86960 201 ARG E O 1
ATOM 9800 N N . ILE E 1 208 ? 12.22500 -30.17500 -43.01000 1.000 28.56801 202 ILE E N 1
ATOM 9801 C CA . ILE E 1 208 ? 13.13200 -31.29800 -43.19600 1.000 30.03528 202 ILE E CA 1
ATOM 9802 C C . ILE E 1 208 ? 13.28700 -32.03100 -41.87300 1.000 32.12815 202 ILE E C 1
ATOM 9803 O O . ILE E 1 208 ? 13.13800 -31.44700 -40.79500 1.000 29.62974 202 ILE E O 1
ATOM 9808 N N . GLY E 1 209 ? 13.54600 -33.32300 -41.95800 1.000 34.93670 203 GLY E N 1
ATOM 9809 C CA . GLY E 1 209 ? 13.83400 -34.12200 -40.78200 1.000 36.94258 203 GLY E CA 1
ATOM 9810 C C . GLY E 1 209 ? 13.13400 -35.46500 -40.80900 1.000 38.96612 203 GLY E C 1
ATOM 9811 O O . GLY E 1 209 ? 12.16500 -35.68600 -41.53700 1.000 38.26878 203 GLY E O 1
ATOM 9812 N N . LYS E 1 210 ? 13.64300 -36.38300 -39.99300 1.000 41.09730 204 LYS E N 1
ATOM 9813 C CA . LYS E 1 210 ? 13.04600 -37.69100 -39.78300 1.000 40.00972 204 LYS E CA 1
ATOM 9814 C C . LYS E 1 210 ? 12.48600 -37.75400 -38.37300 1.000 43.10944 204 LYS E C 1
ATOM 9815 O O . LYS E 1 210 ? 13.07800 -37.21000 -37.43600 1.000 51.25235 204 LYS E O 1
ATOM 9821 N N . THR E 1 211 ? 11.35900 -38.43400 -38.21900 1.000 41.10438 205 THR E N 1
ATOM 9822 C CA . THR E 1 211 ? 10.69700 -38.52800 -36.93300 1.000 43.58329 205 THR E CA 1
ATOM 9823 C C . THR E 1 211 ? 10.99300 -39.88900 -36.31000 1.000 57.11511 205 THR E C 1
ATOM 9824 O O . THR E 1 211 ? 11.67600 -40.73300 -36.89600 1.000 62.12213 205 THR E O 1
ATOM 9828 N N . LYS E 1 212 ? 10.46500 -40.10100 -35.10000 1.000 60.88004 206 LYS E N 1
ATOM 9829 C CA . LYS E 1 212 ? 10.67000 -41.37100 -34.40900 1.000 58.41763 206 LYS E CA 1
ATOM 9830 C C . LYS E 1 212 ? 10.07200 -42.53600 -35.19100 1.000 57.09607 206 LYS E C 1
ATOM 9831 O O . LYS E 1 212 ? 10.56400 -43.66800 -35.09500 1.000 55.22917 206 LYS E O 1
ATOM 9833 N N . ASP E 1 213 ? 9.01800 -42.27500 -35.96700 1.000 55.63330 207 ASP E N 1
ATOM 9834 C CA . ASP E 1 213 ? 8.36200 -43.26900 -36.80800 1.000 52.38652 207 ASP E CA 1
ATOM 9835 C C . ASP E 1 213 ? 9.00200 -43.38900 -38.18400 1.000 42.99658 207 ASP E C 1
ATOM 9836 O O . ASP E 1 213 ? 8.40100 -43.99200 -39.07800 1.000 40.21330 207 ASP E O 1
ATOM 9841 N N . GLU E 1 214 ? 10.18800 -42.81100 -38.37400 1.000 39.82982 208 GLU E N 1
ATOM 9842 C CA . GLU E 1 214 ? 10.89400 -42.83100 -39.65600 1.000 47.48897 208 GLU E CA 1
ATOM 9843 C C . GLU E 1 214 ? 10.07200 -42.16600 -40.75700 1.000 51.48524 208 GLU E C 1
ATOM 9844 O O . GLU E 1 214 ? 10.10400 -42.58200 -41.91700 1.000 58.17798 208 GLU E O 1
ATOM 9850 N N . TRP E 1 215 ? 9.32700 -41.12200 -40.39600 1.000 46.24178 209 TRP E N 1
ATOM 9851 C CA . TRP E 1 215 ? 8.69600 -40.27600 -41.40000 1.000 41.88815 209 TRP E CA 1
ATOM 9852 C C . TRP E 1 215 ? 9.73600 -39.28500 -41.89800 1.000 43.09885 209 TRP E C 1
ATOM 9853 O O . TRP E 1 215 ? 10.27300 -38.49600 -41.11300 1.000 43.87238 209 TRP E O 1
ATOM 9864 N N . ASN E 1 216 ? 10.02300 -39.31400 -43.19200 1.000 43.57275 210 ASN E N 1
ATOM 9865 C CA . ASN E 1 216 ? 11.06700 -38.47000 -43.74900 1.000 43.42765 210 ASN E CA 1
ATOM 9866 C C . ASN E 1 216 ? 10.43000 -37.23800 -44.36800 1.000 39.24925 210 ASN E C 1
ATOM 9867 O O . ASN E 1 216 ? 9.55600 -37.35500 -45.23100 1.000 39.64385 210 ASN E O 1
ATOM 9872 N N . PHE E 1 217 ? 10.87200 -36.06600 -43.93700 1.000 38.98095 211 PHE E N 1
ATOM 9873 C CA . PHE E 1 217 ? 10.46500 -34.81400 -44.55600 1.000 38.14536 211 PHE E CA 1
ATOM 9874 C C . PHE E 1 217 ? 11.60900 -34.39000 -45.46500 1.000 37.87471 211 PHE E C 1
ATOM 9875 O O . PHE E 1 217 ? 12.67600 -33.98300 -44.99200 1.000 40.46873 211 PHE E O 1
ATOM 9883 N N . TYR E 1 218 ? 11.37300 -34.49200 -46.76900 1.000 37.49667 212 TYR E N 1
ATOM 9884 C CA . TYR E 1 218 ? 12.39100 -34.35600 -47.79800 1.000 38.50124 212 TYR E CA 1
ATOM 9885 C C . TYR E 1 218 ? 12.66600 -32.91200 -48.16800 1.000 40.06910 212 TYR E C 1
ATOM 9886 O O . TYR E 1 218 ? 13.53600 -32.66000 -49.00800 1.000 43.32639 212 TYR E O 1
ATOM 9895 N N . GLY E 1 219 ? 11.96200 -31.96600 -47.55900 1.000 39.40521 213 GLY E N 1
ATOM 9896 C CA . GLY E 1 219 ? 12.09000 -30.58700 -47.96200 1.000 41.44831 213 GLY E CA 1
ATOM 9897 C C . GLY E 1 219 ? 11.50000 -30.34800 -49.33400 1.000 47.31283 213 GLY E C 1
ATOM 9898 O O . GLY E 1 219 ? 10.27600 -30.32100 -49.48800 1.000 50.91763 213 GLY E O 1
ATOM 9899 N N . ASP E 1 220 ? 12.36300 -30.16200 -50.33400 1.000 44.64368 214 ASP E N 1
ATOM 9900 C CA . ASP E 1 220 ? 11.93300 -29.87000 -51.70000 1.000 44.10095 214 ASP E CA 1
ATOM 9901 C C . ASP E 1 220 ? 11.13000 -28.57600 -51.74500 1.000 44.51968 214 ASP E C 1
ATOM 9902 O O . ASP E 1 220 ? 10.09600 -28.48800 -52.41000 1.000 49.05462 214 ASP E O 1
ATOM 9907 N N . THR E 1 221 ? 11.60000 -27.56700 -51.01500 1.000 41.83934 215 THR E N 1
ATOM 9908 C CA . THR E 1 221 ? 11.03100 -26.23400 -51.14000 1.000 36.73057 215 THR E CA 1
ATOM 9909 C C . THR E 1 221 ? 11.27400 -25.72300 -52.55200 1.000 36.80866 215 THR E C 1
ATOM 9910 O O . THR E 1 221 ? 12.40900 -25.72500 -53.03800 1.000 41.56118 215 THR E O 1
ATOM 9914 N N . LEU E 1 222 ? 10.21200 -25.27600 -53.21400 1.000 31.09081 216 LEU E N 1
ATOM 9915 C CA . LEU E 1 222 ? 10.31800 -24.92700 -54.61900 1.000 33.74694 216 LEU E CA 1
ATOM 9916 C C . LEU E 1 222 ? 9.52000 -23.66900 -54.91900 1.000 32.74555 216 LEU E C 1
ATOM 9917 O O . LEU E 1 222 ? 8.59300 -23.30400 -54.19300 1.000 31.88159 216 LEU E O 1
ATOM 9922 N N . PHE E 1 223 ? 9.90100 -23.01200 -56.01200 1.000 37.51412 217 PHE E N 1
ATOM 9923 C CA . PHE E 1 223 ? 9.19500 -21.85100 -56.53400 1.000 41.47451 217 PHE E CA 1
ATOM 9924 C C . PHE E 1 223 ? 8.64200 -22.20400 -57.90800 1.000 45.74780 217 PHE E C 1
ATOM 9925 O O . PHE E 1 223 ? 9.39700 -22.60200 -58.80100 1.000 51.04136 217 PHE E O 1
ATOM 9933 N N . ILE E 1 224 ? 7.32800 -22.07900 -58.06800 1.000 40.58481 218 ILE E N 1
ATOM 9934 C CA . ILE E 1 224 ? 6.65200 -22.31900 -59.33700 1.000 41.11333 218 ILE E CA 1
ATOM 9935 C C . ILE E 1 224 ? 6.13600 -20.97900 -59.84000 1.000 42.49051 218 ILE E C 1
ATOM 9936 O O . ILE E 1 224 ? 5.54300 -20.21500 -59.07000 1.000 42.87738 218 ILE E O 1
ATOM 9941 N N . ASN E 1 225 ? 6.36700 -20.68800 -61.12000 1.000 45.90395 219 ASN E N 1
ATOM 9942 C CA . ASN E 1 225 ? 5.93900 -19.41100 -61.67500 1.000 48.23770 219 ASN E CA 1
ATOM 9943 C C . ASN E 1 225 ? 4.47500 -19.47900 -62.11900 1.000 49.07170 219 ASN E C 1
ATOM 9944 O O . ASN E 1 225 ? 3.81000 -20.51600 -62.02100 1.000 49.20866 219 ASN E O 1
ATOM 9949 N N . ALA E 1 226 ? 3.96900 -18.35400 -62.63200 1.000 47.77367 220 ALA E N 1
ATOM 9950 C CA . ALA E 1 226 ? 2.56500 -18.26300 -63.01600 1.000 47.35505 220 ALA E CA 1
ATOM 9951 C C . ALA E 1 226 ? 2.23600 -19.08400 -64.25600 1.000 49.92872 220 ALA E C 1
ATOM 9952 O O . ALA E 1 226 ? 1.05300 -19.21000 -64.59800 1.000 47.63718 220 ALA E O 1
ATOM 9954 N N . PHE E 1 227 ? 3.24300 -19.61400 -64.94800 1.000 50.46815 221 PHE E N 1
ATOM 9955 C CA . PHE E 1 227 ? 3.03900 -20.52700 -66.06100 1.000 48.43259 221 PHE E CA 1
ATOM 9956 C C . PHE E 1 227 ? 3.04400 -21.99100 -65.63100 1.000 51.50126 221 PHE E C 1
ATOM 9957 O O . PHE E 1 227 ? 2.84800 -22.87000 -66.47800 1.000 57.48881 221 PHE E O 1
ATOM 9965 N N . GLY E 1 228 ? 3.26800 -22.27500 -64.34800 1.000 45.95942 222 GLY E N 1
ATOM 9966 C CA . GLY E 1 228 ? 3.31500 -23.64600 -63.87800 1.000 44.26959 222 GLY E CA 1
ATOM 9967 C C . GLY E 1 228 ? 4.64500 -24.33900 -64.05700 1.000 46.13104 222 GLY E C 1
ATOM 9968 O O . GLY E 1 228 ? 4.68500 -25.57100 -64.12100 1.000 47.55915 222 GLY E O 1
ATOM 9969 N N . GLU E 1 229 ? 5.73500 -23.58400 -64.14400 1.000 48.36487 223 GLU E N 1
ATOM 9970 C CA . GLU E 1 229 ? 7.07100 -24.12500 -64.34400 1.000 49.50263 223 GLU E CA 1
ATOM 9971 C C . GLU E 1 229 ? 7.89200 -23.95800 -63.07000 1.000 45.00486 223 GLU E C 1
ATOM 9972 O O . GLU E 1 229 ? 7.77600 -22.94300 -62.37500 1.000 40.91269 223 GLU E O 1
ATOM 9978 N N . ILE E 1 230 ? 8.73700 -24.94300 -62.77700 1.000 49.62569 224 ILE E N 1
ATOM 9979 C CA . ILE E 1 230 ? 9.59500 -24.88100 -61.59600 1.000 48.84331 224 ILE E CA 1
ATOM 9980 C C . ILE E 1 230 ? 10.81600 -24.02500 -61.91800 1.000 48.55457 224 ILE E C 1
ATOM 9981 O O . ILE E 1 230 ? 11.61200 -24.36400 -62.80000 1.000 49.24939 224 ILE E O 1
ATOM 9986 N N . GLU E 1 231 ? 10.96400 -22.91700 -61.19200 1.000 49.68284 225 GLU E N 1
ATOM 9987 C CA . GLU E 1 231 ? 12.07000 -21.97400 -61.32400 1.000 52.49871 225 GLU E CA 1
ATOM 9988 C C . GLU E 1 231 ? 13.19700 -22.24000 -60.33300 1.000 49.38745 225 GLU E C 1
ATOM 9989 O O . GLU E 1 231 ? 14.36900 -22.26400 -60.71800 1.000 49.33365 225 GLU E O 1
ATOM 9995 N N . SER E 1 232 ? 12.86400 -22.44500 -59.05900 1.000 48.60180 226 SER E N 1
ATOM 9996 C CA . SER E 1 232 ? 13.84400 -22.66500 -58.00800 1.000 49.00806 226 SER E CA 1
ATOM 9997 C C . SER E 1 232 ? 13.46100 -23.90800 -57.22000 1.000 51.36155 226 SER E C 1
ATOM 9998 O O . SER E 1 232 ? 12.28400 -24.26400 -57.12200 1.000 48.13704 226 SER E O 1
ATOM 10001 N N . LYS E 1 233 ? 14.46600 -24.55800 -56.64300 1.000 51.85704 227 LYS E N 1
ATOM 10002 C CA . LYS E 1 233 ? 14.23600 -25.77200 -55.88000 1.000 49.50550 227 LYS E CA 1
ATOM 10003 C C . LYS E 1 233 ? 15.32300 -25.90000 -54.82600 1.000 55.10463 227 LYS E C 1
ATOM 10004 O O . LYS E 1 233 ? 16.41900 -25.34900 -54.96400 1.000 63.21936 227 LYS E O 1
ATOM 10010 N N . LEU E 1 234 ? 15.00600 -26.63500 -53.76700 1.000 51.06464 228 LEU E N 1
ATOM 10011 C CA . LEU E 1 234 ? 15.94200 -26.92200 -52.69200 1.000 51.97624 228 LEU E CA 1
ATOM 10012 C C . LEU E 1 234 ? 16.08400 -28.43000 -52.54100 1.000 52.72970 228 LEU E C 1
ATOM 10013 O O . LEU E 1 234 ? 15.31200 -29.21300 -53.10200 1.000 53.27077 228 LEU E O 1
ATOM 10018 N N . GLY E 1 235 ? 17.08600 -28.83300 -51.77100 1.000 56.16346 229 GLY E N 1
ATOM 10019 C CA . GLY E 1 235 ? 17.36600 -30.23100 -51.53200 1.000 60.51620 229 GLY E CA 1
ATOM 10020 C C . GLY E 1 235 ? 16.69000 -30.72400 -50.27200 1.000 61.92145 229 GLY E C 1
ATOM 10021 O O . GLY E 1 235 ? 15.69100 -30.16900 -49.80900 1.000 60.57130 229 GLY E O 1
ATOM 10022 N N . SER E 1 236 ? 17.24300 -31.79700 -49.71900 1.000 66.66449 230 SER E N 1
ATOM 10023 C CA . SER E 1 236 ? 16.72300 -32.38400 -48.49300 1.000 69.01800 230 SER E CA 1
ATOM 10024 C C . SER E 1 236 ? 17.39300 -31.83900 -47.23600 1.000 68.53352 230 SER E C 1
ATOM 10025 O O . SER E 1 236 ? 16.97700 -32.19500 -46.12900 1.000 71.89256 230 SER E O 1
ATOM 10028 N N . GLU E 1 237 ? 18.41200 -30.99600 -47.37400 1.000 64.89660 231 GLU E N 1
ATOM 10029 C CA . GLU E 1 237 ? 19.13000 -30.43400 -46.24000 1.000 64.29001 231 GLU E CA 1
ATOM 10030 C C . GLU E 1 237 ? 18.66100 -29.01000 -45.94200 1.000 60.91236 231 GLU E C 1
ATOM 10031 O O . GLU E 1 237 ? 17.93600 -28.38500 -46.72000 1.000 61.17124 231 GLU E O 1
ATOM 10037 N N . GLU E 1 238 ? 19.09700 -28.50300 -44.78900 1.000 59.58458 232 GLU E N 1
ATOM 10038 C CA . GLU E 1 238 ? 18.78800 -27.13800 -44.37500 1.000 58.02218 232 GLU E CA 1
ATOM 10039 C C . GLU E 1 238 ? 19.36400 -26.12500 -45.35400 1.000 59.07983 232 GLU E C 1
ATOM 10040 O O . GLU E 1 238 ? 20.56100 -26.14400 -45.65400 1.000 62.24097 232 GLU E O 1
ATOM 10046 N N . GLU E 1 239 ? 18.50400 -25.24100 -45.85500 1.000 56.64438 233 GLU E N 1
ATOM 10047 C CA . GLU E 1 239 ? 18.89200 -24.31500 -46.90800 1.000 54.70309 233 GLU E CA 1
ATOM 10048 C C . GLU E 1 239 ? 17.99900 -23.08200 -46.85600 1.000 52.49855 233 GLU E C 1
ATOM 10049 O O . GLU E 1 239 ? 17.00300 -23.03300 -46.13100 1.000 47.81190 233 GLU E O 1
ATOM 10051 N N . MET E 1 240 ? 18.38100 -22.08000 -47.64500 1.000 57.60921 234 MET E N 1
ATOM 10052 C CA . MET E 1 240 ? 17.62900 -20.84500 -47.81800 1.000 55.10744 234 MET E CA 1
ATOM 10053 C C . MET E 1 240 ? 17.40500 -20.64100 -49.30600 1.000 49.08326 234 MET E C 1
ATOM 10054 O O . MET E 1 240 ? 18.33800 -20.79000 -50.10000 1.000 50.73030 234 MET E O 1
ATOM 10059 N N . LEU E 1 241 ? 16.17500 -20.30900 -49.68500 1.000 47.22100 235 LEU E N 1
ATOM 10060 C CA . LEU E 1 241 ? 15.81500 -20.10900 -51.08400 1.000 46.63459 235 LEU E CA 1
ATOM 10061 C C . LEU E 1 241 ? 15.30800 -18.68900 -51.27200 1.000 56.97323 235 LEU E C 1
ATOM 10062 O O . LEU E 1 241 ? 14.30400 -18.30000 -50.66500 1.000 56.59821 235 LEU E O 1
ATOM 10067 N N . ILE E 1 242 ? 15.98400 -17.93200 -52.13200 1.000 50.22300 236 ILE E N 1
ATOM 10068 C CA . ILE E 1 242 ? 15.60400 -16.56600 -52.46400 1.000 52.14603 236 ILE E CA 1
ATOM 10069 C C . ILE E 1 242 ? 14.95000 -16.58200 -53.83600 1.000 51.13768 236 ILE E C 1
ATOM 10070 O O . ILE E 1 242 ? 15.47400 -17.19400 -54.77500 1.000 53.62592 236 ILE E O 1
ATOM 10072 N N . ILE E 1 243 ? 13.79500 -15.93200 -53.95000 1.000 59.12857 237 ILE E N 1
ATOM 10073 C CA . ILE E 1 243 ? 13.02000 -15.93800 -55.18200 1.000 58.18072 237 ILE E CA 1
ATOM 10074 C C . ILE E 1 243 ? 12.73700 -14.50400 -55.60800 1.000 59.35793 237 ILE E C 1
ATOM 10075 O O . ILE E 1 243 ? 12.65000 -13.59100 -54.78200 1.000 60.21855 237 ILE E O 1
ATOM 10080 N N . GLU E 1 244 ? 12.61600 -14.30800 -56.92200 1.000 62.57492 238 GLU E N 1
ATOM 10081 C CA . GLU E 1 244 ? 12.22100 -13.03100 -57.51000 1.000 65.26844 238 GLU E CA 1
ATOM 10082 C C . GLU E 1 244 ? 10.87200 -13.22500 -58.18900 1.000 60.57991 238 GLU E C 1
ATOM 10083 O O . GLU E 1 244 ? 10.81300 -13.48500 -59.39900 1.000 58.75107 238 GLU E O 1
ATOM 10089 N N . PRO E 1 245 ? 9.76300 -13.12400 -57.46100 1.000 59.48248 239 PRO E N 1
ATOM 10090 C CA . PRO E 1 245 ? 8.45700 -13.32700 -58.09400 1.000 57.17894 239 PRO E CA 1
ATOM 10091 C C . PRO E 1 245 ? 8.08400 -12.15500 -58.98500 1.000 64.76601 239 PRO E C 1
ATOM 10092 O O . PRO E 1 245 ? 8.45800 -11.00500 -58.73600 1.000 72.79495 239 PRO E O 1
ATOM 10096 N N . LYS E 1 246 ? 7.34800 -12.47000 -60.04600 1.000 58.55207 240 LYS E N 1
ATOM 10097 C CA . LYS E 1 246 ? 6.88700 -11.49400 -61.01600 1.000 56.77874 240 LYS E CA 1
ATOM 10098 C C . LYS E 1 246 ? 5.36500 -11.50200 -61.05100 1.000 56.19462 240 LYS E C 1
ATOM 10099 O O . LYS E 1 246 ? 4.72100 -12.48600 -60.67800 1.000 57.46092 240 LYS E O 1
ATOM 10101 N N . LYS E 1 247 ? 4.79100 -10.38800 -61.49900 1.000 58.56070 241 LYS E N 1
ATOM 10102 C CA . LYS E 1 247 ? 3.34100 -10.28400 -61.58100 1.000 55.70733 241 LYS E CA 1
ATOM 10103 C C . LYS E 1 247 ? 2.80100 -11.25700 -62.62400 1.000 56.14985 241 LYS E C 1
ATOM 10104 O O . LYS E 1 247 ? 3.43000 -11.51600 -63.65400 1.000 60.34180 241 LYS E O 1
ATOM 10110 N N . SER E 1 248 ? 1.62200 -11.80100 -62.34300 1.000 51.64003 242 SER E N 1
ATOM 10111 C CA . SER E 1 248 ? 1.03300 -12.85500 -63.15400 1.000 53.01374 242 SER E CA 1
ATOM 10112 C C . SER E 1 248 ? 0.14900 -12.32800 -64.27600 1.000 56.50053 242 SER E C 1
ATOM 10113 O O . SER E 1 248 ? -0.54400 -13.12100 -64.92000 1.000 55.96929 242 SER E O 1
ATOM 10116 N N . ASP E 1 249 ? 0.16400 -11.01500 -64.52600 1.000 62.17284 243 ASP E N 1
ATOM 10117 C CA . ASP E 1 249 ? -0.71300 -10.43300 -65.53900 1.000 63.10223 243 ASP E CA 1
ATOM 10118 C C . ASP E 1 249 ? -0.41200 -10.99800 -66.92000 1.000 59.58950 243 ASP E C 1
ATOM 10119 O O . ASP E 1 249 ? -1.33000 -11.33300 -67.67900 1.000 53.70275 243 ASP E O 1
ATOM 10124 N N . GLU E 1 250 ? 0.87400 -11.11600 -67.25900 1.000 56.55716 244 GLU E N 1
ATOM 10125 C CA . GLU E 1 250 ? 1.25300 -11.60400 -68.57900 1.000 60.63543 244 GLU E CA 1
ATOM 10126 C C . GLU E 1 250 ? 0.83200 -13.05300 -68.77000 1.000 54.89035 244 GLU E C 1
ATOM 10127 O O . GLU E 1 250 ? 0.35900 -13.43200 -69.84700 1.000 54.74933 244 GLU E O 1
ATOM 10133 N N . ALA E 1 251 ? 1.02200 -13.88300 -67.74100 1.000 52.90748 245 ALA E N 1
ATOM 10134 C CA . ALA E 1 251 ? 0.62300 -15.28300 -67.83200 1.000 47.08535 245 ALA E CA 1
ATOM 10135 C C . ALA E 1 251 ? -0.89200 -15.43500 -67.84300 1.000 45.17133 245 ALA E C 1
ATOM 10136 O O . ALA E 1 251 ? -1.41800 -16.34800 -68.49100 1.000 43.14196 245 ALA E O 1
ATOM 10138 N N . ARG E 1 252 ? -1.60200 -14.56500 -67.12100 1.000 48.41071 246 ARG E N 1
ATOM 10139 C CA . ARG E 1 252 ? -3.06000 -14.60800 -67.11900 1.000 46.90684 246 ARG E CA 1
ATOM 10140 C C . ARG E 1 252 ? -3.61600 -14.34700 -68.51300 1.000 48.30568 246 ARG E C 1
ATOM 10141 O O . ARG E 1 252 ? -4.57900 -14.99700 -68.94100 1.000 47.04665 246 ARG E O 1
ATOM 10149 N N . LYS E 1 253 ? -3.02300 -13.38700 -69.23300 1.000 53.20125 247 LYS E N 1
ATOM 10150 C CA . LYS E 1 253 ? -3.47600 -13.05500 -70.58000 1.000 54.82414 247 LYS E CA 1
ATOM 10151 C C . LYS E 1 253 ? -3.23400 -14.19400 -71.56400 1.000 56.83911 247 LYS E C 1
ATOM 10152 O O . LYS E 1 253 ? -4.01600 -14.36600 -72.50700 1.000 56.62110 247 LYS E O 1
ATOM 10154 N N . LEU E 1 254 ? -2.15500 -14.96200 -71.37800 1.000 58.48153 248 LEU E N 1
ATOM 10155 C CA . LEU E 1 254 ? -1.77900 -15.96900 -72.36800 1.000 61.48905 248 LEU E CA 1
ATOM 10156 C C . LEU E 1 254 ? -2.87800 -17.01000 -72.53000 1.000 62.16968 248 LEU E C 1
ATOM 10157 O O . LEU E 1 254 ? -3.35900 -17.25400 -73.64300 1.000 65.02110 248 LEU E O 1
ATOM 10162 N N . TRP E 1 255 ? -3.28800 -17.63500 -71.42900 1.000 62.82806 249 TRP E N 1
ATOM 10163 C CA . TRP E 1 255 ? -4.28100 -18.69500 -71.50300 1.000 63.43139 249 TRP E CA 1
ATOM 10164 C C . TRP E 1 255 ? -5.69600 -18.19300 -71.26900 1.000 60.49507 249 TRP E C 1
ATOM 10165 O O . TRP E 1 255 ? -6.64600 -18.81700 -71.75700 1.000 59.88892 249 TRP E O 1
ATOM 10176 N N . GLY E 1 256 ? -5.85600 -17.08200 -70.55500 1.000 58.95181 250 GLY E N 1
ATOM 10177 C CA . GLY E 1 256 ? -7.16800 -16.48100 -70.37200 1.000 59.03305 250 GLY E CA 1
ATOM 10178 C C . GLY E 1 256 ? -8.19800 -17.40500 -69.76200 1.000 55.94558 250 GLY E C 1
ATOM 10179 O O . GLY E 1 256 ? -9.37900 -17.33700 -70.12400 1.000 53.66775 250 GLY E O 1
ATOM 10180 N N . PHE E 1 257 ? -7.77900 -18.27100 -68.83500 1.000 53.56108 251 PHE E N 1
ATOM 10181 C CA . PHE E 1 257 ? -8.72700 -19.17700 -68.19700 1.000 49.74929 251 PHE E CA 1
ATOM 10182 C C . PHE E 1 257 ? -9.76700 -18.40800 -67.39300 1.000 53.81656 251 PHE E C 1
ATOM 10183 O O . PHE E 1 257 ? -10.92500 -18.83400 -67.30800 1.000 58.01441 251 PHE E O 1
ATOM 10191 N N . ASP E 1 258 ? -9.37200 -17.28600 -66.78800 1.000 53.92728 252 ASP E N 1
ATOM 10192 C CA . ASP E 1 258 ? -10.32000 -16.47200 -66.03500 1.000 56.17452 252 ASP E CA 1
ATOM 10193 C C . ASP E 1 258 ? -11.32600 -15.78700 -66.95400 1.000 58.51128 252 ASP E C 1
ATOM 10194 O O . ASP E 1 258 ? -12.51900 -15.71200 -66.63300 1.000 59.32533 252 ASP E O 1
ATOM 10199 N N . LYS E 1 259 ? -10.86300 -15.27000 -68.09700 1.000 59.33846 253 LYS E N 1
ATOM 10200 C CA . LYS E 1 259 ? -11.75400 -14.56300 -69.01500 1.000 61.36328 253 LYS E CA 1
ATOM 10201 C C . LYS E 1 259 ? -12.82100 -15.48500 -69.59600 1.000 59.51000 253 LYS E C 1
ATOM 10202 O O . LYS E 1 259 ? -13.97100 -15.07200 -69.78700 1.000 61.99059 253 LYS E O 1
ATOM 10204 N N . ILE E 1 260 ? -12.46300 -16.74000 -69.87300 1.000 54.52120 254 ILE E N 1
ATOM 10205 C CA . ILE E 1 260 ? -13.41600 -17.68300 -70.45200 1.000 55.11468 254 ILE E CA 1
ATOM 10206 C C . ILE E 1 260 ? -14.54500 -17.97600 -69.47000 1.000 62.42220 254 ILE E C 1
ATOM 10207 O O . ILE E 1 260 ? -15.71400 -18.09200 -69.86100 1.000 69.75042 254 ILE E O 1
ATOM 10212 N N . ILE E 1 261 ? -14.21600 -18.09100 -68.18200 1.000 61.06836 255 ILE E N 1
ATOM 10213 C CA . ILE E 1 261 ? -15.21300 -18.42400 -67.16900 1.000 65.00077 255 ILE E CA 1
ATOM 10214 C C . ILE E 1 261 ? -16.25000 -17.30900 -67.05300 1.000 71.95860 255 ILE E C 1
ATOM 10215 O O . ILE E 1 261 ? -17.41600 -17.56400 -66.72300 1.000 77.99292 255 ILE E O 1
ATOM 10220 N N . LYS E 1 262 ? -15.85500 -16.06800 -67.35700 1.000 70.67183 256 LYS E N 1
ATOM 10221 C CA . LYS E 1 262 ? -16.74100 -14.91800 -67.18100 1.000 74.87505 256 LYS E CA 1
ATOM 10222 C C . LYS E 1 262 ? -18.02100 -15.02200 -68.00700 1.000 78.23865 256 LYS E C 1
ATOM 10223 O O . LYS E 1 262 ? -19.05600 -14.47800 -67.60400 1.000 83.99327 256 LYS E O 1
ATOM 10225 N N . GLU E 1 263 ? -17.98400 -15.70200 -69.15700 1.000 75.80099 257 GLU E N 1
ATOM 10226 C CA . GLU E 1 263 ? -19.17700 -15.78600 -69.99600 1.000 78.93250 257 GLU E CA 1
ATOM 10227 C C . GLU E 1 263 ? -20.29300 -16.59600 -69.35100 1.000 85.59931 257 GLU E C 1
ATOM 10228 O O . GLU E 1 263 ? -21.43300 -16.54900 -69.82900 1.000 87.78382 257 GLU E O 1
ATOM 10230 N N . PHE E 1 264 ? -20.00000 -17.32100 -68.27700 1.000 87.28826 258 PHE E N 1
ATOM 10231 C CA . PHE E 1 264 ? -20.96200 -18.24200 -67.69000 1.000 90.09463 258 PHE E CA 1
ATOM 10232 C C . PHE E 1 264 ? -21.48500 -17.72800 -66.34900 1.000 95.39397 258 PHE E C 1
ATOM 10233 O O . PHE E 1 264 ? -22.02000 -18.49300 -65.54600 1.000 98.24574 258 PHE E O 1
ATOM 10241 N N . SER F 1 8 ? -16.55500 -55.36300 -67.40300 1.000 66.37322 2 SER F N 1
ATOM 10242 C CA . SER F 1 8 ? -16.64500 -54.07600 -68.08800 1.000 64.26739 2 SER F CA 1
ATOM 10243 C C . SER F 1 8 ? -15.27600 -53.60100 -68.58100 1.000 64.69259 2 SER F C 1
ATOM 10244 O O . SER F 1 8 ? -14.42400 -53.21400 -67.78100 1.000 70.18127 2 SER F O 1
ATOM 10247 N N . LYS F 1 9 ? -15.07800 -53.63100 -69.90100 1.000 58.20161 3 LYS F N 1
ATOM 10248 C CA . LYS F 1 9 ? -13.82500 -53.23400 -70.53200 1.000 50.79135 3 LYS F CA 1
ATOM 10249 C C . LYS F 1 9 ? -14.07700 -52.14200 -71.56600 1.000 48.55098 3 LYS F C 1
ATOM 10250 O O . LYS F 1 9 ? -15.16100 -52.05300 -72.15100 1.000 45.77934 3 LYS F O 1
ATOM 10252 N N . ILE F 1 10 ? -13.06400 -51.30000 -71.77500 1.000 47.12479 4 ILE F N 1
ATOM 10253 C CA . ILE F 1 10 ? -13.10800 -50.20800 -72.74300 1.000 42.70023 4 ILE F CA 1
ATOM 10254 C C . ILE F 1 10 ? -11.83300 -50.25000 -73.57400 1.000 44.65183 4 ILE F C 1
ATOM 10255 O O . ILE F 1 10 ? -10.76400 -50.60100 -73.06300 1.000 46.33764 4 ILE F O 1
ATOM 10260 N N . ALA F 1 11 ? -11.94600 -49.91100 -74.85800 1.000 48.82563 5 ALA F N 1
ATOM 10261 C CA . ALA F 1 11 ? -10.81000 -49.86700 -75.76900 1.000 53.05675 5 ALA F CA 1
ATOM 10262 C C . ALA F 1 11 ? -10.59200 -48.44200 -76.25800 1.000 53.51605 5 ALA F C 1
ATOM 10263 O O . ALA F 1 11 ? -11.54800 -47.74600 -76.61100 1.000 54.34801 5 ALA F O 1
ATOM 10265 N N . ALA F 1 12 ? -9.33400 -48.01100 -76.28100 1.000 54.40468 6 ALA F N 1
ATOM 10266 C CA . ALA F 1 12 ? -8.95200 -46.70400 -76.80200 1.000 55.27097 6 ALA F CA 1
ATOM 10267 C C . ALA F 1 12 ? -8.08800 -46.88100 -78.04300 1.000 59.99498 6 ALA F C 1
ATOM 10268 O O . ALA F 1 12 ? -7.10400 -47.62700 -78.01800 1.000 64.09348 6 ALA F O 1
ATOM 10270 N N . LEU F 1 13 ? -8.45200 -46.19500 -79.12300 1.000 58.69035 7 LEU F N 1
ATOM 10271 C CA . LEU F 1 13 ? -7.75500 -46.30900 -80.39800 1.000 57.50088 7 LEU F CA 1
ATOM 10272 C C . LEU F 1 13 ? -6.97600 -45.02900 -80.68300 1.000 54.84703 7 LEU F C 1
ATOM 10273 O O . LEU F 1 13 ? -7.55800 -43.94100 -80.75300 1.000 51.80242 7 LEU F O 1
ATOM 10278 N N . GLN F 1 14 ? -5.66600 -45.17100 -80.85400 1.000 60.36850 8 GLN F N 1
ATOM 10279 C CA . GLN F 1 14 ? -4.76800 -44.06800 -81.18200 1.000 67.00186 8 GLN F CA 1
ATOM 10280 C C . GLN F 1 14 ? -4.57700 -44.04000 -82.70000 1.000 76.05639 8 GLN F C 1
ATOM 10281 O O . GLN F 1 14 ? -3.91500 -44.91900 -83.26300 1.000 77.33695 8 GLN F O 1
ATOM 10287 N N . PHE F 1 15 ? -5.13800 -43.02700 -83.35500 1.000 78.65296 9 PHE F N 1
ATOM 10288 C CA . PHE F 1 15 ? -5.22100 -42.93400 -84.80600 1.000 78.38121 9 PHE F CA 1
ATOM 10289 C C . PHE F 1 15 ? -4.74600 -41.57800 -85.30100 1.000 78.32178 9 PHE F C 1
ATOM 10290 O O . PHE F 1 15 ? -4.74400 -40.59500 -84.55200 1.000 76.50055 9 PHE F O 1
ATOM 10298 N N . PRO F 1 16 ? -4.33600 -41.49100 -86.57900 1.000 80.45108 10 PRO F N 1
ATOM 10299 C CA . PRO F 1 16 ? -4.12600 -40.20800 -87.25800 1.000 82.96961 10 PRO F CA 1
ATOM 10300 C C . PRO F 1 16 ? -5.40600 -39.66300 -87.89900 1.000 86.79285 10 PRO F C 1
ATOM 10301 O O . PRO F 1 16 ? -6.30200 -40.44700 -88.21000 1.000 90.06406 10 PRO F O 1
ATOM 10305 N N . SER F 1 23 ? -10.79500 -48.42100 -93.39100 1.000 86.84067 17 SER F N 1
ATOM 10306 C CA . SER F 1 23 ? -11.33200 -49.75300 -93.13900 1.000 86.01199 17 SER F CA 1
ATOM 10307 C C . SER F 1 23 ? -10.47800 -50.52500 -92.13100 1.000 85.59241 17 SER F C 1
ATOM 10308 O O . SER F 1 23 ? -10.81000 -51.65100 -91.76200 1.000 85.35635 17 SER F O 1
ATOM 10310 N N . ARG F 1 24 ? -9.37400 -49.91500 -91.69300 1.000 85.44761 18 ARG F N 1
ATOM 10311 C CA . ARG F 1 24 ? -8.51100 -50.56700 -90.71100 1.000 86.76218 18 ARG F CA 1
ATOM 10312 C C . ARG F 1 24 ? -9.23600 -50.78700 -89.39000 1.000 85.03364 18 ARG F C 1
ATOM 10313 O O . ARG F 1 24 ? -8.98500 -51.78000 -88.69600 1.000 81.19311 18 ARG F O 1
ATOM 10315 N N . LEU F 1 25 ? -10.15200 -49.88000 -89.04400 1.000 87.03859 19 LEU F N 1
ATOM 10316 C CA . LEU F 1 25 ? -10.85800 -49.93100 -87.76700 1.000 86.48588 19 LEU F CA 1
ATOM 10317 C C . LEU F 1 25 ? -11.82900 -51.10500 -87.68600 1.000 91.60236 19 LEU F C 1
ATOM 10318 O O . LEU F 1 25 ? -12.07300 -51.62100 -86.58900 1.000 88.07802 19 LEU F O 1
ATOM 10323 N N . ASP F 1 26 ? -12.39500 -51.53500 -88.82100 1.000 99.11211 20 ASP F N 1
ATOM 10324 C CA . ASP F 1 26 ? -13.37100 -52.62300 -88.80000 1.000 101.98370 20 ASP F CA 1
ATOM 10325 C C . ASP F 1 26 ? -12.79500 -53.87300 -88.14400 1.000 106.10613 20 ASP F C 1
ATOM 10326 O O . ASP F 1 26 ? -13.49000 -54.56600 -87.39300 1.000 106.63503 20 ASP F O 1
ATOM 10328 N N . TYR F 1 27 ? -11.52800 -54.18000 -88.42300 1.000 106.87720 21 TYR F N 1
ATOM 10329 C CA . TYR F 1 27 ? -10.88800 -55.34000 -87.81100 1.000 103.68759 21 TYR F CA 1
ATOM 10330 C C . TYR F 1 27 ? -10.67600 -55.13400 -86.31300 1.000 96.34221 21 TYR F C 1
ATOM 10331 O O . TYR F 1 27 ? -10.80400 -56.08200 -85.52800 1.000 92.44942 21 TYR F O 1
ATOM 10333 N N . TYR F 1 28 ? -10.36200 -53.89900 -85.90000 1.000 94.43648 22 TYR F N 1
ATOM 10334 C CA . TYR F 1 28 ? -10.00800 -53.62500 -84.50600 1.000 91.44346 22 TYR F CA 1
ATOM 10335 C C . TYR F 1 28 ? -11.15300 -53.94400 -83.55700 1.000 91.34848 22 TYR F C 1
ATOM 10336 O O . TYR F 1 28 ? -10.93600 -54.46800 -82.45700 1.000 88.80411 22 TYR F O 1
ATOM 10345 N N . LEU F 1 29 ? -12.38100 -53.62500 -83.96700 1.000 91.34644 23 LEU F N 1
ATOM 10346 C CA . LEU F 1 29 ? -13.55000 -53.88300 -83.13700 1.000 88.62247 23 LEU F CA 1
ATOM 10347 C C . LEU F 1 29 ? -13.76800 -55.37300 -82.91600 1.000 88.42789 23 LEU F C 1
ATOM 10348 O O . LEU F 1 29 ? -14.24000 -55.78000 -81.84700 1.000 81.00284 23 LEU F O 1
ATOM 10353 N N . LYS F 1 30 ? -13.43100 -56.19800 -83.91200 1.000 95.61961 24 LYS F N 1
ATOM 10354 C CA . LYS F 1 30 ? -13.57400 -57.64300 -83.76000 1.000 95.71496 24 LYS F CA 1
ATOM 10355 C C . LYS F 1 30 ? -12.65200 -58.17300 -82.67100 1.000 96.05004 24 LYS F C 1
ATOM 10356 O O . LYS F 1 30 ? -13.04600 -59.04200 -81.88400 1.000 95.05622 24 LYS F O 1
ATOM 10358 N N . ALA F 1 31 ? -11.41900 -57.66800 -82.61200 1.000 96.05337 25 ALA F N 1
ATOM 10359 C CA . ALA F 1 31 ? -10.53100 -58.04300 -81.51800 1.000 94.18811 25 ALA F CA 1
ATOM 10360 C C . ALA F 1 31 ? -11.06900 -57.53200 -80.18700 1.000 91.55424 25 ALA F C 1
ATOM 10361 O O . ALA F 1 31 ? -10.98800 -58.22900 -79.16800 1.000 89.94482 25 ALA F O 1
ATOM 10363 N N . SER F 1 32 ? -11.62600 -56.31700 -80.18200 1.000 90.58257 26 SER F N 1
ATOM 10364 C CA . SER F 1 32 ? -12.20700 -55.75800 -78.96500 1.000 85.01591 26 SER F CA 1
ATOM 10365 C C . SER F 1 32 ? -13.40900 -56.57500 -78.51000 1.000 84.39099 26 SER F C 1
ATOM 10366 O O . SER F 1 32 ? -13.50700 -56.95600 -77.33700 1.000 82.66762 26 SER F O 1
ATOM 10368 N N . LYS F 1 33 ? -14.34300 -56.84800 -79.42600 1.000 86.69152 27 LYS F N 1
ATOM 10369 C CA . LYS F 1 33 ? -15.51500 -57.64000 -79.06600 1.000 88.31953 27 LYS F CA 1
ATOM 10370 C C . LYS F 1 33 ? -15.11800 -59.04900 -78.64400 1.000 90.27260 27 LYS F C 1
ATOM 10371 O O . LYS F 1 33 ? -15.68000 -59.59900 -77.68800 1.000 91.45323 27 LYS F O 1
ATOM 10377 N N . ASP F 1 34 ? -14.14800 -59.65100 -79.34000 1.000 90.15251 28 ASP F N 1
ATOM 10378 C CA . ASP F 1 34 ? -13.68500 -60.97800 -78.94800 1.000 91.94428 28 ASP F CA 1
ATOM 10379 C C . ASP F 1 34 ? -13.04600 -60.94700 -77.56600 1.000 91.71891 28 ASP F C 1
ATOM 10380 O O . ASP F 1 34 ? -13.15500 -61.91800 -76.80900 1.000 94.78180 28 ASP F O 1
ATOM 10382 N N . ASN F 1 35 ? -12.38600 -59.84200 -77.21800 1.000 88.47627 29 ASN F N 1
ATOM 10383 C CA . ASN F 1 35 ? -11.75700 -59.68100 -75.91500 1.000 85.87744 29 ASN F CA 1
ATOM 10384 C C . ASN F 1 35 ? -12.71400 -59.13500 -74.86200 1.000 85.36033 29 ASN F C 1
ATOM 10385 O O . ASN F 1 35 ? -12.28700 -58.87400 -73.73300 1.000 89.11200 29 ASN F O 1
ATOM 10387 N N . GLY F 1 36 ? -13.98900 -58.95400 -75.20100 1.000 81.86671 30 GLY F N 1
ATOM 10388 C CA . GLY F 1 36 ? -14.97300 -58.50700 -74.23800 1.000 79.93765 30 GLY F CA 1
ATOM 10389 C C . GLY F 1 36 ? -15.12200 -57.01200 -74.07200 1.000 79.02138 30 GLY F C 1
ATOM 10390 O O . GLY F 1 36 ? -15.53500 -56.56100 -72.99800 1.000 81.10239 30 GLY F O 1
ATOM 10391 N N . VAL F 1 37 ? -14.81700 -56.22200 -75.09900 1.000 75.33308 31 VAL F N 1
ATOM 10392 C CA . VAL F 1 37 ? -14.94700 -54.77000 -75.03300 1.000 71.16548 31 VAL F CA 1
ATOM 10393 C C . VAL F 1 37 ? -16.26800 -54.37200 -75.67500 1.000 69.87074 31 VAL F C 1
ATOM 10394 O O . VAL F 1 37 ? -16.56200 -54.77100 -76.80900 1.000 72.96180 31 VAL F O 1
ATOM 10398 N N . ASN F 1 38 ? -17.05800 -53.57400 -74.95400 1.000 65.83404 32 ASN F N 1
ATOM 10399 C CA . ASN F 1 38 ? -18.34600 -53.09300 -75.43200 1.000 64.35697 32 ASN F CA 1
ATOM 10400 C C . ASN F 1 38 ? -18.39500 -51.58400 -75.61800 1.000 59.02587 32 ASN F C 1
ATOM 10401 O O . ASN F 1 38 ? -19.46600 -51.04900 -75.92500 1.000 55.98892 32 ASN F O 1
ATOM 10406 N N . LEU F 1 39 ? -17.28300 -50.88300 -75.41000 1.000 57.08948 33 LEU F N 1
ATOM 10407 C CA . LEU F 1 39 ? -17.21300 -49.43900 -75.59300 1.000 51.35483 33 LEU F CA 1
ATOM 10408 C C . LEU F 1 39 ? -15.84100 -49.08600 -76.14200 1.000 47.84637 33 LEU F C 1
ATOM 10409 O O . LEU F 1 39 ? -14.82400 -49.50800 -75.58400 1.000 48.00674 33 LEU F O 1
ATOM 10414 N N . VAL F 1 40 ? -15.81300 -48.32100 -77.23100 1.000 45.81050 34 VAL F N 1
ATOM 10415 C CA . VAL F 1 40 ? -14.57400 -47.94000 -77.89900 1.000 49.20954 34 VAL F CA 1
ATOM 10416 C C . VAL F 1 40 ? -14.51800 -46.42300 -78.00900 1.000 51.04952 34 VAL F C 1
ATOM 10417 O O . VAL F 1 40 ? -15.53700 -45.77600 -78.27100 1.000 54.29835 34 VAL F O 1
ATOM 10421 N N . VAL F 1 41 ? -13.32900 -45.85500 -77.79000 1.000 51.83999 35 VAL F N 1
ATOM 10422 C CA . VAL F 1 41 ? -13.11600 -44.41200 -77.80300 1.000 48.99188 35 VAL F CA 1
ATOM 10423 C C . VAL F 1 41 ? -12.08100 -44.05400 -78.86300 1.000 49.37606 35 VAL F C 1
ATOM 10424 O O . VAL F 1 41 ? -11.05300 -44.72700 -78.99600 1.000 47.17291 35 VAL F O 1
ATOM 10428 N N . LEU F 1 42 ? -12.35700 -42.98600 -79.61000 1.000 50.79982 36 LEU F N 1
ATOM 10429 C CA . LEU F 1 42 ? -11.45100 -42.41900 -80.59800 1.000 51.27965 36 LEU F CA 1
ATOM 10430 C C . LEU F 1 42 ? -11.01200 -41.02800 -80.15800 1.000 53.39542 36 LEU F C 1
ATOM 10431 O O . LEU F 1 42 ? -11.69200 -40.35500 -79.38000 1.000 55.13603 36 LEU F O 1
ATOM 10436 N N . GLY F 1 43 ? -9.86100 -40.59700 -80.67100 1.000 54.56950 37 GLY F N 1
ATOM 10437 C CA . GLY F 1 43 ? -9.33600 -39.28800 -80.34700 1.000 55.28049 37 GLY F CA 1
ATOM 10438 C C . GLY F 1 43 ? -9.94900 -38.18600 -81.19400 1.000 57.56168 37 GLY F C 1
ATOM 10439 O O . GLY F 1 43 ? -10.76700 -38.41500 -82.08400 1.000 57.79240 37 GLY F O 1
ATOM 10440 N N . GLU F 1 44 ? -9.53200 -36.95600 -80.90300 1.000 57.23107 38 GLU F N 1
ATOM 10441 C CA . GLU F 1 44 ? -10.01300 -35.81500 -81.66900 1.000 58.90881 38 GLU F CA 1
ATOM 10442 C C . GLU F 1 44 ? -9.42900 -35.82800 -83.07500 1.000 65.97073 38 GLU F C 1
ATOM 10443 O O . GLU F 1 44 ? -8.26300 -36.17800 -83.28000 1.000 67.00712 38 GLU F O 1
ATOM 10449 N N . TYR F 1 45 ? -10.25300 -35.42700 -84.04400 1.000 70.88387 39 TYR F N 1
ATOM 10450 C CA . TYR F 1 45 ? -9.84700 -35.30700 -85.44500 1.000 70.65590 39 TYR F CA 1
ATOM 10451 C C . TYR F 1 45 ? -9.26700 -36.61900 -85.97600 1.000 69.02983 39 TYR F C 1
ATOM 10452 O O . TYR F 1 45 ? -8.23500 -36.64800 -86.65000 1.000 71.66506 39 TYR F O 1
ATOM 10461 N N . VAL F 1 46 ? -9.94900 -37.71500 -85.66100 1.000 65.59445 40 VAL F N 1
ATOM 10462 C CA . VAL F 1 46 ? -9.64500 -39.02000 -86.23000 1.000 63.35666 40 VAL F CA 1
ATOM 10463 C C . VAL F 1 46 ? -10.62000 -39.37800 -87.34300 1.000 64.76377 40 VAL F C 1
ATOM 10464 O O . VAL F 1 46 ? -10.21400 -39.87200 -88.39500 1.000 68.46879 40 VAL F O 1
ATOM 10468 N N . ILE F 1 47 ? -11.91100 -39.11800 -87.12600 1.000 62.65101 41 ILE F N 1
ATOM 10469 C CA . ILE F 1 47 ? -12.87700 -39.22200 -88.21100 1.000 65.64509 41 ILE F CA 1
ATOM 10470 C C . ILE F 1 47 ? -12.68800 -38.06400 -89.18200 1.000 73.02695 41 ILE F C 1
ATOM 10471 O O . ILE F 1 47 ? -12.89500 -38.21300 -90.39400 1.000 75.12803 41 ILE F O 1
ATOM 10473 N N . ASN F 1 48 ? -12.28500 -36.90400 -88.67400 1.000 73.96389 42 ASN F N 1
ATOM 10474 C CA . ASN F 1 48 ? -12.12100 -35.69500 -89.46200 1.000 77.46796 42 ASN F CA 1
ATOM 10475 C C . ASN F 1 48 ? -10.64200 -35.34500 -89.57800 1.000 75.52180 42 ASN F C 1
ATOM 10476 O O . ASN F 1 48 ? -9.78200 -35.91100 -88.89700 1.000 69.86799 42 ASN F O 1
ATOM 10481 N N . SER F 1 49 ? -10.35600 -34.39600 -90.46300 1.000 80.90846 43 SER F N 1
ATOM 10482 C CA . SER F 1 49 ? -9.02300 -33.83100 -90.57600 1.000 81.25639 43 SER F CA 1
ATOM 10483 C C . SER F 1 49 ? -8.79100 -32.81000 -89.46600 1.000 83.37348 43 SER F C 1
ATOM 10484 O O . SER F 1 49 ? -9.73300 -32.28100 -88.86900 1.000 88.06498 43 SER F O 1
ATOM 10487 N N . PHE F 1 50 ? -7.51800 -32.53900 -89.18800 1.000 79.79225 44 PHE F N 1
ATOM 10488 C CA . PHE F 1 50 ? -7.17400 -31.61100 -88.11900 1.000 74.59486 44 PHE F CA 1
ATOM 10489 C C . PHE F 1 50 ? -7.69800 -30.20600 -88.40900 1.000 75.18256 44 PHE F C 1
ATOM 10490 O O . PHE F 1 50 ? -7.89800 -29.81500 -89.56300 1.000 78.32496 44 PHE F O 1
ATOM 10498 N N . PHE F 1 51 ? -7.91500 -29.45000 -87.32800 1.000 71.31041 45 PHE F N 1
ATOM 10499 C CA . PHE F 1 51 ? -8.54700 -28.13500 -87.40700 1.000 72.89527 45 PHE F CA 1
ATOM 10500 C C . PHE F 1 51 ? -7.87500 -27.22500 -88.42900 1.000 78.64271 45 PHE F C 1
ATOM 10501 O O . PHE F 1 51 ? -8.54900 -26.59600 -89.25300 1.000 81.42855 45 PHE F O 1
ATOM 10509 N N . THR F 1 52 ? -6.54200 -27.14500 -88.39600 1.000 79.88080 46 THR F N 1
ATOM 10510 C CA . THR F 1 52 ? -5.84700 -26.22900 -89.29600 1.000 84.41005 46 THR F CA 1
ATOM 10511 C C . THR F 1 52 ? -6.01800 -26.63400 -90.75300 1.000 88.76902 46 THR F C 1
ATOM 10512 O O . THR F 1 52 ? -5.99200 -25.77200 -91.63900 1.000 94.31873 46 THR F O 1
ATOM 10516 N N . GLU F 1 53 ? -6.19700 -27.92900 -91.02000 1.000 85.29955 47 GLU F N 1
ATOM 10517 C CA . GLU F 1 53 ? -6.50400 -28.36200 -92.37800 1.000 84.81810 47 GLU F CA 1
ATOM 10518 C C . GLU F 1 53 ? -7.96600 -28.10300 -92.72600 1.000 80.65044 47 GLU F C 1
ATOM 10519 O O . GLU F 1 53 ? -8.30700 -27.97100 -93.90600 1.000 82.64463 47 GLU F O 1
ATOM 10525 N N . LEU F 1 54 ? -8.83900 -28.01500 -91.71600 1.000 79.35083 48 LEU F N 1
ATOM 10526 C CA . LEU F 1 54 ? -10.26300 -27.82600 -91.97600 1.000 79.67932 48 LEU F CA 1
ATOM 10527 C C . LEU F 1 54 ? -10.55600 -26.43500 -92.52400 1.000 82.45972 48 LEU F C 1
ATOM 10528 O O . LEU F 1 54 ? -11.51500 -26.25800 -93.28400 1.000 86.75781 48 LEU F O 1
ATOM 10533 N N . LEU F 1 55 ? -9.74100 -25.44400 -92.15900 1.000 81.96186 49 LEU F N 1
ATOM 10534 C CA . LEU F 1 55 ? -9.95600 -24.08200 -92.63700 1.000 88.30077 49 LEU F CA 1
ATOM 10535 C C . LEU F 1 55 ? -9.79300 -23.99700 -94.15000 1.000 95.13284 49 LEU F C 1
ATOM 10536 O O . LEU F 1 55 ? -10.51600 -23.25300 -94.82300 1.000 98.63858 49 LEU F O 1
ATOM 10541 N N . HIS F 1 56 ? -8.85400 -24.76200 -94.70300 1.000 96.61918 50 HIS F N 1
ATOM 10542 C CA . HIS F 1 56 ? -8.57700 -24.79100 -96.13800 1.000 100.17534 50 HIS F CA 1
ATOM 10543 C C . HIS F 1 56 ? -9.26400 -25.96000 -96.83300 1.000 99.55923 50 HIS F C 1
ATOM 10544 O O . HIS F 1 56 ? -8.73200 -26.53600 -97.78700 1.000 103.13821 50 HIS F O 1
ATOM 10551 N N . MET F 1 57 ? -10.43800 -26.35000 -96.33700 1.000 96.62695 51 MET F N 1
ATOM 10552 C CA . MET F 1 57 ? -11.23800 -27.41900 -96.91000 1.000 98.13247 51 MET F CA 1
ATOM 10553 C C . MET F 1 57 ? -12.64400 -26.91700 -97.21500 1.000 98.90446 51 MET F C 1
ATOM 10554 O O . MET F 1 57 ? -13.22100 -26.16800 -96.41400 1.000 98.08974 51 MET F O 1
ATOM 10559 N N . PRO F 1 58 ? -13.21700 -27.29000 -98.35900 1.000 99.77955 52 PRO F N 1
ATOM 10560 C CA . PRO F 1 58 ? -14.60100 -26.90700 -98.65900 1.000 100.54391 52 PRO F CA 1
ATOM 10561 C C . PRO F 1 58 ? -15.61000 -27.70600 -97.84600 1.000 95.37046 52 PRO F C 1
ATOM 10562 O O . PRO F 1 58 ? -15.36800 -28.84900 -97.45500 1.000 90.61289 52 PRO F O 1
ATOM 10566 N N . LYS F 1 59 ? -16.76700 -27.07800 -97.60600 1.000 88.38934 53 LYS F N 1
ATOM 10567 C CA . LYS F 1 59 ? -17.81800 -27.70800 -96.80800 1.000 86.85422 53 LYS F CA 1
ATOM 10568 C C . LYS F 1 59 ? -18.24600 -29.05300 -97.38400 1.000 91.15822 53 LYS F C 1
ATOM 10569 O O . LYS F 1 59 ? -18.43000 -30.02400 -96.64000 1.000 90.96651 53 LYS F O 1
ATOM 10571 N N . ASN F 1 60 ? -18.41900 -29.13000 -98.70600 1.000 95.24471 54 ASN F N 1
ATOM 10572 C CA . ASN F 1 60 ? -18.87100 -30.37500 -99.32100 1.000 92.34410 54 ASN F CA 1
ATOM 10573 C C . ASN F 1 60 ? -17.86100 -31.49700 -99.11900 1.000 92.84143 54 ASN F C 1
ATOM 10574 O O . ASN F 1 60 ? -18.24300 -32.65800 -98.93100 1.000 91.56578 54 ASN F O 1
ATOM 10576 N N . MET F 1 61 ? -16.56500 -31.17500 -99.16300 1.000 95.52275 55 MET F N 1
ATOM 10577 C CA . MET F 1 61 ? -15.54400 -32.19800 -98.95600 1.000 95.38141 55 MET F CA 1
ATOM 10578 C C . MET F 1 61 ? -15.55000 -32.71300 -97.51900 1.000 87.85214 55 MET F C 1
ATOM 10579 O O . MET F 1 61 ? -15.30900 -33.90200 -97.27800 1.000 81.04197 55 MET F O 1
ATOM 10584 N N . ILE F 1 62 ? -15.81000 -31.82900 -96.55200 1.000 88.16748 56 ILE F N 1
ATOM 10585 C CA . ILE F 1 62 ? -15.87300 -32.24000 -95.15200 1.000 82.95725 56 ILE F CA 1
ATOM 10586 C C . ILE F 1 62 ? -17.06400 -33.16000 -94.90600 1.000 81.36382 56 ILE F C 1
ATOM 10587 O O . ILE F 1 62 ? -16.96800 -34.12100 -94.13300 1.000 76.48859 56 ILE F O 1
ATOM 10592 N N . LYS F 1 63 ? -18.20500 -32.87800 -95.54400 1.000 85.42568 57 LYS F N 1
ATOM 10593 C CA . LYS F 1 63 ? -19.37800 -33.73100 -95.36800 1.000 84.86905 57 LYS F CA 1
ATOM 10594 C C . LYS F 1 63 ? -19.09400 -35.16600 -95.79900 1.000 87.08405 57 LYS F C 1
ATOM 10595 O O . LYS F 1 63 ? -19.45600 -36.11400 -95.09100 1.000 80.90924 57 LYS F O 1
ATOM 10597 N N . GLU F 1 64 ? -18.43100 -35.34800 -96.94500 1.000 92.65862 58 GLU F N 1
ATOM 10598 C CA . GLU F 1 64 ? -18.08300 -36.69500 -97.39100 1.000 89.78445 58 GLU F CA 1
ATOM 10599 C C . GLU F 1 64 ? -17.18700 -37.39600 -96.37500 1.000 86.76084 58 GLU F C 1
ATOM 10600 O O . GLU F 1 64 ? -17.33000 -38.60100 -96.13700 1.000 86.11409 58 GLU F O 1
ATOM 10602 N N . GLN F 1 65 ? -16.25800 -36.65700 -95.76500 1.000 82.51136 59 GLN F N 1
ATOM 10603 C CA . GLN F 1 65 ? -15.37600 -37.24700 -94.76400 1.000 75.77602 59 GLN F CA 1
ATOM 10604 C C . GLN F 1 65 ? -16.16400 -37.68800 -93.53400 1.000 72.72405 59 GLN F C 1
ATOM 10605 O O . GLN F 1 65 ? -15.98900 -38.80700 -93.03800 1.000 71.83048 59 GLN F O 1
ATOM 10611 N N . SER F 1 66 ? -17.04000 -36.81700 -93.02800 1.000 70.26225 60 SER F N 1
ATOM 10612 C CA . SER F 1 66 ? -17.80000 -37.12900 -91.82100 1.000 66.72680 60 SER F CA 1
ATOM 10613 C C . SER F 1 66 ? -18.89100 -38.16300 -92.08700 1.000 71.97763 60 SER F C 1
ATOM 10614 O O . SER F 1 66 ? -19.07200 -39.10100 -91.30000 1.000 69.97083 60 SER F O 1
ATOM 10617 N N . GLU F 1 67 ? -19.64900 -37.99500 -93.17800 1.000 75.26817 61 GLU F N 1
ATOM 10618 C CA . GLU F 1 67 ? -20.77600 -38.88900 -93.43800 1.000 74.67640 61 GLU F CA 1
ATOM 10619 C C . GLU F 1 67 ? -20.31500 -40.31900 -93.68900 1.000 73.82604 61 GLU F C 1
ATOM 10620 O O . GLU F 1 67 ? -20.96700 -41.27400 -93.24800 1.000 71.75109 61 GLU F O 1
ATOM 10626 N N . ALA F 1 68 ? -19.19800 -40.49200 -94.39900 1.000 76.18266 62 ALA F N 1
ATOM 10627 C CA . ALA F 1 68 ? -18.69300 -41.83800 -94.64500 1.000 78.20420 62 ALA F CA 1
ATOM 10628 C C . ALA F 1 68 ? -18.27300 -42.50900 -93.34400 1.000 77.54722 62 ALA F C 1
ATOM 10629 O O . ALA F 1 68 ? -18.47700 -43.71500 -93.16500 1.000 77.53956 62 ALA F O 1
ATOM 10631 N N . LYS F 1 69 ? -17.69300 -41.73700 -92.42000 1.000 77.60032 63 LYS F N 1
ATOM 10632 C CA . LYS F 1 69 ? -17.31700 -42.28600 -91.12100 1.000 73.17119 63 LYS F CA 1
ATOM 10633 C C . LYS F 1 69 ? -18.54100 -42.56300 -90.25600 1.000 68.90420 63 LYS F C 1
ATOM 10634 O O . LYS F 1 69 ? -18.60900 -43.60400 -89.59300 1.000 68.67133 63 LYS F O 1
ATOM 10640 N N . LYS F 1 70 ? -19.51400 -41.64500 -90.23400 1.000 66.80944 64 LYS F N 1
ATOM 10641 C CA . LYS F 1 70 ? -20.71900 -41.89900 -89.45000 1.000 65.59838 64 LYS F CA 1
ATOM 10642 C C . LYS F 1 70 ? -21.46600 -43.11300 -89.98000 1.000 66.47459 64 LYS F C 1
ATOM 10643 O O . LYS F 1 70 ? -21.95700 -43.93800 -89.20000 1.000 65.00823 64 LYS F O 1
ATOM 10649 N N . GLU F 1 71 ? -21.55600 -43.23800 -91.30500 1.000 68.66859 65 GLU F N 1
ATOM 10650 C CA . GLU F 1 71 ? -22.17600 -44.41400 -91.90600 1.000 69.23413 65 GLU F CA 1
ATOM 10651 C C . GLU F 1 71 ? -21.40100 -45.68200 -91.56700 1.000 66.63246 65 GLU F C 1
ATOM 10652 O O . GLU F 1 71 ? -21.99800 -46.73900 -91.32700 1.000 64.17560 65 GLU F O 1
ATOM 10658 N N . SER F 1 72 ? -20.06700 -45.59900 -91.55500 1.000 67.23263 66 SER F N 1
ATOM 10659 C CA . SER F 1 72 ? -19.25800 -46.76500 -91.21200 1.000 67.62997 66 SER F CA 1
ATOM 10660 C C . SER F 1 72 ? -19.37700 -47.10300 -89.73300 1.000 65.35854 66 SER F C 1
ATOM 10661 O O . SER F 1 72 ? -19.45800 -48.28000 -89.36500 1.000 65.69905 66 SER F O 1
ATOM 10664 N N . LEU F 1 73 ? -19.38600 -46.08300 -88.87200 1.000 64.00077 67 LEU F N 1
ATOM 10665 C CA . LEU F 1 73 ? -19.50800 -46.32800 -87.44000 1.000 57.59901 67 LEU F CA 1
ATOM 10666 C C . LEU F 1 73 ? -20.85200 -46.95700 -87.09900 1.000 55.38933 67 LEU F C 1
ATOM 10667 O O . LEU F 1 73 ? -20.92900 -47.84100 -86.23900 1.000 55.70839 67 LEU F O 1
ATOM 10672 N N . ILE F 1 74 ? -21.92600 -46.50400 -87.75100 1.000 55.50722 68 ILE F N 1
ATOM 10673 C CA . ILE F 1 74 ? -23.24600 -47.07000 -87.48800 1.000 56.28683 68 ILE F CA 1
ATOM 10674 C C . ILE F 1 74 ? -23.30400 -48.52700 -87.93000 1.000 59.84406 68 ILE F C 1
ATOM 10675 O O . ILE F 1 74 ? -23.86900 -49.37800 -87.23200 1.000 62.15792 68 ILE F O 1
ATOM 10680 N N . LYS F 1 75 ? -22.71300 -48.84300 -89.08500 1.000 60.24664 69 LYS F N 1
ATOM 10681 C CA . LYS F 1 75 ? -22.70300 -50.22600 -89.55300 1.000 60.31585 69 LYS F CA 1
ATOM 10682 C C . LYS F 1 75 ? -21.83400 -51.10700 -88.66000 1.000 60.65173 69 LYS F C 1
ATOM 10683 O O . LYS F 1 75 ? -22.22500 -52.23000 -88.31900 1.000 58.66027 69 LYS F O 1
ATOM 10685 N N . LEU F 1 76 ? -20.65000 -50.62100 -88.27900 1.000 61.75533 70 LEU F N 1
ATOM 10686 C CA . LEU F 1 76 ? -19.76100 -51.41300 -87.43300 1.000 58.62715 70 LEU F CA 1
ATOM 10687 C C . LEU F 1 76 ? -20.31800 -51.58700 -86.02300 1.000 55.81904 70 LEU F C 1
ATOM 10688 O O . LEU F 1 76 ? -20.06400 -52.61400 -85.38300 1.000 55.64326 70 LEU F O 1
ATOM 10693 N N . ALA F 1 77 ? -21.05700 -50.59800 -85.51400 1.000 54.80744 71 ALA F N 1
ATOM 10694 C CA . ALA F 1 77 ? -21.68100 -50.74700 -84.20200 1.000 55.54685 71 ALA F CA 1
ATOM 10695 C C . ALA F 1 77 ? -22.72400 -51.85800 -84.20700 1.000 60.34117 71 ALA F C 1
ATOM 10696 O O . ALA F 1 77 ? -22.81000 -52.64200 -83.25500 1.000 62.57674 71 ALA F O 1
ATOM 10698 N N . LYS F 1 78 ? -23.53300 -51.93700 -85.26600 1.000 62.12627 72 LYS F N 1
ATOM 10699 C CA . LYS F 1 78 ? -24.51400 -53.01400 -85.36300 1.000 65.00290 72 LYS F CA 1
ATOM 10700 C C . LYS F 1 78 ? -23.83900 -54.36600 -85.57500 1.000 68.92084 72 LYS F C 1
ATOM 10701 O O . LYS F 1 78 ? -24.31700 -55.38900 -85.06900 1.000 72.32166 72 LYS F O 1
ATOM 10703 N N . LYS F 1 79 ? -22.73000 -54.39100 -86.32100 1.000 67.58117 73 LYS F N 1
ATOM 10704 C CA . LYS F 1 79 ? -22.06100 -55.65200 -86.63000 1.000 66.06428 73 LYS F CA 1
ATOM 10705 C C . LYS F 1 79 ? -21.51700 -56.32200 -85.37600 1.000 67.99539 73 LYS F C 1
ATOM 10706 O O . LYS F 1 79 ? -21.70700 -57.52600 -85.17000 1.000 71.58365 73 LYS F O 1
ATOM 10712 N N . TYR F 1 80 ? -20.84700 -55.55500 -84.51900 1.000 67.19764 74 TYR F N 1
ATOM 10713 C CA . TYR F 1 80 ? -20.17400 -56.10800 -83.35500 1.000 66.05476 74 TYR F CA 1
ATOM 10714 C C . TYR F 1 80 ? -20.94300 -55.87900 -82.06300 1.000 67.28829 74 TYR F C 1
ATOM 10715 O O . TYR F 1 80 ? -20.47600 -56.30200 -81.00200 1.000 72.89753 74 TYR F O 1
ATOM 10724 N N . GLU F 1 81 ? -22.10500 -55.22700 -82.12900 1.000 64.53157 75 GLU F N 1
ATOM 10725 C CA . GLU F 1 81 ? -22.96700 -55.00800 -80.96600 1.000 64.33798 75 GLU F CA 1
ATOM 10726 C C . GLU F 1 81 ? -22.21000 -54.29300 -79.84400 1.000 62.95761 75 GLU F C 1
ATOM 10727 O O . GLU F 1 81 ? -22.17200 -54.74700 -78.69900 1.000 65.59147 75 GLU F O 1
ATOM 10733 N N . LEU F 1 82 ? -21.60300 -53.15500 -80.18400 1.000 58.66768 76 LEU F N 1
ATOM 10734 C CA . LEU F 1 82 ? -20.87200 -52.34600 -79.21700 1.000 51.92269 76 LEU F CA 1
ATOM 10735 C C . LEU F 1 82 ? -21.08100 -50.86500 -79.51400 1.000 51.49551 76 LEU F C 1
ATOM 10736 O O . LEU F 1 82 ? -21.61900 -50.48600 -80.55700 1.000 50.08371 76 LEU F O 1
ATOM 10741 N N . GLU F 1 83 ? -20.66200 -50.02900 -78.56600 1.000 53.61610 77 GLU F N 1
ATOM 10742 C CA . GLU F 1 83 ? -20.73300 -48.57800 -78.67300 1.000 54.38485 77 GLU F CA 1
ATOM 10743 C C . GLU F 1 83 ? -19.37400 -47.97900 -79.02400 1.000 51.21749 77 GLU F C 1
ATOM 10744 O O . GLU F 1 83 ? -18.32500 -48.48300 -78.61600 1.000 49.82948 77 GLU F O 1
ATOM 10750 N N . ILE F 1 84 ? -19.40800 -46.89000 -79.79500 1.000 50.22246 78 ILE F N 1
ATOM 10751 C CA . ILE F 1 84 ? -18.21600 -46.15900 -80.21400 1.000 47.61651 78 ILE F CA 1
ATOM 10752 C C . ILE F 1 84 ? -18.38100 -44.69100 -79.83700 1.000 47.65178 78 ILE F C 1
ATOM 10753 O O . ILE F 1 84 ? -19.40700 -44.07800 -80.15100 1.000 52.26301 78 ILE F O 1
ATOM 10758 N N . ILE F 1 85 ? -17.37100 -44.13000 -79.17700 1.000 45.02797 79 ILE F N 1
ATOM 10759 C CA . ILE F 1 85 ? -17.32800 -42.71500 -78.81500 1.000 44.71158 79 ILE F CA 1
ATOM 10760 C C . ILE F 1 85 ? -16.30700 -42.04800 -79.72500 1.000 44.41786 79 ILE F C 1
ATOM 10761 O O . ILE F 1 85 ? -15.13500 -42.44500 -79.74500 1.000 45.06590 79 ILE F O 1
ATOM 10766 N N . ALA F 1 86 ? -16.74300 -41.03400 -80.47500 1.000 44.05996 80 ALA F N 1
ATOM 10767 C CA . ALA F 1 86 ? -15.87300 -40.43200 -81.47000 1.000 46.42636 80 ALA F CA 1
ATOM 10768 C C . ALA F 1 86 ? -16.12700 -38.94400 -81.66700 1.000 49.85777 80 ALA F C 1
ATOM 10769 O O . ALA F 1 86 ? -17.28300 -38.54900 -81.88900 1.000 49.65901 80 ALA F O 1
ATOM 10771 N N . PRO F 1 87 ? -15.09500 -38.10600 -81.57100 1.000 51.01886 81 PRO F N 1
ATOM 10772 C CA . PRO F 1 87 ? -15.25800 -36.69000 -81.92700 1.000 52.65419 81 PRO F CA 1
ATOM 10773 C C . PRO F 1 87 ? -15.64800 -36.54100 -83.38900 1.000 52.22891 81 PRO F C 1
ATOM 10774 O O . PRO F 1 87 ? -15.01900 -37.11500 -84.28100 1.000 53.05042 81 PRO F O 1
ATOM 10778 N N . TYR F 1 88 ? -16.69400 -35.75700 -83.62800 1.000 53.86693 82 TYR F N 1
ATOM 10779 C CA . TYR F 1 88 ? -17.32600 -35.65600 -84.93400 1.000 55.50745 82 TYR F CA 1
ATOM 10780 C C . TYR F 1 88 ? -17.58300 -34.19100 -85.25300 1.000 57.68766 82 TYR F C 1
ATOM 10781 O O . TYR F 1 88 ? -18.03900 -33.43300 -84.39200 1.000 56.20461 82 TYR F O 1
ATOM 10790 N N . VAL F 1 89 ? -17.28900 -33.79500 -86.48700 1.000 62.79164 83 VAL F N 1
ATOM 10791 C CA . VAL F 1 89 ? -17.57700 -32.45100 -86.97900 1.000 66.36619 83 VAL F CA 1
ATOM 10792 C C . VAL F 1 89 ? -18.85600 -32.53600 -87.80600 1.000 66.01118 83 VAL F C 1
ATOM 10793 O O . VAL F 1 89 ? -18.87200 -33.15400 -88.87600 1.000 64.29756 83 VAL F O 1
ATOM 10797 N N . SER F 1 90 ? -19.92700 -31.90700 -87.32200 1.000 67.00445 84 SER F N 1
ATOM 10798 C CA . SER F 1 90 ? -21.24300 -31.97900 -87.95200 1.000 68.72591 84 SER F CA 1
ATOM 10799 C C . SER F 1 90 ? -21.38500 -30.85600 -88.97100 1.000 75.62828 84 SER F C 1
ATOM 10800 O O . SER F 1 90 ? -21.21700 -29.68500 -88.62600 1.000 77.22242 84 SER F O 1
ATOM 10803 N N . VAL F 1 91 ? -21.70200 -31.20000 -90.21800 1.000 79.61277 85 VAL F N 1
ATOM 10804 C CA . VAL F 1 91 ? -21.82500 -30.19200 -91.27200 1.000 80.47441 85 VAL F CA 1
ATOM 10805 C C . VAL F 1 91 ? -23.31300 -29.85100 -91.35000 1.000 81.88619 85 VAL F C 1
ATOM 10806 O O . VAL F 1 91 ? -24.09800 -30.50100 -92.04800 1.000 79.66230 85 VAL F O 1
ATOM 10810 N N . GLU F 1 92 ? -23.69100 -28.77600 -90.64900 1.000 83.30347 86 GLU F N 1
ATOM 10811 C CA . GLU F 1 92 ? -25.07800 -28.33000 -90.55700 1.000 88.88954 86 GLU F CA 1
ATOM 10812 C C . GLU F 1 92 ? -25.31000 -27.09900 -91.42100 1.000 95.59183 86 GLU F C 1
ATOM 10813 O O . GLU F 1 92 ? -24.85100 -26.00500 -91.07700 1.000 102.69953 86 GLU F O 1
ATOM 10819 N N . ALA F 1 93 ? -26.08400 -27.26100 -92.49500 1.000 92.58928 87 ALA F N 1
ATOM 10820 C CA . ALA F 1 93 ? -26.36800 -26.17600 -93.44200 1.000 91.62141 87 ALA F CA 1
ATOM 10821 C C . ALA F 1 93 ? -25.04500 -25.49000 -93.76900 1.000 94.46872 87 ALA F C 1
ATOM 10822 O O . ALA F 1 93 ? -24.08600 -26.16700 -94.16700 1.000 97.94534 87 ALA F O 1
ATOM 10824 N N . LYS F 1 94 ? -24.91800 -24.18100 -93.57100 1.000 94.39602 88 LYS F N 1
ATOM 10825 C CA . LYS F 1 94 ? -23.64100 -23.54200 -93.85900 1.000 95.01372 88 LYS F CA 1
ATOM 10826 C C . LYS F 1 94 ? -22.68700 -23.66400 -92.67800 1.000 91.48462 88 LYS F C 1
ATOM 10827 O O . LYS F 1 94 ? -21.47300 -23.77500 -92.86900 1.000 90.52449 88 LYS F O 1
ATOM 10829 N N . SER F 1 95 ? -23.22000 -23.70800 -91.45600 1.000 89.55530 89 SER F N 1
ATOM 10830 C CA . SER F 1 95 ? -22.42200 -23.67800 -90.23100 1.000 85.25575 89 SER F CA 1
ATOM 10831 C C . SER F 1 95 ? -21.82800 -25.04500 -89.88900 1.000 82.04443 89 SER F C 1
ATOM 10832 O O . SER F 1 95 ? -22.16800 -26.07400 -90.47100 1.000 83.20310 89 SER F O 1
ATOM 10835 N N . TYR F 1 96 ? -20.87800 -25.01900 -88.95000 1.000 79.60522 90 TYR F N 1
ATOM 10836 C CA . TYR F 1 96 ? -20.24300 -26.20800 -88.39000 1.000 77.43915 90 TYR F CA 1
ATOM 10837 C C . TYR F 1 96 ? -20.43500 -26.25000 -86.88400 1.000 72.96640 90 TYR F C 1
ATOM 10838 O O . TYR F 1 96 ? -20.46800 -25.20400 -86.23000 1.000 74.50975 90 TYR F O 1
ATOM 10847 N N . LYS F 1 97 ? -20.59200 -27.46200 -86.34600 1.000 69.36182 91 LYS F N 1
ATOM 10848 C CA . LYS F 1 97 ? -20.63400 -27.71900 -84.90900 1.000 66.70867 91 LYS F CA 1
ATOM 10849 C C . LYS F 1 97 ? -19.64800 -28.83100 -84.55900 1.000 63.66863 91 LYS F C 1
ATOM 10850 O O . LYS F 1 97 ? -19.51900 -29.80900 -85.30400 1.000 63.55549 91 LYS F O 1
ATOM 10856 N N . LYS F 1 98 ? -18.96100 -28.69100 -83.41800 1.000 61.28291 92 LYS F N 1
ATOM 10857 C CA . LYS F 1 98 ? -18.01000 -29.69300 -82.93100 1.000 58.43787 92 LYS F CA 1
ATOM 10858 C C . LYS F 1 98 ? -18.70600 -30.57800 -81.90100 1.000 57.70110 92 LYS F C 1
ATOM 10859 O O . LYS F 1 98 ? -19.05700 -30.11400 -80.81000 1.000 59.18211 92 LYS F O 1
ATOM 10865 N N . LEU F 1 99 ? -18.89900 -31.84800 -82.24300 1.000 53.12610 93 LEU F N 1
ATOM 10866 C CA . LEU F 1 99 ? -19.58700 -32.79000 -81.37700 1.000 51.19604 93 LEU F CA 1
ATOM 10867 C C . LEU F 1 99 ? -18.71900 -34.00900 -81.09000 1.000 53.29140 93 LEU F C 1
ATOM 10868 O O . LEU F 1 99 ? -17.66800 -34.22100 -81.70000 1.000 55.09072 93 LEU F O 1
ATOM 10873 N N . CYS F 1 100 ? -19.17500 -34.80300 -80.12200 1.000 51.87617 94 CYS F N 1
ATOM 10874 C CA . CYS F 1 100 ? -18.63400 -36.13200 -79.85500 1.000 50.47335 94 CYS F CA 1
ATOM 10875 C C . CYS F 1 100 ? -19.77300 -37.13400 -80.01400 1.000 51.83745 94 CYS F C 1
ATOM 10876 O O . CYS F 1 100 ? -20.71800 -37.13600 -79.21700 1.000 49.66327 94 CYS F O 1
ATOM 10879 N N . LEU F 1 101 ? -19.68200 -37.99100 -81.02600 1.000 53.79417 95 LEU F N 1
ATOM 10880 C CA . LEU F 1 101 ? -20.72200 -38.98100 -81.26100 1.000 53.22722 95 LEU F CA 1
ATOM 10881 C C . LEU F 1 101 ? -20.53400 -40.19300 -80.36200 1.000 52.36522 95 LEU F C 1
ATOM 10882 O O . LEU F 1 101 ? -19.41200 -40.57500 -80.02300 1.000 51.46257 95 LEU F O 1
ATOM 10887 N N . LYS F 1 102 ? -21.65600 -40.78100 -79.95300 1.000 57.00860 96 LYS F N 1
ATOM 10888 C CA . LYS F 1 102 ? -21.68100 -42.06200 -79.24700 1.000 58.81714 96 LYS F CA 1
ATOM 10889 C C . LYS F 1 102 ? -22.57400 -43.00100 -80.06000 1.000 60.70966 96 LYS F C 1
ATOM 10890 O O . LYS F 1 102 ? -23.76800 -43.14700 -79.78600 1.000 63.55895 96 LYS F O 1
ATOM 10896 N N . VAL F 1 103 ? -21.98600 -43.62400 -81.07800 1.000 57.68090 97 VAL F N 1
ATOM 10897 C CA . VAL F 1 103 ? -22.72300 -44.49500 -81.98900 1.000 56.35927 97 VAL F CA 1
ATOM 10898 C C . VAL F 1 103 ? -22.93700 -45.85900 -81.34400 1.000 56.43605 97 VAL F C 1
ATOM 10899 O O . VAL F 1 103 ? -21.98500 -46.49400 -80.87800 1.000 58.49814 97 VAL F O 1
ATOM 10903 N N . THR F 1 104 ? -24.18400 -46.31700 -81.32700 1.000 55.33661 98 THR F N 1
ATOM 10904 C CA . THR F 1 104 ? -24.57500 -47.60100 -80.76300 1.000 57.16066 98 THR F CA 1
ATOM 10905 C C . THR F 1 104 ? -25.39500 -48.36500 -81.79000 1.000 63.07957 98 THR F C 1
ATOM 10906 O O . THR F 1 104 ? -25.81300 -47.80300 -82.80900 1.000 68.03324 98 THR F O 1
ATOM 10910 N N . PRO F 1 105 ? -25.63100 -49.66600 -81.56800 1.000 61.59481 99 PRO F N 1
ATOM 10911 C CA . PRO F 1 105 ? -26.47500 -50.42500 -82.50900 1.000 60.50187 99 PRO F CA 1
ATOM 10912 C C . PRO F 1 105 ? -27.89800 -49.90700 -82.61800 1.000 60.36895 99 PRO F C 1
ATOM 10913 O O . PRO F 1 105 ? -28.51400 -50.03900 -83.68300 1.000 62.47335 99 PRO F O 1
ATOM 10917 N N . ASN F 1 106 ? -28.44600 -49.34500 -81.54200 1.000 58.08950 100 ASN F N 1
ATOM 10918 C CA . ASN F 1 106 ? -29.82500 -48.87500 -81.50800 1.000 60.04936 100 ASN F CA 1
ATOM 10919 C C . ASN F 1 106 ? -29.97600 -47.38600 -81.80800 1.000 63.40792 100 ASN F C 1
ATOM 10920 O O . ASN F 1 106 ? -31.10800 -46.89000 -81.85300 1.000 69.58318 100 ASN F O 1
ATOM 10925 N N . GLY F 1 107 ? -28.88400 -46.66300 -82.01500 1.000 59.25015 101 GLY F N 1
ATOM 10926 C CA . GLY F 1 107 ? -28.98900 -45.25900 -82.35700 1.000 59.74102 101 GLY F CA 1
ATOM 10927 C C . GLY F 1 107 ? -27.66800 -44.54300 -82.17300 1.000 56.76125 101 GLY F C 1
ATOM 10928 O O . GLY F 1 107 ? -26.64100 -45.14800 -81.85600 1.000 56.48827 101 GLY F O 1
ATOM 10929 N N . VAL F 1 108 ? -27.72100 -43.22700 -82.37900 1.000 54.48250 102 VAL F N 1
ATOM 10930 C CA . VAL F 1 108 ? -26.56000 -42.34900 -82.27400 1.000 51.26317 102 VAL F CA 1
ATOM 10931 C C . VAL F 1 108 ? -26.89200 -41.22400 -81.30500 1.000 53.68355 102 VAL F C 1
ATOM 10932 O O . VAL F 1 108 ? -27.88600 -40.51200 -81.49400 1.000 53.80356 102 VAL F O 1
ATOM 10936 N N . LYS F 1 109 ? -26.07000 -41.06100 -80.27600 1.000 58.32516 103 LYS F N 1
ATOM 10937 C CA . LYS F 1 109 ? -26.16100 -39.92100 -79.37700 1.000 60.55012 103 LYS F CA 1
ATOM 10938 C C . LYS F 1 109 ? -24.94300 -39.02300 -79.56400 1.000 56.55517 103 LYS F C 1
ATOM 10939 O O . LYS F 1 109 ? -23.85700 -39.48800 -79.92500 1.000 50.29181 103 LYS F O 1
ATOM 10945 N N . SER F 1 110 ? -25.13200 -37.72500 -79.32500 1.000 57.63915 104 SER F N 1
ATOM 10946 C CA . SER F 1 110 ? -24.09900 -36.73300 -79.58200 1.000 56.85320 104 SER F CA 1
ATOM 10947 C C . SER F 1 110 ? -23.94500 -35.79400 -78.39300 1.000 57.55415 104 SER F C 1
ATOM 10948 O O . SER F 1 110 ? -24.91200 -35.49200 -77.68600 1.000 56.72595 104 SER F O 1
ATOM 10951 N N . TYR F 1 111 ? -22.70800 -35.35000 -78.17200 1.000 55.28561 105 TYR F N 1
ATOM 10952 C CA . TYR F 1 111 ? -22.37500 -34.37900 -77.13400 1.000 52.64068 105 TYR F CA 1
ATOM 10953 C C . TYR F 1 111 ? -21.77000 -33.14300 -77.78400 1.000 54.26540 105 TYR F C 1
ATOM 10954 O O . TYR F 1 111 ? -20.74800 -33.24000 -78.47400 1.000 49.89873 105 TYR F O 1
ATOM 10963 N N . GLU F 1 112 ? -22.38800 -31.98600 -77.55500 1.000 58.53603 106 GLU F N 1
ATOM 10964 C CA . GLU F 1 112 ? -21.90100 -30.72100 -78.09200 1.000 60.72257 106 GLU F CA 1
ATOM 10965 C C . GLU F 1 112 ? -20.93800 -30.08000 -77.09700 1.000 62.84373 106 GLU F C 1
ATOM 10966 O O . GLU F 1 112 ? -21.30400 -29.83300 -75.94200 1.000 64.21017 106 GLU F O 1
ATOM 10972 N N . GLN F 1 113 ? -19.70900 -29.82000 -77.54800 1.000 59.91757 107 GLN F N 1
ATOM 10973 C CA . GLN F 1 113 ? -18.69300 -29.21700 -76.69300 1.000 55.31767 107 GLN F CA 1
ATOM 10974 C C . GLN F 1 113 ? -19.14100 -27.85100 -76.19900 1.000 55.37957 107 GLN F C 1
ATOM 10975 O O . GLN F 1 113 ? -19.58900 -27.01000 -76.98400 1.000 58.79600 107 GLN F O 1
ATOM 10981 N N . GLN F 1 114 ? -19.00700 -27.62700 -74.89100 1.000 52.37169 108 GLN F N 1
ATOM 10982 C CA . GLN F 1 114 ? -19.47100 -26.38400 -74.28900 1.000 54.76575 108 GLN F CA 1
ATOM 10983 C C . GLN F 1 114 ? -18.40800 -25.29200 -74.24800 1.000 55.06792 108 GLN F C 1
ATOM 10984 O O . GLN F 1 114 ? -18.75600 -24.11000 -74.33400 1.000 59.15641 108 GLN F O 1
ATOM 10990 N N . ILE F 1 115 ? -17.12900 -25.63600 -74.11100 1.000 47.16291 109 ILE F N 1
ATOM 10991 C CA . ILE F 1 115 ? -16.05200 -24.64800 -74.09500 1.000 47.62744 109 ILE F CA 1
ATOM 10992 C C . ILE F 1 115 ? -15.04000 -25.01700 -75.17200 1.000 59.78551 109 ILE F C 1
ATOM 10993 O O . ILE F 1 115 ? -14.44400 -26.10100 -75.12800 1.000 58.83252 109 ILE F O 1
ATOM 10998 N N . LEU F 1 116 ? -14.83000 -24.10800 -76.12000 1.000 55.58305 110 LEU F N 1
ATOM 10999 C CA . LEU F 1 116 ? -13.92100 -24.31200 -77.23900 1.000 52.54161 110 LEU F CA 1
ATOM 11000 C C . LEU F 1 116 ? -12.74700 -23.34500 -77.14300 1.000 50.31643 110 LEU F C 1
ATOM 11001 O O . LEU F 1 116 ? -12.81000 -22.31700 -76.46500 1.000 51.17885 110 LEU F O 1
ATOM 11006 N N . MET F 1 117 ? -11.66800 -23.69200 -77.83000 1.000 50.86471 111 MET F N 1
ATOM 11007 C CA . MET F 1 117 ? -10.46000 -22.87800 -77.78300 1.000 55.37622 111 MET F CA 1
ATOM 11008 C C . MET F 1 117 ? -10.64500 -21.59600 -78.59000 1.000 64.58558 111 MET F C 1
ATOM 11009 O O . MET F 1 117 ? -11.02700 -21.65700 -79.76400 1.000 67.32352 111 MET F O 1
ATOM 11014 N N . PRO F 1 118 ? -10.39400 -20.42400 -78.00400 1.000 69.99059 112 PRO F N 1
ATOM 11015 C CA . PRO F 1 118 ? -10.49800 -19.15800 -78.75100 1.000 73.70794 112 PRO F CA 1
ATOM 11016 C C . PRO F 1 118 ? -9.16100 -18.56700 -79.18800 1.000 75.28624 112 PRO F C 1
ATOM 11017 O O . PRO F 1 118 ? -9.15100 -17.42600 -79.66400 1.000 78.89304 112 PRO F O 1
ATOM 11021 N N . TYR F 1 119 ? -8.06100 -19.29900 -79.03900 1.000 73.76929 113 TYR F N 1
ATOM 11022 C CA . TYR F 1 119 ? -6.74300 -18.76600 -79.35500 1.000 76.08701 113 TYR F CA 1
ATOM 11023 C C . TYR F 1 119 ? -6.57900 -18.58700 -80.86100 1.000 80.53608 113 TYR F C 1
ATOM 11024 O O . TYR F 1 119 ? -7.07500 -19.39000 -81.65300 1.000 82.65170 113 TYR F O 1
ATOM 11033 N N . GLU F 1 120 ? -5.86800 -17.52300 -81.25100 1.000 81.51302 114 GLU F N 1
ATOM 11034 C CA . GLU F 1 120 ? -5.84000 -17.10200 -82.65200 1.000 85.00884 114 GLU F CA 1
ATOM 11035 C C . GLU F 1 120 ? -5.32400 -18.20200 -83.57800 1.000 86.77389 114 GLU F C 1
ATOM 11036 O O . GLU F 1 120 ? -5.90700 -18.44700 -84.64200 1.000 90.27580 114 GLU F O 1
ATOM 11038 N N . HIS F 1 121 ? -4.24200 -18.88200 -83.19100 1.000 84.50525 115 HIS F N 1
ATOM 11039 C CA . HIS F 1 121 ? -3.65100 -19.90600 -84.05100 1.000 84.68809 115 HIS F CA 1
ATOM 11040 C C . HIS F 1 121 ? -4.51100 -21.15900 -84.16000 1.000 79.84243 115 HIS F C 1
ATOM 11041 O O . HIS F 1 121 ? -4.31900 -21.95000 -85.09100 1.000 79.45415 115 HIS F O 1
ATOM 11048 N N . TRP F 1 122 ? -5.43800 -21.36400 -83.22700 1.000 74.85673 116 TRP F N 1
ATOM 11049 C CA . TRP F 1 122 ? -6.28800 -22.54400 -83.18500 1.000 69.85482 116 TRP F CA 1
ATOM 11050 C C . TRP F 1 122 ? -7.67900 -22.10400 -82.72200 1.000 68.52920 116 TRP F C 1
ATOM 11051 O O . TRP F 1 122 ? -8.20000 -22.53700 -81.69900 1.000 67.36001 116 TRP F O 1
ATOM 11062 N N . ASN F 1 123 ? -8.29700 -21.20800 -83.49700 1.000 68.25233 117 ASN F N 1
ATOM 11063 C CA . ASN F 1 123 ? -9.53300 -20.54200 -83.08400 1.000 66.10007 117 ASN F CA 1
ATOM 11064 C C . ASN F 1 123 ? -10.73300 -21.42200 -83.42200 1.000 70.27463 117 ASN F C 1
ATOM 11065 O O . ASN F 1 123 ? -11.42000 -21.24300 -84.43000 1.000 75.47947 117 ASN F O 1
ATOM 11070 N N . GLU F 1 124 ? -10.99600 -22.38700 -82.53600 1.000 67.87511 118 GLU F N 1
ATOM 11071 C CA . GLU F 1 124 ? -12.17800 -23.23000 -82.68600 1.000 67.04665 118 GLU F CA 1
ATOM 11072 C C . GLU F 1 124 ? -13.45500 -22.47300 -82.34000 1.000 68.64869 118 GLU F C 1
ATOM 11073 O O . GLU F 1 124 ? -14.52600 -22.79600 -82.86500 1.000 69.25964 118 GLU F O 1
ATOM 11079 N N . GLU F 1 125 ? -13.36400 -21.47600 -81.45400 1.000 68.97559 119 GLU F N 1
ATOM 11080 C CA . GLU F 1 125 ? -14.53900 -20.68400 -81.09900 1.000 67.75163 119 GLU F CA 1
ATOM 11081 C C . GLU F 1 125 ? -15.07400 -19.90600 -82.29400 1.000 71.85054 119 GLU F C 1
ATOM 11082 O O . GLU F 1 125 ? -16.28700 -19.69100 -82.40300 1.000 75.31156 119 GLU F O 1
ATOM 11084 N N . LYS F 1 126 ? -14.19100 -19.47600 -83.19700 1.000 72.31683 120 LYS F N 1
ATOM 11085 C CA . LYS F 1 126 ? -14.62900 -18.74800 -84.38400 1.000 74.78807 120 LYS F CA 1
ATOM 11086 C C . LYS F 1 126 ? -15.09300 -19.70000 -85.47900 1.000 75.46589 120 LYS F C 1
ATOM 11087 O O . LYS F 1 126 ? -16.15300 -19.49400 -86.08000 1.000 77.91325 120 LYS F O 1
ATOM 11089 N N . PHE F 1 127 ? -14.31300 -20.75100 -85.74800 1.000 69.01460 121 PHE F N 1
ATOM 11090 C CA . PHE F 1 127 ? -14.65500 -21.68800 -86.81600 1.000 74.07078 121 PHE F CA 1
ATOM 11091 C C . PHE F 1 127 ? -15.98500 -22.37700 -86.54500 1.000 76.76872 121 PHE F C 1
ATOM 11092 O O . PHE F 1 127 ? -16.82800 -22.50300 -87.44100 1.000 81.62417 121 PHE F O 1
ATOM 11100 N N . PHE F 1 128 ? -16.18500 -22.84300 -85.31900 1.000 75.81411 122 PHE F N 1
ATOM 11101 C CA . PHE F 1 128 ? -17.39000 -23.58000 -84.98000 1.000 73.92344 122 PHE F CA 1
ATOM 11102 C C . PHE F 1 128 ? -18.47300 -22.63500 -84.47300 1.000 76.93102 122 PHE F C 1
ATOM 11103 O O . PHE F 1 128 ? -18.20100 -21.54300 -83.96700 1.000 78.66631 122 PHE F O 1
ATOM 11111 N N . SER F 1 129 ? -19.72000 -23.07700 -84.62200 1.000 76.63483 123 SER F N 1
ATOM 11112 C CA . SER F 1 129 ? -20.87500 -22.31300 -84.17200 1.000 74.05604 123 SER F CA 1
ATOM 11113 C C . SER F 1 129 ? -21.61700 -23.09900 -83.10000 1.000 70.47778 123 SER F C 1
ATOM 11114 O O . SER F 1 129 ? -22.84100 -23.25700 -83.17300 1.000 71.65699 123 SER F O 1
ATOM 11117 N N . ASN F 1 130 ? -20.88300 -23.59300 -82.10600 1.000 65.41365 124 ASN F N 1
ATOM 11118 C CA . ASN F 1 130 ? -21.47600 -24.40600 -81.05500 1.000 61.46056 124 ASN F CA 1
ATOM 11119 C C . ASN F 1 130 ? -22.42800 -23.57500 -80.20400 1.000 64.02550 124 ASN F C 1
ATOM 11120 O O . ASN F 1 130 ? -22.24400 -22.36900 -80.01900 1.000 66.80116 124 ASN F O 1
ATOM 11125 N N . LYS F 1 131 ? -23.45500 -24.24100 -79.68400 1.000 64.39688 125 LYS F N 1
ATOM 11126 C CA . LYS F 1 131 ? -24.43000 -23.57300 -78.83600 1.000 67.47745 125 LYS F CA 1
ATOM 11127 C C . LYS F 1 131 ? -23.76900 -23.14600 -77.53400 1.000 72.05574 125 LYS F C 1
ATOM 11128 O O . LYS F 1 131 ? -23.02800 -23.91900 -76.91800 1.000 74.99088 125 LYS F O 1
ATOM 11130 N N . THR F 1 132 ? -24.03200 -21.90900 -77.11700 1.000 73.51216 126 THR F N 1
ATOM 11131 C CA . THR F 1 132 ? -23.46100 -21.38800 -75.88400 1.000 75.39094 126 THR F CA 1
ATOM 11132 C C . THR F 1 132 ? -24.41500 -21.72900 -74.75100 1.000 75.80856 126 THR F C 1
ATOM 11133 O O . THR F 1 132 ? -25.53200 -21.18800 -74.71400 1.000 79.38997 126 THR F O 1
ATOM 11137 N N . PRO F 1 133 ? -24.04400 -22.61600 -73.83000 1.000 71.47388 127 PRO F N 1
ATOM 11138 C CA . PRO F 1 133 ? -24.98700 -23.02600 -72.78900 1.000 72.19536 127 PRO F CA 1
ATOM 11139 C C . PRO F 1 133 ? -25.16600 -21.94800 -71.73500 1.000 74.09171 127 PRO F C 1
ATOM 11140 O O . PRO F 1 133 ? -24.25900 -21.15800 -71.45700 1.000 74.44918 127 PRO F O 1
ATOM 11144 N N . SER F 1 134 ? -26.36000 -21.92800 -71.13800 1.000 75.04719 128 SER F N 1
ATOM 11145 C CA . SER F 1 134 ? -26.59900 -21.00500 -70.03600 1.000 79.67905 128 SER F CA 1
ATOM 11146 C C . SER F 1 134 ? -25.82000 -21.42600 -68.79700 1.000 82.48061 128 SER F C 1
ATOM 11147 O O . SER F 1 134 ? -25.19200 -20.59200 -68.13300 1.000 85.72952 128 SER F O 1
ATOM 11149 N N . GLU F 1 135 ? -25.83800 -22.71900 -68.48500 1.000 79.26179 129 GLU F N 1
ATOM 11150 C CA . GLU F 1 135 ? -25.09800 -23.29800 -67.37500 1.000 73.67549 129 GLU F CA 1
ATOM 11151 C C . GLU F 1 135 ? -24.26600 -24.45800 -67.89700 1.000 71.07629 129 GLU F C 1
ATOM 11152 O O . GLU F 1 135 ? -24.72500 -25.22200 -68.75300 1.000 72.43441 129 GLU F O 1
ATOM 11154 N N . LEU F 1 136 ? -23.04300 -24.58700 -67.39400 1.000 67.42630 130 LEU F N 1
ATOM 11155 C CA . LEU F 1 136 ? -22.20700 -25.71600 -67.77300 1.000 61.67869 130 LEU F CA 1
ATOM 11156 C C . LEU F 1 136 ? -22.67100 -26.96000 -67.02600 1.000 58.17974 130 LEU F C 1
ATOM 11157 O O . LEU F 1 136 ? -22.89300 -26.92200 -65.81200 1.000 59.20092 130 LEU F O 1
ATOM 11162 N N . LYS F 1 137 ? -22.82300 -28.06100 -67.75900 1.000 54.33374 131 LYS F N 1
ATOM 11163 C CA . LYS F 1 137 ? -23.25000 -29.33200 -67.19300 1.000 52.76159 131 LYS F CA 1
ATOM 11164 C C . LYS F 1 137 ? -22.42600 -30.44600 -67.81700 1.000 57.41994 131 LYS F C 1
ATOM 11165 O O . LYS F 1 137 ? -22.29100 -30.50400 -69.04200 1.000 61.01967 131 LYS F O 1
ATOM 11167 N N . ILE F 1 138 ? -21.88200 -31.32900 -66.97800 1.000 56.78592 132 ILE F N 1
ATOM 11168 C CA . ILE F 1 138 ? -21.08600 -32.43700 -67.48900 1.000 50.24976 132 ILE F CA 1
ATOM 11169 C C . ILE F 1 138 ? -21.99300 -33.43800 -68.18900 1.000 49.48192 132 ILE F C 1
ATOM 11170 O O . ILE F 1 138 ? -23.12100 -33.70100 -67.75000 1.000 47.03612 132 ILE F O 1
ATOM 11175 N N . PHE F 1 139 ? -21.49000 -34.01900 -69.27300 1.000 52.71893 133 PHE F N 1
ATOM 11176 C CA . PHE F 1 139 ? -22.21200 -35.03600 -70.02500 1.000 54.98395 133 PHE F CA 1
ATOM 11177 C C . PHE F 1 139 ? -21.96100 -36.38300 -69.35800 1.000 56.91803 133 PHE F C 1
ATOM 11178 O O . PHE F 1 139 ? -20.81100 -36.82300 -69.26000 1.000 53.94873 133 PHE F O 1
ATOM 11186 N N . THR F 1 140 ? -23.03100 -37.02900 -68.89400 1.000 60.26292 134 THR F N 1
ATOM 11187 C CA . THR F 1 140 ? -22.93100 -38.26400 -68.12900 1.000 59.95740 134 THR F CA 1
ATOM 11188 C C . THR F 1 140 ? -23.71600 -39.38400 -68.79800 1.000 59.76953 134 THR F C 1
ATOM 11189 O O . THR F 1 140 ? -24.77500 -39.15200 -69.38900 1.000 60.69706 134 THR F O 1
ATOM 11193 N N . PHE F 1 141 ? -23.18300 -40.59900 -68.69400 1.000 59.21576 135 PHE F N 1
ATOM 11194 C CA . PHE F 1 141 ? -23.85300 -41.79500 -69.17900 1.000 57.29576 135 PHE F CA 1
ATOM 11195 C C . PHE F 1 141 ? -23.42500 -42.97300 -68.31300 1.000 55.58094 135 PHE F C 1
ATOM 11196 O O . PHE F 1 141 ? -22.40300 -42.92400 -67.62200 1.000 51.95503 135 PHE F O 1
ATOM 11204 N N . ASN F 1 142 ? -24.22600 -44.03400 -68.35600 1.000 57.50864 136 ASN F N 1
ATOM 11205 C CA . ASN F 1 142 ? -23.96500 -45.25200 -67.60100 1.000 56.90523 136 ASN F CA 1
ATOM 11206 C C . ASN F 1 142 ? -23.43400 -46.31300 -68.55400 1.000 56.00392 136 ASN F C 1
ATOM 11207 O O . ASN F 1 142 ? -24.09900 -46.65700 -69.53600 1.000 60.12243 136 ASN F O 1
ATOM 11212 N N . TYR F 1 143 ? -22.24600 -46.83000 -68.26700 1.000 53.35526 137 TYR F N 1
ATOM 11213 C CA . TYR F 1 143 ? -21.66500 -47.91600 -69.04700 1.000 55.78768 137 TYR F CA 1
ATOM 11214 C C . TYR F 1 143 ? -21.52300 -49.13000 -68.14200 1.000 61.65271 137 TYR F C 1
ATOM 11215 O O . TYR F 1 143 ? -20.64400 -49.15800 -67.27200 1.000 68.70945 137 TYR F O 1
ATOM 11224 N N . GLU F 1 144 ? -22.38700 -50.12500 -68.34600 1.000 58.91426 138 GLU F N 1
ATOM 11225 C CA . GLU F 1 144 ? -22.42000 -51.34300 -67.53400 1.000 58.51631 138 GLU F CA 1
ATOM 11226 C C . GLU F 1 144 ? -22.64300 -50.90700 -66.09100 1.000 58.08861 138 GLU F C 1
ATOM 11227 O O . GLU F 1 144 ? -23.65200 -50.23100 -65.82100 1.000 59.14385 138 GLU F O 1
ATOM 11233 N N . LYS F 1 145 ? -21.76400 -51.24100 -65.15200 1.000 56.85357 139 LYS F N 1
ATOM 11234 C CA . LYS F 1 145 ? -21.92000 -50.83100 -63.76500 1.000 56.33974 139 LYS F CA 1
ATOM 11235 C C . LYS F 1 145 ? -21.21000 -49.51900 -63.46600 1.000 55.88869 139 LYS F C 1
ATOM 11236 O O . LYS F 1 145 ? -21.26400 -49.04500 -62.32700 1.000 59.87880 139 LYS F O 1
ATOM 11238 N N . LEU F 1 146 ? -20.54300 -48.93200 -64.45300 1.000 53.52907 140 LEU F N 1
ATOM 11239 C CA . LEU F 1 146 ? -19.75900 -47.72500 -64.25200 1.000 49.70476 140 LEU F CA 1
ATOM 11240 C C . LEU F 1 146 ? -20.57800 -46.46700 -64.50900 1.000 49.67570 140 LEU F C 1
ATOM 11241 O O . LEU F 1 146 ? -21.45500 -46.43100 -65.37700 1.000 48.42012 140 LEU F O 1
ATOM 11246 N N . LYS F 1 147 ? -20.27100 -45.42800 -63.73900 1.000 47.97481 141 LYS F N 1
ATOM 11247 C CA . LYS F 1 147 ? -20.80900 -44.09200 -63.94800 1.000 46.90550 141 LYS F CA 1
ATOM 11248 C C . LYS F 1 147 ? -19.74900 -43.26800 -64.66700 1.000 47.60898 141 LYS F C 1
ATOM 11249 O O . LYS F 1 147 ? -18.66200 -43.04000 -64.12300 1.000 45.88895 141 LYS F O 1
ATOM 11255 N N . CYS F 1 148 ? -20.05300 -42.84300 -65.89000 1.000 48.86686 142 CYS F N 1
ATOM 11256 C CA . CYS F 1 148 ? -19.07200 -42.19100 -66.74200 1.000 47.23372 142 CYS F CA 1
ATOM 11257 C C . CYS F 1 148 ? -19.47800 -40.76000 -67.05900 1.000 42.73464 142 CYS F C 1
ATOM 11258 O O . CYS F 1 148 ? -20.65400 -40.39100 -66.99700 1.000 40.61230 142 CYS F O 1
ATOM 11261 N N . ALA F 1 149 ? -18.47000 -39.95700 -67.39700 1.000 41.89553 143 ALA F N 1
ATOM 11262 C CA . ALA F 1 149 ? -18.64700 -38.58900 -67.85500 1.000 43.73791 143 ALA F CA 1
ATOM 11263 C C . ALA F 1 149 ? -17.78600 -38.36900 -69.09200 1.000 48.32992 143 ALA F C 1
ATOM 11264 O O . ALA F 1 149 ? -16.72800 -38.98700 -69.24400 1.000 50.21417 143 ALA F O 1
ATOM 11266 N N . LEU F 1 150 ? -18.24300 -37.48100 -69.97300 1.000 48.85750 144 LEU F N 1
ATOM 11267 C CA . LEU F 1 150 ? -17.56000 -37.19500 -71.23100 1.000 45.78231 144 LEU F CA 1
ATOM 11268 C C . LEU F 1 150 ? -17.12400 -35.73700 -71.25700 1.000 42.74178 144 LEU F C 1
ATOM 11269 O O . LEU F 1 150 ? -17.96200 -34.83100 -71.20200 1.000 45.22876 144 LEU F O 1
ATOM 11274 N N . LEU F 1 151 ? -15.81800 -35.51600 -71.36200 1.000 40.39155 145 LEU F N 1
ATOM 11275 C CA . LEU F 1 151 ? -15.24100 -34.18200 -71.39100 1.000 42.99523 145 LEU F CA 1
ATOM 11276 C C . LEU F 1 151 ? -14.26900 -34.08100 -72.55700 1.000 48.36786 145 LEU F C 1
ATOM 11277 O O . LEU F 1 151 ? -13.51200 -35.01900 -72.82500 1.000 50.11972 145 LEU F O 1
ATOM 11282 N N . PHE F 1 152 ? -14.29200 -32.94800 -73.25400 1.000 52.08776 146 PHE F N 1
ATOM 11283 C CA . PHE F 1 152 ? -13.28200 -32.70300 -74.27100 1.000 52.57174 146 PHE F CA 1
ATOM 11284 C C . PHE F 1 152 ? -11.98300 -32.27600 -73.59700 1.000 55.35415 146 PHE F C 1
ATOM 11285 O O . PHE F 1 152 ? -11.96800 -31.84800 -72.43900 1.000 58.85302 146 PHE F O 1
ATOM 11293 N N . GLY F 1 153 ? -10.88100 -32.40500 -74.33400 1.000 52.94717 147 GLY F N 1
ATOM 11294 C CA . GLY F 1 153 ? -9.58300 -32.14000 -73.73800 1.000 50.03737 147 GLY F CA 1
ATOM 11295 C C . GLY F 1 153 ? -9.46600 -30.73800 -73.17300 1.000 51.75307 147 GLY F C 1
ATOM 11296 O O . GLY F 1 153 ? -9.02300 -30.55400 -72.03500 1.000 51.87035 147 GLY F O 1
ATOM 11297 N N . PHE F 1 154 ? -9.91800 -29.73400 -73.93100 1.000 48.75555 148 PHE F N 1
ATOM 11298 C CA . PHE F 1 154 ? -9.77000 -28.35800 -73.47100 1.000 49.56710 148 PHE F CA 1
ATOM 11299 C C . PHE F 1 154 ? -10.63600 -28.07400 -72.25300 1.000 51.68932 148 PHE F C 1
ATOM 11300 O O . PHE F 1 154 ? -10.25800 -27.26000 -71.40400 1.000 53.59715 148 PHE F O 1
ATOM 11308 N N . GLU F 1 155 ? -11.79100 -28.73300 -72.14600 1.000 53.19932 149 GLU F N 1
ATOM 11309 C CA . GLU F 1 155 ? -12.71400 -28.47000 -71.04800 1.000 51.77304 149 GLU F CA 1
ATOM 11310 C C . GLU F 1 155 ? -12.18700 -28.95000 -69.70100 1.000 46.38530 149 GLU F C 1
ATOM 11311 O O . GLU F 1 155 ? -12.72800 -28.54300 -68.66800 1.000 44.88552 149 GLU F O 1
ATOM 11317 N N . THR F 1 156 ? -11.14700 -29.78800 -69.68400 1.000 42.03899 150 THR F N 1
ATOM 11318 C CA . THR F 1 156 ? -10.59400 -30.28600 -68.43000 1.000 39.32617 150 THR F CA 1
ATOM 11319 C C . THR F 1 156 ? -9.84700 -29.21600 -67.64500 1.000 38.37023 150 THR F C 1
ATOM 11320 O O . THR F 1 156 ? -9.47700 -29.46600 -66.49300 1.000 37.65237 150 THR F O 1
ATOM 11324 N N . HIS F 1 157 ? -9.61800 -28.04300 -68.23000 1.000 39.98703 151 HIS F N 1
ATOM 11325 C CA . HIS F 1 157 ? -8.88000 -26.98100 -67.55800 1.000 43.69864 151 HIS F CA 1
ATOM 11326 C C . HIS F 1 157 ? -9.73100 -26.19100 -66.57800 1.000 48.54377 151 HIS F C 1
ATOM 11327 O O . HIS F 1 157 ? -9.20600 -25.28000 -65.92800 1.000 53.05019 151 HIS F O 1
ATOM 11334 N N . PHE F 1 158 ? -11.02000 -26.49900 -66.46400 1.000 48.40956 152 PHE F N 1
ATOM 11335 C CA . PHE F 1 158 ? -11.96300 -25.68300 -65.71200 1.000 48.81468 152 PHE F CA 1
ATOM 11336 C C . PHE F 1 158 ? -12.50600 -26.47200 -64.52700 1.000 50.52939 152 PHE F C 1
ATOM 11337 O O . PHE F 1 158 ? -13.04700 -27.56900 -64.70300 1.000 50.04067 152 PHE F O 1
ATOM 11345 N N . ASP F 1 159 ? -12.36200 -25.90500 -63.32300 1.000 50.80969 153 ASP F N 1
ATOM 11346 C CA . ASP F 1 159 ? -12.77000 -26.60600 -62.10800 1.000 46.79721 153 ASP F CA 1
ATOM 11347 C C . ASP F 1 159 ? -14.26900 -26.85700 -62.07000 1.000 46.17663 153 ASP F C 1
ATOM 11348 O O . ASP F 1 159 ? -14.71700 -27.81300 -61.42700 1.000 44.49230 153 ASP F O 1
ATOM 11353 N N . ILE F 1 160 ? -15.05700 -26.00400 -62.72900 1.000 48.65126 154 ILE F N 1
ATOM 11354 C CA . ILE F 1 160 ? -16.51200 -26.11700 -62.64500 1.000 51.25304 154 ILE F CA 1
ATOM 11355 C C . ILE F 1 160 ? -16.97300 -27.48200 -63.15400 1.000 48.31775 154 ILE F C 1
ATOM 11356 O O . ILE F 1 160 ? -17.91800 -28.07200 -62.61700 1.000 45.88021 154 ILE F O 1
ATOM 11361 N N . PHE F 1 161 ? -16.31500 -28.00900 -64.19100 1.000 48.91903 155 PHE F N 1
ATOM 11362 C CA . PHE F 1 161 ? -16.66900 -29.33900 -64.67200 1.000 47.06672 155 PHE F CA 1
ATOM 11363 C C . PHE F 1 161 ? -16.32400 -30.40100 -63.63800 1.000 49.19111 155 PHE F C 1
ATOM 11364 O O . PHE F 1 161 ? -17.13100 -31.29600 -63.36300 1.000 55.35020 155 PHE F O 1
ATOM 11372 N N . TRP F 1 162 ? -15.13800 -30.30200 -63.03400 1.000 46.67344 156 TRP F N 1
ATOM 11373 C CA . TRP F 1 162 ? -14.68100 -31.34500 -62.12200 1.000 46.23126 156 TRP F CA 1
ATOM 11374 C C . TRP F 1 162 ? -15.47300 -31.35400 -60.82200 1.000 49.35264 156 TRP F C 1
ATOM 11375 O O . TRP F 1 162 ? -15.71000 -32.42200 -60.24700 1.000 52.08549 156 TRP F O 1
ATOM 11386 N N . GLN F 1 163 ? -15.89500 -30.18200 -60.34300 1.000 49.41325 157 GLN F N 1
ATOM 11387 C CA . GLN F 1 163 ? -16.73400 -30.14100 -59.15000 1.000 51.07405 157 GLN F CA 1
ATOM 11388 C C . GLN F 1 163 ? -18.02500 -30.91900 -59.37100 1.000 51.62534 157 GLN F C 1
ATOM 11389 O O . GLN F 1 163 ? -18.50600 -31.60900 -58.46500 1.000 54.16026 157 GLN F O 1
ATOM 11395 N N . GLN F 1 164 ? -18.59600 -30.82300 -60.57500 1.000 50.89673 158 GLN F N 1
ATOM 11396 C CA . GLN F 1 164 ? -19.76900 -31.62400 -60.91700 1.000 48.48090 158 GLN F CA 1
ATOM 11397 C C . GLN F 1 164 ? -19.42100 -33.10700 -60.97600 1.000 50.30258 158 GLN F C 1
ATOM 11398 O O . GLN F 1 164 ? -20.21100 -33.95700 -60.54700 1.000 49.74578 158 GLN F O 1
ATOM 11404 N N . ILE F 1 165 ? -18.24300 -33.43300 -61.51100 1.000 50.05314 159 ILE F N 1
ATOM 11405 C CA . ILE F 1 165 ? -17.81600 -34.82500 -61.60900 1.000 46.23492 159 ILE F CA 1
ATOM 11406 C C . ILE F 1 165 ? -17.69200 -35.44400 -60.22400 1.000 43.61796 159 ILE F C 1
ATOM 11407 O O . ILE F 1 165 ? -18.09200 -36.59400 -60.00100 1.000 44.66454 159 ILE F O 1
ATOM 11412 N N . MET F 1 166 ? -17.14800 -34.69100 -59.26800 1.000 42.30577 160 MET F N 1
ATOM 11413 C CA . MET F 1 166 ? -17.07200 -35.18500 -57.89900 1.000 40.94597 160 MET F CA 1
ATOM 11414 C C . MET F 1 166 ? -18.46100 -35.32300 -57.29200 1.000 43.27421 160 MET F C 1
ATOM 11415 O O . MET F 1 166 ? -18.75000 -36.31100 -56.60800 1.000 45.66249 160 MET F O 1
ATOM 11420 N N . ALA F 1 167 ? -19.33800 -34.34900 -57.54900 1.000 44.99458 161 ALA F N 1
ATOM 11421 C CA . ALA F 1 167 ? -20.67300 -34.37700 -56.96200 1.000 50.12484 161 ALA F CA 1
ATOM 11422 C C . ALA F 1 167 ? -21.46100 -35.58900 -57.43700 1.000 53.37566 161 ALA F C 1
ATOM 11423 O O . ALA F 1 167 ? -22.22700 -36.18500 -56.66900 1.000 58.54746 161 ALA F O 1
ATOM 11425 N N . LYS F 1 168 ? -21.27800 -35.97500 -58.69400 1.000 52.47693 162 LYS F N 1
ATOM 11426 C CA . LYS F 1 168 ? -22.01000 -37.08800 -59.27700 1.000 50.31850 162 LYS F CA 1
ATOM 11427 C C . LYS F 1 168 ? -21.37800 -38.43900 -58.96700 1.000 49.10437 162 LYS F C 1
ATOM 11428 O O . LYS F 1 168 ? -21.89200 -39.46100 -59.43600 1.000 51.88247 162 LYS F O 1
ATOM 11434 N N . LYS F 1 169 ? -20.29500 -38.46600 -58.18500 1.000 46.69502 163 LYS F N 1
ATOM 11435 C CA . LYS F 1 169 ? -19.59400 -39.70100 -57.82600 1.000 46.29709 163 LYS F CA 1
ATOM 11436 C C . LYS F 1 169 ? -19.22200 -40.48500 -59.08400 1.000 48.85769 163 LYS F C 1
ATOM 11437 O O . LYS F 1 169 ? -19.41000 -41.70100 -59.17600 1.000 53.74213 163 LYS F O 1
ATOM 11440 N N . ILE F 1 170 ? -18.67500 -39.76300 -60.06400 1.000 43.52122 164 ILE F N 1
ATOM 11441 C CA . ILE F 1 170 ? -18.31000 -40.36800 -61.33600 1.000 43.26350 164 ILE F CA 1
ATOM 11442 C C . ILE F 1 170 ? -17.14700 -41.32800 -61.13400 1.000 45.07851 164 ILE F C 1
ATOM 11443 O O . ILE F 1 170 ? -16.18600 -41.02800 -60.41400 1.000 47.66429 164 ILE F O 1
ATOM 11448 N N . ASP F 1 171 ? -17.22600 -42.48900 -61.78500 1.000 44.61591 165 ASP F N 1
ATOM 11449 C CA . ASP F 1 171 ? -16.17900 -43.50100 -61.72200 1.000 40.32591 165 ASP F CA 1
ATOM 11450 C C . ASP F 1 171 ? -15.12300 -43.29800 -62.79800 1.000 41.37192 165 ASP F C 1
ATOM 11451 O O . ASP F 1 171 ? -13.93600 -43.53100 -62.55100 1.000 40.17243 165 ASP F O 1
ATOM 11456 N N . LEU F 1 172 ? -15.53600 -42.88900 -63.99700 1.000 46.22354 166 LEU F N 1
ATOM 11457 C CA . LEU F 1 172 ? -14.62400 -42.73300 -65.12200 1.000 44.21522 166 LEU F CA 1
ATOM 11458 C C . LEU F 1 172 ? -14.94300 -41.46100 -65.89000 1.000 43.15907 166 LEU F C 1
ATOM 11459 O O . LEU F 1 172 ? -16.10700 -41.19300 -66.19500 1.000 44.28750 166 LEU F O 1
ATOM 11464 N N . VAL F 1 173 ? -13.90800 -40.69400 -66.21500 1.000 41.45366 167 VAL F N 1
ATOM 11465 C CA . VAL F 1 173 ? -14.02100 -39.53400 -67.09100 1.000 40.57990 167 VAL F CA 1
ATOM 11466 C C . VAL F 1 173 ? -13.29100 -39.87000 -68.38400 1.000 44.88308 167 VAL F C 1
ATOM 11467 O O . VAL F 1 173 ? -12.10100 -40.20800 -68.36300 1.000 50.05241 167 VAL F O 1
ATOM 11471 N N . ILE F 1 174 ? -13.99400 -39.78300 -69.50800 1.000 44.24283 168 ILE F N 1
ATOM 11472 C CA . ILE F 1 174 ? -13.42600 -40.08400 -70.81800 1.000 46.17131 168 ILE F CA 1
ATOM 11473 C C . ILE F 1 174 ? -13.05500 -38.76900 -71.49100 1.000 45.70954 168 ILE F C 1
ATOM 11474 O O . ILE F 1 174 ? -13.89700 -37.87500 -71.63000 1.000 44.73754 168 ILE F O 1
ATOM 11479 N N . VAL F 1 175 ? -11.79900 -38.64800 -71.90700 1.000 45.64908 169 VAL F N 1
ATOM 11480 C CA . VAL F 1 175 ? -11.29700 -37.39200 -72.45700 1.000 42.74479 169 VAL F CA 1
ATOM 11481 C C . VAL F 1 175 ? -10.72300 -37.60300 -73.85300 1.000 43.90608 169 VAL F C 1
ATOM 11482 O O . VAL F 1 175 ? -9.55200 -37.98600 -73.98800 1.000 45.81948 169 VAL F O 1
ATOM 11486 N N . PRO F 1 176 ? -11.49800 -37.39400 -74.91600 1.000 46.28060 170 PRO F N 1
ATOM 11487 C CA . PRO F 1 176 ? -10.88700 -37.27800 -76.24500 1.000 48.82184 170 PRO F CA 1
ATOM 11488 C C . PRO F 1 176 ? -10.16600 -35.94300 -76.35700 1.000 51.04921 170 PRO F C 1
ATOM 11489 O O . PRO F 1 176 ? -10.68200 -34.90700 -75.93200 1.000 48.57085 170 PRO F O 1
ATOM 11493 N N . SER F 1 177 ? -8.96600 -35.96500 -76.93300 1.000 56.57527 171 SER F N 1
ATOM 11494 C CA . SER F 1 177 ? -8.15300 -34.75800 -76.94600 1.000 60.87466 171 SER F CA 1
ATOM 11495 C C . SER F 1 177 ? -7.28800 -34.69700 -78.19800 1.000 62.70814 171 SER F C 1
ATOM 11496 O O . SER F 1 177 ? -7.17200 -35.66300 -78.95700 1.000 64.99405 171 SER F O 1
ATOM 11499 N N . ALA F 1 178 ? -6.69500 -33.52000 -78.40600 1.000 61.93562 172 ALA F N 1
ATOM 11500 C CA . ALA F 1 178 ? -5.69400 -33.28600 -79.44800 1.000 67.23496 172 ALA F CA 1
ATOM 11501 C C . ALA F 1 178 ? -4.60300 -32.42100 -78.82200 1.000 68.70910 172 ALA F C 1
ATOM 11502 O O . ALA F 1 178 ? -4.76800 -31.20400 -78.70300 1.000 72.22297 172 ALA F O 1
ATOM 11504 N N . CYS F 1 179 ? -3.49900 -33.04200 -78.41700 1.000 67.46207 173 CYS F N 1
ATOM 11505 C CA . CYS F 1 179 ? -2.46000 -32.35600 -77.66200 1.000 67.15344 173 CYS F CA 1
ATOM 11506 C C . CYS F 1 179 ? -1.15600 -32.31300 -78.44400 1.000 71.49001 173 CYS F C 1
ATOM 11507 O O . CYS F 1 179 ? -0.77000 -33.29700 -79.07900 1.000 75.74367 173 CYS F O 1
ATOM 11510 N N . THR F 1 180 ? -0.46600 -31.17900 -78.36400 1.000 69.79757 174 THR F N 1
ATOM 11511 C CA . THR F 1 180 ? 0.74100 -30.95400 -79.15100 1.000 72.28193 174 THR F CA 1
ATOM 11512 C C . THR F 1 180 ? 1.94100 -30.64000 -78.26000 1.000 78.38167 174 THR F C 1
ATOM 11513 O O . THR F 1 180 ? 2.78300 -31.50100 -78.00100 1.000 83.19492 174 THR F O 1
ATOM 11515 N N . GLU F 1 182 ? 5.41900 -31.70300 -76.66200 1.000 71.76027 176 GLU F N 1
ATOM 11516 C CA . GLU F 1 182 ? 5.55800 -30.30700 -76.25700 1.000 73.02797 176 GLU F CA 1
ATOM 11517 C C . GLU F 1 182 ? 4.79700 -30.04000 -74.96600 1.000 70.76534 176 GLU F C 1
ATOM 11518 O O . GLU F 1 182 ? 5.31300 -29.40200 -74.05000 1.000 69.70150 176 GLU F O 1
ATOM 11520 N N . SER F 1 183 ? 3.56800 -30.54900 -74.89500 1.000 70.93495 177 SER F N 1
ATOM 11521 C CA . SER F 1 183 ? 2.72300 -30.40500 -73.71600 1.000 69.77005 177 SER F CA 1
ATOM 11522 C C . SER F 1 183 ? 2.47700 -31.74500 -73.03000 1.000 68.24838 177 SER F C 1
ATOM 11523 O O . SER F 1 183 ? 1.53800 -31.87000 -72.23600 1.000 63.69930 177 SER F O 1
ATOM 11526 N N . LYS F 1 184 ? 3.29300 -32.75600 -73.34600 1.000 66.36323 178 LYS F N 1
ATOM 11527 C CA . LYS F 1 184 ? 3.07400 -34.09800 -72.81800 1.000 60.73358 178 LYS F CA 1
ATOM 11528 C C . LYS F 1 184 ? 3.10100 -34.10000 -71.29500 1.000 58.38285 178 LYS F C 1
ATOM 11529 O O . LYS F 1 184 ? 2.24000 -34.70700 -70.64900 1.000 58.92034 178 LYS F O 1
ATOM 11531 N N . GLN F 1 185 ? 4.09600 -33.43300 -70.70500 1.000 58.12209 179 GLN F N 1
ATOM 11532 C CA . GLN F 1 185 ? 4.22500 -33.42000 -69.25000 1.000 57.21298 179 GLN F CA 1
ATOM 11533 C C . GLN F 1 185 ? 3.10100 -32.63000 -68.59200 1.000 53.97845 179 GLN F C 1
ATOM 11534 O O . GLN F 1 185 ? 2.51200 -33.07900 -67.60100 1.000 53.56664 179 GLN F O 1
ATOM 11540 N N . ARG F 1 186 ? 2.79500 -31.44200 -69.12000 1.000 52.04332 180 ARG F N 1
ATOM 11541 C CA . ARG F 1 186 ? 1.76500 -30.61400 -68.50200 1.000 49.05718 180 ARG F CA 1
ATOM 11542 C C . ARG F 1 186 ? 0.41400 -31.31300 -68.52000 1.000 46.56692 180 ARG F C 1
ATOM 11543 O O . ARG F 1 186 ? -0.33100 -31.26900 -67.53400 1.000 43.83775 180 ARG F O 1
ATOM 11551 N N . TRP F 1 187 ? 0.08100 -31.96700 -69.63600 1.000 48.59687 181 TRP F N 1
ATOM 11552 C CA . TRP F 1 187 ? -1.17800 -32.70100 -69.71500 1.000 48.69878 181 TRP F CA 1
ATOM 11553 C C . TRP F 1 187 ? -1.18500 -33.87600 -68.74900 1.000 47.49443 181 TRP F C 1
ATOM 11554 O O . TRP F 1 187 ? -2.21200 -34.17000 -68.12500 1.000 45.15153 181 TRP F O 1
ATOM 11565 N N . GLU F 1 188 ? -0.05100 -34.57300 -68.63600 1.000 47.14820 182 GLU F N 1
ATOM 11566 C CA . GLU F 1 188 ? 0.05700 -35.70300 -67.72100 1.000 44.76109 182 GLU F CA 1
ATOM 11567 C C . GLU F 1 188 ? -0.11200 -35.25900 -66.27200 1.000 45.79345 182 GLU F C 1
ATOM 11568 O O . GLU F 1 188 ? -0.80800 -35.91500 -65.48600 1.000 44.51484 182 GLU F O 1
ATOM 11574 N N . GLU F 1 189 ? 0.53800 -34.15600 -65.89600 1.000 44.59206 183 GLU F N 1
ATOM 11575 C CA . GLU F 1 189 ? 0.41200 -33.64300 -64.53800 1.000 41.12713 183 GLU F CA 1
ATOM 11576 C C . GLU F 1 189 ? -1.01500 -33.19500 -64.25500 1.000 39.34411 183 GLU F C 1
ATOM 11577 O O . GLU F 1 189 ? -1.55200 -33.44300 -63.17000 1.000 37.87144 183 GLU F O 1
ATOM 11583 N N . LEU F 1 190 ? -1.65100 -32.55500 -65.23500 1.000 40.78413 184 LEU F N 1
ATOM 11584 C CA . LEU F 1 190 ? -3.00600 -32.04900 -65.05300 1.000 41.04377 184 LEU F CA 1
ATOM 11585 C C . LEU F 1 190 ? -3.99700 -33.18300 -64.83500 1.000 38.63006 184 LEU F C 1
ATOM 11586 O O . LEU F 1 190 ? -4.75500 -33.18100 -63.85800 1.000 36.95255 184 LEU F O 1
ATOM 11591 N N . LEU F 1 191 ? -3.98900 -34.17800 -65.72200 1.000 42.34591 185 LEU F N 1
ATOM 11592 C CA . LEU F 1 191 ? -4.98900 -35.23700 -65.64000 1.000 45.53634 185 LEU F CA 1
ATOM 11593 C C . LEU F 1 191 ? -4.76200 -36.12400 -64.42400 1.000 44.35721 185 LEU F C 1
ATOM 11594 O O . LEU F 1 191 ? -5.72500 -36.56800 -63.78900 1.000 45.29671 185 LEU F O 1
ATOM 11599 N N . LYS F 1 192 ? -3.50300 -36.40000 -64.08500 1.000 43.59779 186 LYS F N 1
ATOM 11600 C CA . LYS F 1 192 ? -3.23700 -37.14900 -62.86200 1.000 39.28878 186 LYS F CA 1
ATOM 11601 C C . LYS F 1 192 ? -3.70600 -36.36800 -61.64400 1.000 40.79486 186 LYS F C 1
ATOM 11602 O O . LYS F 1 192 ? -4.19900 -36.95200 -60.67300 1.000 44.86919 186 LYS F O 1
ATOM 11608 N N . THR F 1 193 ? -3.56300 -35.04200 -61.67800 1.000 41.58073 187 THR F N 1
ATOM 11609 C CA . THR F 1 193 ? -4.02500 -34.21900 -60.56500 1.000 40.93422 187 THR F CA 1
ATOM 11610 C C . THR F 1 193 ? -5.54900 -34.19400 -60.47900 1.000 36.14369 187 THR F C 1
ATOM 11611 O O . THR F 1 193 ? -6.11200 -34.25700 -59.38100 1.000 34.84990 187 THR F O 1
ATOM 11615 N N . ARG F 1 194 ? -6.23400 -34.11300 -61.62300 1.000 34.41131 188 ARG F N 1
ATOM 11616 C CA . ARG F 1 194 ? -7.69500 -34.13000 -61.61000 1.000 33.34326 188 ARG F CA 1
ATOM 11617 C C . ARG F 1 194 ? -8.22000 -35.46500 -61.10200 1.000 33.66357 188 ARG F C 1
ATOM 11618 O O . ARG F 1 194 ? -9.22200 -35.51400 -60.37800 1.000 32.70639 188 ARG F O 1
ATOM 11626 N N . ALA F 1 195 ? -7.57000 -36.56000 -61.49600 1.000 35.05237 189 ALA F N 1
ATOM 11627 C CA . ALA F 1 195 ? -7.99700 -37.87500 -61.03900 1.000 33.58933 189 ALA F CA 1
ATOM 11628 C C . ALA F 1 195 ? -7.79700 -38.02500 -59.53600 1.000 34.85744 189 ALA F C 1
ATOM 11629 O O . ALA F 1 195 ? -8.66900 -38.55600 -58.84100 1.000 37.69802 189 ALA F O 1
ATOM 11631 N N . PHE F 1 196 ? -6.66400 -37.54600 -59.01600 1.000 38.84751 190 PHE F N 1
ATOM 11632 C CA . PHE F 1 196 ? -6.38300 -37.66600 -57.58600 1.000 43.55056 190 PHE F CA 1
ATOM 11633 C C . PHE F 1 196 ? -7.33300 -36.81500 -56.75100 1.000 44.76118 190 PHE F C 1
ATOM 11634 O O . PHE F 1 196 ? -7.90100 -37.29300 -55.76200 1.000 50.84948 190 PHE F O 1
ATOM 11642 N N . LEU F 1 197 ? -7.52800 -35.55400 -57.13900 1.000 38.56215 191 LEU F N 1
ATOM 11643 C CA . LEU F 1 197 ? -8.32200 -34.64500 -56.32000 1.000 38.44161 191 LEU F CA 1
ATOM 11644 C C . LEU F 1 197 ? -9.79500 -35.03000 -56.32600 1.000 39.12081 191 LEU F C 1
ATOM 11645 O O . LEU F 1 197 ? -10.47000 -34.93700 -55.29500 1.000 38.41037 191 LEU F O 1
ATOM 11650 N N . ASN F 1 198 ? -10.30700 -35.47100 -57.47200 1.000 41.47514 192 ASN F N 1
ATOM 11651 C CA . ASN F 1 198 ? -11.72100 -35.77900 -57.62300 1.000 42.34063 192 ASN F CA 1
ATOM 11652 C C . ASN F 1 198 ? -12.02200 -37.26900 -57.55500 1.000 42.05872 192 ASN F C 1
ATOM 11653 O O . ASN F 1 198 ? -13.19100 -37.65300 -57.68200 1.000 44.60793 192 ASN F O 1
ATOM 11658 N N . SER F 1 199 ? -11.00300 -38.10700 -57.35400 1.000 37.09609 193 SER F N 1
ATOM 11659 C CA . SER F 1 199 ? -11.16100 -39.55100 -57.16400 1.000 36.60296 193 SER F CA 1
ATOM 11660 C C . SER F 1 199 ? -11.99000 -40.17500 -58.28600 1.000 39.04430 193 SER F C 1
ATOM 11661 O O . SER F 1 199 ? -13.04800 -40.76700 -58.07000 1.000 40.89261 193 SER F O 1
ATOM 11664 N N . THR F 1 200 ? -11.48400 -40.02500 -59.50600 1.000 40.91489 194 THR F N 1
ATOM 11665 C CA . THR F 1 200 ? -12.12400 -40.58600 -60.68300 1.000 42.99636 194 THR F CA 1
ATOM 11666 C C . THR F 1 200 ? -11.05700 -41.11400 -61.63000 1.000 43.55140 194 THR F C 1
ATOM 11667 O O . THR F 1 200 ? -9.94900 -40.57700 -61.70000 1.000 44.14915 194 THR F O 1
ATOM 11671 N N . SER F 1 201 ? -11.39700 -42.17800 -62.34900 1.000 42.01428 195 SER F N 1
ATOM 11672 C CA . SER F 1 201 ? -10.51500 -42.68300 -63.38700 1.000 41.05236 195 SER F CA 1
ATOM 11673 C C . SER F 1 201 ? -10.64000 -41.82100 -64.63800 1.000 45.80183 195 SER F C 1
ATOM 11674 O O . SER F 1 201 ? -11.70700 -41.27900 -64.94500 1.000 48.25918 195 SER F O 1
ATOM 11677 N N . ILE F 1 202 ? -9.52300 -41.66600 -65.34400 1.000 44.42852 196 ILE F N 1
ATOM 11678 C CA . ILE F 1 202 ? -9.46400 -40.83600 -66.54000 1.000 40.15289 196 ILE F CA 1
ATOM 11679 C C . ILE F 1 202 ? -8.87400 -41.65300 -67.68000 1.000 41.06080 196 ILE F C 1
ATOM 11680 O O . ILE F 1 202 ? -7.80900 -42.26100 -67.52500 1.000 42.81583 196 ILE F O 1
ATOM 11685 N N . LEU F 1 203 ? -9.56800 -41.67100 -68.82000 1.000 39.08129 197 LEU F N 1
ATOM 11686 C CA . LEU F 1 203 ? -9.06900 -42.26400 -70.06000 1.000 38.55623 197 LEU F CA 1
ATOM 11687 C C . LEU F 1 203 ? -8.90100 -41.14800 -71.08200 1.000 36.56522 197 LEU F C 1
ATOM 11688 O O . LEU F 1 203 ? -9.88800 -40.54100 -71.51100 1.000 37.45836 197 LEU F O 1
ATOM 11693 N N . ARG F 1 204 ? -7.66000 -40.87400 -71.46600 1.000 36.89526 198 ARG F N 1
ATOM 11694 C CA . ARG F 1 204 ? -7.33400 -39.79700 -72.39400 1.000 40.03586 198 ARG F CA 1
ATOM 11695 C C . ARG F 1 204 ? -6.84600 -40.37300 -73.71700 1.000 46.33169 198 ARG F C 1
ATOM 11696 O O . ARG F 1 204 ? -5.79700 -41.02500 -73.76800 1.000 43.89259 198 ARG F O 1
ATOM 11704 N N . VAL F 1 205 ? -7.61000 -40.13200 -74.78000 1.000 49.80270 199 VAL F N 1
ATOM 11705 C CA . VAL F 1 205 ? -7.29400 -40.60300 -76.12400 1.000 49.92172 199 VAL F CA 1
ATOM 11706 C C . VAL F 1 205 ? -6.84400 -39.40500 -76.95000 1.000 54.16401 199 VAL F C 1
ATOM 11707 O O . VAL F 1 205 ? -7.58500 -38.42300 -77.08400 1.000 54.89626 199 VAL F O 1
ATOM 11711 N N . ASN F 1 206 ? -5.62400 -39.47700 -77.47800 1.000 56.97728 200 ASN F N 1
ATOM 11712 C CA . ASN F 1 206 ? -5.01700 -38.42700 -78.28500 1.000 58.08740 200 ASN F CA 1
ATOM 11713 C C . ASN F 1 206 ? -4.87100 -38.90200 -79.72700 1.000 64.19727 200 ASN F C 1
ATOM 11714 O O . ASN F 1 206 ? -4.98400 -40.09400 -80.02600 1.000 68.65268 200 ASN F O 1
ATOM 11719 N N . ARG F 1 207 ? -4.63700 -37.95100 -80.62600 1.000 64.89785 201 ARG F N 1
ATOM 11720 C CA . ARG F 1 207 ? -4.36900 -38.26200 -82.02200 1.000 73.07732 201 ARG F CA 1
ATOM 11721 C C . ARG F 1 207 ? -2.86100 -38.36200 -82.25800 1.000 75.94918 201 ARG F C 1
ATOM 11722 O O . ARG F 1 207 ? -2.04900 -37.97200 -81.41700 1.000 75.49645 201 ARG F O 1
ATOM 11730 N N . ILE F 1 208 ? -2.48700 -38.90700 -83.41800 1.000 78.33786 202 ILE F N 1
ATOM 11731 C CA . ILE F 1 208 ? -1.08400 -39.01800 -83.79800 1.000 81.05081 202 ILE F CA 1
ATOM 11732 C C . ILE F 1 208 ? -0.85600 -38.33300 -85.13700 1.000 83.39332 202 ILE F C 1
ATOM 11733 O O . ILE F 1 208 ? -1.73300 -38.30200 -86.00700 1.000 81.81649 202 ILE F O 1
ATOM 11738 N N . GLY F 1 209 ? 0.33700 -37.76900 -85.29500 1.000 85.14183 203 GLY F N 1
ATOM 11739 C CA . GLY F 1 209 ? 0.71000 -37.19300 -86.56800 1.000 85.72475 203 GLY F CA 1
ATOM 11740 C C . GLY F 1 209 ? 1.35800 -35.83000 -86.47700 1.000 84.68044 203 GLY F C 1
ATOM 11741 O O . GLY F 1 209 ? 1.23700 -35.13300 -85.46600 1.000 80.13584 203 GLY F O 1
ATOM 11742 N N . LYS F 1 210 ? 2.04700 -35.44200 -87.54300 1.000 91.68849 204 LYS F N 1
ATOM 11743 C CA . LYS F 1 210 ? 2.58800 -34.10100 -87.69400 1.000 96.93979 204 LYS F CA 1
ATOM 11744 C C . LYS F 1 210 ? 1.79000 -33.41500 -88.79600 1.000 100.09762 204 LYS F C 1
ATOM 11745 O O . LYS F 1 210 ? 1.42700 -34.04700 -89.79200 1.000 103.92750 204 LYS F O 1
ATOM 11747 N N . THR F 1 211 ? 1.53100 -32.12100 -88.62700 1.000 98.51434 205 THR F N 1
ATOM 11748 C CA . THR F 1 211 ? 0.65100 -31.38500 -89.52200 1.000 96.87679 205 THR F CA 1
ATOM 11749 C C . THR F 1 211 ? 1.44900 -30.53800 -90.50600 1.000 98.78098 205 THR F C 1
ATOM 11750 O O . THR F 1 211 ? 2.68100 -30.55600 -90.53500 1.000 100.16624 205 THR F O 1
ATOM 11754 N N . LYS F 1 212 ? 0.71500 -29.79000 -91.33700 1.000 100.39496 206 LYS F N 1
ATOM 11755 C CA . LYS F 1 212 ? 1.35000 -28.94500 -92.34100 1.000 107.89351 206 LYS F CA 1
ATOM 11756 C C . LYS F 1 212 ? 2.26200 -27.90600 -91.70300 1.000 109.51062 206 LYS F C 1
ATOM 11757 O O . LYS F 1 212 ? 3.26400 -27.50600 -92.30700 1.000 113.92849 206 LYS F O 1
ATOM 11759 N N . ASP F 1 213 ? 1.93500 -27.45500 -90.49400 1.000 106.79124 207 ASP F N 1
ATOM 11760 C CA . ASP F 1 213 ? 2.78800 -26.53700 -89.75500 1.000 108.50830 207 ASP F CA 1
ATOM 11761 C C . ASP F 1 213 ? 3.80400 -27.27000 -88.88800 1.000 110.08455 207 ASP F C 1
ATOM 11762 O O . ASP F 1 213 ? 4.44500 -26.64200 -88.03900 1.000 112.52808 207 ASP F O 1
ATOM 11764 N N . GLU F 1 214 ? 3.96300 -28.58000 -89.09600 1.000 108.83378 208 GLU F N 1
ATOM 11765 C CA . GLU F 1 214 ? 4.87500 -29.42100 -88.31700 1.000 105.44760 208 GLU F CA 1
ATOM 11766 C C . GLU F 1 214 ? 4.50000 -29.42600 -86.83500 1.000 96.39683 208 GLU F C 1
ATOM 11767 O O . GLU F 1 214 ? 5.36400 -29.47800 -85.95600 1.000 91.44929 208 GLU F O 1
ATOM 11769 N N . TRP F 1 215 ? 3.19700 -29.38700 -86.55500 1.000 92.39478 209 TRP F N 1
ATOM 11770 C CA . TRP F 1 215 ? 2.70000 -29.60900 -85.20400 1.000 85.18960 209 TRP F CA 1
ATOM 11771 C C . TRP F 1 215 ? 2.66900 -31.11000 -84.96000 1.000 81.42587 209 TRP F C 1
ATOM 11772 O O . TRP F 1 215 ? 1.95200 -31.83700 -85.65400 1.000 80.97425 209 TRP F O 1
ATOM 11783 N N . ASN F 1 216 ? 3.41000 -31.57400 -83.95900 1.000 83.90489 210 ASN F N 1
ATOM 11784 C CA . ASN F 1 216 ? 3.56800 -33.00200 -83.71900 1.000 85.98696 210 ASN F CA 1
ATOM 11785 C C . ASN F 1 216 ? 2.59200 -33.45200 -82.64000 1.000 77.76886 210 ASN F C 1
ATOM 11786 O O . ASN F 1 216 ? 2.57000 -32.89200 -81.53800 1.000 74.27958 210 ASN F O 1
ATOM 11791 N N . PHE F 1 217 ? 1.78600 -34.46000 -82.96400 1.000 75.13331 211 PHE F N 1
ATOM 11792 C CA . PHE F 1 217 ? 0.87300 -35.08400 -82.01500 1.000 73.25282 211 PHE F CA 1
ATOM 11793 C C . PHE F 1 217 ? 1.48300 -36.39600 -81.54600 1.000 73.57967 211 PHE F C 1
ATOM 11794 O O . PHE F 1 217 ? 1.58900 -37.35600 -82.31700 1.000 69.69143 211 PHE F O 1
ATOM 11802 N N . TYR F 1 218 ? 1.88000 -36.42800 -80.27700 1.000 77.60825 212 TYR F N 1
ATOM 11803 C CA . TYR F 1 218 ? 2.64600 -37.52600 -79.71000 1.000 81.22416 212 TYR F CA 1
ATOM 11804 C C . TYR F 1 218 ? 1.77100 -38.67800 -79.24500 1.000 75.82059 212 TYR F C 1
ATOM 11805 O O . TYR F 1 218 ? 2.30600 -39.71400 -78.83600 1.000 77.86393 212 TYR F O 1
ATOM 11814 N N . GLY F 1 219 ? 0.45100 -38.53900 -79.32400 1.000 70.32985 213 GLY F N 1
ATOM 11815 C CA . GLY F 1 219 ? -0.42200 -39.54900 -78.77200 1.000 67.96130 213 GLY F CA 1
ATOM 11816 C C . GLY F 1 219 ? -0.34600 -39.58500 -77.26000 1.000 67.01653 213 GLY F C 1
ATOM 11817 O O . GLY F 1 219 ? -0.85200 -38.68600 -76.58300 1.000 65.94238 213 GLY F O 1
ATOM 11818 N N . ASP F 1 220 ? 0.30700 -40.61900 -76.72700 1.000 68.52477 214 ASP F N 1
ATOM 11819 C CA . ASP F 1 220 ? 0.41200 -40.83700 -75.28400 1.000 67.61063 214 ASP F CA 1
ATOM 11820 C C . ASP F 1 220 ? -0.97200 -41.03300 -74.67500 1.000 63.63494 214 ASP F C 1
ATOM 11821 O O . ASP F 1 220 ? -1.30000 -40.46900 -73.62800 1.000 62.68148 214 ASP F O 1
ATOM 11826 N N . THR F 1 221 ? -1.79100 -41.83600 -75.35000 1.000 63.56632 215 THR F N 1
ATOM 11827 C CA . THR F 1 221 ? -3.06700 -42.24300 -74.78500 1.000 58.84155 215 THR F CA 1
ATOM 11828 C C . THR F 1 221 ? -2.80700 -43.03500 -73.51200 1.000 58.04937 215 THR F C 1
ATOM 11829 O O . THR F 1 221 ? -2.03300 -43.99700 -73.51100 1.000 62.05015 215 THR F O 1
ATOM 11833 N N . LEU F 1 222 ? -3.45000 -42.62600 -72.42400 1.000 51.57269 216 LEU F N 1
ATOM 11834 C CA . LEU F 1 222 ? -3.15200 -43.20100 -71.12500 1.000 44.77360 216 LEU F CA 1
ATOM 11835 C C . LEU F 1 222 ? -4.43000 -43.39800 -70.32500 1.000 40.40655 216 LEU F C 1
ATOM 11836 O O . LEU F 1 222 ? -5.43800 -42.72000 -70.53800 1.000 38.02265 216 LEU F O 1
ATOM 11841 N N . PHE F 1 223 ? -4.36400 -44.33200 -69.38100 1.000 40.23974 217 PHE F N 1
ATOM 11842 C CA . PHE F 1 223 ? -5.43800 -44.57200 -68.42900 1.000 40.91447 217 PHE F CA 1
ATOM 11843 C C . PHE F 1 223 ? -4.91500 -44.25800 -67.03500 1.000 40.07112 217 PHE F C 1
ATOM 11844 O O . PHE F 1 223 ? -3.93300 -44.86000 -66.58500 1.000 37.54611 217 PHE F O 1
ATOM 11852 N N . ILE F 1 224 ? -5.58000 -43.32900 -66.35300 1.000 39.56047 218 ILE F N 1
ATOM 11853 C CA . ILE F 1 224 ? -5.23400 -42.92700 -64.99600 1.000 41.26233 218 ILE F CA 1
ATOM 11854 C C . ILE F 1 224 ? -6.33100 -43.43500 -64.07300 1.000 43.65310 218 ILE F C 1
ATOM 11855 O O . ILE F 1 224 ? -7.52200 -43.27100 -64.37000 1.000 47.20989 218 ILE F O 1
ATOM 11860 N N . ASN F 1 225 ? -5.93600 -44.05600 -62.96200 1.000 41.46584 219 ASN F N 1
ATOM 11861 C CA . ASN F 1 225 ? -6.91300 -44.59500 -62.03100 1.000 41.05693 219 ASN F CA 1
ATOM 11862 C C . ASN F 1 225 ? -7.39000 -43.49800 -61.08100 1.000 39.30235 219 ASN F C 1
ATOM 11863 O O . ASN F 1 225 ? -6.91800 -42.35800 -61.11500 1.000 35.76648 219 ASN F O 1
ATOM 11868 N N . ALA F 1 226 ? -8.32400 -43.85500 -60.19800 1.000 41.16854 220 ALA F N 1
ATOM 11869 C CA . ALA F 1 226 ? -8.91900 -42.87900 -59.29500 1.000 40.26611 220 ALA F CA 1
ATOM 11870 C C . ALA F 1 226 ? -7.95900 -42.41000 -58.21100 1.000 37.53181 220 ALA F C 1
ATOM 11871 O O . ALA F 1 226 ? -8.29400 -41.47400 -57.47700 1.000 38.25088 220 ALA F O 1
ATOM 11873 N N . PHE F 1 227 ? -6.78700 -43.02700 -58.09100 1.000 38.04455 221 PHE F N 1
ATOM 11874 C CA . PHE F 1 227 ? -5.76400 -42.58500 -57.15200 1.000 40.30147 221 PHE F CA 1
ATOM 11875 C C . PHE F 1 227 ? -4.82100 -41.55500 -57.76000 1.000 44.24237 221 PHE F C 1
ATOM 11876 O O . PHE F 1 227 ? -3.92600 -41.06400 -57.06100 1.000 42.75612 221 PHE F O 1
ATOM 11884 N N . GLY F 1 228 ? -5.00700 -41.21700 -59.03800 1.000 44.79122 222 GLY F N 1
ATOM 11885 C CA . GLY F 1 228 ? -4.14400 -40.28500 -59.73600 1.000 36.97155 222 GLY F CA 1
ATOM 11886 C C . GLY F 1 228 ? -2.88300 -40.90200 -60.28600 1.000 34.37445 222 GLY F C 1
ATOM 11887 O O . GLY F 1 228 ? -1.90800 -40.18600 -60.52800 1.000 36.28802 222 GLY F O 1
ATOM 11888 N N . GLU F 1 229 ? -2.87100 -42.21200 -60.49200 1.000 33.27428 223 GLU F N 1
ATOM 11889 C CA . GLU F 1 229 ? -1.71700 -42.93600 -60.99400 1.000 34.19329 223 GLU F CA 1
ATOM 11890 C C . GLU F 1 229 ? -1.98200 -43.44300 -62.40900 1.000 39.27211 223 GLU F C 1
ATOM 11891 O O . GLU F 1 229 ? -3.11100 -43.79700 -62.76100 1.000 37.48557 223 GLU F O 1
ATOM 11897 N N . ILE F 1 230 ? -0.92800 -43.47900 -63.21900 1.000 40.07376 224 ILE F N 1
ATOM 11898 C CA . ILE F 1 230 ? -1.03100 -43.97200 -64.59000 1.000 38.74396 224 ILE F CA 1
ATOM 11899 C C . ILE F 1 230 ? -1.01500 -45.49700 -64.58100 1.000 41.39891 224 ILE F C 1
ATOM 11900 O O . ILE F 1 230 ? -0.08000 -46.11500 -64.06000 1.000 45.95156 224 ILE F O 1
ATOM 11905 N N . GLU F 1 231 ? -2.06100 -46.10600 -65.14600 1.000 41.88685 225 GLU F N 1
ATOM 11906 C CA . GLU F 1 231 ? -2.17200 -47.55700 -65.25900 1.000 44.70799 225 GLU F CA 1
ATOM 11907 C C . GLU F 1 231 ? -1.58600 -48.07500 -66.56500 1.000 49.13375 225 GLU F C 1
ATOM 11908 O O . GLU F 1 231 ? -0.77900 -49.01100 -66.56500 1.000 51.24143 225 GLU F O 1
ATOM 11914 N N . SER F 1 232 ? -1.99400 -47.47800 -67.68300 1.000 50.45591 226 SER F N 1
ATOM 11915 C CA . SER F 1 232 ? -1.61600 -47.93100 -69.01000 1.000 52.38907 226 SER F CA 1
ATOM 11916 C C . SER F 1 232 ? -1.14700 -46.74900 -69.84300 1.000 55.04178 226 SER F C 1
ATOM 11917 O O . SER F 1 232 ? -1.51400 -45.59900 -69.59400 1.000 54.36457 226 SER F O 1
ATOM 11920 N N . LYS F 1 233 ? -0.33300 -47.04900 -70.84800 1.000 57.74720 227 LYS F N 1
ATOM 11921 C CA . LYS F 1 233 ? 0.20000 -46.01700 -71.71700 1.000 57.01067 227 LYS F CA 1
ATOM 11922 C C . LYS F 1 233 ? 0.39600 -46.60700 -73.10200 1.000 65.68069 227 LYS F C 1
ATOM 11923 O O . LYS F 1 233 ? 0.55600 -47.81800 -73.25700 1.000 69.60274 227 LYS F O 1
ATOM 11926 N N . LEU F 1 234 ? 0.37900 -45.73600 -74.10200 1.000 66.34639 228 LEU F N 1
ATOM 11927 C CA . LEU F 1 234 ? 0.61200 -46.10900 -75.48700 1.000 68.46479 228 LEU F CA 1
ATOM 11928 C C . LEU F 1 234 ? 1.79000 -45.30400 -76.02700 1.000 71.30819 228 LEU F C 1
ATOM 11929 O O . LEU F 1 234 ? 2.24500 -44.33400 -75.41200 1.000 69.18773 228 LEU F O 1
ATOM 11934 N N . GLY F 1 235 ? 2.28800 -45.71500 -77.19000 1.000 75.82398 229 GLY F N 1
ATOM 11935 C CA . GLY F 1 235 ? 3.43500 -45.08100 -77.80500 1.000 78.98925 229 GLY F CA 1
ATOM 11936 C C . GLY F 1 235 ? 3.04300 -44.00200 -78.78800 1.000 80.15805 229 GLY F C 1
ATOM 11937 O O . GLY F 1 235 ? 1.93800 -43.45300 -78.74700 1.000 76.85721 229 GLY F O 1
ATOM 11938 N N . SER F 1 236 ? 3.97000 -43.69700 -79.69200 1.000 84.89870 230 SER F N 1
ATOM 11939 C CA . SER F 1 236 ? 3.73300 -42.68200 -80.70700 1.000 86.05527 230 SER F CA 1
ATOM 11940 C C . SER F 1 236 ? 3.17200 -43.25800 -81.99700 1.000 91.25938 230 SER F C 1
ATOM 11941 O O . SER F 1 236 ? 2.81900 -42.49000 -82.89900 1.000 94.03124 230 SER F O 1
ATOM 11943 N N . GLU F 1 237 ? 3.06900 -44.57700 -82.09800 1.000 92.46419 231 GLU F N 1
ATOM 11944 C CA . GLU F 1 237 ? 2.56400 -45.23700 -83.28900 1.000 93.58312 231 GLU F CA 1
ATOM 11945 C C . GLU F 1 237 ? 1.09500 -45.59300 -83.09800 1.000 90.41231 231 GLU F C 1
ATOM 11946 O O . GLU F 1 237 ? 0.53500 -45.48300 -82.00500 1.000 88.54069 231 GLU F O 1
ATOM 11952 N N . GLU F 1 238 ? 0.46500 -46.00400 -84.19200 1.000 90.83316 232 GLU F N 1
ATOM 11953 C CA . GLU F 1 238 ? -0.91400 -46.46300 -84.12300 1.000 86.59952 232 GLU F CA 1
ATOM 11954 C C . GLU F 1 238 ? -1.01100 -47.69400 -83.23200 1.000 83.94966 232 GLU F C 1
ATOM 11955 O O . GLU F 1 238 ? -0.32400 -48.69500 -83.45800 1.000 85.25278 232 GLU F O 1
ATOM 11961 N N . GLU F 1 239 ? -1.86800 -47.61600 -82.21400 1.000 82.44390 233 GLU F N 1
ATOM 11962 C CA . GLU F 1 239 ? -1.97200 -48.66100 -81.20400 1.000 80.05051 233 GLU F CA 1
ATOM 11963 C C . GLU F 1 239 ? -3.37600 -48.64300 -80.61900 1.000 75.90371 233 GLU F C 1
ATOM 11964 O O . GLU F 1 239 ? -4.14300 -47.69600 -80.81300 1.000 68.67599 233 GLU F O 1
ATOM 11970 N N . MET F 1 240 ? -3.70500 -49.70800 -79.89100 1.000 75.87740 234 MET F N 1
ATOM 11971 C CA . MET F 1 240 ? -4.98500 -49.82700 -79.21000 1.000 75.69802 234 MET F CA 1
ATOM 11972 C C . MET F 1 240 ? -4.75600 -50.22300 -77.75700 1.000 75.14244 234 MET F C 1
ATOM 11973 O O . MET F 1 240 ? -3.92300 -51.08400 -77.45800 1.000 78.86843 234 MET F O 1
ATOM 11978 N N . LEU F 1 241 ? -5.48500 -49.57000 -76.85600 1.000 71.40594 235 LEU F N 1
ATOM 11979 C CA . LEU F 1 241 ? -5.36100 -49.78500 -75.41900 1.000 67.16468 235 LEU F CA 1
ATOM 11980 C C . LEU F 1 241 ? -6.68200 -50.27800 -74.85100 1.000 58.88113 235 LEU F C 1
ATOM 11981 O O . LEU F 1 241 ? -7.70500 -49.59500 -74.96900 1.000 59.47187 235 LEU F O 1
ATOM 11986 N N . ILE F 1 242 ? -6.65700 -51.45300 -74.22300 1.000 63.48285 236 ILE F N 1
ATOM 11987 C CA . ILE F 1 242 ? -7.83000 -52.02400 -73.57000 1.000 63.54666 236 ILE F CA 1
ATOM 11988 C C . ILE F 1 242 ? -7.67800 -51.84800 -72.06500 1.000 62.72412 236 ILE F C 1
ATOM 11989 O O . ILE F 1 242 ? -6.62500 -52.16200 -71.49500 1.000 57.97556 236 ILE F O 1
ATOM 11994 N N . ILE F 1 243 ? -8.72000 -51.32300 -71.42700 1.000 59.35580 237 ILE F N 1
ATOM 11995 C CA . ILE F 1 243 ? -8.71500 -51.04100 -70.00000 1.000 57.25355 237 ILE F CA 1
ATOM 11996 C C . ILE F 1 243 ? -9.94400 -51.69100 -69.38200 1.000 58.69350 237 ILE F C 1
ATOM 11997 O O . ILE F 1 243 ? -10.97200 -51.87000 -70.04300 1.000 61.10411 237 ILE F O 1
ATOM 12002 N N . GLU F 1 244 ? -9.83100 -52.06400 -68.10500 1.000 57.26595 238 GLU F N 1
ATOM 12003 C CA . GLU F 1 244 ? -10.96200 -52.55600 -67.31900 1.000 57.81948 238 GLU F CA 1
ATOM 12004 C C . GLU F 1 244 ? -11.11500 -51.63900 -66.11200 1.000 56.26414 238 GLU F C 1
ATOM 12005 O O . GLU F 1 244 ? -10.61200 -51.94000 -65.01900 1.000 57.60665 238 GLU F O 1
ATOM 12011 N N . PRO F 1 245 ? -11.80500 -50.51200 -66.27000 1.000 49.30449 239 PRO F N 1
ATOM 12012 C CA . PRO F 1 245 ? -11.91000 -49.55600 -65.16400 1.000 46.51460 239 PRO F CA 1
ATOM 12013 C C . PRO F 1 245 ? -12.76100 -50.09800 -64.02700 1.000 49.61033 239 PRO F C 1
ATOM 12014 O O . PRO F 1 245 ? -13.69300 -50.88000 -64.22900 1.000 54.36809 239 PRO F O 1
ATOM 12018 N N . LYS F 1 246 ? -12.41200 -49.67700 -62.81600 1.000 48.54765 240 LYS F N 1
ATOM 12019 C CA . LYS F 1 246 ? -13.05100 -50.13800 -61.59500 1.000 52.85199 240 LYS F CA 1
ATOM 12020 C C . LYS F 1 246 ? -13.75500 -48.97500 -60.91000 1.000 59.05959 240 LYS F C 1
ATOM 12021 O O . LYS F 1 246 ? -13.46300 -47.80400 -61.17200 1.000 64.62716 240 LYS F O 1
ATOM 12027 N N . LYS F 1 247 ? -14.69600 -49.31100 -60.02800 1.000 59.44546 241 LYS F N 1
ATOM 12028 C CA . LYS F 1 247 ? -15.43700 -48.28400 -59.31000 1.000 56.95213 241 LYS F CA 1
ATOM 12029 C C . LYS F 1 247 ? -14.50000 -47.48000 -58.41700 1.000 60.02084 241 LYS F C 1
ATOM 12030 O O . LYS F 1 247 ? -13.53200 -48.00300 -57.85700 1.000 64.80236 241 LYS F O 1
ATOM 12036 N N . SER F 1 248 ? -14.80300 -46.19200 -58.28300 1.000 58.11129 242 SER F N 1
ATOM 12037 C CA . SER F 1 248 ? -13.94800 -45.25900 -57.56500 1.000 59.90969 242 SER F CA 1
ATOM 12038 C C . SER F 1 248 ? -14.27200 -45.18900 -56.08000 1.000 61.67120 242 SER F C 1
ATOM 12039 O O . SER F 1 248 ? -13.75000 -44.30900 -55.38700 1.000 61.02187 242 SER F O 1
ATOM 12042 N N . ASP F 1 249 ? -15.11500 -46.09800 -55.57800 1.000 64.72625 243 ASP F N 1
ATOM 12043 C CA . ASP F 1 249 ? -15.51300 -46.05000 -54.17300 1.000 62.12750 243 ASP F CA 1
ATOM 12044 C C . ASP F 1 249 ? -14.31300 -46.20200 -53.24700 1.000 58.11502 243 ASP F C 1
ATOM 12045 O O . ASP F 1 249 ? -14.20500 -45.49200 -52.24100 1.000 56.26668 243 ASP F O 1
ATOM 12050 N N . GLU F 1 250 ? -13.39700 -47.11800 -53.57400 1.000 60.95975 244 GLU F N 1
ATOM 12051 C CA . GLU F 1 250 ? -12.23400 -47.34700 -52.71800 1.000 62.11265 244 GLU F CA 1
ATOM 12052 C C . GLU F 1 250 ? -11.32000 -46.13000 -52.65500 1.000 58.67629 244 GLU F C 1
ATOM 12053 O O . GLU F 1 250 ? -10.80600 -45.79300 -51.58200 1.000 58.26918 244 GLU F O 1
ATOM 12059 N N . ALA F 1 251 ? -11.08300 -45.47200 -53.79200 1.000 54.63903 245 ALA F N 1
ATOM 12060 C CA . ALA F 1 251 ? -10.21200 -44.30200 -53.78000 1.000 49.19906 245 ALA F CA 1
ATOM 12061 C C . ALA F 1 251 ? -10.85600 -43.11700 -53.07200 1.000 49.66342 245 ALA F C 1
ATOM 12062 O O . ALA F 1 251 ? -10.15100 -42.32200 -52.44000 1.000 51.53117 245 ALA F O 1
ATOM 12064 N N . ARG F 1 252 ? -12.18000 -42.97200 -53.17400 1.000 48.21555 246 ARG F N 1
ATOM 12065 C CA . ARG F 1 252 ? -12.86100 -41.87300 -52.49500 1.000 50.87690 246 ARG F CA 1
ATOM 12066 C C . ARG F 1 252 ? -12.69900 -41.96200 -50.98200 1.000 56.57332 246 ARG F C 1
ATOM 12067 O O . ARG F 1 252 ? -12.51900 -40.94000 -50.30900 1.000 59.13191 246 ARG F O 1
ATOM 12075 N N . LYS F 1 253 ? -12.76800 -43.17500 -50.42900 1.000 58.47542 247 LYS F N 1
ATOM 12076 C CA . LYS F 1 253 ? -12.63700 -43.35200 -48.98500 1.000 55.49666 247 LYS F CA 1
ATOM 12077 C C . LYS F 1 253 ? -11.25000 -42.97600 -48.47800 1.000 51.94972 247 LYS F C 1
ATOM 12078 O O . LYS F 1 253 ? -11.11300 -42.51600 -47.33800 1.000 59.33891 247 LYS F O 1
ATOM 12080 N N . LEU F 1 254 ? -10.21100 -43.18800 -49.28800 1.000 44.61731 248 LEU F N 1
ATOM 12081 C CA . LEU F 1 254 ? -8.84700 -43.03600 -48.79200 1.000 46.83114 248 LEU F CA 1
ATOM 12082 C C . LEU F 1 254 ? -8.59700 -41.59800 -48.33400 1.000 48.70329 248 LEU F C 1
ATOM 12083 O O . LEU F 1 254 ? -8.17800 -41.36500 -47.19400 1.000 51.79242 248 LEU F O 1
ATOM 12088 N N . TRP F 1 255 ? -8.85900 -40.61900 -49.20300 1.000 47.14573 249 TRP F N 1
ATOM 12089 C CA . TRP F 1 255 ? -8.60500 -39.21800 -48.87700 1.000 44.88503 249 TRP F CA 1
ATOM 12090 C C . TRP F 1 255 ? -9.82700 -38.46200 -48.37300 1.000 47.77176 249 TRP F C 1
ATOM 12091 O O . TRP F 1 255 ? -9.66600 -37.46700 -47.65900 1.000 49.25363 249 TRP F O 1
ATOM 12102 N N . GLY F 1 256 ? -11.03400 -38.90100 -48.71900 1.000 49.65275 250 GLY F N 1
ATOM 12103 C CA . GLY F 1 256 ? -12.24700 -38.26900 -48.20900 1.000 50.30633 250 GLY F CA 1
ATOM 12104 C C . GLY F 1 256 ? -12.37600 -36.79000 -48.51100 1.000 48.44550 250 GLY F C 1
ATOM 12105 O O . GLY F 1 256 ? -12.90200 -36.03600 -47.68200 1.000 52.08256 250 GLY F O 1
ATOM 12106 N N . PHE F 1 257 ? -11.92100 -36.35500 -49.68900 1.000 46.60727 251 PHE F N 1
ATOM 12107 C CA . PHE F 1 257 ? -12.02700 -34.94300 -50.04300 1.000 46.78645 251 PHE F CA 1
ATOM 12108 C C . PHE F 1 257 ? -13.47800 -34.49600 -50.15500 1.000 48.44962 251 PHE F C 1
ATOM 12109 O O . PHE F 1 257 ? -13.79900 -33.34900 -49.82300 1.000 50.09387 251 PHE F O 1
ATOM 12117 N N . ASP F 1 258 ? -14.36800 -35.38000 -50.61500 1.000 51.06872 252 ASP F N 1
ATOM 12118 C CA . ASP F 1 258 ? -15.77600 -35.01200 -50.72600 1.000 56.47990 252 ASP F CA 1
ATOM 12119 C C . ASP F 1 258 ? -16.40100 -34.80100 -49.34900 1.000 56.73018 252 ASP F C 1
ATOM 12120 O O . ASP F 1 258 ? -17.18500 -33.86400 -49.15800 1.000 61.22467 252 ASP F O 1
ATOM 12125 N N . LYS F 1 259 ? -16.07000 -35.66100 -48.38000 1.000 52.47749 253 LYS F N 1
ATOM 12126 C CA . LYS F 1 259 ? -16.63100 -35.52100 -47.03700 1.000 51.13977 253 LYS F CA 1
ATOM 12127 C C . LYS F 1 259 ? -16.17700 -34.22500 -46.37200 1.000 50.20745 253 LYS F C 1
ATOM 12128 O O . LYS F 1 259 ? -16.93500 -33.60800 -45.61500 1.000 52.04464 253 LYS F O 1
ATOM 12130 N N . ILE F 1 260 ? -14.93200 -33.81200 -46.61600 1.000 48.45901 254 ILE F N 1
ATOM 12131 C CA . ILE F 1 260 ? -14.43400 -32.56800 -46.03600 1.000 51.23931 254 ILE F CA 1
ATOM 12132 C C . ILE F 1 260 ? -15.15700 -31.36800 -46.64200 1.000 53.52853 254 ILE F C 1
ATOM 12133 O O . ILE F 1 260 ? -15.57900 -30.45300 -45.92400 1.000 60.98524 254 ILE F O 1
ATOM 12138 N N . ILE F 1 261 ? -15.31300 -31.35400 -47.96900 1.000 48.53334 255 ILE F N 1
ATOM 12139 C CA . ILE F 1 261 ? -15.96600 -30.23800 -48.65200 1.000 54.29322 255 ILE F CA 1
ATOM 12140 C C . ILE F 1 261 ? -17.45800 -30.18100 -48.34300 1.000 55.28460 255 ILE F C 1
ATOM 12141 O O . ILE F 1 261 ? -18.05600 -29.09700 -48.35400 1.000 57.95593 255 ILE F O 1
ATOM 12146 N N . LYS F 1 262 ? -18.08300 -31.32200 -48.03800 1.000 53.65860 256 LYS F N 1
ATOM 12147 C CA . LYS F 1 262 ? -19.52700 -31.32600 -47.81200 1.000 55.92768 256 LYS F CA 1
ATOM 12148 C C . LYS F 1 262 ? -19.93600 -30.37000 -46.69800 1.000 58.97450 256 LYS F C 1
ATOM 12149 O O . LYS F 1 262 ? -21.03000 -29.80000 -46.74400 1.000 62.54273 256 LYS F O 1
ATOM 12152 N N . GLU F 1 263 ? -19.07200 -30.15600 -45.70700 1.000 61.50657 257 GLU F N 1
ATOM 12153 C CA . GLU F 1 263 ? -19.47900 -29.39600 -44.53000 1.000 69.94790 257 GLU F CA 1
ATOM 12154 C C . GLU F 1 263 ? -19.43000 -27.88900 -44.73300 1.000 72.07756 257 GLU F C 1
ATOM 12155 O O . GLU F 1 263 ? -19.59700 -27.14900 -43.75800 1.000 77.33857 257 GLU F O 1
ATOM 12161 N N . PHE F 1 264 ? -19.22700 -27.42100 -45.95700 1.000 70.35394 258 PHE F N 1
ATOM 12162 C CA . PHE F 1 264 ? -19.07900 -26.00600 -46.25300 1.000 72.72353 258 PHE F CA 1
ATOM 12163 C C . PHE F 1 264 ? -20.20200 -25.50800 -47.15300 1.000 75.52426 258 PHE F C 1
ATOM 12164 O O . PHE F 1 264 ? -20.69900 -26.22700 -48.02500 1.000 73.02888 258 PHE F O 1
ATOM 12172 N N . LYS F 1 265 ? -20.60000 -24.25700 -46.91500 1.000 80.72802 259 LYS F N 1
ATOM 12173 C CA . LYS F 1 265 ? -21.77600 -23.70200 -47.57400 1.000 86.24415 259 LYS F CA 1
ATOM 12174 C C . LYS F 1 265 ? -21.48600 -23.34800 -49.02700 1.000 90.14069 259 LYS F C 1
ATOM 12175 O O . LYS F 1 265 ? -22.29000 -23.64600 -49.91900 1.000 91.55461 259 LYS F O 1
ATOM 12177 N N . ASN F 1 266 ? -20.34100 -22.72600 -49.28600 1.000 93.44929 260 ASN F N 1
ATOM 12178 C CA . ASN F 1 266 ? -19.97100 -22.32800 -50.63800 1.000 96.57487 260 ASN F CA 1
ATOM 12179 C C . ASN F 1 266 ? -19.50600 -23.52000 -51.47400 1.000 91.60750 260 ASN F C 1
ATOM 12180 O O . ASN F 1 266 ? -18.97300 -24.50000 -50.95400 1.000 86.93752 260 ASN F O 1
#